Protein 7JI1 (pdb70)

Foldseek 3Di:
DAPDQDDDQPPFQCWFDKDWDDDPWWAFWWKKWWAFFQQDWPVVCLQGWHLAKKWKWFALQPHTDGGDIDGDDDDRDDGTDIDTDPRDHIDGTIIMTRNGTDRHNRRGHDRIPHTDIGD

Radius of gyration: 14.7 Å; Cα contacts (8 Å, |Δi|>4): 245; chains: 1; bounding box: 27×24×44 Å

Organism: Streptococcus pyogenes (NCBI:txid1314)

Structure (mmCIF, N/CA/C/O backbone):
data_7JI1
#
_entry.id   7JI1
#
loop_
_atom_site.group_PDB
_atom_site.id
_atom_site.type_symbol
_atom_site.label_atom_id
_atom_site.label_alt_id
_atom_site.label_comp_id
_atom_site.label_asym_id
_atom_site.label_entity_id
_atom_site.label_seq_id
_atom_site.pdbx_PDB_ins_code
_atom_site.Cartn_x
_atom_site.Cartn_y
_atom_site.Cartn_z
_atom_site.occupancy
_atom_site.B_iso_or_equiv
_atom_site.auth_seq_id
_atom_site.auth_comp_id
_atom_site.auth_asym_id
_atom_site.auth_atom_id
_atom_site.pdbx_PDB_model_num
ATOM 1 N N . SER A 1 41 ? 113.850 13.020 -20.816 1.00 0.00 76 SER A N 1
ATOM 2 C CA . SER A 1 41 ? 114.256 12.199 -21.969 1.00 0.00 76 SER A CA 1
ATOM 3 C C . SER A 1 41 ? 114.088 10.700 -21.667 1.00 0.00 76 SER A C 1
ATOM 4 O O . SER A 1 41 ? 113.216 10.032 -22.231 1.00 0.00 76 SER A O 1
ATOM 12 N N . MET A 1 42 ? 114.927 10.161 -20.773 1.00 0.00 77 MET A N 1
ATOM 13 C CA . MET A 1 42 ? 114.864 8.746 -20.406 1.00 0.00 77 MET A CA 1
ATOM 14 C C . MET A 1 42 ? 113.740 8.502 -19.396 1.00 0.00 77 MET A C 1
ATOM 15 O O . MET A 1 42 ? 113.351 9.397 -18.640 1.00 0.00 77 MET A O 1
ATOM 29 N N . SER A 1 43 ? 113.211 7.274 -19.381 1.00 0.00 78 SER A N 1
ATOM 30 C CA . SER A 1 43 ? 112.131 6.909 -18.461 1.00 0.00 78 SER A CA 1
ATOM 31 C C . SER A 1 43 ? 112.626 5.883 -17.440 1.00 0.00 78 SER A C 1
ATOM 32 O O . SER A 1 43 ? 113.432 5.004 -17.753 1.00 0.00 78 SER A O 1
ATOM 40 N N . THR A 1 44 ? 112.139 5.995 -16.195 1.00 0.00 79 THR A N 1
ATOM 41 C CA . THR A 1 44 ? 112.534 5.082 -15.114 1.00 0.00 79 THR A CA 1
ATOM 42 C C . THR A 1 44 ? 114.035 5.208 -14.836 1.00 0.00 79 THR A C 1
ATOM 43 O O . THR A 1 44 ? 114.837 5.446 -15.743 1.00 0.00 79 THR A O 1
ATOM 54 N N . VAL A 1 45 ? 114.426 5.053 -13.566 1.00 0.00 80 VAL A N 1
ATOM 55 C CA . VAL A 1 45 ? 115.838 5.158 -13.186 1.00 0.00 80 VAL A CA 1
ATOM 56 C C . VAL A 1 45 ? 116.611 3.941 -13.709 1.00 0.00 80 VAL A C 1
ATOM 57 O O . VAL A 1 45 ? 117.646 4.079 -14.354 1.00 0.00 80 VAL A O 1
ATOM 70 N N . TRP A 1 46 ? 116.098 2.744 -13.418 1.00 0.00 81 TRP A N 1
ATOM 71 C CA . TRP A 1 46 ? 116.727 1.489 -13.845 1.00 0.00 81 TRP A CA 1
ATOM 72 C C . TRP A 1 46 ? 115.655 0.397 -13.969 1.00 0.00 81 TRP A C 1
ATOM 73 O O . TRP A 1 46 ? 114.529 0.550 -13.486 1.00 0.00 81 TRP A O 1
ATOM 94 N N . GLU A 1 47 ? 116.009 -0.717 -14.616 1.00 0.00 82 GLU A N 1
ATOM 95 C CA . GLU A 1 47 ? 115.078 -1.832 -14.794 1.00 0.00 82 GLU A CA 1
ATOM 96 C C . GLU A 1 47 ? 115.270 -2.877 -13.692 1.00 0.00 82 GLU A C 1
ATOM 97 O O . GLU A 1 47 ? 116.251 -3.626 -13.682 1.00 0.00 82 GLU A O 1
ATOM 109 N N . GLU A 1 48 ? 114.321 -2.930 -12.751 1.00 0.00 83 GLU A N 1
ATOM 110 C CA . GLU A 1 48 ? 114.385 -3.885 -11.642 1.00 0.00 83 GLU A CA 1
ATOM 111 C C . GLU A 1 48 ? 114.005 -5.287 -12.123 1.00 0.00 83 GLU A C 1
ATOM 112 O O . GLU A 1 48 ? 112.824 -5.614 -12.273 1.00 0.00 83 GLU A O 1
ATOM 124 N N . ASN A 1 49 ? 115.015 -6.125 -12.379 1.00 0.00 84 ASN A N 1
ATOM 125 C CA . ASN A 1 49 ? 114.779 -7.489 -12.851 1.00 0.00 84 ASN A CA 1
ATOM 126 C C . ASN A 1 49 ? 114.118 -8.343 -11.764 1.00 0.00 84 ASN A C 1
ATOM 127 O O . ASN A 1 49 ? 113.116 -9.020 -12.007 1.00 0.00 84 ASN A O 1
ATOM 138 N N . SER A 1 50 ? 114.680 -8.311 -10.544 1.00 0.00 85 SER A N 1
ATOM 139 C CA . SER A 1 50 ? 114.146 -9.082 -9.404 1.00 0.00 85 SER A CA 1
ATOM 140 C C . SER A 1 50 ? 115.099 -9.030 -8.177 1.00 0.00 85 SER A C 1
ATOM 141 O O . SER A 1 50 ? 114.622 -8.822 -7.058 1.00 0.00 85 SER A O 1
ATOM 149 N N . PRO A 1 51 ? 116.417 -9.225 -8.336 1.00 0.00 86 PRO A N 1
ATOM 150 C CA . PRO A 1 51 ? 117.374 -9.202 -7.176 1.00 0.00 86 PRO A CA 1
ATOM 151 C C . PRO A 1 51 ? 117.528 -7.794 -6.573 1.00 0.00 86 PRO A C 1
ATOM 152 O O . PRO A 1 51 ? 116.747 -6.884 -6.866 1.00 0.00 86 PRO A O 1
ATOM 163 N N . GLY A 1 52 ? 118.555 -7.607 -5.727 1.00 0.00 87 GLY A N 1
ATOM 164 C CA . GLY A 1 52 ? 118.812 -6.314 -5.100 1.00 0.00 87 GLY A CA 1
ATOM 165 C C . GLY A 1 52 ? 119.501 -5.389 -6.089 1.00 0.00 87 GLY A C 1
ATOM 166 O O . GLY A 1 52 ? 120.520 -5.746 -6.688 1.00 0.00 87 GLY A O 1
ATOM 170 N N . GLY A 1 53 ? 118.948 -4.183 -6.264 1.00 0.00 88 GLY A N 1
ATOM 171 C CA . GLY A 1 53 ? 119.511 -3.194 -7.193 1.00 0.00 88 GLY A CA 1
ATOM 172 C C . GLY A 1 53 ? 120.014 -3.840 -8.505 1.00 0.00 88 GLY A C 1
ATOM 173 O O . GLY A 1 53 ? 121.052 -3.446 -9.046 1.00 0.00 88 GLY A O 1
ATOM 177 N N . GLY A 1 54 ? 119.285 -4.850 -9.021 1.00 0.00 89 GLY A N 1
ATOM 178 C CA . GLY A 1 54 ? 119.682 -5.537 -10.251 1.00 0.00 89 GLY A CA 1
ATOM 179 C C . GLY A 1 54 ? 121.133 -6.021 -10.167 1.00 0.00 89 GLY A C 1
ATOM 180 O O . GLY A 1 54 ? 121.932 -5.799 -11.077 1.00 0.00 89 GLY A O 1
ATOM 184 N N . VAL A 1 55 ? 121.496 -6.668 -9.052 1.00 0.00 90 VAL A N 1
ATOM 185 C CA . VAL A 1 55 ? 122.866 -7.145 -8.866 1.00 0.00 90 VAL A CA 1
ATOM 186 C C . VAL A 1 55 ? 123.265 -8.178 -9.949 1.00 0.00 90 VAL A C 1
ATOM 187 O O . VAL A 1 55 ? 122.634 -9.231 -10.094 1.00 0.00 90 VAL A O 1
ATOM 200 N N . GLY A 1 56 ? 124.365 -7.911 -10.673 1.00 0.00 91 GLY A N 1
ATOM 201 C CA . GLY A 1 56 ? 124.875 -8.866 -11.664 1.00 0.00 91 GLY A CA 1
ATOM 202 C C . GLY A 1 56 ? 124.159 -8.802 -13.029 1.00 0.00 91 GLY A C 1
ATOM 203 O O . GLY A 1 56 ? 124.541 -9.514 -13.964 1.00 0.00 91 GLY A O 1
ATOM 207 N N . GLU A 1 57 ? 123.082 -8.008 -13.149 1.00 0.00 92 GLU A N 1
ATOM 208 C CA . GLU A 1 57 ? 122.312 -7.953 -14.400 1.00 0.00 92 GLU A CA 1
ATOM 209 C C . GLU A 1 57 ? 123.097 -7.294 -15.546 1.00 0.00 92 GLU A C 1
ATOM 210 O O . GLU A 1 57 ? 124.125 -6.645 -15.344 1.00 0.00 92 GLU A O 1
ATOM 222 N N . VAL A 1 58 ? 122.582 -7.466 -16.767 1.00 0.00 93 VAL A N 1
ATOM 223 C CA . VAL A 1 58 ? 123.198 -6.893 -17.961 1.00 0.00 93 VAL A CA 1
ATOM 224 C C . VAL A 1 58 ? 122.347 -5.714 -18.450 1.00 0.00 93 VAL A C 1
ATOM 225 O O . VAL A 1 58 ? 121.229 -5.895 -18.943 1.00 0.00 93 VAL A O 1
ATOM 238 N N . LEU A 1 59 ? 122.882 -4.498 -18.321 1.00 0.00 94 LEU A N 1
ATOM 239 C CA . LEU A 1 59 ? 122.174 -3.299 -18.758 1.00 0.00 94 LEU A CA 1
ATOM 240 C C . LEU A 1 59 ? 122.334 -3.141 -20.271 1.00 0.00 94 LEU A C 1
ATOM 241 O O . LEU A 1 59 ? 123.289 -2.527 -20.762 1.00 0.00 94 LEU A O 1
ATOM 257 N N . SER A 1 60 ? 121.398 -3.729 -21.023 1.00 0.00 95 SER A N 1
ATOM 258 C CA . SER A 1 60 ? 121.442 -3.680 -22.483 1.00 0.00 95 SER A CA 1
ATOM 259 C C . SER A 1 60 ? 120.375 -2.737 -23.046 1.00 0.00 95 SER A C 1
ATOM 260 O O . SER A 1 60 ? 119.191 -2.816 -22.709 1.00 0.00 95 SER A O 1
ATOM 268 N N . TYR A 1 61 ? 120.812 -1.842 -23.930 1.00 0.00 96 TYR A N 1
ATOM 269 C CA . TYR A 1 61 ? 119.926 -0.874 -24.578 1.00 0.00 96 TYR A CA 1
ATOM 270 C C . TYR A 1 61 ? 119.980 -1.092 -26.099 1.00 0.00 96 TYR A C 1
ATOM 271 O O . TYR A 1 61 ? 121.029 -1.457 -26.656 1.00 0.00 96 TYR A O 1
ATOM 289 N N . LYS A 1 62 ? 118.840 -0.883 -26.779 1.00 0.00 97 LYS A N 1
ATOM 290 C CA . LYS A 1 62 ? 118.764 -1.089 -28.230 1.00 0.00 97 LYS A CA 1
ATOM 291 C C . LYS A 1 62 ? 118.589 0.258 -28.950 1.00 0.00 97 LYS A C 1
ATOM 292 O O . LYS A 1 62 ? 117.944 1.181 -28.457 1.00 0.00 97 LYS A O 1
ATOM 311 N N . PHE A 1 63 ? 119.250 0.381 -30.103 1.00 0.00 98 PHE A N 1
ATOM 312 C CA . PHE A 1 63 ? 119.281 1.621 -30.880 1.00 0.00 98 PHE A CA 1
ATOM 313 C C . PHE A 1 63 ? 118.179 1.791 -31.939 1.00 0.00 98 PHE A C 1
ATOM 314 O O . PHE A 1 63 ? 117.859 0.875 -32.700 1.00 0.00 98 PHE A O 1
ATOM 331 N N . ALA A 1 64 ? 117.670 3.028 -32.043 1.00 0.00 99 ALA A N 1
ATOM 332 C CA . ALA A 1 64 ? 116.695 3.386 -33.066 1.00 0.00 99 ALA A CA 1
ATOM 333 C C . ALA A 1 64 ? 117.440 3.865 -34.336 1.00 0.00 99 ALA A C 1
ATOM 334 O O . ALA A 1 64 ? 116.998 3.644 -35.465 1.00 0.00 99 ALA A O 1
ATOM 341 N N . SER A 1 65 ? 118.598 4.534 -34.139 1.00 0.00 100 SER A N 1
ATOM 342 C CA . SER A 1 65 ? 119.419 5.046 -35.231 1.00 0.00 100 SER A CA 1
ATOM 343 C C . SER A 1 65 ? 120.791 5.475 -34.657 1.00 0.00 100 SER A C 1
ATOM 344 O O . SER A 1 65 ? 120.921 5.581 -33.438 1.00 0.00 100 SER A O 1
ATOM 352 N N . PRO A 1 66 ? 121.814 5.718 -35.477 1.00 0.00 101 PRO A N 1
ATOM 353 C CA . PRO A 1 66 ? 123.169 6.121 -34.960 1.00 0.00 101 PRO A CA 1
ATOM 354 C C . PRO A 1 66 ? 123.131 7.435 -34.171 1.00 0.00 101 PRO A C 1
ATOM 355 O O . PRO A 1 66 ? 122.351 8.345 -34.463 1.00 0.00 101 PRO A O 1
ATOM 366 N N . MET A 1 67 ? 123.994 7.528 -33.152 1.00 0.00 102 MET A N 1
ATOM 367 C CA . MET A 1 67 ? 124.080 8.711 -32.308 1.00 0.00 102 MET A CA 1
ATOM 368 C C . MET A 1 67 ? 125.549 8.901 -31.904 1.00 0.00 102 MET A C 1
ATOM 369 O O . MET A 1 67 ? 126.262 7.917 -31.670 1.00 0.00 102 MET A O 1
ATOM 383 N N . HIS A 1 68 ? 126.041 10.148 -31.842 1.00 0.00 103 HIS A N 1
ATOM 384 C CA . HIS A 1 68 ? 127.435 10.369 -31.486 1.00 0.00 103 HIS A CA 1
ATOM 385 C C . HIS A 1 68 ? 127.595 10.342 -29.963 1.00 0.00 103 HIS A C 1
ATOM 386 O O . HIS A 1 68 ? 126.711 10.789 -29.224 1.00 0.00 103 HIS A O 1
ATOM 401 N N . ILE A 1 69 ? 128.718 9.784 -29.473 1.00 0.00 104 ILE A N 1
ATOM 402 C CA . ILE A 1 69 ? 128.946 9.681 -28.021 1.00 0.00 104 ILE A CA 1
ATOM 403 C C . ILE A 1 69 ? 130.231 10.416 -27.635 1.00 0.00 104 ILE A C 1
ATOM 404 O O . ILE A 1 69 ? 131.221 10.404 -28.373 1.00 0.00 104 ILE A O 1
ATOM 420 N N . GLY A 1 70 ? 130.215 11.076 -26.471 1.00 0.00 105 GLY A N 1
ATOM 421 C CA . GLY A 1 70 ? 131.379 11.827 -25.998 1.00 0.00 105 GLY A CA 1
ATOM 422 C C . GLY A 1 70 ? 131.858 11.326 -24.636 1.00 0.00 105 GLY A C 1
ATOM 423 O O . GLY A 1 70 ? 132.995 10.872 -24.491 1.00 0.00 105 GLY A O 1
ATOM 427 N N . ARG A 1 71 ? 130.994 11.420 -23.620 1.00 0.00 106 ARG A N 1
ATOM 428 C CA . ARG A 1 71 ? 131.350 10.980 -22.269 1.00 0.00 106 ARG A CA 1
ATOM 429 C C . ARG A 1 71 ? 130.126 10.458 -21.517 1.00 0.00 106 ARG A C 1
ATOM 430 O O . ARG A 1 71 ? 128.978 10.733 -21.880 1.00 0.00 106 ARG A O 1
ATOM 451 N N . ILE A 1 72 ? 130.373 9.697 -20.447 1.00 0.00 107 ILE A N 1
ATOM 452 C CA . ILE A 1 72 ? 129.279 9.141 -19.628 1.00 0.00 107 ILE A CA 1
ATOM 453 C C . ILE A 1 72 ? 129.461 9.546 -18.160 1.00 0.00 107 ILE A C 1
ATOM 454 O O . ILE A 1 72 ? 130.565 9.498 -17.621 1.00 0.00 107 ILE A O 1
ATOM 470 N N . LEU A 1 73 ? 128.363 9.916 -17.494 1.00 0.00 108 LEU A N 1
ATOM 471 C CA . LEU A 1 73 ? 128.416 10.286 -16.072 1.00 0.00 108 LEU A CA 1
ATOM 472 C C . LEU A 1 73 ? 127.596 9.271 -15.278 1.00 0.00 108 LEU A C 1
ATOM 473 O O . LEU A 1 73 ? 126.502 8.885 -15.694 1.00 0.00 108 LEU A O 1
ATOM 489 N N . ILE A 1 74 ? 128.120 8.809 -14.138 1.00 0.00 109 ILE A N 1
ATOM 490 C CA . ILE A 1 74 ? 127.402 7.814 -13.329 1.00 0.00 109 ILE A CA 1
ATOM 491 C C . ILE A 1 74 ? 127.474 8.148 -11.834 1.00 0.00 109 ILE A C 1
ATOM 492 O O . ILE A 1 74 ? 128.553 8.202 -11.246 1.00 0.00 109 ILE A O 1
ATOM 508 N N . VAL A 1 75 ? 126.310 8.317 -11.200 1.00 0.00 110 VAL A N 1
ATOM 509 C CA . VAL A 1 75 ? 126.254 8.596 -9.766 1.00 0.00 110 VAL A CA 1
ATOM 510 C C . VAL A 1 75 ? 125.902 7.306 -8.999 1.00 0.00 110 VAL A C 1
ATOM 511 O O . VAL A 1 75 ? 124.938 6.609 -9.329 1.00 0.00 110 VAL A O 1
ATOM 524 N N . ASN A 1 76 ? 126.700 6.980 -7.980 1.00 0.00 111 ASN A N 1
ATOM 525 C CA . ASN A 1 76 ? 126.481 5.771 -7.184 1.00 0.00 111 ASN A CA 1
ATOM 526 C C . ASN A 1 76 ? 125.520 6.043 -6.028 1.00 0.00 111 ASN A C 1
ATOM 527 O O . ASN A 1 76 ? 125.828 6.796 -5.100 1.00 0.00 111 ASN A O 1
ATOM 538 N N . GLY A 1 77 ? 124.339 5.414 -6.076 1.00 0.00 112 GLY A N 1
ATOM 539 C CA . GLY A 1 77 ? 123.329 5.576 -5.034 1.00 0.00 112 GLY A CA 1
ATOM 540 C C . GLY A 1 77 ? 123.137 7.050 -4.659 1.00 0.00 112 GLY A C 1
ATOM 541 O O . GLY A 1 77 ? 123.609 7.959 -5.348 1.00 0.00 112 GLY A O 1
ATOM 545 N N . ASP A 1 78 ? 122.436 7.286 -3.551 1.00 0.00 113 ASP A N 1
ATOM 546 C CA . ASP A 1 78 ? 122.177 8.648 -3.067 1.00 0.00 113 ASP A CA 1
ATOM 547 C C . ASP A 1 78 ? 123.477 9.347 -2.629 1.00 0.00 113 ASP A C 1
ATOM 548 O O . ASP A 1 78 ? 123.543 10.576 -2.546 1.00 0.00 113 ASP A O 1
ATOM 557 N N . THR A 1 79 ? 124.524 8.559 -2.348 1.00 0.00 114 THR A N 1
ATOM 558 C CA . THR A 1 79 ? 125.825 9.101 -1.921 1.00 0.00 114 THR A CA 1
ATOM 559 C C . THR A 1 79 ? 125.656 9.967 -0.655 1.00 0.00 114 THR A C 1
ATOM 560 O O . THR A 1 79 ? 125.918 11.178 -0.647 1.00 0.00 114 THR A O 1
ATOM 571 N N . SER A 1 80 ? 125.214 9.336 0.439 1.00 0.00 115 SER A N 1
ATOM 572 C CA . SER A 1 80 ? 125.021 10.047 1.704 1.00 0.00 115 SER A CA 1
ATOM 573 C C . SER A 1 80 ? 126.321 10.071 2.516 1.00 0.00 115 SER A C 1
ATOM 574 O O . SER A 1 80 ? 126.820 11.131 2.902 1.00 0.00 115 SER A O 1
ATOM 582 N N . SER A 1 81 ? 126.880 8.883 2.771 1.00 0.00 116 SER A N 1
ATOM 583 C CA . SER A 1 81 ? 128.113 8.745 3.518 1.00 0.00 116 SER A CA 1
ATOM 584 C C . SER A 1 81 ? 128.715 7.370 3.243 1.00 0.00 116 SER A C 1
ATOM 585 O O . SER A 1 81 ? 128.034 6.449 2.784 1.00 0.00 116 SER A O 1
ATOM 593 N N . LYS A 1 82 ? 129.994 7.222 3.538 1.00 0.00 117 LYS A N 1
ATOM 594 C CA . LYS A 1 82 ? 130.682 5.947 3.343 1.00 0.00 117 LYS A CA 1
ATOM 595 C C . LYS A 1 82 ? 130.082 4.880 4.258 1.00 0.00 117 LYS A C 1
ATOM 596 O O . LYS A 1 82 ? 129.883 3.732 3.854 1.00 0.00 117 LYS A O 1
ATOM 615 N N . GLU A 1 83 ? 129.744 5.251 5.497 1.00 0.00 118 GLU A N 1
ATOM 616 C CA . GLU A 1 83 ? 129.113 4.295 6.415 1.00 0.00 118 GLU A CA 1
ATOM 617 C C . GLU A 1 83 ? 127.822 3.774 5.755 1.00 0.00 118 GLU A C 1
ATOM 618 O O . GLU A 1 83 ? 127.465 2.594 5.852 1.00 0.00 118 GLU A O 1
ATOM 630 N N . ASN A 1 84 ? 127.147 4.669 5.021 1.00 0.00 119 ASN A N 1
ATOM 631 C CA . ASN A 1 84 ? 125.938 4.325 4.282 1.00 0.00 119 ASN A CA 1
ATOM 632 C C . ASN A 1 84 ? 126.283 3.369 3.128 1.00 0.00 119 ASN A C 1
ATOM 633 O O . ASN A 1 84 ? 125.494 2.494 2.774 1.00 0.00 119 ASN A O 1
ATOM 644 N N . TYR A 1 85 ? 127.482 3.532 2.534 1.00 0.00 120 TYR A N 1
ATOM 645 C CA . TYR A 1 85 ? 127.918 2.669 1.425 1.00 0.00 120 TYR A CA 1
ATOM 646 C C . TYR A 1 85 ? 127.972 1.215 1.908 1.00 0.00 120 TYR A C 1
ATOM 647 O O . TYR A 1 85 ? 127.573 0.288 1.197 1.00 0.00 120 TYR A O 1
ATOM 665 N N . TYR A 1 86 ? 128.447 1.012 3.142 1.00 0.00 121 TYR A N 1
ATOM 666 C CA . TYR A 1 86 ? 128.521 -0.330 3.723 1.00 0.00 121 TYR A CA 1
ATOM 667 C C . TYR A 1 86 ? 127.105 -0.904 3.848 1.00 0.00 121 TYR A C 1
ATOM 668 O O . TYR A 1 86 ? 126.859 -2.089 3.609 1.00 0.00 121 TYR A O 1
ATOM 686 N N . LYS A 1 87 ? 126.160 -0.032 4.203 1.00 0.00 122 LYS A N 1
ATOM 687 C CA . LYS A 1 87 ? 124.750 -0.405 4.338 1.00 0.00 122 LYS A CA 1
ATOM 688 C C . LYS A 1 87 ? 124.005 -0.271 2.980 1.00 0.00 122 LYS A C 1
ATOM 689 O O . LYS A 1 87 ? 122.799 -0.517 2.887 1.00 0.00 122 LYS A O 1
ATOM 708 N N . LYS A 1 88 ? 124.722 0.146 1.922 1.00 0.00 123 LYS A N 1
ATOM 709 C CA . LYS A 1 88 ? 124.121 0.338 0.601 1.00 0.00 123 LYS A CA 1
ATOM 710 C C . LYS A 1 88 ? 124.821 -0.511 -0.469 1.00 0.00 123 LYS A C 1
ATOM 711 O O . LYS A 1 88 ? 125.969 -0.934 -0.307 1.00 0.00 123 LYS A O 1
ATOM 730 N N . ASN A 1 89 ? 124.119 -0.756 -1.585 1.00 0.00 124 ASN A N 1
ATOM 731 C CA . ASN A 1 89 ? 124.665 -1.541 -2.689 1.00 0.00 124 ASN A CA 1
ATOM 732 C C . ASN A 1 89 ? 125.415 -0.630 -3.664 1.00 0.00 124 ASN A C 1
ATOM 733 O O . ASN A 1 89 ? 124.927 0.435 -4.053 1.00 0.00 124 ASN A O 1
ATOM 744 N N . ARG A 1 90 ? 126.621 -1.045 -4.059 1.00 0.00 125 ARG A N 1
ATOM 745 C CA . ARG A 1 90 ? 127.447 -0.259 -4.983 1.00 0.00 125 ARG A CA 1
ATOM 746 C C . ARG A 1 90 ? 127.804 -1.076 -6.229 1.00 0.00 125 ARG A C 1
ATOM 747 O O . ARG A 1 90 ? 128.032 -2.286 -6.158 1.00 0.00 125 ARG A O 1
ATOM 768 N N . ILE A 1 91 ? 127.861 -0.404 -7.384 1.00 0.00 126 ILE A N 1
ATOM 769 C CA . ILE A 1 91 ? 128.194 -1.069 -8.650 1.00 0.00 126 ILE A CA 1
ATOM 770 C C . ILE A 1 91 ? 129.585 -1.723 -8.558 1.00 0.00 126 ILE A C 1
ATOM 771 O O . ILE A 1 91 ? 129.824 -2.797 -9.115 1.00 0.00 126 ILE A O 1
ATOM 787 N N . ALA A 1 92 ? 130.511 -1.070 -7.841 1.00 0.00 127 ALA A N 1
ATOM 788 C CA . ALA A 1 92 ? 131.879 -1.580 -7.666 1.00 0.00 127 ALA A CA 1
ATOM 789 C C . ALA A 1 92 ? 132.638 -1.595 -9.005 1.00 0.00 127 ALA A C 1
ATOM 790 O O . ALA A 1 92 ? 133.477 -0.728 -9.268 1.00 0.00 127 ALA A O 1
ATOM 797 N N . LYS A 1 93 ? 132.347 -2.581 -9.867 1.00 0.00 128 LYS A N 1
ATOM 798 C CA . LYS A 1 93 ? 133.005 -2.688 -11.167 1.00 0.00 128 LYS A CA 1
ATOM 799 C C . LYS A 1 93 ? 131.953 -2.863 -12.260 1.00 0.00 128 LYS A C 1
ATOM 800 O O . LYS A 1 93 ? 130.856 -3.377 -12.014 1.00 0.00 128 LYS A O 1
ATOM 819 N N . ALA A 1 94 ? 132.280 -2.433 -13.480 1.00 0.00 129 ALA A N 1
ATOM 820 C CA . ALA A 1 94 ? 131.348 -2.550 -14.600 1.00 0.00 129 ALA A CA 1
ATOM 821 C C . ALA A 1 94 ? 132.080 -2.464 -15.939 1.00 0.00 129 ALA A C 1
ATOM 822 O O . ALA A 1 94 ? 132.951 -1.619 -16.141 1.00 0.00 129 ALA A O 1
ATOM 829 N N . ASP A 1 95 ? 131.711 -3.342 -16.872 1.00 0.00 130 ASP A N 1
ATOM 830 C CA . ASP A 1 95 ? 132.318 -3.356 -18.199 1.00 0.00 130 ASP A CA 1
ATOM 831 C C . ASP A 1 95 ? 131.329 -2.802 -19.226 1.00 0.00 130 ASP A C 1
ATOM 832 O O . ASP A 1 95 ? 130.289 -3.406 -19.502 1.00 0.00 130 ASP A O 1
ATOM 841 N N . VAL A 1 96 ? 131.653 -1.640 -19.803 1.00 0.00 131 VAL A N 1
ATOM 842 C CA . VAL A 1 96 ? 130.797 -1.008 -20.799 1.00 0.00 131 VAL A CA 1
ATOM 843 C C . VAL A 1 96 ? 131.476 -1.062 -22.159 1.00 0.00 131 VAL A C 1
ATOM 844 O O . VAL A 1 96 ? 132.698 -0.934 -22.294 1.00 0.00 131 VAL A O 1
ATOM 857 N N . LYS A 1 97 ? 130.656 -1.284 -23.167 1.00 0.00 132 LYS A N 1
ATOM 858 C CA . LYS A 1 97 ? 131.145 -1.395 -24.548 1.00 0.00 132 LYS A CA 1
ATOM 859 C C . LYS A 1 97 ? 130.135 -0.859 -25.581 1.00 0.00 132 LYS A C 1
ATOM 860 O O . LYS A 1 97 ? 128.914 -0.957 -25.395 1.00 0.00 132 LYS A O 1
ATOM 879 N N . TYR A 1 98 ? 130.648 -0.347 -26.722 1.00 0.00 133 TYR A N 1
ATOM 880 C CA . TYR A 1 98 ? 129.796 0.125 -27.810 1.00 0.00 133 TYR A CA 1
ATOM 881 C C . TYR A 1 98 ? 130.091 -0.757 -29.032 1.00 0.00 133 TYR A C 1
ATOM 882 O O . TYR A 1 98 ? 131.247 -0.854 -29.476 1.00 0.00 133 TYR A O 1
ATOM 900 N N . TYR A 1 99 ? 129.064 -1.405 -29.583 1.00 0.00 134 TYR A N 1
ATOM 901 C CA . TYR A 1 99 ? 129.246 -2.275 -30.750 1.00 0.00 134 TYR A CA 1
ATOM 902 C C . TYR A 1 99 ? 128.351 -1.803 -31.896 1.00 0.00 134 TYR A C 1
ATOM 903 O O . TYR A 1 99 ? 127.494 -0.943 -31.704 1.00 0.00 134 TYR A O 1
ATOM 921 N N . ASN A 1 100 ? 128.571 -2.349 -33.112 1.00 0.00 135 ASN A N 1
ATOM 922 C CA . ASN A 1 100 ? 127.808 -1.992 -34.318 1.00 0.00 135 ASN A CA 1
ATOM 923 C C . ASN A 1 100 ? 128.480 -0.784 -34.972 1.00 0.00 135 ASN A C 1
ATOM 924 O O . ASN A 1 100 ? 129.593 -0.407 -34.588 1.00 0.00 135 ASN A O 1
ATOM 935 N N . GLY A 1 101 ? 127.851 -0.180 -35.983 1.00 0.00 136 GLY A N 1
ATOM 936 C CA . GLY A 1 101 ? 128.433 0.971 -36.671 1.00 0.00 136 GLY A CA 1
ATOM 937 C C . GLY A 1 101 ? 129.742 0.657 -37.428 1.00 0.00 136 GLY A C 1
ATOM 938 O O . GLY A 1 101 ? 130.172 1.431 -38.282 1.00 0.00 136 GLY A O 1
ATOM 942 N N . ASN A 1 102 ? 130.371 -0.489 -37.125 1.00 0.00 137 ASN A N 1
ATOM 943 C CA . ASN A 1 102 ? 131.621 -0.949 -37.753 1.00 0.00 137 ASN A CA 1
ATOM 944 C C . ASN A 1 102 ? 132.258 -2.012 -36.831 1.00 0.00 137 ASN A C 1
ATOM 945 O O . ASN A 1 102 ? 133.391 -1.870 -36.348 1.00 0.00 137 ASN A O 1
ATOM 956 N N . LYS A 1 103 ? 131.512 -3.097 -36.557 1.00 0.00 138 LYS A N 1
ATOM 957 C CA . LYS A 1 103 ? 132.002 -4.162 -35.678 1.00 0.00 138 LYS A CA 1
ATOM 958 C C . LYS A 1 103 ? 132.425 -3.552 -34.314 1.00 0.00 138 LYS A C 1
ATOM 959 O O . LYS A 1 103 ? 131.834 -2.567 -33.860 1.00 0.00 138 LYS A O 1
ATOM 978 N N . LEU A 1 104 ? 133.448 -4.119 -33.651 1.00 0.00 139 LEU A N 1
ATOM 979 C CA . LEU A 1 104 ? 133.918 -3.608 -32.361 1.00 0.00 139 LEU A CA 1
ATOM 980 C C . LEU A 1 104 ? 134.588 -2.238 -32.556 1.00 0.00 139 LEU A C 1
ATOM 981 O O . LEU A 1 104 ? 135.644 -2.146 -33.190 1.00 0.00 139 LEU A O 1
ATOM 997 N N . VAL A 1 105 ? 133.987 -1.152 -32.023 1.00 0.00 140 VAL A N 1
ATOM 998 C CA . VAL A 1 105 ? 134.576 0.191 -32.182 1.00 0.00 140 VAL A CA 1
ATOM 999 C C . VAL A 1 105 ? 135.028 0.759 -30.828 1.00 0.00 140 VAL A C 1
ATOM 1000 O O . VAL A 1 105 ? 136.020 1.492 -30.750 1.00 0.00 140 VAL A O 1
ATOM 1013 N N . LEU A 1 106 ? 134.319 0.412 -29.742 1.00 0.00 141 LEU A N 1
ATOM 1014 C CA . LEU A 1 106 ? 134.696 0.891 -28.404 1.00 0.00 141 LEU A CA 1
ATOM 1015 C C . LEU A 1 106 ? 134.571 -0.234 -27.376 1.00 0.00 141 LEU A C 1
ATOM 1016 O O . LEU A 1 106 ? 133.672 -1.073 -27.455 1.00 0.00 141 LEU A O 1
ATOM 1032 N N . PHE A 1 107 ? 135.470 -0.234 -26.389 1.00 0.00 142 PHE A N 1
ATOM 1033 C CA . PHE A 1 107 ? 135.458 -1.242 -25.326 1.00 0.00 142 PHE A CA 1
ATOM 1034 C C . PHE A 1 107 ? 136.326 -0.787 -24.150 1.00 0.00 142 PHE A C 1
ATOM 1035 O O . PHE A 1 107 ? 137.503 -0.452 -24.314 1.00 0.00 142 PHE A O 1
ATOM 1052 N N . GLN A 1 108 ? 135.739 -0.763 -22.947 1.00 0.00 143 GLN A N 1
ATOM 1053 C CA . GLN A 1 108 ? 136.469 -0.338 -21.749 1.00 0.00 143 GLN A CA 1
ATOM 1054 C C . GLN A 1 108 ? 135.715 -0.719 -20.468 1.00 0.00 143 GLN A C 1
ATOM 1055 O O . GLN A 1 108 ? 134.491 -0.882 -20.458 1.00 0.00 143 GLN A O 1
ATOM 1069 N N . LYS A 1 109 ? 136.465 -0.852 -19.371 1.00 0.00 144 LYS A N 1
ATOM 1070 C CA . LYS A 1 109 ? 135.888 -1.204 -18.070 1.00 0.00 144 LYS A CA 1
ATOM 1071 C C . LYS A 1 109 ? 136.082 -0.055 -17.074 1.00 0.00 144 LYS A C 1
ATOM 1072 O O . LYS A 1 109 ? 136.949 0.805 -17.251 1.00 0.00 144 LYS A O 1
ATOM 1091 N N . ILE A 1 110 ? 135.268 -0.039 -16.013 1.00 0.00 145 ILE A N 1
ATOM 1092 C CA . ILE A 1 110 ? 135.355 1.007 -14.992 1.00 0.00 145 ILE A CA 1
ATOM 1093 C C . ILE A 1 110 ? 135.437 0.390 -13.584 1.00 0.00 145 ILE A C 1
ATOM 1094 O O . ILE A 1 110 ? 134.981 -0.732 -13.339 1.00 0.00 145 ILE A O 1
ATOM 1110 N N . GLU A 1 111 ? 136.024 1.149 -12.655 1.00 0.00 146 GLU A N 1
ATOM 1111 C CA . GLU A 1 111 ? 136.180 0.712 -11.269 1.00 0.00 146 GLU A CA 1
ATOM 1112 C C . GLU A 1 111 ? 136.220 1.941 -10.349 1.00 0.00 146 GLU A C 1
ATOM 1113 O O . GLU A 1 111 ? 136.609 3.035 -10.773 1.00 0.00 146 GLU A O 1
ATOM 1125 N N . LEU A 1 112 ? 135.794 1.783 -9.087 1.00 0.00 147 LEU A N 1
ATOM 1126 C CA . LEU A 1 112 ? 135.768 2.911 -8.142 1.00 0.00 147 LEU A CA 1
ATOM 1127 C C . LEU A 1 112 ? 136.977 2.903 -7.181 1.00 0.00 147 LEU A C 1
ATOM 1128 O O . LEU A 1 112 ? 137.300 3.923 -6.566 1.00 0.00 147 LEU A O 1
ATOM 1144 N N . GLY A 1 113 ? 137.667 1.758 -7.061 1.00 0.00 148 GLY A N 1
ATOM 1145 C CA . GLY A 1 113 ? 138.846 1.636 -6.194 1.00 0.00 148 GLY A CA 1
ATOM 1146 C C . GLY A 1 113 ? 138.640 2.245 -4.795 1.00 0.00 148 GLY A C 1
ATOM 1147 O O . GLY A 1 113 ? 139.609 2.523 -4.086 1.00 0.00 148 GLY A O 1
ATOM 1151 N N . ASP A 1 114 ? 137.379 2.438 -4.380 1.00 0.00 149 ASP A N 1
ATOM 1152 C CA . ASP A 1 114 ? 137.065 3.002 -3.057 1.00 0.00 149 ASP A CA 1
ATOM 1153 C C . ASP A 1 114 ? 137.677 4.401 -2.876 1.00 0.00 149 ASP A C 1
ATOM 1154 O O . ASP A 1 114 ? 138.892 4.591 -2.954 1.00 0.00 149 ASP A O 1
ATOM 1163 N N . THR A 1 115 ? 136.818 5.391 -2.601 1.00 0.00 150 THR A N 1
ATOM 1164 C CA . THR A 1 115 ? 137.249 6.775 -2.384 1.00 0.00 150 THR A CA 1
ATOM 1165 C C . THR A 1 115 ? 136.016 7.627 -2.077 1.00 0.00 150 THR A C 1
ATOM 1166 O O . THR A 1 115 ? 134.899 7.248 -2.429 1.00 0.00 150 THR A O 1
ATOM 1177 N N . TYR A 1 116 ? 136.207 8.784 -1.443 1.00 0.00 151 TYR A N 1
ATOM 1178 C CA . TYR A 1 116 ? 135.082 9.653 -1.120 1.00 0.00 151 TYR A CA 1
ATOM 1179 C C . TYR A 1 116 ? 134.345 10.083 -2.391 1.00 0.00 151 TYR A C 1
ATOM 1180 O O . TYR A 1 116 ? 134.952 10.399 -3.418 1.00 0.00 151 TYR A O 1
ATOM 1198 N N . THR A 1 117 ? 133.012 10.082 -2.311 1.00 0.00 152 THR A N 1
ATOM 1199 C CA . THR A 1 117 ? 132.170 10.459 -3.448 1.00 0.00 152 THR A CA 1
ATOM 1200 C C . THR A 1 117 ? 130.968 11.295 -3.012 1.00 0.00 152 THR A C 1
ATOM 1201 O O . THR A 1 117 ? 130.625 11.389 -1.831 1.00 0.00 152 THR A O 1
ATOM 1212 N N . LYS A 1 118 ? 130.327 11.908 -4.000 1.00 0.00 153 LYS A N 1
ATOM 1213 C CA . LYS A 1 118 ? 129.150 12.752 -3.778 1.00 0.00 153 LYS A CA 1
ATOM 1214 C C . LYS A 1 118 ? 128.574 13.211 -5.122 1.00 0.00 153 LYS A C 1
ATOM 1215 O O . LYS A 1 118 ? 127.371 13.104 -5.377 1.00 0.00 153 LYS A O 1
ATOM 1234 N N . LYS A 1 119 ? 129.448 13.703 -6.009 1.00 0.00 154 LYS A N 1
ATOM 1235 C CA . LYS A 1 119 ? 129.032 14.146 -7.337 1.00 0.00 154 LYS A CA 1
ATOM 1236 C C . LYS A 1 119 ? 129.115 12.956 -8.314 1.00 0.00 154 LYS A C 1
ATOM 1237 O O . LYS A 1 119 ? 129.934 12.056 -8.101 1.00 0.00 154 LYS A O 1
ATOM 1256 N N . PRO A 1 120 ? 128.296 12.906 -9.363 1.00 0.00 155 PRO A N 1
ATOM 1257 C CA . PRO A 1 120 ? 128.328 11.762 -10.327 1.00 0.00 155 PRO A CA 1
ATOM 1258 C C . PRO A 1 120 ? 129.701 11.592 -10.986 1.00 0.00 155 PRO A C 1
ATOM 1259 O O . PRO A 1 120 ? 130.336 12.560 -11.417 1.00 0.00 155 PRO A O 1
ATOM 1270 N N . HIS A 1 121 ? 130.152 10.339 -11.085 1.00 0.00 156 HIS A N 1
ATOM 1271 C CA . HIS A 1 121 ? 131.432 10.023 -11.711 1.00 0.00 156 HIS A CA 1
ATOM 1272 C C . HIS A 1 121 ? 131.378 10.422 -13.183 1.00 0.00 156 HIS A C 1
ATOM 1273 O O . HIS A 1 121 ? 130.322 10.813 -13.692 1.00 0.00 156 HIS A O 1
ATOM 1288 N N . HIS A 1 122 ? 132.517 10.343 -13.879 1.00 0.00 157 HIS A N 1
ATOM 1289 C CA . HIS A 1 122 ? 132.560 10.722 -15.290 1.00 0.00 157 HIS A CA 1
ATOM 1290 C C . HIS A 1 122 ? 133.660 9.979 -16.062 1.00 0.00 157 HIS A C 1
ATOM 1291 O O . HIS A 1 122 ? 134.858 10.184 -15.842 1.00 0.00 157 HIS A O 1
ATOM 1306 N N . ILE A 1 123 ? 133.242 9.134 -17.009 1.00 0.00 158 ILE A N 1
ATOM 1307 C CA . ILE A 1 123 ? 134.182 8.396 -17.846 1.00 0.00 158 ILE A CA 1
ATOM 1308 C C . ILE A 1 123 ? 134.399 9.206 -19.139 1.00 0.00 158 ILE A C 1
ATOM 1309 O O . ILE A 1 123 ? 133.453 9.815 -19.656 1.00 0.00 158 ILE A O 1
ATOM 1325 N N . GLU A 1 124 ? 135.630 9.238 -19.666 1.00 0.00 159 GLU A N 1
ATOM 1326 C CA . GLU A 1 124 ? 135.909 9.998 -20.876 1.00 0.00 159 GLU A CA 1
ATOM 1327 C C . GLU A 1 124 ? 136.165 9.063 -22.061 1.00 0.00 159 GLU A C 1
ATOM 1328 O O . GLU A 1 124 ? 137.143 8.309 -22.081 1.00 0.00 159 GLU A O 1
ATOM 1340 N N . ILE A 1 125 ? 135.299 9.132 -23.076 1.00 0.00 160 ILE A N 1
ATOM 1341 C CA . ILE A 1 125 ? 135.453 8.324 -24.273 1.00 0.00 160 ILE A CA 1
ATOM 1342 C C . ILE A 1 125 ? 136.158 9.175 -25.339 1.00 0.00 160 ILE A C 1
ATOM 1343 O O . ILE A 1 125 ? 136.186 10.407 -25.264 1.00 0.00 160 ILE A O 1
ATOM 1359 N N . ASP A 1 126 ? 136.755 8.511 -26.318 1.00 0.00 161 ASP A N 1
ATOM 1360 C CA . ASP A 1 126 ? 137.498 9.192 -27.386 1.00 0.00 161 ASP A CA 1
ATOM 1361 C C . ASP A 1 126 ? 136.681 10.297 -28.096 1.00 0.00 161 ASP A C 1
ATOM 1362 O O . ASP A 1 126 ? 137.253 11.115 -28.822 1.00 0.00 161 ASP A O 1
ATOM 1371 N N . LYS A 1 127 ? 135.348 10.349 -27.892 1.00 0.00 162 LYS A N 1
ATOM 1372 C CA . LYS A 1 127 ? 134.500 11.376 -28.521 1.00 0.00 162 LYS A CA 1
ATOM 1373 C C . LYS A 1 127 ? 134.866 11.600 -30.010 1.00 0.00 162 LYS A C 1
ATOM 1374 O O . LYS A 1 127 ? 135.374 12.663 -30.397 1.00 0.00 162 LYS A O 1
ATOM 1393 N N . LYS A 1 128 ? 134.607 10.596 -30.868 1.00 0.00 163 LYS A N 1
ATOM 1394 C CA . LYS A 1 128 ? 134.915 10.724 -32.299 1.00 0.00 163 LYS A CA 1
ATOM 1395 C C . LYS A 1 128 ? 134.386 9.525 -33.104 1.00 0.00 163 LYS A C 1
ATOM 1396 O O . LYS A 1 128 ? 135.108 8.882 -33.877 1.00 0.00 163 LYS A O 1
ATOM 1415 N N . LEU A 1 129 ? 133.092 9.233 -32.941 1.00 0.00 164 LEU A N 1
ATOM 1416 C CA . LEU A 1 129 ? 132.449 8.134 -33.665 1.00 0.00 164 LEU A CA 1
ATOM 1417 C C . LEU A 1 129 ? 130.999 8.031 -33.247 1.00 0.00 164 LEU A C 1
ATOM 1418 O O . LEU A 1 129 ? 130.716 8.010 -32.045 1.00 0.00 164 LEU A O 1
ATOM 1434 N N . ASP A 1 130 ? 130.042 7.911 -34.205 1.00 0.00 165 ASP A N 1
ATOM 1435 C CA . ASP A 1 130 ? 128.666 7.720 -33.760 1.00 0.00 165 ASP A CA 1
ATOM 1436 C C . ASP A 1 130 ? 128.179 6.361 -34.235 1.00 0.00 165 ASP A C 1
ATOM 1437 O O . ASP A 1 130 ? 128.002 6.084 -35.422 1.00 0.00 165 ASP A O 1
ATOM 1446 N N . VAL A 1 131 ? 127.861 5.556 -33.250 1.00 0.00 166 VAL A N 1
ATOM 1447 C CA . VAL A 1 131 ? 127.273 4.245 -33.401 1.00 0.00 166 VAL A CA 1
ATOM 1448 C C . VAL A 1 131 ? 126.376 4.054 -32.185 1.00 0.00 166 VAL A C 1
ATOM 1449 O O . VAL A 1 131 ? 126.744 4.597 -31.126 1.00 0.00 166 VAL A O 1
ATOM 1462 N N . ASP A 1 132 ? 125.385 3.136 -32.170 1.00 0.00 167 ASP A N 1
ATOM 1463 C CA . ASP A 1 132 ? 124.833 2.839 -30.866 1.00 0.00 167 ASP A CA 1
ATOM 1464 C C . ASP A 1 132 ? 124.376 1.393 -30.738 1.00 0.00 167 ASP A C 1
ATOM 1465 O O . ASP A 1 132 ? 123.410 0.942 -31.325 1.00 0.00 167 ASP A O 1
ATOM 1474 N N . ARG A 1 133 ? 125.001 0.748 -29.782 1.00 0.00 168 ARG A N 1
ATOM 1475 C CA . ARG A 1 133 ? 124.654 -0.556 -29.272 1.00 0.00 168 ARG A CA 1
ATOM 1476 C C . ARG A 1 133 ? 125.146 -0.458 -27.847 1.00 0.00 168 ARG A C 1
ATOM 1477 O O . ARG A 1 133 ? 126.358 -0.233 -27.704 1.00 0.00 168 ARG A O 1
ATOM 1498 N N . ILE A 1 134 ? 124.344 -0.569 -26.781 1.00 0.00 169 ILE A N 1
ATOM 1499 C CA . ILE A 1 134 ? 124.970 -0.408 -25.449 1.00 0.00 169 ILE A CA 1
ATOM 1500 C C . ILE A 1 134 ? 124.898 -1.668 -24.607 1.00 0.00 169 ILE A C 1
ATOM 1501 O O . ILE A 1 134 ? 123.833 -2.206 -24.294 1.00 0.00 169 ILE A O 1
ATOM 1517 N N . ASP A 1 135 ? 126.091 -2.098 -24.200 1.00 0.00 170 ASP A N 1
ATOM 1518 C CA . ASP A 1 135 ? 126.250 -3.255 -23.342 1.00 0.00 170 ASP A CA 1
ATOM 1519 C C . ASP A 1 135 ? 127.015 -2.823 -22.096 1.00 0.00 170 ASP A C 1
ATOM 1520 O O . ASP A 1 135 ? 128.203 -2.492 -22.165 1.00 0.00 170 ASP A O 1
ATOM 1529 N N . ILE A 1 136 ? 126.346 -2.824 -20.942 1.00 0.00 171 ILE A N 1
ATOM 1530 C CA . ILE A 1 136 ? 126.984 -2.433 -19.693 1.00 0.00 171 ILE A CA 1
ATOM 1531 C C . ILE A 1 136 ? 126.738 -3.553 -18.690 1.00 0.00 171 ILE A C 1
ATOM 1532 O O . ILE A 1 136 ? 125.626 -3.739 -18.188 1.00 0.00 171 ILE A O 1
ATOM 1548 N N . GLU A 1 137 ? 127.774 -4.337 -18.439 1.00 0.00 172 GLU A N 1
ATOM 1549 C CA . GLU A 1 137 ? 127.668 -5.491 -17.540 1.00 0.00 172 GLU A CA 1
ATOM 1550 C C . GLU A 1 137 ? 128.347 -5.270 -16.184 1.00 0.00 172 GLU A C 1
ATOM 1551 O O . GLU A 1 137 ? 129.552 -5.030 -16.097 1.00 0.00 172 GLU A O 1
ATOM 1563 N N . VAL A 1 138 ? 127.567 -5.425 -15.106 1.00 0.00 173 VAL A N 1
ATOM 1564 C CA . VAL A 1 138 ? 128.095 -5.314 -13.746 1.00 0.00 173 VAL A CA 1
ATOM 1565 C C . VAL A 1 138 ? 128.402 -6.741 -13.268 1.00 0.00 173 VAL A C 1
ATOM 1566 O O . VAL A 1 138 ? 127.566 -7.640 -13.408 1.00 0.00 173 VAL A O 1
ATOM 1579 N N . THR A 1 139 ? 129.622 -6.984 -12.769 1.00 0.00 174 THR A N 1
ATOM 1580 C CA . THR A 1 139 ? 130.007 -8.346 -12.369 1.00 0.00 174 THR A CA 1
ATOM 1581 C C . THR A 1 139 ? 129.741 -8.639 -10.887 1.00 0.00 174 THR A C 1
ATOM 1582 O O . THR A 1 139 ? 129.443 -9.781 -10.521 1.00 0.00 174 THR A O 1
ATOM 1593 N N . GLU A 1 140 ? 129.848 -7.629 -10.016 1.00 0.00 175 GLU A N 1
ATOM 1594 C CA . GLU A 1 140 ? 129.615 -7.839 -8.591 1.00 0.00 175 GLU A CA 1
ATOM 1595 C C . GLU A 1 140 ? 129.413 -6.505 -7.866 1.00 0.00 175 GLU A C 1
ATOM 1596 O O . GLU A 1 140 ? 129.531 -5.421 -8.442 1.00 0.00 175 GLU A O 1
ATOM 1608 N N . VAL A 1 141 ? 129.125 -6.606 -6.575 1.00 0.00 176 VAL A N 1
ATOM 1609 C CA . VAL A 1 141 ? 128.923 -5.439 -5.717 1.00 0.00 176 VAL A CA 1
ATOM 1610 C C . VAL A 1 141 ? 129.611 -5.684 -4.367 1.00 0.00 176 VAL A C 1
ATOM 1611 O O . VAL A 1 141 ? 129.916 -6.827 -4.012 1.00 0.00 176 VAL A O 1
ATOM 1624 N N . HIS A 1 142 ? 129.873 -4.615 -3.610 1.00 0.00 177 HIS A N 1
ATOM 1625 C CA . HIS A 1 142 ? 130.542 -4.749 -2.312 1.00 0.00 177 HIS A CA 1
ATOM 1626 C C . HIS A 1 142 ? 129.544 -4.628 -1.152 1.00 0.00 177 HIS A C 1
ATOM 1627 O O . HIS A 1 142 ? 128.801 -3.658 -1.033 1.00 0.00 177 HIS A O 1
ATOM 1642 N N . GLN A 1 143 ? 129.555 -5.638 -0.277 1.00 0.00 178 GLN A N 1
ATOM 1643 C CA . GLN A 1 143 ? 128.694 -5.690 0.909 1.00 0.00 178 GLN A CA 1
ATOM 1644 C C . GLN A 1 143 ? 127.225 -5.878 0.538 1.00 0.00 178 GLN A C 1
ATOM 1645 O O . GLN A 1 143 ? 126.632 -6.920 0.831 1.00 0.00 178 GLN A O 1
ATOM 1659 N N . GLY A 1 144 ? 126.620 -4.869 -0.109 1.00 0.00 179 GLY A N 1
ATOM 1660 C CA . GLY A 1 144 ? 125.203 -4.945 -0.505 1.00 0.00 179 GLY A CA 1
ATOM 1661 C C . GLY A 1 144 ? 124.332 -5.534 0.628 1.00 0.00 179 GLY A C 1
ATOM 1662 O O . GLY A 1 144 ? 123.764 -6.622 0.500 1.00 0.00 179 GLY A O 1
ATOM 1666 N N . GLN A 1 145 ? 124.268 -4.828 1.765 1.00 0.00 180 GLN A N 1
ATOM 1667 C CA . GLN A 1 145 ? 123.521 -5.295 2.936 1.00 0.00 180 GLN A CA 1
ATOM 1668 C C . GLN A 1 145 ? 122.001 -5.087 2.823 1.00 0.00 180 GLN A C 1
ATOM 1669 O O . GLN A 1 145 ? 121.216 -5.968 3.187 1.00 0.00 180 GLN A O 1
ATOM 1683 N N . ASN A 1 146 ? 121.575 -3.903 2.373 1.00 0.00 181 ASN A N 1
ATOM 1684 C CA . ASN A 1 146 ? 120.144 -3.592 2.288 1.00 0.00 181 ASN A CA 1
ATOM 1685 C C . ASN A 1 146 ? 119.446 -4.334 1.145 1.00 0.00 181 ASN A C 1
ATOM 1686 O O . ASN A 1 146 ? 118.249 -4.628 1.228 1.00 0.00 181 ASN A O 1
ATOM 1697 N N . LYS A 1 147 ? 120.176 -4.644 0.065 1.00 0.00 182 LYS A N 1
ATOM 1698 C CA . LYS A 1 147 ? 119.582 -5.350 -1.077 1.00 0.00 182 LYS A CA 1
ATOM 1699 C C . LYS A 1 147 ? 118.368 -4.568 -1.605 1.00 0.00 182 LYS A C 1
ATOM 1700 O O . LYS A 1 147 ? 117.263 -4.675 -1.072 1.00 0.00 182 LYS A O 1
ATOM 1719 N N . ASP A 1 148 ? 118.582 -3.751 -2.656 1.00 0.00 183 ASP A N 1
ATOM 1720 C CA . ASP A 1 148 ? 117.526 -2.920 -3.263 1.00 0.00 183 ASP A CA 1
ATOM 1721 C C . ASP A 1 148 ? 117.276 -1.666 -2.420 1.00 0.00 183 ASP A C 1
ATOM 1722 O O . ASP A 1 148 ? 116.329 -1.577 -1.632 1.00 0.00 183 ASP A O 1
ATOM 1731 N N . ILE A 1 149 ? 118.159 -0.687 -2.590 1.00 0.00 184 ILE A N 1
ATOM 1732 C CA . ILE A 1 149 ? 118.079 0.583 -1.855 1.00 0.00 184 ILE A CA 1
ATOM 1733 C C . ILE A 1 149 ? 117.459 1.702 -2.743 1.00 0.00 184 ILE A C 1
ATOM 1734 O O . ILE A 1 149 ? 116.460 1.467 -3.429 1.00 0.00 184 ILE A O 1
ATOM 1750 N N . LEU A 1 150 ? 118.029 2.927 -2.734 1.00 0.00 185 LEU A N 1
ATOM 1751 C CA . LEU A 1 150 ? 117.508 4.036 -3.525 1.00 0.00 185 LEU A CA 1
ATOM 1752 C C . LEU A 1 150 ? 118.063 3.972 -4.943 1.00 0.00 185 LEU A C 1
ATOM 1753 O O . LEU A 1 150 ? 119.238 3.657 -5.159 1.00 0.00 185 LEU A O 1
ATOM 1769 N N . ALA A 1 151 ? 117.212 4.273 -5.924 1.00 0.00 186 ALA A N 1
ATOM 1770 C CA . ALA A 1 151 ? 117.623 4.247 -7.321 1.00 0.00 186 ALA A CA 1
ATOM 1771 C C . ALA A 1 151 ? 118.408 5.516 -7.652 1.00 0.00 186 ALA A C 1
ATOM 1772 O O . ALA A 1 151 ? 117.914 6.636 -7.510 1.00 0.00 186 ALA A O 1
ATOM 1779 N N . LEU A 1 152 ? 119.666 5.332 -8.077 1.00 0.00 187 LEU A N 1
ATOM 1780 C CA . LEU A 1 152 ? 120.561 6.446 -8.415 1.00 0.00 187 LEU A CA 1
ATOM 1781 C C . LEU A 1 152 ? 119.836 7.547 -9.203 1.00 0.00 187 LEU A C 1
ATOM 1782 O O . LEU A 1 152 ? 118.760 7.328 -9.758 1.00 0.00 187 LEU A O 1
ATOM 1798 N N . SER A 1 153 ? 120.419 8.755 -9.246 1.00 0.00 188 SER A N 1
ATOM 1799 C CA . SER A 1 153 ? 119.794 9.869 -9.964 1.00 0.00 188 SER A CA 1
ATOM 1800 C C . SER A 1 153 ? 119.508 9.465 -11.408 1.00 0.00 188 SER A C 1
ATOM 1801 O O . SER A 1 153 ? 118.405 9.673 -11.904 1.00 0.00 188 SER A O 1
ATOM 1809 N N . GLU A 1 154 ? 120.529 8.853 -12.056 1.00 0.00 189 GLU A N 1
ATOM 1810 C CA . GLU A 1 154 ? 120.488 8.344 -13.460 1.00 0.00 189 GLU A CA 1
ATOM 1811 C C . GLU A 1 154 ? 121.847 8.591 -14.126 1.00 0.00 189 GLU A C 1
ATOM 1812 O O . GLU A 1 154 ? 122.415 9.684 -14.034 1.00 0.00 189 GLU A O 1
ATOM 1824 N N . VAL A 1 155 ? 122.367 7.575 -14.828 1.00 0.00 190 VAL A N 1
ATOM 1825 C CA . VAL A 1 155 ? 123.642 7.706 -15.528 1.00 0.00 190 VAL A CA 1
ATOM 1826 C C . VAL A 1 155 ? 123.407 8.424 -16.861 1.00 0.00 190 VAL A C 1
ATOM 1827 O O . VAL A 1 155 ? 122.450 8.129 -17.585 1.00 0.00 190 VAL A O 1
ATOM 1840 N N . THR A 1 156 ? 124.262 9.397 -17.174 1.00 0.00 191 THR A N 1
ATOM 1841 C CA . THR A 1 156 ? 124.109 10.181 -18.414 1.00 0.00 191 THR A CA 1
ATOM 1842 C C . THR A 1 156 ? 125.015 9.656 -19.528 1.00 0.00 191 THR A C 1
ATOM 1843 O O . THR A 1 156 ? 126.154 9.246 -19.296 1.00 0.00 191 THR A O 1
ATOM 1854 N N . PHE A 1 157 ? 124.499 9.686 -20.761 1.00 0.00 192 PHE A N 1
ATOM 1855 C CA . PHE A 1 157 ? 125.250 9.229 -21.931 1.00 0.00 192 PHE A CA 1
ATOM 1856 C C . PHE A 1 157 ? 125.233 10.301 -23.027 1.00 0.00 192 PHE A C 1
ATOM 1857 O O . PHE A 1 157 ? 124.170 10.773 -23.442 1.00 0.00 192 PHE A O 1
ATOM 1874 N N . GLY A 1 158 ? 126.420 10.686 -23.512 1.00 0.00 193 GLY A N 1
ATOM 1875 C CA . GLY A 1 158 ? 126.528 11.695 -24.569 1.00 0.00 193 GLY A CA 1
ATOM 1876 C C . GLY A 1 158 ? 127.486 12.821 -24.174 1.00 0.00 193 GLY A C 1
ATOM 1877 O O . GLY A 1 158 ? 128.261 12.706 -23.222 1.00 0.00 193 GLY A O 1
ATOM 1881 N N . ASN A 1 159 ? 127.433 13.926 -24.923 1.00 0.00 194 ASN A N 1
ATOM 1882 C CA . ASN A 1 159 ? 128.293 15.081 -24.663 1.00 0.00 194 ASN A CA 1
ATOM 1883 C C . ASN A 1 159 ? 127.448 16.323 -24.366 1.00 0.00 194 ASN A C 1
ATOM 1884 O O . ASN A 1 159 ? 127.774 17.027 -23.425 1.00 0.00 194 ASN A O 1
ATOM 1896 N N . SER A 1 41 ? 117.775 12.483 -17.366 1.00 0.00 76 SER A N 2
ATOM 1897 C CA . SER A 1 41 ? 117.599 11.146 -16.775 1.00 0.00 76 SER A CA 2
ATOM 1898 C C . SER A 1 41 ? 116.705 10.241 -17.645 1.00 0.00 76 SER A C 2
ATOM 1899 O O . SER A 1 41 ? 116.301 9.158 -17.219 1.00 0.00 76 SER A O 2
ATOM 1907 N N . MET A 1 42 ? 116.403 10.678 -18.878 1.00 0.00 77 MET A N 2
ATOM 1908 C CA . MET A 1 42 ? 115.570 9.907 -19.812 1.00 0.00 77 MET A CA 2
ATOM 1909 C C . MET A 1 42 ? 114.168 9.625 -19.208 1.00 0.00 77 MET A C 2
ATOM 1910 O O . MET A 1 42 ? 113.206 10.349 -19.472 1.00 0.00 77 MET A O 2
ATOM 1924 N N . SER A 1 43 ? 114.051 8.569 -18.388 1.00 0.00 78 SER A N 2
ATOM 1925 C CA . SER A 1 43 ? 112.791 8.186 -17.746 1.00 0.00 78 SER A CA 2
ATOM 1926 C C . SER A 1 43 ? 113.048 6.945 -16.894 1.00 0.00 78 SER A C 2
ATOM 1927 O O . SER A 1 43 ? 113.271 5.860 -17.424 1.00 0.00 78 SER A O 2
ATOM 1935 N N . THR A 1 44 ? 113.069 7.122 -15.565 1.00 0.00 79 THR A N 2
ATOM 1936 C CA . THR A 1 44 ? 113.362 6.028 -14.623 1.00 0.00 79 THR A CA 2
ATOM 1937 C C . THR A 1 44 ? 114.782 5.520 -14.891 1.00 0.00 79 THR A C 2
ATOM 1938 O O . THR A 1 44 ? 115.114 5.101 -16.003 1.00 0.00 79 THR A O 2
ATOM 1949 N N . VAL A 1 45 ? 115.655 5.600 -13.880 1.00 0.00 80 VAL A N 2
ATOM 1950 C CA . VAL A 1 45 ? 117.052 5.194 -14.059 1.00 0.00 80 VAL A CA 2
ATOM 1951 C C . VAL A 1 45 ? 117.155 3.673 -14.249 1.00 0.00 80 VAL A C 2
ATOM 1952 O O . VAL A 1 45 ? 117.727 3.205 -15.240 1.00 0.00 80 VAL A O 2
ATOM 1965 N N . TRP A 1 46 ? 116.560 2.887 -13.344 1.00 0.00 81 TRP A N 2
ATOM 1966 C CA . TRP A 1 46 ? 116.565 1.430 -13.498 1.00 0.00 81 TRP A CA 2
ATOM 1967 C C . TRP A 1 46 ? 115.371 0.785 -12.788 1.00 0.00 81 TRP A C 2
ATOM 1968 O O . TRP A 1 46 ? 114.710 1.403 -11.947 1.00 0.00 81 TRP A O 2
ATOM 1989 N N . GLU A 1 47 ? 115.097 -0.478 -13.124 1.00 0.00 82 GLU A N 2
ATOM 1990 C CA . GLU A 1 47 ? 113.989 -1.222 -12.519 1.00 0.00 82 GLU A CA 2
ATOM 1991 C C . GLU A 1 47 ? 114.439 -2.638 -12.149 1.00 0.00 82 GLU A C 2
ATOM 1992 O O . GLU A 1 47 ? 114.958 -3.382 -12.987 1.00 0.00 82 GLU A O 2
ATOM 2004 N N . GLU A 1 48 ? 114.237 -3.025 -10.882 1.00 0.00 83 GLU A N 2
ATOM 2005 C CA . GLU A 1 48 ? 114.625 -4.365 -10.415 1.00 0.00 83 GLU A CA 2
ATOM 2006 C C . GLU A 1 48 ? 113.395 -5.270 -10.278 1.00 0.00 83 GLU A C 2
ATOM 2007 O O . GLU A 1 48 ? 112.526 -5.066 -9.426 1.00 0.00 83 GLU A O 2
ATOM 2019 N N . ASN A 1 49 ? 113.313 -6.278 -11.151 1.00 0.00 84 ASN A N 2
ATOM 2020 C CA . ASN A 1 49 ? 112.187 -7.213 -11.159 1.00 0.00 84 ASN A CA 2
ATOM 2021 C C . ASN A 1 49 ? 112.166 -8.112 -9.914 1.00 0.00 84 ASN A C 2
ATOM 2022 O O . ASN A 1 49 ? 111.094 -8.496 -9.434 1.00 0.00 84 ASN A O 2
ATOM 2033 N N . SER A 1 50 ? 113.345 -8.469 -9.386 1.00 0.00 85 SER A N 2
ATOM 2034 C CA . SER A 1 50 ? 113.408 -9.344 -8.206 1.00 0.00 85 SER A CA 2
ATOM 2035 C C . SER A 1 50 ? 114.844 -9.482 -7.639 1.00 0.00 85 SER A C 2
ATOM 2036 O O . SER A 1 50 ? 115.030 -9.309 -6.431 1.00 0.00 85 SER A O 2
ATOM 2044 N N . PRO A 1 51 ? 115.855 -9.814 -8.452 1.00 0.00 86 PRO A N 2
ATOM 2045 C CA . PRO A 1 51 ? 117.259 -9.992 -7.949 1.00 0.00 86 PRO A CA 2
ATOM 2046 C C . PRO A 1 51 ? 117.679 -8.901 -6.953 1.00 0.00 86 PRO A C 2
ATOM 2047 O O . PRO A 1 51 ? 117.033 -7.856 -6.832 1.00 0.00 86 PRO A O 2
ATOM 2058 N N . GLY A 1 52 ? 118.774 -9.151 -6.221 1.00 0.00 87 GLY A N 2
ATOM 2059 C CA . GLY A 1 52 ? 119.269 -8.197 -5.228 1.00 0.00 87 GLY A CA 2
ATOM 2060 C C . GLY A 1 52 ? 120.080 -7.090 -5.895 1.00 0.00 87 GLY A C 2
ATOM 2061 O O . GLY A 1 52 ? 121.106 -7.341 -6.524 1.00 0.00 87 GLY A O 2
ATOM 2065 N N . GLY A 1 53 ? 119.620 -5.843 -5.742 1.00 0.00 88 GLY A N 2
ATOM 2066 C CA . GLY A 1 53 ? 120.303 -4.675 -6.323 1.00 0.00 88 GLY A CA 2
ATOM 2067 C C . GLY A 1 53 ? 120.838 -4.940 -7.750 1.00 0.00 88 GLY A C 2
ATOM 2068 O O . GLY A 1 53 ? 121.974 -4.581 -8.076 1.00 0.00 88 GLY A O 2
ATOM 2072 N N . GLY A 1 54 ? 120.021 -5.562 -8.616 1.00 0.00 89 GLY A N 2
ATOM 2073 C CA . GLY A 1 54 ? 120.426 -5.854 -9.997 1.00 0.00 89 GLY A CA 2
ATOM 2074 C C . GLY A 1 54 ? 121.818 -6.501 -10.065 1.00 0.00 89 GLY A C 2
ATOM 2075 O O . GLY A 1 54 ? 122.568 -6.305 -11.026 1.00 0.00 89 GLY A O 2
ATOM 2079 N N . VAL A 1 55 ? 122.173 -7.278 -9.036 1.00 0.00 90 VAL A N 2
ATOM 2080 C CA . VAL A 1 55 ? 123.473 -7.950 -8.978 1.00 0.00 90 VAL A CA 2
ATOM 2081 C C . VAL A 1 55 ? 123.635 -8.926 -10.154 1.00 0.00 90 VAL A C 2
ATOM 2082 O O . VAL A 1 55 ? 122.849 -9.864 -10.320 1.00 0.00 90 VAL A O 2
ATOM 2095 N N . GLY A 1 56 ? 124.713 -8.748 -10.928 1.00 0.00 91 GLY A N 2
ATOM 2096 C CA . GLY A 1 56 ? 125.016 -9.667 -12.022 1.00 0.00 91 GLY A CA 2
ATOM 2097 C C . GLY A 1 56 ? 124.232 -9.368 -13.316 1.00 0.00 91 GLY A C 2
ATOM 2098 O O . GLY A 1 56 ? 124.421 -10.037 -14.336 1.00 0.00 91 GLY A O 2
ATOM 2102 N N . GLU A 1 57 ? 123.296 -8.41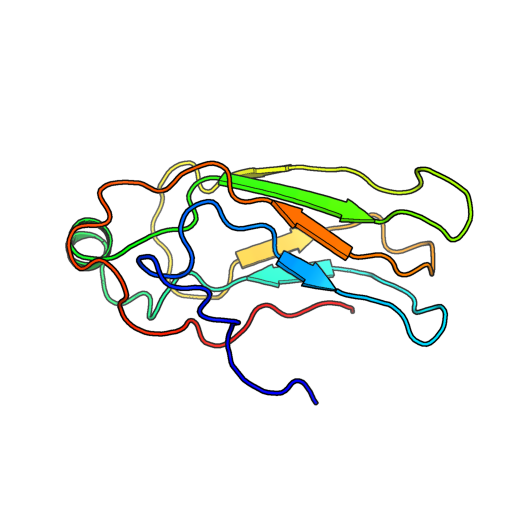0 -13.266 1.00 0.00 92 GLU A N 2
ATOM 2103 C CA . GLU A 1 57 ? 122.440 -8.100 -14.421 1.00 0.00 92 GLU A CA 2
ATOM 2104 C C . GLU A 1 57 ? 123.211 -7.453 -15.583 1.00 0.00 92 GLU A C 2
ATOM 2105 O O . GLU A 1 57 ? 124.028 -6.548 -15.391 1.00 0.00 92 GLU A O 2
ATOM 2117 N N . VAL A 1 58 ? 122.907 -7.895 -16.818 1.00 0.00 93 VAL A N 2
ATOM 2118 C CA . VAL A 1 58 ? 123.527 -7.336 -18.023 1.00 0.00 93 VAL A CA 2
ATOM 2119 C C . VAL A 1 58 ? 122.614 -6.216 -18.534 1.00 0.00 93 VAL A C 2
ATOM 2120 O O . VAL A 1 58 ? 121.455 -6.452 -18.889 1.00 0.00 93 VAL A O 2
ATOM 2133 N N . LEU A 1 59 ? 123.116 -4.976 -18.536 1.00 0.00 94 LEU A N 2
ATOM 2134 C CA . LEU A 1 59 ? 122.312 -3.828 -18.960 1.00 0.00 94 LEU A CA 2
ATOM 2135 C C . LEU A 1 59 ? 122.662 -3.426 -20.392 1.00 0.00 94 LEU A C 2
ATOM 2136 O O . LEU A 1 59 ? 123.604 -2.667 -20.638 1.00 0.00 94 LEU A O 2
ATOM 2152 N N . SER A 1 60 ? 121.892 -3.946 -21.355 1.00 0.00 95 SER A N 2
ATOM 2153 C CA . SER A 1 60 ? 122.119 -3.648 -22.768 1.00 0.00 95 SER A CA 2
ATOM 2154 C C . SER A 1 60 ? 120.923 -2.908 -23.373 1.00 0.00 95 SER A C 2
ATOM 2155 O O . SER A 1 60 ? 119.784 -3.380 -23.330 1.00 0.00 95 SER A O 2
ATOM 2163 N N . TYR A 1 61 ? 121.189 -1.733 -23.951 1.00 0.00 96 TYR A N 2
ATOM 2164 C CA . TYR A 1 61 ? 120.143 -0.921 -24.575 1.00 0.00 96 TYR A CA 2
ATOM 2165 C C . TYR A 1 61 ? 120.458 -0.704 -26.058 1.00 0.00 96 TYR A C 2
ATOM 2166 O O . TYR A 1 61 ? 121.605 -0.456 -26.441 1.00 0.00 96 TYR A O 2
ATOM 2184 N N . LYS A 1 62 ? 119.429 -0.808 -26.906 1.00 0.00 97 LYS A N 2
ATOM 2185 C CA . LYS A 1 62 ? 119.597 -0.631 -28.349 1.00 0.00 97 LYS A CA 2
ATOM 2186 C C . LYS A 1 62 ? 118.821 0.606 -28.840 1.00 0.00 97 LYS A C 2
ATOM 2187 O O . LYS A 1 62 ? 117.633 0.767 -28.543 1.00 0.00 97 LYS A O 2
ATOM 2206 N N . PHE A 1 63 ? 119.482 1.486 -29.612 1.00 0.00 98 PHE A N 2
ATOM 2207 C CA . PHE A 1 63 ? 118.831 2.682 -30.146 1.00 0.00 98 PHE A CA 2
ATOM 2208 C C . PHE A 1 63 ? 118.571 2.484 -31.652 1.00 0.00 98 PHE A C 2
ATOM 2209 O O . PHE A 1 63 ? 119.267 1.717 -32.322 1.00 0.00 98 PHE A O 2
ATOM 2226 N N . ALA A 1 64 ? 117.535 3.147 -32.183 1.00 0.00 99 ALA A N 2
ATOM 2227 C CA . ALA A 1 64 ? 117.158 3.006 -33.592 1.00 0.00 99 ALA A CA 2
ATOM 2228 C C . ALA A 1 64 ? 117.977 3.901 -34.533 1.00 0.00 99 ALA A C 2
ATOM 2229 O O . ALA A 1 64 ? 118.000 3.674 -35.747 1.00 0.00 99 ALA A O 2
ATOM 2236 N N . SER A 1 65 ? 118.631 4.943 -34.000 1.00 0.00 100 SER A N 2
ATOM 2237 C CA . SER A 1 65 ? 119.398 5.858 -34.834 1.00 0.00 100 SER A CA 2
ATOM 2238 C C . SER A 1 65 ? 120.746 6.177 -34.179 1.00 0.00 100 SER A C 2
ATOM 2239 O O . SER A 1 65 ? 120.852 6.127 -32.949 1.00 0.00 100 SER A O 2
ATOM 2247 N N . PRO A 1 66 ? 121.779 6.501 -34.953 1.00 0.00 101 PRO A N 2
ATOM 2248 C CA . PRO A 1 66 ? 123.110 6.817 -34.372 1.00 0.00 101 PRO A CA 2
ATOM 2249 C C . PRO A 1 66 ? 123.063 8.080 -33.513 1.00 0.00 101 PRO A C 2
ATOM 2250 O O . PRO A 1 66 ? 122.255 8.985 -33.743 1.00 0.00 101 PRO A O 2
ATOM 2261 N N . MET A 1 67 ? 123.935 8.136 -32.509 1.00 0.00 102 MET A N 2
ATOM 2262 C CA . MET A 1 67 ? 124.002 9.273 -31.600 1.00 0.00 102 MET A CA 2
ATOM 2263 C C . MET A 1 67 ? 125.463 9.481 -31.208 1.00 0.00 102 MET A C 2
ATOM 2264 O O . MET A 1 67 ? 126.161 8.509 -30.896 1.00 0.00 102 MET A O 2
ATOM 2278 N N . HIS A 1 68 ? 125.966 10.730 -31.236 1.00 0.00 103 HIS A N 2
ATOM 2279 C CA . HIS A 1 68 ? 127.361 10.954 -30.896 1.00 0.00 103 HIS A CA 2
ATOM 2280 C C . HIS A 1 68 ? 127.524 11.031 -29.372 1.00 0.00 103 HIS A C 2
ATOM 2281 O O . HIS A 1 68 ? 126.780 11.744 -28.692 1.00 0.00 103 HIS A O 2
ATOM 2296 N N . ILE A 1 69 ? 128.494 10.283 -28.819 1.00 0.00 104 ILE A N 2
ATOM 2297 C CA . ILE A 1 69 ? 128.709 10.282 -27.371 1.00 0.00 104 ILE A CA 2
ATOM 2298 C C . ILE A 1 69 ? 130.169 10.615 -27.067 1.00 0.00 104 ILE A C 2
ATOM 2299 O O . ILE A 1 69 ? 131.096 10.014 -27.617 1.00 0.00 104 ILE A O 2
ATOM 2315 N N . GLY A 1 70 ? 130.373 11.600 -26.191 1.00 0.00 105 GLY A N 2
ATOM 2316 C CA . GLY A 1 70 ? 131.720 12.037 -25.824 1.00 0.00 105 GLY A CA 2
ATOM 2317 C C . GLY A 1 70 ? 132.003 11.857 -24.327 1.00 0.00 105 GLY A C 2
ATOM 2318 O O . GLY A 1 70 ? 133.164 11.789 -23.910 1.00 0.00 105 GLY A O 2
ATOM 2322 N N . ARG A 1 71 ? 130.947 11.791 -23.502 1.00 0.00 106 ARG A N 2
ATOM 2323 C CA . ARG A 1 71 ? 131.125 11.632 -22.056 1.00 0.00 106 ARG A CA 2
ATOM 2324 C C . ARG A 1 71 ? 129.915 10.947 -21.408 1.00 0.00 106 ARG A C 2
ATOM 2325 O O . ARG A 1 71 ? 128.773 11.096 -21.848 1.00 0.00 106 ARG A O 2
ATOM 2346 N N . ILE A 1 72 ? 130.170 10.199 -20.337 1.00 0.00 107 ILE A N 2
ATOM 2347 C CA . ILE A 1 72 ? 129.106 9.506 -19.609 1.00 0.00 107 ILE A CA 2
ATOM 2348 C C . ILE A 1 72 ? 129.137 9.945 -18.144 1.00 0.00 107 ILE A C 2
ATOM 2349 O O . ILE A 1 72 ? 130.179 9.900 -17.481 1.00 0.00 107 ILE A O 2
ATOM 2365 N N . LEU A 1 73 ? 127.983 10.382 -17.637 1.00 0.00 108 LEU A N 2
ATOM 2366 C CA . LEU A 1 73 ? 127.873 10.834 -16.255 1.00 0.00 108 LEU A CA 2
ATOM 2367 C C . LEU A 1 73 ? 126.981 9.876 -15.470 1.00 0.00 108 LEU A C 2
ATOM 2368 O O . LEU A 1 73 ? 125.847 9.585 -15.864 1.00 0.00 108 LEU A O 2
ATOM 2384 N N . ILE A 1 74 ? 127.497 9.376 -14.348 1.00 0.00 109 ILE A N 2
ATOM 2385 C CA . ILE A 1 74 ? 126.748 8.439 -13.511 1.00 0.00 109 ILE A CA 2
ATOM 2386 C C . ILE A 1 74 ? 126.983 8.772 -12.035 1.00 0.00 109 ILE A C 2
ATOM 2387 O O . ILE A 1 74 ? 128.099 9.096 -11.632 1.00 0.00 109 ILE A O 2
ATOM 2403 N N . VAL A 1 75 ? 125.930 8.695 -11.215 1.00 0.00 110 VAL A N 2
ATOM 2404 C CA . VAL A 1 75 ? 126.057 8.996 -9.780 1.00 0.00 110 VAL A CA 2
ATOM 2405 C C . VAL A 1 75 ? 125.785 7.736 -8.946 1.00 0.00 110 VAL A C 2
ATOM 2406 O O . VAL A 1 75 ? 124.713 7.132 -9.028 1.00 0.00 110 VAL A O 2
ATOM 2419 N N . ASN A 1 76 ? 126.769 7.337 -8.132 1.00 0.00 111 ASN A N 2
ATOM 2420 C CA . ASN A 1 76 ? 126.646 6.150 -7.277 1.00 0.00 111 ASN A CA 2
ATOM 2421 C C . ASN A 1 76 ? 125.469 6.306 -6.306 1.00 0.00 111 ASN A C 2
ATOM 2422 O O . ASN A 1 76 ? 125.543 7.059 -5.332 1.00 0.00 111 ASN A O 2
ATOM 2433 N N . GLY A 1 77 ? 124.372 5.577 -6.567 1.00 0.00 112 GLY A N 2
ATOM 2434 C CA . GLY A 1 77 ? 123.177 5.621 -5.719 1.00 0.00 112 GLY A CA 2
ATOM 2435 C C . GLY A 1 77 ? 122.844 7.060 -5.289 1.00 0.00 112 GLY A C 2
ATOM 2436 O O . GLY A 1 77 ? 122.756 7.972 -6.117 1.00 0.00 112 GLY A O 2
ATOM 2440 N N . ASP A 1 78 ? 122.673 7.271 -3.979 1.00 0.00 113 ASP A N 2
ATOM 2441 C CA . ASP A 1 78 ? 122.368 8.604 -3.445 1.00 0.00 113 ASP A CA 2
ATOM 2442 C C . ASP A 1 78 ? 123.658 9.399 -3.155 1.00 0.00 113 ASP A C 2
ATOM 2443 O O . ASP A 1 78 ? 123.654 10.632 -3.123 1.00 0.00 113 ASP A O 2
ATOM 2452 N N . THR A 1 79 ? 124.777 8.689 -2.939 1.00 0.00 114 THR A N 2
ATOM 2453 C CA . THR A 1 79 ? 126.071 9.326 -2.656 1.00 0.00 114 THR A CA 2
ATOM 2454 C C . THR A 1 79 ? 125.927 10.369 -1.530 1.00 0.00 114 THR A C 2
ATOM 2455 O O . THR A 1 79 ? 126.286 11.545 -1.668 1.00 0.00 114 THR A O 2
ATOM 2466 N N . SER A 1 80 ? 125.396 9.920 -0.391 1.00 0.00 115 SER A N 2
ATOM 2467 C CA . SER A 1 80 ? 125.205 10.794 0.767 1.00 0.00 115 SER A CA 2
ATOM 2468 C C . SER A 1 80 ? 126.493 10.880 1.586 1.00 0.00 115 SER A C 2
ATOM 2469 O O . SER A 1 80 ? 126.980 11.967 1.910 1.00 0.00 115 SER A O 2
ATOM 2477 N N . SER A 1 81 ? 127.063 9.717 1.916 1.00 0.00 116 SER A N 2
ATOM 2478 C CA . SER A 1 81 ? 128.289 9.644 2.681 1.00 0.00 116 SER A CA 2
ATOM 2479 C C . SER A 1 81 ? 128.930 8.276 2.489 1.00 0.00 116 SER A C 2
ATOM 2480 O O . SER A 1 81 ? 128.293 7.310 2.051 1.00 0.00 116 SER A O 2
ATOM 2488 N N . LYS A 1 82 ? 130.203 8.192 2.822 1.00 0.00 117 LYS A N 2
ATOM 2489 C CA . LYS A 1 82 ? 130.946 6.943 2.696 1.00 0.00 117 LYS A CA 2
ATOM 2490 C C . LYS A 1 82 ? 130.289 5.846 3.536 1.00 0.00 117 LYS A C 2
ATOM 2491 O O . LYS A 1 82 ? 130.177 4.693 3.112 1.00 0.00 117 LYS A O 2
ATOM 2510 N N . GLU A 1 83 ? 129.818 6.199 4.735 1.00 0.00 118 GLU A N 2
ATOM 2511 C CA . GLU A 1 83 ? 129.139 5.221 5.591 1.00 0.00 118 GLU A CA 2
ATOM 2512 C C . GLU A 1 83 ? 127.934 4.631 4.835 1.00 0.00 118 GLU A C 2
ATOM 2513 O O . GLU A 1 83 ? 127.582 3.456 4.988 1.00 0.00 118 GLU A O 2
ATOM 2525 N N . ASN A 1 84 ? 127.321 5.454 3.971 1.00 0.00 119 ASN A N 2
ATOM 2526 C CA . ASN A 1 84 ? 126.190 5.022 3.154 1.00 0.00 119 ASN A CA 2
ATOM 2527 C C . ASN A 1 84 ? 126.633 3.936 2.169 1.00 0.00 119 ASN A C 2
ATOM 2528 O O . ASN A 1 84 ? 125.870 3.024 1.844 1.00 0.00 119 ASN A O 2
ATOM 2539 N N . TYR A 1 85 ? 127.883 4.030 1.680 1.00 0.00 120 TYR A N 2
ATOM 2540 C CA . TYR A 1 85 ? 128.404 3.041 0.728 1.00 0.00 120 TYR A CA 2
ATOM 2541 C C . TYR A 1 85 ? 128.395 1.663 1.381 1.00 0.00 120 TYR A C 2
ATOM 2542 O O . TYR A 1 85 ? 128.013 0.668 0.761 1.00 0.00 120 TYR A O 2
ATOM 2560 N N . TYR A 1 86 ? 128.776 1.599 2.661 1.00 0.00 121 TYR A N 2
ATOM 2561 C CA . TYR A 1 86 ? 128.754 0.323 3.383 1.00 0.00 121 TYR A CA 2
ATOM 2562 C C . TYR A 1 86 ? 127.306 -0.191 3.463 1.00 0.00 121 TYR A C 2
ATOM 2563 O O . TYR A 1 86 ? 127.048 -1.396 3.512 1.00 0.00 121 TYR A O 2
ATOM 2581 N N . LYS A 1 87 ? 126.345 0.743 3.441 1.00 0.00 122 LYS A N 2
ATOM 2582 C CA . LYS A 1 87 ? 124.918 0.409 3.473 1.00 0.00 122 LYS A CA 2
ATOM 2583 C C . LYS A 1 87 ? 124.334 0.316 2.036 1.00 0.00 122 LYS A C 2
ATOM 2584 O O . LYS A 1 87 ? 123.160 -0.006 1.843 1.00 0.00 122 LYS A O 2
ATOM 2603 N N . LYS A 1 88 ? 125.158 0.615 1.018 1.00 0.00 123 LYS A N 2
ATOM 2604 C CA . LYS A 1 88 ? 124.726 0.591 -0.381 1.00 0.00 123 LYS A CA 2
ATOM 2605 C C . LYS A 1 88 ? 125.563 -0.422 -1.185 1.00 0.00 123 LYS A C 2
ATOM 2606 O O . LYS A 1 88 ? 126.792 -0.462 -1.085 1.00 0.00 123 LYS A O 2
ATOM 2625 N N . ASN A 1 89 ? 124.891 -1.235 -2.011 1.00 0.00 124 ASN A N 2
ATOM 2626 C CA . ASN A 1 89 ? 125.586 -2.217 -2.841 1.00 0.00 124 ASN A CA 2
ATOM 2627 C C . ASN A 1 89 ? 126.364 -1.490 -3.948 1.00 0.00 124 ASN A C 2
ATOM 2628 O O . ASN A 1 89 ? 125.795 -0.731 -4.737 1.00 0.00 124 ASN A O 2
ATOM 2639 N N . ARG A 1 90 ? 127.682 -1.701 -3.993 1.00 0.00 125 ARG A N 2
ATOM 2640 C CA . ARG A 1 90 ? 128.533 -1.044 -4.991 1.00 0.00 125 ARG A CA 2
ATOM 2641 C C . ARG A 1 90 ? 128.554 -1.835 -6.299 1.00 0.00 125 ARG A C 2
ATOM 2642 O O . ARG A 1 90 ? 128.375 -3.056 -6.316 1.00 0.00 125 ARG A O 2
ATOM 2663 N N . ILE A 1 91 ? 128.801 -1.133 -7.409 1.00 0.00 126 ILE A N 2
ATOM 2664 C CA . ILE A 1 91 ? 128.871 -1.776 -8.725 1.00 0.00 126 ILE A CA 2
ATOM 2665 C C . ILE A 1 91 ? 130.115 -2.696 -8.798 1.00 0.00 126 ILE A C 2
ATOM 2666 O O . ILE A 1 91 ? 130.176 -3.615 -9.615 1.00 0.00 126 ILE A O 2
ATOM 2682 N N . ALA A 1 92 ? 131.106 -2.451 -7.921 1.00 0.00 127 ALA A N 2
ATOM 2683 C CA . ALA A 1 92 ? 132.335 -3.252 -7.863 1.00 0.00 127 ALA A CA 2
ATOM 2684 C C . ALA A 1 92 ? 133.120 -3.173 -9.187 1.00 0.00 127 ALA A C 2
ATOM 2685 O O . ALA A 1 92 ? 134.085 -2.413 -9.310 1.00 0.00 127 ALA A O 2
ATOM 2692 N N . LYS A 1 93 ? 132.706 -3.961 -10.185 1.00 0.00 128 LYS A N 2
ATOM 2693 C CA . LYS A 1 93 ? 133.361 -3.978 -11.485 1.00 0.00 128 LYS A CA 2
ATOM 2694 C C . LYS A 1 93 ? 132.300 -4.117 -12.566 1.00 0.00 128 LYS A C 2
ATOM 2695 O O . LYS A 1 93 ? 131.219 -4.666 -12.324 1.00 0.00 128 LYS A O 2
ATOM 2714 N N . ALA A 1 94 ? 132.587 -3.614 -13.765 1.00 0.00 129 ALA A N 2
ATOM 2715 C CA . ALA A 1 94 ? 131.621 -3.699 -14.854 1.00 0.00 129 ALA A CA 2
ATOM 2716 C C . ALA A 1 94 ? 132.288 -3.450 -16.209 1.00 0.00 129 ALA A C 2
ATOM 2717 O O . ALA A 1 94 ? 133.190 -2.616 -16.345 1.00 0.00 129 ALA A O 2
ATOM 2724 N N . ASP A 1 95 ? 131.831 -4.187 -17.226 1.00 0.00 130 ASP A N 2
ATOM 2725 C CA . ASP A 1 95 ? 132.368 -4.055 -18.577 1.00 0.00 130 ASP A CA 2
ATOM 2726 C C . ASP A 1 95 ? 131.448 -3.178 -19.430 1.00 0.00 130 ASP A C 2
ATOM 2727 O O . ASP A 1 95 ? 130.321 -3.558 -19.753 1.00 0.00 130 ASP A O 2
ATOM 2736 N N . VAL A 1 96 ? 131.940 -2.000 -19.823 1.00 0.00 131 VAL A N 2
ATOM 2737 C CA . VAL A 1 96 ? 131.171 -1.088 -20.659 1.00 0.00 131 VAL A CA 2
ATOM 2738 C C . VAL A 1 96 ? 131.863 -0.962 -22.003 1.00 0.00 131 VAL A C 2
ATOM 2739 O O . VAL A 1 96 ? 133.062 -0.670 -22.097 1.00 0.00 131 VAL A O 2
ATOM 2752 N N . LYS A 1 97 ? 131.090 -1.186 -23.043 1.00 0.00 132 LYS A N 2
ATOM 2753 C CA . LYS A 1 97 ? 131.603 -1.095 -24.426 1.00 0.00 132 LYS A CA 2
ATOM 2754 C C . LYS A 1 97 ? 130.532 -0.601 -25.407 1.00 0.00 132 LYS A C 2
ATOM 2755 O O . LYS A 1 97 ? 129.327 -0.837 -25.234 1.00 0.00 132 LYS A O 2
ATOM 2774 N N . TYR A 1 98 ? 130.988 0.083 -26.474 1.00 0.00 133 TYR A N 2
ATOM 2775 C CA . TYR A 1 98 ? 130.116 0.596 -27.512 1.00 0.00 133 TYR A CA 2
ATOM 2776 C C . TYR A 1 98 ? 130.433 -0.185 -28.789 1.00 0.00 133 TYR A C 2
ATOM 2777 O O . TYR A 1 98 ? 131.614 -0.326 -29.156 1.00 0.00 133 TYR A O 2
ATOM 2795 N N . TYR A 1 99 ? 129.410 -0.709 -29.475 1.00 0.00 134 TYR A N 2
ATOM 2796 C CA . TYR A 1 99 ? 129.650 -1.491 -30.699 1.00 0.00 134 TYR A CA 2
ATOM 2797 C C . TYR A 1 99 ? 129.161 -0.753 -31.956 1.00 0.00 134 TYR A C 2
ATOM 2798 O O . TYR A 1 99 ? 128.250 0.073 -31.907 1.00 0.00 134 TYR A O 2
ATOM 2816 N N . ASN A 1 100 ? 129.773 -1.077 -33.105 1.00 0.00 135 ASN A N 2
ATOM 2817 C CA . ASN A 1 100 ? 129.416 -0.473 -34.392 1.00 0.00 135 ASN A CA 2
ATOM 2818 C C . ASN A 1 100 ? 128.404 -1.357 -35.129 1.00 0.00 135 ASN A C 2
ATOM 2819 O O . ASN A 1 100 ? 128.556 -1.688 -36.313 1.00 0.00 135 ASN A O 2
ATOM 2830 N N . GLY A 1 101 ? 127.345 -1.748 -34.418 1.00 0.00 136 GLY A N 2
ATOM 2831 C CA . GLY A 1 101 ? 126.301 -2.593 -34.995 1.00 0.00 136 GLY A CA 2
ATOM 2832 C C . GLY A 1 101 ? 126.763 -4.040 -35.247 1.00 0.00 136 GLY A C 2
ATOM 2833 O O . GLY A 1 101 ? 125.939 -4.932 -35.469 1.00 0.00 136 GLY A O 2
ATOM 2837 N N . ASN A 1 102 ? 128.079 -4.285 -35.220 1.00 0.00 137 ASN A N 2
ATOM 2838 C CA . ASN A 1 102 ? 128.616 -5.623 -35.454 1.00 0.00 137 ASN A CA 2
ATOM 2839 C C . ASN A 1 102 ? 129.862 -5.909 -34.595 1.00 0.00 137 ASN A C 2
ATOM 2840 O O . ASN A 1 102 ? 129.946 -6.950 -33.936 1.00 0.00 137 ASN A O 2
ATOM 2851 N N . LYS A 1 103 ? 130.851 -4.997 -34.608 1.00 0.00 138 LYS A N 2
ATOM 2852 C CA . LYS A 1 103 ? 132.088 -5.193 -33.835 1.00 0.00 138 LYS A CA 2
ATOM 2853 C C . LYS A 1 103 ? 132.269 -4.102 -32.773 1.00 0.00 138 LYS A C 2
ATOM 2854 O O . LYS A 1 103 ? 131.655 -3.041 -32.832 1.00 0.00 138 LYS A O 2
ATOM 2873 N N . LEU A 1 104 ? 133.135 -4.371 -31.793 1.00 0.00 139 LEU A N 2
ATOM 2874 C CA . LEU A 1 104 ? 133.416 -3.418 -30.713 1.00 0.00 139 LEU A CA 2
ATOM 2875 C C . LEU A 1 104 ? 134.304 -2.275 -31.240 1.00 0.00 139 LEU A C 2
ATOM 2876 O O . LEU A 1 104 ? 135.317 -2.525 -31.900 1.00 0.00 139 LEU A O 2
ATOM 2892 N N . VAL A 1 105 ? 133.938 -1.003 -30.968 1.00 0.00 140 VAL A N 2
ATOM 2893 C CA . VAL A 1 105 ? 134.742 0.140 -31.454 1.00 0.00 140 VAL A CA 2
ATOM 2894 C C . VAL A 1 105 ? 135.406 0.918 -30.310 1.00 0.00 140 VAL A C 2
ATOM 2895 O O . VAL A 1 105 ? 136.512 1.446 -30.484 1.00 0.00 140 VAL A O 2
ATOM 2908 N N . LEU A 1 106 ? 134.773 0.998 -29.128 1.00 0.00 141 LEU A N 2
ATOM 2909 C CA . LEU A 1 106 ? 135.412 1.731 -28.008 1.00 0.00 141 LEU A CA 2
ATOM 2910 C C . LEU A 1 106 ? 134.905 1.322 -26.617 1.00 0.00 141 LEU A C 2
ATOM 2911 O O . LEU A 1 106 ? 133.886 0.648 -26.459 1.00 0.00 141 LEU A O 2
ATOM 2927 N N . PHE A 1 107 ? 135.674 1.728 -25.591 1.00 0.00 142 PHE A N 2
ATOM 2928 C CA . PHE A 1 107 ? 135.377 1.410 -24.189 1.00 0.00 142 PHE A CA 2
ATOM 2929 C C . PHE A 1 107 ? 135.486 -0.104 -23.970 1.00 0.00 142 PHE A C 2
ATOM 2930 O O . PHE A 1 107 ? 135.428 -0.892 -24.920 1.00 0.00 142 PHE A O 2
ATOM 2947 N N . GLN A 1 108 ? 135.667 -0.527 -22.708 1.00 0.00 143 GLN A N 2
ATOM 2948 C CA . GLN A 1 108 ? 135.806 -1.958 -22.390 1.00 0.00 143 GLN A CA 2
ATOM 2949 C C . GLN A 1 108 ? 135.547 -2.246 -20.892 1.00 0.00 143 GLN A C 2
ATOM 2950 O O . GLN A 1 108 ? 134.450 -2.671 -20.517 1.00 0.00 143 GLN A O 2
ATOM 2964 N N . LYS A 1 109 ? 136.566 -2.064 -20.027 1.00 0.00 144 LYS A N 2
ATOM 2965 C CA . LYS A 1 109 ? 136.423 -2.349 -18.591 1.00 0.00 144 LYS A CA 2
ATOM 2966 C C . LYS A 1 109 ? 136.665 -1.116 -17.713 1.00 0.00 144 LYS A C 2
ATOM 2967 O O . LYS A 1 109 ? 137.616 -0.357 -17.918 1.00 0.00 144 LYS A O 2
ATOM 2986 N N . ILE A 1 110 ? 135.830 -0.953 -16.681 1.00 0.00 145 ILE A N 2
ATOM 2987 C CA . ILE A 1 110 ? 135.970 0.143 -15.717 1.00 0.00 145 ILE A CA 2
ATOM 2988 C C . ILE A 1 110 ? 135.504 -0.337 -14.337 1.00 0.00 145 ILE A C 2
ATOM 2989 O O . ILE A 1 110 ? 134.735 -1.303 -14.226 1.00 0.00 145 ILE A O 2
ATOM 3005 N N . GLU A 1 111 ? 135.993 0.308 -13.273 1.00 0.00 146 GLU A N 2
ATOM 3006 C CA . GLU A 1 111 ? 135.637 -0.092 -11.905 1.00 0.00 146 GLU A CA 2
ATOM 3007 C C . GLU A 1 111 ? 135.112 1.084 -11.075 1.00 0.00 146 GLU A C 2
ATOM 3008 O O . GLU A 1 111 ? 135.330 2.257 -11.394 1.00 0.00 146 GLU A O 2
ATOM 3020 N N . LEU A 1 112 ? 134.420 0.754 -9.979 1.00 0.00 147 LEU A N 2
ATOM 3021 C CA . LEU A 1 112 ? 133.870 1.761 -9.075 1.00 0.00 147 LEU A CA 2
ATOM 3022 C C . LEU A 1 112 ? 133.999 1.282 -7.621 1.00 0.00 147 LEU A C 2
ATOM 3023 O O . LEU A 1 112 ? 133.017 0.952 -6.942 1.00 0.00 147 LEU A O 2
ATOM 3039 N N . GLY A 1 113 ? 135.242 1.229 -7.142 1.00 0.00 148 GLY A N 2
ATOM 3040 C CA . GLY A 1 113 ? 135.531 0.782 -5.779 1.00 0.00 148 GLY A CA 2
ATOM 3041 C C . GLY A 1 113 ? 135.056 1.812 -4.754 1.00 0.00 148 GLY A C 2
ATOM 3042 O O . GLY A 1 113 ? 133.868 2.135 -4.668 1.00 0.00 148 GLY A O 2
ATOM 3046 N N . ASP A 1 114 ? 135.999 2.340 -3.969 1.00 0.00 149 ASP A N 2
ATOM 3047 C CA . ASP A 1 114 ? 135.684 3.344 -2.953 1.00 0.00 149 ASP A CA 2
ATOM 3048 C C . ASP A 1 114 ? 135.827 4.744 -3.547 1.00 0.00 149 ASP A C 2
ATOM 3049 O O . ASP A 1 114 ? 136.805 5.043 -4.242 1.00 0.00 149 ASP A O 2
ATOM 3058 N N . THR A 1 115 ? 134.844 5.614 -3.289 1.00 0.00 150 THR A N 2
ATOM 3059 C CA . THR A 1 115 ? 134.880 6.973 -3.822 1.00 0.00 150 THR A CA 2
ATOM 3060 C C . THR A 1 115 ? 134.187 7.964 -2.888 1.00 0.00 150 THR A C 2
ATOM 3061 O O . THR A 1 115 ? 133.073 7.737 -2.414 1.00 0.00 150 THR A O 2
ATOM 3072 N N . TYR A 1 116 ? 134.851 9.093 -2.654 1.00 0.00 151 TYR A N 2
ATOM 3073 C CA . TYR A 1 116 ? 134.316 10.149 -1.810 1.00 0.00 151 TYR A CA 2
ATOM 3074 C C . TYR A 1 116 ? 132.996 10.655 -2.382 1.00 0.00 151 TYR A C 2
ATOM 3075 O O . TYR A 1 116 ? 132.765 10.622 -3.595 1.00 0.00 151 TYR A O 2
ATOM 3093 N N . THR A 1 117 ? 132.097 11.076 -1.496 1.00 0.00 152 THR A N 2
ATOM 3094 C CA . THR A 1 117 ? 130.769 11.533 -1.905 1.00 0.00 152 THR A CA 2
ATOM 3095 C C . THR A 1 117 ? 130.754 13.037 -2.163 1.00 0.00 152 THR A C 2
ATOM 3096 O O . THR A 1 117 ? 131.701 13.750 -1.841 1.00 0.00 152 THR A O 2
ATOM 3107 N N . LYS A 1 118 ? 129.667 13.488 -2.817 1.00 0.00 153 LYS A N 2
ATOM 3108 C CA . LYS A 1 118 ? 129.442 14.894 -3.235 1.00 0.00 153 LYS A CA 2
ATOM 3109 C C . LYS A 1 118 ? 130.003 15.141 -4.651 1.00 0.00 153 LYS A C 2
ATOM 3110 O O . LYS A 1 118 ? 129.783 16.200 -5.244 1.00 0.00 153 LYS A O 2
ATOM 3129 N N . LYS A 1 119 ? 130.726 14.153 -5.211 1.00 0.00 154 LYS A N 2
ATOM 3130 C CA . LYS A 1 119 ? 131.296 14.274 -6.551 1.00 0.00 154 LYS A CA 2
ATOM 3131 C C . LYS A 1 119 ? 130.723 13.171 -7.476 1.00 0.00 154 LYS A C 2
ATOM 3132 O O . LYS A 1 119 ? 130.989 11.990 -7.235 1.00 0.00 154 LYS A O 2
ATOM 3151 N N . PRO A 1 120 ? 129.955 13.502 -8.520 1.00 0.00 155 PRO A N 2
ATOM 3152 C CA . PRO A 1 120 ? 129.384 12.462 -9.437 1.00 0.00 155 PRO A CA 2
ATOM 3153 C C . PRO A 1 120 ? 130.477 11.772 -10.262 1.00 0.00 155 PRO A C 2
ATOM 3154 O O . PRO A 1 120 ? 131.555 12.331 -10.486 1.00 0.00 155 PRO A O 2
ATOM 3165 N N . HIS A 1 121 ? 130.200 10.547 -10.727 1.00 0.00 156 HIS A N 2
ATOM 3166 C CA . HIS A 1 121 ? 131.163 9.796 -11.530 1.00 0.00 156 HIS A CA 2
ATOM 3167 C C . HIS A 1 121 ? 131.128 10.325 -12.964 1.00 0.00 156 HIS A C 2
ATOM 3168 O O . HIS A 1 121 ? 130.117 10.222 -13.659 1.00 0.00 156 HIS A O 2
ATOM 3183 N N . HIS A 1 122 ? 132.230 10.940 -13.402 1.00 0.00 157 HIS A N 2
ATOM 3184 C CA . HIS A 1 122 ? 132.300 11.527 -14.741 1.00 0.00 157 HIS A CA 2
ATOM 3185 C C . HIS A 1 122 ? 133.452 10.940 -15.561 1.00 0.00 157 HIS A C 2
ATOM 3186 O O . HIS A 1 122 ? 134.624 11.258 -15.336 1.00 0.00 157 HIS A O 2
ATOM 3201 N N . ILE A 1 123 ? 133.114 10.105 -16.553 1.00 0.00 158 ILE A N 2
ATOM 3202 C CA . ILE A 1 123 ? 134.132 9.512 -17.436 1.00 0.00 158 ILE A CA 2
ATOM 3203 C C . ILE A 1 123 ? 133.955 10.090 -18.848 1.00 0.00 158 ILE A C 2
ATOM 3204 O O . ILE A 1 123 ? 132.829 10.317 -19.297 1.00 0.00 158 ILE A O 2
ATOM 3220 N N . GLU A 1 124 ? 135.065 10.357 -19.560 1.00 0.00 159 GLU A N 2
ATOM 3221 C CA . GLU A 1 124 ? 134.990 10.932 -20.903 1.00 0.00 159 GLU A CA 2
ATOM 3222 C C . GLU A 1 124 ? 135.564 9.978 -21.957 1.00 0.00 159 GLU A C 2
ATOM 3223 O O . GLU A 1 124 ? 136.756 9.656 -21.950 1.00 0.00 159 GLU A O 2
ATOM 3235 N N . ILE A 1 125 ? 134.713 9.542 -22.889 1.00 0.00 160 ILE A N 2
ATOM 3236 C CA . ILE A 1 125 ? 135.126 8.654 -23.967 1.00 0.00 160 ILE A CA 2
ATOM 3237 C C . ILE A 1 125 ? 136.145 9.393 -24.853 1.00 0.00 160 ILE A C 2
ATOM 3238 O O . ILE A 1 125 ? 135.802 10.338 -25.569 1.00 0.00 160 ILE A O 2
ATOM 3254 N N . ASP A 1 126 ? 137.411 8.979 -24.785 1.00 0.00 161 ASP A N 2
ATOM 3255 C CA . ASP A 1 126 ? 138.482 9.626 -25.556 1.00 0.00 161 ASP A CA 2
ATOM 3256 C C . ASP A 1 126 ? 138.172 9.741 -27.066 1.00 0.00 161 ASP A C 2
ATOM 3257 O O . ASP A 1 126 ? 138.840 10.497 -27.778 1.00 0.00 161 ASP A O 2
ATOM 3266 N N . LYS A 1 127 ? 137.163 9.011 -27.577 1.00 0.00 162 LYS A N 2
ATOM 3267 C CA . LYS A 1 127 ? 136.818 9.080 -28.999 1.00 0.00 162 LYS A CA 2
ATOM 3268 C C . LYS A 1 127 ? 135.570 9.950 -29.216 1.00 0.00 162 LYS A C 2
ATOM 3269 O O . LYS A 1 127 ? 134.939 10.418 -28.264 1.00 0.00 162 LYS A O 2
ATOM 3288 N N . LYS A 1 128 ? 135.210 10.170 -30.486 1.00 0.00 163 LYS A N 2
ATOM 3289 C CA . LYS A 1 128 ? 134.046 10.981 -30.841 1.00 0.00 163 LYS A CA 2
ATOM 3290 C C . LYS A 1 128 ? 133.499 10.530 -32.199 1.00 0.00 163 LYS A C 2
ATOM 3291 O O . LYS A 1 128 ? 133.756 11.126 -33.250 1.00 0.00 163 LYS A O 2
ATOM 3310 N N . LEU A 1 129 ? 132.729 9.447 -32.166 1.00 0.00 164 LEU A N 2
ATOM 3311 C CA . LEU A 1 129 ? 132.125 8.871 -33.376 1.00 0.00 164 LEU A CA 2
ATOM 3312 C C . LEU A 1 129 ? 130.642 8.686 -33.124 1.00 0.00 164 LEU A C 2
ATOM 3313 O O . LEU A 1 129 ? 130.264 8.394 -31.982 1.00 0.00 164 LEU A O 2
ATOM 3329 N N . ASP A 1 130 ? 129.750 8.821 -34.143 1.00 0.00 165 ASP A N 2
ATOM 3330 C CA . ASP A 1 130 ? 128.355 8.578 -33.807 1.00 0.00 165 ASP A CA 2
ATOM 3331 C C . ASP A 1 130 ? 128.064 7.131 -34.147 1.00 0.00 165 ASP A C 2
ATOM 3332 O O . ASP A 1 130 ? 128.091 6.702 -35.303 1.00 0.00 165 ASP A O 2
ATOM 3341 N N . VAL A 1 131 ? 127.711 6.397 -33.116 1.00 0.00 166 VAL A N 2
ATOM 3342 C CA . VAL A 1 131 ? 127.314 5.013 -33.212 1.00 0.00 166 VAL A CA 2
ATOM 3343 C C . VAL A 1 131 ? 126.275 4.755 -32.128 1.00 0.00 166 VAL A C 2
ATOM 3344 O O . VAL A 1 131 ? 126.389 5.409 -31.076 1.00 0.00 166 VAL A O 2
ATOM 3357 N N . ASP A 1 132 ? 125.445 3.684 -32.188 1.00 0.00 167 ASP A N 2
ATOM 3358 C CA . ASP A 1 132 ? 124.761 3.372 -30.955 1.00 0.00 167 ASP A CA 2
ATOM 3359 C C . ASP A 1 132 ? 124.555 1.872 -30.817 1.00 0.00 167 ASP A C 2
ATOM 3360 O O . ASP A 1 132 ? 123.737 1.240 -31.484 1.00 0.00 167 ASP A O 2
ATOM 3369 N N . ARG A 1 133 ? 125.175 1.379 -29.762 1.00 0.00 168 ARG A N 2
ATOM 3370 C CA . ARG A 1 133 ? 125.028 0.061 -29.219 1.00 0.00 168 ARG A CA 2
ATOM 3371 C C . ARG A 1 133 ? 125.356 0.238 -27.744 1.00 0.00 168 ARG A C 2
ATOM 3372 O O . ARG A 1 133 ? 126.507 0.628 -27.498 1.00 0.00 168 ARG A O 2
ATOM 3393 N N . ILE A 1 134 ? 124.504 -0.012 -26.745 1.00 0.00 169 ILE A N 2
ATOM 3394 C CA . ILE A 1 134 ? 125.000 0.196 -25.367 1.00 0.00 169 ILE A CA 2
ATOM 3395 C C . ILE A 1 134 ? 125.091 -1.152 -24.657 1.00 0.00 169 ILE A C 2
ATOM 3396 O O . ILE A 1 134 ? 124.111 -1.878 -24.489 1.00 0.00 169 ILE A O 2
ATOM 3412 N N . ASP A 1 135 ? 126.307 -1.446 -24.195 1.00 0.00 170 ASP A N 2
ATOM 3413 C CA . ASP A 1 135 ? 126.576 -2.660 -23.448 1.00 0.00 170 ASP A CA 2
ATOM 3414 C C . ASP A 1 135 ? 127.183 -2.273 -22.106 1.00 0.00 170 ASP A C 2
ATOM 3415 O O . ASP A 1 135 ? 128.280 -1.709 -22.053 1.00 0.00 170 ASP A O 2
ATOM 3424 N N . ILE A 1 136 ? 126.484 -2.563 -21.011 1.00 0.00 171 ILE A N 2
ATOM 3425 C CA . ILE A 1 136 ? 126.984 -2.233 -19.690 1.00 0.00 171 ILE A CA 2
ATOM 3426 C C . ILE A 1 136 ? 126.763 -3.461 -18.809 1.00 0.00 171 ILE A C 2
ATOM 3427 O O . ILE A 1 136 ? 125.636 -3.789 -18.430 1.00 0.00 171 ILE A O 2
ATOM 3443 N N . GLU A 1 137 ? 127.843 -4.177 -18.537 1.00 0.00 172 GLU A N 2
ATOM 3444 C CA . GLU A 1 137 ? 127.775 -5.420 -17.764 1.00 0.00 172 GLU A CA 2
ATOM 3445 C C . GLU A 1 137 ? 128.122 -5.243 -16.285 1.00 0.00 172 GLU A C 2
ATOM 3446 O O . GLU A 1 137 ? 129.212 -4.809 -15.920 1.00 0.00 172 GLU A O 2
ATOM 3458 N N . VAL A 1 138 ? 127.186 -5.657 -15.429 1.00 0.00 173 VAL A N 2
ATOM 3459 C CA . VAL A 1 138 ? 127.365 -5.630 -13.976 1.00 0.00 173 VAL A CA 2
ATOM 3460 C C . VAL A 1 138 ? 127.473 -7.093 -13.526 1.00 0.00 173 VAL A C 2
ATOM 3461 O O . VAL A 1 138 ? 126.508 -7.853 -13.646 1.00 0.00 173 VAL A O 2
ATOM 3474 N N . THR A 1 139 ? 128.663 -7.524 -13.072 1.00 0.00 174 THR A N 2
ATOM 3475 C CA . THR A 1 139 ? 128.840 -8.937 -12.699 1.00 0.00 174 THR A CA 2
ATOM 3476 C C . THR A 1 139 ? 128.647 -9.230 -11.203 1.00 0.00 174 THR A C 2
ATOM 3477 O O . THR A 1 139 ? 128.178 -10.313 -10.845 1.00 0.00 174 THR A O 2
ATOM 3488 N N . GLU A 1 140 ? 128.994 -8.289 -10.314 1.00 0.00 175 GLU A N 2
ATOM 3489 C CA . GLU A 1 140 ? 128.835 -8.518 -8.878 1.00 0.00 175 GLU A CA 2
ATOM 3490 C C . GLU A 1 140 ? 128.925 -7.206 -8.095 1.00 0.00 175 GLU A C 2
ATOM 3491 O O . GLU A 1 140 ? 129.132 -6.122 -8.646 1.00 0.00 175 GLU A O 2
ATOM 3503 N N . VAL A 1 141 ? 128.783 -7.332 -6.782 1.00 0.00 176 VAL A N 2
ATOM 3504 C CA . VAL A 1 141 ? 128.856 -6.196 -5.864 1.00 0.00 176 VAL A CA 2
ATOM 3505 C C . VAL A 1 141 ? 129.572 -6.647 -4.577 1.00 0.00 176 VAL A C 2
ATOM 3506 O O . VAL A 1 141 ? 129.680 -7.848 -4.310 1.00 0.00 176 VAL A O 2
ATOM 3519 N N . HIS A 1 142 ? 130.086 -5.699 -3.779 1.00 0.00 177 HIS A N 2
ATOM 3520 C CA . HIS A 1 142 ? 130.805 -6.053 -2.549 1.00 0.00 177 HIS A CA 2
ATOM 3521 C C . HIS A 1 142 ? 130.009 -5.699 -1.288 1.00 0.00 177 HIS A C 2
ATOM 3522 O O . HIS A 1 142 ? 129.598 -4.558 -1.074 1.00 0.00 177 HIS A O 2
ATOM 3537 N N . GLN A 1 143 ? 129.810 -6.709 -0.430 1.00 0.00 178 GLN A N 2
ATOM 3538 C CA . GLN A 1 143 ? 129.085 -6.560 0.839 1.00 0.00 178 GLN A CA 2
ATOM 3539 C C . GLN A 1 143 ? 127.584 -6.419 0.591 1.00 0.00 178 GLN A C 2
ATOM 3540 O O . GLN A 1 143 ? 126.790 -7.296 0.948 1.00 0.00 178 GLN A O 2
ATOM 3554 N N . GLY A 1 144 ? 127.179 -5.308 -0.035 1.00 0.00 179 GLY A N 2
ATOM 3555 C CA . GLY A 1 144 ? 125.766 -5.068 -0.332 1.00 0.00 179 GLY A CA 2
ATOM 3556 C C . GLY A 1 144 ? 124.892 -5.318 0.908 1.00 0.00 179 GLY A C 2
ATOM 3557 O O . GLY A 1 144 ? 124.313 -6.395 1.077 1.00 0.00 179 GLY A O 2
ATOM 3561 N N . GLN A 1 145 ? 124.811 -4.320 1.797 1.00 0.00 180 GLN A N 2
ATOM 3562 C CA . GLN A 1 145 ? 124.029 -4.446 3.028 1.00 0.00 180 GLN A CA 2
ATOM 3563 C C . GLN A 1 145 ? 122.524 -4.472 2.735 1.00 0.00 180 GLN A C 2
ATOM 3564 O O . GLN A 1 145 ? 121.783 -5.286 3.298 1.00 0.00 180 GLN A O 2
ATOM 3578 N N . ASN A 1 146 ? 122.055 -3.569 1.868 1.00 0.00 181 ASN A N 2
ATOM 3579 C CA . ASN A 1 146 ? 120.626 -3.500 1.540 1.00 0.00 181 ASN A CA 2
ATOM 3580 C C . ASN A 1 146 ? 120.274 -4.374 0.323 1.00 0.00 181 ASN A C 2
ATOM 3581 O O . ASN A 1 146 ? 119.150 -4.867 0.209 1.00 0.00 181 ASN A O 2
ATOM 3592 N N . LYS A 1 147 ? 121.237 -4.565 -0.595 1.00 0.00 182 LYS A N 2
ATOM 3593 C CA . LYS A 1 147 ? 121.036 -5.378 -1.809 1.00 0.00 182 LYS A CA 2
ATOM 3594 C C . LYS A 1 147 ? 119.641 -5.161 -2.430 1.00 0.00 182 LYS A C 2
ATOM 3595 O O . LYS A 1 147 ? 119.049 -6.067 -3.027 1.00 0.00 182 LYS A O 2
ATOM 3614 N N . ASP A 1 148 ? 119.114 -3.937 -2.294 1.00 0.00 183 ASP A N 2
ATOM 3615 C CA . ASP A 1 148 ? 117.796 -3.594 -2.845 1.00 0.00 183 ASP A CA 2
ATOM 3616 C C . ASP A 1 148 ? 117.479 -2.094 -2.676 1.00 0.00 183 ASP A C 2
ATOM 3617 O O . ASP A 1 148 ? 116.314 -1.683 -2.674 1.00 0.00 183 ASP A O 2
ATOM 3626 N N . ILE A 1 149 ? 118.521 -1.265 -2.532 1.00 0.00 184 ILE A N 2
ATOM 3627 C CA . ILE A 1 149 ? 118.343 0.183 -2.365 1.00 0.00 184 ILE A CA 2
ATOM 3628 C C . ILE A 1 149 ? 117.729 0.805 -3.632 1.00 0.00 184 ILE A C 2
ATOM 3629 O O . ILE A 1 149 ? 117.279 0.100 -4.540 1.00 0.00 184 ILE A O 2
ATOM 3645 N N . LEU A 1 150 ? 117.729 2.141 -3.704 1.00 0.00 185 LEU A N 2
ATOM 3646 C CA . LEU A 1 150 ? 117.198 2.856 -4.857 1.00 0.00 185 LEU A CA 2
ATOM 3647 C C . LEU A 1 150 ? 118.290 2.948 -5.922 1.00 0.00 185 LEU A C 2
ATOM 3648 O O . LEU A 1 150 ? 119.472 3.114 -5.608 1.00 0.00 185 LEU A O 2
ATOM 3664 N N . ALA A 1 151 ? 117.909 2.785 -7.190 1.00 0.00 186 ALA A N 2
ATOM 3665 C CA . ALA A 1 151 ? 118.882 2.801 -8.279 1.00 0.00 186 ALA A CA 2
ATOM 3666 C C . ALA A 1 151 ? 119.290 4.235 -8.619 1.00 0.00 186 ALA A C 2
ATOM 3667 O O . ALA A 1 151 ? 118.453 5.120 -8.778 1.00 0.00 186 ALA A O 2
ATOM 3674 N N . LEU A 1 152 ? 120.617 4.428 -8.682 1.00 0.00 187 LEU A N 2
ATOM 3675 C CA . LEU A 1 152 ? 121.287 5.718 -8.964 1.00 0.00 187 LEU A CA 2
ATOM 3676 C C . LEU A 1 152 ? 120.372 6.830 -9.502 1.00 0.00 187 LEU A C 2
ATOM 3677 O O . LEU A 1 152 ? 119.493 6.625 -10.336 1.00 0.00 187 LEU A O 2
ATOM 3693 N N . SER A 1 153 ? 120.598 8.035 -8.975 1.00 0.00 188 SER A N 2
ATOM 3694 C CA . SER A 1 153 ? 119.819 9.220 -9.331 1.00 0.00 188 SER A CA 2
ATOM 3695 C C . SER A 1 153 ? 119.657 9.405 -10.843 1.00 0.00 188 SER A C 2
ATOM 3696 O O . SER A 1 153 ? 118.552 9.699 -11.316 1.00 0.00 188 SER A O 2
ATOM 3704 N N . GLU A 1 154 ? 120.741 9.264 -11.623 1.00 0.00 189 GLU A N 2
ATOM 3705 C CA . GLU A 1 154 ? 120.636 9.456 -13.079 1.00 0.00 189 GLU A CA 2
ATOM 3706 C C . GLU A 1 154 ? 121.875 8.979 -13.853 1.00 0.00 189 GLU A C 2
ATOM 3707 O O . GLU A 1 154 ? 123.006 9.404 -13.605 1.00 0.00 189 GLU A O 2
ATOM 3719 N N . VAL A 1 155 ? 121.629 8.112 -14.836 1.00 0.00 190 VAL A N 2
ATOM 3720 C CA . VAL A 1 155 ? 122.676 7.587 -15.707 1.00 0.00 190 VAL A CA 2
ATOM 3721 C C . VAL A 1 155 ? 122.524 8.262 -17.087 1.00 0.00 190 VAL A C 2
ATOM 3722 O O . VAL A 1 155 ? 121.465 8.172 -17.716 1.00 0.00 190 VAL A O 2
ATOM 3735 N N . THR A 1 156 ? 123.555 8.988 -17.554 1.00 0.00 191 THR A N 2
ATOM 3736 C CA . THR A 1 156 ? 123.449 9.697 -18.843 1.00 0.00 191 THR A CA 2
ATOM 3737 C C . THR A 1 156 ? 124.618 9.398 -19.785 1.00 0.00 191 THR A C 2
ATOM 3738 O O . THR A 1 156 ? 125.780 9.309 -19.379 1.00 0.00 191 THR A O 2
ATOM 3749 N N . PHE A 1 157 ? 124.291 9.262 -21.076 1.00 0.00 192 PHE A N 2
ATOM 3750 C CA . PHE A 1 157 ? 125.287 8.991 -22.117 1.00 0.00 192 PHE A CA 2
ATOM 3751 C C . PHE A 1 157 ? 125.162 10.043 -23.228 1.00 0.00 192 PHE A C 2
ATOM 3752 O O . PHE A 1 157 ? 124.070 10.272 -23.758 1.00 0.00 192 PHE A O 2
ATOM 3769 N N . GLY A 1 158 ? 126.277 10.690 -23.596 1.00 0.00 193 GLY A N 2
ATOM 3770 C CA . GLY A 1 158 ? 126.253 11.707 -24.656 1.00 0.00 193 GLY A CA 2
ATOM 3771 C C . GLY A 1 158 ? 127.317 12.786 -24.437 1.00 0.00 193 GLY A C 2
ATOM 3772 O O . GLY A 1 158 ? 128.012 12.809 -23.421 1.00 0.00 193 GLY A O 2
ATOM 3776 N N . ASN A 1 159 ? 127.440 13.699 -25.404 1.00 0.00 194 ASN A N 2
ATOM 3777 C CA . ASN A 1 159 ? 128.415 14.787 -25.318 1.00 0.00 194 ASN A CA 2
ATOM 3778 C C . ASN A 1 159 ? 128.020 15.778 -24.221 1.00 0.00 194 ASN A C 2
ATOM 3779 O O . ASN A 1 159 ? 126.854 15.800 -23.860 1.00 0.00 194 ASN A O 2
ATOM 3791 N N . SER A 1 41 ? 114.780 14.012 -15.219 1.00 0.00 76 SER A N 3
ATOM 3792 C CA . SER A 1 41 ? 115.144 12.596 -15.164 1.00 0.00 76 SER A CA 3
ATOM 3793 C C . SER A 1 41 ? 114.468 11.822 -16.299 1.00 0.00 76 SER A C 3
ATOM 3794 O O . SER A 1 41 ? 113.624 12.355 -17.024 1.00 0.00 76 SER A O 3
ATOM 3802 N N . MET A 1 42 ? 114.848 10.551 -16.459 1.00 0.00 77 MET A N 3
ATOM 3803 C CA . MET A 1 42 ? 114.279 9.703 -17.513 1.00 0.00 77 MET A CA 3
ATOM 3804 C C . MET A 1 42 ? 113.117 8.833 -16.993 1.00 0.00 77 MET A C 3
ATOM 3805 O O . MET A 1 42 ? 112.565 8.016 -17.734 1.00 0.00 77 MET A O 3
ATOM 3819 N N . SER A 1 43 ? 112.743 8.991 -15.708 1.00 0.00 78 SER A N 3
ATOM 3820 C CA . SER A 1 43 ? 111.658 8.198 -15.109 1.00 0.00 78 SER A CA 3
ATOM 3821 C C . SER A 1 43 ? 112.048 6.716 -15.113 1.00 0.00 78 SER A C 3
ATOM 3822 O O . SER A 1 43 ? 112.243 6.108 -16.170 1.00 0.00 78 SER A O 3
ATOM 3830 N N . THR A 1 44 ? 112.198 6.127 -13.916 1.00 0.00 79 THR A N 3
ATOM 3831 C CA . THR A 1 44 ? 112.610 4.722 -13.795 1.00 0.00 79 THR A CA 3
ATOM 3832 C C . THR A 1 44 ? 114.009 4.586 -14.397 1.00 0.00 79 THR A C 3
ATOM 3833 O O . THR A 1 44 ? 114.188 4.638 -15.617 1.00 0.00 79 THR A O 3
ATOM 3844 N N . VAL A 1 45 ? 115.023 4.462 -13.534 1.00 0.00 80 VAL A N 3
ATOM 3845 C CA . VAL A 1 45 ? 116.413 4.382 -14.000 1.00 0.00 80 VAL A CA 3
ATOM 3846 C C . VAL A 1 45 ? 116.671 3.064 -14.737 1.00 0.00 80 VAL A C 3
ATOM 3847 O O . VAL A 1 45 ? 117.147 3.061 -15.878 1.00 0.00 80 VAL A O 3
ATOM 3860 N N . TRP A 1 46 ? 116.322 1.932 -14.116 1.00 0.00 81 TRP A N 3
ATOM 3861 C CA . TRP A 1 46 ? 116.491 0.629 -14.763 1.00 0.00 81 TRP A CA 3
ATOM 3862 C C . TRP A 1 46 ? 115.492 -0.393 -14.212 1.00 0.00 81 TRP A C 3
ATOM 3863 O O . TRP A 1 46 ? 114.934 -0.225 -13.123 1.00 0.00 81 TRP A O 3
ATOM 3884 N N . GLU A 1 47 ? 115.256 -1.463 -14.979 1.00 0.00 82 GLU A N 3
ATOM 3885 C CA . GLU A 1 47 ? 114.315 -2.515 -14.577 1.00 0.00 82 GLU A CA 3
ATOM 3886 C C . GLU A 1 47 ? 115.044 -3.670 -13.865 1.00 0.00 82 GLU A C 3
ATOM 3887 O O . GLU A 1 47 ? 116.250 -3.610 -13.616 1.00 0.00 82 GLU A O 3
ATOM 3899 N N . GLU A 1 48 ? 114.297 -4.734 -13.532 1.00 0.00 83 GLU A N 3
ATOM 3900 C CA . GLU A 1 48 ? 114.856 -5.906 -12.849 1.00 0.00 83 GLU A CA 3
ATOM 3901 C C . GLU A 1 48 ? 115.454 -5.515 -11.495 1.00 0.00 83 GLU A C 3
ATOM 3902 O O . GLU A 1 48 ? 116.609 -5.091 -11.396 1.00 0.00 83 GLU A O 3
ATOM 3914 N N . ASN A 1 49 ? 114.652 -5.661 -10.435 1.00 0.00 84 ASN A N 3
ATOM 3915 C CA . ASN A 1 49 ? 115.089 -5.328 -9.080 1.00 0.00 84 ASN A CA 3
ATOM 3916 C C . ASN A 1 49 ? 116.175 -6.305 -8.607 1.00 0.00 84 ASN A C 3
ATOM 3917 O O . ASN A 1 49 ? 117.163 -5.916 -7.980 1.00 0.00 84 ASN A O 3
ATOM 3928 N N . SER A 1 50 ? 115.988 -7.594 -8.916 1.00 0.00 85 SER A N 3
ATOM 3929 C CA . SER A 1 50 ? 116.947 -8.635 -8.528 1.00 0.00 85 SER A CA 3
ATOM 3930 C C . SER A 1 50 ? 117.167 -8.641 -6.996 1.00 0.00 85 SER A C 3
ATOM 3931 O O . SER A 1 50 ? 116.646 -7.763 -6.303 1.00 0.00 85 SER A O 3
ATOM 3939 N N . PRO A 1 51 ? 117.920 -9.603 -6.447 1.00 0.00 86 PRO A N 3
ATOM 3940 C CA . PRO A 1 51 ? 118.172 -9.668 -4.970 1.00 0.00 86 PRO A CA 3
ATOM 3941 C C . PRO A 1 51 ? 118.669 -8.333 -4.413 1.00 0.00 86 PRO A C 3
ATOM 3942 O O . PRO A 1 51 ? 118.138 -7.812 -3.428 1.00 0.00 86 PRO A O 3
ATOM 3953 N N . GLY A 1 52 ? 119.688 -7.764 -5.061 1.00 0.00 87 GLY A N 3
ATOM 3954 C CA . GLY A 1 52 ? 120.246 -6.478 -4.648 1.00 0.00 87 GLY A CA 3
ATOM 3955 C C . GLY A 1 52 ? 119.948 -5.422 -5.711 1.00 0.00 87 GLY A C 3
ATOM 3956 O O . GLY A 1 52 ? 118.788 -5.095 -5.983 1.00 0.00 87 GLY A O 3
ATOM 3960 N N . GLY A 1 53 ? 121.002 -4.900 -6.339 1.00 0.00 88 GLY A N 3
ATOM 3961 C CA . GLY A 1 53 ? 120.852 -3.899 -7.394 1.00 0.00 88 GLY A CA 3
ATOM 3962 C C . GLY A 1 53 ? 121.260 -4.503 -8.739 1.00 0.00 88 GLY A C 3
ATOM 3963 O O . GLY A 1 53 ? 122.316 -4.183 -9.293 1.00 0.00 88 GLY A O 3
ATOM 3967 N N . GLY A 1 54 ? 120.425 -5.414 -9.267 1.00 0.00 89 GLY A N 3
ATOM 3968 C CA . GLY A 1 54 ? 120.719 -6.086 -10.541 1.00 0.00 89 GLY A CA 3
ATOM 3969 C C . GLY A 1 54 ? 122.139 -6.666 -10.519 1.00 0.00 89 GLY A C 3
ATOM 3970 O O . GLY A 1 54 ? 122.938 -6.456 -11.436 1.00 0.00 89 GLY A O 3
ATOM 3974 N N . VAL A 1 55 ? 122.470 -7.362 -9.429 1.00 0.00 90 VAL A N 3
ATOM 3975 C CA . VAL A 1 55 ? 123.800 -7.937 -9.248 1.00 0.00 90 VAL A CA 3
ATOM 3976 C C . VAL A 1 55 ? 124.168 -8.982 -10.331 1.00 0.00 90 VAL A C 3
ATOM 3977 O O . VAL A 1 55 ? 123.512 -10.018 -10.480 1.00 0.00 90 VAL A O 3
ATOM 3990 N N . GLY A 1 56 ? 125.296 -8.753 -11.017 1.00 0.00 91 GLY A N 3
ATOM 3991 C CA . GLY A 1 56 ? 125.827 -9.716 -11.983 1.00 0.00 91 GLY A CA 3
ATOM 3992 C C . GLY A 1 56 ? 125.181 -9.656 -13.378 1.00 0.00 91 GLY A C 3
ATOM 3993 O O . GLY A 1 56 ? 125.762 -10.137 -14.356 1.00 0.00 91 GLY A O 3
ATOM 3997 N N . GLU A 1 57 ? 123.959 -9.115 -13.483 1.00 0.00 92 GLU A N 3
ATOM 3998 C CA . GLU A 1 57 ? 123.256 -9.073 -14.777 1.00 0.00 92 GLU A CA 3
ATOM 3999 C C . GLU A 1 57 ? 123.829 -8.002 -15.707 1.00 0.00 92 GLU A C 3
ATOM 4000 O O . GLU A 1 57 ? 124.553 -7.097 -15.283 1.00 0.00 92 GLU A O 3
ATOM 4012 N N . VAL A 1 58 ? 123.513 -8.123 -17.003 1.00 0.00 93 VAL A N 3
ATOM 4013 C CA . VAL A 1 58 ? 124.005 -7.186 -18.012 1.00 0.00 93 VAL A CA 3
ATOM 4014 C C . VAL A 1 58 ? 122.864 -6.306 -18.542 1.00 0.00 93 VAL A C 3
ATOM 4015 O O . VAL A 1 58 ? 121.774 -6.794 -18.856 1.00 0.00 93 VAL A O 3
ATOM 4028 N N . LEU A 1 59 ? 123.126 -5.003 -18.672 1.00 0.00 94 LEU A N 3
ATOM 4029 C CA . LEU A 1 59 ? 122.133 -4.074 -19.197 1.00 0.00 94 LEU A CA 3
ATOM 4030 C C . LEU A 1 59 ? 122.476 -3.749 -20.649 1.00 0.00 94 LEU A C 3
ATOM 4031 O O . LEU A 1 59 ? 123.339 -2.910 -20.935 1.00 0.00 94 LEU A O 3
ATOM 4047 N N . SER A 1 60 ? 121.816 -4.445 -21.580 1.00 0.00 95 SER A N 3
ATOM 4048 C CA . SER A 1 60 ? 122.070 -4.252 -23.005 1.00 0.00 95 SER A CA 3
ATOM 4049 C C . SER A 1 60 ? 120.851 -3.662 -23.715 1.00 0.00 95 SER A C 3
ATOM 4050 O O . SER A 1 60 ? 119.765 -4.247 -23.731 1.00 0.00 95 SER A O 3
ATOM 4058 N N . TYR A 1 61 ? 121.045 -2.493 -24.328 1.00 0.00 96 TYR A N 3
ATOM 4059 C CA . TYR A 1 61 ? 119.977 -1.817 -25.065 1.00 0.00 96 TYR A CA 3
ATOM 4060 C C . TYR A 1 61 ? 120.400 -1.646 -26.527 1.00 0.00 96 TYR A C 3
ATOM 4061 O O . TYR A 1 61 ? 121.569 -1.394 -26.822 1.00 0.00 96 TYR A O 3
ATOM 4079 N N . LYS A 1 62 ? 119.451 -1.796 -27.455 1.00 0.00 97 LYS A N 3
ATOM 4080 C CA . LYS A 1 62 ? 119.752 -1.667 -28.884 1.00 0.00 97 LYS A CA 3
ATOM 4081 C C . LYS A 1 62 ? 119.005 -0.475 -29.510 1.00 0.00 97 LYS A C 3
ATOM 4082 O O . LYS A 1 62 ? 117.774 -0.479 -29.609 1.00 0.00 97 LYS A O 3
ATOM 4101 N N . PHE A 1 63 ? 119.752 0.547 -29.964 1.00 0.00 98 PHE A N 3
ATOM 4102 C CA . PHE A 1 63 ? 119.148 1.713 -30.604 1.00 0.00 98 PHE A CA 3
ATOM 4103 C C . PHE A 1 63 ? 119.097 1.473 -32.124 1.00 0.00 98 PHE A C 3
ATOM 4104 O O . PHE A 1 63 ? 119.936 0.760 -32.683 1.00 0.00 98 PHE A O 3
ATOM 4121 N N . ALA A 1 64 ? 118.079 2.025 -32.798 1.00 0.00 99 ALA A N 3
ATOM 4122 C CA . ALA A 1 64 ? 117.894 1.821 -34.236 1.00 0.00 99 ALA A CA 3
ATOM 4123 C C . ALA A 1 64 ? 118.636 2.845 -35.105 1.00 0.00 99 ALA A C 3
ATOM 4124 O O . ALA A 1 64 ? 118.826 2.618 -36.304 1.00 0.00 99 ALA A O 3
ATOM 4131 N N . SER A 1 65 ? 119.034 3.995 -34.535 1.00 0.00 100 SER A N 3
ATOM 4132 C CA . SER A 1 65 ? 119.709 5.028 -35.311 1.00 0.00 100 SER A CA 3
ATOM 4133 C C . SER A 1 65 ? 121.005 5.472 -34.617 1.00 0.00 100 SER A C 3
ATOM 4134 O O . SER A 1 65 ? 121.097 5.390 -33.388 1.00 0.00 100 SER A O 3
ATOM 4142 N N . PRO A 1 66 ? 122.006 5.943 -35.359 1.00 0.00 101 PRO A N 3
ATOM 4143 C CA . PRO A 1 66 ? 123.287 6.392 -34.744 1.00 0.00 101 PRO A CA 3
ATOM 4144 C C . PRO A 1 66 ? 123.081 7.575 -33.802 1.00 0.00 101 PRO A C 3
ATOM 4145 O O . PRO A 1 66 ? 122.213 8.427 -34.012 1.00 0.00 101 PRO A O 3
ATOM 4156 N N . MET A 1 67 ? 123.902 7.633 -32.756 1.00 0.00 102 MET A N 3
ATOM 4157 C CA . MET A 1 67 ? 123.839 8.710 -31.779 1.00 0.00 102 MET A CA 3
ATOM 4158 C C . MET A 1 67 ? 125.260 9.007 -31.311 1.00 0.00 102 MET A C 3
ATOM 4159 O O . MET A 1 67 ? 125.981 8.093 -30.896 1.00 0.00 102 MET A O 3
ATOM 4173 N N . HIS A 1 68 ? 125.702 10.272 -31.397 1.00 0.00 103 HIS A N 3
ATOM 4174 C CA . HIS A 1 68 ? 127.062 10.600 -30.996 1.00 0.00 103 HIS A CA 3
ATOM 4175 C C . HIS A 1 68 ? 127.116 10.786 -29.479 1.00 0.00 103 HIS A C 3
ATOM 4176 O O . HIS A 1 68 ? 126.270 11.463 -28.888 1.00 0.00 103 HIS A O 3
ATOM 4191 N N . ILE A 1 69 ? 128.103 10.157 -28.831 1.00 0.00 104 ILE A N 3
ATOM 4192 C CA . ILE A 1 69 ? 128.242 10.239 -27.377 1.00 0.00 104 ILE A CA 3
ATOM 4193 C C . ILE A 1 69 ? 129.659 10.704 -27.020 1.00 0.00 104 ILE A C 3
ATOM 4194 O O . ILE A 1 69 ? 130.643 10.292 -27.642 1.00 0.00 104 ILE A O 3
ATOM 4210 N N . GLY A 1 70 ? 129.763 11.592 -26.023 1.00 0.00 105 GLY A N 3
ATOM 4211 C CA . GLY A 1 70 ? 131.059 12.130 -25.607 1.00 0.00 105 GLY A CA 3
ATOM 4212 C C . GLY A 1 70 ? 131.440 11.681 -24.198 1.00 0.00 105 GLY A C 3
ATOM 4213 O O . GLY A 1 70 ? 132.543 11.176 -23.965 1.00 0.00 105 GLY A O 3
ATOM 4217 N N . ARG A 1 71 ? 130.529 11.872 -23.237 1.00 0.00 106 ARG A N 3
ATOM 4218 C CA . ARG A 1 71 ? 130.797 11.489 -21.851 1.00 0.00 106 ARG A CA 3
ATOM 4219 C C . ARG A 1 71 ? 129.533 10.984 -21.156 1.00 0.00 106 ARG A C 3
ATOM 4220 O O . ARG A 1 71 ? 128.414 11.410 -21.458 1.00 0.00 106 ARG A O 3
ATOM 4241 N N . ILE A 1 72 ? 129.721 10.075 -20.196 1.00 0.00 107 ILE A N 3
ATOM 4242 C CA . ILE A 1 72 ? 128.601 9.519 -19.426 1.00 0.00 107 ILE A CA 3
ATOM 4243 C C . ILE A 1 72 ? 128.847 9.748 -17.925 1.00 0.00 107 ILE A C 3
ATOM 4244 O O . ILE A 1 72 ? 129.892 9.381 -17.383 1.00 0.00 107 ILE A O 3
ATOM 4260 N N . LEU A 1 73 ? 127.875 10.372 -17.253 1.00 0.00 108 LEU A N 3
ATOM 4261 C CA . LEU A 1 73 ? 127.985 10.660 -15.820 1.00 0.00 108 LEU A CA 3
ATOM 4262 C C . LEU A 1 73 ? 127.084 9.720 -15.020 1.00 0.00 108 LEU A C 3
ATOM 4263 O O . LEU A 1 73 ? 125.902 9.554 -15.329 1.00 0.00 108 LEU A O 3
ATOM 4279 N N . ILE A 1 74 ? 127.636 9.097 -13.975 1.00 0.00 109 ILE A N 3
ATOM 4280 C CA . ILE A 1 74 ? 126.857 8.178 -13.138 1.00 0.00 109 ILE A CA 3
ATOM 4281 C C . ILE A 1 74 ? 127.181 8.389 -11.655 1.00 0.00 109 ILE A C 3
ATOM 4282 O O . ILE A 1 74 ? 128.342 8.381 -11.235 1.00 0.00 109 ILE A O 3
ATOM 4298 N N . VAL A 1 75 ? 126.130 8.566 -10.857 1.00 0.00 110 VAL A N 3
ATOM 4299 C CA . VAL A 1 75 ? 126.268 8.767 -9.414 1.00 0.00 110 VAL A CA 3
ATOM 4300 C C . VAL A 1 75 ? 125.779 7.511 -8.674 1.00 0.00 110 VAL A C 3
ATOM 4301 O O . VAL A 1 75 ? 124.586 7.198 -8.670 1.00 0.00 110 VAL A O 3
ATOM 4314 N N . ASN A 1 76 ? 126.707 6.788 -8.039 1.00 0.00 111 ASN A N 3
ATOM 4315 C CA . ASN A 1 76 ? 126.361 5.572 -7.294 1.00 0.00 111 ASN A CA 3
ATOM 4316 C C . ASN A 1 76 ? 125.581 5.939 -6.030 1.00 0.00 111 ASN A C 3
ATOM 4317 O O . ASN A 1 76 ? 126.118 6.531 -5.090 1.00 0.00 111 ASN A O 3
ATOM 4328 N N . GLY A 1 77 ? 124.290 5.598 -6.012 1.00 0.00 112 GLY A N 3
ATOM 4329 C CA . GLY A 1 77 ? 123.432 5.907 -4.878 1.00 0.00 112 GLY A CA 3
ATOM 4330 C C . GLY A 1 77 ? 123.414 7.417 -4.641 1.00 0.00 112 GLY A C 3
ATOM 4331 O O . GLY A 1 77 ? 123.818 8.202 -5.504 1.00 0.00 112 GLY A O 3
ATOM 4335 N N . ASP A 1 78 ? 122.955 7.832 -3.461 1.00 0.00 113 ASP A N 3
ATOM 4336 C CA . ASP A 1 78 ? 122.902 9.259 -3.118 1.00 0.00 113 ASP A CA 3
ATOM 4337 C C . ASP A 1 78 ? 124.320 9.846 -3.020 1.00 0.00 113 ASP A C 3
ATOM 4338 O O . ASP A 1 78 ? 124.532 11.046 -3.202 1.00 0.00 113 ASP A O 3
ATOM 4347 N N . THR A 1 79 ? 125.303 8.983 -2.732 1.00 0.00 114 THR A N 3
ATOM 4348 C CA . THR A 1 79 ? 126.703 9.402 -2.611 1.00 0.00 114 THR A CA 3
ATOM 4349 C C . THR A 1 79 ? 126.835 10.551 -1.600 1.00 0.00 114 THR A C 3
ATOM 4350 O O . THR A 1 79 ? 127.505 11.565 -1.835 1.00 0.00 114 THR A O 3
ATOM 4361 N N . SER A 1 80 ? 126.172 10.386 -0.456 1.00 0.00 115 SER A N 3
ATOM 4362 C CA . SER A 1 80 ? 126.190 11.396 0.605 1.00 0.00 115 SER A CA 3
ATOM 4363 C C . SER A 1 80 ? 127.386 11.218 1.558 1.00 0.00 115 SER A C 3
ATOM 4364 O O . SER A 1 80 ? 127.940 12.200 2.065 1.00 0.00 115 SER A O 3
ATOM 4372 N N . SER A 1 81 ? 127.788 9.965 1.823 1.00 0.00 116 SER A N 3
ATOM 4373 C CA . SER A 1 81 ? 128.898 9.691 2.719 1.00 0.00 116 SER A CA 3
ATOM 4374 C C . SER A 1 81 ? 129.434 8.279 2.484 1.00 0.00 116 SER A C 3
ATOM 4375 O O . SER A 1 81 ? 128.751 7.398 1.951 1.00 0.00 116 SER A O 3
ATOM 4383 N N . LYS A 1 82 ? 130.674 8.071 2.896 1.00 0.00 117 LYS A N 3
ATOM 4384 C CA . LYS A 1 82 ? 131.335 6.774 2.750 1.00 0.00 117 LYS A CA 3
ATOM 4385 C C . LYS A 1 82 ? 130.532 5.687 3.467 1.00 0.00 117 LYS A C 3
ATOM 4386 O O . LYS A 1 82 ? 130.301 4.598 2.930 1.00 0.00 117 LYS A O 3
ATOM 4405 N N . GLU A 1 83 ? 130.067 5.987 4.680 1.00 0.00 118 GLU A N 3
ATOM 4406 C CA . GLU A 1 83 ? 129.251 5.031 5.432 1.00 0.00 118 GLU A CA 3
ATOM 4407 C C . GLU A 1 83 ? 128.005 4.670 4.607 1.00 0.00 118 GLU A C 3
ATOM 4408 O O . GLU A 1 83 ? 127.494 3.549 4.662 1.00 0.00 118 GLU A O 3
ATOM 4420 N N . ASN A 1 84 ? 127.528 5.638 3.815 1.00 0.00 119 ASN A N 3
ATOM 4421 C CA . ASN A 1 84 ? 126.364 5.446 2.955 1.00 0.00 119 ASN A CA 3
ATOM 4422 C C . ASN A 1 84 ? 126.648 4.382 1.883 1.00 0.00 119 ASN A C 3
ATOM 4423 O O . ASN A 1 84 ? 125.756 3.625 1.484 1.00 0.00 119 ASN A O 3
ATOM 4434 N N . TYR A 1 85 ? 127.904 4.318 1.407 1.00 0.00 120 TYR A N 3
ATOM 4435 C CA . TYR A 1 85 ? 128.280 3.337 0.383 1.00 0.00 120 TYR A CA 3
ATOM 4436 C C . TYR A 1 85 ? 128.044 1.935 0.928 1.00 0.00 120 TYR A C 3
ATOM 4437 O O . TYR A 1 85 ? 127.414 1.088 0.290 1.00 0.00 120 TYR A O 3
ATOM 4455 N N . TYR A 1 86 ? 128.542 1.697 2.144 1.00 0.00 121 TYR A N 3
ATOM 4456 C CA . TYR A 1 86 ? 128.366 0.400 2.800 1.00 0.00 121 TYR A CA 3
ATOM 4457 C C . TYR A 1 86 ? 126.878 0.164 3.122 1.00 0.00 121 TYR A C 3
ATOM 4458 O O . TYR A 1 86 ? 126.424 -0.975 3.248 1.00 0.00 121 TYR A O 3
ATOM 4476 N N . LYS A 1 87 ? 126.111 1.255 3.252 1.00 0.00 122 LYS A N 3
ATOM 4477 C CA . LYS A 1 87 ? 124.680 1.167 3.553 1.00 0.00 122 LYS A CA 3
ATOM 4478 C C . LYS A 1 87 ? 123.823 1.116 2.268 1.00 0.00 122 LYS A C 3
ATOM 4479 O O . LYS A 1 87 ? 122.610 0.891 2.319 1.00 0.00 122 LYS A O 3
ATOM 4498 N N . LYS A 1 88 ? 124.448 1.345 1.103 1.00 0.00 123 LYS A N 3
ATOM 4499 C CA . LYS A 1 88 ? 123.740 1.348 -0.174 1.00 0.00 123 LYS A CA 3
ATOM 4500 C C . LYS A 1 88 ? 124.382 0.382 -1.178 1.00 0.00 123 LYS A C 3
ATOM 4501 O O . LYS A 1 88 ? 125.560 0.033 -1.078 1.00 0.00 123 LYS A O 3
ATOM 4520 N N . ASN A 1 89 ? 123.589 -0.052 -2.171 1.00 0.00 124 ASN A N 3
ATOM 4521 C CA . ASN A 1 89 ? 124.065 -0.974 -3.208 1.00 0.00 124 ASN A CA 3
ATOM 4522 C C . ASN A 1 89 ? 125.390 -0.486 -3.789 1.00 0.00 124 ASN A C 3
ATOM 4523 O O . ASN A 1 89 ? 125.565 0.704 -4.067 1.00 0.00 124 ASN A O 3
ATOM 4534 N N . ARG A 1 90 ? 126.345 -1.408 -3.960 1.00 0.00 125 ARG A N 3
ATOM 4535 C CA . ARG A 1 90 ? 127.665 -1.045 -4.490 1.00 0.00 125 ARG A CA 3
ATOM 4536 C C . ARG A 1 90 ? 127.956 -1.781 -5.795 1.00 0.00 125 ARG A C 3
ATOM 4537 O O . ARG A 1 90 ? 128.070 -3.010 -5.828 1.00 0.00 125 ARG A O 3
ATOM 4558 N N . ILE A 1 91 ? 128.097 -1.018 -6.884 1.00 0.00 126 ILE A N 3
ATOM 4559 C CA . ILE A 1 91 ? 128.398 -1.600 -8.194 1.00 0.00 126 ILE A CA 3
ATOM 4560 C C . ILE A 1 91 ? 129.773 -2.280 -8.133 1.00 0.00 126 ILE A C 3
ATOM 4561 O O . ILE A 1 91 ? 129.958 -3.390 -8.627 1.00 0.00 126 ILE A O 3
ATOM 4577 N N . ALA A 1 92 ? 130.742 -1.605 -7.488 1.00 0.00 127 ALA A N 3
ATOM 4578 C CA . ALA A 1 92 ? 132.112 -2.122 -7.320 1.00 0.00 127 ALA A CA 3
ATOM 4579 C C . ALA A 1 92 ? 132.879 -2.150 -8.648 1.00 0.00 127 ALA A C 3
ATOM 4580 O O . ALA A 1 92 ? 133.931 -1.518 -8.793 1.00 0.00 127 ALA A O 3
ATOM 4587 N N . LYS A 1 93 ? 132.359 -2.893 -9.623 1.00 0.00 128 LYS A N 3
ATOM 4588 C CA . LYS A 1 93 ? 132.996 -3.010 -10.932 1.00 0.00 128 LYS A CA 3
ATOM 4589 C C . LYS A 1 93 ? 131.942 -3.029 -12.034 1.00 0.00 128 LYS A C 3
ATOM 4590 O O . LYS A 1 93 ? 130.794 -3.428 -11.813 1.00 0.00 128 LYS A O 3
ATOM 4609 N N . ALA A 1 94 ? 132.330 -2.598 -13.235 1.00 0.00 129 ALA A N 3
ATOM 4610 C CA . ALA A 1 94 ? 131.410 -2.571 -14.370 1.00 0.00 129 ALA A CA 3
ATOM 4611 C C . ALA A 1 94 ? 132.170 -2.427 -15.690 1.00 0.00 129 ALA A C 3
ATOM 4612 O O . ALA A 1 94 ? 133.081 -1.604 -15.830 1.00 0.00 129 ALA A O 3
ATOM 4619 N N . ASP A 1 95 ? 131.774 -3.232 -16.673 1.00 0.00 130 ASP A N 3
ATOM 4620 C CA . ASP A 1 95 ? 132.383 -3.201 -17.999 1.00 0.00 130 ASP A CA 3
ATOM 4621 C C . ASP A 1 95 ? 131.443 -2.493 -18.969 1.00 0.00 130 ASP A C 3
ATOM 4622 O O . ASP A 1 95 ? 130.262 -2.824 -19.060 1.00 0.00 130 ASP A O 3
ATOM 4631 N N . VAL A 1 96 ? 131.957 -1.506 -19.706 1.00 0.00 131 VAL A N 3
ATOM 4632 C CA . VAL A 1 96 ? 131.144 -0.766 -20.665 1.00 0.00 131 VAL A CA 3
ATOM 4633 C C . VAL A 1 96 ? 131.758 -0.910 -22.044 1.00 0.00 131 VAL A C 3
ATOM 4634 O O . VAL A 1 96 ? 132.978 -0.857 -22.221 1.00 0.00 131 VAL A O 3
ATOM 4647 N N . LYS A 1 97 ? 130.900 -1.097 -23.023 1.00 0.00 132 LYS A N 3
ATOM 4648 C CA . LYS A 1 97 ? 131.349 -1.255 -24.414 1.00 0.00 132 LYS A CA 3
ATOM 4649 C C . LYS A 1 97 ? 130.338 -0.670 -25.410 1.00 0.00 132 LYS A C 3
ATOM 4650 O O . LYS A 1 97 ? 129.123 -0.658 -25.161 1.00 0.00 132 LYS A O 3
ATOM 4669 N N . TYR A 1 98 ? 130.840 -0.194 -26.569 1.00 0.00 133 TYR A N 3
ATOM 4670 C CA . TYR A 1 98 ? 129.993 0.368 -27.612 1.00 0.00 133 TYR A CA 3
ATOM 4671 C C . TYR A 1 98 ? 130.219 -0.460 -28.892 1.00 0.00 133 TYR A C 3
ATOM 4672 O O . TYR A 1 98 ? 131.370 -0.664 -29.321 1.00 0.00 133 TYR A O 3
ATOM 4690 N N . TYR A 1 99 ? 129.137 -0.976 -29.484 1.00 0.00 134 TYR A N 3
ATOM 4691 C CA . TYR A 1 99 ? 129.233 -1.822 -30.684 1.00 0.00 134 TYR A CA 3
ATOM 4692 C C . TYR A 1 99 ? 128.356 -1.266 -31.825 1.00 0.00 134 TYR A C 3
ATOM 4693 O O . TYR A 1 99 ? 127.591 -0.326 -31.621 1.00 0.00 134 TYR A O 3
ATOM 4711 N N . ASN A 1 100 ? 128.490 -1.845 -33.051 1.00 0.00 135 ASN A N 3
ATOM 4712 C CA . ASN A 1 100 ? 127.725 -1.452 -34.263 1.00 0.00 135 ASN A CA 3
ATOM 4713 C C . ASN A 1 100 ? 128.572 -0.553 -35.159 1.00 0.00 135 ASN A C 3
ATOM 4714 O O . ASN A 1 100 ? 129.737 -0.281 -34.860 1.00 0.00 135 ASN A O 3
ATOM 4725 N N . GLY A 1 101 ? 128.006 -0.100 -36.285 1.00 0.00 136 GLY A N 3
ATOM 4726 C CA . GLY A 1 101 ? 128.747 0.747 -37.213 1.00 0.00 136 GLY A CA 3
ATOM 4727 C C . GLY A 1 101 ? 129.633 -0.068 -38.175 1.00 0.00 136 GLY A C 3
ATOM 4728 O O . GLY A 1 101 ? 130.103 0.436 -39.197 1.00 0.00 136 GLY A O 3
ATOM 4732 N N . ASN A 1 102 ? 129.862 -1.348 -37.846 1.00 0.00 137 ASN A N 3
ATOM 4733 C CA . ASN A 1 102 ? 130.681 -2.262 -38.648 1.00 0.00 137 ASN A CA 3
ATOM 4734 C C . ASN A 1 102 ? 130.966 -3.518 -37.814 1.00 0.00 137 ASN A C 3
ATOM 4735 O O . ASN A 1 102 ? 130.847 -4.652 -38.282 1.00 0.00 137 ASN A O 3
ATOM 4746 N N . LYS A 1 103 ? 131.350 -3.297 -36.549 1.00 0.00 138 LYS A N 3
ATOM 4747 C CA . LYS A 1 103 ? 131.669 -4.375 -35.608 1.00 0.00 138 LYS A CA 3
ATOM 4748 C C . LYS A 1 103 ? 132.062 -3.733 -34.254 1.00 0.00 138 LYS A C 3
ATOM 4749 O O . LYS A 1 103 ? 131.481 -2.716 -33.863 1.00 0.00 138 LYS A O 3
ATOM 4768 N N . LEU A 1 104 ? 133.052 -4.291 -33.533 1.00 0.00 139 LEU A N 3
ATOM 4769 C CA . LEU A 1 104 ? 133.484 -3.715 -32.262 1.00 0.00 139 LEU A CA 3
ATOM 4770 C C . LEU A 1 104 ? 134.174 -2.381 -32.548 1.00 0.00 139 LEU A C 3
ATOM 4771 O O . LEU A 1 104 ? 135.185 -2.333 -33.257 1.00 0.00 139 LEU A O 3
ATOM 4787 N N . VAL A 1 105 ? 133.617 -1.270 -32.031 1.00 0.00 140 VAL A N 3
ATOM 4788 C CA . VAL A 1 105 ? 134.195 0.049 -32.287 1.00 0.00 140 VAL A CA 3
ATOM 4789 C C . VAL A 1 105 ? 135.024 0.529 -31.085 1.00 0.00 140 VAL A C 3
ATOM 4790 O O . VAL A 1 105 ? 136.042 1.210 -31.258 1.00 0.00 140 VAL A O 3
ATOM 4803 N N . LEU A 1 106 ? 134.627 0.155 -29.856 1.00 0.00 141 LEU A N 3
ATOM 4804 C CA . LEU A 1 106 ? 135.403 0.549 -28.667 1.00 0.00 141 LEU A CA 3
ATOM 4805 C C . LEU A 1 106 ? 134.896 -0.141 -27.395 1.00 0.00 141 LEU A C 3
ATOM 4806 O O . LEU A 1 106 ? 133.699 -0.375 -27.215 1.00 0.00 141 LEU A O 3
ATOM 4822 N N . PHE A 1 107 ? 135.834 -0.464 -26.498 1.00 0.00 142 PHE A N 3
ATOM 4823 C CA . PHE A 1 107 ? 135.511 -1.122 -25.229 1.00 0.00 142 PHE A CA 3
ATOM 4824 C C . PHE A 1 107 ? 136.395 -0.564 -24.104 1.00 0.00 142 PHE A C 3
ATOM 4825 O O . PHE A 1 107 ? 137.560 -0.220 -24.323 1.00 0.00 142 PHE A O 3
ATOM 4842 N N . GLN A 1 108 ? 135.842 -0.469 -22.889 1.00 0.00 143 GLN A N 3
ATOM 4843 C CA . GLN A 1 108 ? 136.597 0.055 -21.747 1.00 0.00 143 GLN A CA 3
ATOM 4844 C C . GLN A 1 108 ? 136.104 -0.539 -20.425 1.00 0.00 143 GLN A C 3
ATOM 4845 O O . GLN A 1 108 ? 134.903 -0.562 -20.136 1.00 0.00 143 GLN A O 3
ATOM 4859 N N . LYS A 1 109 ? 137.051 -1.010 -19.603 1.00 0.00 144 LYS A N 3
ATOM 4860 C CA . LYS A 1 109 ? 136.722 -1.588 -18.298 1.00 0.00 144 LYS A CA 3
ATOM 4861 C C . LYS A 1 109 ? 136.907 -0.530 -17.209 1.00 0.00 144 LYS A C 3
ATOM 4862 O O . LYS A 1 109 ? 137.918 0.179 -17.174 1.00 0.00 144 LYS A O 3
ATOM 4881 N N . ILE A 1 110 ? 135.922 -0.405 -16.314 1.00 0.00 145 ILE A N 3
ATOM 4882 C CA . ILE A 1 110 ? 135.989 0.588 -15.235 1.00 0.00 145 ILE A CA 3
ATOM 4883 C C . ILE A 1 110 ? 135.573 -0.024 -13.894 1.00 0.00 145 ILE A C 3
ATOM 4884 O O . ILE A 1 110 ? 134.827 -1.006 -13.840 1.00 0.00 145 ILE A O 3
ATOM 4900 N N . GLU A 1 111 ? 136.061 0.566 -12.799 1.00 0.00 146 GLU A N 3
ATOM 4901 C CA . GLU A 1 111 ? 135.742 0.086 -11.453 1.00 0.00 146 GLU A CA 3
ATOM 4902 C C . GLU A 1 111 ? 135.534 1.265 -10.496 1.00 0.00 146 GLU A C 3
ATOM 4903 O O . GLU A 1 111 ? 136.143 2.328 -10.647 1.00 0.00 146 GLU A O 3
ATOM 4915 N N . LEU A 1 112 ? 134.653 1.082 -9.508 1.00 0.00 147 LEU A N 3
ATOM 4916 C CA . LEU A 1 112 ? 134.357 2.137 -8.537 1.00 0.00 147 LEU A CA 3
ATOM 4917 C C . LEU A 1 112 ? 134.016 1.541 -7.156 1.00 0.00 147 LEU A C 3
ATOM 4918 O O . LEU A 1 112 ? 132.895 1.672 -6.646 1.00 0.00 147 LEU A O 3
ATOM 4934 N N . GLY A 1 113 ? 135.001 0.884 -6.532 1.00 0.00 148 GLY A N 3
ATOM 4935 C CA . GLY A 1 113 ? 134.805 0.286 -5.211 1.00 0.00 148 GLY A CA 3
ATOM 4936 C C . GLY A 1 113 ? 134.578 1.382 -4.168 1.00 0.00 148 GLY A C 3
ATOM 4937 O O . GLY A 1 113 ? 133.624 2.160 -4.255 1.00 0.00 148 GLY A O 3
ATOM 4941 N N . ASP A 1 114 ? 135.474 1.459 -3.178 1.00 0.00 149 ASP A N 3
ATOM 4942 C CA . ASP A 1 114 ? 135.378 2.479 -2.131 1.00 0.00 149 ASP A CA 3
ATOM 4943 C C . ASP A 1 114 ? 136.018 3.778 -2.616 1.00 0.00 149 ASP A C 3
ATOM 4944 O O . ASP A 1 114 ? 137.131 3.782 -3.150 1.00 0.00 149 ASP A O 3
ATOM 4953 N N . THR A 1 115 ? 135.307 4.898 -2.441 1.00 0.00 150 THR A N 3
ATOM 4954 C CA . THR A 1 115 ? 135.811 6.201 -2.874 1.00 0.00 150 THR A CA 3
ATOM 4955 C C . THR A 1 115 ? 135.033 7.326 -2.196 1.00 0.00 150 THR A C 3
ATOM 4956 O O . THR A 1 115 ? 133.892 7.151 -1.772 1.00 0.00 150 THR A O 3
ATOM 4967 N N . TYR A 1 116 ? 135.665 8.495 -2.109 1.00 0.00 151 TYR A N 3
ATOM 4968 C CA . TYR A 1 116 ? 135.070 9.668 -1.482 1.00 0.00 151 TYR A CA 3
ATOM 4969 C C . TYR A 1 116 ? 133.774 10.084 -2.169 1.00 0.00 151 TYR A C 3
ATOM 4970 O O . TYR A 1 116 ? 133.569 9.879 -3.368 1.00 0.00 151 TYR A O 3
ATOM 4988 N N . THR A 1 117 ? 132.868 10.632 -1.365 1.00 0.00 152 THR A N 3
ATOM 4989 C CA . THR A 1 117 ? 131.548 11.045 -1.831 1.00 0.00 152 THR A CA 3
ATOM 4990 C C . THR A 1 117 ? 131.561 12.502 -2.289 1.00 0.00 152 THR A C 3
ATOM 4991 O O . THR A 1 117 ? 132.522 13.235 -2.069 1.00 0.00 152 THR A O 3
ATOM 5002 N N . LYS A 1 118 ? 130.490 12.890 -2.993 1.00 0.00 153 LYS A N 3
ATOM 5003 C CA . LYS A 1 118 ? 130.328 14.237 -3.581 1.00 0.00 153 LYS A CA 3
ATOM 5004 C C . LYS A 1 118 ? 131.108 14.362 -4.905 1.00 0.00 153 LYS A C 3
ATOM 5005 O O . LYS A 1 118 ? 131.182 15.439 -5.503 1.00 0.00 153 LYS A O 3
ATOM 5024 N N . LYS A 1 119 ? 131.674 13.242 -5.387 1.00 0.00 154 LYS A N 3
ATOM 5025 C CA . LYS A 1 119 ? 132.412 13.218 -6.648 1.00 0.00 154 LYS A CA 3
ATOM 5026 C C . LYS A 1 119 ? 131.716 12.242 -7.627 1.00 0.00 154 LYS A C 3
ATOM 5027 O O . LYS A 1 119 ? 131.915 11.028 -7.511 1.00 0.00 154 LYS A O 3
ATOM 5046 N N . PRO A 1 120 ? 130.894 12.718 -8.568 1.00 0.00 155 PRO A N 3
ATOM 5047 C CA . PRO A 1 120 ? 130.177 11.811 -9.525 1.00 0.00 155 PRO A CA 3
ATOM 5048 C C . PRO A 1 120 ? 131.147 11.010 -10.395 1.00 0.00 155 PRO A C 3
ATOM 5049 O O . PRO A 1 120 ? 132.226 11.488 -10.755 1.00 0.00 155 PRO A O 3
ATOM 5060 N N . HIS A 1 121 ? 130.755 9.777 -10.748 1.00 0.00 156 HIS A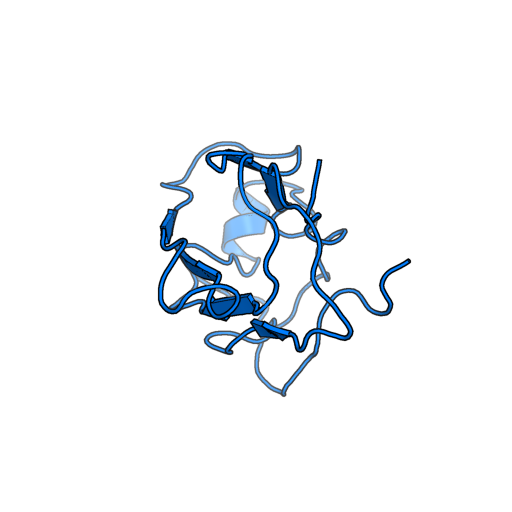 N 3
ATOM 5061 C CA . HIS A 1 121 ? 131.591 8.921 -11.585 1.00 0.00 156 HIS A CA 3
ATOM 5062 C C . HIS A 1 121 ? 131.577 9.439 -13.026 1.00 0.00 156 HIS A C 3
ATOM 5063 O O . HIS A 1 121 ? 130.618 9.232 -13.776 1.00 0.00 156 HIS A O 3
ATOM 5078 N N . HIS A 1 122 ? 132.647 10.139 -13.411 1.00 0.00 157 HIS A N 3
ATOM 5079 C CA . HIS A 1 122 ? 132.752 10.710 -14.753 1.00 0.00 157 HIS A CA 3
ATOM 5080 C C . HIS A 1 122 ? 133.523 9.782 -15.699 1.00 0.00 157 HIS A C 3
ATOM 5081 O O . HIS A 1 122 ? 134.747 9.647 -15.609 1.00 0.00 157 HIS A O 3
ATOM 5096 N N . ILE A 1 123 ? 132.806 9.170 -16.648 1.00 0.00 158 ILE A N 3
ATOM 5097 C CA . ILE A 1 123 ? 133.430 8.297 -17.645 1.00 0.00 158 ILE A CA 3
ATOM 5098 C C . ILE A 1 123 ? 133.454 9.065 -18.974 1.00 0.00 158 ILE A C 3
ATOM 5099 O O . ILE A 1 123 ? 132.418 9.563 -19.423 1.00 0.00 158 ILE A O 3
ATOM 5115 N N . GLU A 1 124 ? 134.629 9.191 -19.611 1.00 0.00 159 GLU A N 3
ATOM 5116 C CA . GLU A 1 124 ? 134.733 9.929 -20.871 1.00 0.00 159 GLU A CA 3
ATOM 5117 C C . GLU A 1 124 ? 135.288 9.040 -21.989 1.00 0.00 159 GLU A C 3
ATOM 5118 O O . GLU A 1 124 ? 136.431 8.578 -21.938 1.00 0.00 159 GLU A O 3
ATOM 5130 N N . ILE A 1 125 ? 134.475 8.810 -23.027 1.00 0.00 160 ILE A N 3
ATOM 5131 C CA . ILE A 1 125 ? 134.891 8.001 -24.160 1.00 0.00 160 ILE A CA 3
ATOM 5132 C C . ILE A 1 125 ? 135.658 8.868 -25.164 1.00 0.00 160 ILE A C 3
ATOM 5133 O O . ILE A 1 125 ? 135.878 10.065 -24.954 1.00 0.00 160 ILE A O 3
ATOM 5149 N N . ASP A 1 126 ? 136.094 8.244 -26.248 1.00 0.00 161 ASP A N 3
ATOM 5150 C CA . ASP A 1 126 ? 136.873 8.926 -27.291 1.00 0.00 161 ASP A CA 3
ATOM 5151 C C . ASP A 1 126 ? 136.203 10.215 -27.827 1.00 0.00 161 ASP A C 3
ATOM 5152 O O . ASP A 1 126 ? 136.883 11.069 -28.404 1.00 0.00 161 ASP A O 3
ATOM 5161 N N . LYS A 1 127 ? 134.875 10.379 -27.660 1.00 0.00 162 LYS A N 3
ATOM 5162 C CA . LYS A 1 127 ? 134.172 11.572 -28.155 1.00 0.00 162 LYS A CA 3
ATOM 5163 C C . LYS A 1 127 ? 134.288 11.661 -29.680 1.00 0.00 162 LYS A C 3
ATOM 5164 O O . LYS A 1 127 ? 135.225 11.129 -30.283 1.00 0.00 162 LYS A O 3
ATOM 5183 N N . LYS A 1 128 ? 133.313 12.321 -30.322 1.00 0.00 163 LYS A N 3
ATOM 5184 C CA . LYS A 1 128 ? 133.305 12.449 -31.785 1.00 0.00 163 LYS A CA 3
ATOM 5185 C C . LYS A 1 128 ? 133.421 11.054 -32.419 1.00 0.00 163 LYS A C 3
ATOM 5186 O O . LYS A 1 128 ? 134.323 10.754 -33.211 1.00 0.00 163 LYS A O 3
ATOM 5205 N N . LEU A 1 129 ? 132.494 10.182 -32.028 1.00 0.00 164 LEU A N 3
ATOM 5206 C CA . LEU A 1 129 ? 132.469 8.801 -32.500 1.00 0.00 164 LEU A CA 3
ATOM 5207 C C . LEU A 1 129 ? 131.029 8.295 -32.441 1.00 0.00 164 LEU A C 3
ATOM 5208 O O . LEU A 1 129 ? 130.609 7.732 -31.416 1.00 0.00 164 LEU A O 3
ATOM 5224 N N . ASP A 1 130 ? 130.214 8.519 -33.505 1.00 0.00 165 ASP A N 3
ATOM 5225 C CA . ASP A 1 130 ? 128.830 8.072 -33.401 1.00 0.00 165 ASP A CA 3
ATOM 5226 C C . ASP A 1 130 ? 128.614 6.680 -33.994 1.00 0.00 165 ASP A C 3
ATOM 5227 O O . ASP A 1 130 ? 128.683 6.438 -35.200 1.00 0.00 165 ASP A O 3
ATOM 5236 N N . VAL A 1 131 ? 128.182 5.808 -33.100 1.00 0.00 166 VAL A N 3
ATOM 5237 C CA . VAL A 1 131 ? 127.736 4.450 -33.382 1.00 0.00 166 VAL A CA 3
ATOM 5238 C C . VAL A 1 131 ? 126.636 4.164 -32.344 1.00 0.00 166 VAL A C 3
ATOM 5239 O O . VAL A 1 131 ? 126.749 4.757 -31.254 1.00 0.00 166 VAL A O 3
ATOM 5252 N N . ASP A 1 132 ? 125.699 3.169 -32.482 1.00 0.00 167 ASP A N 3
ATOM 5253 C CA . ASP A 1 132 ? 124.922 2.896 -31.274 1.00 0.00 167 ASP A CA 3
ATOM 5254 C C . ASP A 1 132 ? 124.488 1.433 -31.068 1.00 0.00 167 ASP A C 3
ATOM 5255 O O . ASP A 1 132 ? 123.576 0.893 -31.692 1.00 0.00 167 ASP A O 3
ATOM 5264 N N . ARG A 1 133 ? 125.000 0.933 -29.953 1.00 0.00 168 ARG A N 3
ATOM 5265 C CA . ARG A 1 133 ? 124.624 -0.293 -29.275 1.00 0.00 168 ARG A CA 3
ATOM 5266 C C . ARG A 1 133 ? 124.978 -0.011 -27.820 1.00 0.00 168 ARG A C 3
ATOM 5267 O O . ARG A 1 133 ? 126.095 0.494 -27.614 1.00 0.00 168 ARG A O 3
ATOM 5288 N N . ILE A 1 134 ? 124.179 -0.311 -26.797 1.00 0.00 169 ILE A N 3
ATOM 5289 C CA . ILE A 1 134 ? 124.671 -0.019 -25.435 1.00 0.00 169 ILE A CA 3
ATOM 5290 C C . ILE A 1 134 ? 124.916 -1.321 -24.682 1.00 0.00 169 ILE A C 3
ATOM 5291 O O . ILE A 1 134 ? 124.023 -2.145 -24.488 1.00 0.00 169 ILE A O 3
ATOM 5307 N N . ASP A 1 135 ? 126.163 -1.473 -24.222 1.00 0.00 170 ASP A N 3
ATOM 5308 C CA . ASP A 1 135 ? 126.567 -2.637 -23.444 1.00 0.00 170 ASP A CA 3
ATOM 5309 C C . ASP A 1 135 ? 127.136 -2.163 -22.113 1.00 0.00 170 ASP A C 3
ATOM 5310 O O . ASP A 1 135 ? 128.205 -1.546 -22.065 1.00 0.00 170 ASP A O 3
ATOM 5319 N N . ILE A 1 136 ? 126.432 -2.443 -21.019 1.00 0.00 171 ILE A N 3
ATOM 5320 C CA . ILE A 1 136 ? 126.891 -2.041 -19.697 1.00 0.00 171 ILE A CA 3
ATOM 5321 C C . ILE A 1 136 ? 126.681 -3.221 -18.750 1.00 0.00 171 ILE A C 3
ATOM 5322 O O . ILE A 1 136 ? 125.552 -3.549 -18.373 1.00 0.00 171 ILE A O 3
ATOM 5338 N N . GLU A 1 137 ? 127.770 -3.896 -18.408 1.00 0.00 172 GLU A N 3
ATOM 5339 C CA . GLU A 1 137 ? 127.706 -5.093 -17.555 1.00 0.00 172 GLU A CA 3
ATOM 5340 C C . GLU A 1 137 ? 128.230 -4.862 -16.131 1.00 0.00 172 GLU A C 3
ATOM 5341 O O . GLU A 1 137 ? 129.139 -4.068 -15.884 1.00 0.00 172 GLU A O 3
ATOM 5353 N N . VAL A 1 138 ? 127.661 -5.624 -15.185 1.00 0.00 173 VAL A N 3
ATOM 5354 C CA . VAL A 1 138 ? 128.072 -5.583 -13.778 1.00 0.00 173 VAL A CA 3
ATOM 5355 C C . VAL A 1 138 ? 128.607 -6.975 -13.420 1.00 0.00 173 VAL A C 3
ATOM 5356 O O . VAL A 1 138 ? 127.947 -7.988 -13.677 1.00 0.00 173 VAL A O 3
ATOM 5369 N N . THR A 1 139 ? 129.831 -7.047 -12.883 1.00 0.00 174 THR A N 3
ATOM 5370 C CA . THR A 1 139 ? 130.448 -8.345 -12.576 1.00 0.00 174 THR A CA 3
ATOM 5371 C C . THR A 1 139 ? 130.389 -8.748 -11.092 1.00 0.00 174 THR A C 3
ATOM 5372 O O . THR A 1 139 ? 130.330 -9.945 -10.783 1.00 0.00 174 THR A O 3
ATOM 5383 N N . GLU A 1 140 ? 130.438 -7.787 -10.154 1.00 0.00 175 GLU A N 3
ATOM 5384 C CA . GLU A 1 140 ? 130.420 -8.144 -8.736 1.00 0.00 175 GLU A CA 3
ATOM 5385 C C . GLU A 1 140 ? 130.094 -6.959 -7.820 1.00 0.00 175 GLU A C 3
ATOM 5386 O O . GLU A 1 140 ? 130.417 -5.802 -8.092 1.00 0.00 175 GLU A O 3
ATOM 5398 N N . VAL A 1 141 ? 129.473 -7.291 -6.695 1.00 0.00 176 VAL A N 3
ATOM 5399 C CA . VAL A 1 141 ? 129.100 -6.325 -5.656 1.00 0.00 176 VAL A CA 3
ATOM 5400 C C . VAL A 1 141 ? 129.344 -6.997 -4.288 1.00 0.00 176 VAL A C 3
ATOM 5401 O O . VAL A 1 141 ? 129.430 -8.230 -4.223 1.00 0.00 176 VAL A O 3
ATOM 5414 N N . HIS A 1 142 ? 129.449 -6.227 -3.182 1.00 0.00 177 HIS A N 3
ATOM 5415 C CA . HIS A 1 142 ? 129.670 -6.863 -1.860 1.00 0.00 177 HIS A CA 3
ATOM 5416 C C . HIS A 1 142 ? 128.508 -6.582 -0.900 1.00 0.00 177 HIS A C 3
ATOM 5417 O O . HIS A 1 142 ? 128.225 -5.451 -0.542 1.00 0.00 177 HIS A O 3
ATOM 5432 N N . GLN A 1 143 ? 127.855 -7.677 -0.482 1.00 0.00 178 GLN A N 3
ATOM 5433 C CA . GLN A 1 143 ? 126.702 -7.700 0.435 1.00 0.00 178 GLN A CA 3
ATOM 5434 C C . GLN A 1 143 ? 126.412 -6.362 1.125 1.00 0.00 178 GLN A C 3
ATOM 5435 O O . GLN A 1 143 ? 126.745 -6.148 2.301 1.00 0.00 178 GLN A O 3
ATOM 5449 N N . GLY A 1 144 ? 125.771 -5.443 0.390 1.00 0.00 179 GLY A N 3
ATOM 5450 C CA . GLY A 1 144 ? 125.432 -4.149 0.945 1.00 0.00 179 GLY A CA 3
ATOM 5451 C C . GLY A 1 144 ? 124.559 -4.332 2.189 1.00 0.00 179 GLY A C 3
ATOM 5452 O O . GLY A 1 144 ? 124.153 -5.451 2.520 1.00 0.00 179 GLY A O 3
ATOM 5456 N N . GLN A 1 145 ? 124.274 -3.239 2.901 1.00 0.00 180 GLN A N 3
ATOM 5457 C CA . GLN A 1 145 ? 123.461 -3.317 4.121 1.00 0.00 180 GLN A CA 3
ATOM 5458 C C . GLN A 1 145 ? 121.966 -3.446 3.806 1.00 0.00 180 GLN A C 3
ATOM 5459 O O . GLN A 1 145 ? 121.256 -4.251 4.418 1.00 0.00 180 GLN A O 3
ATOM 5473 N N . ASN A 1 146 ? 121.470 -2.634 2.866 1.00 0.00 181 ASN A N 3
ATOM 5474 C CA . ASN A 1 146 ? 120.046 -2.664 2.514 1.00 0.00 181 ASN A CA 3
ATOM 5475 C C . ASN A 1 146 ? 119.756 -3.660 1.380 1.00 0.00 181 ASN A C 3
ATOM 5476 O O . ASN A 1 146 ? 118.668 -4.235 1.312 1.00 0.00 181 ASN A O 3
ATOM 5487 N N . LYS A 1 147 ? 120.736 -3.885 0.494 1.00 0.00 182 LYS A N 3
ATOM 5488 C CA . LYS A 1 147 ? 120.580 -4.823 -0.619 1.00 0.00 182 LYS A CA 3
ATOM 5489 C C . LYS A 1 147 ? 119.305 -4.526 -1.424 1.00 0.00 182 LYS A C 3
ATOM 5490 O O . LYS A 1 147 ? 118.197 -4.882 -1.022 1.00 0.00 182 LYS A O 3
ATOM 5509 N N . ASP A 1 148 ? 119.476 -3.869 -2.586 1.00 0.00 183 ASP A N 3
ATOM 5510 C CA . ASP A 1 148 ? 118.369 -3.509 -3.494 1.00 0.00 183 ASP A CA 3
ATOM 5511 C C . ASP A 1 148 ? 117.700 -2.202 -3.064 1.00 0.00 183 ASP A C 3
ATOM 5512 O O . ASP A 1 148 ? 116.648 -2.178 -2.416 1.00 0.00 183 ASP A O 3
ATOM 5521 N N . ILE A 1 149 ? 118.328 -1.096 -3.453 1.00 0.00 184 ILE A N 3
ATOM 5522 C CA . ILE A 1 149 ? 117.823 0.248 -3.149 1.00 0.00 184 ILE A CA 3
ATOM 5523 C C . ILE A 1 149 ? 117.452 0.954 -4.483 1.00 0.00 184 ILE A C 3
ATOM 5524 O O . ILE A 1 149 ? 116.899 0.314 -5.383 1.00 0.00 184 ILE A O 3
ATOM 5540 N N . LEU A 1 150 ? 117.760 2.257 -4.645 1.00 0.00 185 LEU A N 3
ATOM 5541 C CA . LEU A 1 150 ? 117.455 2.969 -5.887 1.00 0.00 185 LEU A CA 3
ATOM 5542 C C . LEU A 1 150 ? 118.587 2.732 -6.888 1.00 0.00 185 LEU A C 3
ATOM 5543 O O . LEU A 1 150 ? 119.771 2.838 -6.557 1.00 0.00 185 LEU A O 3
ATOM 5559 N N . ALA A 1 151 ? 118.221 2.372 -8.120 1.00 0.00 186 ALA A N 3
ATOM 5560 C CA . ALA A 1 151 ? 119.207 2.082 -9.162 1.00 0.00 186 ALA A CA 3
ATOM 5561 C C . ALA A 1 151 ? 119.771 3.365 -9.772 1.00 0.00 186 ALA A C 3
ATOM 5562 O O . ALA A 1 151 ? 119.103 4.061 -10.537 1.00 0.00 186 ALA A O 3
ATOM 5569 N N . LEU A 1 152 ? 121.034 3.667 -9.444 1.00 0.00 187 LEU A N 3
ATOM 5570 C CA . LEU A 1 152 ? 121.723 4.851 -9.969 1.00 0.00 187 LEU A CA 3
ATOM 5571 C C . LEU A 1 152 ? 120.822 6.090 -9.880 1.00 0.00 187 LEU A C 3
ATOM 5572 O O . LEU A 1 152 ? 120.032 6.380 -10.781 1.00 0.00 187 LEU A O 3
ATOM 5588 N N . SER A 1 153 ? 120.933 6.824 -8.772 1.00 0.00 188 SER A N 3
ATOM 5589 C CA . SER A 1 153 ? 120.116 8.021 -8.551 1.00 0.00 188 SER A CA 3
ATOM 5590 C C . SER A 1 153 ? 120.183 8.970 -9.753 1.00 0.00 188 SER A C 3
ATOM 5591 O O . SER A 1 153 ? 119.182 9.581 -10.140 1.00 0.00 188 SER A O 3
ATOM 5599 N N . GLU A 1 154 ? 121.373 9.103 -10.345 1.00 0.00 189 GLU A N 3
ATOM 5600 C CA . GLU A 1 154 ? 121.558 9.989 -11.496 1.00 0.00 189 GLU A CA 3
ATOM 5601 C C . GLU A 1 154 ? 122.572 9.419 -12.498 1.00 0.00 189 GLU A C 3
ATOM 5602 O O . GLU A 1 154 ? 123.788 9.594 -12.357 1.00 0.00 189 GLU A O 3
ATOM 5614 N N . VAL A 1 155 ? 122.063 8.752 -13.536 1.00 0.00 190 VAL A N 3
ATOM 5615 C CA . VAL A 1 155 ? 122.912 8.178 -14.586 1.00 0.00 190 VAL A CA 3
ATOM 5616 C C . VAL A 1 155 ? 122.475 8.736 -15.951 1.00 0.00 190 VAL A C 3
ATOM 5617 O O . VAL A 1 155 ? 121.330 8.557 -16.372 1.00 0.00 190 VAL A O 3
ATOM 5630 N N . THR A 1 156 ? 123.390 9.427 -16.646 1.00 0.00 191 THR A N 3
ATOM 5631 C CA . THR A 1 156 ? 123.080 10.010 -17.952 1.00 0.00 191 THR A CA 3
ATOM 5632 C C . THR A 1 156 ? 124.234 9.817 -18.943 1.00 0.00 191 THR A C 3
ATOM 5633 O O . THR A 1 156 ? 125.409 9.963 -18.598 1.00 0.00 191 THR A O 3
ATOM 5644 N N . PHE A 1 157 ? 123.893 9.509 -20.199 1.00 0.00 192 PHE A N 3
ATOM 5645 C CA . PHE A 1 157 ? 124.901 9.323 -21.254 1.00 0.00 192 PHE A CA 3
ATOM 5646 C C . PHE A 1 157 ? 124.660 10.312 -22.396 1.00 0.00 192 PHE A C 3
ATOM 5647 O O . PHE A 1 157 ? 123.519 10.580 -22.780 1.00 0.00 192 PHE A O 3
ATOM 5664 N N . GLY A 1 158 ? 125.747 10.876 -22.944 1.00 0.00 193 GLY A N 3
ATOM 5665 C CA . GLY A 1 158 ? 125.637 11.841 -24.038 1.00 0.00 193 GLY A CA 3
ATOM 5666 C C . GLY A 1 158 ? 126.733 12.905 -23.953 1.00 0.00 193 GLY A C 3
ATOM 5667 O O . GLY A 1 158 ? 127.923 12.616 -24.105 1.00 0.00 193 GLY A O 3
ATOM 5671 N N . ASN A 1 159 ? 126.326 14.155 -23.712 1.00 0.00 194 ASN A N 3
ATOM 5672 C CA . ASN A 1 159 ? 127.271 15.274 -23.612 1.00 0.00 194 ASN A CA 3
ATOM 5673 C C . ASN A 1 159 ? 126.582 16.497 -22.994 1.00 0.00 194 ASN A C 3
ATOM 5674 O O . ASN A 1 159 ? 125.407 16.688 -23.260 1.00 0.00 194 ASN A O 3
ATOM 5686 N N . SER A 1 41 ? 113.910 15.031 -15.166 1.00 0.00 76 SER A N 4
ATOM 5687 C CA . SER A 1 41 ? 115.033 14.443 -15.912 1.00 0.00 76 SER A CA 4
ATOM 5688 C C . SER A 1 41 ? 114.849 12.926 -16.072 1.00 0.00 76 SER A C 4
ATOM 5689 O O . SER A 1 41 ? 114.607 12.426 -17.174 1.00 0.00 76 SER A O 4
ATOM 5697 N N . MET A 1 42 ? 114.970 12.181 -14.965 1.00 0.00 77 MET A N 4
ATOM 5698 C CA . MET A 1 42 ? 114.820 10.723 -15.000 1.00 0.00 77 MET A CA 4
ATOM 5699 C C . MET A 1 42 ? 114.612 10.156 -13.590 1.00 0.00 77 MET A C 4
ATOM 5700 O O . MET A 1 42 ? 115.565 9.935 -12.837 1.00 0.00 77 MET A O 4
ATOM 5714 N N . SER A 1 43 ? 113.346 9.912 -13.229 1.00 0.00 78 SER A N 4
ATOM 5715 C CA . SER A 1 43 ? 113.016 9.361 -11.915 1.00 0.00 78 SER A CA 4
ATOM 5716 C C . SER A 1 43 ? 113.307 7.860 -11.884 1.00 0.00 78 SER A C 4
ATOM 5717 O O . SER A 1 43 ? 114.029 7.363 -11.015 1.00 0.00 78 SER A O 4
ATOM 5725 N N . THR A 1 44 ? 112.749 7.130 -12.856 1.00 0.00 79 THR A N 4
ATOM 5726 C CA . THR A 1 44 ? 112.960 5.687 -12.955 1.00 0.00 79 THR A CA 4
ATOM 5727 C C . THR A 1 44 ? 114.159 5.406 -13.864 1.00 0.00 79 THR A C 4
ATOM 5728 O O . THR A 1 44 ? 114.041 5.353 -15.092 1.00 0.00 79 THR A O 4
ATOM 5739 N N . VAL A 1 45 ? 115.333 5.246 -13.253 1.00 0.00 80 VAL A N 4
ATOM 5740 C CA . VAL A 1 45 ? 116.566 4.994 -13.999 1.00 0.00 80 VAL A CA 4
ATOM 5741 C C . VAL A 1 45 ? 116.534 3.598 -14.640 1.00 0.00 80 VAL A C 4
ATOM 5742 O O . VAL A 1 45 ? 116.728 3.455 -15.852 1.00 0.00 80 VAL A O 4
ATOM 5755 N N . TRP A 1 46 ? 116.236 2.565 -13.849 1.00 0.00 81 TRP A N 4
ATOM 5756 C CA . TRP A 1 46 ? 116.125 1.205 -14.384 1.00 0.00 81 TRP A CA 4
ATOM 5757 C C . TRP A 1 46 ? 115.183 0.371 -13.506 1.00 0.00 81 TRP A C 4
ATOM 5758 O O . TRP A 1 46 ? 114.935 0.703 -12.342 1.00 0.00 81 TRP A O 4
ATOM 5779 N N . GLU A 1 47 ? 114.630 -0.709 -14.071 1.00 0.00 82 GLU A N 4
ATOM 5780 C CA . GLU A 1 47 ? 113.692 -1.568 -13.338 1.00 0.00 82 GLU A CA 4
ATOM 5781 C C . GLU A 1 47 ? 114.418 -2.589 -12.456 1.00 0.00 82 GLU A C 4
ATOM 5782 O O . GLU A 1 47 ? 115.541 -3.013 -12.740 1.00 0.00 82 GLU A O 4
ATOM 5794 N N . GLU A 1 48 ? 113.754 -2.991 -11.365 1.00 0.00 83 GLU A N 4
ATOM 5795 C CA . GLU A 1 48 ? 114.311 -3.967 -10.425 1.00 0.00 83 GLU A CA 4
ATOM 5796 C C . GLU A 1 48 ? 113.619 -5.324 -10.592 1.00 0.00 83 GLU A C 4
ATOM 5797 O O . GLU A 1 48 ? 112.458 -5.506 -10.210 1.00 0.00 83 GLU A O 4
ATOM 5809 N N . ASN A 1 49 ? 114.331 -6.284 -11.189 1.00 0.00 84 ASN A N 4
ATOM 5810 C CA . ASN A 1 49 ? 113.781 -7.622 -11.431 1.00 0.00 84 ASN A CA 4
ATOM 5811 C C . ASN A 1 49 ? 113.464 -8.362 -10.125 1.00 0.00 84 ASN A C 4
ATOM 5812 O O . ASN A 1 49 ? 112.373 -8.913 -9.959 1.00 0.00 84 ASN A O 4
ATOM 5823 N N . SER A 1 50 ? 114.419 -8.388 -9.182 1.00 0.00 85 SER A N 4
ATOM 5824 C CA . SER A 1 50 ? 114.215 -9.080 -7.896 1.00 0.00 85 SER A CA 4
ATOM 5825 C C . SER A 1 50 ? 115.468 -8.983 -6.989 1.00 0.00 85 SER A C 4
ATOM 5826 O O . SER A 1 50 ? 115.346 -8.582 -5.830 1.00 0.00 85 SER A O 4
ATOM 5834 N N . PRO A 1 51 ? 116.659 -9.357 -7.473 1.00 0.00 86 PRO A N 4
ATOM 5835 C CA . PRO A 1 51 ? 117.911 -9.307 -6.645 1.00 0.00 86 PRO A CA 4
ATOM 5836 C C . PRO A 1 51 ? 118.117 -7.953 -5.954 1.00 0.00 86 PRO A C 4
ATOM 5837 O O . PRO A 1 51 ? 117.286 -7.044 -6.055 1.00 0.00 86 PRO A O 4
ATOM 5848 N N . GLY A 1 52 ? 119.252 -7.804 -5.256 1.00 0.00 87 GLY A N 4
ATOM 5849 C CA . GLY A 1 52 ? 119.565 -6.556 -4.567 1.00 0.00 87 GLY A CA 4
ATOM 5850 C C . GLY A 1 52 ? 119.993 -5.508 -5.581 1.00 0.00 87 GLY A C 4
ATOM 5851 O O . GLY A 1 52 ? 121.093 -5.577 -6.134 1.00 0.00 87 GLY A O 4
ATOM 5855 N N . GLY A 1 53 ? 119.107 -4.545 -5.854 1.00 0.00 88 GLY A N 4
ATOM 5856 C CA . GLY A 1 53 ? 119.392 -3.508 -6.839 1.00 0.00 88 GLY A CA 4
ATOM 5857 C C . GLY A 1 53 ? 119.450 -4.147 -8.230 1.00 0.00 88 GLY A C 4
ATOM 5858 O O . GLY A 1 53 ? 118.474 -4.138 -8.986 1.00 0.00 88 GLY A O 4
ATOM 5862 N N . GLY A 1 54 ? 120.603 -4.736 -8.559 1.00 0.00 89 GLY A N 4
ATOM 5863 C CA . GLY A 1 54 ? 120.788 -5.417 -9.847 1.00 0.00 89 GLY A CA 4
ATOM 5864 C C . GLY A 1 54 ? 122.106 -6.209 -9.887 1.00 0.00 89 GLY A C 4
ATOM 5865 O O . GLY A 1 54 ? 122.935 -6.001 -10.778 1.00 0.00 89 GLY A O 4
ATOM 5869 N N . VAL A 1 55 ? 122.322 -7.122 -8.918 1.00 0.00 90 VAL A N 4
ATOM 5870 C CA . VAL A 1 55 ? 123.557 -7.908 -8.888 1.00 0.00 90 VAL A CA 4
ATOM 5871 C C . VAL A 1 55 ? 123.687 -8.775 -10.160 1.00 0.00 90 VAL A C 4
ATOM 5872 O O . VAL A 1 55 ? 122.824 -9.614 -10.444 1.00 0.00 90 VAL A O 4
ATOM 5885 N N . GLY A 1 56 ? 124.798 -8.632 -10.905 1.00 0.00 91 GLY A N 4
ATOM 5886 C CA . GLY A 1 56 ? 125.017 -9.485 -12.081 1.00 0.00 91 GLY A CA 4
ATOM 5887 C C . GLY A 1 56 ? 124.268 -8.994 -13.335 1.00 0.00 91 GLY A C 4
ATOM 5888 O O . GLY A 1 56 ? 124.377 -9.589 -14.412 1.00 0.00 91 GLY A O 4
ATOM 5892 N N . GLU A 1 57 ? 123.434 -7.957 -13.184 1.00 0.00 92 GLU A N 4
ATOM 5893 C CA . GLU A 1 57 ? 122.601 -7.462 -14.281 1.00 0.00 92 GLU A CA 4
ATOM 5894 C C . GLU A 1 57 ? 123.418 -6.796 -15.399 1.00 0.00 92 GLU A C 4
ATOM 5895 O O . GLU A 1 57 ? 124.207 -5.878 -15.160 1.00 0.00 92 GLU A O 4
ATOM 5907 N N . VAL A 1 58 ? 123.191 -7.241 -16.649 1.00 0.00 93 VAL A N 4
ATOM 5908 C CA . VAL A 1 58 ? 123.869 -6.664 -17.810 1.00 0.00 93 VAL A CA 4
ATOM 5909 C C . VAL A 1 58 ? 122.842 -5.806 -18.577 1.00 0.00 93 VAL A C 4
ATOM 5910 O O . VAL A 1 58 ? 121.815 -6.306 -19.052 1.00 0.00 93 VAL A O 4
ATOM 5923 N N . LEU A 1 59 ? 123.092 -4.501 -18.661 1.00 0.00 94 LEU A N 4
ATOM 5924 C CA . LEU A 1 59 ? 122.167 -3.591 -19.331 1.00 0.00 94 LEU A CA 4
ATOM 5925 C C . LEU A 1 59 ? 122.465 -3.512 -20.825 1.00 0.00 94 LEU A C 4
ATOM 5926 O O . LEU A 1 59 ? 123.462 -2.929 -21.259 1.00 0.00 94 LEU A O 4
ATOM 5942 N N . SER A 1 60 ? 121.578 -4.114 -21.621 1.00 0.00 95 SER A N 4
ATOM 5943 C CA . SER A 1 60 ? 121.724 -4.124 -23.072 1.00 0.00 95 SER A CA 4
ATOM 5944 C C . SER A 1 60 ? 120.610 -3.298 -23.721 1.00 0.00 95 SER A C 4
ATOM 5945 O O . SER A 1 60 ? 119.427 -3.644 -23.656 1.00 0.00 95 SER A O 4
ATOM 5953 N N . TYR A 1 61 ? 120.997 -2.192 -24.353 1.00 0.00 96 TYR A N 4
ATOM 5954 C CA . TYR A 1 61 ? 120.044 -1.296 -25.023 1.00 0.00 96 TYR A CA 4
ATOM 5955 C C . TYR A 1 61 ? 120.176 -1.433 -26.542 1.00 0.00 96 TYR A C 4
ATOM 5956 O O . TYR A 1 61 ? 121.272 -1.660 -27.076 1.00 0.00 96 TYR A O 4
ATOM 5974 N N . LYS A 1 62 ? 119.045 -1.298 -27.245 1.00 0.00 97 LYS A N 4
ATOM 5975 C CA . LYS A 1 62 ? 119.024 -1.420 -28.704 1.00 0.00 97 LYS A CA 4
ATOM 5976 C C . LYS A 1 62 ? 118.739 -0.041 -29.305 1.00 0.00 97 LYS A C 4
ATOM 5977 O O . LYS A 1 62 ? 118.003 0.766 -28.748 1.00 0.00 97 LYS A O 4
ATOM 5996 N N . PHE A 1 63 ? 119.426 0.260 -30.405 1.00 0.00 98 PHE A N 4
ATOM 5997 C CA . PHE A 1 63 ? 119.383 1.576 -31.036 1.00 0.00 98 PHE A CA 4
ATOM 5998 C C . PHE A 1 63 ? 118.138 1.894 -31.878 1.00 0.00 98 PHE A C 4
ATOM 5999 O O . PHE A 1 63 ? 117.713 1.128 -32.744 1.00 0.00 98 PHE A O 4
ATOM 6016 N N . ALA A 1 64 ? 117.594 3.097 -31.644 1.00 0.00 99 ALA A N 4
ATOM 6017 C CA . ALA A 1 64 ? 116.458 3.609 -32.398 1.00 0.00 99 ALA A CA 4
ATOM 6018 C C . ALA A 1 64 ? 116.955 4.377 -33.644 1.00 0.00 99 ALA A C 4
ATOM 6019 O O . ALA A 1 64 ? 116.286 4.420 -34.679 1.00 0.00 99 ALA A O 4
ATOM 6026 N N . SER A 1 65 ? 118.149 5.007 -33.539 1.00 0.00 100 SER A N 4
ATOM 6027 C CA . SER A 1 65 ? 118.729 5.778 -34.634 1.00 0.00 100 SER A CA 4
ATOM 6028 C C . SER A 1 65 ? 120.161 6.221 -34.238 1.00 0.00 100 SER A C 4
ATOM 6029 O O . SER A 1 65 ? 120.482 6.230 -33.048 1.00 0.00 100 SER A O 4
ATOM 6037 N N . PRO A 1 66 ? 121.025 6.587 -35.189 1.00 0.00 101 PRO A N 4
ATOM 6038 C CA . PRO A 1 66 ? 122.433 7.018 -34.866 1.00 0.00 101 PRO A CA 4
ATOM 6039 C C . PRO A 1 66 ? 122.465 8.254 -33.956 1.00 0.00 101 PRO A C 4
ATOM 6040 O O . PRO A 1 66 ? 121.677 9.190 -34.117 1.00 0.00 101 PRO A O 4
ATOM 6051 N N . MET A 1 67 ? 123.387 8.254 -32.975 1.00 0.00 102 MET A N 4
ATOM 6052 C CA . MET A 1 67 ? 123.510 9.370 -32.033 1.00 0.00 102 MET A CA 4
ATOM 6053 C C . MET A 1 67 ? 124.985 9.559 -31.667 1.00 0.00 102 MET A C 4
ATOM 6054 O O . MET A 1 67 ? 125.685 8.577 -31.389 1.00 0.00 102 MET A O 4
ATOM 6068 N N . HIS A 1 68 ? 125.493 10.808 -31.680 1.00 0.00 103 HIS A N 4
ATOM 6069 C CA . HIS A 1 68 ? 126.897 11.030 -31.361 1.00 0.00 103 HIS A CA 4
ATOM 6070 C C . HIS A 1 68 ? 127.090 11.076 -29.835 1.00 0.00 103 HIS A C 4
ATOM 6071 O O . HIS A 1 68 ? 126.359 11.772 -29.124 1.00 0.00 103 HIS A O 4
ATOM 6086 N N . ILE A 1 69 ? 128.055 10.298 -29.309 1.00 0.00 104 ILE A N 4
ATOM 6087 C CA . ILE A 1 69 ? 128.280 10.243 -27.857 1.00 0.00 104 ILE A CA 4
ATOM 6088 C C . ILE A 1 69 ? 129.748 10.541 -27.533 1.00 0.00 104 ILE A C 4
ATOM 6089 O O . ILE A 1 69 ? 130.661 10.076 -28.220 1.00 0.00 104 ILE A O 4
ATOM 6105 N N . GLY A 1 70 ? 129.976 11.345 -26.486 1.00 0.00 105 GLY A N 4
ATOM 6106 C CA . GLY A 1 70 ? 131.338 11.720 -26.096 1.00 0.00 105 GLY A CA 4
ATOM 6107 C C . GLY A 1 70 ? 131.601 11.581 -24.588 1.00 0.00 105 GLY A C 4
ATOM 6108 O O . GLY A 1 70 ? 132.759 11.541 -24.160 1.00 0.00 105 GLY A O 4
ATOM 6112 N N . ARG A 1 71 ? 130.543 11.528 -23.757 1.00 0.00 106 ARG A N 4
ATOM 6113 C CA . ARG A 1 71 ? 130.731 11.417 -22.304 1.00 0.00 106 ARG A CA 4
ATOM 6114 C C . ARG A 1 71 ? 129.484 10.854 -21.599 1.00 0.00 106 ARG A C 4
ATOM 6115 O O . ARG A 1 71 ? 128.345 11.033 -22.044 1.00 0.00 106 ARG A O 4
ATOM 6136 N N . ILE A 1 72 ? 129.717 10.159 -20.476 1.00 0.00 107 ILE A N 4
ATOM 6137 C CA . ILE A 1 72 ? 128.633 9.563 -19.679 1.00 0.00 107 ILE A CA 4
ATOM 6138 C C . ILE A 1 72 ? 128.787 9.980 -18.205 1.00 0.00 107 ILE A C 4
ATOM 6139 O O . ILE A 1 72 ? 129.886 9.938 -17.646 1.00 0.00 107 ILE A O 4
ATOM 6155 N N . LEU A 1 73 ? 127.680 10.362 -17.553 1.00 0.00 108 LEU A N 4
ATOM 6156 C CA . LEU A 1 73 ? 127.722 10.754 -16.137 1.00 0.00 108 LEU A CA 4
ATOM 6157 C C . LEU A 1 73 ? 126.998 9.697 -15.298 1.00 0.00 108 LEU A C 4
ATOM 6158 O O . LEU A 1 73 ? 125.821 9.407 -15.526 1.00 0.00 108 LEU A O 4
ATOM 6174 N N . ILE A 1 74 ? 127.697 9.113 -14.311 1.00 0.00 109 ILE A N 4
ATOM 6175 C CA . ILE A 1 74 ? 127.087 8.097 -13.451 1.00 0.00 109 ILE A CA 4
ATOM 6176 C C . ILE A 1 74 ? 127.517 8.318 -11.990 1.00 0.00 109 ILE A C 4
ATOM 6177 O O . ILE A 1 74 ? 128.701 8.289 -11.670 1.00 0.00 109 ILE A O 4
ATOM 6193 N N . VAL A 1 75 ? 126.548 8.522 -11.093 1.00 0.00 110 VAL A N 4
ATOM 6194 C CA . VAL A 1 75 ? 126.848 8.716 -9.660 1.00 0.00 110 VAL A CA 4
ATOM 6195 C C . VAL A 1 75 ? 126.254 7.546 -8.863 1.00 0.00 110 VAL A C 4
ATOM 6196 O O . VAL A 1 75 ? 125.033 7.376 -8.793 1.00 0.00 110 VAL A O 4
ATOM 6209 N N . ASN A 1 76 ? 127.123 6.720 -8.273 1.00 0.00 111 ASN A N 4
ATOM 6210 C CA . ASN A 1 76 ? 126.686 5.556 -7.501 1.00 0.00 111 ASN A CA 4
ATOM 6211 C C . ASN A 1 76 ? 125.723 5.957 -6.385 1.00 0.00 111 ASN A C 4
ATOM 6212 O O . ASN A 1 76 ? 126.058 6.738 -5.489 1.00 0.00 111 ASN A O 4
ATOM 6223 N N . GLY A 1 77 ? 124.507 5.404 -6.441 1.00 0.00 112 GLY A N 4
ATOM 6224 C CA . GLY A 1 77 ? 123.473 5.674 -5.452 1.00 0.00 112 GLY A CA 4
ATOM 6225 C C . GLY A 1 77 ? 123.337 7.173 -5.173 1.00 0.00 112 GLY A C 4
ATOM 6226 O O . GLY A 1 77 ? 123.933 8.014 -5.853 1.00 0.00 112 GLY A O 4
ATOM 6230 N N . ASP A 1 78 ? 122.544 7.512 -4.156 1.00 0.00 113 ASP A N 4
ATOM 6231 C CA . ASP A 1 78 ? 122.334 8.912 -3.775 1.00 0.00 113 ASP A CA 4
ATOM 6232 C C . ASP A 1 78 ? 123.636 9.532 -3.245 1.00 0.00 113 ASP A C 4
ATOM 6233 O O . ASP A 1 78 ? 123.856 10.743 -3.333 1.00 0.00 113 ASP A O 4
ATOM 6242 N N . THR A 1 79 ? 124.518 8.684 -2.699 1.00 0.00 114 THR A N 4
ATOM 6243 C CA . THR A 1 79 ? 125.811 9.127 -2.162 1.00 0.00 114 THR A CA 4
ATOM 6244 C C . THR A 1 79 ? 125.617 10.108 -0.989 1.00 0.00 114 THR A C 4
ATOM 6245 O O . THR A 1 79 ? 125.897 11.311 -1.085 1.00 0.00 114 THR A O 4
ATOM 6256 N N . SER A 1 80 ? 125.145 9.580 0.144 1.00 0.00 115 SER A N 4
ATOM 6257 C CA . SER A 1 80 ? 124.933 10.397 1.342 1.00 0.00 115 SER A CA 4
ATOM 6258 C C . SER A 1 80 ? 126.220 10.468 2.169 1.00 0.00 115 SER A C 4
ATOM 6259 O O . SER A 1 80 ? 126.735 11.545 2.480 1.00 0.00 115 SER A O 4
ATOM 6267 N N . SER A 1 81 ? 126.748 9.294 2.519 1.00 0.00 116 SER A N 4
ATOM 6268 C CA . SER A 1 81 ? 127.964 9.177 3.291 1.00 0.00 116 SER A CA 4
ATOM 6269 C C . SER A 1 81 ? 128.513 7.765 3.104 1.00 0.00 116 SER A C 4
ATOM 6270 O O . SER A 1 81 ? 127.802 6.852 2.670 1.00 0.00 116 SER A O 4
ATOM 6278 N N . LYS A 1 82 ? 129.781 7.582 3.433 1.00 0.00 117 LYS A N 4
ATOM 6279 C CA . LYS A 1 82 ? 130.427 6.278 3.302 1.00 0.00 117 LYS A CA 4
ATOM 6280 C C . LYS A 1 82 ? 129.726 5.256 4.196 1.00 0.00 117 LYS A C 4
ATOM 6281 O O . LYS A 1 82 ? 129.501 4.109 3.800 1.00 0.00 117 LYS A O 4
ATOM 6300 N N . GLU A 1 83 ? 129.337 5.675 5.404 1.00 0.00 118 GLU A N 4
ATOM 6301 C CA . GLU A 1 83 ? 128.610 4.786 6.315 1.00 0.00 118 GLU A CA 4
ATOM 6302 C C . GLU A 1 83 ? 127.327 4.309 5.608 1.00 0.00 118 GLU A C 4
ATOM 6303 O O . GLU A 1 83 ? 126.949 3.132 5.660 1.00 0.00 118 GLU A O 4
ATOM 6315 N N . ASN A 1 84 ? 126.669 5.243 4.908 1.00 0.00 119 ASN A N 4
ATOM 6316 C CA . ASN A 1 84 ? 125.453 4.941 4.152 1.00 0.00 119 ASN A CA 4
ATOM 6317 C C . ASN A 1 84 ? 125.780 4.001 2.979 1.00 0.00 119 ASN A C 4
ATOM 6318 O O . ASN A 1 84 ? 124.986 3.130 2.612 1.00 0.00 119 ASN A O 4
ATOM 6329 N N . TYR A 1 85 ? 126.979 4.163 2.398 1.00 0.00 120 TYR A N 4
ATOM 6330 C CA . TYR A 1 85 ? 127.423 3.313 1.288 1.00 0.00 120 TYR A CA 4
ATOM 6331 C C . TYR A 1 85 ? 127.473 1.855 1.759 1.00 0.00 120 TYR A C 4
ATOM 6332 O O . TYR A 1 85 ? 127.099 0.935 1.031 1.00 0.00 120 TYR A O 4
ATOM 6350 N N . TYR A 1 86 ? 127.929 1.644 3.000 1.00 0.00 121 TYR A N 4
ATOM 6351 C CA . TYR A 1 86 ? 128.011 0.296 3.567 1.00 0.00 121 TYR A CA 4
ATOM 6352 C C . TYR A 1 86 ? 126.598 -0.297 3.647 1.00 0.00 121 TYR A C 4
ATOM 6353 O O . TYR A 1 86 ? 126.385 -1.488 3.400 1.00 0.00 121 TYR A O 4
ATOM 6371 N N . LYS A 1 87 ? 125.615 0.558 3.945 1.00 0.00 122 LYS A N 4
ATOM 6372 C CA . LYS A 1 87 ? 124.209 0.142 3.998 1.00 0.00 122 LYS A CA 4
ATOM 6373 C C . LYS A 1 87 ? 123.628 0.026 2.563 1.00 0.00 122 LYS A C 4
ATOM 6374 O O . LYS A 1 87 ? 122.530 -0.499 2.360 1.00 0.00 122 LYS A O 4
ATOM 6393 N N . LYS A 1 88 ? 124.362 0.537 1.562 1.00 0.00 123 LYS A N 4
ATOM 6394 C CA . LYS A 1 88 ? 123.908 0.512 0.173 1.00 0.00 123 LYS A CA 4
ATOM 6395 C C . LYS A 1 88 ? 124.735 -0.456 -0.680 1.00 0.00 123 LYS A C 4
ATOM 6396 O O . LYS A 1 88 ? 125.910 -0.715 -0.414 1.00 0.00 123 LYS A O 4
ATOM 6415 N N . ASN A 1 89 ? 124.109 -0.980 -1.739 1.00 0.00 124 ASN A N 4
ATOM 6416 C CA . ASN A 1 89 ? 124.776 -1.898 -2.658 1.00 0.00 124 ASN A CA 4
ATOM 6417 C C . ASN A 1 89 ? 125.523 -1.097 -3.726 1.00 0.00 124 ASN A C 4
ATOM 6418 O O . ASN A 1 89 ? 125.018 -0.096 -4.243 1.00 0.00 124 ASN A O 4
ATOM 6429 N N . ARG A 1 90 ? 126.750 -1.520 -4.044 1.00 0.00 125 ARG A N 4
ATOM 6430 C CA . ARG A 1 90 ? 127.575 -0.814 -5.034 1.00 0.00 125 ARG A CA 4
ATOM 6431 C C . ARG A 1 90 ? 127.816 -1.675 -6.274 1.00 0.00 125 ARG A C 4
ATOM 6432 O O . ARG A 1 90 ? 127.916 -2.903 -6.201 1.00 0.00 125 ARG A O 4
ATOM 6453 N N . ILE A 1 91 ? 127.934 -1.014 -7.427 1.00 0.00 126 ILE A N 4
ATOM 6454 C CA . ILE A 1 91 ? 128.188 -1.702 -8.696 1.00 0.00 126 ILE A CA 4
ATOM 6455 C C . ILE A 1 91 ? 129.520 -2.475 -8.617 1.00 0.00 126 ILE A C 4
ATOM 6456 O O . ILE A 1 91 ? 129.691 -3.509 -9.261 1.00 0.00 126 ILE A O 4
ATOM 6472 N N . ALA A 1 92 ? 130.476 -1.966 -7.818 1.00 0.00 127 ALA A N 4
ATOM 6473 C CA . ALA A 1 92 ? 131.797 -2.600 -7.652 1.00 0.00 127 ALA A CA 4
ATOM 6474 C C . ALA A 1 92 ? 132.629 -2.496 -8.942 1.00 0.00 127 ALA A C 4
ATOM 6475 O O . ALA A 1 92 ? 133.620 -1.765 -9.010 1.00 0.00 127 ALA A O 4
ATOM 6482 N N . LYS A 1 93 ? 132.222 -3.239 -9.973 1.00 0.00 128 LYS A N 4
ATOM 6483 C CA . LYS A 1 93 ? 132.912 -3.240 -11.257 1.00 0.00 128 LYS A CA 4
ATOM 6484 C C . LYS A 1 93 ? 131.882 -3.276 -12.380 1.00 0.00 128 LYS A C 4
ATOM 6485 O O . LYS A 1 93 ? 130.771 -3.787 -12.206 1.00 0.00 128 LYS A O 4
ATOM 6504 N N . ALA A 1 94 ? 132.243 -2.740 -13.546 1.00 0.00 129 ALA A N 4
ATOM 6505 C CA . ALA A 1 94 ? 131.331 -2.732 -14.684 1.00 0.00 129 ALA A CA 4
ATOM 6506 C C . ALA A 1 94 ? 132.090 -2.488 -15.989 1.00 0.00 129 ALA A C 4
ATOM 6507 O O . ALA A 1 94 ? 132.978 -1.635 -16.068 1.00 0.00 129 ALA A O 4
ATOM 6514 N N . ASP A 1 95 ? 131.735 -3.248 -17.028 1.00 0.00 130 ASP A N 4
ATOM 6515 C CA . ASP A 1 95 ? 132.379 -3.119 -18.334 1.00 0.00 130 ASP A CA 4
ATOM 6516 C C . ASP A 1 95 ? 131.420 -2.474 -19.340 1.00 0.00 130 ASP A C 4
ATOM 6517 O O . ASP A 1 95 ? 130.354 -3.016 -19.644 1.00 0.00 130 ASP A O 4
ATOM 6526 N N . VAL A 1 96 ? 131.803 -1.307 -19.871 1.00 0.00 131 VAL A N 4
ATOM 6527 C CA . VAL A 1 96 ? 130.987 -0.597 -20.844 1.00 0.00 131 VAL A CA 4
ATOM 6528 C C . VAL A 1 96 ? 131.656 -0.684 -22.210 1.00 0.00 131 VAL A C 4
ATOM 6529 O O . VAL A 1 96 ? 132.878 -0.558 -22.356 1.00 0.00 131 VAL A O 4
ATOM 6542 N N . LYS A 1 97 ? 130.834 -0.906 -23.214 1.00 0.00 132 LYS A N 4
ATOM 6543 C CA . LYS A 1 97 ? 131.311 -1.023 -24.599 1.00 0.00 132 LYS A CA 4
ATOM 6544 C C . LYS A 1 97 ? 130.286 -0.486 -25.610 1.00 0.00 132 LYS A C 4
ATOM 6545 O O . LYS A 1 97 ? 129.071 -0.562 -25.393 1.00 0.00 132 LYS A O 4
ATOM 6564 N N . TYR A 1 98 ? 130.781 0.020 -26.755 1.00 0.00 133 TYR A N 4
ATOM 6565 C CA . TYR A 1 98 ? 129.919 0.516 -27.821 1.00 0.00 133 TYR A CA 4
ATOM 6566 C C . TYR A 1 98 ? 130.293 -0.236 -29.110 1.00 0.00 133 TYR A C 4
ATOM 6567 O O . TYR A 1 98 ? 131.476 -0.330 -29.461 1.00 0.00 133 TYR A O 4
ATOM 6585 N N . TYR A 1 99 ? 129.298 -0.791 -29.816 1.00 0.00 134 TYR A N 4
ATOM 6586 C CA . TYR A 1 99 ? 129.574 -1.548 -31.055 1.00 0.00 134 TYR A CA 4
ATOM 6587 C C . TYR A 1 99 ? 129.060 -0.809 -32.295 1.00 0.00 134 TYR A C 4
ATOM 6588 O O . TYR A 1 99 ? 128.115 -0.026 -32.225 1.00 0.00 134 TYR A O 4
ATOM 6606 N N . ASN A 1 100 ? 129.696 -1.061 -33.452 1.00 0.00 135 ASN A N 4
ATOM 6607 C CA . ASN A 1 100 ? 129.310 -0.414 -34.709 1.00 0.00 135 ASN A CA 4
ATOM 6608 C C . ASN A 1 100 ? 128.598 -1.389 -35.648 1.00 0.00 135 ASN A C 4
ATOM 6609 O O . ASN A 1 100 ? 129.032 -1.670 -36.772 1.00 0.00 135 ASN A O 4
ATOM 6620 N N . GLY A 1 101 ? 127.457 -1.888 -35.176 1.00 0.00 136 GLY A N 4
ATOM 6621 C CA . GLY A 1 101 ? 126.619 -2.806 -35.944 1.00 0.00 136 GLY A CA 4
ATOM 6622 C C . GLY A 1 101 ? 127.230 -4.198 -36.155 1.00 0.00 136 GLY A C 4
ATOM 6623 O O . GLY A 1 101 ? 126.524 -5.138 -36.529 1.00 0.00 136 GLY A O 4
ATOM 6627 N N . ASN A 1 102 ? 128.532 -4.351 -35.912 1.00 0.00 137 ASN A N 4
ATOM 6628 C CA . ASN A 1 102 ? 129.191 -5.642 -36.095 1.00 0.00 137 ASN A CA 4
ATOM 6629 C C . ASN A 1 102 ? 130.471 -5.768 -35.258 1.00 0.00 137 ASN A C 4
ATOM 6630 O O . ASN A 1 102 ? 130.693 -6.784 -34.594 1.00 0.00 137 ASN A O 4
ATOM 6641 N N . LYS A 1 103 ? 131.338 -4.747 -35.306 1.00 0.00 138 LYS A N 4
ATOM 6642 C CA . LYS A 1 103 ? 132.603 -4.784 -34.566 1.00 0.00 138 LYS A CA 4
ATOM 6643 C C . LYS A 1 103 ? 132.555 -3.873 -33.344 1.00 0.00 138 LYS A C 4
ATOM 6644 O O . LYS A 1 103 ? 131.654 -3.047 -33.190 1.00 0.00 138 LYS A O 4
ATOM 6663 N N . LEU A 1 104 ? 133.552 -4.018 -32.467 1.00 0.00 139 LEU A N 4
ATOM 6664 C CA . LEU A 1 104 ? 133.639 -3.199 -31.260 1.00 0.00 139 LEU A CA 4
ATOM 6665 C C . LEU A 1 104 ? 134.513 -1.961 -31.523 1.00 0.00 139 LEU A C 4
ATOM 6666 O O . LEU A 1 104 ? 135.622 -2.072 -32.054 1.00 0.00 139 LEU A O 4
ATOM 6682 N N . VAL A 1 105 ? 134.024 -0.766 -31.155 1.00 0.00 140 VAL A N 4
ATOM 6683 C CA . VAL A 1 105 ? 134.792 0.471 -31.364 1.00 0.00 140 VAL A CA 4
ATOM 6684 C C . VAL A 1 105 ? 135.237 1.072 -30.025 1.00 0.00 140 VAL A C 4
ATOM 6685 O O . VAL A 1 105 ? 136.304 1.685 -29.923 1.00 0.00 140 VAL A O 4
ATOM 6698 N N . LEU A 1 106 ? 134.421 0.888 -28.981 1.00 0.00 141 LEU A N 4
ATOM 6699 C CA . LEU A 1 106 ? 134.751 1.409 -27.647 1.00 0.00 141 LEU A CA 4
ATOM 6700 C C . LEU A 1 106 ? 134.850 0.267 -26.632 1.00 0.00 141 LEU A C 4
ATOM 6701 O O . LEU A 1 106 ? 133.883 -0.463 -26.390 1.00 0.00 141 LEU A O 4
ATOM 6717 N N . PHE A 1 107 ? 136.032 0.116 -26.022 1.00 0.00 142 PHE A N 4
ATOM 6718 C CA . PHE A 1 107 ? 136.264 -0.930 -25.024 1.00 0.00 142 PHE A CA 4
ATOM 6719 C C . PHE A 1 107 ? 136.834 -0.313 -23.741 1.00 0.00 142 PHE A C 4
ATOM 6720 O O . PHE A 1 107 ? 138.009 0.064 -23.685 1.00 0.00 142 PHE A O 4
ATOM 6737 N N . GLN A 1 108 ? 135.999 -0.194 -22.698 1.00 0.00 143 GLN A N 4
ATOM 6738 C CA . GLN A 1 108 ? 136.447 0.396 -21.433 1.00 0.00 143 GLN A CA 4
ATOM 6739 C C . GLN A 1 108 ? 135.721 -0.210 -20.229 1.00 0.00 143 GLN A C 4
ATOM 6740 O O . GLN A 1 108 ? 134.513 -0.456 -20.255 1.00 0.00 143 GLN A O 4
ATOM 6754 N N . LYS A 1 109 ? 136.472 -0.418 -19.143 1.00 0.00 144 LYS A N 4
ATOM 6755 C CA . LYS A 1 109 ? 135.919 -0.955 -17.898 1.00 0.00 144 LYS A CA 4
ATOM 6756 C C . LYS A 1 109 ? 136.142 0.067 -16.773 1.00 0.00 144 LYS A C 4
ATOM 6757 O O . LYS A 1 109 ? 137.228 0.641 -16.650 1.00 0.00 144 LYS A O 4
ATOM 6776 N N . ILE A 1 110 ? 135.107 0.326 -15.961 1.00 0.00 145 ILE A N 4
ATOM 6777 C CA . ILE A 1 110 ? 135.214 1.315 -14.877 1.00 0.00 145 ILE A CA 4
ATOM 6778 C C . ILE A 1 110 ? 134.905 0.707 -13.504 1.00 0.00 145 ILE A C 4
ATOM 6779 O O . ILE A 1 110 ? 134.189 -0.294 -13.376 1.00 0.00 145 ILE A O 4
ATOM 6795 N N . GLU A 1 111 ? 135.459 1.337 -12.462 1.00 0.00 146 GLU A N 4
ATOM 6796 C CA . GLU A 1 111 ? 135.262 0.894 -11.083 1.00 0.00 146 GLU A CA 4
ATOM 6797 C C . GLU A 1 111 ? 135.032 2.106 -10.171 1.00 0.00 146 GLU A C 4
ATOM 6798 O O . GLU A 1 111 ? 135.022 3.254 -10.626 1.00 0.00 146 GLU A O 4
ATOM 6810 N N . LEU A 1 112 ? 134.836 1.856 -8.868 1.00 0.00 147 LEU A N 4
ATOM 6811 C CA . LEU A 1 112 ? 134.596 2.942 -7.902 1.00 0.00 147 LEU A CA 4
ATOM 6812 C C . LEU A 1 112 ? 135.760 3.104 -6.905 1.00 0.00 147 LEU A C 4
ATOM 6813 O O . LEU A 1 112 ? 135.751 4.008 -6.064 1.00 0.00 147 LEU A O 4
ATOM 6829 N N . GLY A 1 113 ? 136.779 2.236 -6.998 1.00 0.00 148 GLY A N 4
ATOM 6830 C CA . GLY A 1 113 ? 137.939 2.308 -6.107 1.00 0.00 148 GLY A CA 4
ATOM 6831 C C . GLY A 1 113 ? 137.519 2.249 -4.636 1.00 0.00 148 GLY A C 4
ATOM 6832 O O . GLY A 1 113 ? 136.787 1.352 -4.209 1.00 0.00 148 GLY A O 4
ATOM 6836 N N . ASP A 1 114 ? 138.000 3.216 -3.845 1.00 0.00 149 ASP A N 4
ATOM 6837 C CA . ASP A 1 114 ? 137.688 3.279 -2.414 1.00 0.00 149 ASP A CA 4
ATOM 6838 C C . ASP A 1 114 ? 138.222 4.583 -1.807 1.00 0.00 149 ASP A C 4
ATOM 6839 O O . ASP A 1 114 ? 139.427 4.750 -1.613 1.00 0.00 149 ASP A O 4
ATOM 6848 N N . THR A 1 115 ? 137.309 5.513 -1.496 1.00 0.00 150 THR A N 4
ATOM 6849 C CA . THR A 1 115 ? 137.675 6.804 -0.904 1.00 0.00 150 THR A CA 4
ATOM 6850 C C . THR A 1 115 ? 136.411 7.634 -0.661 1.00 0.00 150 THR A C 4
ATOM 6851 O O . THR A 1 115 ? 135.301 7.224 -1.017 1.00 0.00 150 THR A O 4
ATOM 6862 N N . TYR A 1 116 ? 136.578 8.823 -0.083 1.00 0.00 151 TYR A N 4
ATOM 6863 C CA . TYR A 1 116 ? 135.451 9.706 0.169 1.00 0.00 151 TYR A CA 4
ATOM 6864 C C . TYR A 1 116 ? 134.916 10.245 -1.160 1.00 0.00 151 TYR A C 4
ATOM 6865 O O . TYR A 1 116 ? 135.675 10.598 -2.067 1.00 0.00 151 TYR A O 4
ATOM 6883 N N . THR A 1 117 ? 133.589 10.300 -1.275 1.00 0.00 152 THR A N 4
ATOM 6884 C CA . THR A 1 117 ? 132.944 10.785 -2.495 1.00 0.00 152 THR A CA 4
ATOM 6885 C C . THR A 1 117 ? 132.670 12.283 -2.409 1.00 0.00 152 THR A C 4
ATOM 6886 O O . THR A 1 117 ? 132.745 12.899 -1.344 1.00 0.00 152 THR A O 4
ATOM 6897 N N . LYS A 1 118 ? 132.354 12.869 -3.563 1.00 0.00 153 LYS A N 4
ATOM 6898 C CA . LYS A 1 118 ? 132.071 14.306 -3.663 1.00 0.00 153 LYS A CA 4
ATOM 6899 C C . LYS A 1 118 ? 131.691 14.695 -5.101 1.00 0.00 153 LYS A C 4
ATOM 6900 O O . LYS A 1 118 ? 130.782 15.499 -5.328 1.00 0.00 153 LYS A O 4
ATOM 6919 N N . LYS A 1 119 ? 132.403 14.129 -6.086 1.00 0.00 154 LYS A N 4
ATOM 6920 C CA . LYS A 1 119 ? 132.152 14.424 -7.494 1.00 0.00 154 LYS A CA 4
ATOM 6921 C C . LYS A 1 119 ? 131.560 13.193 -8.213 1.00 0.00 154 LYS A C 4
ATOM 6922 O O . LYS A 1 119 ? 131.819 12.059 -7.799 1.00 0.00 154 LYS A O 4
ATOM 6941 N N . PRO A 1 120 ? 130.772 13.381 -9.270 1.00 0.00 155 PRO A N 4
ATOM 6942 C CA . PRO A 1 120 ? 130.156 12.238 -10.018 1.00 0.00 155 PRO A CA 4
ATOM 6943 C C . PRO A 1 120 ? 131.219 11.401 -10.738 1.00 0.00 155 PRO A C 4
ATOM 6944 O O . PRO A 1 120 ? 132.308 11.894 -11.051 1.00 0.00 155 PRO A O 4
ATOM 6955 N N . HIS A 1 121 ? 130.902 10.131 -11.024 1.00 0.00 156 HIS A N 4
ATOM 6956 C CA . HIS A 1 121 ? 131.842 9.261 -11.731 1.00 0.00 156 HIS A CA 4
ATOM 6957 C C . HIS A 1 121 ? 131.569 9.379 -13.225 1.00 0.00 156 HIS A C 4
ATOM 6958 O O . HIS A 1 121 ? 130.778 8.628 -13.811 1.00 0.00 156 HIS A O 4
ATOM 6973 N N . HIS A 1 122 ? 132.200 10.380 -13.839 1.00 0.00 157 HIS A N 4
ATOM 6974 C CA . HIS A 1 122 ? 132.010 10.656 -15.251 1.00 0.00 157 HIS A CA 4
ATOM 6975 C C . HIS A 1 122 ? 133.002 9.885 -16.127 1.00 0.00 157 HIS A C 4
ATOM 6976 O O . HIS A 1 122 ? 134.225 10.013 -15.993 1.00 0.00 157 HIS A O 4
ATOM 6991 N N . ILE A 1 123 ? 132.465 9.104 -17.062 1.00 0.00 158 ILE A N 4
ATOM 6992 C CA . ILE A 1 123 ? 133.292 8.351 -17.997 1.00 0.00 158 ILE A CA 4
ATOM 6993 C C . ILE A 1 123 ? 133.446 9.212 -19.258 1.00 0.00 158 ILE A C 4
ATOM 6994 O O . ILE A 1 123 ? 132.448 9.605 -19.871 1.00 0.00 158 ILE A O 4
ATOM 7010 N N . GLU A 1 124 ? 134.688 9.542 -19.642 1.00 0.00 159 GLU A N 4
ATOM 7011 C CA . GLU A 1 124 ? 134.919 10.381 -20.802 1.00 0.00 159 GLU A CA 4
ATOM 7012 C C . GLU A 1 124 ? 135.303 9.538 -22.018 1.00 0.00 159 GLU A C 4
ATOM 7013 O O . GLU A 1 124 ? 136.353 8.887 -22.043 1.00 0.00 159 GLU A O 4
ATOM 7025 N N . ILE A 1 125 ? 134.462 9.570 -23.050 1.00 0.00 160 ILE A N 4
ATOM 7026 C CA . ILE A 1 125 ? 134.728 8.835 -24.280 1.00 0.00 160 ILE A CA 4
ATOM 7027 C C . ILE A 1 125 ? 135.731 9.642 -25.124 1.00 0.00 160 ILE A C 4
ATOM 7028 O O . ILE A 1 125 ? 135.361 10.575 -25.840 1.00 0.00 160 ILE A O 4
ATOM 7044 N N . ASP A 1 126 ? 137.017 9.295 -25.009 1.00 0.00 161 ASP A N 4
ATOM 7045 C CA . ASP A 1 126 ? 138.083 10.002 -25.725 1.00 0.00 161 ASP A CA 4
ATOM 7046 C C . ASP A 1 126 ? 137.837 10.113 -27.247 1.00 0.00 161 ASP A C 4
ATOM 7047 O O . ASP A 1 126 ? 138.547 10.852 -27.936 1.00 0.00 161 ASP A O 4
ATOM 7056 N N . LYS A 1 127 ? 136.838 9.396 -27.796 1.00 0.00 162 LYS A N 4
ATOM 7057 C CA . LYS A 1 127 ? 136.549 9.460 -29.228 1.00 0.00 162 LYS A CA 4
ATOM 7058 C C . LYS A 1 127 ? 135.341 10.369 -29.492 1.00 0.00 162 LYS A C 4
ATOM 7059 O O . LYS A 1 127 ? 134.679 10.854 -28.571 1.00 0.00 162 LYS A O 4
ATOM 7078 N N . LYS A 1 128 ? 135.045 10.581 -30.773 1.00 0.00 163 LYS A N 4
ATOM 7079 C CA . LYS A 1 128 ? 133.919 11.407 -31.194 1.00 0.00 163 LYS A CA 4
ATOM 7080 C C . LYS A 1 128 ? 133.315 10.781 -32.450 1.00 0.00 163 LYS A C 4
ATOM 7081 O O . LYS A 1 128 ? 133.571 11.196 -33.586 1.00 0.00 163 LYS A O 4
ATOM 7100 N N . LEU A 1 129 ? 132.521 9.737 -32.233 1.00 0.00 164 LEU A N 4
ATOM 7101 C CA . LEU A 1 129 ? 131.886 8.999 -33.324 1.00 0.00 164 LEU A CA 4
ATOM 7102 C C . LEU A 1 129 ? 130.407 8.848 -33.042 1.00 0.00 164 LEU A C 4
ATOM 7103 O O . LEU A 1 129 ? 130.011 8.784 -31.872 1.00 0.00 164 LEU A O 4
ATOM 7119 N N . ASP A 1 130 ? 129.552 8.727 -34.089 1.00 0.00 165 ASP A N 4
ATOM 7120 C CA . ASP A 1 130 ? 128.151 8.480 -33.786 1.00 0.00 165 ASP A CA 4
ATOM 7121 C C . ASP A 1 130 ? 127.871 7.049 -34.219 1.00 0.00 165 ASP A C 4
ATOM 7122 O O . ASP A 1 130 ? 127.914 6.682 -35.394 1.00 0.00 165 ASP A O 4
ATOM 7131 N N . VAL A 1 131 ? 127.514 6.266 -33.228 1.00 0.00 166 VAL A N 4
ATOM 7132 C CA . VAL A 1 131 ? 127.131 4.884 -33.377 1.00 0.00 166 VAL A CA 4
ATOM 7133 C C . VAL A 1 131 ? 126.096 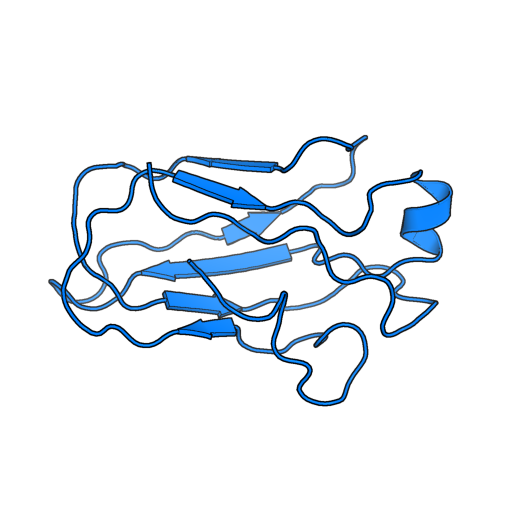4.567 -32.301 1.00 0.00 166 VAL A C 4
ATOM 7134 O O . VAL A 1 131 ? 126.202 5.191 -31.230 1.00 0.00 166 VAL A O 4
ATOM 7147 N N . ASP A 1 132 ? 125.288 3.473 -32.384 1.00 0.00 167 ASP A N 4
ATOM 7148 C CA . ASP A 1 132 ? 124.621 3.111 -31.141 1.00 0.00 167 ASP A CA 4
ATOM 7149 C C . ASP A 1 132 ? 124.427 1.595 -31.030 1.00 0.00 167 ASP A C 4
ATOM 7150 O O . ASP A 1 132 ? 123.639 0.959 -31.729 1.00 0.00 167 ASP A O 4
ATOM 7159 N N . ARG A 1 133 ? 125.042 1.079 -29.986 1.00 0.00 168 ARG A N 4
ATOM 7160 C CA . ARG A 1 133 ? 124.903 -0.269 -29.488 1.00 0.00 168 ARG A CA 4
ATOM 7161 C C . ARG A 1 133 ? 125.193 -0.112 -28.008 1.00 0.00 168 ARG A C 4
ATOM 7162 O O . ARG A 1 133 ? 126.304 0.369 -27.732 1.00 0.00 168 ARG A O 4
ATOM 7183 N N . ILE A 1 134 ? 124.350 -0.462 -27.028 1.00 0.00 169 ILE A N 4
ATOM 7184 C CA . ILE A 1 134 ? 124.824 -0.243 -25.638 1.00 0.00 169 ILE A CA 4
ATOM 7185 C C . ILE A 1 134 ? 125.043 -1.555 -24.914 1.00 0.00 169 ILE A C 4
ATOM 7186 O O . ILE A 1 134 ? 124.127 -2.360 -24.710 1.00 0.00 169 ILE A O 4
ATOM 7202 N N . ASP A 1 135 ? 126.275 -1.717 -24.445 1.00 0.00 170 ASP A N 4
ATOM 7203 C CA . ASP A 1 135 ? 126.653 -2.867 -23.650 1.00 0.00 170 ASP A CA 4
ATOM 7204 C C . ASP A 1 135 ? 127.219 -2.360 -22.330 1.00 0.00 170 ASP A C 4
ATOM 7205 O O . ASP A 1 135 ? 128.305 -1.773 -22.291 1.00 0.00 170 ASP A O 4
ATOM 7214 N N . ILE A 1 136 ? 126.506 -2.596 -21.233 1.00 0.00 171 ILE A N 4
ATOM 7215 C CA . ILE A 1 136 ? 126.971 -2.175 -19.922 1.00 0.00 171 ILE A CA 4
ATOM 7216 C C . ILE A 1 136 ? 126.769 -3.360 -18.993 1.00 0.00 171 ILE A C 4
ATOM 7217 O O . ILE A 1 136 ? 125.647 -3.696 -18.622 1.00 0.00 171 ILE A O 4
ATOM 7233 N N . GLU A 1 137 ? 127.858 -4.037 -18.660 1.00 0.00 172 GLU A N 4
ATOM 7234 C CA . GLU A 1 137 ? 127.776 -5.239 -17.824 1.00 0.00 172 GLU A CA 4
ATOM 7235 C C . GLU A 1 137 ? 128.155 -4.996 -16.362 1.00 0.00 172 GLU A C 4
ATOM 7236 O O . GLU A 1 137 ? 129.029 -4.195 -16.036 1.00 0.00 172 GLU A O 4
ATOM 7248 N N . VAL A 1 138 ? 127.493 -5.748 -15.478 1.00 0.00 173 VAL A N 4
ATOM 7249 C CA . VAL A 1 138 ? 127.744 -5.694 -14.037 1.00 0.00 173 VAL A CA 4
ATOM 7250 C C . VAL A 1 138 ? 128.111 -7.114 -13.590 1.00 0.00 173 VAL A C 4
ATOM 7251 O O . VAL A 1 138 ? 127.300 -8.039 -13.699 1.00 0.00 173 VAL A O 4
ATOM 7264 N N . THR A 1 139 ? 129.357 -7.315 -13.144 1.00 0.00 174 THR A N 4
ATOM 7265 C CA . THR A 1 139 ? 129.817 -8.661 -12.766 1.00 0.00 174 THR A CA 4
ATOM 7266 C C . THR A 1 139 ? 129.642 -8.994 -11.276 1.00 0.00 174 THR A C 4
ATOM 7267 O O . THR A 1 139 ? 129.485 -10.169 -10.923 1.00 0.00 174 THR A O 4
ATOM 7278 N N . GLU A 1 140 ? 129.678 -7.997 -10.382 1.00 0.00 175 GLU A N 4
ATOM 7279 C CA . GLU A 1 140 ? 129.529 -8.273 -8.954 1.00 0.00 175 GLU A CA 4
ATOM 7280 C C . GLU A 1 140 ? 129.210 -7.002 -8.163 1.00 0.00 175 GLU A C 4
ATOM 7281 O O . GLU A 1 140 ? 129.278 -5.882 -8.667 1.00 0.00 175 GLU A O 4
ATOM 7293 N N . VAL A 1 141 ? 128.880 -7.204 -6.895 1.00 0.00 176 VAL A N 4
ATOM 7294 C CA . VAL A 1 141 ? 128.562 -6.112 -5.971 1.00 0.00 176 VAL A CA 4
ATOM 7295 C C . VAL A 1 141 ? 129.334 -6.320 -4.656 1.00 0.00 176 VAL A C 4
ATOM 7296 O O . VAL A 1 141 ? 129.796 -7.428 -4.366 1.00 0.00 176 VAL A O 4
ATOM 7309 N N . HIS A 1 142 ? 129.489 -5.257 -3.855 1.00 0.00 177 HIS A N 4
ATOM 7310 C CA . HIS A 1 142 ? 130.221 -5.359 -2.585 1.00 0.00 177 HIS A CA 4
ATOM 7311 C C . HIS A 1 142 ? 129.319 -5.075 -1.381 1.00 0.00 177 HIS A C 4
ATOM 7312 O O . HIS A 1 142 ? 128.698 -4.016 -1.273 1.00 0.00 177 HIS A O 4
ATOM 7327 N N . GLN A 1 143 ? 129.276 -6.029 -0.443 1.00 0.00 178 GLN A N 4
ATOM 7328 C CA . GLN A 1 143 ? 128.490 -5.906 0.793 1.00 0.00 178 GLN A CA 4
ATOM 7329 C C . GLN A 1 143 ? 126.991 -6.004 0.511 1.00 0.00 178 GLN A C 4
ATOM 7330 O O . GLN A 1 143 ? 126.332 -6.971 0.906 1.00 0.00 178 GLN A O 4
ATOM 7344 N N . GLY A 1 144 ? 126.436 -4.996 -0.175 1.00 0.00 179 GLY A N 4
ATOM 7345 C CA . GLY A 1 144 ? 125.004 -4.977 -0.498 1.00 0.00 179 GLY A CA 4
ATOM 7346 C C . GLY A 1 144 ? 124.155 -5.359 0.728 1.00 0.00 179 GLY A C 4
ATOM 7347 O O . GLY A 1 144 ? 123.641 -6.475 0.825 1.00 0.00 179 GLY A O 4
ATOM 7351 N N . GLN A 1 145 ? 124.045 -4.436 1.695 1.00 0.00 180 GLN A N 4
ATOM 7352 C CA . GLN A 1 145 ? 123.303 -4.696 2.931 1.00 0.00 180 GLN A CA 4
ATOM 7353 C C . GLN A 1 145 ? 121.784 -4.590 2.749 1.00 0.00 180 GLN A C 4
ATOM 7354 O O . GLN A 1 145 ? 121.026 -5.430 3.244 1.00 0.00 180 GLN A O 4
ATOM 7368 N N . ASN A 1 146 ? 121.326 -3.539 2.063 1.00 0.00 181 ASN A N 4
ATOM 7369 C CA . ASN A 1 146 ? 119.885 -3.331 1.863 1.00 0.00 181 ASN A CA 4
ATOM 7370 C C . ASN A 1 146 ? 119.349 -4.104 0.651 1.00 0.00 181 ASN A C 4
ATOM 7371 O O . ASN A 1 146 ? 118.182 -4.509 0.626 1.00 0.00 181 ASN A O 4
ATOM 7382 N N . LYS A 1 147 ? 120.203 -4.327 -0.359 1.00 0.00 182 LYS A N 4
ATOM 7383 C CA . LYS A 1 147 ? 119.816 -5.063 -1.574 1.00 0.00 182 LYS A CA 4
ATOM 7384 C C . LYS A 1 147 ? 118.391 -4.685 -2.053 1.00 0.00 182 LYS A C 4
ATOM 7385 O O . LYS A 1 147 ? 117.499 -5.534 -2.181 1.00 0.00 182 LYS A O 4
ATOM 7404 N N . ASP A 1 148 ? 118.173 -3.388 -2.329 1.00 0.00 183 ASP A N 4
ATOM 7405 C CA . ASP A 1 148 ? 116.859 -2.885 -2.796 1.00 0.00 183 ASP A CA 4
ATOM 7406 C C . ASP A 1 148 ? 116.833 -1.342 -2.888 1.00 0.00 183 ASP A C 4
ATOM 7407 O O . ASP A 1 148 ? 115.763 -0.725 -2.926 1.00 0.00 183 ASP A O 4
ATOM 7416 N N . ILE A 1 149 ? 118.010 -0.704 -2.912 1.00 0.00 184 ILE A N 4
ATOM 7417 C CA . ILE A 1 149 ? 118.099 0.758 -2.979 1.00 0.00 184 ILE A CA 4
ATOM 7418 C C . ILE A 1 149 ? 117.855 1.252 -4.421 1.00 0.00 184 ILE A C 4
ATOM 7419 O O . ILE A 1 149 ? 117.275 0.533 -5.241 1.00 0.00 184 ILE A O 4
ATOM 7435 N N . LEU A 1 150 ? 118.282 2.486 -4.740 1.00 0.00 185 LEU A N 4
ATOM 7436 C CA . LEU A 1 150 ? 118.080 3.042 -6.079 1.00 0.00 185 LEU A CA 4
ATOM 7437 C C . LEU A 1 150 ? 119.200 2.594 -7.015 1.00 0.00 185 LEU A C 4
ATOM 7438 O O . LEU A 1 150 ? 120.388 2.703 -6.697 1.00 0.00 185 LEU A O 4
ATOM 7454 N N . ALA A 1 151 ? 118.817 2.099 -8.195 1.00 0.00 186 ALA A N 4
ATOM 7455 C CA . ALA A 1 151 ? 119.785 1.651 -9.189 1.00 0.00 186 ALA A CA 4
ATOM 7456 C C . ALA A 1 151 ? 120.282 2.851 -10.000 1.00 0.00 186 ALA A C 4
ATOM 7457 O O . ALA A 1 151 ? 119.520 3.491 -10.732 1.00 0.00 186 ALA A O 4
ATOM 7464 N N . LEU A 1 152 ? 121.574 3.173 -9.859 1.00 0.00 187 LEU A N 4
ATOM 7465 C CA . LEU A 1 152 ? 122.174 4.312 -10.564 1.00 0.00 187 LEU A CA 4
ATOM 7466 C C . LEU A 1 152 ? 121.327 5.567 -10.334 1.00 0.00 187 LEU A C 4
ATOM 7467 O O . LEU A 1 152 ? 120.361 5.826 -11.051 1.00 0.00 187 LEU A O 4
ATOM 7483 N N . SER A 1 153 ? 121.678 6.340 -9.309 1.00 0.00 188 SER A N 4
ATOM 7484 C CA . SER A 1 153 ? 120.938 7.556 -8.970 1.00 0.00 188 SER A CA 4
ATOM 7485 C C . SER A 1 153 ? 120.902 8.558 -10.132 1.00 0.00 188 SER A C 4
ATOM 7486 O O . SER A 1 153 ? 120.085 9.485 -10.140 1.00 0.00 188 SER A O 4
ATOM 7494 N N . GLU A 1 154 ? 121.792 8.393 -11.122 1.00 0.00 189 GLU A N 4
ATOM 7495 C CA . GLU A 1 154 ? 121.837 9.309 -12.268 1.00 0.00 189 GLU A CA 4
ATOM 7496 C C . GLU A 1 154 ? 122.831 8.831 -13.342 1.00 0.00 189 GLU A C 4
ATOM 7497 O O . GLU A 1 154 ? 123.988 9.261 -13.397 1.00 0.00 189 GLU A O 4
ATOM 7509 N N . VAL A 1 155 ? 122.361 7.946 -14.226 1.00 0.00 190 VAL A N 4
ATOM 7510 C CA . VAL A 1 155 ? 123.190 7.427 -15.324 1.00 0.00 190 VAL A CA 4
ATOM 7511 C C . VAL A 1 155 ? 122.737 8.058 -16.647 1.00 0.00 190 VAL A C 4
ATOM 7512 O O . VAL A 1 155 ? 121.596 7.887 -17.079 1.00 0.00 190 VAL A O 4
ATOM 7525 N N . THR A 1 156 ? 123.641 8.784 -17.311 1.00 0.00 191 THR A N 4
ATOM 7526 C CA . THR A 1 156 ? 123.301 9.430 -18.588 1.00 0.00 191 THR A CA 4
ATOM 7527 C C . THR A 1 156 ? 124.427 9.299 -19.615 1.00 0.00 191 THR A C 4
ATOM 7528 O O . THR A 1 156 ? 125.600 9.450 -19.290 1.00 0.00 191 THR A O 4
ATOM 7539 N N . PHE A 1 157 ? 124.061 9.057 -20.878 1.00 0.00 192 PHE A N 4
ATOM 7540 C CA . PHE A 1 157 ? 125.051 8.944 -21.959 1.00 0.00 192 PHE A CA 4
ATOM 7541 C C . PHE A 1 157 ? 124.749 9.961 -23.061 1.00 0.00 192 PHE A C 4
ATOM 7542 O O . PHE A 1 157 ? 123.594 10.310 -23.321 1.00 0.00 192 PHE A O 4
ATOM 7559 N N . GLY A 1 158 ? 125.808 10.460 -23.709 1.00 0.00 193 GLY A N 4
ATOM 7560 C CA . GLY A 1 158 ? 125.663 11.449 -24.777 1.00 0.00 193 GLY A CA 4
ATOM 7561 C C . GLY A 1 158 ? 126.723 12.543 -24.651 1.00 0.00 193 GLY A C 4
ATOM 7562 O O . GLY A 1 158 ? 127.815 12.320 -24.121 1.00 0.00 193 GLY A O 4
ATOM 7566 N N . ASN A 1 159 ? 126.401 13.746 -25.140 1.00 0.00 194 ASN A N 4
ATOM 7567 C CA . ASN A 1 159 ? 127.330 14.877 -25.075 1.00 0.00 194 ASN A CA 4
ATOM 7568 C C . ASN A 1 159 ? 126.717 16.036 -24.288 1.00 0.00 194 ASN A C 4
ATOM 7569 O O . ASN A 1 159 ? 127.459 16.713 -23.596 1.00 0.00 194 ASN A O 4
ATOM 7581 N N . SER A 1 41 ? 114.622 11.976 -13.497 1.00 0.00 76 SER A N 5
ATOM 7582 C CA . SER A 1 41 ? 115.822 11.632 -14.259 1.00 0.00 76 SER A CA 5
ATOM 7583 C C . SER A 1 41 ? 115.455 10.790 -15.485 1.00 0.00 76 SER A C 5
ATOM 7584 O O . SER A 1 41 ? 115.697 11.183 -16.630 1.00 0.00 76 SER A O 5
ATOM 7592 N N . MET A 1 42 ? 114.857 9.619 -15.244 1.00 0.00 77 MET A N 5
ATOM 7593 C CA . MET A 1 42 ? 114.448 8.721 -16.327 1.00 0.00 77 MET A CA 5
ATOM 7594 C C . MET A 1 42 ? 113.310 7.787 -15.874 1.00 0.00 77 MET A C 5
ATOM 7595 O O . MET A 1 42 ? 113.128 6.691 -16.410 1.00 0.00 77 MET A O 5
ATOM 7609 N N . SER A 1 43 ? 112.525 8.229 -14.874 1.00 0.00 78 SER A N 5
ATOM 7610 C CA . SER A 1 43 ? 111.399 7.443 -14.340 1.00 0.00 78 SER A CA 5
ATOM 7611 C C . SER A 1 43 ? 111.909 6.200 -13.587 1.00 0.00 78 SER A C 5
ATOM 7612 O O . SER A 1 43 ? 111.834 6.124 -12.357 1.00 0.00 78 SER A O 5
ATOM 7620 N N . THR A 1 44 ? 112.447 5.223 -14.326 1.00 0.00 79 THR A N 5
ATOM 7621 C CA . THR A 1 44 ? 112.983 4.001 -13.729 1.00 0.00 79 THR A CA 5
ATOM 7622 C C . THR A 1 44 ? 114.455 3.857 -14.119 1.00 0.00 79 THR A C 5
ATOM 7623 O O . THR A 1 44 ? 114.791 3.331 -15.187 1.00 0.00 79 THR A O 5
ATOM 7634 N N . VAL A 1 45 ? 115.349 4.364 -13.262 1.00 0.00 80 VAL A N 5
ATOM 7635 C CA . VAL A 1 45 ? 116.788 4.322 -13.541 1.00 0.00 80 VAL A CA 5
ATOM 7636 C C . VAL A 1 45 ? 117.311 2.883 -13.458 1.00 0.00 80 VAL A C 5
ATOM 7637 O O . VAL A 1 45 ? 117.930 2.382 -14.397 1.00 0.00 80 VAL A O 5
ATOM 7650 N N . TRP A 1 46 ? 117.018 2.188 -12.352 1.00 0.00 81 TRP A N 5
ATOM 7651 C CA . TRP A 1 46 ? 117.445 0.790 -12.175 1.00 0.00 81 TRP A CA 5
ATOM 7652 C C . TRP A 1 46 ? 116.398 0.027 -11.352 1.00 0.00 81 TRP A C 5
ATOM 7653 O O . TRP A 1 46 ? 115.839 0.549 -10.383 1.00 0.00 81 TRP A O 5
ATOM 7674 N N . GLU A 1 47 ? 116.132 -1.225 -11.739 1.00 0.00 82 GLU A N 5
ATOM 7675 C CA . GLU A 1 47 ? 115.154 -2.059 -11.034 1.00 0.00 82 GLU A CA 5
ATOM 7676 C C . GLU A 1 47 ? 115.784 -3.391 -10.609 1.00 0.00 82 GLU A C 5
ATOM 7677 O O . GLU A 1 47 ? 116.598 -3.974 -11.330 1.00 0.00 82 GLU A O 5
ATOM 7689 N N . GLU A 1 48 ? 115.403 -3.878 -9.423 1.00 0.00 83 GLU A N 5
ATOM 7690 C CA . GLU A 1 48 ? 115.930 -5.140 -8.903 1.00 0.00 83 GLU A CA 5
ATOM 7691 C C . GLU A 1 48 ? 115.074 -6.316 -9.380 1.00 0.00 83 GLU A C 5
ATOM 7692 O O . GLU A 1 48 ? 113.907 -6.458 -9.005 1.00 0.00 83 GLU A O 5
ATOM 7704 N N . ASN A 1 49 ? 115.663 -7.170 -10.220 1.00 0.00 84 ASN A N 5
ATOM 7705 C CA . ASN A 1 49 ? 114.960 -8.335 -10.755 1.00 0.00 84 ASN A CA 5
ATOM 7706 C C . ASN A 1 49 ? 114.586 -9.310 -9.635 1.00 0.00 84 ASN A C 5
ATOM 7707 O O . ASN A 1 49 ? 113.489 -9.879 -9.617 1.00 0.00 84 ASN A O 5
ATOM 7718 N N . SER A 1 50 ? 115.509 -9.514 -8.688 1.00 0.00 85 SER A N 5
ATOM 7719 C CA . SER A 1 50 ? 115.282 -10.427 -7.563 1.00 0.00 85 SER A CA 5
ATOM 7720 C C . SER A 1 50 ? 116.461 -10.373 -6.558 1.00 0.00 85 SER A C 5
ATOM 7721 O O . SER A 1 50 ? 116.242 -10.054 -5.387 1.00 0.00 85 SER A O 5
ATOM 7729 N N . PRO A 1 51 ? 117.699 -10.675 -6.973 1.00 0.00 86 PRO A N 5
ATOM 7730 C CA . PRO A 1 51 ? 118.875 -10.643 -6.042 1.00 0.00 86 PRO A CA 5
ATOM 7731 C C . PRO A 1 51 ? 119.075 -9.246 -5.420 1.00 0.00 86 PRO A C 5
ATOM 7732 O O . PRO A 1 51 ? 118.154 -8.422 -5.409 1.00 0.00 86 PRO A O 5
ATOM 7743 N N . GLY A 1 52 ? 120.278 -8.968 -4.891 1.00 0.00 87 GLY A N 5
ATOM 7744 C CA . GLY A 1 52 ? 120.565 -7.674 -4.273 1.00 0.00 87 GLY A CA 5
ATOM 7745 C C . GLY A 1 52 ? 120.288 -6.533 -5.251 1.00 0.00 87 GLY A C 5
ATOM 7746 O O . GLY A 1 52 ? 119.143 -6.114 -5.447 1.00 0.00 87 GLY A O 5
ATOM 7750 N N . GLY A 1 53 ? 121.349 -6.029 -5.882 1.00 0.00 88 GLY A N 5
ATOM 7751 C CA . GLY A 1 53 ? 121.227 -4.943 -6.853 1.00 0.00 88 GLY A CA 5
ATOM 7752 C C . GLY A 1 53 ? 121.582 -5.450 -8.250 1.00 0.00 88 GLY A C 5
ATOM 7753 O O . GLY A 1 53 ? 122.609 -5.078 -8.827 1.00 0.00 88 GLY A O 5
ATOM 7757 N N . GLY A 1 54 ? 120.727 -6.323 -8.801 1.00 0.00 89 GLY A N 5
ATOM 7758 C CA . GLY A 1 54 ? 120.958 -6.896 -10.129 1.00 0.00 89 GLY A CA 5
ATOM 7759 C C . GLY A 1 54 ? 122.365 -7.490 -10.227 1.00 0.00 89 GLY A C 5
ATOM 7760 O O . GLY A 1 54 ? 123.121 -7.201 -11.160 1.00 0.00 89 GLY A O 5
ATOM 7764 N N . VAL A 1 55 ? 122.735 -8.321 -9.242 1.00 0.00 90 VAL A N 5
ATOM 7765 C CA . VAL A 1 55 ? 124.061 -8.938 -9.212 1.00 0.00 90 VAL A CA 5
ATOM 7766 C C . VAL A 1 55 ? 124.282 -9.825 -10.453 1.00 0.00 90 VAL A C 5
ATOM 7767 O O . VAL A 1 55 ? 123.515 -10.760 -10.709 1.00 0.00 90 VAL A O 5
ATOM 7780 N N . GLY A 1 56 ? 125.359 -9.563 -11.212 1.00 0.00 91 GLY A N 5
ATOM 7781 C CA . GLY A 1 56 ? 125.669 -10.390 -12.381 1.00 0.00 91 GLY A CA 5
ATOM 7782 C C . GLY A 1 56 ? 124.863 -9.983 -13.632 1.00 0.00 91 GLY A C 5
ATOM 7783 O O . GLY A 1 56 ? 125.039 -10.558 -14.710 1.00 0.00 91 GLY A O 5
ATOM 7787 N N . GLU A 1 57 ? 123.921 -9.040 -13.480 1.00 0.00 92 GLU A N 5
ATOM 7788 C CA . GLU A 1 57 ? 123.046 -8.630 -14.579 1.00 0.00 92 GLU A CA 5
ATOM 7789 C C . GLU A 1 57 ? 123.812 -7.881 -15.687 1.00 0.00 92 GLU A C 5
ATOM 7790 O O . GLU A 1 57 ? 124.775 -7.152 -15.439 1.00 0.00 92 GLU A O 5
ATOM 7802 N N . VAL A 1 58 ? 123.349 -8.066 -16.933 1.00 0.00 93 VAL A N 5
ATOM 7803 C CA . VAL A 1 58 ? 123.944 -7.423 -18.103 1.00 0.00 93 VAL A CA 5
ATOM 7804 C C . VAL A 1 58 ? 122.906 -6.477 -18.732 1.00 0.00 93 VAL A C 5
ATOM 7805 O O . VAL A 1 58 ? 121.841 -6.905 -19.184 1.00 0.00 93 VAL A O 5
ATOM 7818 N N . LEU A 1 59 ? 123.215 -5.176 -18.755 1.00 0.00 94 LEU A N 5
ATOM 7819 C CA . LEU A 1 59 ? 122.307 -4.183 -19.321 1.00 0.00 94 LEU A CA 5
ATOM 7820 C C . LEU A 1 59 ? 122.576 -4.009 -20.811 1.00 0.00 94 LEU A C 5
ATOM 7821 O O . LEU A 1 59 ? 123.605 -3.463 -21.220 1.00 0.00 94 LEU A O 5
ATOM 7837 N N . SER A 1 60 ? 121.639 -4.480 -21.637 1.00 0.00 95 SER A N 5
ATOM 7838 C CA . SER A 1 60 ? 121.773 -4.376 -23.086 1.00 0.00 95 SER A CA 5
ATOM 7839 C C . SER A 1 60 ? 120.629 -3.542 -23.667 1.00 0.00 95 SER A C 5
ATOM 7840 O O . SER A 1 60 ? 119.460 -3.936 -23.636 1.00 0.00 95 SER A O 5
ATOM 7848 N N . TYR A 1 61 ? 120.973 -2.370 -24.200 1.00 0.00 96 TYR A N 5
ATOM 7849 C CA . TYR A 1 61 ? 119.987 -1.461 -24.795 1.00 0.00 96 TYR A CA 5
ATOM 7850 C C . TYR A 1 61 ? 120.159 -1.444 -26.323 1.00 0.00 96 TYR A C 5
ATOM 7851 O O . TYR A 1 61 ? 121.273 -1.579 -26.850 1.00 0.00 96 TYR A O 5
ATOM 7869 N N . LYS A 1 62 ? 119.034 -1.297 -27.043 1.00 0.00 97 LYS A N 5
ATOM 7870 C CA . LYS A 1 62 ? 119.049 -1.300 -28.509 1.00 0.00 97 LYS A CA 5
ATOM 7871 C C . LYS A 1 62 ? 118.716 0.103 -29.046 1.00 0.00 97 LYS A C 5
ATOM 7872 O O . LYS A 1 62 ? 117.953 0.866 -28.453 1.00 0.00 97 LYS A O 5
ATOM 7891 N N . PHE A 1 63 ? 119.389 0.466 -30.139 1.00 0.00 98 PHE A N 5
ATOM 7892 C CA . PHE A 1 63 ? 119.298 1.798 -30.734 1.00 0.00 98 PHE A CA 5
ATOM 7893 C C . PHE A 1 63 ? 118.048 2.095 -31.577 1.00 0.00 98 PHE A C 5
ATOM 7894 O O . PHE A 1 63 ? 117.627 1.309 -32.428 1.00 0.00 98 PHE A O 5
ATOM 7911 N N . ALA A 1 64 ? 117.505 3.307 -31.383 1.00 0.00 99 ALA A N 5
ATOM 7912 C CA . ALA A 1 64 ? 116.376 3.796 -32.167 1.00 0.00 99 ALA A CA 5
ATOM 7913 C C . ALA A 1 64 ? 116.899 4.524 -33.428 1.00 0.00 99 ALA A C 5
ATOM 7914 O O . ALA A 1 64 ? 116.282 4.482 -34.495 1.00 0.00 99 ALA A O 5
ATOM 7921 N N . SER A 1 65 ? 118.056 5.210 -33.297 1.00 0.00 100 SER A N 5
ATOM 7922 C CA . SER A 1 65 ? 118.666 5.952 -34.399 1.00 0.00 100 SER A CA 5
ATOM 7923 C C . SER A 1 65 ? 120.104 6.367 -34.005 1.00 0.00 100 SER A C 5
ATOM 7924 O O . SER A 1 65 ? 120.372 6.563 -32.815 1.00 0.00 100 SER A O 5
ATOM 7932 N N . PRO A 1 66 ? 121.039 6.495 -34.951 1.00 0.00 101 PRO A N 5
ATOM 7933 C CA . PRO A 1 66 ? 122.456 6.881 -34.628 1.00 0.00 101 PRO A CA 5
ATOM 7934 C C . PRO A 1 66 ? 122.565 8.262 -33.961 1.00 0.00 101 PRO A C 5
ATOM 7935 O O . PRO A 1 66 ? 121.848 9.207 -34.297 1.00 0.00 101 PRO A O 5
ATOM 7946 N N . MET A 1 67 ? 123.491 8.370 -33.004 1.00 0.00 102 MET A N 5
ATOM 7947 C CA . MET A 1 67 ? 123.738 9.608 -32.272 1.00 0.00 102 MET A CA 5
ATOM 7948 C C . MET A 1 67 ? 125.240 9.666 -31.976 1.00 0.00 102 MET A C 5
ATOM 7949 O O . MET A 1 67 ? 125.891 8.613 -31.929 1.00 0.00 102 MET A O 5
ATOM 7963 N N . HIS A 1 68 ? 125.833 10.860 -31.799 1.00 0.00 103 HIS A N 5
ATOM 7964 C CA . HIS A 1 68 ? 127.267 10.920 -31.549 1.00 0.00 103 HIS A CA 5
ATOM 7965 C C . HIS A 1 68 ? 127.544 10.659 -30.067 1.00 0.00 103 HIS A C 5
ATOM 7966 O O . HIS A 1 68 ? 126.771 11.062 -29.194 1.00 0.00 103 HIS A O 5
ATOM 7981 N N . ILE A 1 69 ? 128.646 9.951 -29.773 1.00 0.00 104 ILE A N 5
ATOM 7982 C CA . ILE A 1 69 ? 128.990 9.618 -28.389 1.00 0.00 104 ILE A CA 5
ATOM 7983 C C . ILE A 1 69 ? 130.261 10.357 -27.973 1.00 0.00 104 ILE A C 5
ATOM 7984 O O . ILE A 1 69 ? 131.291 10.293 -28.651 1.00 0.00 104 ILE A O 5
ATOM 8000 N N . GLY A 1 70 ? 130.187 11.073 -26.847 1.00 0.00 105 GLY A N 5
ATOM 8001 C CA . GLY A 1 70 ? 131.328 11.833 -26.342 1.00 0.00 105 GLY A CA 5
ATOM 8002 C C . GLY A 1 70 ? 131.742 11.344 -24.956 1.00 0.00 105 GLY A C 5
ATOM 8003 O O . GLY A 1 70 ? 132.910 11.026 -24.714 1.00 0.00 105 GLY A O 5
ATOM 8007 N N . ARG A 1 71 ? 130.780 11.293 -24.026 1.00 0.00 106 ARG A N 5
ATOM 8008 C CA . ARG A 1 71 ? 131.063 10.849 -22.658 1.00 0.00 106 ARG A CA 5
ATOM 8009 C C . ARG A 1 71 ? 129.780 10.488 -21.898 1.00 0.00 106 ARG A C 5
ATOM 8010 O O . ARG A 1 71 ? 128.670 10.893 -22.257 1.00 0.00 106 ARG A O 5
ATOM 8031 N N . ILE A 1 72 ? 129.946 9.717 -20.823 1.00 0.00 107 ILE A N 5
ATOM 8032 C CA . ILE A 1 72 ? 128.820 9.294 -19.980 1.00 0.00 107 ILE A CA 5
ATOM 8033 C C . ILE A 1 72 ? 129.078 9.735 -18.532 1.00 0.00 107 ILE A C 5
ATOM 8034 O O . ILE A 1 72 ? 130.177 9.584 -18.003 1.00 0.00 107 ILE A O 5
ATOM 8050 N N . LEU A 1 73 ? 128.051 10.292 -17.884 1.00 0.00 108 LEU A N 5
ATOM 8051 C CA . LEU A 1 73 ? 128.167 10.761 -16.501 1.00 0.00 108 LEU A CA 5
ATOM 8052 C C . LEU A 1 73 ? 127.311 9.900 -15.568 1.00 0.00 108 LEU A C 5
ATOM 8053 O O . LEU A 1 73 ? 126.105 9.742 -15.781 1.00 0.00 108 LEU A O 5
ATOM 8069 N N . ILE A 1 74 ? 127.928 9.335 -14.519 1.00 0.00 109 ILE A N 5
ATOM 8070 C CA . ILE A 1 74 ? 127.187 8.487 -13.575 1.00 0.00 109 ILE A CA 5
ATOM 8071 C C . ILE A 1 74 ? 127.511 8.839 -12.120 1.00 0.00 109 ILE A C 5
ATOM 8072 O O . ILE A 1 74 ? 128.661 8.781 -11.691 1.00 0.00 109 ILE A O 5
ATOM 8088 N N . VAL A 1 75 ? 126.470 9.109 -11.331 1.00 0.00 110 VAL A N 5
ATOM 8089 C CA . VAL A 1 75 ? 126.637 9.356 -9.897 1.00 0.00 110 VAL A CA 5
ATOM 8090 C C . VAL A 1 75 ? 125.916 8.212 -9.184 1.00 0.00 110 VAL A C 5
ATOM 8091 O O . VAL A 1 75 ? 124.689 8.107 -9.234 1.00 0.00 110 VAL A O 5
ATOM 8104 N N . ASN A 1 76 ? 126.683 7.317 -8.561 1.00 0.00 111 ASN A N 5
ATOM 8105 C CA . ASN A 1 76 ? 126.114 6.147 -7.904 1.00 0.00 111 ASN A CA 5
ATOM 8106 C C . ASN A 1 76 ? 125.569 6.449 -6.518 1.00 0.00 111 ASN A C 5
ATOM 8107 O O . ASN A 1 76 ? 126.070 7.303 -5.782 1.00 0.00 111 ASN A O 5
ATOM 8118 N N . GLY A 1 77 ? 124.520 5.712 -6.167 1.00 0.00 112 GLY A N 5
ATOM 8119 C CA . GLY A 1 77 ? 123.867 5.847 -4.875 1.00 0.00 112 GLY A CA 5
ATOM 8120 C C . GLY A 1 77 ? 123.416 7.289 -4.628 1.00 0.00 112 GLY A C 5
ATOM 8121 O O . GLY A 1 77 ? 123.688 8.197 -5.418 1.00 0.00 112 GLY A O 5
ATOM 8125 N N . ASP A 1 78 ? 122.717 7.497 -3.511 1.00 0.00 113 ASP A N 5
ATOM 8126 C CA . ASP A 1 78 ? 122.221 8.831 -3.136 1.00 0.00 113 ASP A CA 5
ATOM 8127 C C . ASP A 1 78 ? 123.321 9.692 -2.478 1.00 0.00 113 ASP A C 5
ATOM 8128 O O . ASP A 1 78 ? 123.097 10.857 -2.136 1.00 0.00 113 ASP A O 5
ATOM 8137 N N . THR A 1 79 ? 124.525 9.125 -2.302 1.00 0.00 114 THR A N 5
ATOM 8138 C CA . THR A 1 79 ? 125.652 9.846 -1.694 1.00 0.00 114 THR A CA 5
ATOM 8139 C C . THR A 1 79 ? 125.229 10.552 -0.388 1.00 0.00 114 THR A C 5
ATOM 8140 O O . THR A 1 79 ? 125.391 11.768 -0.216 1.00 0.00 114 THR A O 5
ATOM 8151 N N . SER A 1 80 ? 124.700 9.772 0.561 1.00 0.00 115 SER A N 5
ATOM 8152 C CA . SER A 1 80 ? 124.280 10.316 1.855 1.00 0.00 115 SER A CA 5
ATOM 8153 C C . SER A 1 80 ? 125.471 10.355 2.813 1.00 0.00 115 SER A C 5
ATOM 8154 O O . SER A 1 80 ? 125.810 11.399 3.377 1.00 0.00 115 SER A O 5
ATOM 8162 N N . SER A 1 81 ? 126.126 9.202 2.986 1.00 0.00 116 SER A N 5
ATOM 8163 C CA . SER A 1 81 ? 127.284 9.094 3.850 1.00 0.00 116 SER A CA 5
ATOM 8164 C C . SER A 1 81 ? 128.075 7.836 3.493 1.00 0.00 116 SER A C 5
ATOM 8165 O O . SER A 1 81 ? 127.526 6.814 3.071 1.00 0.00 116 SER A O 5
ATOM 8173 N N . LYS A 1 82 ? 129.380 7.918 3.669 1.00 0.00 117 LYS A N 5
ATOM 8174 C CA . LYS A 1 82 ? 130.284 6.802 3.381 1.00 0.00 117 LYS A CA 5
ATOM 8175 C C . LYS A 1 82 ? 129.823 5.542 4.123 1.00 0.00 117 LYS A C 5
ATOM 8176 O O . LYS A 1 82 ? 129.827 4.427 3.579 1.00 0.00 117 LYS A O 5
ATOM 8195 N N . GLU A 1 83 ? 129.386 5.724 5.373 1.00 0.00 118 GLU A N 5
ATOM 8196 C CA . GLU A 1 83 ? 128.885 4.614 6.185 1.00 0.00 118 GLU A CA 5
ATOM 8197 C C . GLU A 1 83 ? 127.622 4.016 5.541 1.00 0.00 118 GLU A C 5
ATOM 8198 O O . GLU A 1 83 ? 127.359 2.814 5.641 1.00 0.00 118 GLU A O 5
ATOM 8210 N N . ASN A 1 84 ? 126.834 4.868 4.866 1.00 0.00 119 ASN A N 5
ATOM 8211 C CA . ASN A 1 84 ? 125.611 4.427 4.197 1.00 0.00 119 ASN A CA 5
ATOM 8212 C C . ASN A 1 84 ? 125.942 3.391 3.118 1.00 0.00 119 ASN A C 5
ATOM 8213 O O . ASN A 1 84 ? 125.229 2.398 2.942 1.00 0.00 119 ASN A O 5
ATOM 8224 N N . TYR A 1 85 ? 127.036 3.625 2.385 1.00 0.00 120 TYR A N 5
ATOM 8225 C CA . TYR A 1 85 ? 127.458 2.711 1.320 1.00 0.00 120 TYR A CA 5
ATOM 8226 C C . TYR A 1 85 ? 127.790 1.334 1.894 1.00 0.00 120 TYR A C 5
ATOM 8227 O O . TYR A 1 85 ? 127.484 0.298 1.298 1.00 0.00 120 TYR A O 5
ATOM 8245 N N . TYR A 1 86 ? 128.445 1.323 3.059 1.00 0.00 121 TYR A N 5
ATOM 8246 C CA . TYR A 1 86 ? 128.840 0.069 3.705 1.00 0.00 121 TYR A CA 5
ATOM 8247 C C . TYR A 1 86 ? 127.605 -0.759 4.078 1.00 0.00 121 TYR A C 5
ATOM 8248 O O . TYR A 1 86 ? 127.604 -1.991 3.990 1.00 0.00 121 TYR A O 5
ATOM 8266 N N . LYS A 1 87 ? 126.536 -0.076 4.495 1.00 0.00 122 LYS A N 5
ATOM 8267 C CA . LYS A 1 87 ? 125.287 -0.748 4.878 1.00 0.00 122 LYS A CA 5
ATOM 8268 C C . LYS A 1 87 ? 124.341 -0.963 3.676 1.00 0.00 122 LYS A C 5
ATOM 8269 O O . LYS A 1 87 ? 123.237 -1.485 3.832 1.00 0.00 122 LYS A O 5
ATOM 8288 N N . LYS A 1 88 ? 124.749 -0.537 2.472 1.00 0.00 123 LYS A N 5
ATOM 8289 C CA . LYS A 1 88 ? 123.914 -0.688 1.275 1.00 0.00 123 LYS A CA 5
ATOM 8290 C C . LYS A 1 88 ? 124.669 -1.441 0.162 1.00 0.00 123 LYS A C 5
ATOM 8291 O O . LYS A 1 88 ? 125.893 -1.595 0.207 1.00 0.00 123 LYS A O 5
ATOM 8310 N N . ASN A 1 89 ? 123.928 -1.934 -0.847 1.00 0.00 124 ASN A N 5
ATOM 8311 C CA . ASN A 1 89 ? 124.517 -2.688 -1.964 1.00 0.00 124 ASN A CA 5
ATOM 8312 C C . ASN A 1 89 ? 125.325 -1.781 -2.904 1.00 0.00 124 ASN A C 5
ATOM 8313 O O . ASN A 1 89 ? 124.974 -0.623 -3.144 1.00 0.00 124 ASN A O 5
ATOM 8324 N N . ARG A 1 90 ? 126.429 -2.314 -3.446 1.00 0.00 125 ARG A N 5
ATOM 8325 C CA . ARG A 1 90 ? 127.292 -1.549 -4.365 1.00 0.00 125 ARG A CA 5
ATOM 8326 C C . ARG A 1 90 ? 127.439 -2.282 -5.704 1.00 0.00 125 ARG A C 5
ATOM 8327 O O . ARG A 1 90 ? 127.510 -3.513 -5.748 1.00 0.00 125 ARG A O 5
ATOM 8348 N N . ILE A 1 91 ? 127.513 -1.523 -6.807 1.00 0.00 126 ILE A N 5
ATOM 8349 C CA . ILE A 1 91 ? 127.684 -2.124 -8.140 1.00 0.00 126 ILE A CA 5
ATOM 8350 C C . ILE A 1 91 ? 129.109 -2.716 -8.287 1.00 0.00 126 ILE A C 5
ATOM 8351 O O . ILE A 1 91 ? 129.365 -3.556 -9.154 1.00 0.00 126 ILE A O 5
ATOM 8367 N N . ALA A 1 92 ? 130.051 -2.274 -7.431 1.00 0.00 127 ALA A N 5
ATOM 8368 C CA . ALA A 1 92 ? 131.441 -2.752 -7.461 1.00 0.00 127 ALA A CA 5
ATOM 8369 C C . ALA A 1 92 ? 132.148 -2.308 -8.754 1.00 0.00 127 ALA A C 5
ATOM 8370 O O . ALA A 1 92 ? 132.928 -1.352 -8.750 1.00 0.00 127 ALA A O 5
ATOM 8377 N N . LYS A 1 93 ? 131.885 -2.997 -9.875 1.00 0.00 128 LYS A N 5
ATOM 8378 C CA . LYS A 1 93 ? 132.508 -2.647 -11.152 1.00 0.00 128 LYS A CA 5
ATOM 8379 C C . LYS A 1 93 ? 131.661 -3.155 -12.319 1.00 0.00 128 LYS A C 5
ATOM 8380 O O . LYS A 1 93 ? 130.900 -4.117 -12.187 1.00 0.00 128 LYS A O 5
ATOM 8399 N N . ALA A 1 94 ? 131.790 -2.498 -13.474 1.00 0.00 129 ALA A N 5
ATOM 8400 C CA . ALA A 1 94 ? 131.029 -2.883 -14.659 1.00 0.00 129 ALA A CA 5
ATOM 8401 C C . ALA A 1 94 ? 131.797 -2.537 -15.939 1.00 0.00 129 ALA A C 5
ATOM 8402 O O . ALA A 1 94 ? 132.453 -1.494 -16.038 1.00 0.00 129 ALA A O 5
ATOM 8409 N N . ASP A 1 95 ? 131.701 -3.423 -16.936 1.00 0.00 130 ASP A N 5
ATOM 8410 C CA . ASP A 1 95 ? 132.365 -3.216 -18.218 1.00 0.00 130 ASP A CA 5
ATOM 8411 C C . ASP A 1 95 ? 131.399 -2.536 -19.189 1.00 0.00 130 ASP A C 5
ATOM 8412 O O . ASP A 1 95 ? 130.262 -2.978 -19.366 1.00 0.00 130 ASP A O 5
ATOM 8421 N N . VAL A 1 96 ? 131.846 -1.449 -19.828 1.00 0.00 131 VAL A N 5
ATOM 8422 C CA . VAL A 1 96 ? 131.009 -0.723 -20.775 1.00 0.00 131 VAL A CA 5
ATOM 8423 C C . VAL A 1 96 ? 131.634 -0.772 -22.169 1.00 0.00 131 VAL A C 5
ATOM 8424 O O . VAL A 1 96 ? 132.842 -0.564 -22.352 1.00 0.00 131 VAL A O 5
ATOM 8437 N N . LYS A 1 97 ? 130.799 -1.067 -23.153 1.00 0.00 132 LYS A N 5
ATOM 8438 C CA . LYS A 1 97 ? 131.251 -1.163 -24.546 1.00 0.00 132 LYS A CA 5
ATOM 8439 C C . LYS A 1 97 ? 130.274 -0.460 -25.498 1.00 0.00 132 LYS A C 5
ATOM 8440 O O . LYS A 1 97 ? 129.061 -0.421 -25.260 1.00 0.00 132 LYS A O 5
ATOM 8459 N N . TYR A 1 98 ? 130.802 0.053 -26.621 1.00 0.00 133 TYR A N 5
ATOM 8460 C CA . TYR A 1 98 ? 129.997 0.692 -27.636 1.00 0.00 133 TYR A CA 5
ATOM 8461 C C . TYR A 1 98 ? 130.358 0.011 -28.960 1.00 0.00 133 TYR A C 5
ATOM 8462 O O . TYR A 1 98 ? 131.544 -0.249 -29.230 1.00 0.00 133 TYR A O 5
ATOM 8480 N N . TYR A 1 99 ? 129.357 -0.316 -29.780 1.00 0.00 134 TYR A N 5
ATOM 8481 C CA . TYR A 1 99 ? 129.620 -1.009 -31.051 1.00 0.00 134 TYR A CA 5
ATOM 8482 C C . TYR A 1 99 ? 129.346 -0.082 -32.236 1.00 0.00 134 TYR A C 5
ATOM 8483 O O . TYR A 1 99 ? 128.408 0.713 -32.215 1.00 0.00 134 TYR A O 5
ATOM 8501 N N . ASN A 1 100 ? 130.176 -0.190 -33.286 1.00 0.00 135 ASN A N 5
ATOM 8502 C CA . ASN A 1 100 ? 130.014 0.643 -34.479 1.00 0.00 135 ASN A CA 5
ATOM 8503 C C . ASN A 1 100 ? 129.103 -0.057 -35.501 1.00 0.00 135 ASN A C 5
ATOM 8504 O O . ASN A 1 100 ? 129.358 -0.069 -36.712 1.00 0.00 135 ASN A O 5
ATOM 8515 N N . GLY A 1 101 ? 128.010 -0.644 -35.002 1.00 0.00 136 GLY A N 5
ATOM 8516 C CA . GLY A 1 101 ? 127.036 -1.346 -35.841 1.00 0.00 136 GLY A CA 5
ATOM 8517 C C . GLY A 1 101 ? 127.570 -2.654 -36.462 1.00 0.00 136 GLY A C 5
ATOM 8518 O O . GLY A 1 101 ? 126.790 -3.487 -36.931 1.00 0.00 136 GLY A O 5
ATOM 8522 N N . ASN A 1 102 ? 128.894 -2.857 -36.460 1.00 0.00 137 ASN A N 5
ATOM 8523 C CA . ASN A 1 102 ? 129.502 -4.075 -37.012 1.00 0.00 137 ASN A CA 5
ATOM 8524 C C . ASN A 1 102 ? 131.037 -4.054 -36.829 1.00 0.00 137 ASN A C 5
ATOM 8525 O O . ASN A 1 102 ? 131.805 -4.384 -37.742 1.00 0.00 137 ASN A O 5
ATOM 8536 N N . LYS A 1 103 ? 131.495 -3.665 -35.627 1.00 0.00 138 LYS A N 5
ATOM 8537 C CA . LYS A 1 103 ? 132.928 -3.598 -35.321 1.00 0.00 138 LYS A CA 5
ATOM 8538 C C . LYS A 1 103 ? 133.140 -3.161 -33.867 1.00 0.00 138 LYS A C 5
ATOM 8539 O O . LYS A 1 103 ? 132.400 -2.326 -33.338 1.00 0.00 138 LYS A O 5
ATOM 8558 N N . LEU A 1 104 ? 134.172 -3.711 -33.223 1.00 0.00 139 LEU A N 5
ATOM 8559 C CA . LEU A 1 104 ? 134.490 -3.355 -31.840 1.00 0.00 139 LEU A CA 5
ATOM 8560 C C . LEU A 1 104 ? 135.335 -2.076 -31.836 1.00 0.00 139 LEU A C 5
ATOM 8561 O O . LEU A 1 104 ? 136.495 -2.092 -32.259 1.00 0.00 139 LEU A O 5
ATOM 8577 N N . VAL A 1 105 ? 134.767 -0.946 -31.374 1.00 0.00 140 VAL A N 5
ATOM 8578 C CA . VAL A 1 105 ? 135.513 0.321 -31.355 1.00 0.00 140 VAL A CA 5
ATOM 8579 C C . VAL A 1 105 ? 135.745 0.808 -29.921 1.00 0.00 140 VAL A C 5
ATOM 8580 O O . VAL A 1 105 ? 136.771 1.430 -29.622 1.00 0.00 140 VAL A O 5
ATOM 8593 N N . LEU A 1 106 ? 134.803 0.520 -29.011 1.00 0.00 141 LEU A N 5
ATOM 8594 C CA . LEU A 1 106 ? 134.952 0.934 -27.607 1.00 0.00 141 LEU A CA 5
ATOM 8595 C C . LEU A 1 106 ? 134.847 -0.264 -26.663 1.00 0.00 141 LEU A C 5
ATOM 8596 O O . LEU A 1 106 ? 133.847 -0.993 -26.649 1.00 0.00 141 LEU A O 5
ATOM 8612 N N . PHE A 1 107 ? 135.888 -0.450 -25.853 1.00 0.00 142 PHE A N 5
ATOM 8613 C CA . PHE A 1 107 ? 135.936 -1.540 -24.884 1.00 0.00 142 PHE A CA 5
ATOM 8614 C C . PHE A 1 107 ? 136.778 -1.109 -23.671 1.00 0.00 142 PHE A C 5
ATOM 8615 O O . PHE A 1 107 ? 138.011 -1.068 -23.734 1.00 0.00 142 PHE A O 5
ATOM 8632 N N . GLN A 1 108 ? 136.104 -0.783 -22.558 1.00 0.00 143 GLN A N 5
ATOM 8633 C CA . GLN A 1 108 ? 136.802 -0.357 -21.344 1.00 0.00 143 GLN A CA 5
ATOM 8634 C C . GLN A 1 108 ? 135.991 -0.703 -20.094 1.00 0.00 143 GLN A C 5
ATOM 8635 O O . GLN A 1 108 ? 134.760 -0.615 -20.080 1.00 0.00 143 GLN A O 5
ATOM 8649 N N . LYS A 1 109 ? 136.691 -1.100 -19.027 1.00 0.00 144 LYS A N 5
ATOM 8650 C CA . LYS A 1 109 ? 136.041 -1.460 -17.765 1.00 0.00 144 LYS A CA 5
ATOM 8651 C C . LYS A 1 109 ? 136.339 -0.416 -16.681 1.00 0.00 144 LYS A C 5
ATOM 8652 O O . LYS A 1 109 ? 137.459 0.093 -16.574 1.00 0.00 144 LYS A O 5
ATOM 8671 N N . ILE A 1 110 ? 135.328 -0.097 -15.864 1.00 0.00 145 ILE A N 5
ATOM 8672 C CA . ILE A 1 110 ? 135.492 0.885 -14.785 1.00 0.00 145 ILE A CA 5
ATOM 8673 C C . ILE A 1 110 ? 135.020 0.305 -13.447 1.00 0.00 145 ILE A C 5
ATOM 8674 O O . ILE A 1 110 ? 134.187 -0.605 -13.398 1.00 0.00 145 ILE A O 5
ATOM 8690 N N . GLU A 1 111 ? 135.562 0.837 -12.344 1.00 0.00 146 GLU A N 5
ATOM 8691 C CA . GLU A 1 111 ? 135.201 0.369 -11.005 1.00 0.00 146 GLU A CA 5
ATOM 8692 C C . GLU A 1 111 ? 134.385 1.432 -10.267 1.00 0.00 146 GLU A C 5
ATOM 8693 O O . GLU A 1 111 ? 134.181 2.544 -10.762 1.00 0.00 146 GLU A O 5
ATOM 8705 N N . LEU A 1 112 ? 133.902 1.086 -9.068 1.00 0.00 147 LEU A N 5
ATOM 8706 C CA . LEU A 1 112 ? 133.100 2.010 -8.268 1.00 0.00 147 LEU A CA 5
ATOM 8707 C C . LEU A 1 112 ? 133.479 1.925 -6.784 1.00 0.00 147 LEU A C 5
ATOM 8708 O O . LEU A 1 112 ? 133.367 0.870 -6.153 1.00 0.00 147 LEU A O 5
ATOM 8724 N N . GLY A 1 113 ? 133.935 3.050 -6.217 1.00 0.00 148 GLY A N 5
ATOM 8725 C CA . GLY A 1 113 ? 134.333 3.100 -4.810 1.00 0.00 148 GLY A CA 5
ATOM 8726 C C . GLY A 1 113 ? 135.585 3.963 -4.642 1.00 0.00 148 GLY A C 5
ATOM 8727 O O . GLY A 1 113 ? 136.715 3.470 -4.692 1.00 0.00 148 GLY A O 5
ATOM 8731 N N . ASP A 1 114 ? 135.385 5.271 -4.453 1.00 0.00 149 ASP A N 5
ATOM 8732 C CA . ASP A 1 114 ? 136.500 6.206 -4.295 1.00 0.00 149 ASP A CA 5
ATOM 8733 C C . ASP A 1 114 ? 136.369 7.018 -2.992 1.00 0.00 149 ASP A C 5
ATOM 8734 O O . ASP A 1 114 ? 136.354 8.255 -2.995 1.00 0.00 149 ASP A O 5
ATOM 8743 N N . THR A 1 115 ? 136.285 6.307 -1.854 1.00 0.00 150 THR A N 5
ATOM 8744 C CA . THR A 1 115 ? 136.173 6.934 -0.527 1.00 0.00 150 THR A CA 5
ATOM 8745 C C . THR A 1 115 ? 135.210 8.157 -0.555 1.00 0.00 150 THR A C 5
ATOM 8746 O O . THR A 1 115 ? 134.050 8.015 -0.954 1.00 0.00 150 THR A O 5
ATOM 8757 N N . TYR A 1 116 ? 135.661 9.353 -0.128 1.00 0.00 151 TYR A N 5
ATOM 8758 C CA . TYR A 1 116 ? 134.817 10.531 -0.114 1.00 0.00 151 TYR A CA 5
ATOM 8759 C C . TYR A 1 116 ? 134.315 10.864 -1.516 1.00 0.00 151 TYR A C 5
ATOM 8760 O O . TYR A 1 116 ? 135.076 10.935 -2.485 1.00 0.00 151 TYR A O 5
ATOM 8778 N N . THR A 1 117 ? 133.006 11.064 -1.612 1.00 0.00 152 THR A N 5
ATOM 8779 C CA . THR A 1 117 ? 132.354 11.389 -2.882 1.00 0.00 152 THR A CA 5
ATOM 8780 C C . THR A 1 117 ? 132.067 12.880 -2.960 1.00 0.00 152 THR A C 5
ATOM 8781 O O . THR A 1 117 ? 132.082 13.592 -1.957 1.00 0.00 152 THR A O 5
ATOM 8792 N N . LYS A 1 118 ? 131.787 13.349 -4.176 1.00 0.00 153 LYS A N 5
ATOM 8793 C CA . LYS A 1 118 ? 131.480 14.767 -4.443 1.00 0.00 153 LYS A CA 5
ATOM 8794 C C . LYS A 1 118 ? 131.475 15.033 -5.961 1.00 0.00 153 LYS A C 5
ATOM 8795 O O . LYS A 1 118 ? 130.691 15.841 -6.467 1.00 0.00 153 LYS A O 5
ATOM 8814 N N . LYS A 1 119 ? 132.373 14.356 -6.695 1.00 0.00 154 LYS A N 5
ATOM 8815 C CA . LYS A 1 119 ? 132.484 14.529 -8.140 1.00 0.00 154 LYS A CA 5
ATOM 8816 C C . LYS A 1 119 ? 131.813 13.349 -8.878 1.00 0.00 154 LYS A C 5
ATOM 8817 O O . LYS A 1 119 ? 131.979 12.200 -8.458 1.00 0.00 154 LYS A O 5
ATOM 8836 N N . PRO A 1 120 ? 131.060 13.587 -9.957 1.00 0.00 155 PRO A N 5
ATOM 8837 C CA . PRO A 1 120 ? 130.381 12.480 -10.712 1.00 0.00 155 PRO A CA 5
ATOM 8838 C C . PRO A 1 120 ? 131.377 11.566 -11.435 1.00 0.00 155 PRO A C 5
ATOM 8839 O O . PRO A 1 120 ? 132.405 12.018 -11.949 1.00 0.00 155 PRO A O 5
ATOM 8850 N N . HIS A 1 121 ? 131.054 10.269 -11.504 1.00 0.00 156 HIS A N 5
ATOM 8851 C CA . HIS A 1 121 ? 131.907 9.305 -12.197 1.00 0.00 156 HIS A CA 5
ATOM 8852 C C . HIS A 1 121 ? 131.713 9.506 -13.698 1.00 0.00 156 HIS A C 5
ATOM 8853 O O . HIS A 1 121 ? 130.769 8.985 -14.301 1.00 0.00 156 HIS A O 5
ATOM 8868 N N . HIS A 1 122 ? 132.588 10.316 -14.299 1.00 0.00 157 HIS A N 5
ATOM 8869 C CA . HIS A 1 122 ? 132.482 10.638 -15.720 1.00 0.00 157 HIS A CA 5
ATOM 8870 C C . HIS A 1 122 ? 133.437 9.817 -16.594 1.00 0.00 157 HIS A C 5
ATOM 8871 O O . HIS A 1 122 ? 134.663 9.940 -16.519 1.00 0.00 157 HIS A O 5
ATOM 8886 N N . ILE A 1 123 ? 132.851 9.010 -17.477 1.00 0.00 158 ILE A N 5
ATOM 8887 C CA . ILE A 1 123 ? 133.620 8.213 -18.429 1.00 0.00 158 ILE A CA 5
ATOM 8888 C C . ILE A 1 123 ? 133.698 9.041 -19.719 1.00 0.00 158 ILE A C 5
ATOM 8889 O O . ILE A 1 123 ? 132.678 9.552 -20.182 1.00 0.00 158 ILE A O 5
ATOM 8905 N N . GLU A 1 124 ? 134.895 9.220 -20.299 1.00 0.00 159 GLU A N 5
ATOM 8906 C CA . GLU A 1 124 ? 135.027 10.035 -21.503 1.00 0.00 159 GLU A CA 5
ATOM 8907 C C . GLU A 1 124 ? 135.465 9.217 -22.721 1.00 0.00 159 GLU A C 5
ATOM 8908 O O . GLU A 1 124 ? 136.582 8.691 -22.776 1.00 0.00 159 GLU A O 5
ATOM 8920 N N . ILE A 1 125 ? 134.593 9.156 -23.733 1.00 0.00 160 ILE A N 5
ATOM 8921 C CA . ILE A 1 125 ? 134.905 8.460 -24.979 1.00 0.00 160 ILE A CA 5
ATOM 8922 C C . ILE A 1 125 ? 135.647 9.449 -25.902 1.00 0.00 160 ILE A C 5
ATOM 8923 O O . ILE A 1 125 ? 135.030 10.179 -26.682 1.00 0.00 160 ILE A O 5
ATOM 8939 N N . ASP A 1 126 ? 136.983 9.477 -25.810 1.00 0.00 161 ASP A N 5
ATOM 8940 C CA . ASP A 1 126 ? 137.796 10.417 -26.595 1.00 0.00 161 ASP A CA 5
ATOM 8941 C C . ASP A 1 126 ? 137.529 10.324 -28.117 1.00 0.00 161 ASP A C 5
ATOM 8942 O O . ASP A 1 126 ? 137.990 11.186 -28.872 1.00 0.00 161 ASP A O 5
ATOM 8951 N N . LYS A 1 127 ? 136.804 9.294 -28.593 1.00 0.00 162 LYS A N 5
ATOM 8952 C CA . LYS A 1 127 ? 136.508 9.166 -30.019 1.00 0.00 162 LYS A CA 5
ATOM 8953 C C . LYS A 1 127 ? 135.323 10.049 -30.416 1.00 0.00 162 LYS A C 5
ATOM 8954 O O . LYS A 1 127 ? 134.575 10.544 -29.569 1.00 0.00 162 LYS A O 5
ATOM 8973 N N . LYS A 1 128 ? 135.146 10.237 -31.725 1.00 0.00 163 LYS A N 5
ATOM 8974 C CA . LYS A 1 128 ? 134.054 11.047 -32.256 1.00 0.00 163 LYS A CA 5
ATOM 8975 C C . LYS A 1 128 ? 133.338 10.276 -33.370 1.00 0.00 163 LYS A C 5
ATOM 8976 O O . LYS A 1 128 ? 133.381 10.620 -34.556 1.00 0.00 163 LYS A O 5
ATOM 8995 N N . LEU A 1 129 ? 132.660 9.206 -32.963 1.00 0.00 164 LEU A N 5
ATOM 8996 C CA . LEU A 1 129 ? 131.910 8.350 -33.880 1.00 0.00 164 LEU A CA 5
ATOM 8997 C C . LEU A 1 129 ? 130.458 8.323 -33.452 1.00 0.00 164 LEU A C 5
ATOM 8998 O O . LEU A 1 129 ? 130.192 8.290 -32.245 1.00 0.00 164 LEU A O 5
ATOM 9014 N N . ASP A 1 130 ? 129.480 8.281 -34.396 1.00 0.00 165 ASP A N 5
ATOM 9015 C CA . ASP A 1 130 ? 128.107 8.158 -33.919 1.00 0.00 165 ASP A CA 5
ATOM 9016 C C . ASP A 1 130 ? 127.553 6.818 -34.363 1.00 0.00 165 ASP A C 5
ATOM 9017 O O . ASP A 1 130 ? 127.333 6.532 -35.543 1.00 0.00 165 ASP A O 5
ATOM 9026 N N . VAL A 1 131 ? 127.229 6.034 -33.362 1.00 0.00 166 VAL A N 5
ATOM 9027 C CA . VAL A 1 131 ? 126.578 4.758 -33.508 1.00 0.00 166 VAL A CA 5
ATOM 9028 C C . VAL A 1 131 ? 125.694 4.547 -32.283 1.00 0.00 166 VAL A C 5
ATOM 9029 O O . VAL A 1 131 ? 125.933 5.227 -31.269 1.00 0.00 166 VAL A O 5
ATOM 9042 N N . ASP A 1 132 ? 124.879 3.469 -32.224 1.00 0.00 167 ASP A N 5
ATOM 9043 C CA . ASP A 1 132 ? 124.340 3.146 -30.937 1.00 0.00 167 ASP A CA 5
ATOM 9044 C C . ASP A 1 132 ? 124.186 1.637 -30.790 1.00 0.00 167 ASP A C 5
ATOM 9045 O O . ASP A 1 132 ? 123.370 0.979 -31.424 1.00 0.00 167 ASP A O 5
ATOM 9054 N N . ARG A 1 133 ? 124.888 1.146 -29.799 1.00 0.00 168 ARG A N 5
ATOM 9055 C CA . ARG A 1 133 ? 124.808 -0.205 -29.304 1.00 0.00 168 ARG A CA 5
ATOM 9056 C C . ARG A 1 133 ? 125.193 -0.058 -27.853 1.00 0.00 168 ARG A C 5
ATOM 9057 O O . ARG A 1 133 ? 126.331 0.381 -27.627 1.00 0.00 168 ARG A O 5
ATOM 9078 N N . ILE A 1 134 ? 124.374 -0.374 -26.851 1.00 0.00 169 ILE A N 5
ATOM 9079 C CA . ILE A 1 134 ? 124.881 -0.176 -25.481 1.00 0.00 169 ILE A CA 5
ATOM 9080 C C . ILE A 1 134 ? 125.059 -1.503 -24.776 1.00 0.00 169 ILE A C 5
ATOM 9081 O O . ILE A 1 134 ? 124.120 -2.286 -24.591 1.00 0.00 169 ILE A O 5
ATOM 9097 N N . ASP A 1 135 ? 126.294 -1.722 -24.327 1.00 0.00 170 ASP A N 5
ATOM 9098 C CA . ASP A 1 135 ? 126.638 -2.916 -23.579 1.00 0.00 170 ASP A CA 5
ATOM 9099 C C . ASP A 1 135 ? 127.230 -2.488 -22.239 1.00 0.00 170 ASP A C 5
ATOM 9100 O O . ASP A 1 135 ? 128.327 -1.934 -22.179 1.00 0.00 170 ASP A O 5
ATOM 9109 N N . ILE A 1 136 ? 126.515 -2.753 -21.148 1.00 0.00 171 ILE A N 5
ATOM 9110 C CA . ILE A 1 136 ? 127.003 -2.397 -19.822 1.00 0.00 171 ILE A CA 5
ATOM 9111 C C . ILE A 1 136 ? 126.783 -3.606 -18.921 1.00 0.00 171 ILE A C 5
ATOM 9112 O O . ILE A 1 136 ? 125.658 -3.933 -18.542 1.00 0.00 171 ILE A O 5
ATOM 9128 N N . GLU A 1 137 ? 127.868 -4.308 -18.629 1.00 0.00 172 GLU A N 5
ATOM 9129 C CA . GLU A 1 137 ? 127.802 -5.536 -17.829 1.00 0.00 172 GLU A CA 5
ATOM 9130 C C . GLU A 1 137 ? 128.289 -5.359 -16.388 1.00 0.00 172 GLU A C 5
ATOM 9131 O O . GLU A 1 137 ? 129.195 -4.579 -16.086 1.00 0.00 172 GLU A O 5
ATOM 9143 N N . VAL A 1 138 ? 127.686 -6.149 -15.496 1.00 0.00 173 VAL A N 5
ATOM 9144 C CA . VAL A 1 138 ? 128.039 -6.168 -14.076 1.00 0.00 173 VAL A CA 5
ATOM 9145 C C . VAL A 1 138 ? 128.607 -7.560 -13.772 1.00 0.00 173 VAL A C 5
ATOM 9146 O O . VAL A 1 138 ? 127.946 -8.574 -14.021 1.00 0.00 173 VAL A O 5
ATOM 9159 N N . THR A 1 139 ? 129.853 -7.632 -13.281 1.00 0.00 174 THR A N 5
ATOM 9160 C CA . THR A 1 139 ? 130.481 -8.937 -13.021 1.00 0.00 174 THR A CA 5
ATOM 9161 C C . THR A 1 139 ? 130.292 -9.420 -11.577 1.00 0.00 174 THR A C 5
ATOM 9162 O O . THR A 1 139 ? 130.205 -10.627 -11.325 1.00 0.00 174 THR A O 5
ATOM 9173 N N . GLU A 1 140 ? 130.232 -8.494 -10.614 1.00 0.00 175 GLU A N 5
ATOM 9174 C CA . GLU A 1 140 ? 130.061 -8.862 -9.214 1.00 0.00 175 GLU A CA 5
ATOM 9175 C C . GLU A 1 140 ? 129.642 -7.658 -8.370 1.00 0.00 175 GLU A C 5
ATOM 9176 O O . GLU A 1 140 ? 129.791 -6.499 -8.766 1.00 0.00 175 GLU A O 5
ATOM 9188 N N . VAL A 1 141 ? 129.141 -7.948 -7.178 1.00 0.00 176 VAL A N 5
ATOM 9189 C CA . VAL A 1 141 ? 128.722 -6.915 -6.229 1.00 0.00 176 VAL A CA 5
ATOM 9190 C C . VAL A 1 141 ? 129.000 -7.395 -4.800 1.00 0.00 176 VAL A C 5
ATOM 9191 O O . VAL A 1 141 ? 129.041 -8.603 -4.537 1.00 0.00 176 VAL A O 5
ATOM 9204 N N . HIS A 1 142 ? 129.165 -6.460 -3.862 1.00 0.00 177 HIS A N 5
ATOM 9205 C CA . HIS A 1 142 ? 129.403 -6.827 -2.469 1.00 0.00 177 HIS A CA 5
ATOM 9206 C C . HIS A 1 142 ? 128.054 -7.067 -1.791 1.00 0.00 177 HIS A C 5
ATOM 9207 O O . HIS A 1 142 ? 127.061 -6.395 -2.088 1.00 0.00 177 HIS A O 5
ATOM 9222 N N . GLN A 1 143 ? 128.005 -8.047 -0.888 1.00 0.00 178 GLN A N 5
ATOM 9223 C CA . GLN A 1 143 ? 126.766 -8.386 -0.194 1.00 0.00 178 GLN A CA 5
ATOM 9224 C C . GLN A 1 143 ? 126.400 -7.298 0.815 1.00 0.00 178 GLN A C 5
ATOM 9225 O O . GLN A 1 143 ? 126.505 -7.473 2.038 1.00 0.00 178 GLN A O 5
ATOM 9239 N N . GLY A 1 144 ? 125.956 -6.147 0.297 1.00 0.00 179 GLY A N 5
ATOM 9240 C CA . GLY A 1 144 ? 125.569 -5.036 1.144 1.00 0.00 179 GLY A CA 5
ATOM 9241 C C . GLY A 1 144 ? 124.500 -5.473 2.144 1.00 0.00 179 GLY A C 5
ATOM 9242 O O . GLY A 1 144 ? 123.865 -6.521 1.994 1.00 0.00 179 GLY A O 5
ATOM 9246 N N . GLN A 1 145 ? 124.315 -4.671 3.185 1.00 0.00 180 GLN A N 5
ATOM 9247 C CA . GLN A 1 145 ? 123.341 -4.979 4.234 1.00 0.00 180 GLN A CA 5
ATOM 9248 C C . GLN A 1 145 ? 121.920 -4.653 3.784 1.00 0.00 180 GLN A C 5
ATOM 9249 O O . GLN A 1 145 ? 120.971 -5.380 4.092 1.00 0.00 180 GLN A O 5
ATOM 9263 N N . ASN A 1 146 ? 121.761 -3.533 3.074 1.00 0.00 181 ASN A N 5
ATOM 9264 C CA . ASN A 1 146 ? 120.433 -3.110 2.624 1.00 0.00 181 ASN A CA 5
ATOM 9265 C C . ASN A 1 146 ? 119.919 -3.972 1.466 1.00 0.00 181 ASN A C 5
ATOM 9266 O O . ASN A 1 146 ? 118.713 -4.166 1.311 1.00 0.00 181 ASN A O 5
ATOM 9277 N N . LYS A 1 147 ? 120.843 -4.507 0.652 1.00 0.00 182 LYS A N 5
ATOM 9278 C CA . LYS A 1 147 ? 120.499 -5.365 -0.499 1.00 0.00 182 LYS A CA 5
ATOM 9279 C C . LYS A 1 147 ? 119.179 -4.945 -1.170 1.00 0.00 182 LYS A C 5
ATOM 9280 O O . LYS A 1 147 ? 118.098 -5.385 -0.781 1.00 0.00 182 LYS A O 5
ATOM 9299 N N . ASP A 1 148 ? 119.301 -4.064 -2.188 1.00 0.00 183 ASP A N 5
ATOM 9300 C CA . ASP A 1 148 ? 118.173 -3.499 -2.985 1.00 0.00 183 ASP A CA 5
ATOM 9301 C C . ASP A 1 148 ? 117.962 -2.022 -2.621 1.00 0.00 183 ASP A C 5
ATOM 9302 O O . ASP A 1 148 ? 117.060 -1.652 -1.861 1.00 0.00 183 ASP A O 5
ATOM 9311 N N . ILE A 1 149 ? 118.818 -1.163 -3.177 1.00 0.00 184 ILE A N 5
ATOM 9312 C CA . ILE A 1 149 ? 118.750 0.283 -2.930 1.00 0.00 184 ILE A CA 5
ATOM 9313 C C . ILE A 1 149 ? 118.679 1.046 -4.254 1.00 0.00 184 ILE A C 5
ATOM 9314 O O . ILE A 1 149 ? 118.817 0.464 -5.335 1.00 0.00 184 ILE A O 5
ATOM 9330 N N . LEU A 1 150 ? 118.496 2.367 -4.168 1.00 0.00 185 LEU A N 5
ATOM 9331 C CA . LEU A 1 150 ? 118.446 3.207 -5.359 1.00 0.00 185 LEU A CA 5
ATOM 9332 C C . LEU A 1 150 ? 119.860 3.697 -5.686 1.00 0.00 185 LEU A C 5
ATOM 9333 O O . LEU A 1 150 ? 120.624 4.079 -4.795 1.00 0.00 185 LEU A O 5
ATOM 9349 N N . ALA A 1 151 ? 120.227 3.657 -6.968 1.00 0.00 186 ALA A N 5
ATOM 9350 C CA . ALA A 1 151 ? 121.562 4.077 -7.391 1.00 0.00 186 ALA A CA 5
ATOM 9351 C C . ALA A 1 151 ? 121.515 4.749 -8.761 1.00 0.00 186 ALA A C 5
ATOM 9352 O O . ALA A 1 151 ? 120.492 4.742 -9.451 1.00 0.00 186 ALA A O 5
ATOM 9359 N N . LEU A 1 152 ? 122.647 5.334 -9.168 1.00 0.00 187 LEU A N 5
ATOM 9360 C CA . LEU A 1 152 ? 122.751 6.008 -10.471 1.00 0.00 187 LEU A CA 5
ATOM 9361 C C . LEU A 1 152 ? 121.605 7.021 -10.617 1.00 0.00 187 LEU A C 5
ATOM 9362 O O . LEU A 1 152 ? 120.926 7.106 -11.640 1.00 0.00 187 LEU A O 5
ATOM 9378 N N . SER A 1 153 ? 121.389 7.797 -9.549 1.00 0.00 188 SER A N 5
ATOM 9379 C CA . SER A 1 153 ? 120.327 8.809 -9.504 1.00 0.00 188 SER A CA 5
ATOM 9380 C C . SER A 1 153 ? 120.251 9.625 -10.798 1.00 0.00 188 SER A C 5
ATOM 9381 O O . SER A 1 153 ? 119.179 10.096 -11.190 1.00 0.00 188 SER A O 5
ATOM 9389 N N . GLU A 1 154 ? 121.392 9.803 -11.471 1.00 0.00 189 GLU A N 5
ATOM 9390 C CA . GLU A 1 154 ? 121.428 10.572 -12.714 1.00 0.00 189 GLU A CA 5
ATOM 9391 C C . GLU A 1 154 ? 122.376 9.933 -13.745 1.00 0.00 189 GLU A C 5
ATOM 9392 O O . GLU A 1 154 ? 123.433 10.478 -14.092 1.00 0.00 189 GLU A O 5
ATOM 9404 N N . VAL A 1 155 ? 121.970 8.772 -14.271 1.00 0.00 190 VAL A N 5
ATOM 9405 C CA . VAL A 1 155 ? 122.759 8.062 -15.272 1.00 0.00 190 VAL A CA 5
ATOM 9406 C C . VAL A 1 155 ? 122.522 8.734 -16.645 1.00 0.00 190 VAL A C 5
ATOM 9407 O O . VAL A 1 155 ? 121.385 8.830 -17.121 1.00 0.00 190 VAL A O 5
ATOM 9420 N N . THR A 1 156 ? 123.590 9.251 -17.276 1.00 0.00 191 THR A N 5
ATOM 9421 C CA . THR A 1 156 ? 123.437 9.947 -18.567 1.00 0.00 191 THR A CA 5
ATOM 9422 C C . THR A 1 156 ? 124.538 9.589 -19.569 1.00 0.00 191 THR A C 5
ATOM 9423 O O . THR A 1 156 ? 125.724 9.558 -19.243 1.00 0.00 191 THR A O 5
ATOM 9434 N N . PHE A 1 157 ? 124.134 9.350 -20.824 1.00 0.00 192 PHE A N 5
ATOM 9435 C CA . PHE A 1 157 ? 125.079 9.028 -21.904 1.00 0.00 192 PHE A CA 5
ATOM 9436 C C . PHE A 1 157 ? 124.823 9.924 -23.120 1.00 0.00 192 PHE A C 5
ATOM 9437 O O . PHE A 1 157 ? 123.676 10.166 -23.505 1.00 0.00 192 PHE A O 5
ATOM 9454 N N . GLY A 1 158 ? 125.902 10.431 -23.733 1.00 0.00 193 GLY A N 5
ATOM 9455 C CA . GLY A 1 158 ? 125.775 11.301 -24.906 1.00 0.00 193 GLY A CA 5
ATOM 9456 C C . GLY A 1 158 ? 127.010 12.190 -25.075 1.00 0.00 193 GLY A C 5
ATOM 9457 O O . GLY A 1 158 ? 127.920 12.191 -24.245 1.00 0.00 193 GLY A O 5
ATOM 9461 N N . ASN A 1 159 ? 127.042 12.960 -26.167 1.00 0.00 194 ASN A N 5
ATOM 9462 C CA . ASN A 1 159 ? 128.167 13.855 -26.445 1.00 0.00 194 ASN A CA 5
ATOM 9463 C C . ASN A 1 159 ? 127.900 15.257 -25.884 1.00 0.00 194 ASN A C 5
ATOM 9464 O O . ASN A 1 159 ? 128.764 16.107 -26.033 1.00 0.00 194 ASN A O 5
ATOM 9476 N N . SER A 1 41 ? 114.753 14.216 -18.211 1.00 0.00 76 SER A N 6
ATOM 9477 C CA . SER A 1 41 ? 114.424 13.355 -19.354 1.00 0.00 76 SER A CA 6
ATOM 9478 C C . SER A 1 41 ? 114.611 11.861 -19.024 1.00 0.00 76 SER A C 6
ATOM 9479 O O . SER A 1 41 ? 114.480 10.999 -19.898 1.00 0.00 76 SER A O 6
ATOM 9487 N N . MET A 1 42 ? 114.917 11.543 -17.757 1.00 0.00 77 MET A N 6
ATOM 9488 C CA . MET A 1 42 ? 115.115 10.153 -17.336 1.00 0.00 77 MET A CA 6
ATOM 9489 C C . MET A 1 42 ? 114.188 9.827 -16.158 1.00 0.00 77 MET A C 6
ATOM 9490 O O . MET A 1 42 ? 114.130 10.558 -15.165 1.00 0.00 77 MET A O 6
ATOM 9504 N N . SER A 1 43 ? 113.448 8.718 -16.271 1.00 0.00 78 SER A N 6
ATOM 9505 C CA . SER A 1 43 ? 112.519 8.298 -15.219 1.00 0.00 78 SER A CA 6
ATOM 9506 C C . SER A 1 43 ? 113.008 7.008 -14.552 1.00 0.00 78 SER A C 6
ATOM 9507 O O . SER A 1 43 ? 113.710 6.198 -15.162 1.00 0.00 78 SER A O 6
ATOM 9515 N N . THR A 1 44 ? 112.635 6.824 -13.278 1.00 0.00 79 THR A N 6
ATOM 9516 C CA . THR A 1 44 ? 113.026 5.644 -12.500 1.00 0.00 79 THR A CA 6
ATOM 9517 C C . THR A 1 44 ? 114.539 5.396 -12.596 1.00 0.00 79 THR A C 6
ATOM 9518 O O . THR A 1 44 ? 115.272 6.143 -13.249 1.00 0.00 79 THR A O 6
ATOM 9529 N N . VAL A 1 45 ? 115.018 4.340 -11.925 1.00 0.00 80 VAL A N 6
ATOM 9530 C CA . VAL A 1 45 ? 116.445 4.010 -11.937 1.00 0.00 80 VAL A CA 6
ATOM 9531 C C . VAL A 1 45 ? 116.759 3.151 -13.169 1.00 0.00 80 VAL A C 6
ATOM 9532 O O . VAL A 1 45 ? 117.645 3.472 -13.968 1.00 0.00 80 VAL A O 6
ATOM 9545 N N . TRP A 1 46 ? 115.993 2.075 -13.344 1.00 0.00 81 TRP A N 6
ATOM 9546 C CA . TRP A 1 46 ? 116.151 1.200 -14.501 1.00 0.00 81 TRP A CA 6
ATOM 9547 C C . TRP A 1 46 ? 114.829 0.492 -14.806 1.00 0.00 81 TRP A C 6
ATOM 9548 O O . TRP A 1 46 ? 113.911 0.466 -13.982 1.00 0.00 81 TRP A O 6
ATOM 9569 N N . GLU A 1 47 ? 114.740 -0.114 -15.991 1.00 0.00 82 GLU A N 6
ATOM 9570 C CA . GLU A 1 47 ? 113.540 -0.844 -16.395 1.00 0.00 82 GLU A CA 6
ATOM 9571 C C . GLU A 1 47 ? 113.815 -2.362 -16.376 1.00 0.00 82 GLU A C 6
ATOM 9572 O O . GLU A 1 47 ? 113.856 -3.032 -17.416 1.00 0.00 82 GLU A O 6
ATOM 9584 N N . GLU A 1 48 ? 114.021 -2.914 -15.170 1.00 0.00 83 GLU A N 6
ATOM 9585 C CA . GLU A 1 48 ? 114.304 -4.347 -15.018 1.00 0.00 83 GLU A CA 6
ATOM 9586 C C . GLU A 1 48 ? 113.765 -4.875 -13.677 1.00 0.00 83 GLU A C 6
ATOM 9587 O O . GLU A 1 48 ? 113.264 -4.120 -12.841 1.00 0.00 83 GLU A O 6
ATOM 9599 N N . ASN A 1 49 ? 113.855 -6.196 -13.485 1.00 0.00 84 ASN A N 6
ATOM 9600 C CA . ASN A 1 49 ? 113.366 -6.845 -12.263 1.00 0.00 84 ASN A CA 6
ATOM 9601 C C . ASN A 1 49 ? 114.202 -6.466 -11.032 1.00 0.00 84 ASN A C 6
ATOM 9602 O O . ASN A 1 49 ? 113.659 -6.100 -9.987 1.00 0.00 84 ASN A O 6
ATOM 9613 N N . SER A 1 50 ? 115.533 -6.564 -11.149 1.00 0.00 85 SER A N 6
ATOM 9614 C CA . SER A 1 50 ? 116.443 -6.241 -10.039 1.00 0.00 85 SER A CA 6
ATOM 9615 C C . SER A 1 50 ? 116.015 -6.961 -8.729 1.00 0.00 85 SER A C 6
ATOM 9616 O O . SER A 1 50 ? 115.140 -6.463 -8.014 1.00 0.00 85 SER A O 6
ATOM 9624 N N . PRO A 1 51 ? 116.602 -8.118 -8.388 1.00 0.00 86 PRO A N 6
ATOM 9625 C CA . PRO A 1 51 ? 116.231 -8.862 -7.137 1.00 0.00 86 PRO A CA 6
ATOM 9626 C C . PRO A 1 51 ? 116.528 -8.048 -5.864 1.00 0.00 86 PRO A C 6
ATOM 9627 O O . PRO A 1 51 ? 115.610 -7.559 -5.197 1.00 0.00 86 PRO A O 6
ATOM 9638 N N . GLY A 1 52 ? 117.815 -7.873 -5.528 1.00 0.00 87 GLY A N 6
ATOM 9639 C CA . GLY A 1 52 ? 118.204 -7.093 -4.354 1.00 0.00 87 GLY A CA 6
ATOM 9640 C C . GLY A 1 52 ? 118.656 -5.714 -4.810 1.00 0.00 87 GLY A C 6
ATOM 9641 O O . GLY A 1 52 ? 117.861 -4.916 -5.317 1.00 0.00 87 GLY A O 6
ATOM 9645 N N . GLY A 1 53 ? 119.954 -5.437 -4.674 1.00 0.00 88 GLY A N 6
ATOM 9646 C CA . GLY A 1 53 ? 120.505 -4.163 -5.121 1.00 0.00 88 GLY A CA 6
ATOM 9647 C C . GLY A 1 53 ? 120.880 -4.273 -6.608 1.00 0.00 88 GLY A C 6
ATOM 9648 O O . GLY A 1 53 ? 121.999 -3.955 -7.018 1.00 0.00 88 GLY A O 6
ATOM 9652 N N . GLY A 1 54 ? 119.921 -4.739 -7.431 1.00 0.00 89 GLY A N 6
ATOM 9653 C CA . GLY A 1 54 ? 120.137 -4.905 -8.876 1.00 0.00 89 GLY A CA 6
ATOM 9654 C C . GLY A 1 54 ? 121.328 -5.831 -9.181 1.00 0.00 89 GLY A C 6
ATOM 9655 O O . GLY A 1 54 ? 122.094 -5.591 -10.120 1.00 0.00 89 GLY A O 6
ATOM 9659 N N . VAL A 1 55 ? 121.504 -6.891 -8.377 1.00 0.00 90 VAL A N 6
ATOM 9660 C CA . VAL A 1 55 ? 122.617 -7.831 -8.563 1.00 0.00 90 VAL A CA 6
ATOM 9661 C C . VAL A 1 55 ? 122.575 -8.545 -9.934 1.00 0.00 90 VAL A C 6
ATOM 9662 O O . VAL A 1 55 ? 121.609 -9.251 -10.250 1.00 0.00 90 VAL A O 6
ATOM 9675 N N . GLY A 1 56 ? 123.660 -8.447 -10.727 1.00 0.00 91 GLY A N 6
ATOM 9676 C CA . GLY A 1 56 ? 123.720 -9.196 -11.987 1.00 0.00 91 GLY A CA 6
ATOM 9677 C C . GLY A 1 56 ? 122.981 -8.520 -13.156 1.00 0.00 91 GLY A C 6
ATOM 9678 O O . GLY A 1 56 ? 122.963 -9.045 -14.273 1.00 0.00 91 GLY A O 6
ATOM 9682 N N . GLU A 1 57 ? 122.284 -7.409 -12.891 1.00 0.00 92 GLU A N 6
ATOM 9683 C CA . GLU A 1 57 ? 121.461 -6.755 -13.909 1.00 0.00 92 GLU A CA 6
ATOM 9684 C C . GLU A 1 57 ? 122.308 -6.129 -15.024 1.00 0.00 92 GLU A C 6
ATOM 9685 O O . GLU A 1 57 ? 123.290 -5.427 -14.777 1.00 0.00 92 GLU A O 6
ATOM 9697 N N . VAL A 1 58 ? 121.899 -6.380 -16.280 1.00 0.00 93 VAL A N 6
ATOM 9698 C CA . VAL A 1 58 ? 122.595 -5.838 -17.444 1.00 0.00 93 VAL A CA 6
ATOM 9699 C C . VAL A 1 58 ? 121.689 -4.795 -18.116 1.00 0.00 93 VAL A C 6
ATOM 9700 O O . VAL A 1 58 ? 120.464 -4.812 -17.948 1.00 0.00 93 VAL A O 6
ATOM 9713 N N . LEU A 1 59 ? 122.286 -3.887 -18.877 1.00 0.00 94 LEU A N 6
ATOM 9714 C CA . LEU A 1 59 ? 121.528 -2.841 -19.565 1.00 0.00 94 LEU A CA 6
ATOM 9715 C C . LEU A 1 59 ? 121.803 -2.910 -21.063 1.00 0.00 94 LEU A C 6
ATOM 9716 O O . LEU A 1 59 ? 122.838 -2.440 -21.550 1.00 0.00 94 LEU A O 6
ATOM 9732 N N . SER A 1 60 ? 120.872 -3.510 -21.807 1.00 0.00 95 SER A N 6
ATOM 9733 C CA . SER A 1 60 ? 121.018 -3.645 -23.254 1.00 0.00 95 SER A CA 6
ATOM 9734 C C . SER A 1 60 ? 120.005 -2.752 -23.979 1.00 0.00 95 SER A C 6
ATOM 9735 O O . SER A 1 60 ? 118.789 -2.893 -23.822 1.00 0.00 95 SER A O 6
ATOM 9743 N N . TYR A 1 61 ? 120.519 -1.823 -24.783 1.00 0.00 96 TYR A N 6
ATOM 9744 C CA . TYR A 1 61 ? 119.678 -0.900 -25.548 1.00 0.00 96 TYR A CA 6
ATOM 9745 C C . TYR A 1 61 ? 119.884 -1.139 -27.045 1.00 0.00 96 TYR A C 6
ATOM 9746 O O . TYR A 1 61 ? 120.998 -1.463 -27.492 1.00 0.00 96 TYR A O 6
ATOM 9764 N N . LYS A 1 62 ? 118.810 -0.978 -27.839 1.00 0.00 97 LYS A N 6
ATOM 9765 C CA . LYS A 1 62 ? 118.893 -1.195 -29.285 1.00 0.00 97 LYS A CA 6
ATOM 9766 C C . LYS A 1 62 ? 118.739 0.142 -30.033 1.00 0.00 97 LYS A C 6
ATOM 9767 O O . LYS A 1 62 ? 117.915 0.988 -29.694 1.00 0.00 97 LYS A O 6
ATOM 9786 N N . PHE A 1 63 ? 119.617 0.350 -31.011 1.00 0.00 98 PHE A N 6
ATOM 9787 C CA . PHE A 1 63 ? 119.693 1.593 -31.772 1.00 0.00 98 PHE A CA 6
ATOM 9788 C C . PHE A 1 63 ? 118.712 1.722 -32.948 1.00 0.00 98 PHE A C 6
ATOM 9789 O O . PHE A 1 63 ? 118.521 0.796 -33.740 1.00 0.00 98 PHE A O 6
ATOM 9806 N N . ALA A 1 64 ? 118.159 2.932 -33.107 1.00 0.00 99 ALA A N 6
ATOM 9807 C CA . ALA A 1 64 ? 117.286 3.245 -34.230 1.00 0.00 99 ALA A CA 6
ATOM 9808 C C . ALA A 1 64 ? 118.145 3.760 -35.407 1.00 0.00 99 ALA A C 6
ATOM 9809 O O . ALA A 1 64 ? 117.874 3.476 -36.576 1.00 0.00 99 ALA A O 6
ATOM 9816 N N . SER A 1 65 ? 119.211 4.523 -35.083 1.00 0.00 100 SER A N 6
ATOM 9817 C CA . SER A 1 65 ? 120.123 5.075 -36.078 1.00 0.00 100 SER A CA 6
ATOM 9818 C C . SER A 1 65 ? 121.408 5.549 -35.354 1.00 0.00 100 SER A C 6
ATOM 9819 O O . SER A 1 65 ? 121.442 5.538 -34.118 1.00 0.00 100 SER A O 6
ATOM 9827 N N . PRO A 1 66 ? 122.464 5.960 -36.062 1.00 0.00 101 PRO A N 6
ATOM 9828 C CA . PRO A 1 66 ? 123.721 6.420 -35.391 1.00 0.00 101 PRO A CA 6
ATOM 9829 C C . PRO A 1 66 ? 123.493 7.703 -34.588 1.00 0.00 101 PRO A C 6
ATOM 9830 O O . PRO A 1 66 ? 122.621 8.515 -34.908 1.00 0.00 101 PRO A O 6
ATOM 9841 N N . MET A 1 67 ? 124.279 7.880 -33.522 1.00 0.00 102 MET A N 6
ATOM 9842 C CA . MET A 1 67 ? 124.164 9.048 -32.659 1.00 0.00 102 MET A CA 6
ATOM 9843 C C . MET A 1 67 ? 125.562 9.422 -32.164 1.00 0.00 102 MET A C 6
ATOM 9844 O O . MET A 1 67 ? 126.382 8.534 -31.898 1.00 0.00 102 MET A O 6
ATOM 9858 N N . HIS A 1 68 ? 125.877 10.724 -32.054 1.00 0.00 103 HIS A N 6
ATOM 9859 C CA . HIS A 1 68 ? 127.204 11.120 -31.611 1.00 0.00 103 HIS A CA 6
ATOM 9860 C C . HIS A 1 68 ? 127.270 11.075 -30.078 1.00 0.00 103 HIS A C 6
ATOM 9861 O O . HIS A 1 68 ? 126.411 11.641 -29.395 1.00 0.00 103 HIS A O 6
ATOM 9876 N N . ILE A 1 69 ? 128.290 10.405 -29.517 1.00 0.00 104 ILE A N 6
ATOM 9877 C CA . ILE A 1 69 ? 128.429 10.314 -28.060 1.00 0.00 104 ILE A CA 6
ATOM 9878 C C . ILE A 1 69 ? 129.828 10.790 -27.656 1.00 0.00 104 ILE A C 6
ATOM 9879 O O . ILE A 1 69 ? 130.780 10.681 -28.436 1.00 0.00 104 ILE A O 6
ATOM 9895 N N . GLY A 1 70 ? 129.959 11.358 -26.450 1.00 0.00 105 GLY A N 6
ATOM 9896 C CA . GLY A 1 70 ? 131.254 11.877 -26.005 1.00 0.00 105 GLY A CA 6
ATOM 9897 C C . GLY A 1 70 ? 131.486 11.735 -24.495 1.00 0.00 105 GLY A C 6
ATOM 9898 O O . GLY A 1 70 ? 132.620 11.519 -24.057 1.00 0.00 105 GLY A O 6
ATOM 9902 N N . ARG A 1 71 ? 130.431 11.883 -23.677 1.00 0.00 106 ARG A N 6
ATOM 9903 C CA . ARG A 1 71 ? 130.594 11.789 -22.222 1.00 0.00 106 ARG A CA 6
ATOM 9904 C C . ARG A 1 71 ? 129.368 11.174 -21.541 1.00 0.00 106 ARG A C 6
ATOM 9905 O O . ARG A 1 71 ? 128.219 11.400 -21.934 1.00 0.00 106 ARG A O 6
ATOM 9926 N N . ILE A 1 72 ? 129.627 10.407 -20.477 1.00 0.00 107 ILE A N 6
ATOM 9927 C CA . ILE A 1 72 ? 128.562 9.773 -19.692 1.00 0.00 107 ILE A CA 6
ATOM 9928 C C . ILE A 1 72 ? 128.767 10.089 -18.202 1.00 0.00 107 ILE A C 6
ATOM 9929 O O . ILE A 1 72 ? 129.893 10.098 -17.696 1.00 0.00 107 ILE A O 6
ATOM 9945 N N . LEU A 1 73 ? 127.665 10.355 -17.497 1.00 0.00 108 LEU A N 6
ATOM 9946 C CA . LEU A 1 73 ? 127.709 10.676 -16.071 1.00 0.00 108 LEU A CA 6
ATOM 9947 C C . LEU A 1 73 ? 127.009 9.576 -15.274 1.00 0.00 108 LEU A C 6
ATOM 9948 O O . LEU A 1 73 ? 125.894 9.163 -15.609 1.00 0.00 108 LEU A O 6
ATOM 9964 N N . ILE A 1 74 ? 127.654 9.090 -14.209 1.00 0.00 109 ILE A N 6
ATOM 9965 C CA . ILE A 1 74 ? 127.061 8.032 -13.381 1.00 0.00 109 ILE A CA 6
ATOM 9966 C C . ILE A 1 74 ? 127.238 8.347 -11.887 1.00 0.00 109 ILE A C 6
ATOM 9967 O O . ILE A 1 74 ? 128.353 8.556 -11.409 1.00 0.00 109 ILE A O 6
ATOM 9983 N N . VAL A 1 75 ? 126.132 8.344 -11.133 1.00 0.00 110 VAL A N 6
ATOM 9984 C CA . VAL A 1 75 ? 126.190 8.602 -9.684 1.00 0.00 110 VAL A CA 6
ATOM 9985 C C . VAL A 1 75 ? 125.907 7.303 -8.917 1.00 0.00 110 VAL A C 6
ATOM 9986 O O . VAL A 1 75 ? 124.794 6.770 -8.945 1.00 0.00 110 VAL A O 6
ATOM 9999 N N . ASN A 1 76 ? 126.928 6.786 -8.226 1.00 0.00 111 ASN A N 6
ATOM 10000 C CA . ASN A 1 76 ? 126.797 5.549 -7.454 1.00 0.00 111 ASN A CA 6
ATOM 10001 C C . ASN A 1 76 ? 126.026 5.811 -6.162 1.00 0.00 111 ASN A C 6
ATOM 10002 O O . ASN A 1 76 ? 126.449 6.598 -5.311 1.00 0.00 111 ASN A O 6
ATOM 10013 N N . GLY A 1 77 ? 124.878 5.146 -6.010 1.00 0.00 112 GLY A N 6
ATOM 10014 C CA . GLY A 1 77 ? 124.044 5.309 -4.824 1.00 0.00 112 GLY A CA 6
ATOM 10015 C C . GLY A 1 77 ? 123.760 6.791 -4.560 1.00 0.00 112 GLY A C 6
ATOM 10016 O O . GLY A 1 77 ? 124.168 7.669 -5.325 1.00 0.00 112 GLY A O 6
ATOM 10020 N N . ASP A 1 78 ? 123.056 7.076 -3.463 1.00 0.00 113 ASP A N 6
ATOM 10021 C CA . ASP A 1 78 ? 122.721 8.457 -3.093 1.00 0.00 113 ASP A CA 6
ATOM 10022 C C . ASP A 1 78 ? 123.975 9.227 -2.644 1.00 0.00 113 ASP A C 6
ATOM 10023 O O . ASP A 1 78 ? 124.066 10.449 -2.788 1.00 0.00 113 ASP A O 6
ATOM 10032 N N . THR A 1 79 ? 124.959 8.500 -2.095 1.00 0.00 114 THR A N 6
ATOM 10033 C CA . THR A 1 79 ? 126.222 9.097 -1.624 1.00 0.00 114 THR A CA 6
ATOM 10034 C C . THR A 1 79 ? 125.985 10.025 -0.414 1.00 0.00 114 THR A C 6
ATOM 10035 O O . THR A 1 79 ? 126.154 11.250 -0.484 1.00 0.00 114 THR A O 6
ATOM 10046 N N . SER A 1 80 ? 125.601 9.430 0.721 1.00 0.00 115 SER A N 6
ATOM 10047 C CA . SER A 1 80 ? 125.358 10.193 1.947 1.00 0.00 115 SER A CA 6
ATOM 10048 C C . SER A 1 80 ? 126.655 10.369 2.747 1.00 0.00 115 SER A C 6
ATOM 10049 O O . SER A 1 80 ? 127.065 11.483 3.079 1.00 0.00 115 SER A O 6
ATOM 10057 N N . SER A 1 81 ? 127.309 9.245 3.058 1.00 0.00 116 SER A N 6
ATOM 10058 C CA . SER A 1 81 ? 128.550 9.242 3.807 1.00 0.00 116 SER A CA 6
ATOM 10059 C C . SER A 1 81 ? 129.253 7.906 3.587 1.00 0.00 116 SER A C 6
ATOM 10060 O O . SER A 1 81 ? 128.617 6.889 3.295 1.00 0.00 116 SER A O 6
ATOM 10068 N N . LYS A 1 82 ? 130.572 7.897 3.724 1.00 0.00 117 LYS A N 6
ATOM 10069 C CA . LYS A 1 82 ? 131.349 6.669 3.535 1.00 0.00 117 LYS A CA 6
ATOM 10070 C C . LYS A 1 82 ? 130.840 5.577 4.480 1.00 0.00 117 LYS A C 6
ATOM 10071 O O . LYS A 1 82 ? 130.700 4.413 4.097 1.00 0.00 117 LYS A O 6
ATOM 10090 N N . GLU A 1 83 ? 130.509 5.957 5.717 1.00 0.00 118 GLU A N 6
ATOM 10091 C CA . GLU A 1 83 ? 129.954 4.998 6.675 1.00 0.00 118 GLU A CA 6
ATOM 10092 C C . GLU A 1 83 ? 128.653 4.426 6.093 1.00 0.00 118 GLU A C 6
ATOM 10093 O O . GLU A 1 83 ? 128.372 3.225 6.168 1.00 0.00 118 GLU A O 6
ATOM 10105 N N . ASN A 1 84 ? 127.868 5.311 5.468 1.00 0.00 119 ASN A N 6
ATOM 10106 C CA . ASN A 1 84 ? 126.614 4.930 4.826 1.00 0.00 119 ASN A CA 6
ATOM 10107 C C . ASN A 1 84 ? 126.886 3.965 3.661 1.00 0.00 119 ASN A C 6
ATOM 10108 O O . ASN A 1 84 ? 126.090 3.064 3.386 1.00 0.00 119 ASN A O 6
ATOM 10119 N N . TYR A 1 85 ? 128.027 4.140 2.969 1.00 0.00 120 TYR A N 6
ATOM 10120 C CA . TYR A 1 85 ? 128.375 3.261 1.846 1.00 0.00 120 TYR A CA 6
ATOM 10121 C C . TYR A 1 85 ? 128.487 1.826 2.353 1.00 0.00 120 TYR A C 6
ATOM 10122 O O . TYR A 1 85 ? 128.025 0.888 1.702 1.00 0.00 120 TYR A O 6
ATOM 10140 N N . TYR A 1 86 ? 129.063 1.643 3.546 1.00 0.00 121 TYR A N 6
ATOM 10141 C CA . TYR A 1 86 ? 129.165 0.304 4.131 1.00 0.00 121 TYR A CA 6
ATOM 10142 C C . TYR A 1 86 ? 127.742 -0.236 4.371 1.00 0.00 121 TYR A C 6
ATOM 10143 O O . TYR A 1 86 ? 127.471 -1.432 4.249 1.00 0.00 121 TYR A O 6
ATOM 10161 N N . LYS A 1 87 ? 126.815 0.681 4.674 1.00 0.00 122 LYS A N 6
ATOM 10162 C CA . LYS A 1 87 ? 125.401 0.349 4.887 1.00 0.00 122 LYS A CA 6
ATOM 10163 C C . LYS A 1 87 ? 124.630 0.320 3.538 1.00 0.00 122 LYS A C 6
ATOM 10164 O O . LYS A 1 87 ? 123.427 0.046 3.496 1.00 0.00 122 LYS A O 6
ATOM 10183 N N . LYS A 1 88 ? 125.320 0.616 2.427 1.00 0.00 123 LYS A N 6
ATOM 10184 C CA . LYS A 1 88 ? 124.696 0.642 1.105 1.00 0.00 123 LYS A CA 6
ATOM 10185 C C . LYS A 1 88 ? 125.416 -0.290 0.122 1.00 0.00 123 LYS A C 6
ATOM 10186 O O . LYS A 1 88 ? 126.634 -0.470 0.185 1.00 0.00 123 LYS A O 6
ATOM 10205 N N . ASN A 1 89 ? 124.661 -0.883 -0.816 1.00 0.00 124 ASN A N 6
ATOM 10206 C CA . ASN A 1 89 ? 125.257 -1.773 -1.814 1.00 0.00 124 ASN A CA 6
ATOM 10207 C C . ASN A 1 89 ? 126.078 -0.943 -2.810 1.00 0.00 124 ASN A C 6
ATOM 10208 O O . ASN A 1 89 ? 125.640 0.119 -3.267 1.00 0.00 124 ASN A O 6
ATOM 10219 N N . ARG A 1 90 ? 127.280 -1.416 -3.142 1.00 0.00 125 ARG A N 6
ATOM 10220 C CA . ARG A 1 90 ? 128.152 -0.692 -4.073 1.00 0.00 125 ARG A CA 6
ATOM 10221 C C . ARG A 1 90 ? 128.092 -1.314 -5.471 1.00 0.00 125 ARG A C 6
ATOM 10222 O O . ARG A 1 90 ? 128.139 -2.535 -5.638 1.00 0.00 125 ARG A O 6
ATOM 10243 N N . ILE A 1 91 ? 127.977 -0.457 -6.494 1.00 0.00 126 ILE A N 6
ATOM 10244 C CA . ILE A 1 91 ? 127.899 -0.908 -7.889 1.00 0.00 126 ILE A CA 6
ATOM 10245 C C . ILE A 1 91 ? 129.021 -1.928 -8.219 1.00 0.00 126 ILE A C 6
ATOM 10246 O O . ILE A 1 91 ? 128.907 -2.736 -9.142 1.00 0.00 126 ILE A O 6
ATOM 10262 N N . ALA A 1 92 ? 130.102 -1.901 -7.425 1.00 0.00 127 ALA A N 6
ATOM 10263 C CA . ALA A 1 92 ? 131.237 -2.820 -7.579 1.00 0.00 127 ALA A CA 6
ATOM 10264 C C . ALA A 1 92 ? 131.987 -2.624 -8.912 1.00 0.00 127 ALA A C 6
ATOM 10265 O O . ALA A 1 92 ? 133.038 -1.976 -8.949 1.00 0.00 127 ALA A O 6
ATOM 10272 N N . LYS A 1 93 ? 131.474 -3.203 -10.011 1.00 0.00 128 LYS A N 6
ATOM 10273 C CA . LYS A 1 93 ? 132.137 -3.093 -11.308 1.00 0.00 128 LYS A CA 6
ATOM 10274 C C . LYS A 1 93 ? 131.122 -3.165 -12.444 1.00 0.00 128 LYS A C 6
ATOM 10275 O O . LYS A 1 93 ? 130.050 -3.763 -12.313 1.00 0.00 128 LYS A O 6
ATOM 10294 N N . ALA A 1 94 ? 131.471 -2.556 -13.577 1.00 0.00 129 ALA A N 6
ATOM 10295 C CA . ALA A 1 94 ? 130.598 -2.561 -14.744 1.00 0.00 129 ALA A CA 6
ATOM 10296 C C . ALA A 1 94 ? 131.413 -2.353 -16.019 1.00 0.00 129 ALA A C 6
ATOM 10297 O O . ALA A 1 94 ? 132.284 -1.479 -16.094 1.00 0.00 129 ALA A O 6
ATOM 10304 N N . ASP A 1 95 ? 131.119 -3.157 -17.040 1.00 0.00 130 ASP A N 6
ATOM 10305 C CA . ASP A 1 95 ? 131.809 -3.062 -18.324 1.00 0.00 130 ASP A CA 6
ATOM 10306 C C . ASP A 1 95 ? 130.896 -2.398 -19.350 1.00 0.00 130 ASP A C 6
ATOM 10307 O O . ASP A 1 95 ? 129.840 -2.932 -19.706 1.00 0.00 130 ASP A O 6
ATOM 10316 N N . VAL A 1 96 ? 131.295 -1.215 -19.831 1.00 0.00 131 VAL A N 6
ATOM 10317 C CA . VAL A 1 96 ? 130.506 -0.481 -20.810 1.00 0.00 131 VAL A CA 6
ATOM 10318 C C . VAL A 1 96 ? 131.210 -0.536 -22.169 1.00 0.00 131 VAL A C 6
ATOM 10319 O O . VAL A 1 96 ? 132.405 -0.233 -22.287 1.00 0.00 131 VAL A O 6
ATOM 10332 N N . LYS A 1 97 ? 130.475 -0.929 -23.198 1.00 0.00 132 LYS A N 6
ATOM 10333 C CA . LYS A 1 97 ? 131.051 -1.023 -24.545 1.00 0.00 132 LYS A CA 6
ATOM 10334 C C . LYS A 1 97 ? 130.069 -0.571 -25.636 1.00 0.00 132 LYS A C 6
ATOM 10335 O O . LYS A 1 97 ? 128.844 -0.721 -25.512 1.00 0.00 132 LYS A O 6
ATOM 10354 N N . TYR A 1 98 ? 130.625 -0.050 -26.742 1.00 0.00 133 TYR A N 6
ATOM 10355 C CA . TYR A 1 98 ? 129.831 0.380 -27.879 1.00 0.00 133 TYR A CA 6
ATOM 10356 C C . TYR A 1 98 ? 130.332 -0.395 -29.101 1.00 0.00 133 TYR A C 6
ATOM 10357 O O . TYR A 1 98 ? 131.539 -0.388 -29.382 1.00 0.00 133 TYR A O 6
ATOM 10375 N N . TYR A 1 99 ? 129.445 -1.074 -29.842 1.00 0.00 134 TYR A N 6
ATOM 10376 C CA . TYR A 1 99 ? 129.903 -1.834 -31.021 1.00 0.00 134 TYR A CA 6
ATOM 10377 C C . TYR A 1 99 ? 128.886 -1.724 -32.159 1.00 0.00 134 TYR A C 6
ATOM 10378 O O . TYR A 1 99 ? 127.700 -1.779 -31.945 1.00 0.00 134 TYR A O 6
ATOM 10396 N N . ASN A 1 100 ? 129.369 -1.627 -33.398 1.00 0.00 135 ASN A N 6
ATOM 10397 C CA . ASN A 1 100 ? 128.499 -1.544 -34.579 1.00 0.00 135 ASN A CA 6
ATOM 10398 C C . ASN A 1 100 ? 129.368 -1.292 -35.816 1.00 0.00 135 ASN A C 6
ATOM 10399 O O . ASN A 1 100 ? 130.597 -1.402 -35.751 1.00 0.00 135 ASN A O 6
ATOM 10410 N N . GLY A 1 101 ? 128.749 -0.934 -36.949 1.00 0.00 136 GLY A N 6
ATOM 10411 C CA . GLY A 1 101 ? 129.518 -0.656 -38.164 1.00 0.00 136 GLY A CA 6
ATOM 10412 C C . GLY A 1 101 ? 130.317 -1.883 -38.648 1.00 0.00 136 GLY A C 6
ATOM 10413 O O . GLY A 1 101 ? 131.398 -1.742 -39.227 1.00 0.00 136 GLY A O 6
ATOM 10417 N N . ASN A 1 102 ? 129.796 -3.097 -38.417 1.00 0.00 137 ASN A N 6
ATOM 10418 C CA . ASN A 1 102 ? 130.466 -4.330 -38.833 1.00 0.00 137 ASN A CA 6
ATOM 10419 C C . ASN A 1 102 ? 131.866 -4.468 -38.198 1.00 0.00 137 ASN A C 6
ATOM 10420 O O . ASN A 1 102 ? 132.769 -5.087 -38.775 1.00 0.00 137 ASN A O 6
ATOM 10431 N N . LYS A 1 103 ? 132.060 -3.905 -36.991 1.00 0.00 138 LYS A N 6
ATOM 10432 C CA . LYS A 1 103 ? 133.362 -3.998 -36.307 1.00 0.00 138 LYS A CA 6
ATOM 10433 C C . LYS A 1 103 ? 133.325 -3.389 -34.898 1.00 0.00 138 LYS A C 6
ATOM 10434 O O . LYS A 1 103 ? 132.620 -2.413 -34.635 1.00 0.00 138 LYS A O 6
ATOM 10453 N N . LEU A 1 104 ? 134.128 -3.961 -33.987 1.00 0.00 139 LEU A N 6
ATOM 10454 C CA . LEU A 1 104 ? 134.225 -3.470 -32.606 1.00 0.00 139 LEU A CA 6
ATOM 10455 C C . LEU A 1 104 ? 134.919 -2.098 -32.612 1.00 0.00 139 LEU A C 6
ATOM 10456 O O . LEU A 1 104 ? 136.008 -1.961 -33.180 1.00 0.00 139 LEU A O 6
ATOM 10472 N N . VAL A 1 105 ? 134.301 -1.060 -32.005 1.00 0.00 140 VAL A N 6
ATOM 10473 C CA . VAL A 1 105 ? 134.915 0.280 -32.007 1.00 0.00 140 VAL A CA 6
ATOM 10474 C C . VAL A 1 105 ? 135.303 0.752 -30.592 1.00 0.00 140 VAL A C 6
ATOM 10475 O O . VAL A 1 105 ? 136.289 1.477 -30.426 1.00 0.00 140 VAL A O 6
ATOM 10488 N N . LEU A 1 106 ? 134.542 0.353 -29.558 1.00 0.00 141 LEU A N 6
ATOM 10489 C CA . LEU A 1 106 ? 134.856 0.766 -28.183 1.00 0.00 141 LEU A CA 6
ATOM 10490 C C . LEU A 1 106 ? 134.621 -0.365 -27.176 1.00 0.00 141 LEU A C 6
ATOM 10491 O O . LEU A 1 106 ? 133.587 -1.039 -27.180 1.00 0.00 141 LEU A O 6
ATOM 10507 N N . PHE A 1 107 ? 135.598 -0.548 -26.285 1.00 0.00 142 PHE A N 6
ATOM 10508 C CA . PHE A 1 107 ? 135.533 -1.567 -25.238 1.00 0.00 142 PHE A CA 6
ATOM 10509 C C . PHE A 1 107 ? 136.243 -1.034 -23.985 1.00 0.00 142 PHE A C 6
ATOM 10510 O O . PHE A 1 107 ? 137.476 -0.986 -23.925 1.00 0.00 142 PHE A O 6
ATOM 10527 N N . GLN A 1 108 ? 135.466 -0.607 -22.978 1.00 0.00 143 GLN A N 6
ATOM 10528 C CA . GLN A 1 108 ? 136.049 -0.059 -21.750 1.00 0.00 143 GLN A CA 6
ATOM 10529 C C . GLN A 1 108 ? 135.315 -0.545 -20.496 1.00 0.00 143 GLN A C 6
ATOM 10530 O O . GLN A 1 108 ? 134.083 -0.589 -20.438 1.00 0.00 143 GLN A O 6
ATOM 10544 N N . LYS A 1 109 ? 136.096 -0.892 -19.469 1.00 0.00 144 LYS A N 6
ATOM 10545 C CA . LYS A 1 109 ? 135.549 -1.356 -18.191 1.00 0.00 144 LYS A CA 6
ATOM 10546 C C . LYS A 1 109 ? 136.004 -0.419 -17.066 1.00 0.00 144 LYS A C 6
ATOM 10547 O O . LYS A 1 109 ? 137.133 0.082 -17.072 1.00 0.00 144 LYS A O 6
ATOM 10566 N N . ILE A 1 110 ? 135.120 -0.166 -16.093 1.00 0.00 145 ILE A N 6
ATOM 10567 C CA . ILE A 1 110 ? 135.448 0.727 -14.974 1.00 0.00 145 ILE A CA 6
ATOM 10568 C C . ILE A 1 110 ? 134.999 0.133 -13.634 1.00 0.00 145 ILE A C 6
ATOM 10569 O O . ILE A 1 110 ? 134.081 -0.695 -13.565 1.00 0.00 145 ILE A O 6
ATOM 10585 N N . GLU A 1 111 ? 135.668 0.554 -12.551 1.00 0.00 146 GLU A N 6
ATOM 10586 C CA . GLU A 1 111 ? 135.359 0.063 -11.205 1.00 0.00 146 GLU A CA 6
ATOM 10587 C C . GLU A 1 111 ? 135.576 1.159 -10.151 1.00 0.00 146 GLU A C 6
ATOM 10588 O O . GLU A 1 111 ? 136.261 2.158 -10.391 1.00 0.00 146 GLU A O 6
ATOM 10600 N N . LEU A 1 112 ? 134.987 0.965 -8.966 1.00 0.00 147 LEU A N 6
ATOM 10601 C CA . LEU A 1 112 ? 135.113 1.925 -7.867 1.00 0.00 147 LEU A CA 6
ATOM 10602 C C . LEU A 1 112 ? 135.729 1.242 -6.631 1.00 0.00 147 LEU A C 6
ATOM 10603 O O . LEU A 1 112 ? 135.196 0.246 -6.132 1.00 0.00 147 LEU A O 6
ATOM 10619 N N . GLY A 1 113 ? 136.869 1.759 -6.129 1.00 0.00 148 GLY A N 6
ATOM 10620 C CA . GLY A 1 113 ? 137.531 1.163 -4.966 1.00 0.00 148 GLY A CA 6
ATOM 10621 C C . GLY A 1 113 ? 137.423 2.057 -3.724 1.00 0.00 148 GLY A C 6
ATOM 10622 O O . GLY A 1 113 ? 138.420 2.351 -3.060 1.00 0.00 148 GLY A O 6
ATOM 10626 N N . ASP A 1 114 ? 136.195 2.478 -3.392 1.00 0.00 149 ASP A N 6
ATOM 10627 C CA . ASP A 1 114 ? 135.945 3.326 -2.217 1.00 0.00 149 ASP A CA 6
ATOM 10628 C C . ASP A 1 114 ? 136.678 4.672 -2.321 1.00 0.00 149 ASP A C 6
ATOM 10629 O O . ASP A 1 114 ? 137.886 4.736 -2.557 1.00 0.00 149 ASP A O 6
ATOM 10638 N N . THR A 1 115 ? 135.927 5.762 -2.122 1.00 0.00 150 THR A N 6
ATOM 10639 C CA . THR A 1 115 ? 136.470 7.124 -2.167 1.00 0.00 150 THR A CA 6
ATOM 10640 C C . THR A 1 115 ? 135.335 8.130 -1.951 1.00 0.00 150 THR A C 6
ATOM 10641 O O . THR A 1 115 ? 134.168 7.835 -2.230 1.00 0.00 150 THR A O 6
ATOM 10652 N N . TYR A 1 116 ? 135.669 9.331 -1.476 1.00 0.00 151 TYR A N 6
ATOM 10653 C CA . TYR A 1 116 ? 134.661 10.352 -1.264 1.00 0.00 151 TYR A CA 6
ATOM 10654 C C . TYR A 1 116 ? 134.144 10.859 -2.614 1.00 0.00 151 TYR A C 6
ATOM 10655 O O . TYR A 1 116 ? 134.916 11.111 -3.543 1.00 0.00 151 TYR A O 6
ATOM 10673 N N . THR A 1 117 ? 132.822 10.997 -2.731 1.00 0.00 152 THR A N 6
ATOM 10674 C CA . THR A 1 117 ? 132.194 11.455 -3.962 1.00 0.00 152 THR A CA 6
ATOM 10675 C C . THR A 1 117 ? 131.153 12.539 -3.690 1.00 0.00 152 THR A C 6
ATOM 10676 O O . THR A 1 117 ? 130.734 12.774 -2.553 1.00 0.00 152 THR A O 6
ATOM 10687 N N . LYS A 1 118 ? 130.743 13.212 -4.759 1.00 0.00 153 LYS A N 6
ATOM 10688 C CA . LYS A 1 118 ? 129.756 14.291 -4.679 1.00 0.00 153 LYS A CA 6
ATOM 10689 C C . LYS A 1 118 ? 129.131 14.527 -6.056 1.00 0.00 153 LYS A C 6
ATOM 10690 O O . LYS A 1 118 ? 127.910 14.476 -6.228 1.00 0.00 153 LYS A O 6
ATOM 10709 N N . LYS A 1 119 ? 129.984 14.767 -7.057 1.00 0.00 154 LYS A N 6
ATOM 10710 C CA . LYS A 1 119 ? 129.536 14.987 -8.425 1.00 0.00 154 LYS A CA 6
ATOM 10711 C C . LYS A 1 119 ? 129.492 13.638 -9.162 1.00 0.00 154 LYS A C 6
ATOM 10712 O O . LYS A 1 119 ? 130.244 12.726 -8.803 1.00 0.00 154 LYS A O 6
ATOM 10731 N N . PRO A 1 120 ? 128.635 13.470 -10.167 1.00 0.00 155 PRO A N 6
ATOM 10732 C CA . PRO A 1 120 ? 128.538 12.174 -10.909 1.00 0.00 155 PRO A CA 6
ATOM 10733 C C . PRO A 1 120 ? 129.866 11.772 -11.554 1.00 0.00 155 PRO A C 6
ATOM 10734 O O . PRO A 1 120 ? 130.565 12.591 -12.156 1.00 0.00 155 PRO A O 6
ATOM 10745 N N . HIS A 1 121 ? 130.208 10.481 -11.446 1.00 0.00 156 HIS A N 6
ATOM 10746 C CA . HIS A 1 121 ? 131.439 9.954 -12.036 1.00 0.00 156 HIS A CA 6
ATOM 10747 C C . HIS A 1 121 ? 131.486 10.343 -13.515 1.00 0.00 156 HIS A C 6
ATOM 10748 O O . HIS A 1 121 ? 130.745 9.805 -14.346 1.00 0.00 156 HIS A O 6
ATOM 10763 N N . HIS A 1 122 ? 132.335 11.322 -13.835 1.00 0.00 157 HIS A N 6
ATOM 10764 C CA . HIS A 1 122 ? 132.447 11.823 -15.203 1.00 0.00 157 HIS A CA 6
ATOM 10765 C C . HIS A 1 122 ? 133.361 10.951 -16.074 1.00 0.00 157 HIS A C 6
ATOM 10766 O O . HIS A 1 122 ? 134.591 11.008 -15.993 1.00 0.00 157 HIS A O 6
ATOM 10781 N N . ILE A 1 123 ? 132.738 10.156 -16.946 1.00 0.00 158 ILE A N 6
ATOM 10782 C CA . ILE A 1 123 ? 133.471 9.297 -17.876 1.00 0.00 158 ILE A CA 6
ATOM 10783 C C . ILE A 1 123 ? 133.425 9.977 -19.252 1.00 0.00 158 ILE A C 6
ATOM 10784 O O . ILE A 1 123 ? 132.367 10.453 -19.674 1.00 0.00 158 ILE A O 6
ATOM 10800 N N . GLU A 1 124 ? 134.570 10.074 -19.951 1.00 0.00 159 GLU A N 6
ATOM 10801 C CA . GLU A 1 124 ? 134.606 10.750 -21.245 1.00 0.00 159 GLU A CA 6
ATOM 10802 C C . GLU A 1 124 ? 135.119 9.835 -22.362 1.00 0.00 159 GLU A C 6
ATOM 10803 O O . GLU A 1 124 ? 136.280 9.415 -22.370 1.00 0.00 159 GLU A O 6
ATOM 10815 N N . ILE A 1 125 ? 134.256 9.563 -23.345 1.00 0.00 160 ILE A N 6
ATOM 10816 C CA . ILE A 1 125 ? 134.630 8.744 -24.500 1.00 0.00 160 ILE A CA 6
ATOM 10817 C C . ILE A 1 125 ? 135.522 9.593 -25.432 1.00 0.00 160 ILE A C 6
ATOM 10818 O O . ILE A 1 125 ? 135.044 10.230 -26.377 1.00 0.00 160 ILE A O 6
ATOM 10834 N N . ASP A 1 126 ? 136.825 9.645 -25.130 1.00 0.00 161 ASP A N 6
ATOM 10835 C CA . ASP A 1 126 ? 137.771 10.464 -25.905 1.00 0.00 161 ASP A CA 6
ATOM 10836 C C . ASP A 1 126 ? 137.722 10.196 -27.427 1.00 0.00 161 ASP A C 6
ATOM 10837 O O . ASP A 1 126 ? 137.928 11.117 -28.222 1.00 0.00 161 ASP A O 6
ATOM 10846 N N . LYS A 1 127 ? 137.486 8.944 -27.856 1.00 0.00 162 LYS A N 6
ATOM 10847 C CA . LYS A 1 127 ? 137.454 8.610 -29.291 1.00 0.00 162 LYS A CA 6
ATOM 10848 C C . LYS A 1 127 ? 136.696 9.637 -30.148 1.00 0.00 162 LYS A C 6
ATOM 10849 O O . LYS A 1 127 ? 137.119 9.972 -31.258 1.00 0.00 162 LYS A O 6
ATOM 10868 N N . LYS A 1 128 ? 135.561 10.116 -29.654 1.00 0.00 163 LYS A N 6
ATOM 10869 C CA . LYS A 1 128 ? 134.731 11.075 -30.388 1.00 0.00 163 LYS A CA 6
ATOM 10870 C C . LYS A 1 128 ? 134.293 10.444 -31.708 1.00 0.00 163 LYS A C 6
ATOM 10871 O O . LYS A 1 128 ? 134.936 10.593 -32.752 1.00 0.00 163 LYS A O 6
ATOM 10890 N N . LEU A 1 129 ? 133.192 9.699 -31.648 1.00 0.00 164 LEU A N 6
ATOM 10891 C CA . LEU A 1 129 ? 132.659 9.000 -32.822 1.00 0.00 164 LEU A CA 6
ATOM 10892 C C . LEU A 1 129 ? 131.158 8.852 -32.692 1.00 0.00 164 LEU A C 6
ATOM 10893 O O . LEU A 1 129 ? 130.639 8.887 -31.568 1.00 0.00 164 LEU A O 6
ATOM 10909 N N . ASP A 1 130 ? 130.431 8.590 -33.807 1.00 0.00 165 ASP A N 6
ATOM 10910 C CA . ASP A 1 130 ? 129.012 8.318 -33.636 1.00 0.00 165 ASP A CA 6
ATOM 10911 C C . ASP A 1 130 ? 128.740 6.910 -34.150 1.00 0.00 165 ASP A C 6
ATOM 10912 O O . ASP A 1 130 ? 128.853 6.589 -35.336 1.00 0.00 165 ASP A O 6
ATOM 10921 N N . VAL A 1 131 ? 128.291 6.100 -33.228 1.00 0.00 166 VAL A N 6
ATOM 10922 C CA . VAL A 1 131 ? 127.869 4.736 -33.478 1.00 0.00 166 VAL A CA 6
ATOM 10923 C C . VAL A 1 131 ? 126.749 4.435 -32.495 1.00 0.00 166 VAL A C 6
ATOM 10924 O O . VAL A 1 131 ? 126.818 5.015 -31.394 1.00 0.00 166 VAL A O 6
ATOM 10937 N N . ASP A 1 132 ? 125.862 3.413 -32.680 1.00 0.00 167 ASP A N 6
ATOM 10938 C CA . ASP A 1 132 ? 125.079 3.090 -31.493 1.00 0.00 167 ASP A CA 6
ATOM 10939 C C . ASP A 1 132 ? 124.708 1.620 -31.371 1.00 0.00 167 ASP A C 6
ATOM 10940 O O . ASP A 1 132 ? 123.869 1.091 -32.076 1.00 0.00 167 ASP A O 6
ATOM 10949 N N . ARG A 1 133 ? 125.193 1.052 -30.289 1.00 0.00 168 ARG A N 6
ATOM 10950 C CA . ARG A 1 133 ? 124.817 -0.239 -29.758 1.00 0.00 168 ARG A CA 6
ATOM 10951 C C . ARG A 1 133 ? 125.095 -0.092 -28.282 1.00 0.00 168 ARG A C 6
ATOM 10952 O O . ARG A 1 133 ? 126.283 0.143 -28.006 1.00 0.00 168 ARG A O 6
ATOM 10973 N N . ILE A 1 134 ? 124.187 -0.198 -27.298 1.00 0.00 169 ILE A N 6
ATOM 10974 C CA . ILE A 1 134 ? 124.711 -0.017 -25.919 1.00 0.00 169 ILE A CA 6
ATOM 10975 C C . ILE A 1 134 ? 124.645 -1.298 -25.104 1.00 0.00 169 ILE A C 6
ATOM 10976 O O . ILE A 1 134 ? 123.591 -1.890 -24.861 1.00 0.00 169 ILE A O 6
ATOM 10992 N N . ASP A 1 135 ? 125.835 -1.679 -24.629 1.00 0.00 170 ASP A N 6
ATOM 10993 C CA . ASP A 1 135 ? 126.000 -2.838 -23.776 1.00 0.00 170 ASP A CA 6
ATOM 10994 C C . ASP A 1 135 ? 126.680 -2.380 -22.489 1.00 0.00 170 ASP A C 6
ATOM 10995 O O . ASP A 1 135 ? 127.859 -2.013 -22.489 1.00 0.00 170 ASP A O 6
ATOM 11004 N N . ILE A 1 136 ? 125.951 -2.420 -21.386 1.00 0.00 171 ILE A N 6
ATOM 11005 C CA . ILE A 1 136 ? 126.496 -2.033 -20.093 1.00 0.00 171 ILE A CA 6
ATOM 11006 C C . ILE A 1 136 ? 126.142 -3.152 -19.127 1.00 0.00 171 ILE A C 6
ATOM 11007 O O . ILE A 1 136 ? 124.987 -3.333 -18.746 1.00 0.00 171 ILE A O 6
ATOM 11023 N N . GLU A 1 137 ? 127.137 -3.960 -18.798 1.00 0.00 172 GLU A N 6
ATOM 11024 C CA . GLU A 1 137 ? 126.917 -5.142 -17.950 1.00 0.00 172 GLU A CA 6
ATOM 11025 C C . GLU A 1 137 ? 127.449 -5.003 -16.514 1.00 0.00 172 GLU A C 6
ATOM 11026 O O . GLU A 1 137 ? 128.587 -4.591 -16.278 1.00 0.00 172 GLU A O 6
ATOM 11038 N N . VAL A 1 138 ? 126.621 -5.432 -15.546 1.00 0.00 173 VAL A N 6
ATOM 11039 C CA . VAL A 1 138 ? 127.007 -5.442 -14.134 1.00 0.00 173 VAL A CA 6
ATOM 11040 C C . VAL A 1 138 ? 127.362 -6.894 -13.804 1.00 0.00 173 VAL A C 6
ATOM 11041 O O . VAL A 1 138 ? 126.510 -7.784 -13.899 1.00 0.00 173 VAL A O 6
ATOM 11054 N N . THR A 1 139 ? 128.632 -7.163 -13.479 1.00 0.00 174 THR A N 6
ATOM 11055 C CA . THR A 1 139 ? 129.059 -8.547 -13.223 1.00 0.00 174 THR A CA 6
ATOM 11056 C C . THR A 1 139 ? 129.009 -8.940 -11.741 1.00 0.00 174 THR A C 6
ATOM 11057 O O . THR A 1 139 ? 129.032 -10.130 -11.410 1.00 0.00 174 THR A O 6
ATOM 11068 N N . GLU A 1 140 ? 128.943 -7.960 -10.834 1.00 0.00 175 GLU A N 6
ATOM 11069 C CA . GLU A 1 140 ? 128.895 -8.251 -9.415 1.00 0.00 175 GLU A CA 6
ATOM 11070 C C . GLU A 1 140 ? 128.449 -7.025 -8.636 1.00 0.00 175 GLU A C 6
ATOM 11071 O O . GLU A 1 140 ? 128.405 -5.902 -9.146 1.00 0.00 175 GLU A O 6
ATOM 11083 N N . VAL A 1 141 ? 128.132 -7.252 -7.378 1.00 0.00 176 VAL A N 6
ATOM 11084 C CA . VAL A 1 141 ? 127.701 -6.196 -6.475 1.00 0.00 176 VAL A CA 6
ATOM 11085 C C . VAL A 1 141 ? 128.205 -6.510 -5.063 1.00 0.00 176 VAL A C 6
ATOM 11086 O O . VAL A 1 141 ? 128.471 -7.667 -4.721 1.00 0.00 176 VAL A O 6
ATOM 11099 N N . HIS A 1 142 ? 128.346 -5.474 -4.238 1.00 0.00 177 HIS A N 6
ATOM 11100 C CA . HIS A 1 142 ? 128.829 -5.645 -2.873 1.00 0.00 177 HIS A CA 6
ATOM 11101 C C . HIS A 1 142 ? 127.670 -6.010 -1.949 1.00 0.00 177 HIS A C 6
ATOM 11102 O O . HIS A 1 142 ? 126.543 -5.544 -2.118 1.00 0.00 177 HIS A O 6
ATOM 11117 N N . GLN A 1 143 ? 127.965 -6.885 -0.981 1.00 0.00 178 GLN A N 6
ATOM 11118 C CA . GLN A 1 143 ? 126.991 -7.387 0.004 1.00 0.00 178 GLN A CA 6
ATOM 11119 C C . GLN A 1 143 ? 125.823 -6.425 0.265 1.00 0.00 178 GLN A C 6
ATOM 11120 O O . GLN A 1 143 ? 124.664 -6.849 0.310 1.00 0.00 178 GLN A O 6
ATOM 11134 N N . GLY A 1 144 ? 126.111 -5.124 0.440 1.00 0.00 179 GLY A N 6
ATOM 11135 C CA . GLY A 1 144 ? 125.062 -4.152 0.694 1.00 0.00 179 GLY A CA 6
ATOM 11136 C C . GLY A 1 144 ? 124.297 -4.526 1.965 1.00 0.00 179 GLY A C 6
ATOM 11137 O O . GLY A 1 144 ? 123.465 -5.438 1.971 1.00 0.00 179 GLY A O 6
ATOM 11141 N N . GLN A 1 145 ? 124.593 -3.829 3.064 1.00 0.00 180 GLN A N 6
ATOM 11142 C CA . GLN A 1 145 ? 123.947 -4.103 4.349 1.00 0.00 180 GLN A CA 6
ATOM 11143 C C . GLN A 1 145 ? 122.421 -4.161 4.208 1.00 0.00 180 GLN A C 6
ATOM 11144 O O . GLN A 1 145 ? 121.765 -5.051 4.758 1.00 0.00 180 GLN A O 6
ATOM 11158 N N . ASN A 1 146 ? 121.845 -3.198 3.483 1.00 0.00 181 ASN A N 6
ATOM 11159 C CA . ASN A 1 146 ? 120.388 -3.153 3.304 1.00 0.00 181 ASN A CA 6
ATOM 11160 C C . ASN A 1 146 ? 119.924 -4.112 2.191 1.00 0.00 181 ASN A C 6
ATOM 11161 O O . ASN A 1 146 ? 118.806 -4.634 2.231 1.00 0.00 181 ASN A O 6
ATOM 11172 N N . LYS A 1 147 ? 120.784 -4.361 1.193 1.00 0.00 182 LYS A N 6
ATOM 11173 C CA . LYS A 1 147 ? 120.445 -5.269 0.088 1.00 0.00 182 LYS A CA 6
ATOM 11174 C C . LYS A 1 147 ? 119.074 -4.911 -0.524 1.00 0.00 182 LYS A C 6
ATOM 11175 O O . LYS A 1 147 ? 118.266 -5.780 -0.869 1.00 0.00 182 LYS A O 6
ATOM 11194 N N . ASP A 1 148 ? 118.810 -3.604 -0.671 1.00 0.00 183 ASP A N 6
ATOM 11195 C CA . ASP A 1 148 ? 117.541 -3.111 -1.245 1.00 0.00 183 ASP A CA 6
ATOM 11196 C C . ASP A 1 148 ? 117.472 -1.570 -1.210 1.00 0.00 183 ASP A C 6
ATOM 11197 O O . ASP A 1 148 ? 116.389 -0.973 -1.204 1.00 0.00 183 ASP A O 6
ATOM 11206 N N . ILE A 1 149 ? 118.636 -0.915 -1.199 1.00 0.00 184 ILE A N 6
ATOM 11207 C CA . ILE A 1 149 ? 118.708 0.549 -1.174 1.00 0.00 184 ILE A CA 6
ATOM 11208 C C . ILE A 1 149 ? 118.488 1.097 -2.596 1.00 0.00 184 ILE A C 6
ATOM 11209 O O . ILE A 1 149 ? 118.023 0.373 -3.483 1.00 0.00 184 ILE A O 6
ATOM 11225 N N . LEU A 1 150 ? 118.880 2.358 -2.840 1.00 0.00 185 LEU A N 6
ATOM 11226 C CA . LEU A 1 150 ? 118.770 2.931 -4.173 1.00 0.00 185 LEU A CA 6
ATOM 11227 C C . LEU A 1 150 ? 120.031 2.501 -4.915 1.00 0.00 185 LEU A C 6
ATOM 11228 O O . LEU A 1 150 ? 121.138 2.956 -4.607 1.00 0.00 185 LEU A O 6
ATOM 11244 N N . ALA A 1 151 ? 119.877 1.603 -5.884 1.00 0.00 186 ALA A N 6
ATOM 11245 C CA . ALA A 1 151 ? 121.018 1.104 -6.641 1.00 0.00 186 ALA A CA 6
ATOM 11246 C C . ALA A 1 151 ? 121.176 1.897 -7.924 1.00 0.00 186 ALA A C 6
ATOM 11247 O O . ALA A 1 151 ? 120.400 1.741 -8.862 1.00 0.00 186 ALA A O 6
ATOM 11254 N N . LEU A 1 152 ? 122.202 2.762 -7.977 1.00 0.00 187 LEU A N 6
ATOM 11255 C CA . LEU A 1 152 ? 122.459 3.588 -9.164 1.00 0.00 187 LEU A CA 6
ATOM 11256 C C . LEU A 1 152 ? 121.342 4.624 -9.336 1.00 0.00 187 LEU A C 6
ATOM 11257 O O . LEU A 1 152 ? 120.366 4.408 -10.045 1.00 0.00 187 LEU A O 6
ATOM 11273 N N . SER A 1 153 ? 121.478 5.766 -8.646 1.00 0.00 188 SER A N 6
ATOM 11274 C CA . SER A 1 153 ? 120.462 6.827 -8.683 1.00 0.00 188 SER A CA 6
ATOM 11275 C C . SER A 1 153 ? 119.940 7.101 -10.100 1.00 0.00 188 SER A C 6
ATOM 11276 O O . SER A 1 153 ? 118.729 7.175 -10.317 1.00 0.00 188 SER A O 6
ATOM 11284 N N . GLU A 1 154 ? 120.850 7.238 -11.084 1.00 0.00 189 GLU A N 6
ATOM 11285 C CA . GLU A 1 154 ? 120.462 7.493 -12.489 1.00 0.00 189 GLU A CA 6
ATOM 11286 C C . GLU A 1 154 ? 121.686 7.891 -13.326 1.00 0.00 189 GLU A C 6
ATOM 11287 O O . GLU A 1 154 ? 122.361 8.885 -13.045 1.00 0.00 189 GLU A O 6
ATOM 11299 N N . VAL A 1 155 ? 121.963 7.115 -14.377 1.00 0.00 190 VAL A N 6
ATOM 11300 C CA . VAL A 1 155 ? 123.089 7.391 -15.268 1.00 0.00 190 VAL A CA 6
ATOM 11301 C C . VAL A 1 155 ? 122.599 8.121 -16.525 1.00 0.00 190 VAL A C 6
ATOM 11302 O O . VAL A 1 155 ? 121.465 7.924 -16.972 1.00 0.00 190 VAL A O 6
ATOM 11315 N N . THR A 1 156 ? 123.454 8.969 -17.100 1.00 0.00 191 THR A N 6
ATOM 11316 C CA . THR A 1 156 ? 123.084 9.718 -18.306 1.00 0.00 191 THR A CA 6
ATOM 11317 C C . THR A 1 156 ? 124.222 9.714 -19.332 1.00 0.00 191 THR A C 6
ATOM 11318 O O . THR A 1 156 ? 125.331 10.172 -19.065 1.00 0.00 191 THR A O 6
ATOM 11329 N N . PHE A 1 157 ? 123.937 9.192 -20.532 1.00 0.00 192 PHE A N 6
ATOM 11330 C CA . PHE A 1 157 ? 124.936 9.130 -21.608 1.00 0.00 192 PHE A CA 6
ATOM 11331 C C . PHE A 1 157 ? 124.561 10.071 -22.756 1.00 0.00 192 PHE A C 6
ATOM 11332 O O . PHE A 1 157 ? 123.387 10.217 -23.110 1.00 0.00 192 PHE A O 6
ATOM 11349 N N . GLY A 1 158 ? 125.572 10.726 -23.345 1.00 0.00 193 GLY A N 6
ATOM 11350 C CA . GLY A 1 158 ? 125.344 11.656 -24.451 1.00 0.00 193 GLY A CA 6
ATOM 11351 C C . GLY A 1 158 ? 126.538 12.596 -24.625 1.00 0.00 193 GLY A C 6
ATOM 11352 O O . GLY A 1 158 ? 127.695 12.167 -24.671 1.00 0.00 193 GLY A O 6
ATOM 11356 N N . ASN A 1 159 ? 126.256 13.898 -24.720 1.00 0.00 194 ASN A N 6
ATOM 11357 C CA . ASN A 1 159 ? 127.305 14.905 -24.887 1.00 0.00 194 ASN A CA 6
ATOM 11358 C C . ASN A 1 159 ? 127.003 16.146 -24.041 1.00 0.00 194 ASN A C 6
ATOM 11359 O O . ASN A 1 159 ? 127.679 17.145 -24.226 1.00 0.00 194 ASN A O 6
ATOM 11371 N N . SER A 1 41 ? 115.258 14.504 -14.107 1.00 0.00 76 SER A N 7
ATOM 11372 C CA . SER A 1 41 ? 115.754 13.146 -14.340 1.00 0.00 76 SER A CA 7
ATOM 11373 C C . SER A 1 41 ? 114.770 12.351 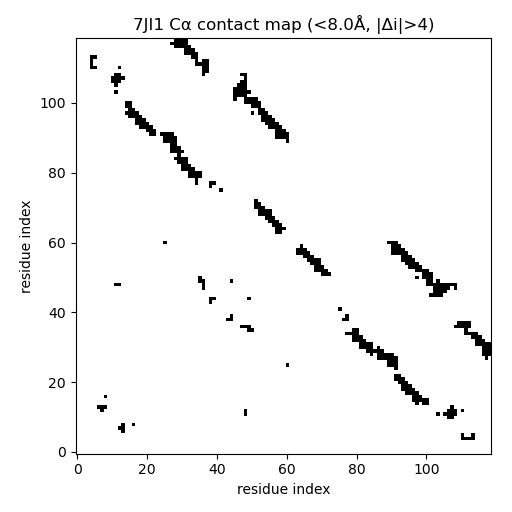-15.206 1.00 0.00 76 SER A C 7
ATOM 11374 O O . SER A 1 41 ? 113.705 12.845 -15.588 1.00 0.00 76 SER A O 7
ATOM 11382 N N . MET A 1 42 ? 115.128 11.101 -15.520 1.00 0.00 77 MET A N 7
ATOM 11383 C CA . MET A 1 42 ? 114.279 10.237 -16.338 1.00 0.00 77 MET A CA 7
ATOM 11384 C C . MET A 1 42 ? 112.967 9.902 -15.585 1.00 0.00 77 MET A C 7
ATOM 11385 O O . MET A 1 42 ? 111.936 10.544 -15.789 1.00 0.00 77 MET A O 7
ATOM 11399 N N . SER A 1 43 ? 113.008 8.892 -14.698 1.00 0.00 78 SER A N 7
ATOM 11400 C CA . SER A 1 43 ? 111.843 8.464 -13.903 1.00 0.00 78 SER A CA 7
ATOM 11401 C C . SER A 1 43 ? 112.203 7.160 -13.180 1.00 0.00 78 SER A C 7
ATOM 11402 O O . SER A 1 43 ? 112.365 7.120 -11.956 1.00 0.00 78 SER A O 7
ATOM 11410 N N . THR A 1 44 ? 112.385 6.091 -13.960 1.00 0.00 79 THR A N 7
ATOM 11411 C CA . THR A 1 44 ? 112.789 4.793 -13.433 1.00 0.00 79 THR A CA 7
ATOM 11412 C C . THR A 1 44 ? 114.161 4.484 -14.019 1.00 0.00 79 THR A C 7
ATOM 11413 O O . THR A 1 44 ? 114.341 4.515 -15.241 1.00 0.00 79 THR A O 7
ATOM 11424 N N . VAL A 1 45 ? 115.162 4.248 -13.163 1.00 0.00 80 VAL A N 7
ATOM 11425 C CA . VAL A 1 45 ? 116.523 4.018 -13.667 1.00 0.00 80 VAL A CA 7
ATOM 11426 C C . VAL A 1 45 ? 116.602 2.680 -14.405 1.00 0.00 80 VAL A C 7
ATOM 11427 O O . VAL A 1 45 ? 117.012 2.621 -15.568 1.00 0.00 80 VAL A O 7
ATOM 11440 N N . TRP A 1 46 ? 116.154 1.606 -13.752 1.00 0.00 81 TRP A N 7
ATOM 11441 C CA . TRP A 1 46 ? 116.119 0.282 -14.376 1.00 0.00 81 TRP A CA 7
ATOM 11442 C C . TRP A 1 46 ? 115.037 -0.584 -13.723 1.00 0.00 81 TRP A C 7
ATOM 11443 O O . TRP A 1 46 ? 114.523 -0.247 -12.651 1.00 0.00 81 TRP A O 7
ATOM 11464 N N . GLU A 1 47 ? 114.682 -1.708 -14.356 1.00 0.00 82 GLU A N 7
ATOM 11465 C CA . GLU A 1 47 ? 113.658 -2.600 -13.803 1.00 0.00 82 GLU A CA 7
ATOM 11466 C C . GLU A 1 47 ? 113.724 -3.995 -14.435 1.00 0.00 82 GLU A C 7
ATOM 11467 O O . GLU A 1 47 ? 113.982 -4.153 -15.632 1.00 0.00 82 GLU A O 7
ATOM 11479 N N . GLU A 1 48 ? 113.473 -5.022 -13.614 1.00 0.00 83 GLU A N 7
ATOM 11480 C CA . GLU A 1 48 ? 113.485 -6.411 -14.073 1.00 0.00 83 GLU A CA 7
ATOM 11481 C C . GLU A 1 48 ? 112.497 -7.244 -13.234 1.00 0.00 83 GLU A C 7
ATOM 11482 O O . GLU A 1 48 ? 111.725 -6.699 -12.440 1.00 0.00 83 GLU A O 7
ATOM 11494 N N . ASN A 1 49 ? 112.498 -8.571 -13.427 1.00 0.00 84 ASN A N 7
ATOM 11495 C CA . ASN A 1 49 ? 111.579 -9.455 -12.702 1.00 0.00 84 ASN A CA 7
ATOM 11496 C C . ASN A 1 49 ? 111.787 -9.388 -11.183 1.00 0.00 84 ASN A C 7
ATOM 11497 O O . ASN A 1 49 ? 110.827 -9.223 -10.426 1.00 0.00 84 ASN A O 7
ATOM 11508 N N . SER A 1 50 ? 113.044 -9.510 -10.718 1.00 0.00 85 SER A N 7
ATOM 11509 C CA . SER A 1 50 ? 113.347 -9.459 -9.273 1.00 0.00 85 SER A CA 7
ATOM 11510 C C . SER A 1 50 ? 114.866 -9.684 -9.003 1.00 0.00 85 SER A C 7
ATOM 11511 O O . SER A 1 50 ? 115.246 -10.609 -8.270 1.00 0.00 85 SER A O 7
ATOM 11519 N N . PRO A 1 51 ? 115.752 -8.860 -9.566 1.00 0.00 86 PRO A N 7
ATOM 11520 C CA . PRO A 1 51 ? 117.226 -9.003 -9.342 1.00 0.00 86 PRO A CA 7
ATOM 11521 C C . PRO A 1 51 ? 117.674 -8.379 -8.007 1.00 0.00 86 PRO A C 7
ATOM 11522 O O . PRO A 1 51 ? 117.417 -7.200 -7.748 1.00 0.00 86 PRO A O 7
ATOM 11533 N N . GLY A 1 52 ? 118.366 -9.157 -7.155 1.00 0.00 87 GLY A N 7
ATOM 11534 C CA . GLY A 1 52 ? 118.849 -8.637 -5.874 1.00 0.00 87 GLY A CA 7
ATOM 11535 C C . GLY A 1 52 ? 119.784 -7.458 -6.130 1.00 0.00 87 GLY A C 7
ATOM 11536 O O . GLY A 1 52 ? 120.936 -7.635 -6.532 1.00 0.00 87 GLY A O 7
ATOM 11540 N N . GLY A 1 53 ? 119.282 -6.237 -5.913 1.00 0.00 88 GLY A N 7
ATOM 11541 C CA . GLY A 1 53 ? 120.073 -5.017 -6.148 1.00 0.00 88 GLY A CA 7
ATOM 11542 C C . GLY A 1 53 ? 120.836 -5.085 -7.491 1.00 0.00 88 GLY A C 7
ATOM 11543 O O . GLY A 1 53 ? 122.055 -4.913 -7.546 1.00 0.00 88 GLY A O 7
ATOM 11547 N N . GLY A 1 54 ? 120.100 -5.327 -8.591 1.00 0.00 89 GLY A N 7
ATOM 11548 C CA . GLY A 1 54 ? 120.684 -5.405 -9.933 1.00 0.00 89 GLY A CA 7
ATOM 11549 C C . GLY A 1 54 ? 121.889 -6.353 -10.018 1.00 0.00 89 GLY A C 7
ATOM 11550 O O . GLY A 1 54 ? 122.695 -6.254 -10.949 1.00 0.00 89 GLY A O 7
ATOM 11554 N N . VAL A 1 55 ? 122.036 -7.282 -9.056 1.00 0.00 90 VAL A N 7
ATOM 11555 C CA . VAL A 1 55 ? 123.169 -8.216 -9.086 1.00 0.00 90 VAL A CA 7
ATOM 11556 C C . VAL A 1 55 ? 123.116 -9.070 -10.362 1.00 0.00 90 VAL A C 7
ATOM 11557 O O . VAL A 1 55 ? 122.153 -9.808 -10.595 1.00 0.00 90 VAL A O 7
ATOM 11570 N N . GLY A 1 56 ? 124.201 -9.040 -11.146 1.00 0.00 91 GLY A N 7
ATOM 11571 C CA . GLY A 1 56 ? 124.299 -9.888 -12.331 1.00 0.00 91 GLY A CA 7
ATOM 11572 C C . GLY A 1 56 ? 123.567 -9.303 -13.555 1.00 0.00 91 GLY A C 7
ATOM 11573 O O . GLY A 1 56 ? 123.596 -9.883 -14.644 1.00 0.00 91 GLY A O 7
ATOM 11577 N N . GLU A 1 57 ? 122.846 -8.188 -13.368 1.00 0.00 92 GLU A N 7
ATOM 11578 C CA . GLU A 1 57 ? 122.051 -7.592 -14.438 1.00 0.00 92 GLU A CA 7
ATOM 11579 C C . GLU A 1 57 ? 122.929 -7.001 -15.542 1.00 0.00 92 GLU A C 7
ATOM 11580 O O . GLU A 1 57 ? 124.105 -6.691 -15.341 1.00 0.00 92 GLU A O 7
ATOM 11592 N N . VAL A 1 58 ? 122.341 -6.858 -16.735 1.00 0.00 93 VAL A N 7
ATOM 11593 C CA . VAL A 1 58 ? 123.046 -6.320 -17.890 1.00 0.00 93 VAL A CA 7
ATOM 11594 C C . VAL A 1 58 ? 122.278 -5.116 -18.458 1.00 0.00 93 VAL A C 7
ATOM 11595 O O . VAL A 1 58 ? 121.132 -5.234 -18.904 1.00 0.00 93 VAL A O 7
ATOM 11608 N N . LEU A 1 59 ? 122.922 -3.949 -18.452 1.00 0.00 94 LEU A N 7
ATOM 11609 C CA . LEU A 1 59 ? 122.318 -2.737 -18.975 1.00 0.00 94 LEU A CA 7
ATOM 11610 C C . LEU A 1 59 ? 122.622 -2.675 -20.473 1.00 0.00 94 LEU A C 7
ATOM 11611 O O . LEU A 1 59 ? 123.654 -2.146 -20.902 1.00 0.00 94 LEU A O 7
ATOM 11627 N N . SER A 1 60 ? 121.733 -3.258 -21.284 1.00 0.00 95 SER A N 7
ATOM 11628 C CA . SER A 1 60 ? 121.936 -3.301 -22.734 1.00 0.00 95 SER A CA 7
ATOM 11629 C C . SER A 1 60 ? 120.767 -2.668 -23.483 1.00 0.00 95 SER A C 7
ATOM 11630 O O . SER A 1 60 ? 119.650 -3.193 -23.501 1.00 0.00 95 SER A O 7
ATOM 11638 N N . TYR A 1 61 ? 121.038 -1.535 -24.133 1.00 0.00 96 TYR A N 7
ATOM 11639 C CA . TYR A 1 61 ? 120.017 -0.830 -24.915 1.00 0.00 96 TYR A CA 7
ATOM 11640 C C . TYR A 1 61 ? 120.452 -0.723 -26.376 1.00 0.00 96 TYR A C 7
ATOM 11641 O O . TYR A 1 61 ? 121.637 -0.579 -26.675 1.00 0.00 96 TYR A O 7
ATOM 11659 N N . LYS A 1 62 ? 119.491 -0.800 -27.305 1.00 0.00 97 LYS A N 7
ATOM 11660 C CA . LYS A 1 62 ? 119.804 -0.716 -28.738 1.00 0.00 97 LYS A CA 7
ATOM 11661 C C . LYS A 1 62 ? 119.012 0.418 -29.410 1.00 0.00 97 LYS A C 7
ATOM 11662 O O . LYS A 1 62 ? 117.783 0.358 -29.512 1.00 0.00 97 LYS A O 7
ATOM 11681 N N . PHE A 1 63 ? 119.714 1.464 -29.883 1.00 0.00 98 PHE A N 7
ATOM 11682 C CA . PHE A 1 63 ? 119.056 2.588 -30.546 1.00 0.00 98 PHE A CA 7
ATOM 11683 C C . PHE A 1 63 ? 118.847 2.264 -32.036 1.00 0.00 98 PHE A C 7
ATOM 11684 O O . PHE A 1 63 ? 119.633 1.538 -32.651 1.00 0.00 98 PHE A O 7
ATOM 11701 N N . ALA A 1 64 ? 117.750 2.769 -32.611 1.00 0.00 99 ALA A N 7
ATOM 11702 C CA . ALA A 1 64 ? 117.396 2.509 -34.006 1.00 0.00 99 ALA A CA 7
ATOM 11703 C C . ALA A 1 64 ? 118.291 3.242 -35.014 1.00 0.00 99 ALA A C 7
ATOM 11704 O O . ALA A 1 64 ? 118.322 2.883 -36.196 1.00 0.00 99 ALA A O 7
ATOM 11711 N N . SER A 1 65 ? 119.005 4.293 -34.582 1.00 0.00 100 SER A N 7
ATOM 11712 C CA . SER A 1 65 ? 119.850 5.051 -35.495 1.00 0.00 100 SER A CA 7
ATOM 11713 C C . SER A 1 65 ? 121.146 5.485 -34.797 1.00 0.00 100 SER A C 7
ATOM 11714 O O . SER A 1 65 ? 121.205 5.493 -33.563 1.00 0.00 100 SER A O 7
ATOM 11722 N N . PRO A 1 66 ? 122.187 5.842 -35.545 1.00 0.00 101 PRO A N 7
ATOM 11723 C CA . PRO A 1 66 ? 123.476 6.269 -34.938 1.00 0.00 101 PRO A CA 7
ATOM 11724 C C . PRO A 1 66 ? 123.330 7.555 -34.125 1.00 0.00 101 PRO A C 7
ATOM 11725 O O . PRO A 1 66 ? 122.487 8.409 -34.409 1.00 0.00 101 PRO A O 7
ATOM 11736 N N . MET A 1 67 ? 124.169 7.688 -33.100 1.00 0.00 102 MET A N 7
ATOM 11737 C CA . MET A 1 67 ? 124.165 8.853 -32.229 1.00 0.00 102 MET A CA 7
ATOM 11738 C C . MET A 1 67 ? 125.610 9.121 -31.818 1.00 0.00 102 MET A C 7
ATOM 11739 O O . MET A 1 67 ? 126.377 8.171 -31.616 1.00 0.00 102 MET A O 7
ATOM 11753 N N . HIS A 1 68 ? 126.023 10.392 -31.704 1.00 0.00 103 HIS A N 7
ATOM 11754 C CA . HIS A 1 68 ? 127.396 10.679 -31.334 1.00 0.00 103 HIS A CA 7
ATOM 11755 C C . HIS A 1 68 ? 127.514 10.580 -29.811 1.00 0.00 103 HIS A C 7
ATOM 11756 O O . HIS A 1 68 ? 126.579 10.941 -29.088 1.00 0.00 103 HIS A O 7
ATOM 11771 N N . ILE A 1 69 ? 128.640 10.051 -29.301 1.00 0.00 104 ILE A N 7
ATOM 11772 C CA . ILE A 1 69 ? 128.799 9.882 -27.847 1.00 0.00 104 ILE A CA 7
ATOM 11773 C C . ILE A 1 69 ? 130.065 10.583 -27.364 1.00 0.00 104 ILE A C 7
ATOM 11774 O O . ILE A 1 69 ? 131.137 10.462 -27.966 1.00 0.00 104 ILE A O 7
ATOM 11790 N N . GLY A 1 70 ? 129.940 11.342 -26.269 1.00 0.00 105 GLY A N 7
ATOM 11791 C CA . GLY A 1 70 ? 131.072 12.079 -25.712 1.00 0.00 105 GLY A CA 7
ATOM 11792 C C . GLY A 1 70 ? 131.497 11.502 -24.364 1.00 0.00 105 GLY A C 7
ATOM 11793 O O . GLY A 1 70 ? 132.644 11.080 -24.182 1.00 0.00 105 GLY A O 7
ATOM 11797 N N . ARG A 1 71 ? 130.569 11.481 -23.402 1.00 0.00 106 ARG A N 7
ATOM 11798 C CA . ARG A 1 71 ? 130.860 10.957 -22.069 1.00 0.00 106 ARG A CA 7
ATOM 11799 C C . ARG A 1 71 ? 129.578 10.509 -21.360 1.00 0.00 106 ARG A C 7
ATOM 11800 O O . ARG A 1 71 ? 128.461 10.860 -21.758 1.00 0.00 106 ARG A O 7
ATOM 11821 N N . ILE A 1 72 ? 129.743 9.724 -20.294 1.00 0.00 107 ILE A N 7
ATOM 11822 C CA . ILE A 1 72 ? 128.602 9.226 -19.517 1.00 0.00 107 ILE A CA 7
ATOM 11823 C C . ILE A 1 72 ? 128.784 9.593 -18.039 1.00 0.00 107 ILE A C 7
ATOM 11824 O O . ILE A 1 72 ? 129.813 9.308 -17.428 1.00 0.00 107 ILE A O 7
ATOM 11840 N N . LEU A 1 73 ? 127.761 10.226 -17.459 1.00 0.00 108 LEU A N 7
ATOM 11841 C CA . LEU A 1 73 ? 127.793 10.629 -16.056 1.00 0.00 108 LEU A CA 7
ATOM 11842 C C . LEU A 1 73 ? 126.958 9.655 -15.236 1.00 0.00 108 LEU A C 7
ATOM 11843 O O . LEU A 1 73 ? 125.828 9.326 -15.602 1.00 0.00 108 LEU A O 7
ATOM 11859 N N . ILE A 1 74 ? 127.511 9.165 -14.124 1.00 0.00 109 ILE A N 7
ATOM 11860 C CA . ILE A 1 74 ? 126.788 8.207 -13.283 1.00 0.00 109 ILE A CA 7
ATOM 11861 C C . ILE A 1 74 ? 126.958 8.543 -11.802 1.00 0.00 109 ILE A C 7
ATOM 11862 O O . ILE A 1 74 ? 128.072 8.672 -11.294 1.00 0.00 109 ILE A O 7
ATOM 11878 N N . VAL A 1 75 ? 125.836 8.636 -11.093 1.00 0.00 110 VAL A N 7
ATOM 11879 C CA . VAL A 1 75 ? 125.855 8.901 -9.656 1.00 0.00 110 VAL A CA 7
ATOM 11880 C C . VAL A 1 75 ? 125.340 7.650 -8.947 1.00 0.00 110 VAL A C 7
ATOM 11881 O O . VAL A 1 75 ? 124.160 7.302 -9.045 1.00 0.00 110 VAL A O 7
ATOM 11894 N N . ASN A 1 76 ? 126.237 6.944 -8.245 1.00 0.00 111 ASN A N 7
ATOM 11895 C CA . ASN A 1 76 ? 125.882 5.713 -7.541 1.00 0.00 111 ASN A CA 7
ATOM 11896 C C . ASN A 1 76 ? 124.567 5.871 -6.780 1.00 0.00 111 ASN A C 7
ATOM 11897 O O . ASN A 1 76 ? 124.207 6.963 -6.346 1.00 0.00 111 ASN A O 7
ATOM 11908 N N . GLY A 1 77 ? 123.846 4.757 -6.658 1.00 0.00 112 GLY A N 7
ATOM 11909 C CA . GLY A 1 77 ? 122.533 4.687 -5.978 1.00 0.00 112 GLY A CA 7
ATOM 11910 C C . GLY A 1 77 ? 122.196 5.919 -5.106 1.00 0.00 112 GLY A C 7
ATOM 11911 O O . GLY A 1 77 ? 121.636 6.903 -5.600 1.00 0.00 112 GLY A O 7
ATOM 11915 N N . ASP A 1 78 ? 122.519 5.871 -3.801 1.00 0.00 113 ASP A N 7
ATOM 11916 C CA . ASP A 1 78 ? 122.218 6.995 -2.901 1.00 0.00 113 ASP A CA 7
ATOM 11917 C C . ASP A 1 78 ? 123.411 7.951 -2.731 1.00 0.00 113 ASP A C 7
ATOM 11918 O O . ASP A 1 78 ? 123.228 9.148 -2.497 1.00 0.00 113 ASP A O 7
ATOM 11927 N N . THR A 1 79 ? 124.645 7.429 -2.850 1.00 0.00 114 THR A N 7
ATOM 11928 C CA . THR A 1 79 ? 125.873 8.239 -2.704 1.00 0.00 114 THR A CA 7
ATOM 11929 C C . THR A 1 79 ? 125.738 9.283 -1.572 1.00 0.00 114 THR A C 7
ATOM 11930 O O . THR A 1 79 ? 125.810 10.500 -1.790 1.00 0.00 114 THR A O 7
ATOM 11941 N N . SER A 1 80 ? 125.521 8.800 -0.344 1.00 0.00 115 SER A N 7
ATOM 11942 C CA . SER A 1 80 ? 125.356 9.686 0.811 1.00 0.00 115 SER A CA 7
ATOM 11943 C C . SER A 1 80 ? 126.705 10.041 1.446 1.00 0.00 115 SER A C 7
ATOM 11944 O O . SER A 1 80 ? 127.053 11.215 1.611 1.00 0.00 115 SER A O 7
ATOM 11952 N N . SER A 1 81 ? 127.469 9.012 1.809 1.00 0.00 116 SER A N 7
ATOM 11953 C CA . SER A 1 81 ? 128.766 9.182 2.427 1.00 0.00 116 SER A CA 7
ATOM 11954 C C . SER A 1 81 ? 129.556 7.885 2.289 1.00 0.00 116 SER A C 7
ATOM 11955 O O . SER A 1 81 ? 128.991 6.807 2.078 1.00 0.00 116 SER A O 7
ATOM 11963 N N . LYS A 1 82 ? 130.866 7.986 2.408 1.00 0.00 117 LYS A N 7
ATOM 11964 C CA . LYS A 1 82 ? 131.741 6.819 2.299 1.00 0.00 117 LYS A CA 7
ATOM 11965 C C . LYS A 1 82 ? 131.336 5.752 3.324 1.00 0.00 117 LYS A C 7
ATOM 11966 O O . LYS A 1 82 ? 131.310 4.550 3.030 1.00 0.00 117 LYS A O 7
ATOM 11985 N N . GLU A 1 83 ? 130.983 6.189 4.534 1.00 0.00 118 GLU A N 7
ATOM 11986 C CA . GLU A 1 83 ? 130.540 5.261 5.577 1.00 0.00 118 GLU A CA 7
ATOM 11987 C C . GLU A 1 83 ? 129.220 4.609 5.137 1.00 0.00 118 GLU A C 7
ATOM 11988 O O . GLU A 1 83 ? 128.997 3.400 5.301 1.00 0.00 118 GLU A O 7
ATOM 12000 N N . ASN A 1 84 ? 128.340 5.425 4.548 1.00 0.00 119 ASN A N 7
ATOM 12001 C CA . ASN A 1 84 ? 127.049 4.950 4.058 1.00 0.00 119 ASN A CA 7
ATOM 12002 C C . ASN A 1 84 ? 127.249 3.887 2.969 1.00 0.00 119 ASN A C 7
ATOM 12003 O O . ASN A 1 84 ? 126.479 2.932 2.857 1.00 0.00 119 ASN A O 7
ATOM 12014 N N . TYR A 1 85 ? 128.315 4.037 2.170 1.00 0.00 120 TYR A N 7
ATOM 12015 C CA . TYR A 1 85 ? 128.625 3.077 1.106 1.00 0.00 120 TYR A CA 7
ATOM 12016 C C . TYR A 1 85 ? 128.861 1.697 1.718 1.00 0.00 120 TYR A C 7
ATOM 12017 O O . TYR A 1 85 ? 128.457 0.671 1.161 1.00 0.00 120 TYR A O 7
ATOM 12035 N N . TYR A 1 86 ? 129.535 1.664 2.872 1.00 0.00 121 TYR A N 7
ATOM 12036 C CA . TYR A 1 86 ? 129.837 0.397 3.539 1.00 0.00 121 TYR A CA 7
ATOM 12037 C C . TYR A 1 86 ? 128.536 -0.314 3.932 1.00 0.00 121 TYR A C 7
ATOM 12038 O O . TYR A 1 86 ? 128.451 -1.546 3.881 1.00 0.00 121 TYR A O 7
ATOM 12056 N N . LYS A 1 87 ? 127.494 0.453 4.287 1.00 0.00 122 LYS A N 7
ATOM 12057 C CA . LYS A 1 87 ? 126.195 -0.149 4.634 1.00 0.00 122 LYS A CA 7
ATOM 12058 C C . LYS A 1 87 ? 125.240 -0.187 3.406 1.00 0.00 122 LYS A C 7
ATOM 12059 O O . LYS A 1 87 ? 124.115 -0.685 3.490 1.00 0.00 122 LYS A O 7
ATOM 12078 N N . LYS A 1 88 ? 125.695 0.338 2.253 1.00 0.00 123 LYS A N 7
ATOM 12079 C CA . LYS A 1 88 ? 124.890 0.353 1.026 1.00 0.00 123 LYS A CA 7
ATOM 12080 C C . LYS A 1 88 ? 125.503 -0.597 -0.021 1.00 0.00 123 LYS A C 7
ATOM 12081 O O . LYS A 1 88 ? 126.643 -1.045 0.112 1.00 0.00 123 LYS A O 7
ATOM 12100 N N . ASN A 1 89 ? 124.731 -0.913 -1.071 1.00 0.00 124 ASN A N 7
ATOM 12101 C CA . ASN A 1 89 ? 125.181 -1.810 -2.134 1.00 0.00 124 ASN A CA 7
ATOM 12102 C C . ASN A 1 89 ? 125.975 -1.043 -3.198 1.00 0.00 124 ASN A C 7
ATOM 12103 O O . ASN A 1 89 ? 125.563 0.021 -3.669 1.00 0.00 124 ASN A O 7
ATOM 12114 N N . ARG A 1 90 ? 127.136 -1.586 -3.570 1.00 0.00 125 ARG A N 7
ATOM 12115 C CA . ARG A 1 90 ? 128.010 -0.949 -4.575 1.00 0.00 125 ARG A CA 7
ATOM 12116 C C . ARG A 1 90 ? 128.053 -1.772 -5.870 1.00 0.00 125 ARG A C 7
ATOM 12117 O O . ARG A 1 90 ? 127.776 -2.969 -5.871 1.00 0.00 125 ARG A O 7
ATOM 12138 N N . ILE A 1 91 ? 128.414 -1.126 -6.988 1.00 0.00 126 ILE A N 7
ATOM 12139 C CA . ILE A 1 91 ? 128.497 -1.813 -8.289 1.00 0.00 126 ILE A CA 7
ATOM 12140 C C . ILE A 1 91 ? 129.699 -2.790 -8.323 1.00 0.00 126 ILE A C 7
ATOM 12141 O O . ILE A 1 91 ? 129.698 -3.776 -9.065 1.00 0.00 126 ILE A O 7
ATOM 12157 N N . ALA A 1 92 ? 130.730 -2.521 -7.511 1.00 0.00 127 ALA A N 7
ATOM 12158 C CA . ALA A 1 92 ? 131.931 -3.371 -7.443 1.00 0.00 127 ALA A CA 7
ATOM 12159 C C . ALA A 1 92 ? 132.732 -3.323 -8.757 1.00 0.00 127 ALA A C 7
ATOM 12160 O O . ALA A 1 92 ? 133.797 -2.701 -8.823 1.00 0.00 127 ALA A O 7
ATOM 12167 N N . LYS A 1 93 ? 132.230 -3.980 -9.818 1.00 0.00 128 LYS A N 7
ATOM 12168 C CA . LYS A 1 93 ? 132.919 -3.993 -11.104 1.00 0.00 128 LYS A CA 7
ATOM 12169 C C . LYS A 1 93 ? 131.900 -3.995 -12.238 1.00 0.00 128 LYS A C 7
ATOM 12170 O O . LYS A 1 93 ? 130.769 -4.465 -12.081 1.00 0.00 128 LYS A O 7
ATOM 12189 N N . ALA A 1 94 ? 132.297 -3.464 -13.394 1.00 0.00 129 ALA A N 7
ATOM 12190 C CA . ALA A 1 94 ? 131.407 -3.407 -14.548 1.00 0.00 129 ALA A CA 7
ATOM 12191 C C . ALA A 1 94 ? 132.200 -3.110 -15.826 1.00 0.00 129 ALA A C 7
ATOM 12192 O O . ALA A 1 94 ? 133.208 -2.401 -15.800 1.00 0.00 129 ALA A O 7
ATOM 12199 N N . ASP A 1 95 ? 131.739 -3.653 -16.957 1.00 0.00 130 ASP A N 7
ATOM 12200 C CA . ASP A 1 95 ? 132.399 -3.437 -18.242 1.00 0.00 130 ASP A CA 7
ATOM 12201 C C . ASP A 1 95 ? 131.458 -2.689 -19.190 1.00 0.00 130 ASP A C 7
ATOM 12202 O O . ASP A 1 95 ? 130.289 -3.050 -19.344 1.00 0.00 130 ASP A O 7
ATOM 12211 N N . VAL A 1 96 ? 131.970 -1.642 -19.845 1.00 0.00 131 VAL A N 7
ATOM 12212 C CA . VAL A 1 96 ? 131.175 -0.859 -20.785 1.00 0.00 131 VAL A CA 7
ATOM 12213 C C . VAL A 1 96 ? 131.798 -0.981 -22.167 1.00 0.00 131 VAL A C 7
ATOM 12214 O O . VAL A 1 96 ? 133.024 -0.961 -22.338 1.00 0.00 131 VAL A O 7
ATOM 12227 N N . LYS A 1 97 ? 130.942 -1.131 -23.155 1.00 0.00 132 LYS A N 7
ATOM 12228 C CA . LYS A 1 97 ? 131.400 -1.283 -24.547 1.00 0.00 132 LYS A CA 7
ATOM 12229 C C . LYS A 1 97 ? 130.420 -0.661 -25.549 1.00 0.00 132 LYS A C 7
ATOM 12230 O O . LYS A 1 97 ? 129.201 -0.624 -25.324 1.00 0.00 132 LYS A O 7
ATOM 12249 N N . TYR A 1 98 ? 130.954 -0.201 -26.695 1.00 0.00 133 TYR A N 7
ATOM 12250 C CA . TYR A 1 98 ? 130.140 0.370 -27.755 1.00 0.00 133 TYR A CA 7
ATOM 12251 C C . TYR A 1 98 ? 130.304 -0.499 -29.011 1.00 0.00 133 TYR A C 7
ATOM 12252 O O . TYR A 1 98 ? 131.425 -0.792 -29.448 1.00 0.00 133 TYR A O 7
ATOM 12270 N N . TYR A 1 99 ? 129.182 -0.931 -29.582 1.00 0.00 134 TYR A N 7
ATOM 12271 C CA . TYR A 1 99 ? 129.191 -1.792 -30.773 1.00 0.00 134 TYR A CA 7
ATOM 12272 C C . TYR A 1 99 ? 128.390 -1.160 -31.914 1.00 0.00 134 TYR A C 7
ATOM 12273 O O . TYR A 1 99 ? 127.725 -0.143 -31.731 1.00 0.00 134 TYR A O 7
ATOM 12291 N N . ASN A 1 100 ? 128.476 -1.775 -33.115 1.00 0.00 135 ASN A N 7
ATOM 12292 C CA . ASN A 1 100 ? 127.778 -1.330 -34.332 1.00 0.00 135 ASN A CA 7
ATOM 12293 C C . ASN A 1 100 ? 128.666 -0.386 -35.121 1.00 0.00 135 ASN A C 7
ATOM 12294 O O . ASN A 1 100 ? 129.769 -0.035 -34.693 1.00 0.00 135 ASN A O 7
ATOM 12305 N N . GLY A 1 101 ? 128.206 0.011 -36.304 1.00 0.00 136 GLY A N 7
ATOM 12306 C CA . GLY A 1 101 ? 128.976 0.902 -37.165 1.00 0.00 136 GLY A CA 7
ATOM 12307 C C . GLY A 1 101 ? 130.198 0.227 -37.823 1.00 0.00 136 GLY A C 7
ATOM 12308 O O . GLY A 1 101 ? 130.747 0.746 -38.792 1.00 0.00 136 GLY A O 7
ATOM 12312 N N . ASN A 1 102 ? 130.609 -0.947 -37.311 1.00 0.00 137 ASN A N 7
ATOM 12313 C CA . ASN A 1 102 ? 131.745 -1.737 -37.823 1.00 0.00 137 ASN A CA 7
ATOM 12314 C C . ASN A 1 102 ? 132.171 -2.730 -36.721 1.00 0.00 137 ASN A C 7
ATOM 12315 O O . ASN A 1 102 ? 133.283 -2.663 -36.178 1.00 0.00 137 ASN A O 7
ATOM 12326 N N . LYS A 1 103 ? 131.269 -3.662 -36.364 1.00 0.00 138 LYS A N 7
ATOM 12327 C CA . LYS A 1 103 ? 131.563 -4.646 -35.312 1.00 0.00 138 LYS A CA 7
ATOM 12328 C C . LYS A 1 103 ? 131.938 -3.895 -34.013 1.00 0.00 138 LYS A C 7
ATOM 12329 O O . LYS A 1 103 ? 131.489 -2.763 -33.800 1.00 0.00 138 LYS A O 7
ATOM 12348 N N . LEU A 1 104 ? 132.768 -4.496 -33.141 1.00 0.00 139 LEU A N 7
ATOM 12349 C CA . LEU A 1 104 ? 133.173 -3.832 -31.903 1.00 0.00 139 LEU A CA 7
ATOM 12350 C C . LEU A 1 104 ? 134.092 -2.639 -32.247 1.00 0.00 139 LEU A C 7
ATOM 12351 O O . LEU A 1 104 ? 135.099 -2.800 -32.944 1.00 0.00 139 LEU A O 7
ATOM 12367 N N . VAL A 1 105 ? 133.735 -1.425 -31.795 1.00 0.00 140 VAL A N 7
ATOM 12368 C CA . VAL A 1 105 ? 134.535 -0.230 -32.100 1.00 0.00 140 VAL A CA 7
ATOM 12369 C C . VAL A 1 105 ? 135.154 0.380 -30.840 1.00 0.00 140 VAL A C 7
ATOM 12370 O O . VAL A 1 105 ? 136.248 0.952 -30.888 1.00 0.00 140 VAL A O 7
ATOM 12383 N N . LEU A 1 106 ? 134.462 0.266 -29.700 1.00 0.00 141 LEU A N 7
ATOM 12384 C CA . LEU A 1 106 ? 134.977 0.824 -28.441 1.00 0.00 141 LEU A CA 7
ATOM 12385 C C . LEU A 1 106 ? 134.884 -0.202 -27.304 1.00 0.00 141 LEU A C 7
ATOM 12386 O O . LEU A 1 106 ? 133.852 -0.847 -27.093 1.00 0.00 141 LEU A O 7
ATOM 12402 N N . PHE A 1 107 ? 135.986 -0.352 -26.565 1.00 0.00 142 PHE A N 7
ATOM 12403 C CA . PHE A 1 107 ? 136.058 -1.292 -25.448 1.00 0.00 142 PHE A CA 7
ATOM 12404 C C . PHE A 1 107 ? 136.746 -0.626 -24.245 1.00 0.00 142 PHE A C 7
ATOM 12405 O O . PHE A 1 107 ? 137.859 -0.104 -24.357 1.00 0.00 142 PHE A O 7
ATOM 12422 N N . GLN A 1 108 ? 136.081 -0.646 -23.083 1.00 0.00 143 GLN A N 7
ATOM 12423 C CA . GLN A 1 108 ? 136.643 -0.046 -21.872 1.00 0.00 143 GLN A CA 7
ATOM 12424 C C . GLN A 1 108 ? 135.929 -0.568 -20.620 1.00 0.00 143 GLN A C 7
ATOM 12425 O O . GLN A 1 108 ? 134.699 -0.540 -20.523 1.00 0.00 143 GLN A O 7
ATOM 12439 N N . LYS A 1 109 ? 136.712 -1.045 -19.648 1.00 0.00 144 LYS A N 7
ATOM 12440 C CA . LYS A 1 109 ? 136.154 -1.569 -18.398 1.00 0.00 144 LYS A CA 7
ATOM 12441 C C . LYS A 1 109 ? 136.186 -0.503 -17.300 1.00 0.00 144 LYS A C 7
ATOM 12442 O O . LYS A 1 109 ? 136.910 0.492 -17.385 1.00 0.00 144 LYS A O 7
ATOM 12461 N N . ILE A 1 110 ? 135.379 -0.713 -16.257 1.00 0.00 145 ILE A N 7
ATOM 12462 C CA . ILE A 1 110 ? 135.297 0.225 -15.139 1.00 0.00 145 ILE A CA 7
ATOM 12463 C C . ILE A 1 110 ? 135.170 -0.538 -13.808 1.00 0.00 145 ILE A C 7
ATOM 12464 O O . ILE A 1 110 ? 134.712 -1.685 -13.767 1.00 0.00 145 ILE A O 7
ATOM 12480 N N . GLU A 1 111 ? 135.582 0.106 -12.713 1.00 0.00 146 GLU A N 7
ATOM 12481 C CA . GLU A 1 111 ? 135.515 -0.511 -11.382 1.00 0.00 146 GLU A CA 7
ATOM 12482 C C . GLU A 1 111 ? 135.417 0.561 -10.293 1.00 0.00 146 GLU A C 7
ATOM 12483 O O . GLU A 1 111 ? 136.259 1.458 -10.194 1.00 0.00 146 GLU A O 7
ATOM 12495 N N . LEU A 1 112 ? 134.371 0.471 -9.463 1.00 0.00 147 LEU A N 7
ATOM 12496 C CA . LEU A 1 112 ? 134.161 1.436 -8.381 1.00 0.00 147 LEU A CA 7
ATOM 12497 C C . LEU A 1 112 ? 134.385 0.776 -7.013 1.00 0.00 147 LEU A C 7
ATOM 12498 O O . LEU A 1 112 ? 133.555 -0.004 -6.540 1.00 0.00 147 LEU A O 7
ATOM 12514 N N . GLY A 1 113 ? 135.515 1.090 -6.362 1.00 0.00 148 GLY A N 7
ATOM 12515 C CA . GLY A 1 113 ? 135.833 0.522 -5.047 1.00 0.00 148 GLY A CA 7
ATOM 12516 C C . GLY A 1 113 ? 135.839 1.599 -3.949 1.00 0.00 148 GLY A C 7
ATOM 12517 O O . GLY A 1 113 ? 135.745 1.295 -2.756 1.00 0.00 148 GLY A O 7
ATOM 12521 N N . ASP A 1 114 ? 135.945 2.872 -4.351 1.00 0.00 149 ASP A N 7
ATOM 12522 C CA . ASP A 1 114 ? 135.957 3.990 -3.408 1.00 0.00 149 ASP A CA 7
ATOM 12523 C C . ASP A 1 114 ? 135.803 5.315 -4.160 1.00 0.00 149 ASP A C 7
ATOM 12524 O O . ASP A 1 114 ? 136.669 5.707 -4.947 1.00 0.00 149 ASP A O 7
ATOM 12533 N N . THR A 1 115 ? 134.690 6.017 -3.920 1.00 0.00 150 THR A N 7
ATOM 12534 C CA . THR A 1 115 ? 134.439 7.298 -4.582 1.00 0.00 150 THR A CA 7
ATOM 12535 C C . THR A 1 115 ? 133.820 8.308 -3.614 1.00 0.00 150 THR A C 7
ATOM 12536 O O . THR A 1 115 ? 132.780 8.066 -2.996 1.00 0.00 150 THR A O 7
ATOM 12547 N N . TYR A 1 116 ? 134.463 9.469 -3.511 1.00 0.00 151 TYR A N 7
ATOM 12548 C CA . TYR A 1 116 ? 133.996 10.546 -2.655 1.00 0.00 151 TYR A CA 7
ATOM 12549 C C . TYR A 1 116 ? 132.610 11.015 -3.088 1.00 0.00 151 TYR A C 7
ATOM 12550 O O . TYR A 1 116 ? 132.245 10.953 -4.266 1.00 0.00 151 TYR A O 7
ATOM 12568 N N . THR A 1 117 ? 131.815 11.450 -2.114 1.00 0.00 152 THR A N 7
ATOM 12569 C CA . THR A 1 117 ? 130.446 11.891 -2.370 1.00 0.00 152 THR A CA 7
ATOM 12570 C C . THR A 1 117 ? 130.392 13.390 -2.650 1.00 0.00 152 THR A C 7
ATOM 12571 O O . THR A 1 117 ? 131.363 14.116 -2.450 1.00 0.00 152 THR A O 7
ATOM 12582 N N . LYS A 1 118 ? 129.237 13.830 -3.175 1.00 0.00 153 LYS A N 7
ATOM 12583 C CA . LYS A 1 118 ? 128.976 15.234 -3.572 1.00 0.00 153 LYS A CA 7
ATOM 12584 C C . LYS A 1 118 ? 129.445 15.486 -5.017 1.00 0.00 153 LYS A C 7
ATOM 12585 O O . LYS A 1 118 ? 129.053 16.470 -5.650 1.00 0.00 153 LYS A O 7
ATOM 12604 N N . LYS A 1 119 ? 130.270 14.575 -5.562 1.00 0.00 154 LYS A N 7
ATOM 12605 C CA . LYS A 1 119 ? 130.759 14.690 -6.938 1.00 0.00 154 LYS A CA 7
ATOM 12606 C C . LYS A 1 119 ? 130.294 13.463 -7.762 1.00 0.00 154 LYS A C 7
ATOM 12607 O O . LYS A 1 119 ? 130.387 12.334 -7.271 1.00 0.00 154 LYS A O 7
ATOM 12626 N N . PRO A 1 120 ? 129.783 13.638 -8.987 1.00 0.00 155 PRO A N 7
ATOM 12627 C CA . PRO A 1 120 ? 129.305 12.488 -9.823 1.00 0.00 155 PRO A CA 7
ATOM 12628 C C . PRO A 1 120 ? 130.452 11.700 -10.468 1.00 0.00 155 PRO A C 7
ATOM 12629 O O . PRO A 1 120 ? 131.530 12.237 -10.736 1.00 0.00 155 PRO A O 7
ATOM 12640 N N . HIS A 1 121 ? 130.204 10.414 -10.743 1.00 0.00 156 HIS A N 7
ATOM 12641 C CA . HIS A 1 121 ? 131.201 9.556 -11.384 1.00 0.00 156 HIS A CA 7
ATOM 12642 C C . HIS A 1 121 ? 131.118 9.747 -12.900 1.00 0.00 156 HIS A C 7
ATOM 12643 O O . HIS A 1 121 ? 130.351 9.072 -13.597 1.00 0.00 156 HIS A O 7
ATOM 12658 N N . HIS A 1 122 ? 131.890 10.707 -13.413 1.00 0.00 157 HIS A N 7
ATOM 12659 C CA . HIS A 1 122 ? 131.875 11.022 -14.842 1.00 0.00 157 HIS A CA 7
ATOM 12660 C C . HIS A 1 122 ? 132.945 10.251 -15.624 1.00 0.00 157 HIS A C 7
ATOM 12661 O O . HIS A 1 122 ? 134.150 10.449 -15.447 1.00 0.00 157 HIS A O 7
ATOM 12676 N N . ILE A 1 123 ? 132.484 9.391 -16.534 1.00 0.00 158 ILE A N 7
ATOM 12677 C CA . ILE A 1 123 ? 133.373 8.614 -17.395 1.00 0.00 158 ILE A CA 7
ATOM 12678 C C . ILE A 1 123 ? 133.477 9.364 -18.734 1.00 0.00 158 ILE A C 7
ATOM 12679 O O . ILE A 1 123 ? 132.462 9.605 -19.393 1.00 0.00 158 ILE A O 7
ATOM 12695 N N . GLU A 1 124 ? 134.692 9.768 -19.141 1.00 0.00 159 GLU A N 7
ATOM 12696 C CA . GLU A 1 124 ? 134.860 10.512 -20.383 1.00 0.00 159 GLU A CA 7
ATOM 12697 C C . GLU A 1 124 ? 135.476 9.640 -21.482 1.00 0.00 159 GLU A C 7
ATOM 12698 O O . GLU A 1 124 ? 136.621 9.190 -21.383 1.00 0.00 159 GLU A O 7
ATOM 12710 N N . ILE A 1 125 ? 134.713 9.424 -22.556 1.00 0.00 160 ILE A N 7
ATOM 12711 C CA . ILE A 1 125 ? 135.176 8.637 -23.697 1.00 0.00 160 ILE A CA 7
ATOM 12712 C C . ILE A 1 125 ? 136.011 9.552 -24.613 1.00 0.00 160 ILE A C 7
ATOM 12713 O O . ILE A 1 125 ? 135.471 10.283 -25.449 1.00 0.00 160 ILE A O 7
ATOM 12729 N N . ASP A 1 126 ? 137.336 9.548 -24.428 1.00 0.00 161 ASP A N 7
ATOM 12730 C CA . ASP A 1 126 ? 138.235 10.415 -25.207 1.00 0.00 161 ASP A CA 7
ATOM 12731 C C . ASP A 1 126 ? 138.040 10.285 -26.741 1.00 0.00 161 ASP A C 7
ATOM 12732 O O . ASP A 1 126 ? 138.559 11.109 -27.501 1.00 0.00 161 ASP A O 7
ATOM 12741 N N . LYS A 1 127 ? 137.294 9.272 -27.216 1.00 0.00 162 LYS A N 7
ATOM 12742 C CA . LYS A 1 127 ? 137.065 9.099 -28.652 1.00 0.00 162 LYS A CA 7
ATOM 12743 C C . LYS A 1 127 ? 135.897 9.990 -29.111 1.00 0.00 162 LYS A C 7
ATOM 12744 O O . LYS A 1 127 ? 135.328 10.753 -28.327 1.00 0.00 162 LYS A O 7
ATOM 12763 N N . LYS A 1 128 ? 135.531 9.886 -30.394 1.00 0.00 163 LYS A N 7
ATOM 12764 C CA . LYS A 1 128 ? 134.433 10.669 -30.959 1.00 0.00 163 LYS A CA 7
ATOM 12765 C C . LYS A 1 128 ? 133.991 10.048 -32.287 1.00 0.00 163 LYS A C 7
ATOM 12766 O O . LYS A 1 128 ? 134.412 10.444 -33.377 1.00 0.00 163 LYS A O 7
ATOM 12785 N N . LEU A 1 129 ? 133.130 9.044 -32.180 1.00 0.00 164 LEU A N 7
ATOM 12786 C CA . LEU A 1 129 ? 132.608 8.318 -33.346 1.00 0.00 164 LEU A CA 7
ATOM 12787 C C . LEU A 1 129 ? 131.104 8.152 -33.196 1.00 0.00 164 LEU A C 7
ATOM 12788 O O . LEU A 1 129 ? 130.645 7.836 -32.091 1.00 0.00 164 LEU A O 7
ATOM 12804 N N . ASP A 1 130 ? 130.281 8.326 -34.269 1.00 0.00 165 ASP A N 7
ATOM 12805 C CA . ASP A 1 130 ? 128.859 8.097 -34.033 1.00 0.00 165 ASP A CA 7
ATOM 12806 C C . ASP A 1 130 ? 128.548 6.664 -34.435 1.00 0.00 165 ASP A C 7
ATOM 12807 O O . ASP A 1 130 ? 128.623 6.265 -35.598 1.00 0.00 165 ASP A O 7
ATOM 12816 N N . VAL A 1 131 ? 128.114 5.918 -33.448 1.00 0.00 166 VAL A N 7
ATOM 12817 C CA . VAL A 1 131 ? 127.671 4.538 -33.590 1.00 0.00 166 VAL A CA 7
ATOM 12818 C C . VAL A 1 131 ? 126.569 4.324 -32.559 1.00 0.00 166 VAL A C 7
ATOM 12819 O O . VAL A 1 131 ? 126.663 4.983 -31.506 1.00 0.00 166 VAL A O 7
ATOM 12832 N N . ASP A 1 132 ? 125.673 3.297 -32.650 1.00 0.00 167 ASP A N 7
ATOM 12833 C CA . ASP A 1 132 ? 124.908 3.057 -31.442 1.00 0.00 167 ASP A CA 7
ATOM 12834 C C . ASP A 1 132 ? 124.564 1.582 -31.217 1.00 0.00 167 ASP A C 7
ATOM 12835 O O . ASP A 1 132 ? 123.715 0.969 -31.865 1.00 0.00 167 ASP A O 7
ATOM 12844 N N . ARG A 1 133 ? 125.096 1.128 -30.094 1.00 0.00 168 ARG A N 7
ATOM 12845 C CA . ARG A 1 133 ? 124.812 -0.121 -29.431 1.00 0.00 168 ARG A CA 7
ATOM 12846 C C . ARG A 1 133 ? 125.110 0.193 -27.969 1.00 0.00 168 ARG A C 7
ATOM 12847 O O . ARG A 1 133 ? 126.218 0.708 -27.746 1.00 0.00 168 ARG A O 7
ATOM 12868 N N . ILE A 1 134 ? 124.296 -0.099 -26.954 1.00 0.00 169 ILE A N 7
ATOM 12869 C CA . ILE A 1 134 ? 124.773 0.212 -25.587 1.00 0.00 169 ILE A CA 7
ATOM 12870 C C . ILE A 1 134 ? 125.000 -1.094 -24.833 1.00 0.00 169 ILE A C 7
ATOM 12871 O O . ILE A 1 134 ? 124.087 -1.897 -24.634 1.00 0.00 169 ILE A O 7
ATOM 12887 N N . ASP A 1 135 ? 126.242 -1.269 -24.363 1.00 0.00 170 ASP A N 7
ATOM 12888 C CA . ASP A 1 135 ? 126.605 -2.437 -23.572 1.00 0.00 170 ASP A CA 7
ATOM 12889 C C . ASP A 1 135 ? 127.186 -1.977 -22.233 1.00 0.00 170 ASP A C 7
ATOM 12890 O O . ASP A 1 135 ? 128.287 -1.424 -22.181 1.00 0.00 170 ASP A O 7
ATOM 12899 N N . ILE A 1 136 ? 126.470 -2.223 -21.140 1.00 0.00 171 ILE A N 7
ATOM 12900 C CA . ILE A 1 136 ? 126.939 -1.857 -19.820 1.00 0.00 171 ILE A CA 7
ATOM 12901 C C . ILE A 1 136 ? 126.638 -3.046 -18.903 1.00 0.00 171 ILE A C 7
ATOM 12902 O O . ILE A 1 136 ? 125.486 -3.297 -18.571 1.00 0.00 171 ILE A O 7
ATOM 12918 N N . GLU A 1 137 ? 127.657 -3.820 -18.539 1.00 0.00 172 GLU A N 7
ATOM 12919 C CA . GLU A 1 137 ? 127.438 -5.021 -17.709 1.00 0.00 172 GLU A CA 7
ATOM 12920 C C . GLU A 1 137 ? 128.099 -4.958 -16.327 1.00 0.00 172 GLU A C 7
ATOM 12921 O O . GLU A 1 137 ? 129.211 -4.467 -16.155 1.00 0.00 172 GLU A O 7
ATOM 12933 N N . VAL A 1 138 ? 127.394 -5.521 -15.338 1.00 0.00 173 VAL A N 7
ATOM 12934 C CA . VAL A 1 138 ? 127.881 -5.609 -13.961 1.00 0.00 173 VAL A CA 7
ATOM 12935 C C . VAL A 1 138 ? 127.824 -7.094 -13.569 1.00 0.00 173 VAL A C 7
ATOM 12936 O O . VAL A 1 138 ? 126.775 -7.738 -13.685 1.00 0.00 173 VAL A O 7
ATOM 12949 N N . THR A 1 139 ? 128.966 -7.669 -13.173 1.00 0.00 174 THR A N 7
ATOM 12950 C CA . THR A 1 139 ? 129.019 -9.108 -12.860 1.00 0.00 174 THR A CA 7
ATOM 12951 C C . THR A 1 139 ? 128.792 -9.428 -11.378 1.00 0.00 174 THR A C 7
ATOM 12952 O O . THR A 1 139 ? 128.460 -10.567 -11.028 1.00 0.00 174 THR A O 7
ATOM 12963 N N . GLU A 1 140 ? 128.975 -8.448 -10.494 1.00 0.00 175 GLU A N 7
ATOM 12964 C CA . GLU A 1 140 ? 128.797 -8.673 -9.064 1.00 0.00 175 GLU A CA 7
ATOM 12965 C C . GLU A 1 140 ? 128.680 -7.343 -8.324 1.00 0.00 175 GLU A C 7
ATOM 12966 O O . GLU A 1 140 ? 128.969 -6.268 -8.856 1.00 0.00 175 GLU A O 7
ATOM 12978 N N . VAL A 1 141 ? 128.249 -7.432 -7.076 1.00 0.00 176 VAL A N 7
ATOM 12979 C CA . VAL A 1 141 ? 128.077 -6.261 -6.216 1.00 0.00 176 VAL A CA 7
ATOM 12980 C C . VAL A 1 141 ? 128.683 -6.560 -4.837 1.00 0.00 176 VAL A C 7
ATOM 12981 O O . VAL A 1 141 ? 128.886 -7.722 -4.470 1.00 0.00 176 VAL A O 7
ATOM 12994 N N . HIS A 1 142 ? 128.957 -5.514 -4.062 1.00 0.00 177 HIS A N 7
ATOM 12995 C CA . HIS A 1 142 ? 129.516 -5.688 -2.729 1.00 0.00 177 HIS A CA 7
ATOM 12996 C C . HIS A 1 142 ? 128.369 -5.943 -1.751 1.00 0.00 177 HIS A C 7
ATOM 12997 O O . HIS A 1 142 ? 127.270 -5.419 -1.918 1.00 0.00 177 HIS A O 7
ATOM 13012 N N . GLN A 1 143 ? 128.636 -6.817 -0.773 1.00 0.00 178 GLN A N 7
ATOM 13013 C CA . GLN A 1 143 ? 127.675 -7.262 0.254 1.00 0.00 178 GLN A CA 7
ATOM 13014 C C . GLN A 1 143 ? 126.440 -6.367 0.418 1.00 0.00 178 GLN A C 7
ATOM 13015 O O . GLN A 1 143 ? 125.311 -6.867 0.464 1.00 0.00 178 GLN A O 7
ATOM 13029 N N . GLY A 1 144 ? 126.631 -5.043 0.508 1.00 0.00 179 GLY A N 7
ATOM 13030 C CA . GLY A 1 144 ? 125.507 -4.132 0.667 1.00 0.00 179 GLY A CA 7
ATOM 13031 C C . GLY A 1 144 ? 124.677 -4.521 1.897 1.00 0.00 179 GLY A C 7
ATOM 13032 O O . GLY A 1 144 ? 123.817 -5.404 1.841 1.00 0.00 179 GLY A O 7
ATOM 13036 N N . GLN A 1 145 ? 124.963 -3.875 3.027 1.00 0.00 180 GLN A N 7
ATOM 13037 C CA . GLN A 1 145 ? 124.278 -4.170 4.288 1.00 0.00 180 GLN A CA 7
ATOM 13038 C C . GLN A 1 145 ? 122.749 -4.059 4.169 1.00 0.00 180 GLN A C 7
ATOM 13039 O O . GLN A 1 145 ? 122.015 -4.918 4.669 1.00 0.00 180 GLN A O 7
ATOM 13053 N N . ASN A 1 146 ? 122.254 -2.994 3.529 1.00 0.00 181 ASN A N 7
ATOM 13054 C CA . ASN A 1 146 ? 120.803 -2.801 3.391 1.00 0.00 181 ASN A CA 7
ATOM 13055 C C . ASN A 1 146 ? 120.210 -3.730 2.317 1.00 0.00 181 ASN A C 7
ATOM 13056 O O . ASN A 1 146 ? 119.047 -4.135 2.405 1.00 0.00 181 ASN A O 7
ATOM 13067 N N . LYS A 1 147 ? 121.009 -4.088 1.305 1.00 0.00 182 LYS A N 7
ATOM 13068 C CA . LYS A 1 147 ? 120.549 -4.980 0.236 1.00 0.00 182 LYS A CA 7
ATOM 13069 C C . LYS A 1 147 ? 119.279 -4.429 -0.426 1.00 0.00 182 LYS A C 7
ATOM 13070 O O . LYS A 1 147 ? 118.173 -4.576 0.096 1.00 0.00 182 LYS A O 7
ATOM 13089 N N . ASP A 1 148 ? 119.448 -3.780 -1.593 1.00 0.00 183 ASP A N 7
ATOM 13090 C CA . ASP A 1 148 ? 118.338 -3.183 -2.370 1.00 0.00 183 ASP A CA 7
ATOM 13091 C C . ASP A 1 148 ? 118.038 -1.790 -1.837 1.00 0.00 183 ASP A C 7
ATOM 13092 O O . ASP A 1 148 ? 117.117 -1.564 -1.046 1.00 0.00 183 ASP A O 7
ATOM 13101 N N . ILE A 1 149 ? 118.877 -0.850 -2.249 1.00 0.00 184 ILE A N 7
ATOM 13102 C CA . ILE A 1 149 ? 118.773 0.543 -1.794 1.00 0.00 184 ILE A CA 7
ATOM 13103 C C . ILE A 1 149 ? 118.238 1.475 -2.921 1.00 0.00 184 ILE A C 7
ATOM 13104 O O . ILE A 1 149 ? 117.354 1.085 -3.689 1.00 0.00 184 ILE A O 7
ATOM 13120 N N . LEU A 1 150 ? 118.745 2.719 -3.010 1.00 0.00 185 LEU A N 7
ATOM 13121 C CA . LEU A 1 150 ? 118.295 3.685 -4.011 1.00 0.00 185 LEU A CA 7
ATOM 13122 C C . LEU A 1 150 ? 119.035 3.483 -5.328 1.00 0.00 185 LEU A C 7
ATOM 13123 O O . LEU A 1 150 ? 120.234 3.199 -5.351 1.00 0.00 185 LEU A O 7
ATOM 13139 N N . ALA A 1 151 ? 118.310 3.617 -6.443 1.00 0.00 186 ALA A N 7
ATOM 13140 C CA . ALA A 1 151 ? 118.904 3.439 -7.764 1.00 0.00 186 ALA A CA 7
ATOM 13141 C C . ALA A 1 151 ? 119.690 4.690 -8.168 1.00 0.00 186 ALA A C 7
ATOM 13142 O O . ALA A 1 151 ? 119.653 5.723 -7.495 1.00 0.00 186 ALA A O 7
ATOM 13149 N N . LEU A 1 152 ? 120.433 4.580 -9.268 1.00 0.00 187 LEU A N 7
ATOM 13150 C CA . LEU A 1 152 ? 121.269 5.688 -9.763 1.00 0.00 187 LEU A CA 7
ATOM 13151 C C . LEU A 1 152 ? 120.499 6.547 -10.779 1.00 0.00 187 LEU A C 7
ATOM 13152 O O . LEU A 1 152 ? 120.795 6.583 -11.976 1.00 0.00 187 LEU A O 7
ATOM 13168 N N . SER A 1 153 ? 119.486 7.251 -10.270 1.00 0.00 188 SER A N 7
ATOM 13169 C CA . SER A 1 153 ? 118.628 8.117 -11.084 1.00 0.00 188 SER A CA 7
ATOM 13170 C C . SER A 1 153 ? 119.418 9.096 -11.961 1.00 0.00 188 SER A C 7
ATOM 13171 O O . SER A 1 153 ? 119.001 9.415 -13.079 1.00 0.00 188 SER A O 7
ATOM 13179 N N . GLU A 1 154 ? 120.543 9.610 -11.453 1.00 0.00 189 GLU A N 7
ATOM 13180 C CA . GLU A 1 154 ? 121.341 10.585 -12.207 1.00 0.00 189 GLU A CA 7
ATOM 13181 C C . GLU A 1 154 ? 122.308 9.914 -13.198 1.00 0.00 189 GLU A C 7
ATOM 13182 O O . GLU A 1 154 ? 123.421 10.398 -13.446 1.00 0.00 189 GLU A O 7
ATOM 13194 N N . VAL A 1 155 ? 121.870 8.808 -13.805 1.00 0.00 190 VAL A N 7
ATOM 13195 C CA . VAL A 1 155 ? 122.683 8.103 -14.796 1.00 0.00 190 VAL A CA 7
ATOM 13196 C C . VAL A 1 155 ? 122.324 8.624 -16.204 1.00 0.00 190 VAL A C 7
ATOM 13197 O O . VAL A 1 155 ? 121.176 8.529 -16.643 1.00 0.00 190 VAL A O 7
ATOM 13210 N N . THR A 1 156 ? 123.308 9.196 -16.914 1.00 0.00 191 THR A N 7
ATOM 13211 C CA . THR A 1 156 ? 123.076 9.736 -18.258 1.00 0.00 191 THR A CA 7
ATOM 13212 C C . THR A 1 156 ? 124.233 9.391 -19.200 1.00 0.00 191 THR A C 7
ATOM 13213 O O . THR A 1 156 ? 125.401 9.442 -18.813 1.00 0.00 191 THR A O 7
ATOM 13224 N N . PHE A 1 157 ? 123.911 9.063 -20.458 1.00 0.00 192 PHE A N 7
ATOM 13225 C CA . PHE A 1 157 ? 124.939 8.734 -21.458 1.00 0.00 192 PHE A CA 7
ATOM 13226 C C . PHE A 1 157 ? 124.728 9.547 -22.744 1.00 0.00 192 PHE A C 7
ATOM 13227 O O . PHE A 1 157 ? 123.611 9.637 -23.263 1.00 0.00 192 PHE A O 7
ATOM 13244 N N . GLY A 1 158 ? 125.809 10.145 -23.271 1.00 0.00 193 GLY A N 7
ATOM 13245 C CA . GLY A 1 158 ? 125.718 10.939 -24.497 1.00 0.00 193 GLY A CA 7
ATOM 13246 C C . GLY A 1 158 ? 126.693 12.118 -24.470 1.00 0.00 193 GLY A C 7
ATOM 13247 O O . GLY A 1 158 ? 127.763 12.058 -23.859 1.00 0.00 193 GLY A O 7
ATOM 13251 N N . ASN A 1 159 ? 126.318 13.203 -25.153 1.00 0.00 194 ASN A N 7
ATOM 13252 C CA . ASN A 1 159 ? 127.154 14.401 -25.225 1.00 0.00 194 ASN A CA 7
ATOM 13253 C C . ASN A 1 159 ? 126.652 15.472 -24.251 1.00 0.00 194 ASN A C 7
ATOM 13254 O O . ASN A 1 159 ? 127.473 16.040 -23.552 1.00 0.00 194 ASN A O 7
ATOM 13266 N N . SER A 1 41 ? 114.407 14.221 -16.031 1.00 0.00 76 SER A N 8
ATOM 13267 C CA . SER A 1 41 ? 114.010 13.782 -17.370 1.00 0.00 76 SER A CA 8
ATOM 13268 C C . SER A 1 41 ? 113.918 12.254 -17.435 1.00 0.00 76 SER A C 8
ATOM 13269 O O . SER A 1 41 ? 113.043 11.690 -18.098 1.00 0.00 76 SER A O 8
ATOM 13277 N N . MET A 1 42 ? 114.837 11.575 -16.741 1.00 0.00 77 MET A N 8
ATOM 13278 C CA . MET A 1 42 ? 114.867 10.110 -16.720 1.00 0.00 77 MET A CA 8
ATOM 13279 C C . MET A 1 42 ? 114.032 9.581 -15.539 1.00 0.00 77 MET A C 8
ATOM 13280 O O . MET A 1 42 ? 114.547 9.346 -14.441 1.00 0.00 77 MET A O 8
ATOM 13294 N N . SER A 1 43 ? 112.725 9.380 -15.766 1.00 0.00 78 SER A N 8
ATOM 13295 C CA . SER A 1 43 ? 111.832 8.864 -14.721 1.00 0.00 78 SER A CA 8
ATOM 13296 C C . SER A 1 43 ? 112.406 7.563 -14.160 1.00 0.00 78 SER A C 8
ATOM 13297 O O . SER A 1 43 ? 112.317 6.512 -14.791 1.00 0.00 78 SER A O 8
ATOM 13305 N N . THR A 1 44 ? 113.039 7.654 -12.983 1.00 0.00 79 THR A N 8
ATOM 13306 C CA . THR A 1 44 ? 113.690 6.502 -12.339 1.00 0.00 79 THR A CA 8
ATOM 13307 C C . THR A 1 44 ? 114.833 6.028 -13.237 1.00 0.00 79 THR A C 8
ATOM 13308 O O . THR A 1 44 ? 114.676 5.911 -14.457 1.00 0.00 79 THR A O 8
ATOM 13319 N N . VAL A 1 45 ? 116.015 5.793 -12.656 1.00 0.00 80 VAL A N 8
ATOM 13320 C CA . VAL A 1 45 ? 117.166 5.387 -13.462 1.00 0.00 80 VAL A CA 8
ATOM 13321 C C . VAL A 1 45 ? 116.939 3.968 -14.011 1.00 0.00 80 VAL A C 8
ATOM 13322 O O . VAL A 1 45 ? 116.943 3.755 -15.227 1.00 0.00 80 VAL A O 8
ATOM 13335 N N . TRP A 1 46 ? 116.613 3.018 -13.131 1.00 0.00 81 TRP A N 8
ATOM 13336 C CA . TRP A 1 46 ? 116.239 1.670 -13.566 1.00 0.00 81 TRP A CA 8
ATOM 13337 C C . TRP A 1 46 ? 115.340 0.998 -12.524 1.00 0.00 81 TRP A C 8
ATOM 13338 O O . TRP A 1 46 ? 115.446 1.273 -11.325 1.00 0.00 81 TRP A O 8
ATOM 13359 N N . GLU A 1 47 ? 114.439 0.113 -12.972 1.00 0.00 82 GLU A N 8
ATOM 13360 C CA . GLU A 1 47 ? 113.524 -0.578 -12.054 1.00 0.00 82 GLU A CA 8
ATOM 13361 C C . GLU A 1 47 ? 113.437 -2.081 -12.387 1.00 0.00 82 GLU A C 8
ATOM 13362 O O . GLU A 1 47 ? 112.398 -2.599 -12.816 1.00 0.00 82 GLU A O 8
ATOM 13374 N N . GLU A 1 48 ? 114.551 -2.793 -12.186 1.00 0.00 83 GLU A N 8
ATOM 13375 C CA . GLU A 1 48 ? 114.610 -4.231 -12.464 1.00 0.00 83 GLU A CA 8
ATOM 13376 C C . GLU A 1 48 ? 114.121 -5.052 -11.264 1.00 0.00 83 GLU A C 8
ATOM 13377 O O . GLU A 1 48 ? 114.230 -4.634 -10.108 1.00 0.00 83 GLU A O 8
ATOM 13389 N N . ASN A 1 49 ? 113.572 -6.238 -11.547 1.00 0.00 84 ASN A N 8
ATOM 13390 C CA . ASN A 1 49 ? 113.059 -7.135 -10.503 1.00 0.00 84 ASN A CA 8
ATOM 13391 C C . ASN A 1 49 ? 114.192 -7.670 -9.614 1.00 0.00 84 ASN A C 8
ATOM 13392 O O . ASN A 1 49 ? 113.986 -7.952 -8.435 1.00 0.00 84 ASN A O 8
ATOM 13403 N N . SER A 1 50 ? 115.389 -7.822 -10.211 1.00 0.00 85 SER A N 8
ATOM 13404 C CA . SER A 1 50 ? 116.611 -8.333 -9.546 1.00 0.00 85 SER A CA 8
ATOM 13405 C C . SER A 1 50 ? 116.540 -8.372 -7.991 1.00 0.00 85 SER A C 8
ATOM 13406 O O . SER A 1 50 ? 116.123 -7.388 -7.373 1.00 0.00 85 SER A O 8
ATOM 13414 N N . PRO A 1 51 ? 116.953 -9.471 -7.339 1.00 0.00 86 PRO A N 8
ATOM 13415 C CA . PRO A 1 51 ? 116.918 -9.571 -5.842 1.00 0.00 86 PRO A CA 8
ATOM 13416 C C . PRO A 1 51 ? 117.558 -8.359 -5.154 1.00 0.00 86 PRO A C 8
ATOM 13417 O O . PRO A 1 51 ? 116.899 -7.633 -4.402 1.00 0.00 86 PRO A O 8
ATOM 13428 N N . GLY A 1 52 ? 118.852 -8.127 -5.410 1.00 0.00 87 GLY A N 8
ATOM 13429 C CA . GLY A 1 52 ? 119.560 -6.998 -4.812 1.00 0.00 87 GLY A CA 8
ATOM 13430 C C . GLY A 1 52 ? 119.582 -5.815 -5.777 1.00 0.00 87 GLY A C 8
ATOM 13431 O O . GLY A 1 52 ? 118.582 -5.502 -6.432 1.00 0.00 87 GLY A O 8
ATOM 13435 N N . GLY A 1 53 ? 120.735 -5.152 -5.875 1.00 0.00 88 GLY A N 8
ATOM 13436 C CA . GLY A 1 53 ? 120.884 -4.007 -6.769 1.00 0.00 88 GLY A CA 8
ATOM 13437 C C . GLY A 1 53 ? 121.356 -4.463 -8.154 1.00 0.00 88 GLY A C 8
ATOM 13438 O O . GLY A 1 53 ? 122.493 -4.212 -8.564 1.00 0.00 88 GLY A O 8
ATOM 13442 N N . GLY A 1 54 ? 120.463 -5.137 -8.887 1.00 0.00 89 GLY A N 8
ATOM 13443 C CA . GLY A 1 54 ? 120.770 -5.626 -10.235 1.00 0.00 89 GLY A CA 8
ATOM 13444 C C . GLY A 1 54 ? 122.012 -6.525 -10.254 1.00 0.00 89 GLY A C 8
ATOM 13445 O O . GLY A 1 54 ? 122.872 -6.389 -11.130 1.00 0.00 89 GLY A O 8
ATOM 13449 N N . VAL A 1 55 ? 122.130 -7.446 -9.281 1.00 0.00 90 VAL A N 8
ATOM 13450 C CA . VAL A 1 55 ? 123.294 -8.334 -9.228 1.00 0.00 90 VAL A CA 8
ATOM 13451 C C . VAL A 1 55 ? 123.379 -9.203 -10.502 1.00 0.00 90 VAL A C 8
ATOM 13452 O O . VAL A 1 55 ? 122.462 -9.974 -10.807 1.00 0.00 90 VAL A O 8
ATOM 13465 N N . GLY A 1 56 ? 124.512 -9.139 -11.222 1.00 0.00 91 GLY A N 8
ATOM 13466 C CA . GLY A 1 56 ? 124.703 -10.000 -12.394 1.00 0.00 91 GLY A CA 8
ATOM 13467 C C . GLY A 1 56 ? 124.013 -9.450 -13.661 1.00 0.00 91 GLY A C 8
ATOM 13468 O O . GLY A 1 56 ? 124.147 -10.010 -14.753 1.00 0.00 91 GLY A O 8
ATOM 13472 N N . GLU A 1 57 ? 123.195 -8.402 -13.501 1.00 0.00 92 GLU A N 8
ATOM 13473 C CA . GLU A 1 57 ? 122.405 -7.848 -14.602 1.00 0.00 92 GLU A CA 8
ATOM 13474 C C . GLU A 1 57 ? 123.267 -7.159 -15.669 1.00 0.00 92 GLU A C 8
ATOM 13475 O O . GLU A 1 57 ? 124.279 -6.518 -15.371 1.00 0.00 92 GLU A O 8
ATOM 13487 N N . VAL A 1 58 ? 122.829 -7.267 -16.938 1.00 0.00 93 VAL A N 8
ATOM 13488 C CA . VAL A 1 58 ? 123.521 -6.630 -18.056 1.00 0.00 93 VAL A CA 8
ATOM 13489 C C . VAL A 1 58 ? 122.519 -5.736 -18.806 1.00 0.00 93 VAL A C 8
ATOM 13490 O O . VAL A 1 58 ? 121.478 -6.199 -19.288 1.00 0.00 93 VAL A O 8
ATOM 13503 N N . LEU A 1 59 ? 122.817 -4.443 -18.889 1.00 0.00 94 LEU A N 8
ATOM 13504 C CA . LEU A 1 59 ? 121.937 -3.495 -19.561 1.00 0.00 94 LEU A CA 8
ATOM 13505 C C . LEU A 1 59 ? 122.356 -3.322 -21.018 1.00 0.00 94 LEU A C 8
ATOM 13506 O O . LEU A 1 59 ? 123.313 -2.606 -21.332 1.00 0.00 94 LEU A O 8
ATOM 13522 N N . SER A 1 60 ? 121.628 -3.985 -21.922 1.00 0.00 95 SER A N 8
ATOM 13523 C CA . SER A 1 60 ? 121.917 -3.904 -23.351 1.00 0.00 95 SER A CA 8
ATOM 13524 C C . SER A 1 60 ? 120.804 -3.137 -24.070 1.00 0.00 95 SER A C 8
ATOM 13525 O O . SER A 1 60 ? 119.660 -3.594 -24.148 1.00 0.00 95 SER A O 8
ATOM 13533 N N . TYR A 1 61 ? 121.135 -1.950 -24.593 1.00 0.00 96 TYR A N 8
ATOM 13534 C CA . TYR A 1 61 ? 120.147 -1.117 -25.298 1.00 0.00 96 TYR A CA 8
ATOM 13535 C C . TYR A 1 61 ? 120.568 -0.853 -26.748 1.00 0.00 96 TYR A C 8
ATOM 13536 O O . TYR A 1 61 ? 121.748 -0.702 -27.053 1.00 0.00 96 TYR A O 8
ATOM 13554 N N . LYS A 1 62 ? 119.586 -0.784 -27.653 1.00 0.00 97 LYS A N 8
ATOM 13555 C CA . LYS A 1 62 ? 119.857 -0.522 -29.077 1.00 0.00 97 LYS A CA 8
ATOM 13556 C C . LYS A 1 62 ? 118.945 0.601 -29.601 1.00 0.00 97 LYS A C 8
ATOM 13557 O O . LYS A 1 62 ? 117.743 0.626 -29.320 1.00 0.00 97 LYS A O 8
ATOM 13576 N N . PHE A 1 63 ? 119.515 1.551 -30.369 1.00 0.00 98 PHE A N 8
ATOM 13577 C CA . PHE A 1 63 ? 118.741 2.670 -30.916 1.00 0.00 98 PHE A CA 8
ATOM 13578 C C . PHE A 1 63 ? 118.532 2.499 -32.433 1.00 0.00 98 PHE A C 8
ATOM 13579 O O . PHE A 1 63 ? 119.305 1.826 -33.118 1.00 0.00 98 PHE A O 8
ATOM 13596 N N . ALA A 1 64 ? 117.447 3.080 -32.960 1.00 0.00 99 ALA A N 8
ATOM 13597 C CA . ALA A 1 64 ? 117.104 2.967 -34.377 1.00 0.00 99 ALA A CA 8
ATOM 13598 C C . ALA A 1 64 ? 117.983 3.836 -35.300 1.00 0.00 99 ALA A C 8
ATOM 13599 O O . ALA A 1 64 ? 118.019 3.606 -36.513 1.00 0.00 99 ALA A O 8
ATOM 13606 N N . SER A 1 65 ? 118.676 4.858 -34.761 1.00 0.00 100 SER A N 8
ATOM 13607 C CA . SER A 1 65 ? 119.495 5.734 -35.598 1.00 0.00 100 SER A CA 8
ATOM 13608 C C . SER A 1 65 ? 120.855 5.996 -34.937 1.00 0.00 100 SER A C 8
ATOM 13609 O O . SER A 1 65 ? 121.004 5.764 -33.733 1.00 0.00 100 SER A O 8
ATOM 13617 N N . PRO A 1 66 ? 121.852 6.467 -35.685 1.00 0.00 101 PRO A N 8
ATOM 13618 C CA . PRO A 1 66 ? 123.196 6.736 -35.108 1.00 0.00 101 PRO A CA 8
ATOM 13619 C C . PRO A 1 66 ? 123.198 7.966 -34.200 1.00 0.00 101 PRO A C 8
ATOM 13620 O O . PRO A 1 66 ? 122.400 8.893 -34.359 1.00 0.00 101 PRO A O 8
ATOM 13631 N N . MET A 1 67 ? 124.101 7.959 -33.223 1.00 0.00 102 MET A N 8
ATOM 13632 C CA . MET A 1 67 ? 124.223 9.043 -32.256 1.00 0.00 102 MET A CA 8
ATOM 13633 C C . MET A 1 67 ? 125.697 9.204 -31.898 1.00 0.00 102 MET A C 8
ATOM 13634 O O . MET A 1 67 ? 126.379 8.204 -31.643 1.00 0.00 102 MET A O 8
ATOM 13648 N N . HIS A 1 68 ? 126.223 10.439 -31.865 1.00 0.00 103 HIS A N 8
ATOM 13649 C CA . HIS A 1 68 ? 127.629 10.617 -31.525 1.00 0.00 103 HIS A CA 8
ATOM 13650 C C . HIS A 1 68 ? 127.775 10.607 -30.001 1.00 0.00 103 HIS A C 8
ATOM 13651 O O . HIS A 1 68 ? 126.918 11.131 -29.283 1.00 0.00 103 HIS A O 8
ATOM 13666 N N . ILE A 1 69 ? 128.846 9.979 -29.485 1.00 0.00 104 ILE A N 8
ATOM 13667 C CA . ILE A 1 69 ? 129.042 9.890 -28.029 1.00 0.00 104 ILE A CA 8
ATOM 13668 C C . ILE A 1 69 ? 130.160 10.845 -27.599 1.00 0.00 104 ILE A C 8
ATOM 13669 O O . ILE A 1 69 ? 131.005 11.246 -28.405 1.00 0.00 104 ILE A O 8
ATOM 13685 N N . GLY A 1 70 ? 130.164 11.226 -26.315 1.00 0.00 105 GLY A N 8
ATOM 13686 C CA . GLY A 1 70 ? 131.175 12.146 -25.794 1.00 0.00 105 GLY A CA 8
ATOM 13687 C C . GLY A 1 70 ? 131.578 11.794 -24.360 1.00 0.00 105 GLY A C 8
ATOM 13688 O O . GLY A 1 70 ? 132.751 11.539 -24.070 1.00 0.00 105 GLY A O 8
ATOM 13692 N N . ARG A 1 71 ? 130.603 11.795 -23.444 1.00 0.00 106 ARG A N 8
ATOM 13693 C CA . ARG A 1 71 ? 130.872 11.488 -22.034 1.00 0.00 106 AR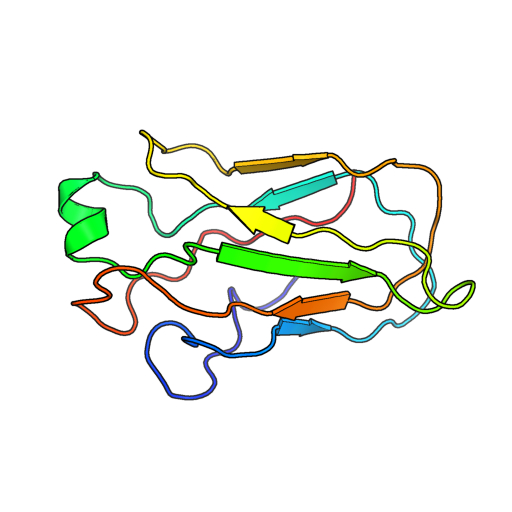G A CA 8
ATOM 13694 C C . ARG A 1 71 ? 129.635 10.901 -21.345 1.00 0.00 106 ARG A C 8
ATOM 13695 O O . ARG A 1 71 ? 128.497 11.120 -21.769 1.00 0.00 106 ARG A O 8
ATOM 13716 N N . ILE A 1 72 ? 129.860 10.158 -20.254 1.00 0.00 107 ILE A N 8
ATOM 13717 C CA . ILE A 1 72 ? 128.755 9.559 -19.491 1.00 0.00 107 ILE A CA 8
ATOM 13718 C C . ILE A 1 72 ? 128.882 9.958 -18.014 1.00 0.00 107 ILE A C 8
ATOM 13719 O O . ILE A 1 72 ? 129.927 9.777 -17.383 1.00 0.00 107 ILE A O 8
ATOM 13735 N N . LEU A 1 73 ? 127.807 10.526 -17.466 1.00 0.00 108 LEU A N 8
ATOM 13736 C CA . LEU A 1 73 ? 127.785 10.977 -16.075 1.00 0.00 108 LEU A CA 8
ATOM 13737 C C . LEU A 1 73 ? 126.863 10.094 -15.232 1.00 0.00 108 LEU A C 8
ATOM 13738 O O . LEU A 1 73 ? 125.712 9.842 -15.603 1.00 0.00 108 LEU A O 8
ATOM 13754 N N . ILE A 1 74 ? 127.358 9.627 -14.078 1.00 0.00 109 ILE A N 8
ATOM 13755 C CA . ILE A 1 74 ? 126.545 8.787 -13.196 1.00 0.00 109 ILE A CA 8
ATOM 13756 C C . ILE A 1 74 ? 126.742 9.164 -11.725 1.00 0.00 109 ILE A C 8
ATOM 13757 O O . ILE A 1 74 ? 127.853 9.142 -11.197 1.00 0.00 109 ILE A O 8
ATOM 13773 N N . VAL A 1 75 ? 125.632 9.446 -11.044 1.00 0.00 110 VAL A N 8
ATOM 13774 C CA . VAL A 1 75 ? 125.659 9.757 -9.608 1.00 0.00 110 VAL A CA 8
ATOM 13775 C C . VAL A 1 75 ? 124.977 8.592 -8.891 1.00 0.00 110 VAL A C 8
ATOM 13776 O O . VAL A 1 75 ? 123.765 8.386 -9.018 1.00 0.00 110 VAL A O 8
ATOM 13789 N N . ASN A 1 76 ? 125.760 7.795 -8.157 1.00 0.00 111 ASN A N 8
ATOM 13790 C CA . ASN A 1 76 ? 125.230 6.632 -7.453 1.00 0.00 111 ASN A CA 8
ATOM 13791 C C . ASN A 1 76 ? 123.985 6.997 -6.655 1.00 0.00 111 ASN A C 8
ATOM 13792 O O . ASN A 1 76 ? 123.630 8.169 -6.516 1.00 0.00 111 ASN A O 8
ATOM 13803 N N . GLY A 1 77 ? 123.312 5.967 -6.142 1.00 0.00 112 GLY A N 8
ATOM 13804 C CA . GLY A 1 77 ? 122.080 6.126 -5.348 1.00 0.00 112 GLY A CA 8
ATOM 13805 C C . GLY A 1 77 ? 122.104 7.398 -4.481 1.00 0.00 112 GLY A C 8
ATOM 13806 O O . GLY A 1 77 ? 121.592 8.447 -4.883 1.00 0.00 112 GLY A O 8
ATOM 13810 N N . ASP A 1 78 ? 122.701 7.312 -3.285 1.00 0.00 113 ASP A N 8
ATOM 13811 C CA . ASP A 1 78 ? 122.773 8.472 -2.391 1.00 0.00 113 ASP A CA 8
ATOM 13812 C C . ASP A 1 78 ? 124.115 9.215 -2.522 1.00 0.00 113 ASP A C 8
ATOM 13813 O O . ASP A 1 78 ? 124.185 10.426 -2.301 1.00 0.00 113 ASP A O 8
ATOM 13822 N N . THR A 1 79 ? 125.193 8.489 -2.880 1.00 0.00 114 THR A N 8
ATOM 13823 C CA . THR A 1 79 ? 126.542 9.082 -3.031 1.00 0.00 114 THR A CA 8
ATOM 13824 C C . THR A 1 79 ? 126.814 10.110 -1.912 1.00 0.00 114 THR A C 8
ATOM 13825 O O . THR A 1 79 ? 127.395 11.180 -2.127 1.00 0.00 114 THR A O 8
ATOM 13836 N N . SER A 1 80 ? 126.360 9.779 -0.700 1.00 0.00 115 SER A N 8
ATOM 13837 C CA . SER A 1 80 ? 126.515 10.664 0.455 1.00 0.00 115 SER A CA 8
ATOM 13838 C C . SER A 1 80 ? 127.855 10.450 1.162 1.00 0.00 115 SER A C 8
ATOM 13839 O O . SER A 1 80 ? 128.558 11.408 1.499 1.00 0.00 115 SER A O 8
ATOM 13847 N N . SER A 1 81 ? 128.213 9.185 1.398 1.00 0.00 116 SER A N 8
ATOM 13848 C CA . SER A 1 81 ? 129.454 8.852 2.065 1.00 0.00 116 SER A CA 8
ATOM 13849 C C . SER A 1 81 ? 129.824 7.404 1.775 1.00 0.00 116 SER A C 8
ATOM 13850 O O . SER A 1 81 ? 128.974 6.552 1.500 1.00 0.00 116 SER A O 8
ATOM 13858 N N . LYS A 1 82 ? 131.114 7.131 1.833 1.00 0.00 117 LYS A N 8
ATOM 13859 C CA . LYS A 1 82 ? 131.647 5.792 1.576 1.00 0.00 117 LYS A CA 8
ATOM 13860 C C . LYS A 1 82 ? 130.972 4.777 2.503 1.00 0.00 117 LYS A C 8
ATOM 13861 O O . LYS A 1 82 ? 130.609 3.671 2.092 1.00 0.00 117 LYS A O 8
ATOM 13880 N N . GLU A 1 83 ? 130.754 5.165 3.762 1.00 0.00 118 GLU A N 8
ATOM 13881 C CA . GLU A 1 83 ? 130.066 4.286 4.713 1.00 0.00 118 GLU A CA 8
ATOM 13882 C C . GLU A 1 83 ? 128.668 3.944 4.161 1.00 0.00 118 GLU A C 8
ATOM 13883 O O . GLU A 1 83 ? 128.144 2.841 4.348 1.00 0.00 118 GLU A O 8
ATOM 13895 N N . ASN A 1 84 ? 128.073 4.909 3.447 1.00 0.00 119 ASN A N 8
ATOM 13896 C CA . ASN A 1 84 ? 126.758 4.733 2.838 1.00 0.00 119 ASN A CA 8
ATOM 13897 C C . ASN A 1 84 ? 126.812 3.651 1.750 1.00 0.00 119 ASN A C 8
ATOM 13898 O O . ASN A 1 84 ? 125.859 2.891 1.560 1.00 0.00 119 ASN A O 8
ATOM 13909 N N . TYR A 1 85 ? 127.946 3.570 1.033 1.00 0.00 120 TYR A N 8
ATOM 13910 C CA . TYR A 1 85 ? 128.112 2.563 -0.022 1.00 0.00 120 TYR A CA 8
ATOM 13911 C C . TYR A 1 85 ? 127.994 1.169 0.592 1.00 0.00 120 TYR A C 8
ATOM 13912 O O . TYR A 1 85 ? 127.379 0.270 0.026 1.00 0.00 120 TYR A O 8
ATOM 13930 N N . TYR A 1 86 ? 128.573 0.994 1.782 1.00 0.00 121 TYR A N 8
ATOM 13931 C CA . TYR A 1 86 ? 128.498 -0.289 2.486 1.00 0.00 121 TYR A CA 8
ATOM 13932 C C . TYR A 1 86 ? 127.031 -0.598 2.851 1.00 0.00 121 TYR A C 8
ATOM 13933 O O . TYR A 1 86 ? 126.617 -1.756 2.936 1.00 0.00 121 TYR A O 8
ATOM 13951 N N . LYS A 1 87 ? 126.239 0.461 3.076 1.00 0.00 122 LYS A N 8
ATOM 13952 C CA . LYS A 1 87 ? 124.826 0.323 3.441 1.00 0.00 122 LYS A CA 8
ATOM 13953 C C . LYS A 1 87 ? 123.910 0.206 2.198 1.00 0.00 122 LYS A C 8
ATOM 13954 O O . LYS A 1 87 ? 122.790 -0.308 2.280 1.00 0.00 122 LYS A O 8
ATOM 13973 N N . LYS A 1 88 ? 124.365 0.724 1.053 1.00 0.00 123 LYS A N 8
ATOM 13974 C CA . LYS A 1 88 ? 123.569 0.719 -0.178 1.00 0.00 123 LYS A CA 8
ATOM 13975 C C . LYS A 1 88 ? 124.229 -0.093 -1.307 1.00 0.00 123 LYS A C 8
ATOM 13976 O O . LYS A 1 88 ? 125.438 -0.291 -1.342 1.00 0.00 123 LYS A O 8
ATOM 13995 N N . ASN A 1 89 ? 123.394 -0.581 -2.238 1.00 0.00 124 ASN A N 8
ATOM 13996 C CA . ASN A 1 89 ? 123.841 -1.389 -3.384 1.00 0.00 124 ASN A CA 8
ATOM 13997 C C . ASN A 1 89 ? 125.215 -0.960 -3.936 1.00 0.00 124 ASN A C 8
ATOM 13998 O O . ASN A 1 89 ? 125.429 0.174 -4.369 1.00 0.00 124 ASN A O 8
ATOM 14009 N N . ARG A 1 90 ? 126.150 -1.897 -3.895 1.00 0.00 125 ARG A N 8
ATOM 14010 C CA . ARG A 1 90 ? 127.529 -1.676 -4.365 1.00 0.00 125 ARG A CA 8
ATOM 14011 C C . ARG A 1 90 ? 127.673 -2.029 -5.859 1.00 0.00 125 ARG A C 8
ATOM 14012 O O . ARG A 1 90 ? 127.651 -3.204 -6.234 1.00 0.00 125 ARG A O 8
ATOM 14033 N N . ILE A 1 91 ? 127.880 -1.025 -6.727 1.00 0.00 126 ILE A N 8
ATOM 14034 C CA . ILE A 1 91 ? 128.084 -1.313 -8.155 1.00 0.00 126 ILE A CA 8
ATOM 14035 C C . ILE A 1 91 ? 129.359 -2.172 -8.297 1.00 0.00 126 ILE A C 8
ATOM 14036 O O . ILE A 1 91 ? 129.432 -3.096 -9.109 1.00 0.00 126 ILE A O 8
ATOM 14052 N N . ALA A 1 92 ? 130.363 -1.875 -7.458 1.00 0.00 127 ALA A N 8
ATOM 14053 C CA . ALA A 1 92 ? 131.629 -2.611 -7.430 1.00 0.00 127 ALA A CA 8
ATOM 14054 C C . ALA A 1 92 ? 132.386 -2.518 -8.767 1.00 0.00 127 ALA A C 8
ATOM 14055 O O . ALA A 1 92 ? 133.336 -1.740 -8.900 1.00 0.00 127 ALA A O 8
ATOM 14062 N N . LYS A 1 93 ? 131.982 -3.318 -9.764 1.00 0.00 128 LYS A N 8
ATOM 14063 C CA . LYS A 1 93 ? 132.642 -3.317 -11.065 1.00 0.00 128 LYS A CA 8
ATOM 14064 C C . LYS A 1 93 ? 131.609 -3.261 -12.183 1.00 0.00 128 LYS A C 8
ATOM 14065 O O . LYS A 1 93 ? 130.466 -3.703 -12.023 1.00 0.00 128 LYS A O 8
ATOM 14084 N N . ALA A 1 94 ? 132.007 -2.711 -13.331 1.00 0.00 129 ALA A N 8
ATOM 14085 C CA . ALA A 1 94 ? 131.106 -2.606 -14.473 1.00 0.00 129 ALA A CA 8
ATOM 14086 C C . ALA A 1 94 ? 131.896 -2.496 -15.777 1.00 0.00 129 ALA A C 8
ATOM 14087 O O . ALA A 1 94 ? 132.879 -1.754 -15.873 1.00 0.00 129 ALA A O 8
ATOM 14094 N N . ASP A 1 95 ? 131.457 -3.235 -16.797 1.00 0.00 130 ASP A N 8
ATOM 14095 C CA . ASP A 1 95 ? 132.114 -3.214 -18.103 1.00 0.00 130 ASP A CA 8
ATOM 14096 C C . ASP A 1 95 ? 131.208 -2.519 -19.123 1.00 0.00 130 ASP A C 8
ATOM 14097 O O . ASP A 1 95 ? 130.162 -3.047 -19.513 1.00 0.00 130 ASP A O 8
ATOM 14106 N N . VAL A 1 96 ? 131.610 -1.323 -19.568 1.00 0.00 131 VAL A N 8
ATOM 14107 C CA . VAL A 1 96 ? 130.836 -0.565 -20.540 1.00 0.00 131 VAL A CA 8
ATOM 14108 C C . VAL A 1 96 ? 131.556 -0.571 -21.882 1.00 0.00 131 VAL A C 8
ATOM 14109 O O . VAL A 1 96 ? 132.777 -0.421 -21.980 1.00 0.00 131 VAL A O 8
ATOM 14122 N N . LYS A 1 97 ? 130.772 -0.781 -22.918 1.00 0.00 132 LYS A N 8
ATOM 14123 C CA . LYS A 1 97 ? 131.308 -0.853 -24.289 1.00 0.00 132 LYS A CA 8
ATOM 14124 C C . LYS A 1 97 ? 130.317 -0.304 -25.324 1.00 0.00 132 LYS A C 8
ATOM 14125 O O . LYS A 1 97 ? 129.094 -0.395 -25.160 1.00 0.00 132 LYS A O 8
ATOM 14144 N N . TYR A 1 98 ? 130.858 0.231 -26.433 1.00 0.00 133 TYR A N 8
ATOM 14145 C CA . TYR A 1 98 ? 130.052 0.744 -27.522 1.00 0.00 133 TYR A CA 8
ATOM 14146 C C . TYR A 1 98 ? 130.429 -0.058 -28.775 1.00 0.00 133 TYR A C 8
ATOM 14147 O O . TYR A 1 98 ? 131.618 -0.182 -29.106 1.00 0.00 133 TYR A O 8
ATOM 14165 N N . TYR A 1 99 ? 129.441 -0.626 -29.471 1.00 0.00 134 TYR A N 8
ATOM 14166 C CA . TYR A 1 99 ? 129.731 -1.432 -30.675 1.00 0.00 134 TYR A CA 8
ATOM 14167 C C . TYR A 1 99 ? 129.255 -0.740 -31.957 1.00 0.00 134 TYR A C 8
ATOM 14168 O O . TYR A 1 99 ? 128.359 0.104 -31.950 1.00 0.00 134 TYR A O 8
ATOM 14186 N N . ASN A 1 100 ? 129.873 -1.113 -33.083 1.00 0.00 135 ASN A N 8
ATOM 14187 C CA . ASN A 1 100 ? 129.526 -0.546 -34.383 1.00 0.00 135 ASN A CA 8
ATOM 14188 C C . ASN A 1 100 ? 128.615 -1.523 -35.141 1.00 0.00 135 ASN A C 8
ATOM 14189 O O . ASN A 1 100 ? 128.916 -1.981 -36.251 1.00 0.00 135 ASN A O 8
ATOM 14200 N N . GLY A 1 101 ? 127.473 -1.845 -34.528 1.00 0.00 136 GLY A N 8
ATOM 14201 C CA . GLY A 1 101 ? 126.508 -2.763 -35.133 1.00 0.00 136 GLY A CA 8
ATOM 14202 C C . GLY A 1 101 ? 126.924 -4.242 -35.024 1.00 0.00 136 GLY A C 8
ATOM 14203 O O . GLY A 1 101 ? 126.106 -5.145 -35.227 1.00 0.00 136 GLY A O 8
ATOM 14207 N N . ASN A 1 102 ? 128.196 -4.507 -34.703 1.00 0.00 137 ASN A N 8
ATOM 14208 C CA . ASN A 1 102 ? 128.694 -5.881 -34.573 1.00 0.00 137 ASN A CA 8
ATOM 14209 C C . ASN A 1 102 ? 130.168 -5.917 -34.143 1.00 0.00 137 ASN A C 8
ATOM 14210 O O . ASN A 1 102 ? 130.567 -6.743 -33.316 1.00 0.00 137 ASN A O 8
ATOM 14221 N N . LYS A 1 103 ? 130.997 -5.036 -34.725 1.00 0.00 138 LYS A N 8
ATOM 14222 C CA . LYS A 1 103 ? 132.429 -5.007 -34.408 1.00 0.00 138 LYS A CA 8
ATOM 14223 C C . LYS A 1 103 ? 132.731 -4.139 -33.178 1.00 0.00 138 LYS A C 8
ATOM 14224 O O . LYS A 1 103 ? 132.076 -3.126 -32.920 1.00 0.00 138 LYS A O 8
ATOM 14243 N N . LEU A 1 104 ? 133.750 -4.549 -32.415 1.00 0.00 139 LEU A N 8
ATOM 14244 C CA . LEU A 1 104 ? 134.166 -3.828 -31.211 1.00 0.00 139 LEU A CA 8
ATOM 14245 C C . LEU A 1 104 ? 134.991 -2.585 -31.592 1.00 0.00 139 LEU A C 8
ATOM 14246 O O . LEU A 1 104 ? 136.092 -2.700 -32.141 1.00 0.00 139 LEU A O 8
ATOM 14262 N N . VAL A 1 105 ? 134.472 -1.380 -31.295 1.00 0.00 140 VAL A N 8
ATOM 14263 C CA . VAL A 1 105 ? 135.190 -0.136 -31.607 1.00 0.00 140 VAL A CA 8
ATOM 14264 C C . VAL A 1 105 ? 135.578 0.614 -30.328 1.00 0.00 140 VAL A C 8
ATOM 14265 O O . VAL A 1 105 ? 136.615 1.284 -30.273 1.00 0.00 140 VAL A O 8
ATOM 14278 N N . LEU A 1 106 ? 134.749 0.502 -29.280 1.00 0.00 141 LEU A N 8
ATOM 14279 C CA . LEU A 1 106 ? 135.030 1.175 -28.008 1.00 0.00 141 LEU A CA 8
ATOM 14280 C C . LEU A 1 106 ? 134.950 0.190 -26.832 1.00 0.00 141 LEU A C 8
ATOM 14281 O O . LEU A 1 106 ? 133.908 -0.408 -26.552 1.00 0.00 141 LEU A O 8
ATOM 14297 N N . PHE A 1 107 ? 136.078 0.034 -26.134 1.00 0.00 142 PHE A N 8
ATOM 14298 C CA . PHE A 1 107 ? 136.173 -0.862 -24.979 1.00 0.00 142 PHE A CA 8
ATOM 14299 C C . PHE A 1 107 ? 136.544 -0.058 -23.729 1.00 0.00 142 PHE A C 8
ATOM 14300 O O . PHE A 1 107 ? 137.580 0.614 -23.693 1.00 0.00 142 PHE A O 8
ATOM 14317 N N . GLN A 1 108 ? 135.691 -0.104 -22.693 1.00 0.00 143 GLN A N 8
ATOM 14318 C CA . GLN A 1 108 ? 135.954 0.650 -21.463 1.00 0.00 143 GLN A CA 8
ATOM 14319 C C . GLN A 1 108 ? 135.530 -0.130 -20.209 1.00 0.00 143 GLN A C 8
ATOM 14320 O O . GLN A 1 108 ? 134.412 -0.641 -20.106 1.00 0.00 143 GLN A O 8
ATOM 14334 N N . LYS A 1 109 ? 136.437 -0.192 -19.233 1.00 0.00 144 LYS A N 8
ATOM 14335 C CA . LYS A 1 109 ? 136.175 -0.872 -17.966 1.00 0.00 144 LYS A CA 8
ATOM 14336 C C . LYS A 1 109 ? 136.209 0.155 -16.830 1.00 0.00 144 LYS A C 8
ATOM 14337 O O . LYS A 1 109 ? 137.055 1.054 -16.811 1.00 0.00 144 LYS A O 8
ATOM 14356 N N . ILE A 1 110 ? 135.268 0.044 -15.884 1.00 0.00 145 ILE A N 8
ATOM 14357 C CA . ILE A 1 110 ? 135.192 0.991 -14.768 1.00 0.00 145 ILE A CA 8
ATOM 14358 C C . ILE A 1 110 ? 135.034 0.263 -13.420 1.00 0.00 145 ILE A C 8
ATOM 14359 O O . ILE A 1 110 ? 134.529 -0.862 -13.342 1.00 0.00 145 ILE A O 8
ATOM 14375 N N . GLU A 1 111 ? 135.466 0.933 -12.350 1.00 0.00 146 GLU A N 8
ATOM 14376 C CA . GLU A 1 111 ? 135.377 0.386 -10.997 1.00 0.00 146 GLU A CA 8
ATOM 14377 C C . GLU A 1 111 ? 135.100 1.515 -9.999 1.00 0.00 146 GLU A C 8
ATOM 14378 O O . GLU A 1 111 ? 135.572 2.643 -10.165 1.00 0.00 146 GLU A O 8
ATOM 14390 N N . LEU A 1 112 ? 134.319 1.216 -8.957 1.00 0.00 147 LEU A N 8
ATOM 14391 C CA . LEU A 1 112 ? 133.975 2.216 -7.942 1.00 0.00 147 LEU A CA 8
ATOM 14392 C C . LEU A 1 112 ? 134.608 1.860 -6.586 1.00 0.00 147 LEU A C 8
ATOM 14393 O O . LEU A 1 112 ? 134.317 0.809 -6.007 1.00 0.00 147 LEU A O 8
ATOM 14409 N N . GLY A 1 113 ? 135.485 2.736 -6.066 1.00 0.00 148 GLY A N 8
ATOM 14410 C CA . GLY A 1 113 ? 136.146 2.498 -4.783 1.00 0.00 148 GLY A CA 8
ATOM 14411 C C . GLY A 1 113 ? 137.523 3.161 -4.765 1.00 0.00 148 GLY A C 8
ATOM 14412 O O . GLY A 1 113 ? 138.543 2.530 -5.054 1.00 0.00 148 GLY A O 8
ATOM 14416 N N . ASP A 1 114 ? 137.552 4.458 -4.441 1.00 0.00 149 ASP A N 8
ATOM 14417 C CA . ASP A 1 114 ? 138.810 5.215 -4.409 1.00 0.00 149 ASP A CA 8
ATOM 14418 C C . ASP A 1 114 ? 139.048 5.894 -3.042 1.00 0.00 149 ASP A C 8
ATOM 14419 O O . ASP A 1 114 ? 139.858 5.422 -2.239 1.00 0.00 149 ASP A O 8
ATOM 14428 N N . THR A 1 115 ? 138.363 7.023 -2.770 1.00 0.00 150 THR A N 8
ATOM 14429 C CA . THR A 1 115 ? 138.542 7.750 -1.508 1.00 0.00 150 THR A CA 8
ATOM 14430 C C . THR A 1 115 ? 137.187 8.310 -0.999 1.00 0.00 150 THR A C 8
ATOM 14431 O O . THR A 1 115 ? 136.358 7.547 -0.505 1.00 0.00 150 THR A O 8
ATOM 14442 N N . TYR A 1 116 ? 136.939 9.634 -1.093 1.00 0.00 151 TYR A N 8
ATOM 14443 C CA . TYR A 1 116 ? 135.689 10.219 -0.627 1.00 0.00 151 TYR A CA 8
ATOM 14444 C C . TYR A 1 116 ? 134.811 10.652 -1.810 1.00 0.00 151 TYR A C 8
ATOM 14445 O O . TYR A 1 116 ? 135.295 11.152 -2.828 1.00 0.00 151 TYR A O 8
ATOM 14463 N N . THR A 1 117 ? 133.502 10.444 -1.668 1.00 0.00 152 THR A N 8
ATOM 14464 C CA . THR A 1 117 ? 132.530 10.794 -2.709 1.00 0.00 152 THR A CA 8
ATOM 14465 C C . THR A 1 117 ? 131.952 12.198 -2.503 1.00 0.00 152 THR A C 8
ATOM 14466 O O . THR A 1 117 ? 131.968 12.751 -1.404 1.00 0.00 152 THR A O 8
ATOM 14477 N N . LYS A 1 118 ? 131.409 12.766 -3.587 1.00 0.00 153 LYS A N 8
ATOM 14478 C CA . LYS A 1 118 ? 130.796 14.105 -3.555 1.00 0.00 153 LYS A CA 8
ATOM 14479 C C . LYS A 1 118 ? 130.262 14.508 -4.942 1.00 0.00 153 LYS A C 8
ATOM 14480 O O . LYS A 1 118 ? 129.114 14.941 -5.083 1.00 0.00 153 LYS A O 8
ATOM 14499 N N . LYS A 1 119 ? 131.103 14.377 -5.979 1.00 0.00 154 LYS A N 8
ATOM 14500 C CA . LYS A 1 119 ? 130.721 14.738 -7.344 1.00 0.00 154 LYS A CA 8
ATOM 14501 C C . LYS A 1 119 ? 130.341 13.482 -8.153 1.00 0.00 154 LYS A C 8
ATOM 14502 O O . LYS A 1 119 ? 130.840 12.391 -7.857 1.00 0.00 154 LYS A O 8
ATOM 14521 N N . PRO A 1 120 ? 129.472 13.597 -9.159 1.00 0.00 155 PRO A N 8
ATOM 14522 C CA . PRO A 1 120 ? 129.053 12.420 -9.983 1.00 0.00 155 PRO A CA 8
ATOM 14523 C C . PRO A 1 120 ? 130.234 11.733 -10.674 1.00 0.00 155 PRO A C 8
ATOM 14524 O O . PRO A 1 120 ? 131.186 12.380 -11.120 1.00 0.00 155 PRO A O 8
ATOM 14535 N N . HIS A 1 121 ? 130.154 10.404 -10.791 1.00 0.00 156 HIS A N 8
ATOM 14536 C CA . HIS A 1 121 ? 131.194 9.627 -11.458 1.00 0.00 156 HIS A CA 8
ATOM 14537 C C . HIS A 1 121 ? 131.284 10.073 -12.915 1.00 0.00 156 HIS A C 8
ATOM 14538 O O . HIS A 1 121 ? 130.472 9.684 -13.762 1.00 0.00 156 HIS A O 8
ATOM 14553 N N . HIS A 1 122 ? 132.265 10.931 -13.203 1.00 0.00 157 HIS A N 8
ATOM 14554 C CA . HIS A 1 122 ? 132.452 11.472 -14.546 1.00 0.00 157 HIS A CA 8
ATOM 14555 C C . HIS A 1 122 ? 133.335 10.563 -15.405 1.00 0.00 157 HIS A C 8
ATOM 14556 O O . HIS A 1 122 ? 134.549 10.464 -15.204 1.00 0.00 157 HIS A O 8
ATOM 14571 N N . ILE A 1 123 ? 132.720 9.922 -16.401 1.00 0.00 158 ILE A N 8
ATOM 14572 C CA . ILE A 1 123 ? 133.446 9.052 -17.326 1.00 0.00 158 ILE A CA 8
ATOM 14573 C C . ILE A 1 123 ? 133.552 9.788 -18.669 1.00 0.00 158 ILE A C 8
ATOM 14574 O O . ILE A 1 123 ? 132.532 10.143 -19.266 1.00 0.00 158 ILE A O 8
ATOM 14590 N N . GLU A 1 124 ? 134.779 10.048 -19.151 1.00 0.00 159 GLU A N 8
ATOM 14591 C CA . GLU A 1 124 ? 134.959 10.766 -20.412 1.00 0.00 159 GLU A CA 8
ATOM 14592 C C . GLU A 1 124 ? 135.627 9.886 -21.475 1.00 0.00 159 GLU A C 8
ATOM 14593 O O . GLU A 1 124 ? 136.778 9.462 -21.340 1.00 0.00 159 GLU A O 8
ATOM 14605 N N . ILE A 1 125 ? 134.900 9.624 -22.564 1.00 0.00 160 ILE A N 8
ATOM 14606 C CA . ILE A 1 125 ? 135.422 8.825 -23.675 1.00 0.00 160 ILE A CA 8
ATOM 14607 C C . ILE A 1 125 ? 135.805 9.767 -24.834 1.00 0.00 160 ILE A C 8
ATOM 14608 O O . ILE A 1 125 ? 134.949 10.298 -25.545 1.00 0.00 160 ILE A O 8
ATOM 14624 N N . ASP A 1 126 ? 137.110 10.029 -24.984 1.00 0.00 161 ASP A N 8
ATOM 14625 C CA . ASP A 1 126 ? 137.613 10.962 -26.005 1.00 0.00 161 ASP A CA 8
ATOM 14626 C C . ASP A 1 126 ? 137.112 10.664 -27.435 1.00 0.00 161 ASP A C 8
ATOM 14627 O O . ASP A 1 126 ? 136.893 11.597 -28.215 1.00 0.00 161 ASP A O 8
ATOM 14636 N N . LYS A 1 127 ? 136.935 9.383 -27.812 1.00 0.00 162 LYS A N 8
ATOM 14637 C CA . LYS A 1 127 ? 136.472 9.035 -29.162 1.00 0.00 162 LYS A CA 8
ATOM 14638 C C . LYS A 1 127 ? 135.254 9.883 -29.561 1.00 0.00 162 LYS A C 8
ATOM 14639 O O . LYS A 1 127 ? 134.399 10.217 -28.738 1.00 0.00 162 LYS A O 8
ATOM 14658 N N . LYS A 1 128 ? 135.182 10.223 -30.850 1.00 0.00 163 LYS A N 8
ATOM 14659 C CA . LYS A 1 128 ? 134.082 11.021 -31.386 1.00 0.00 163 LYS A CA 8
ATOM 14660 C C . LYS A 1 128 ? 133.496 10.329 -32.624 1.00 0.00 163 LYS A C 8
ATOM 14661 O O . LYS A 1 128 ? 133.549 10.826 -33.756 1.00 0.00 163 LYS A O 8
ATOM 14680 N N . LEU A 1 129 ? 132.919 9.156 -32.388 1.00 0.00 164 LEU A N 8
ATOM 14681 C CA . LEU A 1 129 ? 132.295 8.355 -33.444 1.00 0.00 164 LEU A CA 8
ATOM 14682 C C . LEU A 1 129 ? 130.816 8.217 -33.139 1.00 0.00 164 LEU A C 8
ATOM 14683 O O . LEU A 1 129 ? 130.447 8.147 -31.962 1.00 0.00 164 LEU A O 8
ATOM 14699 N N . ASP A 1 130 ? 129.933 8.148 -34.164 1.00 0.00 165 ASP A N 8
ATOM 14700 C CA . ASP A 1 130 ? 128.521 7.959 -33.837 1.00 0.00 165 ASP A CA 8
ATOM 14701 C C . ASP A 1 130 ? 128.012 6.634 -34.391 1.00 0.00 165 ASP A C 8
ATOM 14702 O O . ASP A 1 130 ? 127.928 6.388 -35.594 1.00 0.00 165 ASP A O 8
ATOM 14711 N N . VAL A 1 131 ? 127.587 5.818 -33.452 1.00 0.00 166 VAL A N 8
ATOM 14712 C CA . VAL A 1 131 ? 126.963 4.525 -33.685 1.00 0.00 166 VAL A CA 8
ATOM 14713 C C . VAL A 1 131 ? 125.957 4.360 -32.557 1.00 0.00 166 VAL A C 8
ATOM 14714 O O . VAL A 1 131 ? 126.089 5.082 -31.547 1.00 0.00 166 VAL A O 8
ATOM 14727 N N . ASP A 1 132 ? 125.140 3.289 -32.538 1.00 0.00 167 ASP A N 8
ATOM 14728 C CA . ASP A 1 132 ? 124.473 3.043 -31.285 1.00 0.00 167 ASP A CA 8
ATOM 14729 C C . ASP A 1 132 ? 124.415 1.547 -31.061 1.00 0.00 167 ASP A C 8
ATOM 14730 O O . ASP A 1 132 ? 123.739 0.778 -31.740 1.00 0.00 167 ASP A O 8
ATOM 14739 N N . ARG A 1 133 ? 125.058 1.189 -29.978 1.00 0.00 168 ARG A N 8
ATOM 14740 C CA . ARG A 1 133 ? 125.084 -0.117 -29.418 1.00 0.00 168 ARG A CA 8
ATOM 14741 C C . ARG A 1 133 ? 125.289 0.115 -27.942 1.00 0.00 168 ARG A C 8
ATOM 14742 O O . ARG A 1 133 ? 126.347 0.681 -27.625 1.00 0.00 168 ARG A O 8
ATOM 14763 N N . ILE A 1 134 ? 124.424 -0.271 -27.012 1.00 0.00 169 ILE A N 8
ATOM 14764 C CA . ILE A 1 134 ? 124.784 0.001 -25.612 1.00 0.00 169 ILE A CA 8
ATOM 14765 C C . ILE A 1 134 ? 125.039 -1.302 -24.886 1.00 0.00 169 ILE A C 8
ATOM 14766 O O . ILE A 1 134 ? 124.177 -2.171 -24.776 1.00 0.00 169 ILE A O 8
ATOM 14782 N N . ASP A 1 135 ? 126.248 -1.397 -24.339 1.00 0.00 170 ASP A N 8
ATOM 14783 C CA . ASP A 1 135 ? 126.654 -2.546 -23.554 1.00 0.00 170 ASP A CA 8
ATOM 14784 C C . ASP A 1 135 ? 127.110 -2.054 -22.189 1.00 0.00 170 ASP A C 8
ATOM 14785 O O . ASP A 1 135 ? 128.153 -1.412 -22.075 1.00 0.00 170 ASP A O 8
ATOM 14794 N N . ILE A 1 136 ? 126.362 -2.366 -21.140 1.00 0.00 171 ILE A N 8
ATOM 14795 C CA . ILE A 1 136 ? 126.745 -1.967 -19.796 1.00 0.00 171 ILE A CA 8
ATOM 14796 C C . ILE A 1 136 ? 126.510 -3.180 -18.906 1.00 0.00 171 ILE A C 8
ATOM 14797 O O . ILE A 1 136 ? 125.374 -3.547 -18.617 1.00 0.00 171 ILE A O 8
ATOM 14813 N N . GLU A 1 137 ? 127.590 -3.851 -18.525 1.00 0.00 172 GLU A N 8
ATOM 14814 C CA . GLU A 1 137 ? 127.483 -5.084 -17.735 1.00 0.00 172 GLU A CA 8
ATOM 14815 C C . GLU A 1 137 ? 127.914 -4.936 -16.275 1.00 0.00 172 GLU A C 8
ATOM 14816 O O . GLU A 1 137 ? 128.857 -4.223 -15.935 1.00 0.00 172 GLU A O 8
ATOM 14828 N N . VAL A 1 138 ? 127.231 -5.697 -15.415 1.00 0.00 173 VAL A N 8
ATOM 14829 C CA . VAL A 1 138 ? 127.535 -5.755 -13.984 1.00 0.00 173 VAL A CA 8
ATOM 14830 C C . VAL A 1 138 ? 128.026 -7.181 -13.710 1.00 0.00 173 VAL A C 8
ATOM 14831 O O . VAL A 1 138 ? 127.312 -8.153 -13.980 1.00 0.00 173 VAL A O 8
ATOM 14844 N N . THR A 1 139 ? 129.274 -7.327 -13.249 1.00 0.00 174 THR A N 8
ATOM 14845 C CA . THR A 1 139 ? 129.849 -8.669 -13.049 1.00 0.00 174 THR A CA 8
ATOM 14846 C C . THR A 1 139 ? 129.772 -9.207 -11.612 1.00 0.00 174 THR A C 8
ATOM 14847 O O . THR A 1 139 ? 129.867 -10.424 -11.410 1.00 0.00 174 THR A O 8
ATOM 14858 N N . GLU A 1 140 ? 129.630 -8.344 -10.598 1.00 0.00 175 GLU A N 8
ATOM 14859 C CA . GLU A 1 140 ? 129.585 -8.832 -9.218 1.00 0.00 175 GLU A CA 8
ATOM 14860 C C . GLU A 1 140 ? 129.046 -7.781 -8.240 1.00 0.00 175 GLU A C 8
ATOM 14861 O O . GLU A 1 140 ? 128.759 -6.633 -8.585 1.00 0.00 175 GLU A O 8
ATOM 14873 N N . VAL A 1 141 ? 128.926 -8.214 -6.990 1.00 0.00 176 VAL A N 8
ATOM 14874 C CA . VAL A 1 141 ? 128.445 -7.377 -5.889 1.00 0.00 176 VAL A CA 8
ATOM 14875 C C . VAL A 1 141 ? 129.173 -7.783 -4.596 1.00 0.00 176 VAL A C 8
ATOM 14876 O O . VAL A 1 141 ? 129.521 -8.956 -4.425 1.00 0.00 176 VAL A O 8
ATOM 14889 N N . HIS A 1 142 ? 129.426 -6.831 -3.678 1.00 0.00 177 HIS A N 8
ATOM 14890 C CA . HIS A 1 142 ? 130.134 -7.171 -2.423 1.00 0.00 177 HIS A CA 8
ATOM 14891 C C . HIS A 1 142 ? 129.379 -6.712 -1.164 1.00 0.00 177 HIS A C 8
ATOM 14892 O O . HIS A 1 142 ? 129.178 -5.531 -0.933 1.00 0.00 177 HIS A O 8
ATOM 14907 N N . GLN A 1 143 ? 129.004 -7.675 -0.316 1.00 0.00 178 GLN A N 8
ATOM 14908 C CA . GLN A 1 143 ? 128.302 -7.419 0.955 1.00 0.00 178 GLN A CA 8
ATOM 14909 C C . GLN A 1 143 ? 126.826 -7.068 0.748 1.00 0.00 178 GLN A C 8
ATOM 14910 O O . GLN A 1 143 ? 125.946 -7.859 1.100 1.00 0.00 178 GLN A O 8
ATOM 14924 N N . GLY A 1 144 ? 126.525 -5.878 0.196 1.00 0.00 179 GLY A N 8
ATOM 14925 C CA . GLY A 1 144 ? 125.127 -5.480 -0.006 1.00 0.00 179 GLY A CA 8
ATOM 14926 C C . GLY A 1 144 ? 124.365 -5.574 1.323 1.00 0.00 179 GLY A C 8
ATOM 14927 O O . GLY A 1 144 ? 123.838 -6.631 1.684 1.00 0.00 179 GLY A O 8
ATOM 14931 N N . GLN A 1 145 ? 124.352 -4.474 2.090 1.00 0.00 180 GLN A N 8
ATOM 14932 C CA . GLN A 1 145 ? 123.708 -4.469 3.407 1.00 0.00 180 GLN A CA 8
ATOM 14933 C C . GLN A 1 145 ? 122.177 -4.352 3.346 1.00 0.00 180 GLN A C 8
ATOM 14934 O O . GLN A 1 145 ? 121.473 -5.066 4.070 1.00 0.00 180 GLN A O 8
ATOM 14948 N N . ASN A 1 146 ? 121.639 -3.440 2.519 1.00 0.00 181 ASN A N 8
ATOM 14949 C CA . ASN A 1 146 ? 120.183 -3.271 2.457 1.00 0.00 181 ASN A CA 8
ATOM 14950 C C . ASN A 1 146 ? 119.526 -4.231 1.461 1.00 0.00 181 ASN A C 8
ATOM 14951 O O . ASN A 1 146 ? 118.374 -4.629 1.641 1.00 0.00 181 ASN A O 8
ATOM 14962 N N . LYS A 1 147 ? 120.257 -4.619 0.409 1.00 0.00 182 LYS A N 8
ATOM 14963 C CA . LYS A 1 147 ? 119.730 -5.541 -0.599 1.00 0.00 182 LYS A CA 8
ATOM 14964 C C . LYS A 1 147 ? 118.365 -5.074 -1.121 1.00 0.00 182 LYS A C 8
ATOM 14965 O O . LYS A 1 147 ? 117.330 -5.307 -0.497 1.00 0.00 182 LYS A O 8
ATOM 14984 N N . ASP A 1 148 ? 118.374 -4.402 -2.284 1.00 0.00 183 ASP A N 8
ATOM 14985 C CA . ASP A 1 148 ? 117.162 -3.872 -2.948 1.00 0.00 183 ASP A CA 8
ATOM 14986 C C . ASP A 1 148 ? 116.821 -2.469 -2.436 1.00 0.00 183 ASP A C 8
ATOM 14987 O O . ASP A 1 148 ? 115.879 -2.250 -1.666 1.00 0.00 183 ASP A O 8
ATOM 14996 N N . ILE A 1 149 ? 117.606 -1.501 -2.896 1.00 0.00 184 ILE A N 8
ATOM 14997 C CA . ILE A 1 149 ? 117.426 -0.091 -2.538 1.00 0.00 184 ILE A CA 8
ATOM 14998 C C . ILE A 1 149 ? 117.268 0.726 -3.832 1.00 0.00 184 ILE A C 8
ATOM 14999 O O . ILE A 1 149 ? 117.087 0.156 -4.913 1.00 0.00 184 ILE A O 8
ATOM 15015 N N . LEU A 1 150 ? 117.379 2.063 -3.748 1.00 0.00 185 LEU A N 8
ATOM 15016 C CA . LEU A 1 150 ? 117.290 2.899 -4.935 1.00 0.00 185 LEU A CA 8
ATOM 15017 C C . LEU A 1 150 ? 118.682 2.944 -5.573 1.00 0.00 185 LEU A C 8
ATOM 15018 O O . LEU A 1 150 ? 119.635 3.499 -5.020 1.00 0.00 185 LEU A O 8
ATOM 15034 N N . ALA A 1 151 ? 118.813 2.294 -6.730 1.00 0.00 186 ALA A N 8
ATOM 15035 C CA . ALA A 1 151 ? 120.096 2.212 -7.422 1.00 0.00 186 ALA A CA 8
ATOM 15036 C C . ALA A 1 151 ? 120.246 3.332 -8.444 1.00 0.00 186 ALA A C 8
ATOM 15037 O O . ALA A 1 151 ? 119.430 3.483 -9.357 1.00 0.00 186 ALA A O 8
ATOM 15044 N N . LEU A 1 152 ? 121.319 4.118 -8.301 1.00 0.00 187 LEU A N 8
ATOM 15045 C CA . LEU A 1 152 ? 121.603 5.222 -9.219 1.00 0.00 187 LEU A CA 8
ATOM 15046 C C . LEU A 1 152 ? 120.464 6.240 -9.239 1.00 0.00 187 LEU A C 8
ATOM 15047 O O . LEU A 1 152 ? 119.354 5.950 -9.692 1.00 0.00 187 LEU A O 8
ATOM 15063 N N . SER A 1 153 ? 120.745 7.452 -8.767 1.00 0.00 188 SER A N 8
ATOM 15064 C CA . SER A 1 153 ? 119.747 8.512 -8.768 1.00 0.00 188 SER A CA 8
ATOM 15065 C C . SER A 1 153 ? 119.535 9.063 -10.184 1.00 0.00 188 SER A C 8
ATOM 15066 O O . SER A 1 153 ? 118.413 9.397 -10.578 1.00 0.00 188 SER A O 8
ATOM 15074 N N . GLU A 1 154 ? 120.625 9.170 -10.957 1.00 0.00 189 GLU A N 8
ATOM 15075 C CA . GLU A 1 154 ? 120.547 9.694 -12.325 1.00 0.00 189 GLU A CA 8
ATOM 15076 C C . GLU A 1 154 ? 121.726 9.203 -13.181 1.00 0.00 189 GLU A C 8
ATOM 15077 O O . GLU A 1 154 ? 122.894 9.483 -12.899 1.00 0.00 189 GLU A O 8
ATOM 15089 N N . VAL A 1 155 ? 121.405 8.467 -14.247 1.00 0.00 190 VAL A N 8
ATOM 15090 C CA . VAL A 1 155 ? 122.407 7.933 -15.168 1.00 0.00 190 VAL A CA 8
ATOM 15091 C C . VAL A 1 155 ? 122.240 8.586 -16.557 1.00 0.00 190 VAL A C 8
ATOM 15092 O O . VAL A 1 155 ? 121.180 8.491 -17.176 1.00 0.00 190 VAL A O 8
ATOM 15105 N N . THR A 1 156 ? 123.278 9.280 -17.047 1.00 0.00 191 THR A N 8
ATOM 15106 C CA . THR A 1 156 ? 123.197 9.945 -18.354 1.00 0.00 191 THR A CA 8
ATOM 15107 C C . THR A 1 156 ? 124.382 9.552 -19.234 1.00 0.00 191 THR A C 8
ATOM 15108 O O . THR A 1 156 ? 125.535 9.572 -18.798 1.00 0.00 191 THR A O 8
ATOM 15119 N N . PHE A 1 157 ? 124.100 9.189 -20.492 1.00 0.00 192 PHE A N 8
ATOM 15120 C CA . PHE A 1 157 ? 125.154 8.791 -21.426 1.00 0.00 192 PHE A CA 8
ATOM 15121 C C . PHE A 1 157 ? 124.998 9.512 -22.777 1.00 0.00 192 PHE A C 8
ATOM 15122 O O . PHE A 1 157 ? 123.907 9.556 -23.355 1.00 0.00 192 PHE A O 8
ATOM 15139 N N . GLY A 1 158 ? 126.099 10.075 -23.289 1.00 0.00 193 GLY A N 8
ATOM 15140 C CA . GLY A 1 158 ? 126.074 10.779 -24.573 1.00 0.00 193 GLY A CA 8
ATOM 15141 C C . GLY A 1 158 ? 126.751 12.146 -24.467 1.00 0.00 193 GLY A C 8
ATOM 15142 O O . GLY A 1 158 ? 127.825 12.287 -23.879 1.00 0.00 193 GLY A O 8
ATOM 15146 N N . ASN A 1 159 ? 126.116 13.167 -25.046 1.00 0.00 194 ASN A N 8
ATOM 15147 C CA . ASN A 1 159 ? 126.658 14.528 -25.019 1.00 0.00 194 ASN A CA 8
ATOM 15148 C C . ASN A 1 159 ? 125.657 15.492 -24.378 1.00 0.00 194 ASN A C 8
ATOM 15149 O O . ASN A 1 159 ? 126.089 16.353 -23.630 1.00 0.00 194 ASN A O 8
ATOM 15161 N N . SER A 1 41 ? 115.887 15.874 -15.532 1.00 0.00 76 SER A N 9
ATOM 15162 C CA . SER A 1 41 ? 116.876 15.006 -14.893 1.00 0.00 76 SER A CA 9
ATOM 15163 C C . SER A 1 41 ? 116.556 13.526 -15.180 1.00 0.00 76 SER A C 9
ATOM 15164 O O . SER A 1 41 ? 116.668 12.654 -14.312 1.00 0.00 76 SER A O 9
ATOM 15172 N N . MET A 1 42 ? 116.156 13.245 -16.428 1.00 0.00 77 MET A N 9
ATOM 15173 C CA . MET A 1 42 ? 115.816 11.881 -16.861 1.00 0.00 77 MET A CA 9
ATOM 15174 C C . MET A 1 42 ? 114.634 11.326 -16.057 1.00 0.00 77 MET A C 9
ATOM 15175 O O . MET A 1 42 ? 114.602 11.383 -14.825 1.00 0.00 77 MET A O 9
ATOM 15189 N N . SER A 1 43 ? 113.643 10.778 -16.769 1.00 0.00 78 SER A N 9
ATOM 15190 C CA . SER A 1 43 ? 112.457 10.210 -16.128 1.00 0.00 78 SER A CA 9
ATOM 15191 C C . SER A 1 43 ? 112.788 8.862 -15.484 1.00 0.00 78 SER A C 9
ATOM 15192 O O . SER A 1 43 ? 113.434 8.009 -16.091 1.00 0.00 78 SER A O 9
ATOM 15200 N N . THR A 1 44 ? 112.340 8.680 -14.235 1.00 0.00 79 THR A N 9
ATOM 15201 C CA . THR A 1 44 ? 112.578 7.444 -13.476 1.00 0.00 79 THR A CA 9
ATOM 15202 C C . THR A 1 44 ? 114.072 7.101 -13.432 1.00 0.00 79 THR A C 9
ATOM 15203 O O . THR A 1 44 ? 114.894 7.696 -14.136 1.00 0.00 79 THR A O 9
ATOM 15214 N N . VAL A 1 45 ? 114.434 6.131 -12.586 1.00 0.00 80 VAL A N 9
ATOM 15215 C CA . VAL A 1 45 ? 115.832 5.712 -12.450 1.00 0.00 80 VAL A CA 9
ATOM 15216 C C . VAL A 1 45 ? 116.136 4.569 -13.419 1.00 0.00 80 VAL A C 9
ATOM 15217 O O . VAL A 1 45 ? 117.112 4.623 -14.164 1.00 0.00 80 VAL A O 9
ATOM 15230 N N . TRP A 1 46 ? 115.307 3.522 -13.393 1.00 0.00 81 TRP A N 9
ATOM 15231 C CA . TRP A 1 46 ? 115.508 2.366 -14.267 1.00 0.00 81 TRP A CA 9
ATOM 15232 C C . TRP A 1 46 ? 114.180 1.651 -14.541 1.00 0.00 81 TRP A C 9
ATOM 15233 O O . TRP A 1 46 ? 113.169 1.894 -13.874 1.00 0.00 81 TRP A O 9
ATOM 15254 N N . GLU A 1 47 ? 114.177 0.763 -15.540 1.00 0.00 82 GLU A N 9
ATOM 15255 C CA . GLU A 1 47 ? 112.972 0.018 -15.910 1.00 0.00 82 GLU A CA 9
ATOM 15256 C C . GLU A 1 47 ? 113.065 -1.452 -15.453 1.00 0.00 82 GLU A C 9
ATOM 15257 O O . GLU A 1 47 ? 112.590 -2.373 -16.130 1.00 0.00 82 GLU A O 9
ATOM 15269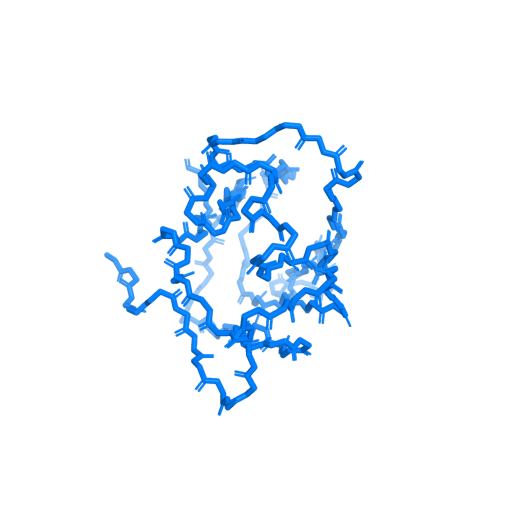 N N . GLU A 1 48 ? 113.679 -1.684 -14.283 1.00 0.00 83 GLU A N 9
ATOM 15270 C CA . GLU A 1 48 ? 113.823 -3.045 -13.751 1.00 0.00 83 GLU A CA 9
ATOM 15271 C C . GLU A 1 48 ? 113.972 -3.038 -12.225 1.00 0.00 83 GLU A C 9
ATOM 15272 O O . GLU A 1 48 ? 114.646 -2.181 -11.649 1.00 0.00 83 GLU A O 9
ATOM 15284 N N . ASN A 1 49 ? 113.342 -4.018 -11.563 1.00 0.00 84 ASN A N 9
ATOM 15285 C CA . ASN A 1 49 ? 113.413 -4.135 -10.103 1.00 0.00 84 ASN A CA 9
ATOM 15286 C C . ASN A 1 49 ? 114.833 -4.514 -9.671 1.00 0.00 84 ASN A C 9
ATOM 15287 O O . ASN A 1 49 ? 115.388 -3.961 -8.721 1.00 0.00 84 ASN A O 9
ATOM 15298 N N . SER A 1 50 ? 115.435 -5.463 -10.400 1.00 0.00 85 SER A N 9
ATOM 15299 C CA . SER A 1 50 ? 116.803 -5.924 -10.128 1.00 0.00 85 SER A CA 9
ATOM 15300 C C . SER A 1 50 ? 116.933 -6.571 -8.715 1.00 0.00 85 SER A C 9
ATOM 15301 O O . SER A 1 50 ? 116.620 -5.911 -7.722 1.00 0.00 85 SER A O 9
ATOM 15309 N N . PRO A 1 51 ? 117.400 -7.829 -8.590 1.00 0.00 86 PRO A N 9
ATOM 15310 C CA . PRO A 1 51 ? 117.575 -8.498 -7.246 1.00 0.00 86 PRO A CA 9
ATOM 15311 C C . PRO A 1 51 ? 118.601 -7.733 -6.361 1.00 0.00 86 PRO A C 9
ATOM 15312 O O . PRO A 1 51 ? 118.551 -6.503 -6.291 1.00 0.00 86 PRO A O 9
ATOM 15323 N N . GLY A 1 52 ? 119.555 -8.430 -5.692 1.00 0.00 87 GLY A N 9
ATOM 15324 C CA . GLY A 1 52 ? 120.555 -7.748 -4.868 1.00 0.00 87 GLY A CA 9
ATOM 15325 C C . GLY A 1 52 ? 121.336 -6.793 -5.758 1.00 0.00 87 GLY A C 9
ATOM 15326 O O . GLY A 1 52 ? 122.273 -7.193 -6.456 1.00 0.00 87 GLY A O 9
ATOM 15330 N N . GLY A 1 53 ? 120.926 -5.520 -5.765 1.00 0.00 88 GLY A N 9
ATOM 15331 C CA . GLY A 1 53 ? 121.564 -4.506 -6.612 1.00 0.00 88 GLY A CA 9
ATOM 15332 C C . GLY A 1 53 ? 121.818 -5.046 -8.042 1.00 0.00 88 GLY A C 9
ATOM 15333 O O . GLY A 1 53 ? 122.917 -4.912 -8.587 1.00 0.00 88 GLY A O 9
ATOM 15337 N N . GLY A 1 54 ? 120.793 -5.677 -8.657 1.00 0.00 89 GLY A N 9
ATOM 15338 C CA . GLY A 1 54 ? 120.918 -6.241 -10.005 1.00 0.00 89 GLY A CA 9
ATOM 15339 C C . GLY A 1 54 ? 122.153 -7.137 -10.124 1.00 0.00 89 GLY A C 9
ATOM 15340 O O . GLY A 1 54 ? 122.962 -6.980 -11.044 1.00 0.00 89 GLY A O 9
ATOM 15344 N N . VAL A 1 55 ? 122.324 -8.070 -9.175 1.00 0.00 90 VAL A N 9
ATOM 15345 C CA . VAL A 1 55 ? 123.494 -8.953 -9.191 1.00 0.00 90 VAL A CA 9
ATOM 15346 C C . VAL A 1 55 ? 123.544 -9.817 -10.468 1.00 0.00 90 VAL A C 9
ATOM 15347 O O . VAL A 1 55 ? 122.644 -10.621 -10.736 1.00 0.00 90 VAL A O 9
ATOM 15360 N N . GLY A 1 56 ? 124.654 -9.725 -11.221 1.00 0.00 91 GLY A N 9
ATOM 15361 C CA . GLY A 1 56 ? 124.847 -10.586 -12.389 1.00 0.00 91 GLY A CA 9
ATOM 15362 C C . GLY A 1 56 ? 124.113 -10.087 -13.650 1.00 0.00 91 GLY A C 9
ATOM 15363 O O . GLY A 1 56 ? 124.229 -10.684 -14.724 1.00 0.00 91 GLY A O 9
ATOM 15367 N N . GLU A 1 57 ? 123.272 -9.055 -13.503 1.00 0.00 92 GLU A N 9
ATOM 15368 C CA . GLU A 1 57 ? 122.438 -8.573 -14.606 1.00 0.00 92 GLU A CA 9
ATOM 15369 C C . GLU A 1 57 ? 123.237 -7.909 -15.738 1.00 0.00 92 GLU A C 9
ATOM 15370 O O . GLU A 1 57 ? 124.304 -7.326 -15.537 1.00 0.00 92 GLU A O 9
ATOM 15382 N N . VAL A 1 58 ? 122.679 -7.999 -16.955 1.00 0.00 93 VAL A N 9
ATOM 15383 C CA . VAL A 1 58 ? 123.276 -7.419 -18.156 1.00 0.00 93 VAL A CA 9
ATOM 15384 C C . VAL A 1 58 ? 122.239 -6.481 -18.789 1.00 0.00 93 VAL A C 9
ATOM 15385 O O . VAL A 1 58 ? 121.122 -6.896 -19.112 1.00 0.00 93 VAL A O 9
ATOM 15398 N N . LEU A 1 59 ? 122.589 -5.200 -18.942 1.00 0.00 94 LEU A N 9
ATOM 15399 C CA . LEU A 1 59 ? 121.668 -4.216 -19.504 1.00 0.00 94 LEU A CA 9
ATOM 15400 C C . LEU A 1 59 ? 121.968 -3.992 -20.983 1.00 0.00 94 LEU A C 9
ATOM 15401 O O . LEU A 1 59 ? 123.004 -3.432 -21.353 1.00 0.00 94 LEU A O 9
ATOM 15417 N N . SER A 1 60 ? 121.051 -4.442 -21.841 1.00 0.00 95 SER A N 9
ATOM 15418 C CA . SER A 1 60 ? 121.212 -4.296 -23.284 1.00 0.00 95 SER A CA 9
ATOM 15419 C C . SER A 1 60 ? 120.200 -3.291 -23.833 1.00 0.00 95 SER A C 9
ATOM 15420 O O . SER A 1 60 ? 119.001 -3.366 -23.553 1.00 0.00 95 SER A O 9
ATOM 15428 N N . TYR A 1 61 ? 120.691 -2.337 -24.622 1.00 0.00 96 TYR A N 9
ATOM 15429 C CA . TYR A 1 61 ? 119.845 -1.308 -25.216 1.00 0.00 96 TYR A CA 9
ATOM 15430 C C . TYR A 1 61 ? 119.938 -1.393 -26.743 1.00 0.00 96 TYR A C 9
ATOM 15431 O O . TYR A 1 61 ? 120.995 -1.724 -27.305 1.00 0.00 96 TYR A O 9
ATOM 15449 N N . LYS A 1 62 ? 118.820 -1.104 -27.424 1.00 0.00 97 LYS A N 9
ATOM 15450 C CA . LYS A 1 62 ? 118.768 -1.181 -28.882 1.00 0.00 97 LYS A CA 9
ATOM 15451 C C . LYS A 1 62 ? 118.633 0.224 -29.481 1.00 0.00 97 LYS A C 9
ATOM 15452 O O . LYS A 1 62 ? 117.878 1.070 -28.997 1.00 0.00 97 LYS A O 9
ATOM 15471 N N . PHE A 1 63 ? 119.436 0.485 -30.511 1.00 0.00 98 PHE A N 9
ATOM 15472 C CA . PHE A 1 63 ? 119.505 1.788 -31.156 1.00 0.00 98 PHE A CA 9
ATOM 15473 C C . PHE A 1 63 ? 118.363 2.088 -32.147 1.00 0.00 98 PHE A C 9
ATOM 15474 O O . PHE A 1 63 ? 117.992 1.254 -32.977 1.00 0.00 98 PHE A O 9
ATOM 15491 N N . ALA A 1 64 ? 117.856 3.329 -32.098 1.00 0.00 99 ALA A N 9
ATOM 15492 C CA . ALA A 1 64 ? 116.825 3.787 -33.026 1.00 0.00 99 ALA A CA 9
ATOM 15493 C C . ALA A 1 64 ? 117.486 4.388 -34.285 1.00 0.00 99 ALA A C 9
ATOM 15494 O O . ALA A 1 64 ? 116.990 4.247 -35.406 1.00 0.00 99 ALA A O 9
ATOM 15501 N N . SER A 1 65 ? 118.632 5.065 -34.089 1.00 0.00 100 SER A N 9
ATOM 15502 C CA . SER A 1 65 ? 119.385 5.689 -35.169 1.00 0.00 100 SER A CA 9
ATOM 15503 C C . SER A 1 65 ? 120.808 5.988 -34.654 1.00 0.00 100 SER A C 9
ATOM 15504 O O . SER A 1 65 ? 121.022 5.950 -33.437 1.00 0.00 100 SER A O 9
ATOM 15512 N N . PRO A 1 66 ? 121.786 6.283 -35.514 1.00 0.00 101 PRO A N 9
ATOM 15513 C CA . PRO A 1 66 ? 123.182 6.557 -35.040 1.00 0.00 101 PRO A CA 9
ATOM 15514 C C . PRO A 1 66 ? 123.205 7.753 -34.100 1.00 0.00 101 PRO A C 9
ATOM 15515 O O . PRO A 1 66 ? 122.396 8.680 -34.221 1.00 0.00 101 PRO A O 9
ATOM 15526 N N . MET A 1 67 ? 124.117 7.720 -33.124 1.00 0.00 102 MET A N 9
ATOM 15527 C CA . MET A 1 67 ? 124.206 8.785 -32.139 1.00 0.00 102 MET A CA 9
ATOM 15528 C C . MET A 1 67 ? 125.660 9.012 -31.745 1.00 0.00 102 MET A C 9
ATOM 15529 O O . MET A 1 67 ? 126.357 8.072 -31.345 1.00 0.00 102 MET A O 9
ATOM 15543 N N . HIS A 1 68 ? 126.149 10.260 -31.837 1.00 0.00 103 HIS A N 9
ATOM 15544 C CA . HIS A 1 68 ? 127.524 10.526 -31.457 1.00 0.00 103 HIS A CA 9
ATOM 15545 C C . HIS A 1 68 ? 127.562 10.699 -29.938 1.00 0.00 103 HIS A C 9
ATOM 15546 O O . HIS A 1 68 ? 126.686 11.346 -29.357 1.00 0.00 103 HIS A O 9
ATOM 15561 N N . ILE A 1 69 ? 128.538 10.070 -29.274 1.00 0.00 104 ILE A N 9
ATOM 15562 C CA . ILE A 1 69 ? 128.620 10.118 -27.810 1.00 0.00 104 ILE A CA 9
ATOM 15563 C C . ILE A 1 69 ? 130.002 10.616 -27.379 1.00 0.00 104 ILE A C 9
ATOM 15564 O O . ILE A 1 69 ? 131.002 10.398 -28.069 1.00 0.00 104 ILE A O 9
ATOM 15580 N N . GLY A 1 70 ? 130.058 11.337 -26.249 1.00 0.00 105 GLY A N 9
ATOM 15581 C CA . GLY A 1 70 ? 131.321 11.904 -25.769 1.00 0.00 105 GLY A CA 9
ATOM 15582 C C . GLY A 1 70 ? 131.702 11.415 -24.372 1.00 0.00 105 GLY A C 9
ATOM 15583 O O . GLY A 1 70 ? 132.821 10.944 -24.151 1.00 0.00 105 GLY A O 9
ATOM 15587 N N . ARG A 1 71 ? 130.788 11.548 -23.404 1.00 0.00 106 ARG A N 9
ATOM 15588 C CA . ARG A 1 71 ? 131.080 11.132 -22.028 1.00 0.00 106 ARG A CA 9
ATOM 15589 C C . ARG A 1 71 ? 129.812 10.688 -21.297 1.00 0.00 106 ARG A C 9
ATOM 15590 O O . ARG A 1 71 ? 128.724 11.232 -21.504 1.00 0.00 106 ARG A O 9
ATOM 15611 N N . ILE A 1 72 ? 129.962 9.704 -20.403 1.00 0.00 107 ILE A N 9
ATOM 15612 C CA . ILE A 1 72 ? 128.826 9.208 -19.606 1.00 0.00 107 ILE A CA 9
ATOM 15613 C C . ILE A 1 72 ? 129.073 9.499 -18.116 1.00 0.00 107 ILE A C 9
ATOM 15614 O O . ILE A 1 72 ? 130.160 9.270 -17.591 1.00 0.00 107 ILE A O 9
ATOM 15630 N N . LEU A 1 73 ? 128.046 10.010 -17.430 1.00 0.00 108 LEU A N 9
ATOM 15631 C CA . LEU A 1 73 ? 128.148 10.335 -16.006 1.00 0.00 108 LEU A CA 9
ATOM 15632 C C . LEU A 1 73 ? 127.311 9.351 -15.184 1.00 0.00 108 LEU A C 9
ATOM 15633 O O . LEU A 1 73 ? 126.153 9.076 -15.511 1.00 0.00 108 LEU A O 9
ATOM 15649 N N . ILE A 1 74 ? 127.891 8.809 -14.105 1.00 0.00 109 ILE A N 9
ATOM 15650 C CA . ILE A 1 74 ? 127.174 7.854 -13.250 1.00 0.00 109 ILE A CA 9
ATOM 15651 C C . ILE A 1 74 ? 127.427 8.165 -11.764 1.00 0.00 109 ILE A C 9
ATOM 15652 O O . ILE A 1 74 ? 128.564 8.125 -11.293 1.00 0.00 109 ILE A O 9
ATOM 15668 N N . VAL A 1 75 ? 126.357 8.448 -11.006 1.00 0.00 110 VAL A N 9
ATOM 15669 C CA . VAL A 1 75 ? 126.492 8.732 -9.564 1.00 0.00 110 VAL A CA 9
ATOM 15670 C C . VAL A 1 75 ? 126.134 7.467 -8.777 1.00 0.00 110 VAL A C 9
ATOM 15671 O O . VAL A 1 75 ? 124.978 7.033 -8.755 1.00 0.00 110 VAL A O 9
ATOM 15684 N N . ASN A 1 76 ? 127.133 6.861 -8.132 1.00 0.00 111 ASN A N 9
ATOM 15685 C CA . ASN A 1 76 ? 126.922 5.638 -7.353 1.00 0.00 111 ASN A CA 9
ATOM 15686 C C . ASN A 1 76 ? 126.181 5.960 -6.058 1.00 0.00 111 ASN A C 9
ATOM 15687 O O . ASN A 1 76 ? 126.669 6.711 -5.208 1.00 0.00 111 ASN A O 9
ATOM 15698 N N . GLY A 1 77 ? 124.983 5.391 -5.907 1.00 0.00 112 GLY A N 9
ATOM 15699 C CA . GLY A 1 77 ? 124.169 5.620 -4.726 1.00 0.00 112 GLY A CA 9
ATOM 15700 C C . GLY A 1 77 ? 123.821 7.105 -4.596 1.00 0.00 112 GLY A C 9
ATOM 15701 O O . GLY A 1 77 ? 124.175 7.924 -5.447 1.00 0.00 112 GLY A O 9
ATOM 15705 N N . ASP A 1 78 ? 123.114 7.455 -3.521 1.00 0.00 113 ASP A N 9
ATOM 15706 C CA . ASP A 1 78 ? 122.709 8.847 -3.278 1.00 0.00 113 ASP A CA 9
ATOM 15707 C C . ASP A 1 78 ? 123.887 9.725 -2.810 1.00 0.00 113 ASP A C 9
ATOM 15708 O O . ASP A 1 78 ? 123.760 10.948 -2.702 1.00 0.00 113 ASP A O 9
ATOM 15717 N N . THR A 1 79 ? 125.044 9.107 -2.528 1.00 0.00 114 THR A N 9
ATOM 15718 C CA . THR A 1 79 ? 126.226 9.847 -2.077 1.00 0.00 114 THR A CA 9
ATOM 15719 C C . THR A 1 79 ? 125.892 10.703 -0.838 1.00 0.00 114 THR A C 9
ATOM 15720 O O . THR A 1 79 ? 126.028 11.934 -0.837 1.00 0.00 114 THR A O 9
ATOM 15731 N N . SER A 1 80 ? 125.453 10.042 0.238 1.00 0.00 115 SER A N 9
ATOM 15732 C CA . SER A 1 80 ? 125.112 10.746 1.479 1.00 0.00 115 SER A CA 9
ATOM 15733 C C . SER A 1 80 ? 126.360 10.910 2.352 1.00 0.00 115 SER A C 9
ATOM 15734 O O . SER A 1 80 ? 126.738 12.017 2.745 1.00 0.00 115 SER A O 9
ATOM 15742 N N . SER A 1 81 ? 127.014 9.785 2.644 1.00 0.00 116 SER A N 9
ATOM 15743 C CA . SER A 1 81 ? 128.218 9.759 3.443 1.00 0.00 116 SER A CA 9
ATOM 15744 C C . SER A 1 81 ? 128.933 8.437 3.191 1.00 0.00 116 SER A C 9
ATOM 15745 O O . SER A 1 81 ? 128.341 7.478 2.686 1.00 0.00 116 SER A O 9
ATOM 15753 N N . LYS A 1 82 ? 130.202 8.375 3.554 1.00 0.00 117 LYS A N 9
ATOM 15754 C CA . LYS A 1 82 ? 130.987 7.154 3.376 1.00 0.00 117 LYS A CA 9
ATOM 15755 C C . LYS A 1 82 ? 130.344 6.006 4.154 1.00 0.00 117 LYS A C 9
ATOM 15756 O O . LYS A 1 82 ? 130.266 4.871 3.675 1.00 0.00 117 LYS A O 9
ATOM 15775 N N . GLU A 1 83 ? 129.852 6.306 5.360 1.00 0.00 118 GLU A N 9
ATOM 15776 C CA . GLU A 1 83 ? 129.185 5.299 6.183 1.00 0.00 118 GLU A CA 9
ATOM 15777 C C . GLU A 1 83 ? 127.939 4.785 5.451 1.00 0.00 118 GLU A C 9
ATOM 15778 O O . GLU A 1 83 ? 127.633 3.589 5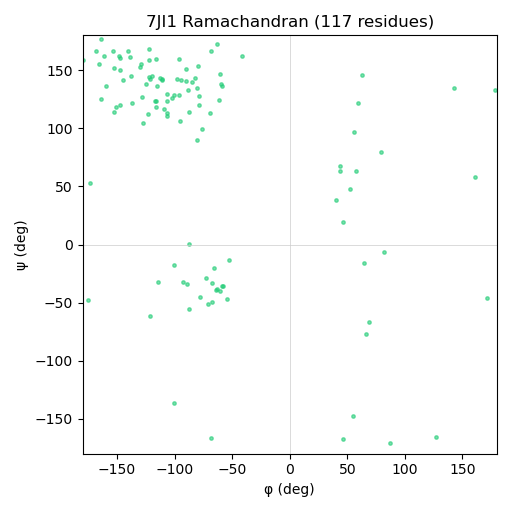.457 1.00 0.00 118 GLU A O 9
ATOM 15790 N N . ASN A 1 84 ? 127.223 5.706 4.792 1.00 0.00 119 ASN A N 9
ATOM 15791 C CA . ASN A 1 84 ? 126.022 5.356 4.033 1.00 0.00 119 ASN A CA 9
ATOM 15792 C C . ASN A 1 84 ? 126.379 4.399 2.888 1.00 0.00 119 ASN A C 9
ATOM 15793 O O . ASN A 1 84 ? 125.643 3.455 2.585 1.00 0.00 119 ASN A O 9
ATOM 15804 N N . TYR A 1 85 ? 127.528 4.643 2.249 1.00 0.00 120 TYR A N 9
ATOM 15805 C CA . TYR A 1 85 ? 127.994 3.802 1.144 1.00 0.00 120 TYR A CA 9
ATOM 15806 C C . TYR A 1 85 ? 128.216 2.363 1.626 1.00 0.00 120 TYR A C 9
ATOM 15807 O O . TYR A 1 85 ? 127.910 1.395 0.924 1.00 0.00 120 TYR A O 9
ATOM 15825 N N . TYR A 1 86 ? 128.773 2.224 2.833 1.00 0.00 121 TYR A N 9
ATOM 15826 C CA . TYR A 1 86 ? 129.060 0.908 3.404 1.00 0.00 121 TYR A CA 9
ATOM 15827 C C . TYR A 1 86 ? 127.768 0.114 3.612 1.00 0.00 121 TYR A C 9
ATOM 15828 O O . TYR A 1 86 ? 127.721 -1.101 3.397 1.00 0.00 121 TYR A O 9
ATOM 15846 N N . LYS A 1 87 ? 126.705 0.805 4.030 1.00 0.00 122 LYS A N 9
ATOM 15847 C CA . LYS A 1 87 ? 125.408 0.153 4.259 1.00 0.00 122 LYS A CA 9
ATOM 15848 C C . LYS A 1 87 ? 124.556 0.088 2.969 1.00 0.00 122 LYS A C 9
ATOM 15849 O O . LYS A 1 87 ? 123.441 -0.439 2.970 1.00 0.00 122 LYS A O 9
ATOM 15868 N N . LYS A 1 88 ? 125.077 0.638 1.861 1.00 0.00 123 LYS A N 9
ATOM 15869 C CA . LYS A 1 88 ? 124.368 0.653 0.584 1.00 0.00 123 LYS A CA 9
ATOM 15870 C C . LYS A 1 88 ? 125.047 -0.269 -0.438 1.00 0.00 123 LYS A C 9
ATOM 15871 O O . LYS A 1 88 ? 126.257 -0.499 -0.398 1.00 0.00 123 LYS A O 9
ATOM 15890 N N . ASN A 1 89 ? 124.249 -0.796 -1.370 1.00 0.00 124 ASN A N 9
ATOM 15891 C CA . ASN A 1 89 ? 124.742 -1.687 -2.418 1.00 0.00 124 ASN A CA 9
ATOM 15892 C C . ASN A 1 89 ? 125.722 -0.948 -3.337 1.00 0.00 124 ASN A C 9
ATOM 15893 O O . ASN A 1 89 ? 125.549 0.235 -3.644 1.00 0.00 124 ASN A O 9
ATOM 15904 N N . ARG A 1 90 ? 126.765 -1.655 -3.782 1.00 0.00 125 ARG A N 9
ATOM 15905 C CA . ARG A 1 90 ? 127.780 -1.067 -4.667 1.00 0.00 125 ARG A CA 9
ATOM 15906 C C . ARG A 1 90 ? 127.890 -1.882 -5.960 1.00 0.00 125 ARG A C 9
ATOM 15907 O O . ARG A 1 90 ? 128.132 -3.091 -5.925 1.00 0.00 125 ARG A O 9
ATOM 15928 N N . ILE A 1 91 ? 127.730 -1.223 -7.118 1.00 0.00 126 ILE A N 9
ATOM 15929 C CA . ILE A 1 91 ? 127.832 -1.917 -8.414 1.00 0.00 126 ILE A CA 9
ATOM 15930 C C . ILE A 1 91 ? 129.158 -2.717 -8.495 1.00 0.00 126 ILE A C 9
ATOM 15931 O O . ILE A 1 91 ? 129.284 -3.667 -9.272 1.00 0.00 126 ILE A O 9
ATOM 15947 N N . ALA A 1 92 ? 130.148 -2.336 -7.673 1.00 0.00 127 ALA A N 9
ATOM 15948 C CA . ALA A 1 92 ? 131.454 -3.009 -7.634 1.00 0.00 127 ALA A CA 9
ATOM 15949 C C . ALA A 1 92 ? 132.207 -2.843 -8.966 1.00 0.00 127 ALA A C 9
ATOM 15950 O O . ALA A 1 92 ? 133.122 -2.020 -9.074 1.00 0.00 127 ALA A O 9
ATOM 15957 N N . LYS A 1 93 ? 131.830 -3.619 -9.995 1.00 0.00 128 LYS A N 9
ATOM 15958 C CA . LYS A 1 93 ? 132.484 -3.534 -11.296 1.00 0.00 128 LYS A CA 9
ATOM 15959 C C . LYS A 1 93 ? 131.443 -3.518 -12.409 1.00 0.00 128 LYS A C 9
ATOM 15960 O O . LYS A 1 93 ? 130.335 -4.044 -12.260 1.00 0.00 128 LYS A O 9
ATOM 15979 N N . ALA A 1 94 ? 131.797 -2.905 -13.537 1.00 0.00 129 ALA A N 9
ATOM 15980 C CA . ALA A 1 94 ? 130.892 -2.820 -14.676 1.00 0.00 129 ALA A CA 9
ATOM 15981 C C . ALA A 1 94 ? 131.672 -2.639 -15.974 1.00 0.00 129 ALA A C 9
ATOM 15982 O O . ALA A 1 94 ? 132.610 -1.841 -16.059 1.00 0.00 129 ALA A O 9
ATOM 15989 N N . ASP A 1 95 ? 131.275 -3.388 -17.002 1.00 0.00 130 ASP A N 9
ATOM 15990 C CA . ASP A 1 95 ? 131.920 -3.316 -18.306 1.00 0.00 130 ASP A CA 9
ATOM 15991 C C . ASP A 1 95 ? 130.953 -2.740 -19.340 1.00 0.00 130 ASP A C 9
ATOM 15992 O O . ASP A 1 95 ? 130.002 -3.400 -19.768 1.00 0.00 130 ASP A O 9
ATOM 16001 N N . VAL A 1 96 ? 131.209 -1.501 -19.765 1.00 0.00 131 VAL A N 9
ATOM 16002 C CA . VAL A 1 96 ? 130.382 -0.845 -20.767 1.00 0.00 131 VAL A CA 9
ATOM 16003 C C . VAL A 1 96 ? 131.167 -0.769 -22.063 1.00 0.00 131 VAL A C 9
ATOM 16004 O O . VAL A 1 96 ? 132.364 -0.461 -22.092 1.00 0.00 131 VAL A O 9
ATOM 16017 N N . LYS A 1 97 ? 130.477 -1.090 -23.134 1.00 0.00 132 LYS A N 9
ATOM 16018 C CA . LYS A 1 97 ? 131.098 -1.102 -24.466 1.00 0.00 132 LYS A CA 9
ATOM 16019 C C . LYS A 1 97 ? 130.124 -0.704 -25.584 1.00 0.00 132 LYS A C 9
ATOM 16020 O O . LYS A 1 97 ? 128.907 -0.929 -25.501 1.00 0.00 132 LYS A O 9
ATOM 16039 N N . TYR A 1 98 ? 130.682 -0.123 -26.660 1.00 0.00 133 TYR A N 9
ATOM 16040 C CA . TYR A 1 98 ? 129.892 0.284 -27.814 1.00 0.00 133 TYR A CA 9
ATOM 16041 C C . TYR A 1 98 ? 130.198 -0.650 -28.994 1.00 0.00 133 TYR A C 9
ATOM 16042 O O . TYR A 1 98 ? 131.358 -0.880 -29.352 1.00 0.00 133 TYR A O 9
ATOM 16060 N N . TYR A 1 99 ? 129.146 -1.203 -29.591 1.00 0.00 134 TYR A N 9
ATOM 16061 C CA . TYR A 1 99 ? 129.269 -2.131 -30.722 1.00 0.00 134 TYR A CA 9
ATOM 16062 C C . TYR A 1 99 ? 128.556 -1.554 -31.957 1.00 0.00 134 TYR A C 9
ATOM 16063 O O . TYR A 1 99 ? 127.887 -0.525 -31.868 1.00 0.00 134 TYR A O 9
ATOM 16081 N N . ASN A 1 100 ? 128.730 -2.213 -33.129 1.00 0.00 135 ASN A N 9
ATOM 16082 C CA . ASN A 1 100 ? 128.118 -1.807 -34.413 1.00 0.00 135 ASN A CA 9
ATOM 16083 C C . ASN A 1 100 ? 129.078 -0.911 -35.183 1.00 0.00 135 ASN A C 9
ATOM 16084 O O . ASN A 1 100 ? 130.200 -0.664 -34.739 1.00 0.00 135 ASN A O 9
ATOM 16095 N N . GLY A 1 101 ? 128.663 -0.437 -36.358 1.00 0.00 136 GLY A N 9
ATOM 16096 C CA . GLY A 1 101 ? 129.525 0.408 -37.175 1.00 0.00 136 GLY A CA 9
ATOM 16097 C C . GLY A 1 101 ? 130.515 -0.410 -38.028 1.00 0.00 136 GLY A C 9
ATOM 16098 O O . GLY A 1 101 ? 131.108 0.104 -38.976 1.00 0.00 136 GLY A O 9
ATOM 16102 N N . ASN A 1 102 ? 130.687 -1.699 -37.691 1.00 0.00 137 ASN A N 9
ATOM 16103 C CA . ASN A 1 102 ? 131.587 -2.626 -38.398 1.00 0.00 137 ASN A CA 9
ATOM 16104 C C . ASN A 1 102 ? 131.846 -3.847 -37.502 1.00 0.00 137 ASN A C 9
ATOM 16105 O O . ASN A 1 102 ? 131.860 -4.992 -37.956 1.00 0.00 137 ASN A O 9
ATOM 16116 N N . LYS A 1 103 ? 132.061 -3.586 -36.203 1.00 0.00 138 LYS A N 9
ATOM 16117 C CA . LYS A 1 103 ? 132.333 -4.635 -35.211 1.00 0.00 138 LYS A CA 9
ATOM 16118 C C . LYS A 1 103 ? 132.482 -3.973 -33.816 1.00 0.00 138 LYS A C 9
ATOM 16119 O O . LYS A 1 103 ? 131.797 -2.986 -33.528 1.00 0.00 138 LYS A O 9
ATOM 16138 N N . LEU A 1 104 ? 133.385 -4.475 -32.949 1.00 0.00 139 LEU A N 9
ATOM 16139 C CA . LEU A 1 104 ? 133.588 -3.864 -31.636 1.00 0.00 139 LEU A CA 9
ATOM 16140 C C . LEU A 1 104 ? 134.241 -2.491 -31.851 1.00 0.00 139 LEU A C 9
ATOM 16141 O O . LEU A 1 104 ? 135.258 -2.377 -32.544 1.00 0.00 139 LEU A O 9
ATOM 16157 N N . VAL A 1 105 ? 133.635 -1.418 -31.315 1.00 0.00 140 VAL A N 9
ATOM 16158 C CA . VAL A 1 105 ? 134.168 -0.067 -31.532 1.00 0.00 140 VAL A CA 9
ATOM 16159 C C . VAL A 1 105 ? 134.826 0.500 -30.268 1.00 0.00 140 VAL A C 9
ATOM 16160 O O . VAL A 1 105 ? 135.789 1.270 -30.354 1.00 0.00 140 VAL A O 9
ATOM 16173 N N . LEU A 1 106 ? 134.317 0.134 -29.090 1.00 0.00 141 LEU A N 9
ATOM 16174 C CA . LEU A 1 106 ? 134.892 0.643 -27.838 1.00 0.00 141 LEU A CA 9
ATOM 16175 C C . LEU A 1 106 ? 134.698 -0.327 -26.667 1.00 0.00 141 LEU A C 9
ATOM 16176 O O . LEU A 1 106 ? 133.635 -0.924 -26.475 1.00 0.00 141 LEU A O 9
ATOM 16192 N N . PHE A 1 107 ? 135.750 -0.445 -25.855 1.00 0.00 142 PHE A N 9
ATOM 16193 C CA . PHE A 1 107 ? 135.745 -1.295 -24.666 1.00 0.00 142 PHE A CA 9
ATOM 16194 C C . PHE A 1 107 ? 136.099 -0.427 -23.452 1.00 0.00 142 PHE A C 9
ATOM 16195 O O . PHE A 1 107 ? 137.128 0.257 -23.442 1.00 0.00 142 PHE A O 9
ATOM 16212 N N . GLN A 1 108 ? 135.241 -0.429 -22.424 1.00 0.00 143 GLN A N 9
ATOM 16213 C CA . GLN A 1 108 ? 135.487 0.387 -21.231 1.00 0.00 143 GLN A CA 9
ATOM 16214 C C . GLN A 1 108 ? 135.132 -0.366 -19.946 1.00 0.00 143 GLN A C 9
ATOM 16215 O O . GLN A 1 108 ? 133.973 -0.709 -19.699 1.00 0.00 143 GLN A O 9
ATOM 16229 N N . LYS A 1 109 ? 136.144 -0.604 -19.106 1.00 0.00 144 LYS A N 9
ATOM 16230 C CA . LYS A 1 109 ? 135.947 -1.292 -17.831 1.00 0.00 144 LYS A CA 9
ATOM 16231 C C . LYS A 1 109 ? 136.039 -0.280 -16.687 1.00 0.00 144 LYS A C 9
ATOM 16232 O O . LYS A 1 109 ? 137.044 0.418 -16.527 1.00 0.00 144 LYS A O 9
ATOM 16251 N N . ILE A 1 110 ? 134.970 -0.183 -15.889 1.00 0.00 145 ILE A N 9
ATOM 16252 C CA . ILE A 1 110 ? 134.923 0.765 -14.772 1.00 0.00 145 ILE A CA 9
ATOM 16253 C C . ILE A 1 110 ? 134.779 0.032 -13.427 1.00 0.00 145 ILE A C 9
ATOM 16254 O O . ILE A 1 110 ? 134.267 -1.088 -13.352 1.00 0.00 145 ILE A O 9
ATOM 16270 N N . GLU A 1 111 ? 135.235 0.686 -12.353 1.00 0.00 146 GLU A N 9
ATOM 16271 C CA . GLU A 1 111 ? 135.160 0.118 -11.004 1.00 0.00 146 GLU A CA 9
ATOM 16272 C C . GLU A 1 111 ? 134.835 1.219 -9.987 1.00 0.00 146 GLU A C 9
ATOM 16273 O O . GLU A 1 111 ? 134.707 2.395 -10.342 1.00 0.00 146 GLU A O 9
ATOM 16285 N N . LEU A 1 112 ? 134.690 0.843 -8.708 1.00 0.00 147 LEU A N 9
ATOM 16286 C CA . LEU A 1 112 ? 134.369 1.816 -7.660 1.00 0.00 147 LEU A CA 9
ATOM 16287 C C . LEU A 1 112 ? 135.228 1.602 -6.410 1.00 0.00 147 LEU A C 9
ATOM 16288 O O . LEU A 1 112 ? 135.034 0.644 -5.654 1.00 0.00 147 LEU A O 9
ATOM 16304 N N . GLY A 1 113 ? 136.186 2.506 -6.186 1.00 0.00 148 GLY A N 9
ATOM 16305 C CA . GLY A 1 113 ? 137.075 2.420 -5.027 1.00 0.00 148 GLY A CA 9
ATOM 16306 C C . GLY A 1 113 ? 136.558 3.273 -3.862 1.00 0.00 148 GLY A C 9
ATOM 16307 O O . GLY A 1 113 ? 135.372 3.598 -3.777 1.00 0.00 148 GLY A O 9
ATOM 16311 N N . ASP A 1 114 ? 137.466 3.632 -2.950 1.00 0.00 149 ASP A N 9
ATOM 16312 C CA . ASP A 1 114 ? 137.120 4.440 -1.776 1.00 0.00 149 ASP A CA 9
ATOM 16313 C C . ASP A 1 114 ? 137.192 5.948 -2.124 1.00 0.00 149 ASP A C 9
ATOM 16314 O O . ASP A 1 114 ? 137.020 6.329 -3.281 1.00 0.00 149 ASP A O 9
ATOM 16323 N N . THR A 1 115 ? 137.436 6.817 -1.113 1.00 0.00 150 THR A N 9
ATOM 16324 C CA . THR A 1 115 ? 137.527 8.283 -1.289 1.00 0.00 150 THR A CA 9
ATOM 16325 C C . THR A 1 115 ? 136.139 8.922 -1.293 1.00 0.00 150 THR A C 9
ATOM 16326 O O . THR A 1 115 ? 135.169 8.362 -1.813 1.00 0.00 150 THR A O 9
ATOM 16337 N N . TYR A 1 116 ? 136.046 10.112 -0.694 1.00 0.00 151 TYR A N 9
ATOM 16338 C CA . TYR A 1 116 ? 134.784 10.838 -0.609 1.00 0.00 151 TYR A CA 9
ATOM 16339 C C . TYR A 1 116 ? 134.287 11.195 -2.009 1.00 0.00 151 TYR A C 9
ATOM 16340 O O . TYR A 1 116 ? 135.052 11.643 -2.869 1.00 0.00 151 TYR A O 9
ATOM 16358 N N . THR A 1 117 ? 132.990 10.993 -2.241 1.00 0.00 152 THR A N 9
ATOM 16359 C CA . THR A 1 117 ? 132.387 11.288 -3.540 1.00 0.00 152 THR A CA 9
ATOM 16360 C C . THR A 1 117 ? 131.516 12.541 -3.487 1.00 0.00 152 THR A C 9
ATOM 16361 O O . THR A 1 117 ? 130.990 12.934 -2.444 1.00 0.00 152 THR A O 9
ATOM 16372 N N . LYS A 1 118 ? 131.368 13.165 -4.649 1.00 0.00 153 LYS A N 9
ATOM 16373 C CA . LYS A 1 118 ? 130.569 14.384 -4.800 1.00 0.00 153 LYS A CA 9
ATOM 16374 C C . LYS A 1 118 ? 130.113 14.532 -6.254 1.00 0.00 153 LYS A C 9
ATOM 16375 O O . LYS A 1 118 ? 128.921 14.644 -6.554 1.00 0.00 153 LYS A O 9
ATOM 16394 N N . LYS A 1 119 ? 131.086 14.528 -7.169 1.00 0.00 154 LYS A N 9
ATOM 16395 C CA . LYS A 1 119 ? 130.821 14.653 -8.595 1.00 0.00 154 LYS A CA 9
ATOM 16396 C C . LYS A 1 119 ? 130.510 13.263 -9.182 1.00 0.00 154 LYS A C 9
ATOM 16397 O O . LYS A 1 119 ? 131.103 12.277 -8.737 1.00 0.00 154 LYS A O 9
ATOM 16416 N N . PRO A 1 120 ? 129.609 13.144 -10.159 1.00 0.00 155 PRO A N 9
ATOM 16417 C CA . PRO A 1 120 ? 129.278 11.812 -10.758 1.00 0.00 155 PRO A CA 9
ATOM 16418 C C . PRO A 1 120 ? 130.511 11.135 -11.360 1.00 0.00 155 PRO A C 9
ATOM 16419 O O . PRO A 1 120 ? 131.310 11.771 -12.052 1.00 0.00 155 PRO A O 9
ATOM 16430 N N . HIS A 1 121 ? 130.656 9.824 -11.117 1.00 0.00 156 HIS A N 9
ATOM 16431 C CA . HIS A 1 121 ? 131.780 9.068 -11.669 1.00 0.00 156 HIS A CA 9
ATOM 16432 C C . HIS A 1 121 ? 131.721 9.175 -13.189 1.00 0.00 156 HIS A C 9
ATOM 16433 O O . HIS A 1 121 ? 130.959 8.469 -13.856 1.00 0.00 156 HIS A O 9
ATOM 16448 N N . HIS A 1 122 ? 132.488 10.119 -13.733 1.00 0.00 157 HIS A N 9
ATOM 16449 C CA . HIS A 1 122 ? 132.479 10.377 -15.164 1.00 0.00 157 HIS A CA 9
ATOM 16450 C C . HIS A 1 122 ? 133.426 9.464 -15.948 1.00 0.00 157 HIS A C 9
ATOM 16451 O O . HIS A 1 122 ? 134.600 9.289 -15.615 1.00 0.00 157 HIS A O 9
ATOM 16466 N N . ILE A 1 123 ? 132.900 8.926 -17.043 1.00 0.00 158 ILE A N 9
ATOM 16467 C CA . ILE A 1 123 ? 133.664 8.085 -17.953 1.00 0.00 158 ILE A CA 9
ATOM 16468 C C . ILE A 1 123 ? 133.924 8.937 -19.203 1.00 0.00 158 ILE A C 9
ATOM 16469 O O . ILE A 1 123 ? 132.987 9.522 -19.760 1.00 0.00 158 ILE A O 9
ATOM 16485 N N . GLU A 1 124 ? 135.186 9.049 -19.643 1.00 0.00 159 GLU A N 9
ATOM 16486 C CA . GLU A 1 124 ? 135.503 9.872 -20.805 1.00 0.00 159 GLU A CA 9
ATOM 16487 C C . GLU A 1 124 ? 135.805 9.016 -22.039 1.00 0.00 159 GLU A C 9
ATOM 16488 O O . GLU A 1 124 ? 136.781 8.262 -22.082 1.00 0.00 159 GLU A O 9
ATOM 16500 N N . ILE A 1 125 ? 134.967 9.156 -23.068 1.00 0.00 160 ILE A N 9
ATOM 16501 C CA . ILE A 1 125 ? 135.150 8.433 -24.314 1.00 0.00 160 ILE A CA 9
ATOM 16502 C C . ILE A 1 125 ? 135.921 9.339 -25.287 1.00 0.00 160 ILE A C 9
ATOM 16503 O O . ILE A 1 125 ? 135.942 10.565 -25.148 1.00 0.00 160 ILE A O 9
ATOM 16519 N N . ASP A 1 126 ? 136.581 8.722 -26.256 1.00 0.00 161 ASP A N 9
ATOM 16520 C CA . ASP A 1 126 ? 137.390 9.450 -27.245 1.00 0.00 161 ASP A CA 9
ATOM 16521 C C . ASP A 1 126 ? 136.628 10.590 -27.964 1.00 0.00 161 ASP A C 9
ATOM 16522 O O . ASP A 1 126 ? 137.247 11.392 -28.671 1.00 0.00 161 ASP A O 9
ATOM 16531 N N . LYS A 1 127 ? 135.290 10.681 -27.814 1.00 0.00 162 LYS A N 9
ATOM 16532 C CA . LYS A 1 127 ? 134.507 11.733 -28.478 1.00 0.00 162 LYS A CA 9
ATOM 16533 C C . LYS A 1 127 ? 134.663 11.635 -29.998 1.00 0.00 162 LYS A C 9
ATOM 16534 O O . LYS A 1 127 ? 135.575 10.975 -30.508 1.00 0.00 162 LYS A O 9
ATOM 16553 N N . LYS A 1 128 ? 133.758 12.289 -30.738 1.00 0.00 163 LYS A N 9
ATOM 16554 C CA . LYS A 1 128 ? 133.794 12.263 -32.204 1.00 0.00 163 LYS A CA 9
ATOM 16555 C C . LYS A 1 128 ? 133.794 10.805 -32.695 1.00 0.00 163 LYS A C 9
ATOM 16556 O O . LYS A 1 128 ? 134.736 10.322 -33.338 1.00 0.00 163 LYS A O 9
ATOM 16575 N N . LEU A 1 129 ? 132.723 10.082 -32.355 1.00 0.00 164 LEU A N 9
ATOM 16576 C CA . LEU A 1 129 ? 132.592 8.673 -32.717 1.00 0.00 164 LEU A CA 9
ATOM 16577 C C . LEU A 1 129 ? 131.115 8.261 -32.709 1.00 0.00 164 LEU A C 9
ATOM 16578 O O . LEU A 1 129 ? 130.597 7.855 -31.653 1.00 0.00 164 LEU A O 9
ATOM 16594 N N . ASP A 1 130 ? 130.384 8.347 -33.858 1.00 0.00 165 ASP A N 9
ATOM 16595 C CA . ASP A 1 130 ? 128.979 7.936 -33.793 1.00 0.00 165 ASP A CA 9
ATOM 16596 C C . ASP A 1 130 ? 128.789 6.526 -34.349 1.00 0.00 165 ASP A C 9
ATOM 16597 O O . ASP A 1 130 ? 128.935 6.241 -35.537 1.00 0.00 165 ASP A O 9
ATOM 16606 N N . VAL A 1 131 ? 128.319 5.680 -33.454 1.00 0.00 166 VAL A N 9
ATOM 16607 C CA . VAL A 1 131 ? 127.911 4.311 -33.716 1.00 0.00 166 VAL A CA 9
ATOM 16608 C C . VAL A 1 131 ? 126.766 4.030 -32.743 1.00 0.00 166 VAL A C 9
ATOM 16609 O O . VAL A 1 131 ? 126.783 4.658 -31.668 1.00 0.00 166 VAL A O 9
ATOM 16622 N N . ASP A 1 132 ? 125.907 2.987 -32.913 1.00 0.00 167 ASP A N 9
ATOM 16623 C CA . ASP A 1 132 ? 125.076 2.692 -31.754 1.00 0.00 167 ASP A CA 9
ATOM 16624 C C . ASP A 1 132 ? 124.742 1.204 -31.582 1.00 0.00 167 ASP A C 9
ATOM 16625 O O . ASP A 1 132 ? 123.935 0.602 -32.280 1.00 0.00 167 ASP A O 9
ATOM 16634 N N . ARG A 1 133 ? 125.211 0.719 -30.447 1.00 0.00 168 ARG A N 9
ATOM 16635 C CA . ARG A 1 133 ? 124.884 -0.557 -29.837 1.00 0.00 168 ARG A CA 9
ATOM 16636 C C . ARG A 1 133 ? 125.108 -0.290 -28.358 1.00 0.00 168 ARG A C 9
ATOM 16637 O O . ARG A 1 133 ? 126.268 0.041 -28.069 1.00 0.00 168 ARG A O 9
ATOM 16658 N N . ILE A 1 134 ? 124.185 -0.403 -27.382 1.00 0.00 169 ILE A N 9
ATOM 16659 C CA . ILE A 1 134 ? 124.657 -0.113 -26.001 1.00 0.00 169 ILE A CA 9
ATOM 16660 C C . ILE A 1 134 ? 124.641 -1.380 -25.147 1.00 0.00 169 ILE A C 9
ATOM 16661 O O . ILE A 1 134 ? 123.621 -2.043 -24.949 1.00 0.00 169 ILE A O 9
ATOM 16677 N N . ASP A 1 135 ? 125.832 -1.683 -24.615 1.00 0.00 170 ASP A N 9
ATOM 16678 C CA . ASP A 1 135 ? 126.033 -2.832 -23.749 1.00 0.00 170 ASP A CA 9
ATOM 16679 C C . ASP A 1 135 ? 126.612 -2.358 -22.421 1.00 0.00 170 ASP A C 9
ATOM 16680 O O . ASP A 1 135 ? 127.712 -1.795 -22.373 1.00 0.00 170 ASP A O 9
ATOM 16689 N N . ILE A 1 136 ? 125.887 -2.589 -21.330 1.00 0.00 171 ILE A N 9
ATOM 16690 C CA . ILE A 1 136 ? 126.354 -2.189 -20.012 1.00 0.00 171 ILE A CA 9
ATOM 16691 C C . ILE A 1 136 ? 126.081 -3.347 -19.055 1.00 0.00 171 ILE A C 9
ATOM 16692 O O . ILE A 1 136 ? 124.935 -3.614 -18.683 1.00 0.00 171 ILE A O 9
ATOM 16708 N N . GLU A 1 137 ? 127.135 -4.075 -18.692 1.00 0.00 172 GLU A N 9
ATOM 16709 C CA . GLU A 1 137 ? 126.991 -5.249 -17.817 1.00 0.00 172 GLU A CA 9
ATOM 16710 C C . GLU A 1 137 ? 127.741 -5.127 -16.490 1.00 0.00 172 GLU A C 9
ATOM 16711 O O . GLU A 1 137 ? 128.798 -4.510 -16.385 1.00 0.00 172 GLU A O 9
ATOM 16723 N N . VAL A 1 138 ? 127.181 -5.783 -15.474 1.00 0.00 173 VAL A N 9
ATOM 16724 C CA . VAL A 1 138 ? 127.774 -5.830 -14.139 1.00 0.00 173 VAL A CA 9
ATOM 16725 C C . VAL A 1 138 ? 128.094 -7.295 -13.835 1.00 0.00 173 VAL A C 9
ATOM 16726 O O . VAL A 1 138 ? 127.226 -8.169 -13.921 1.00 0.00 173 VAL A O 9
ATOM 16739 N N . THR A 1 139 ? 129.364 -7.584 -13.546 1.00 0.00 174 THR A N 9
ATOM 16740 C CA . THR A 1 139 ? 129.794 -8.972 -13.307 1.00 0.00 174 THR A CA 9
ATOM 16741 C C . THR A 1 139 ? 129.765 -9.374 -11.828 1.00 0.00 174 THR A C 9
ATOM 16742 O O . THR A 1 139 ? 129.832 -10.563 -11.499 1.00 0.00 174 THR A O 9
ATOM 16753 N N . GLU A 1 140 ? 129.688 -8.396 -10.925 1.00 0.00 175 GLU A N 9
ATOM 16754 C CA . GLU A 1 140 ? 129.676 -8.680 -9.499 1.00 0.00 175 GLU A CA 9
ATOM 16755 C C . GLU A 1 140 ? 129.206 -7.468 -8.702 1.00 0.00 175 GLU A C 9
ATOM 16756 O O . GLU A 1 140 ? 129.549 -6.320 -9.001 1.00 0.00 175 GLU A O 9
ATOM 16768 N N . VAL A 1 141 ? 128.431 -7.735 -7.665 1.00 0.00 176 VAL A N 9
ATOM 16769 C CA . VAL A 1 141 ? 127.914 -6.695 -6.782 1.00 0.00 176 VAL A CA 9
ATOM 16770 C C . VAL A 1 141 ? 128.078 -7.156 -5.328 1.00 0.00 176 VAL A C 9
ATOM 16771 O O . VAL A 1 141 ? 127.984 -8.350 -5.025 1.00 0.00 176 VAL A O 9
ATOM 16784 N N . HIS A 1 142 ? 128.336 -6.213 -4.421 1.00 0.00 177 HIS A N 9
ATOM 16785 C CA . HIS A 1 142 ? 128.524 -6.547 -3.013 1.00 0.00 177 HIS A CA 9
ATOM 16786 C C . HIS A 1 142 ? 127.175 -6.627 -2.303 1.00 0.00 177 HIS A C 9
ATOM 16787 O O . HIS A 1 142 ? 126.250 -5.859 -2.586 1.00 0.00 177 HIS A O 9
ATOM 16802 N N . GLN A 1 143 ? 127.061 -7.574 -1.372 1.00 0.00 178 GLN A N 9
ATOM 16803 C CA . GLN A 1 143 ? 125.828 -7.770 -0.614 1.00 0.00 178 GLN A CA 9
ATOM 16804 C C . GLN A 1 143 ? 125.706 -6.696 0.476 1.00 0.00 178 GLN A C 9
ATOM 16805 O O . GLN A 1 143 ? 125.675 -6.980 1.679 1.00 0.00 178 GLN A O 9
ATOM 16819 N N . GLY A 1 144 ? 125.643 -5.428 0.041 1.00 0.00 179 GLY A N 9
ATOM 16820 C CA . GLY A 1 144 ? 125.533 -4.290 0.950 1.00 0.00 179 GLY A CA 9
ATOM 16821 C C . GLY A 1 144 ? 124.557 -4.563 2.097 1.00 0.00 179 GLY A C 9
ATOM 16822 O O . GLY A 1 144 ? 123.609 -5.343 1.974 1.00 0.00 179 GLY A O 9
ATOM 16826 N N . GLN A 1 145 ? 124.814 -3.924 3.232 1.00 0.00 180 GLN A N 9
ATOM 16827 C CA . GLN A 1 145 ? 123.992 -4.089 4.432 1.00 0.00 180 GLN A CA 9
ATOM 16828 C C . GLN A 1 145 ? 122.494 -3.972 4.120 1.00 0.00 180 GLN A C 9
ATOM 16829 O O . GLN A 1 145 ? 121.680 -4.766 4.601 1.00 0.00 180 GLN A O 9
ATOM 16843 N N . ASN A 1 146 ? 122.121 -2.964 3.326 1.00 0.00 181 ASN A N 9
ATOM 16844 C CA . ASN A 1 146 ? 120.716 -2.746 2.981 1.00 0.00 181 ASN A CA 9
ATOM 16845 C C . ASN A 1 146 ? 120.203 -3.817 2.011 1.00 0.00 181 ASN A C 9
ATOM 16846 O O . ASN A 1 146 ? 119.020 -4.164 2.018 1.00 0.00 181 ASN A O 9
ATOM 16857 N N . LYS A 1 147 ? 121.101 -4.361 1.179 1.00 0.00 182 LYS A N 9
ATOM 16858 C CA . LYS A 1 147 ? 120.745 -5.406 0.215 1.00 0.00 182 LYS A CA 9
ATOM 16859 C C . LYS A 1 147 ? 119.486 -5.033 -0.582 1.00 0.00 182 LYS A C 9
ATOM 16860 O O . LYS A 1 147 ? 118.361 -5.232 -0.124 1.00 0.00 182 LYS A O 9
ATOM 16879 N N . ASP A 1 148 ? 119.686 -4.486 -1.796 1.00 0.00 183 ASP A N 9
ATOM 16880 C CA . ASP A 1 148 ? 118.593 -4.074 -2.698 1.00 0.00 183 ASP A CA 9
ATOM 16881 C C . ASP A 1 148 ? 118.096 -2.668 -2.359 1.00 0.00 183 ASP A C 9
ATOM 16882 O O . ASP A 1 148 ? 117.063 -2.468 -1.711 1.00 0.00 183 ASP A O 9
ATOM 16891 N N . ILE A 1 149 ? 118.843 -1.681 -2.838 1.00 0.00 184 ILE A N 9
ATOM 16892 C CA . ILE A 1 149 ? 118.504 -0.267 -2.637 1.00 0.00 184 ILE A CA 9
ATOM 16893 C C . ILE A 1 149 ? 118.131 0.348 -4.002 1.00 0.00 184 ILE A C 9
ATOM 16894 O O . ILE A 1 149 ? 117.670 -0.369 -4.898 1.00 0.00 184 ILE A O 9
ATOM 16910 N N . LEU A 1 150 ? 118.326 1.664 -4.193 1.00 0.00 185 LEU A N 9
ATOM 16911 C CA . LEU A 1 150 ? 118.004 2.299 -5.465 1.00 0.00 185 LEU A CA 9
ATOM 16912 C C . LEU A 1 150 ? 119.186 2.133 -6.417 1.00 0.00 185 LEU A C 9
ATOM 16913 O O . LEU A 1 150 ? 120.313 2.541 -6.126 1.00 0.00 185 LEU A O 9
ATOM 16929 N N . ALA A 1 151 ? 118.928 1.499 -7.561 1.00 0.00 186 ALA A N 9
ATOM 16930 C CA . ALA A 1 151 ? 119.970 1.248 -8.550 1.00 0.00 186 ALA A CA 9
ATOM 16931 C C . ALA A 1 151 ? 120.243 2.511 -9.359 1.00 0.00 186 ALA A C 9
ATOM 16932 O O . ALA A 1 151 ? 119.451 2.910 -10.201 1.00 0.00 186 ALA A O 9
ATOM 16939 N N . LEU A 1 152 ? 121.388 3.143 -9.093 1.00 0.00 187 LEU A N 9
ATOM 16940 C CA . LEU A 1 152 ? 121.806 4.379 -9.774 1.00 0.00 187 LEU A CA 9
ATOM 16941 C C . LEU A 1 152 ? 120.985 5.576 -9.322 1.00 0.00 187 LEU A C 9
ATOM 16942 O O . LEU A 1 152 ? 119.756 5.537 -9.284 1.00 0.00 187 LEU A O 9
ATOM 16958 N N . SER A 1 153 ? 121.674 6.677 -9.026 1.00 0.00 188 SER A N 9
ATOM 16959 C CA . SER A 1 153 ? 121.003 7.909 -8.641 1.00 0.00 188 SER A CA 9
ATOM 16960 C C . SER A 1 153 ? 120.382 8.520 -9.899 1.00 0.00 188 SER A C 9
ATOM 16961 O O . SER A 1 153 ? 119.211 8.902 -9.926 1.00 0.00 188 SER A O 9
ATOM 16969 N N . GLU A 1 154 ? 121.190 8.574 -10.970 1.00 0.00 189 GLU A N 9
ATOM 16970 C CA . GLU A 1 154 ? 120.762 9.100 -12.270 1.00 0.00 189 GLU A CA 9
ATOM 16971 C C . GLU A 1 154 ? 121.944 9.085 -13.262 1.00 0.00 189 GLU A C 9
ATOM 16972 O O . GLU A 1 154 ? 122.695 10.064 -13.368 1.00 0.00 189 GLU A O 9
ATOM 16984 N N . VAL A 1 155 ? 122.123 7.979 -14.013 1.00 0.00 190 VAL A N 9
ATOM 16985 C CA . VAL A 1 155 ? 123.221 7.910 -14.987 1.00 0.00 190 VAL A CA 9
ATOM 16986 C C . VAL A 1 155 ? 122.802 8.643 -16.260 1.00 0.00 190 VAL A C 9
ATOM 16987 O O . VAL A 1 155 ? 121.731 8.404 -16.826 1.00 0.00 190 VAL A O 9
ATOM 17000 N N . THR A 1 156 ? 123.637 9.589 -16.678 1.00 0.00 191 THR A N 9
ATOM 17001 C CA . THR A 1 156 ? 123.346 10.425 -17.852 1.00 0.00 191 THR A CA 9
ATOM 17002 C C . THR A 1 156 ? 124.375 10.236 -18.971 1.00 0.00 191 THR A C 9
ATOM 17003 O O . THR A 1 156 ? 125.560 10.002 -18.735 1.00 0.00 191 THR A O 9
ATOM 17014 N N . PHE A 1 157 ? 123.902 10.366 -20.212 1.00 0.00 192 PHE A N 9
ATOM 17015 C CA . PHE A 1 157 ? 124.754 10.241 -21.392 1.00 0.00 192 PHE A CA 9
ATOM 17016 C C . PHE A 1 157 ? 124.906 11.622 -22.034 1.00 0.00 192 PHE A C 9
ATOM 17017 O O . PHE A 1 157 ? 123.952 12.404 -22.087 1.00 0.00 192 PHE A O 9
ATOM 17034 N N . GLY A 1 158 ? 126.114 11.945 -22.512 1.00 0.00 193 GLY A N 9
ATOM 17035 C CA . GLY A 1 158 ? 126.365 13.248 -23.122 1.00 0.00 193 GLY A CA 9
ATOM 17036 C C . GLY A 1 158 ? 127.281 13.127 -24.333 1.00 0.00 193 GLY A C 9
ATOM 17037 O O . GLY A 1 158 ? 128.087 12.199 -24.442 1.00 0.00 193 GLY A O 9
ATOM 17041 N N . ASN A 1 159 ? 127.151 14.076 -25.260 1.00 0.00 194 ASN A N 9
ATOM 17042 C CA . ASN A 1 159 ? 127.956 14.085 -26.476 1.00 0.00 194 ASN A CA 9
ATOM 17043 C C . ASN A 1 159 ? 128.468 15.497 -26.784 1.00 0.00 194 ASN A C 9
ATOM 17044 O O . ASN A 1 159 ? 128.261 16.375 -25.963 1.00 0.00 194 ASN A O 9
ATOM 17056 N N . SER A 1 41 ? 116.164 13.706 -13.389 1.00 0.00 76 SER A N 10
ATOM 17057 C CA . SER A 1 41 ? 115.874 12.306 -13.721 1.00 0.00 76 SER A CA 10
ATOM 17058 C C . SER A 1 41 ? 115.294 12.173 -15.135 1.00 0.00 76 SER A C 10
ATOM 17059 O O . SER A 1 41 ? 114.743 13.120 -15.703 1.00 0.00 76 SER A O 10
ATOM 17067 N N . MET A 1 42 ? 115.421 10.976 -15.719 1.00 0.00 77 MET A N 10
ATOM 17068 C CA . MET A 1 42 ? 114.906 10.716 -17.068 1.00 0.00 77 MET A CA 10
ATOM 17069 C C . MET A 1 42 ? 113.979 9.491 -17.068 1.00 0.00 77 MET A C 10
ATOM 17070 O O . MET A 1 42 ? 114.364 8.379 -17.447 1.00 0.00 77 MET A O 10
ATOM 17084 N N . SER A 1 43 ? 112.727 9.700 -16.634 1.00 0.00 78 SER A N 10
ATOM 17085 C CA . SER A 1 43 ? 111.737 8.622 -16.581 1.00 0.00 78 SER A CA 10
ATOM 17086 C C . SER A 1 43 ? 112.287 7.429 -15.785 1.00 0.00 78 SER A C 10
ATOM 17087 O O . SER A 1 43 ? 112.900 6.514 -16.340 1.00 0.00 78 SER A O 10
ATOM 17095 N N . THR A 1 44 ? 112.081 7.457 -14.459 1.00 0.00 79 THR A N 10
ATOM 17096 C CA . THR A 1 44 ? 112.569 6.396 -13.560 1.00 0.00 79 THR A CA 10
ATOM 17097 C C . THR A 1 44 ? 114.073 6.188 -13.762 1.00 0.00 79 THR A C 10
ATOM 17098 O O . THR A 1 44 ? 114.682 6.778 -14.660 1.00 0.00 79 THR A O 10
ATOM 17109 N N . VAL A 1 45 ? 114.698 5.348 -12.924 1.00 0.00 80 VAL A N 10
ATOM 17110 C CA . VAL A 1 45 ? 116.136 5.097 -13.061 1.00 0.00 80 VAL A CA 10
ATOM 17111 C C . VAL A 1 45 ? 116.353 3.893 -13.982 1.00 0.00 80 VAL A C 10
ATOM 17112 O O . VAL A 1 45 ? 117.084 3.963 -14.975 1.00 0.00 80 VAL A O 10
ATOM 17125 N N . TRP A 1 46 ? 115.672 2.786 -13.671 1.00 0.00 81 TRP A N 10
ATOM 17126 C CA . TRP A 1 46 ? 115.750 1.578 -14.490 1.00 0.00 81 TRP A CA 10
ATOM 17127 C C . TRP A 1 46 ? 114.473 0.741 -14.334 1.00 0.00 81 TRP A C 10
ATOM 17128 O O . TRP A 1 46 ? 113.668 0.963 -13.425 1.00 0.00 81 TRP A O 10
ATOM 17149 N N . GLU A 1 47 ? 114.282 -0.232 -15.231 1.00 0.00 82 GLU A N 10
ATOM 17150 C CA . GLU A 1 47 ? 113.103 -1.102 -15.191 1.00 0.00 82 GLU A CA 10
ATOM 17151 C C . GLU A 1 47 ? 113.512 -2.569 -14.962 1.00 0.00 82 GLU A C 10
ATOM 17152 O O . GLU A 1 47 ? 113.564 -3.385 -15.890 1.00 0.00 82 GLU A O 10
ATOM 17164 N N . GLU A 1 48 ? 113.813 -2.917 -13.699 1.00 0.00 83 GLU A N 10
ATOM 17165 C CA . GLU A 1 48 ? 114.217 -4.288 -13.335 1.00 0.00 83 GLU A CA 10
ATOM 17166 C C . GLU A 1 48 ? 114.590 -4.356 -11.846 1.00 0.00 83 GLU A C 10
ATOM 17167 O O . GLU A 1 48 ? 115.654 -3.890 -11.430 1.00 0.00 83 GLU A O 10
ATOM 17179 N N . ASN A 1 49 ? 113.703 -4.947 -11.036 1.00 0.00 84 ASN A N 10
ATOM 17180 C CA . ASN A 1 49 ? 113.936 -5.079 -9.595 1.00 0.00 84 ASN A CA 10
ATOM 17181 C C . ASN A 1 49 ? 115.087 -6.049 -9.309 1.00 0.00 84 ASN A C 10
ATOM 17182 O O . ASN A 1 49 ? 115.964 -5.780 -8.483 1.00 0.00 84 ASN A O 10
ATOM 17193 N N . SER A 1 50 ? 115.090 -7.193 -10.005 1.00 0.00 85 SER A N 10
ATOM 17194 C CA . SER A 1 50 ? 116.139 -8.207 -9.835 1.00 0.00 85 SER A CA 10
ATOM 17195 C C . SER A 1 50 ? 116.213 -8.697 -8.366 1.00 0.00 85 SER A C 10
ATOM 17196 O O . SER A 1 50 ? 115.511 -8.158 -7.505 1.00 0.00 85 SER A O 10
ATOM 17204 N N . PRO A 1 51 ? 117.037 -9.709 -8.054 1.00 0.00 86 PRO A N 10
ATOM 17205 C CA . PRO A 1 51 ? 117.157 -10.241 -6.654 1.00 0.00 86 PRO A CA 10
ATOM 17206 C C . PRO A 1 51 ? 117.454 -9.135 -5.625 1.00 0.00 86 PRO A C 10
ATOM 17207 O O . PRO A 1 51 ? 116.625 -8.829 -4.764 1.00 0.00 86 PRO A O 10
ATOM 17218 N N . GLY A 1 52 ? 118.643 -8.527 -5.713 1.00 0.00 87 GLY A N 10
ATOM 17219 C CA . GLY A 1 52 ? 119.037 -7.459 -4.795 1.00 0.00 87 GLY A CA 10
ATOM 17220 C C . GLY A 1 52 ? 119.180 -6.147 -5.560 1.00 0.00 87 GLY A C 10
ATOM 17221 O O . GLY A 1 52 ? 118.198 -5.578 -6.050 1.00 0.00 87 GLY A O 10
ATOM 17225 N N . GLY A 1 53 ? 120.419 -5.669 -5.687 1.00 0.00 88 GLY A N 10
ATOM 17226 C CA . GLY A 1 53 ? 120.693 -4.437 -6.417 1.00 0.00 88 GLY A CA 10
ATOM 17227 C C . GLY A 1 53 ? 121.148 -4.771 -7.843 1.00 0.00 88 GLY A C 10
ATOM 17228 O O . GLY A 1 53 ? 122.278 -4.479 -8.242 1.00 0.00 88 GLY A O 10
ATOM 17232 N N . GLY A 1 54 ? 120.261 -5.410 -8.620 1.00 0.00 89 GLY A N 10
ATOM 17233 C CA . GLY A 1 54 ? 120.579 -5.800 -10.001 1.00 0.00 89 GLY A CA 10
ATOM 17234 C C . GLY A 1 54 ? 121.905 -6.567 -10.070 1.00 0.00 89 GLY A C 10
ATOM 17235 O O . GLY A 1 54 ? 122.714 -6.361 -10.979 1.00 0.00 89 GLY A O 10
ATOM 17239 N N . VAL A 1 55 ? 122.147 -7.442 -9.083 1.00 0.00 90 VAL A N 10
ATOM 17240 C CA . VAL A 1 55 ? 123.393 -8.207 -9.026 1.00 0.00 90 VAL A CA 10
ATOM 17241 C C . VAL A 1 55 ? 123.582 -9.126 -10.254 1.00 0.00 90 VAL A C 10
ATOM 17242 O O . VAL A 1 55 ? 122.766 -10.014 -10.523 1.00 0.00 90 VAL A O 10
ATOM 17255 N N . GLY A 1 56 ? 124.710 -8.969 -10.967 1.00 0.00 91 GLY A N 10
ATOM 17256 C CA . GLY A 1 56 ? 125.026 -9.857 -12.089 1.00 0.00 91 GLY A CA 10
ATOM 17257 C C . GLY A 1 56 ? 124.311 -9.468 -13.398 1.00 0.00 91 GLY A C 10
ATOM 17258 O O . GLY A 1 56 ? 124.529 -10.089 -14.443 1.00 0.00 91 GLY A O 10
ATOM 17262 N N . GLU A 1 57 ? 123.389 -8.494 -13.337 1.00 0.00 92 GLU A N 10
ATOM 17263 C CA . GLU A 1 57 ? 122.591 -8.116 -14.506 1.00 0.00 92 GLU A CA 10
ATOM 17264 C C . GLU A 1 57 ? 123.416 -7.437 -15.601 1.00 0.00 92 GLU A C 10
ATOM 17265 O O . GLU A 1 57 ? 124.535 -6.965 -15.385 1.00 0.00 92 GLU A O 10
ATOM 17277 N N . VAL A 1 58 ? 122.835 -7.400 -16.805 1.00 0.00 93 VAL A N 10
ATOM 17278 C CA . VAL A 1 58 ? 123.471 -6.797 -17.972 1.00 0.00 93 VAL A CA 10
ATOM 17279 C C . VAL A 1 58 ? 122.520 -5.751 -18.572 1.00 0.00 93 VAL A C 10
ATOM 17280 O O . VAL A 1 58 ? 121.422 -6.076 -19.035 1.00 0.00 93 VAL A O 10
ATOM 17293 N N . LEU A 1 59 ? 122.944 -4.487 -18.565 1.00 0.00 94 LEU A N 10
ATOM 17294 C CA . LEU A 1 59 ? 122.135 -3.400 -19.108 1.00 0.00 94 LEU A CA 10
ATOM 17295 C C . LEU A 1 59 ? 122.454 -3.227 -20.596 1.00 0.00 94 LEU A C 10
ATOM 17296 O O . LEU A 1 59 ? 123.365 -2.484 -20.980 1.00 0.00 94 LEU A O 10
ATOM 17312 N N . SER A 1 60 ? 121.709 -3.943 -21.444 1.00 0.00 95 SER A N 10
ATOM 17313 C CA . SER A 1 60 ? 121.922 -3.885 -22.889 1.00 0.00 95 SER A CA 10
ATOM 17314 C C . SER A 1 60 ? 120.762 -3.172 -23.587 1.00 0.00 95 SER A C 10
ATOM 17315 O O . SER A 1 60 ? 119.632 -3.666 -23.625 1.00 0.00 95 SER A O 10
ATOM 17323 N N . TYR A 1 61 ? 121.048 -1.995 -24.152 1.00 0.00 96 TYR A N 10
ATOM 17324 C CA . TYR A 1 61 ? 120.031 -1.208 -24.857 1.00 0.00 96 TYR A CA 10
ATOM 17325 C C . TYR A 1 61 ? 120.437 -0.995 -26.315 1.00 0.00 96 TYR A C 10
ATOM 17326 O O . TYR A 1 61 ? 121.617 -0.846 -26.633 1.00 0.00 96 TYR A O 10
ATOM 17344 N N . LYS A 1 62 ? 119.450 -0.976 -27.218 1.00 0.00 97 LYS A N 10
ATOM 17345 C CA . LYS A 1 62 ? 119.717 -0.778 -28.646 1.00 0.00 97 LYS A CA 10
ATOM 17346 C C . LYS A 1 62 ? 118.959 0.452 -29.173 1.00 0.00 97 LYS A C 10
ATOM 17347 O O . LYS A 1 62 ? 117.727 0.506 -29.122 1.00 0.00 97 LYS A O 10
ATOM 17366 N N . PHE A 1 63 ? 119.692 1.458 -29.686 1.00 0.00 98 PHE A N 10
ATOM 17367 C CA . PHE A 1 63 ? 119.067 2.670 -30.212 1.00 0.00 98 PHE A CA 10
ATOM 17368 C C . PHE A 1 63 ? 118.756 2.496 -31.706 1.00 0.00 98 PHE A C 10
ATOM 17369 O O . PHE A 1 63 ? 119.405 1.717 -32.412 1.00 0.00 98 PHE A O 10
ATOM 17386 N N . ALA A 1 64 ? 117.724 3.195 -32.184 1.00 0.00 99 ALA A N 10
ATOM 17387 C CA . ALA A 1 64 ? 117.284 3.095 -33.570 1.00 0.00 99 ALA A CA 10
ATOM 17388 C C . ALA A 1 64 ? 118.196 3.832 -34.559 1.00 0.00 99 ALA A C 10
ATOM 17389 O O . ALA A 1 64 ? 118.126 3.576 -35.767 1.00 0.00 99 ALA A O 10
ATOM 17396 N N . SER A 1 65 ? 119.034 4.775 -34.089 1.00 0.00 100 SER A N 10
ATOM 17397 C CA . SER A 1 65 ? 119.883 5.521 -35.009 1.00 0.00 100 SER A CA 10
ATOM 17398 C C . SER A 1 65 ? 121.205 5.916 -34.340 1.00 0.00 100 SER A C 10
ATOM 17399 O O . SER A 1 65 ? 121.311 5.853 -33.111 1.00 0.00 100 SER A O 10
ATOM 17407 N N . PRO A 1 66 ? 122.217 6.316 -35.108 1.00 0.00 101 PRO A N 10
ATOM 17408 C CA . PRO A 1 66 ? 123.525 6.706 -34.523 1.00 0.00 101 PRO A CA 10
ATOM 17409 C C . PRO A 1 66 ? 123.398 7.899 -33.582 1.00 0.00 101 PRO A C 10
ATOM 17410 O O . PRO A 1 66 ? 122.467 8.705 -33.676 1.00 0.00 101 PRO A O 10
ATOM 17421 N N . MET A 1 67 ? 124.342 8.003 -32.652 1.00 0.00 102 MET A N 10
ATOM 17422 C CA . MET A 1 67 ? 124.353 9.079 -31.670 1.00 0.00 102 MET A CA 10
ATOM 17423 C C . MET A 1 67 ? 125.804 9.446 -31.381 1.00 0.00 102 MET A C 10
ATOM 17424 O O . MET A 1 67 ? 126.622 8.558 -31.118 1.00 0.00 102 MET A O 10
ATOM 17438 N N . HIS A 1 68 ? 126.158 10.738 -31.424 1.00 0.00 103 HIS A N 10
ATOM 17439 C CA . HIS A 1 68 ? 127.540 11.122 -31.162 1.00 0.00 103 HIS A CA 10
ATOM 17440 C C . HIS A 1 68 ? 127.734 11.198 -29.643 1.00 0.00 103 HIS A C 10
ATOM 17441 O O . HIS A 1 68 ? 126.956 11.865 -28.953 1.00 0.00 103 HIS A O 10
ATOM 17456 N N . ILE A 1 69 ? 128.753 10.508 -29.093 1.00 0.00 104 ILE A N 10
ATOM 17457 C CA . ILE A 1 69 ? 128.972 10.524 -27.638 1.00 0.00 104 ILE A CA 10
ATOM 17458 C C . ILE A 1 69 ? 130.400 10.940 -27.288 1.00 0.00 104 ILE A C 10
ATOM 17459 O O . ILE A 1 69 ? 131.362 10.590 -27.978 1.00 0.00 104 ILE A O 10
ATOM 17475 N N . GLY A 1 70 ? 130.537 11.701 -26.198 1.00 0.00 105 GLY A N 10
ATOM 17476 C CA . GLY A 1 70 ? 131.846 12.175 -25.750 1.00 0.00 105 GLY A CA 10
ATOM 17477 C C . GLY A 1 70 ? 132.150 11.725 -24.320 1.00 0.00 105 GLY A C 10
ATOM 17478 O O . GLY A 1 70 ? 133.258 11.272 -24.022 1.00 0.00 105 GLY A O 10
ATOM 17482 N N . ARG A 1 71 ? 131.171 11.861 -23.412 1.00 0.00 106 ARG A N 10
ATOM 17483 C CA . ARG A 1 71 ? 131.378 11.471 -22.013 1.00 0.00 106 ARG A CA 10
ATOM 17484 C C . ARG A 1 71 ? 130.083 10.987 -21.339 1.00 0.00 106 ARG A C 10
ATOM 17485 O O . ARG A 1 71 ? 128.973 11.403 -21.684 1.00 0.00 106 ARG A O 10
ATOM 17506 N N . ILE A 1 72 ? 130.239 10.107 -20.346 1.00 0.00 107 ILE A N 10
ATOM 17507 C CA . ILE A 1 72 ? 129.096 9.571 -19.591 1.00 0.00 107 ILE A CA 10
ATOM 17508 C C . ILE A 1 72 ? 129.360 9.739 -18.089 1.00 0.00 107 ILE A C 10
ATOM 17509 O O . ILE A 1 72 ? 130.412 9.341 -17.580 1.00 0.00 107 ILE A O 10
ATOM 17525 N N . LEU A 1 73 ? 128.397 10.321 -17.367 1.00 0.00 108 LEU A N 10
ATOM 17526 C CA . LEU A 1 73 ? 128.536 10.523 -15.921 1.00 0.00 108 LEU A CA 10
ATOM 17527 C C . LEU A 1 73 ? 127.638 9.535 -15.175 1.00 0.00 108 LEU A C 10
ATOM 17528 O O . LEU A 1 73 ? 126.518 9.248 -15.602 1.00 0.00 108 LEU A O 10
ATOM 17544 N N . ILE A 1 74 ? 128.132 8.991 -14.057 1.00 0.00 109 ILE A N 10
ATOM 17545 C CA . ILE A 1 74 ? 127.356 8.022 -13.274 1.00 0.00 109 ILE A CA 10
ATOM 17546 C C . ILE A 1 74 ? 127.415 8.343 -11.778 1.00 0.00 109 ILE A C 10
ATOM 17547 O O . ILE A 1 74 ? 128.476 8.303 -11.153 1.00 0.00 109 ILE A O 10
ATOM 17563 N N . VAL A 1 75 ? 126.248 8.606 -11.187 1.00 0.00 110 VAL A N 10
ATOM 17564 C CA . VAL A 1 75 ? 126.158 8.873 -9.757 1.00 0.00 110 VAL A CA 10
ATOM 17565 C C . VAL A 1 75 ? 125.674 7.593 -9.056 1.00 0.00 110 VAL A C 10
ATOM 17566 O O . VAL A 1 75 ? 124.647 7.030 -9.419 1.00 0.00 110 VAL A O 10
ATOM 17579 N N . ASN A 1 76 ? 126.429 7.110 -8.070 1.00 0.00 111 ASN A N 10
ATOM 17580 C CA . ASN A 1 76 ? 126.067 5.883 -7.360 1.00 0.00 111 ASN A CA 10
ATOM 17581 C C . ASN A 1 76 ? 125.018 6.174 -6.289 1.00 0.00 111 ASN A C 10
ATOM 17582 O O . ASN A 1 76 ? 125.192 7.054 -5.454 1.00 0.00 111 ASN A O 10
ATOM 17593 N N . GLY A 1 77 ? 123.905 5.438 -6.324 1.00 0.00 112 GLY A N 10
ATOM 17594 C CA . GLY A 1 77 ? 122.815 5.632 -5.353 1.00 0.00 112 GLY A CA 10
ATOM 17595 C C . GLY A 1 77 ? 123.332 5.760 -3.904 1.00 0.00 112 GLY A C 10
ATOM 17596 O O . GLY A 1 77 ? 122.739 6.449 -3.071 1.00 0.00 112 GLY A O 10
ATOM 17600 N N . ASP A 1 78 ? 124.437 5.075 -3.595 1.00 0.00 113 ASP A N 10
ATOM 17601 C CA . ASP A 1 78 ? 125.031 5.088 -2.252 1.00 0.00 113 ASP A CA 10
ATOM 17602 C C . ASP A 1 78 ? 125.848 6.365 -1.985 1.00 0.00 113 ASP A C 10
ATOM 17603 O O . ASP A 1 78 ? 126.561 6.456 -0.983 1.00 0.00 113 ASP A O 10
ATOM 17612 N N . THR A 1 79 ? 125.796 7.342 -2.900 1.00 0.00 114 THR A N 10
ATOM 17613 C CA . THR A 1 79 ? 126.590 8.577 -2.776 1.00 0.00 114 THR A CA 10
ATOM 17614 C C . THR A 1 79 ? 126.182 9.494 -1.604 1.00 0.00 114 THR A C 10
ATOM 17615 O O . THR A 1 79 ? 126.516 10.686 -1.598 1.00 0.00 114 THR A O 10
ATOM 17626 N N . SER A 1 80 ? 125.499 8.959 -0.583 1.00 0.00 115 SER A N 10
ATOM 17627 C CA . SER A 1 80 ? 125.117 9.765 0.578 1.00 0.00 115 SER A CA 10
ATOM 17628 C C . SER A 1 80 ? 126.348 10.007 1.457 1.00 0.00 115 SER A C 10
ATOM 17629 O O . SER A 1 80 ? 126.653 11.135 1.854 1.00 0.00 115 SER A O 10
ATOM 17637 N N . SER A 1 81 ? 127.071 8.924 1.748 1.00 0.00 116 SER A N 10
ATOM 17638 C CA . SER A 1 81 ? 128.277 8.972 2.552 1.00 0.00 116 SER A CA 10
ATOM 17639 C C . SER A 1 81 ? 129.080 7.698 2.298 1.00 0.00 116 SER A C 10
ATOM 17640 O O . SER A 1 81 ? 128.514 6.635 2.038 1.00 0.00 116 SER A O 10
ATOM 17648 N N . LYS A 1 82 ? 130.401 7.793 2.360 1.00 0.00 117 LYS A N 10
ATOM 17649 C CA . LYS A 1 82 ? 131.264 6.627 2.122 1.00 0.00 117 LYS A CA 10
ATOM 17650 C C . LYS A 1 82 ? 130.843 5.456 3.021 1.00 0.00 117 LYS A C 10
ATOM 17651 O O . LYS A 1 82 ? 130.756 4.300 2.580 1.00 0.00 117 LYS A O 10
ATOM 17670 N N . GLU A 1 83 ? 130.531 5.751 4.285 1.00 0.00 118 GLU A N 10
ATOM 17671 C CA . GLU A 1 83 ? 130.070 4.711 5.208 1.00 0.00 118 GLU A CA 10
ATOM 17672 C C . GLU A 1 83 ? 128.758 4.101 4.677 1.00 0.00 118 GLU A C 10
ATOM 17673 O O . GLU A 1 83 ? 128.468 2.913 4.861 1.00 0.00 118 GLU A O 10
ATOM 17685 N N . ASN A 1 84 ? 127.963 4.936 3.994 1.00 0.00 119 ASN A N 10
ATOM 17686 C CA . ASN A 1 84 ? 126.693 4.511 3.416 1.00 0.00 119 ASN A CA 10
ATOM 17687 C C . ASN A 1 84 ? 126.920 3.424 2.353 1.00 0.00 119 ASN A C 10
ATOM 17688 O O . ASN A 1 84 ? 126.115 2.500 2.205 1.00 0.00 119 ASN A O 10
ATOM 17699 N N . TYR A 1 85 ? 128.039 3.521 1.615 1.00 0.00 120 TYR A N 10
ATOM 17700 C CA . TYR A 1 85 ? 128.367 2.527 0.585 1.00 0.00 120 TYR A CA 10
ATOM 17701 C C . TYR A 1 85 ? 128.516 1.151 1.228 1.00 0.00 120 TYR A C 10
ATOM 17702 O O . TYR A 1 85 ? 128.085 0.131 0.682 1.00 0.00 120 TYR A O 10
ATOM 17720 N N . TYR A 1 86 ? 129.164 1.121 2.396 1.00 0.00 121 TYR A N 10
ATOM 17721 C CA . TYR A 1 86 ? 129.405 -0.134 3.108 1.00 0.00 121 TYR A CA 10
ATOM 17722 C C . TYR A 1 86 ? 128.093 -0.810 3.525 1.00 0.00 121 TYR A C 10
ATOM 17723 O O . TYR A 1 86 ? 127.982 -2.039 3.505 1.00 0.00 121 TYR A O 10
ATOM 17741 N N . LYS A 1 87 ? 127.095 -0.013 3.927 1.00 0.00 122 LYS A N 10
ATOM 17742 C CA . LYS A 1 87 ? 125.807 -0.568 4.369 1.00 0.00 122 LYS A CA 10
ATOM 17743 C C . LYS A 1 87 ? 124.794 -0.724 3.212 1.00 0.00 122 LYS A C 10
ATOM 17744 O O . LYS A 1 87 ? 123.776 -1.395 3.353 1.00 0.00 122 LYS A O 10
ATOM 17763 N N . LYS A 1 88 ? 125.053 -0.078 2.071 1.00 0.00 123 LYS A N 10
ATOM 17764 C CA . LYS A 1 88 ? 124.138 -0.137 0.924 1.00 0.00 123 LYS A CA 10
ATOM 17765 C C . LYS A 1 88 ? 124.788 -0.822 -0.292 1.00 0.00 123 LYS A C 10
ATOM 17766 O O . LYS A 1 88 ? 126.007 -0.818 -0.457 1.00 0.00 123 LYS A O 10
ATOM 17785 N N . ASN A 1 89 ? 123.951 -1.428 -1.150 1.00 0.00 124 ASN A N 10
ATOM 17786 C CA . ASN A 1 89 ? 124.416 -2.134 -2.349 1.00 0.00 124 ASN A CA 10
ATOM 17787 C C . ASN A 1 89 ? 125.222 -1.208 -3.266 1.00 0.00 124 ASN A C 10
ATOM 17788 O O . ASN A 1 89 ? 124.858 -0.053 -3.504 1.00 0.00 124 ASN A O 10
ATOM 17799 N N . ARG A 1 90 ? 126.348 -1.721 -3.769 1.00 0.00 125 ARG A N 10
ATOM 17800 C CA . ARG A 1 90 ? 127.238 -0.944 -4.646 1.00 0.00 125 ARG A CA 10
ATOM 17801 C C . ARG A 1 90 ? 127.446 -1.670 -5.986 1.00 0.00 125 ARG A C 10
ATOM 17802 O O . ARG A 1 90 ? 127.569 -2.896 -6.030 1.00 0.00 125 ARG A O 10
ATOM 17823 N N . ILE A 1 91 ? 127.532 -0.910 -7.088 1.00 0.00 126 ILE A N 10
ATOM 17824 C CA . ILE A 1 91 ? 127.778 -1.505 -8.410 1.00 0.00 126 ILE A CA 10
ATOM 17825 C C . ILE A 1 91 ? 129.166 -2.188 -8.394 1.00 0.00 126 ILE A C 10
ATOM 17826 O O . ILE A 1 91 ? 129.361 -3.271 -8.948 1.00 0.00 126 ILE A O 10
ATOM 17842 N N . ALA A 1 92 ? 130.136 -1.554 -7.718 1.00 0.00 127 ALA A N 10
ATOM 17843 C CA . ALA A 1 92 ? 131.504 -2.087 -7.579 1.00 0.00 127 ALA A CA 10
ATOM 17844 C C . ALA A 1 92 ? 132.297 -2.025 -8.897 1.00 0.00 127 ALA A C 10
ATOM 17845 O O . ALA A 1 92 ? 133.153 -1.151 -9.072 1.00 0.00 127 ALA A O 10
ATOM 17852 N N . LYS A 1 93 ? 132.038 -2.953 -9.834 1.00 0.00 128 LYS A N 10
ATOM 17853 C CA . LYS A 1 93 ? 132.756 -2.972 -11.108 1.00 0.00 128 LYS A CA 10
ATOM 17854 C C . LYS A 1 93 ? 131.777 -3.132 -12.262 1.00 0.00 128 LYS A C 10
ATOM 17855 O O . LYS A 1 93 ? 130.667 -3.648 -12.092 1.00 0.00 128 LYS A O 10
ATOM 17874 N N . ALA A 1 94 ? 132.182 -2.682 -13.453 1.00 0.00 129 ALA A N 10
ATOM 17875 C CA . ALA A 1 94 ? 131.321 -2.781 -14.625 1.00 0.00 129 ALA A CA 10
ATOM 17876 C C . ALA A 1 94 ? 132.109 -2.586 -15.922 1.00 0.00 129 ALA A C 10
ATOM 17877 O O . ALA A 1 94 ? 132.981 -1.717 -16.029 1.00 0.00 129 ALA A O 10
ATOM 17884 N N . ASP A 1 95 ? 131.771 -3.391 -16.931 1.00 0.00 130 ASP A N 10
ATOM 17885 C CA . ASP A 1 95 ? 132.406 -3.303 -18.239 1.00 0.00 130 ASP A CA 10
ATOM 17886 C C . ASP A 1 95 ? 131.450 -2.605 -19.205 1.00 0.00 130 ASP A C 10
ATOM 17887 O O . ASP A 1 95 ? 130.278 -2.976 -19.320 1.00 0.00 130 ASP A O 10
ATOM 17896 N N . VAL A 1 96 ? 131.940 -1.579 -19.905 1.00 0.00 131 VAL A N 10
ATOM 17897 C CA . VAL A 1 96 ? 131.116 -0.836 -20.850 1.00 0.00 131 VAL A CA 10
ATOM 17898 C C . VAL A 1 96 ? 131.705 -0.949 -22.252 1.00 0.00 131 VAL A C 10
ATOM 17899 O O . VAL A 1 96 ? 132.912 -0.765 -22.466 1.00 0.00 131 VAL A O 10
ATOM 17912 N N . LYS A 1 97 ? 130.847 -1.269 -23.210 1.00 0.00 132 LYS A N 10
ATOM 17913 C CA . LYS A 1 97 ? 131.282 -1.418 -24.601 1.00 0.00 132 LYS A CA 10
ATOM 17914 C C . LYS A 1 97 ? 130.262 -0.831 -25.588 1.00 0.00 132 LYS A C 10
ATOM 17915 O O . LYS A 1 97 ? 129.049 -0.824 -25.345 1.00 0.00 132 LYS A O 10
ATOM 17934 N N . TYR A 1 98 ? 130.770 -0.364 -26.739 1.00 0.00 133 TYR A N 10
ATOM 17935 C CA . TYR A 1 98 ? 129.942 0.188 -27.795 1.00 0.00 133 TYR A CA 10
ATOM 17936 C C . TYR A 1 98 ? 130.220 -0.605 -29.078 1.00 0.00 133 TYR A C 10
ATOM 17937 O O . TYR A 1 98 ? 131.381 -0.817 -29.458 1.00 0.00 133 TYR A O 10
ATOM 17955 N N . TYR A 1 99 ? 129.157 -1.072 -29.734 1.00 0.00 134 TYR A N 10
ATOM 17956 C CA . TYR A 1 99 ? 129.286 -1.878 -30.955 1.00 0.00 134 TYR A CA 10
ATOM 17957 C C . TYR A 1 99 ? 128.790 -1.090 -32.180 1.00 0.00 134 TYR A C 10
ATOM 17958 O O . TYR A 1 99 ? 127.927 -0.215 -32.066 1.00 0.00 134 TYR A O 10
ATOM 17976 N N . ASN A 1 100 ? 129.346 -1.388 -33.370 1.00 0.00 135 ASN A N 10
ATOM 17977 C CA . ASN A 1 100 ? 128.953 -0.682 -34.601 1.00 0.00 135 ASN A CA 10
ATOM 17978 C C . ASN A 1 100 ? 128.162 -1.583 -35.557 1.00 0.00 135 ASN A C 10
ATOM 17979 O O . ASN A 1 100 ? 128.484 -1.726 -36.745 1.00 0.00 135 ASN A O 10
ATOM 17990 N N . GLY A 1 101 ? 127.081 -2.172 -35.046 1.00 0.00 136 GLY A N 10
ATOM 17991 C CA . GLY A 1 101 ? 126.205 -3.029 -35.849 1.00 0.00 136 GLY A CA 10
ATOM 17992 C C . GLY A 1 101 ? 126.888 -4.285 -36.419 1.00 0.00 136 GLY A C 10
ATOM 17993 O O . GLY A 1 101 ? 126.210 -5.193 -36.911 1.00 0.00 136 GLY A O 10
ATOM 17997 N N . ASN A 1 102 ? 128.221 -4.346 -36.384 1.00 0.00 137 ASN A N 10
ATOM 17998 C CA . ASN A 1 102 ? 128.945 -5.495 -36.926 1.00 0.00 137 ASN A CA 10
ATOM 17999 C C . ASN A 1 102 ? 130.242 -5.792 -36.151 1.00 0.00 137 ASN A C 10
ATOM 18000 O O . ASN A 1 102 ? 130.533 -6.949 -35.832 1.00 0.00 137 ASN A O 10
ATOM 18011 N N . LYS A 1 103 ? 131.037 -4.755 -35.844 1.00 0.00 138 LYS A N 10
ATOM 18012 C CA . LYS A 1 103 ? 132.296 -4.944 -35.116 1.00 0.00 138 LYS A CA 10
ATOM 18013 C C . LYS A 1 103 ? 132.394 -3.980 -33.932 1.00 0.00 138 LYS A C 10
ATOM 18014 O O . LYS A 1 103 ? 131.735 -2.937 -33.894 1.00 0.00 138 LYS A O 10
ATOM 18033 N N . LEU A 1 104 ? 133.227 -4.339 -32.948 1.00 0.00 139 LEU A N 10
ATOM 18034 C CA . LEU A 1 104 ? 133.411 -3.510 -31.759 1.00 0.00 139 LEU A CA 10
ATOM 18035 C C . LEU A 1 104 ? 134.261 -2.267 -32.074 1.00 0.00 139 LEU A C 10
ATOM 18036 O O . LEU A 1 104 ? 135.276 -2.340 -32.774 1.00 0.00 139 LEU A O 10
ATOM 18052 N N . VAL A 1 105 ? 133.847 -1.094 -31.565 1.00 0.00 140 VAL A N 10
ATOM 18053 C CA . VAL A 1 105 ? 134.589 0.153 -31.803 1.00 0.00 140 VAL A CA 10
ATOM 18054 C C . VAL A 1 105 ? 135.159 0.702 -30.491 1.00 0.00 140 VAL A C 10
ATOM 18055 O O . VAL A 1 105 ? 136.231 1.315 -30.470 1.00 0.00 140 VAL A O 10
ATOM 18068 N N . LEU A 1 106 ? 134.447 0.475 -29.377 1.00 0.00 141 LEU A N 10
ATOM 18069 C CA . LEU A 1 106 ? 134.914 0.950 -28.065 1.00 0.00 141 LEU A CA 10
ATOM 18070 C C . LEU A 1 106 ? 134.646 -0.095 -26.978 1.00 0.00 141 LEU A C 10
ATOM 18071 O O . LEU A 1 106 ? 133.520 -0.254 -26.521 1.00 0.00 141 LEU A O 10
ATOM 18087 N N . PHE A 1 107 ? 135.693 -0.802 -26.541 1.00 0.00 142 PHE A N 10
ATOM 18088 C CA . PHE A 1 107 ? 135.552 -1.823 -25.490 1.00 0.00 142 PHE A CA 10
ATOM 18089 C C . PHE A 1 107 ? 136.551 -1.581 -24.358 1.00 0.00 142 PHE A C 10
ATOM 18090 O O . PHE A 1 107 ? 137.769 -1.632 -24.556 1.00 0.00 142 PHE A O 10
ATOM 18107 N N . GLN A 1 108 ? 136.033 -1.310 -23.150 1.00 0.00 143 GLN A N 10
ATOM 18108 C CA . GLN A 1 108 ? 136.891 -1.056 -21.991 1.00 0.00 143 GLN A CA 10
ATOM 18109 C C . GLN A 1 108 ? 136.191 -1.412 -20.675 1.00 0.00 143 GLN A C 10
ATOM 18110 O O . GLN A 1 108 ? 134.983 -1.211 -20.507 1.00 0.00 143 GLN A O 10
ATOM 18124 N N . LYS A 1 109 ? 136.974 -1.923 -19.720 1.00 0.00 144 LYS A N 10
ATOM 18125 C CA . LYS A 1 109 ? 136.456 -2.283 -18.397 1.00 0.00 144 LYS A CA 10
ATOM 18126 C C . LYS A 1 109 ? 136.858 -1.204 -17.387 1.00 0.00 144 LYS A C 10
ATOM 18127 O O . LYS A 1 109 ? 137.979 -0.686 -17.428 1.00 0.00 144 LYS A O 10
ATOM 18146 N N . ILE A 1 110 ? 135.938 -0.835 -16.489 1.00 0.00 145 ILE A N 10
ATOM 18147 C CA . ILE A 1 110 ? 136.225 0.216 -15.502 1.00 0.00 145 ILE A CA 10
ATOM 18148 C C . ILE A 1 110 ? 135.558 -0.054 -14.149 1.00 0.00 145 ILE A C 10
ATOM 18149 O O . ILE A 1 110 ? 134.599 -0.824 -14.034 1.00 0.00 145 ILE A O 10
ATOM 18165 N N . GLU A 1 111 ? 136.072 0.618 -13.116 1.00 0.00 146 GLU A N 10
ATOM 18166 C CA . GLU A 1 111 ? 135.542 0.500 -11.759 1.00 0.00 146 GLU A CA 10
ATOM 18167 C C . GLU A 1 111 ? 135.162 1.891 -11.238 1.00 0.00 146 GLU A C 10
ATOM 18168 O O . GLU A 1 111 ? 135.846 2.883 -11.510 1.00 0.00 146 GLU A O 10
ATOM 18180 N N . LEU A 1 112 ? 134.050 1.975 -10.506 1.00 0.00 147 LEU A N 10
ATOM 18181 C CA . LEU A 1 112 ? 133.571 3.261 -9.977 1.00 0.00 147 LEU A CA 10
ATOM 18182 C C . LEU A 1 112 ? 134.362 3.709 -8.735 1.00 0.00 147 LEU A C 10
ATOM 18183 O O . LEU A 1 112 ? 134.216 4.846 -8.275 1.00 0.00 147 LEU A O 10
ATOM 18199 N N . GLY A 1 113 ? 135.216 2.826 -8.184 1.00 0.00 148 GLY A N 10
ATOM 18200 C CA . GLY A 1 113 ? 136.020 3.160 -7.000 1.00 0.00 148 GLY A CA 10
ATOM 18201 C C . GLY A 1 113 ? 135.157 3.804 -5.907 1.00 0.00 148 GLY A C 10
ATOM 18202 O O . GLY A 1 113 ? 133.928 3.857 -6.008 1.00 0.00 148 GLY A O 10
ATOM 18206 N N . ASP A 1 114 ? 135.804 4.308 -4.849 1.00 0.00 149 ASP A N 10
ATOM 18207 C CA . ASP A 1 114 ? 135.085 4.954 -3.749 1.00 0.00 149 ASP A CA 10
ATOM 18208 C C . ASP A 1 114 ? 135.174 6.495 -3.891 1.00 0.00 149 ASP A C 10
ATOM 18209 O O . ASP A 1 114 ? 134.313 7.112 -4.523 1.00 0.00 149 ASP A O 10
ATOM 18218 N N . THR A 1 115 ? 136.217 7.134 -3.320 1.00 0.00 150 THR A N 10
ATOM 18219 C CA . THR A 1 115 ? 136.393 8.592 -3.414 1.00 0.00 150 THR A CA 10
ATOM 18220 C C . THR A 1 115 ? 135.243 9.323 -2.719 1.00 0.00 150 THR A C 10
ATOM 18221 O O . THR A 1 115 ? 134.116 8.824 -2.648 1.00 0.00 150 THR A O 10
ATOM 18232 N N . TYR A 1 116 ? 135.529 10.524 -2.204 1.00 0.00 151 TYR A N 10
ATOM 18233 C CA . TYR A 1 116 ? 134.519 11.322 -1.522 1.00 0.00 151 TYR A CA 10
ATOM 18234 C C . TYR A 1 116 ? 133.373 11.643 -2.476 1.00 0.00 151 TYR A C 10
ATOM 18235 O O . TYR A 1 116 ? 133.560 11.777 -3.689 1.00 0.00 151 TYR A O 10
ATOM 18253 N N . THR A 1 117 ? 132.165 11.733 -1.926 1.00 0.00 152 THR A N 10
ATOM 18254 C CA . THR A 1 117 ? 130.970 11.997 -2.730 1.00 0.00 152 THR A CA 10
ATOM 18255 C C . THR A 1 117 ? 130.661 13.482 -2.826 1.00 0.00 152 THR A C 10
ATOM 18256 O O . THR A 1 117 ? 130.965 14.276 -1.935 1.00 0.00 152 THR A O 10
ATOM 18267 N N . LYS A 1 118 ? 130.024 13.844 -3.940 1.00 0.00 153 LYS A N 10
ATOM 18268 C CA . LYS A 1 118 ? 129.622 15.226 -4.239 1.00 0.00 153 LYS A CA 10
ATOM 18269 C C . LYS A 1 118 ? 129.254 15.333 -5.726 1.00 0.00 153 LYS A C 10
ATOM 18270 O O . LYS A 1 118 ? 128.233 15.916 -6.103 1.00 0.00 153 LYS A O 10
ATOM 18289 N N . LYS A 1 119 ? 130.113 14.767 -6.582 1.00 0.00 154 LYS A N 10
ATOM 18290 C CA . LYS A 1 119 ? 129.907 14.796 -8.028 1.00 0.00 154 LYS A CA 10
ATOM 18291 C C . LYS A 1 119 ? 129.787 13.368 -8.598 1.00 0.00 154 LYS A C 10
ATOM 18292 O O . LYS A 1 119 ? 130.367 12.437 -8.033 1.00 0.00 154 LYS A O 10
ATOM 18311 N N . PRO A 1 120 ? 129.071 13.165 -9.708 1.00 0.00 155 PRO A N 10
ATOM 18312 C CA . PRO A 1 120 ? 128.936 11.810 -10.326 1.00 0.00 155 PRO A CA 10
ATOM 18313 C C . PRO A 1 120 ? 130.251 11.339 -10.957 1.00 0.00 155 PRO A C 10
ATOM 18314 O O . PRO A 1 120 ? 130.991 12.129 -11.551 1.00 0.00 155 PRO A O 10
ATOM 18325 N N . HIS A 1 121 ? 130.532 10.036 -10.858 1.00 0.00 156 HIS A N 10
ATOM 18326 C CA . HIS A 1 121 ? 131.740 9.461 -11.451 1.00 0.00 156 HIS A CA 10
ATOM 18327 C C . HIS A 1 121 ? 131.748 9.754 -12.953 1.00 0.00 156 HIS A C 10
ATOM 18328 O O . HIS A 1 121 ? 131.122 9.045 -13.750 1.00 0.00 156 HIS A O 10
ATOM 18343 N N . HIS A 1 122 ? 132.433 10.832 -13.346 1.00 0.00 157 HIS A N 10
ATOM 18344 C CA . HIS A 1 122 ? 132.481 11.237 -14.749 1.00 0.00 157 HIS A CA 10
ATOM 18345 C C . HIS A 1 122 ? 133.532 10.451 -15.546 1.00 0.00 157 HIS A C 10
ATOM 18346 O O . HIS A 1 122 ? 134.686 10.302 -15.136 1.00 0.00 157 HIS A O 10
ATOM 18361 N N . ILE A 1 123 ? 133.119 9.962 -16.717 1.00 0.00 158 ILE A N 10
ATOM 18362 C CA . ILE A 1 123 ? 134.005 9.215 -17.610 1.00 0.00 158 ILE A CA 10
ATOM 18363 C C . ILE A 1 123 ? 134.004 9.927 -18.969 1.00 0.00 158 ILE A C 10
ATOM 18364 O O . ILE A 1 123 ? 132.949 10.347 -19.451 1.00 0.00 158 ILE A O 10
ATOM 18380 N N . GLU A 1 124 ? 135.180 10.091 -19.597 1.00 0.00 159 GLU A N 10
ATOM 18381 C CA . GLU A 1 124 ? 135.262 10.777 -20.881 1.00 0.00 159 GLU A CA 10
ATOM 18382 C C . GLU A 1 124 ? 135.816 9.849 -21.966 1.00 0.00 159 GLU A C 10
ATOM 18383 O O . GLU A 1 124 ? 136.968 9.410 -21.905 1.00 0.00 159 GLU A O 10
ATOM 18395 N N . ILE A 1 125 ? 134.997 9.568 -22.983 1.00 0.00 160 ILE A N 10
ATOM 18396 C CA . ILE A 1 125 ? 135.409 8.721 -24.089 1.00 0.00 160 ILE A CA 10
ATOM 18397 C C . ILE A 1 125 ? 136.556 9.423 -24.836 1.00 0.00 160 ILE A C 10
ATOM 18398 O O . ILE A 1 125 ? 136.433 10.567 -25.282 1.00 0.00 160 ILE A O 10
ATOM 18414 N N . ASP A 1 126 ? 137.696 8.744 -24.927 1.00 0.00 161 ASP A N 10
ATOM 18415 C CA . ASP A 1 126 ? 138.895 9.298 -25.567 1.00 0.00 161 ASP A CA 10
ATOM 18416 C C . ASP A 1 126 ? 138.656 9.839 -26.997 1.00 0.00 161 ASP A C 10
ATOM 18417 O O . ASP A 1 126 ? 139.537 10.501 -27.557 1.00 0.00 161 ASP A O 10
ATOM 18426 N N . LYS A 1 127 ? 137.489 9.572 -27.612 1.00 0.00 162 LYS A N 10
ATOM 18427 C CA . LYS A 1 127 ? 137.221 10.056 -28.972 1.00 0.00 162 LYS A CA 10
ATOM 18428 C C . LYS A 1 127 ? 135.793 10.625 -29.085 1.00 0.00 162 LYS A C 10
ATOM 18429 O O . LYS A 1 127 ? 135.043 10.696 -28.109 1.00 0.00 162 LYS A O 10
ATOM 18448 N N . LYS A 1 128 ? 135.416 11.011 -30.309 1.00 0.00 163 LYS A N 10
ATOM 18449 C CA . LYS A 1 128 ? 134.094 11.549 -30.592 1.00 0.00 163 LYS A CA 10
ATOM 18450 C C . LYS A 1 128 ? 133.553 10.867 -31.850 1.00 0.00 163 LYS A C 10
ATOM 18451 O O . LYS A 1 128 ? 133.584 11.401 -32.963 1.00 0.00 163 LYS A O 10
ATOM 18470 N N . LEU A 1 129 ? 133.062 9.652 -31.653 1.00 0.00 164 LEU A N 10
ATOM 18471 C CA . LEU A 1 129 ? 132.512 8.838 -32.736 1.00 0.00 164 LEU A CA 10
ATOM 18472 C C . LEU A 1 129 ? 131.028 8.647 -32.511 1.00 0.00 164 LEU A C 10
ATOM 18473 O O . LEU A 1 129 ? 130.597 8.533 -31.356 1.00 0.00 164 LEU A O 10
ATOM 18489 N N . ASP A 1 130 ? 130.211 8.558 -33.587 1.00 0.00 165 ASP A N 10
ATOM 18490 C CA . ASP A 1 130 ? 128.800 8.291 -33.346 1.00 0.00 165 ASP A CA 10
ATOM 18491 C C . ASP A 1 130 ? 128.485 6.896 -33.856 1.00 0.00 165 ASP A C 10
ATOM 18492 O O . ASP A 1 130 ? 128.559 6.583 -35.045 1.00 0.00 165 ASP A O 10
ATOM 18501 N N . VAL A 1 131 ? 128.067 6.081 -32.922 1.00 0.00 166 VAL A N 10
ATOM 18502 C CA . VAL A 1 131 ? 127.642 4.714 -33.169 1.00 0.00 166 VAL A CA 10
ATOM 18503 C C . VAL A 1 131 ? 126.539 4.384 -32.168 1.00 0.00 166 VAL A C 10
ATOM 18504 O O . VAL A 1 131 ? 126.621 4.951 -31.063 1.00 0.00 166 VAL A O 10
ATOM 18517 N N . ASP A 1 132 ? 125.659 3.347 -32.349 1.00 0.00 167 ASP A N 10
ATOM 18518 C CA . ASP A 1 132 ? 124.908 2.997 -31.161 1.00 0.00 167 ASP A CA 10
ATOM 18519 C C . ASP A 1 132 ? 124.580 1.505 -31.056 1.00 0.00 167 ASP A C 10
ATOM 18520 O O . ASP A 1 132 ? 123.733 0.936 -31.744 1.00 0.00 167 ASP A O 10
ATOM 18529 N N . ARG A 1 133 ? 125.122 0.972 -29.982 1.00 0.00 168 ARG A N 10
ATOM 18530 C CA . ARG A 1 133 ? 124.853 -0.325 -29.419 1.00 0.00 168 ARG A CA 10
ATOM 18531 C C . ARG A 1 133 ? 125.159 -0.098 -27.949 1.00 0.00 168 ARG A C 10
ATOM 18532 O O . ARG A 1 133 ? 126.291 0.350 -27.703 1.00 0.00 168 ARG A O 10
ATOM 18553 N N . ILE A 1 134 ? 124.318 -0.362 -26.952 1.00 0.00 169 ILE A N 10
ATOM 18554 C CA . ILE A 1 134 ? 124.800 -0.095 -25.580 1.00 0.00 169 ILE A CA 10
ATOM 18555 C C . ILE A 1 134 ? 124.962 -1.405 -24.821 1.00 0.00 169 ILE A C 10
ATOM 18556 O O . ILE A 1 134 ? 124.019 -2.169 -24.616 1.00 0.00 169 ILE A O 10
ATOM 18572 N N . ASP A 1 135 ? 126.193 -1.610 -24.347 1.00 0.00 170 ASP A N 10
ATOM 18573 C CA . ASP A 1 135 ? 126.531 -2.765 -23.540 1.00 0.00 170 ASP A CA 10
ATOM 18574 C C . ASP A 1 135 ? 127.120 -2.270 -22.226 1.00 0.00 170 ASP A C 10
ATOM 18575 O O . ASP A 1 135 ? 128.228 -1.727 -22.198 1.00 0.00 170 ASP A O 10
ATOM 18584 N N . ILE A 1 136 ? 126.406 -2.464 -21.122 1.00 0.00 171 ILE A N 10
ATOM 18585 C CA . ILE A 1 136 ? 126.898 -2.043 -19.822 1.00 0.00 171 ILE A CA 10
ATOM 18586 C C . ILE A 1 136 ? 126.608 -3.179 -18.848 1.00 0.00 171 ILE A C 10
ATOM 18587 O O . ILE A 1 136 ? 125.459 -3.410 -18.470 1.00 0.00 171 ILE A O 10
ATOM 18603 N N . GLU A 1 137 ? 127.643 -3.923 -18.486 1.00 0.00 172 GLU A N 10
ATOM 18604 C CA . GLU A 1 137 ? 127.478 -5.087 -17.602 1.00 0.00 172 GLU A CA 10
ATOM 18605 C C . GLU A 1 137 ? 128.235 -4.977 -16.277 1.00 0.00 172 GLU A C 10
ATOM 18606 O O . GLU A 1 137 ? 129.313 -4.396 -16.185 1.00 0.00 172 GLU A O 10
ATOM 18618 N N . VAL A 1 138 ? 127.663 -5.610 -15.250 1.00 0.00 173 VAL A N 10
ATOM 18619 C CA . VAL A 1 138 ? 128.266 -5.671 -13.918 1.00 0.00 173 VAL A CA 10
ATOM 18620 C C . VAL A 1 138 ? 128.616 -7.138 -13.646 1.00 0.00 173 VAL A C 10
ATOM 18621 O O . VAL A 1 138 ? 127.809 -8.036 -13.911 1.00 0.00 173 VAL A O 10
ATOM 18634 N N . THR A 1 139 ? 129.844 -7.410 -13.183 1.00 0.00 174 THR A N 10
ATOM 18635 C CA . THR A 1 139 ? 130.271 -8.802 -12.967 1.00 0.00 174 THR A CA 10
ATOM 18636 C C . THR A 1 139 ? 130.017 -9.296 -11.538 1.00 0.00 174 THR A C 10
ATOM 18637 O O . THR A 1 139 ? 129.754 -10.482 -11.317 1.00 0.00 174 THR A O 10
ATOM 18648 N N . GLU A 1 140 ? 130.100 -8.397 -10.561 1.00 0.00 175 GLU A N 10
ATOM 18649 C CA . GLU A 1 140 ? 129.884 -8.760 -9.167 1.00 0.00 175 GLU A CA 10
ATOM 18650 C C . GLU A 1 140 ? 129.657 -7.512 -8.322 1.00 0.00 175 GLU A C 10
ATOM 18651 O O . GLU A 1 140 ? 130.162 -6.427 -8.623 1.00 0.00 175 GLU A O 10
ATOM 18663 N N . VAL A 1 141 ? 128.905 -7.676 -7.242 1.00 0.00 176 VAL A N 10
ATOM 18664 C CA . VAL A 1 141 ? 128.619 -6.575 -6.324 1.00 0.00 176 VAL A CA 10
ATOM 18665 C C . VAL A 1 141 ? 128.714 -7.077 -4.880 1.00 0.00 176 VAL A C 10
ATOM 18666 O O . VAL A 1 141 ? 128.567 -8.276 -4.614 1.00 0.00 176 VAL A O 10
ATOM 18679 N N . HIS A 1 142 ? 128.928 -6.162 -3.933 1.00 0.00 177 HIS A N 10
ATOM 18680 C CA . HIS A 1 142 ? 129.000 -6.542 -2.527 1.00 0.00 177 HIS A CA 10
ATOM 18681 C C . HIS A 1 142 ? 127.581 -6.589 -1.968 1.00 0.00 177 HIS A C 10
ATOM 18682 O O . HIS A 1 142 ? 126.726 -5.774 -2.324 1.00 0.00 177 HIS A O 10
ATOM 18697 N N . GLN A 1 143 ? 127.317 -7.568 -1.104 1.00 0.00 178 GLN A N 10
ATOM 18698 C CA . GLN A 1 143 ? 125.996 -7.741 -0.519 1.00 0.00 178 GLN A CA 10
ATOM 18699 C C . GLN A 1 143 ? 125.673 -6.576 0.411 1.00 0.00 178 GLN A C 10
ATOM 18700 O O . GLN A 1 143 ? 125.819 -6.662 1.638 1.00 0.00 178 GLN A O 10
ATOM 18714 N N . GLY A 1 144 ? 125.232 -5.456 -0.176 1.00 0.00 179 GLY A N 10
ATOM 18715 C CA . GLY A 1 144 ? 124.889 -4.273 0.599 1.00 0.00 179 GLY A CA 10
ATOM 18716 C C . GLY A 1 144 ? 123.979 -4.644 1.774 1.00 0.00 179 GLY A C 10
ATOM 18717 O O . GLY A 1 144 ? 122.924 -5.262 1.611 1.00 0.00 179 GLY A O 10
ATOM 18721 N N . GLN A 1 145 ? 124.416 -4.287 2.976 1.00 0.00 180 GLN A N 10
ATOM 18722 C CA . GLN A 1 145 ? 123.686 -4.595 4.212 1.00 0.00 180 GLN A CA 10
ATOM 18723 C C . GLN A 1 145 ? 122.193 -4.299 4.087 1.00 0.00 180 GLN A C 10
ATOM 18724 O O . GLN A 1 145 ? 121.352 -5.021 4.633 1.00 0.00 180 GLN A O 10
ATOM 18738 N N . ASN A 1 146 ? 121.857 -3.216 3.387 1.00 0.00 181 ASN A N 10
ATOM 18739 C CA . ASN A 1 146 ? 120.451 -2.828 3.229 1.00 0.00 181 ASN A CA 10
ATOM 18740 C C . ASN A 1 146 ? 119.689 -3.816 2.333 1.00 0.00 181 ASN A C 10
ATOM 18741 O O . ASN A 1 146 ? 118.485 -4.022 2.503 1.00 0.00 181 ASN A O 10
ATOM 18752 N N . LYS A 1 147 ? 120.391 -4.452 1.386 1.00 0.00 182 LYS A N 10
ATOM 18753 C CA . LYS A 1 147 ? 119.775 -5.433 0.484 1.00 0.00 182 LYS A CA 10
ATOM 18754 C C . LYS A 1 147 ? 118.525 -4.857 -0.194 1.00 0.00 182 LYS A C 10
ATOM 18755 O O . LYS A 1 147 ? 117.447 -4.804 0.397 1.00 0.00 182 LYS A O 10
ATOM 18774 N N . ASP A 1 148 ? 118.673 -4.417 -1.454 1.00 0.00 183 ASP A N 10
ATOM 18775 C CA . ASP A 1 148 ? 117.568 -3.835 -2.235 1.00 0.00 183 ASP A CA 10
ATOM 18776 C C . ASP A 1 148 ? 117.282 -2.407 -1.775 1.00 0.00 183 ASP A C 10
ATOM 18777 O O . ASP A 1 148 ? 116.347 -2.129 -1.016 1.00 0.00 183 ASP A O 10
ATOM 18786 N N . ILE A 1 149 ? 118.116 -1.493 -2.247 1.00 0.00 184 ILE A N 10
ATOM 18787 C CA . ILE A 1 149 ? 117.993 -0.069 -1.908 1.00 0.00 184 ILE A CA 10
ATOM 18788 C C . ILE A 1 149 ? 117.399 0.722 -3.092 1.00 0.00 184 ILE A C 10
ATOM 18789 O O . ILE A 1 149 ? 116.831 0.147 -4.025 1.00 0.00 184 ILE A O 10
ATOM 18805 N N . LEU A 1 150 ? 117.537 2.054 -3.058 1.00 0.00 185 LEU A N 10
ATOM 18806 C CA . LEU A 1 150 ? 117.028 2.918 -4.115 1.00 0.00 185 LEU A CA 10
ATOM 18807 C C . LEU A 1 150 ? 118.057 2.994 -5.237 1.00 0.00 185 LEU A C 10
ATOM 18808 O O . LEU A 1 150 ? 119.268 3.019 -4.991 1.00 0.00 185 LEU A O 10
ATOM 18824 N N . ALA A 1 151 ? 117.582 2.988 -6.483 1.00 0.00 186 ALA A N 10
ATOM 18825 C CA . ALA A 1 151 ? 118.480 3.019 -7.630 1.00 0.00 186 ALA A CA 10
ATOM 18826 C C . ALA A 1 151 ? 118.986 4.439 -7.853 1.00 0.00 186 ALA A C 10
ATOM 18827 O O . ALA A 1 151 ? 118.274 5.423 -7.648 1.00 0.00 186 ALA A O 10
ATOM 18834 N N . LEU A 1 152 ? 120.258 4.534 -8.241 1.00 0.00 187 LEU A N 10
ATOM 18835 C CA . LEU A 1 152 ? 120.931 5.822 -8.471 1.00 0.00 187 LEU A CA 10
ATOM 18836 C C . LEU A 1 152 ? 120.020 6.847 -9.145 1.00 0.00 187 LEU A C 10
ATOM 18837 O O . LEU A 1 152 ? 119.026 6.501 -9.781 1.00 0.00 187 LEU A O 10
ATOM 18853 N N . SER A 1 153 ? 120.355 8.135 -8.989 1.00 0.00 188 SER A N 10
ATOM 18854 C CA . SER A 1 153 ? 119.551 9.206 -9.570 1.00 0.00 188 SER A CA 10
ATOM 18855 C C . SER A 1 153 ? 119.378 8.988 -11.075 1.00 0.00 188 SER A C 10
ATOM 18856 O O . SER A 1 153 ? 118.262 9.051 -11.588 1.00 0.00 188 SER A O 10
ATOM 18864 N N . GLU A 1 154 ? 120.490 8.688 -11.781 1.00 0.00 189 GLU A N 10
ATOM 18865 C CA . GLU A 1 154 ? 120.473 8.418 -13.247 1.00 0.00 189 GLU A CA 10
ATOM 18866 C C . GLU A 1 154 ? 121.839 8.689 -13.884 1.00 0.00 189 GLU A C 10
ATOM 18867 O O . GLU A 1 154 ? 122.429 9.758 -13.698 1.00 0.00 189 GLU A O 10
ATOM 18879 N N . VAL A 1 155 ? 122.324 7.739 -14.697 1.00 0.00 190 VAL A N 10
ATOM 18880 C CA . VAL A 1 155 ? 123.587 7.921 -15.409 1.00 0.00 190 VAL A CA 10
ATOM 18881 C C . VAL A 1 155 ? 123.321 8.768 -16.654 1.00 0.00 190 VAL A C 10
ATOM 18882 O O . VAL A 1 155 ? 122.385 8.504 -17.413 1.00 0.00 190 VAL A O 10
ATOM 18895 N N . THR A 1 156 ? 124.112 9.827 -16.841 1.00 0.00 191 THR A N 10
ATOM 18896 C CA . THR A 1 156 ? 123.902 10.744 -17.977 1.00 0.00 191 THR A CA 10
ATOM 18897 C C . THR A 1 156 ? 124.826 10.440 -19.160 1.00 0.00 191 THR A C 10
ATOM 18898 O O . THR A 1 156 ? 125.989 10.066 -19.006 1.00 0.00 191 THR A O 10
ATOM 18909 N N . PHE A 1 157 ? 124.277 10.622 -20.363 1.00 0.00 192 PHE A N 10
ATOM 18910 C CA . PHE A 1 157 ? 125.002 10.392 -21.613 1.00 0.00 192 PHE A CA 10
ATOM 18911 C C . PHE A 1 157 ? 125.032 11.690 -22.432 1.00 0.00 192 PHE A C 10
ATOM 18912 O O . PHE A 1 157 ? 123.995 12.329 -22.631 1.00 0.00 192 PHE A O 10
ATOM 18929 N N . GLY A 1 158 ? 126.216 12.091 -22.922 1.00 0.00 193 GLY A N 10
ATOM 18930 C CA . GLY A 1 158 ? 126.323 13.316 -23.721 1.00 0.00 193 GLY A CA 10
ATOM 18931 C C . GLY A 1 158 ? 127.778 13.692 -24.002 1.00 0.00 193 GLY A C 10
ATOM 18932 O O . GLY A 1 158 ? 128.698 13.296 -23.284 1.00 0.00 193 GLY A O 10
ATOM 18936 N N . ASN A 1 159 ? 127.987 14.476 -25.063 1.00 0.00 194 ASN A N 10
ATOM 18937 C CA . ASN A 1 159 ? 129.328 14.917 -25.448 1.00 0.00 194 ASN A CA 10
ATOM 18938 C C . ASN A 1 159 ? 129.804 16.062 -24.549 1.00 0.00 194 ASN A C 10
ATOM 18939 O O . ASN A 1 159 ? 130.951 16.457 -24.685 1.00 0.00 194 ASN A O 10
ATOM 18951 N N . SER A 1 41 ? 115.955 15.490 -14.634 1.00 0.00 76 SER A N 11
ATOM 18952 C CA . SER A 1 41 ? 116.537 14.158 -14.826 1.00 0.00 76 SER A CA 11
ATOM 18953 C C . SER A 1 41 ? 115.462 13.126 -15.174 1.00 0.00 76 SER A C 11
ATOM 18954 O O . SER A 1 41 ? 114.259 13.371 -15.037 1.00 0.00 76 SER A O 11
ATOM 18962 N N . MET A 1 42 ? 115.905 11.953 -15.636 1.00 0.00 77 MET A N 11
ATOM 18963 C CA . MET A 1 42 ? 114.994 10.873 -16.014 1.00 0.00 77 MET A CA 11
ATOM 18964 C C . MET A 1 42 ? 114.111 10.458 -14.827 1.00 0.00 77 MET A C 11
ATOM 18965 O O . MET A 1 42 ? 114.539 10.483 -13.669 1.00 0.00 77 MET A O 11
ATOM 18979 N N . SER A 1 43 ? 112.867 10.060 -15.119 1.00 0.00 78 SER A N 11
ATOM 18980 C CA . SER A 1 43 ? 111.929 9.623 -14.081 1.00 0.00 78 SER A CA 11
ATOM 18981 C C . SER A 1 43 ? 112.055 8.111 -13.874 1.00 0.00 78 SER A C 11
ATOM 18982 O O . SER A 1 43 ? 112.300 7.362 -14.822 1.00 0.00 78 SER A O 11
ATOM 18990 N N . THR A 1 44 ? 111.917 7.650 -12.620 1.00 0.00 79 THR A N 11
ATOM 18991 C CA . THR A 1 44 ? 112.051 6.219 -12.306 1.00 0.00 79 THR A CA 11
ATOM 18992 C C . THR A 1 44 ? 113.429 5.741 -12.771 1.00 0.00 79 THR A C 11
ATOM 18993 O O . THR A 1 44 ? 113.633 5.432 -13.950 1.00 0.00 79 THR A O 11
ATOM 19004 N N . VAL A 1 45 ? 114.400 5.732 -11.853 1.00 0.00 80 VAL A N 11
ATOM 19005 C CA . VAL A 1 45 ? 115.775 5.354 -12.208 1.00 0.00 80 VAL A CA 11
ATOM 19006 C C . VAL A 1 45 ? 115.874 3.863 -12.549 1.00 0.00 80 VAL A C 11
ATOM 19007 O O . VAL A 1 45 ? 116.361 3.492 -13.621 1.00 0.00 80 VAL A O 11
ATOM 19020 N N . TRP A 1 46 ? 115.375 2.997 -11.660 1.00 0.00 81 TRP A N 11
ATOM 19021 C CA . TRP A 1 46 ? 115.382 1.552 -11.914 1.00 0.00 81 TRP A CA 11
ATOM 19022 C C . TRP A 1 46 ? 114.252 0.858 -11.144 1.00 0.00 81 TRP A C 11
ATOM 19023 O O . TRP A 1 46 ? 113.659 1.430 -10.226 1.00 0.00 81 TRP A O 11
ATOM 19044 N N . GLU A 1 47 ? 113.965 -0.399 -11.506 1.00 0.00 82 GLU A N 11
ATOM 19045 C CA . GLU A 1 47 ? 112.921 -1.178 -10.835 1.00 0.00 82 GLU A CA 11
ATOM 19046 C C . GLU A 1 47 ? 113.505 -2.526 -10.325 1.00 0.00 82 GLU A C 11
ATOM 19047 O O . GLU A 1 47 ? 114.120 -2.566 -9.259 1.00 0.00 82 GLU A O 11
ATOM 19059 N N . GLU A 1 48 ? 113.336 -3.631 -11.093 1.00 0.00 83 GLU A N 11
ATOM 19060 C CA . GLU A 1 48 ? 113.857 -4.968 -10.731 1.00 0.00 83 GLU A CA 11
ATOM 19061 C C . GLU A 1 48 ? 113.899 -5.206 -9.201 1.00 0.00 83 GLU A C 11
ATOM 19062 O O . GLU A 1 48 ? 114.955 -5.458 -8.605 1.00 0.00 83 GLU A O 11
ATOM 19074 N N . ASN A 1 49 ? 112.733 -5.108 -8.559 1.00 0.00 84 ASN A N 11
ATOM 19075 C CA . ASN A 1 49 ? 112.626 -5.297 -7.109 1.00 0.00 84 ASN A CA 11
ATOM 19076 C C . ASN A 1 49 ? 112.894 -6.754 -6.694 1.00 0.00 84 ASN A C 11
ATOM 19077 O O . ASN A 1 49 ? 113.408 -7.023 -5.605 1.00 0.00 84 ASN A O 11
ATOM 19088 N N . SER A 1 50 ? 112.516 -7.704 -7.558 1.00 0.00 85 SER A N 11
ATOM 19089 C CA . SER A 1 50 ? 112.683 -9.135 -7.269 1.00 0.00 85 SER A CA 11
ATOM 19090 C C . SER A 1 50 ? 114.073 -9.468 -6.661 1.00 0.00 85 SER A C 11
ATOM 19091 O O . SER A 1 50 ? 114.129 -9.923 -5.513 1.00 0.00 85 SER A O 11
ATOM 19099 N N . PRO A 1 51 ? 115.187 -9.275 -7.376 1.00 0.00 86 PRO A N 11
ATOM 19100 C CA . PRO A 1 51 ? 116.548 -9.597 -6.830 1.00 0.00 86 PRO A CA 11
ATOM 19101 C C . PRO A 1 51 ? 117.055 -8.532 -5.851 1.00 0.00 86 PRO A C 11
ATOM 19102 O O . PRO A 1 51 ? 116.330 -7.605 -5.477 1.00 0.00 86 PRO A O 11
ATOM 19113 N N . GLY A 1 52 ? 118.325 -8.657 -5.438 1.00 0.00 87 GLY A N 11
ATOM 19114 C CA . GLY A 1 52 ? 118.932 -7.704 -4.519 1.00 0.00 87 GLY A CA 11
ATOM 19115 C C . GLY A 1 52 ? 119.746 -6.682 -5.304 1.00 0.00 87 GLY A C 11
ATOM 19116 O O . GLY A 1 52 ? 120.629 -7.038 -6.087 1.00 0.00 87 GLY A O 11
ATOM 19120 N N . GLY A 1 53 ? 119.445 -5.398 -5.090 1.00 0.00 88 GLY A N 11
ATOM 19121 C CA . GLY A 1 53 ? 120.141 -4.302 -5.779 1.00 0.00 88 GLY A CA 11
ATOM 19122 C C . GLY A 1 53 ? 120.453 -4.626 -7.266 1.00 0.00 88 GLY A C 11
ATOM 19123 O O . GLY A 1 53 ? 121.544 -4.333 -7.760 1.00 0.00 88 GLY A O 11
ATOM 19127 N N . GLY A 1 54 ? 119.492 -5.236 -7.990 1.00 0.00 89 GLY A N 11
ATOM 19128 C CA . GLY A 1 54 ? 119.677 -5.586 -9.408 1.00 0.00 89 GLY A CA 11
ATOM 19129 C C . GLY A 1 54 ? 121.001 -6.321 -9.658 1.00 0.00 89 GLY A C 11
ATOM 19130 O O . GLY A 1 54 ? 121.728 -6.019 -10.609 1.00 0.00 89 GLY A O 11
ATOM 19134 N N . VAL A 1 55 ? 121.329 -7.287 -8.793 1.00 0.00 90 VAL A N 11
ATOM 19135 C CA . VAL A 1 55 ? 122.574 -8.050 -8.919 1.00 0.00 90 VAL A CA 11
ATOM 19136 C C . VAL A 1 55 ? 122.640 -8.838 -10.255 1.00 0.00 90 VAL A C 11
ATOM 19137 O O . VAL A 1 55 ? 121.774 -9.669 -10.548 1.00 0.00 90 VAL A O 11
ATOM 19150 N N . GLY A 1 56 ? 123.704 -8.621 -11.052 1.00 0.00 91 GLY A N 11
ATOM 19151 C CA . GLY A 1 56 ? 123.882 -9.379 -12.301 1.00 0.00 91 GLY A CA 11
ATOM 19152 C C . GLY A 1 56 ? 123.071 -8.813 -13.488 1.00 0.00 91 GLY A C 11
ATOM 19153 O O . GLY A 1 56 ? 123.162 -9.315 -14.610 1.00 0.00 91 GLY A O 11
ATOM 19157 N N . GLU A 1 57 ? 122.229 -7.804 -13.237 1.00 0.00 92 GLU A N 11
ATOM 19158 C CA . GLU A 1 57 ? 121.360 -7.232 -14.269 1.00 0.00 92 GLU A CA 11
ATOM 19159 C C . GLU A 1 57 ? 122.167 -6.471 -15.341 1.00 0.00 92 GLU A C 11
ATOM 19160 O O . GLU A 1 57 ? 122.785 -5.441 -15.061 1.00 0.00 92 GLU A O 11
ATOM 19172 N N . VAL A 1 58 ? 122.134 -6.968 -16.596 1.00 0.00 93 VAL A N 11
ATOM 19173 C CA . VAL A 1 58 ? 122.840 -6.306 -17.695 1.00 0.00 93 VAL A CA 11
ATOM 19174 C C . VAL A 1 58 ? 121.860 -5.378 -18.438 1.00 0.00 93 VAL A C 11
ATOM 19175 O O . VAL A 1 58 ? 120.645 -5.593 -18.433 1.00 0.00 93 VAL A O 11
ATOM 19188 N N . LEU A 1 59 ? 122.395 -4.339 -19.069 1.00 0.00 94 LEU A N 11
ATOM 19189 C CA . LEU A 1 59 ? 121.588 -3.365 -19.800 1.00 0.00 94 LEU A CA 11
ATOM 19190 C C . LEU A 1 59 ? 121.981 -3.348 -21.278 1.00 0.00 94 LEU A C 11
ATOM 19191 O O . LEU A 1 59 ? 123.036 -2.829 -21.656 1.00 0.00 94 LEU A O 11
ATOM 19207 N N . SER A 1 60 ? 121.114 -3.903 -22.125 1.00 0.00 95 SER A N 11
ATOM 19208 C CA . SER A 1 60 ? 121.355 -3.932 -23.566 1.00 0.00 95 SER A CA 11
ATOM 19209 C C . SER A 1 60 ? 120.336 -3.031 -24.258 1.00 0.00 95 SER A C 11
ATOM 19210 O O . SER A 1 60 ? 119.130 -3.292 -24.227 1.00 0.00 95 SER A O 11
ATOM 19218 N N . TYR A 1 61 ? 120.813 -1.942 -24.872 1.00 0.00 96 TYR A N 11
ATOM 19219 C CA . TYR A 1 61 ? 119.915 -0.992 -25.543 1.00 0.00 96 TYR A CA 11
ATOM 19220 C C . TYR A 1 61 ? 120.233 -0.862 -27.034 1.00 0.00 96 TYR A C 11
ATOM 19221 O O . TYR A 1 61 ? 121.390 -0.928 -27.459 1.00 0.00 96 TYR A O 11
ATOM 19239 N N . LYS A 1 62 ? 119.182 -0.672 -27.843 1.00 0.00 97 LYS A N 11
ATOM 19240 C CA . LYS A 1 62 ? 119.336 -0.532 -29.290 1.00 0.00 97 LYS A CA 11
ATOM 19241 C C . LYS A 1 62 ? 118.566 0.697 -29.814 1.00 0.00 97 LYS A C 11
ATOM 19242 O O . LYS A 1 62 ? 117.332 0.733 -29.789 1.00 0.00 97 LYS A O 11
ATOM 19261 N N . PHE A 1 63 ? 119.294 1.712 -30.305 1.00 0.00 98 PHE A N 11
ATOM 19262 C CA . PHE A 1 63 ? 118.689 2.929 -30.849 1.00 0.00 98 PHE A CA 11
ATOM 19263 C C . PHE A 1 63 ? 118.316 2.682 -32.317 1.00 0.00 98 PHE A C 11
ATOM 19264 O O . PHE A 1 63 ? 118.500 1.571 -32.828 1.00 0.00 98 PHE A O 11
ATOM 19281 N N . ALA A 1 64 ? 117.777 3.696 -33.019 1.00 0.00 99 ALA A N 11
ATOM 19282 C CA . ALA A 1 64 ? 117.393 3.531 -34.401 1.00 0.00 99 ALA A CA 11
ATOM 19283 C C . ALA A 1 64 ? 118.625 3.155 -35.209 1.00 0.00 99 ALA A C 11
ATOM 19284 O O . ALA A 1 64 ? 118.581 2.237 -36.032 1.00 0.00 99 ALA A O 11
ATOM 19291 N N . SER A 1 65 ? 119.768 3.836 -34.940 1.00 0.00 100 SER A N 11
ATOM 19292 C CA . SER A 1 65 ? 121.024 3.525 -35.616 1.00 0.00 100 SER A CA 11
ATOM 19293 C C . SER A 1 65 ? 122.139 4.522 -35.211 1.00 0.00 100 SER A C 11
ATOM 19294 O O . SER A 1 65 ? 122.880 4.202 -34.286 1.00 0.00 100 SER A O 11
ATOM 19302 N N . PRO A 1 66 ? 122.338 5.691 -35.848 1.00 0.00 101 PRO A N 11
ATOM 19303 C CA . PRO A 1 66 ? 123.455 6.600 -35.433 1.00 0.00 101 PRO A CA 11
ATOM 19304 C C . PRO A 1 66 ? 123.198 7.388 -34.142 1.00 0.00 101 PRO A C 11
ATOM 19305 O O . PRO A 1 66 ? 122.192 8.090 -34.013 1.00 0.00 101 PRO A O 11
ATOM 19316 N N . MET A 1 67 ? 124.176 7.366 -33.226 1.00 0.00 102 MET A N 11
ATOM 19317 C CA . MET A 1 67 ? 124.110 8.179 -32.015 1.00 0.00 102 MET A CA 11
ATOM 19318 C C . MET A 1 67 ? 125.537 8.606 -31.674 1.00 0.00 102 MET A C 11
ATOM 19319 O O . MET A 1 67 ? 126.426 7.754 -31.568 1.00 0.00 102 MET A O 11
ATOM 19333 N N . HIS A 1 68 ? 125.801 9.908 -31.516 1.00 0.00 103 HIS A N 11
ATOM 19334 C CA . HIS A 1 68 ? 127.163 10.353 -31.215 1.00 0.00 103 HIS A CA 11
ATOM 19335 C C . HIS A 1 68 ? 127.377 10.340 -29.699 1.00 0.00 103 HIS A C 11
ATOM 19336 O O . HIS A 1 68 ? 126.456 10.662 -28.946 1.00 0.00 103 HIS A O 11
ATOM 19351 N N . ILE A 1 69 ? 128.584 9.972 -29.225 1.00 0.00 104 ILE A N 11
ATOM 19352 C CA . ILE A 1 69 ? 128.842 9.944 -27.769 1.00 0.00 104 ILE A CA 11
ATOM 19353 C C . ILE A 1 69 ? 130.007 10.868 -27.429 1.00 0.00 104 ILE A C 11
ATOM 19354 O O . ILE A 1 69 ? 130.869 11.153 -28.268 1.00 0.00 104 ILE A O 11
ATOM 19370 N N . GLY A 1 70 ? 130.030 11.349 -26.184 1.00 0.00 105 GLY A N 11
ATOM 19371 C CA . GLY A 1 70 ? 131.080 12.245 -25.728 1.00 0.00 105 GLY A CA 11
ATOM 19372 C C . GLY A 1 70 ? 131.497 11.891 -24.305 1.00 0.00 105 GLY A C 11
ATOM 19373 O O . GLY A 1 70 ? 132.687 11.774 -23.998 1.00 0.00 105 GLY A O 11
ATOM 19377 N N . ARG A 1 71 ? 130.508 11.720 -23.420 1.00 0.00 106 ARG A N 11
ATOM 19378 C CA . ARG A 1 71 ? 130.785 11.376 -22.022 1.00 0.00 106 ARG A CA 11
ATOM 19379 C C . ARG A 1 71 ? 129.526 10.877 -21.293 1.00 0.00 106 ARG A C 11
ATOM 19380 O O . ARG A 1 71 ? 128.445 11.458 -21.404 1.00 0.00 106 ARG A O 11
ATOM 19401 N N . ILE A 1 72 ? 129.685 9.809 -20.501 1.00 0.00 107 ILE A N 11
ATOM 19402 C CA . ILE A 1 72 ? 128.579 9.253 -19.709 1.00 0.00 107 ILE A CA 11
ATOM 19403 C C . ILE A 1 72 ? 128.886 9.462 -18.222 1.00 0.00 107 ILE A C 11
ATOM 19404 O O . ILE A 1 72 ? 130.030 9.332 -17.785 1.00 0.00 107 ILE A O 11
ATOM 19420 N N . LEU A 1 73 ? 127.861 9.808 -17.440 1.00 0.00 108 LEU A N 11
ATOM 19421 C CA . LEU A 1 73 ? 128.028 10.057 -16.011 1.00 0.00 108 LEU A CA 11
ATOM 19422 C C . LEU A 1 73 ? 127.249 9.033 -15.195 1.00 0.00 108 LEU A C 11
ATOM 19423 O O . LEU A 1 73 ? 126.072 8.766 -15.459 1.00 0.00 108 LEU A O 11
ATOM 19439 N N . ILE A 1 74 ? 127.909 8.442 -14.187 1.00 0.00 109 ILE A N 11
ATOM 19440 C CA . ILE A 1 74 ? 127.262 7.442 -13.342 1.00 0.00 109 ILE A CA 11
ATOM 19441 C C . ILE A 1 74 ? 127.610 7.687 -11.870 1.00 0.00 109 ILE A C 11
ATOM 19442 O O . ILE A 1 74 ? 128.781 7.707 -11.482 1.00 0.00 109 ILE A O 11
ATOM 19458 N N . VAL A 1 75 ? 126.581 7.851 -11.035 1.00 0.00 110 VAL A N 11
ATOM 19459 C CA . VAL A 1 75 ? 126.795 8.066 -9.588 1.00 0.00 110 VAL A CA 11
ATOM 19460 C C . VAL A 1 75 ? 126.215 6.883 -8.804 1.00 0.00 110 VAL A C 11
ATOM 19461 O O . VAL A 1 75 ? 124.998 6.697 -8.729 1.00 0.00 110 VAL A O 11
ATOM 19474 N N . ASN A 1 76 ? 127.100 6.073 -8.220 1.00 0.00 111 ASN A N 11
ATOM 19475 C CA . ASN A 1 76 ? 126.696 4.901 -7.449 1.00 0.00 111 ASN A CA 11
ATOM 19476 C C . ASN A 1 76 ? 125.760 5.296 -6.308 1.00 0.00 111 ASN A C 11
ATOM 19477 O O . ASN A 1 76 ? 126.092 6.133 -5.463 1.00 0.00 111 ASN A O 11
ATOM 19488 N N . GLY A 1 77 ? 124.573 4.686 -6.283 1.00 0.00 112 GLY A N 11
ATOM 19489 C CA . GLY A 1 77 ? 123.583 4.969 -5.255 1.00 0.00 112 GLY A CA 11
ATOM 19490 C C . GLY A 1 77 ? 123.289 6.470 -5.189 1.00 0.00 112 GLY A C 11
ATOM 19491 O O . GLY A 1 77 ? 123.808 7.263 -5.980 1.00 0.00 112 GLY A O 11
ATOM 19495 N N . ASP A 1 78 ? 122.455 6.865 -4.229 1.00 0.00 113 ASP A N 11
ATOM 19496 C CA . ASP A 1 78 ? 122.095 8.276 -4.048 1.00 0.00 113 ASP A CA 11
ATOM 19497 C C . ASP A 1 78 ? 123.322 9.098 -3.617 1.00 0.00 113 ASP A C 11
ATOM 19498 O O . ASP A 1 78 ? 123.403 10.304 -3.864 1.00 0.00 113 ASP A O 11
ATOM 19507 N N . THR A 1 79 ? 124.292 8.435 -2.975 1.00 0.00 114 THR A N 11
ATOM 19508 C CA . THR A 1 79 ? 125.521 9.094 -2.518 1.00 0.00 114 THR A CA 11
ATOM 19509 C C . THR A 1 79 ? 125.208 10.211 -1.511 1.00 0.00 114 THR A C 11
ATOM 19510 O O . THR A 1 79 ? 125.429 11.405 -1.756 1.00 0.00 114 THR A O 11
ATOM 19521 N N . SER A 1 80 ? 124.686 9.811 -0.350 1.00 0.00 115 SER A N 11
ATOM 19522 C CA . SER A 1 80 ? 124.340 10.757 0.711 1.00 0.00 115 SER A CA 11
ATOM 19523 C C . SER A 1 80 ? 125.563 11.073 1.584 1.00 0.00 115 SER A C 11
ATOM 19524 O O . SER A 1 80 ? 125.850 12.234 1.884 1.00 0.00 115 SER A O 11
ATOM 19532 N N . SER A 1 81 ? 126.292 10.026 2.000 1.00 0.00 116 SER A N 11
ATOM 19533 C CA . SER A 1 81 ? 127.471 10.187 2.830 1.00 0.00 116 SER A CA 11
ATOM 19534 C C . SER A 1 81 ? 128.336 8.926 2.740 1.00 0.00 116 SER A C 11
ATOM 19535 O O . SER A 1 81 ? 127.860 7.834 2.415 1.00 0.00 116 SER A O 11
ATOM 19543 N N . LYS A 1 82 ? 129.617 9.088 3.027 1.00 0.00 117 LYS A N 11
ATOM 19544 C CA . LYS A 1 82 ? 130.570 7.974 2.982 1.00 0.00 117 LYS A CA 11
ATOM 19545 C C . LYS A 1 82 ? 130.090 6.834 3.887 1.00 0.00 117 LYS A C 11
ATOM 19546 O O . LYS A 1 82 ? 130.184 5.658 3.538 1.00 0.00 117 LYS A O 11
ATOM 19565 N N . GLU A 1 83 ? 129.545 7.170 5.055 1.00 0.00 118 GLU A N 11
ATOM 19566 C CA . GLU A 1 83 ? 129.027 6.141 5.962 1.00 0.00 118 GLU A CA 11
ATOM 19567 C C . GLU A 1 83 ? 127.951 5.319 5.226 1.00 0.00 118 GLU A C 11
ATOM 19568 O O . GLU A 1 83 ? 127.793 4.105 5.428 1.00 0.00 118 GLU A O 11
ATOM 19580 N N . ASN A 1 84 ? 127.235 5.987 4.311 1.00 0.00 119 ASN A N 11
ATOM 19581 C CA . ASN A 1 84 ? 126.208 5.339 3.503 1.00 0.00 119 ASN A CA 11
ATOM 19582 C C . ASN A 1 84 ? 126.851 4.317 2.551 1.00 0.00 119 ASN A C 11
ATOM 19583 O O . ASN A 1 84 ? 126.272 3.269 2.263 1.00 0.00 119 ASN A O 11
ATOM 19594 N N . TYR A 1 85 ? 128.069 4.618 2.067 1.00 0.00 120 TYR A N 11
ATOM 19595 C CA . TYR A 1 85 ? 128.781 3.709 1.157 1.00 0.00 120 TYR A CA 11
ATOM 19596 C C . TYR A 1 85 ? 129.023 2.367 1.847 1.00 0.00 120 TYR A C 11
ATOM 19597 O O . TYR A 1 85 ? 128.908 1.296 1.244 1.00 0.00 120 TYR A O 11
ATOM 19615 N N . TYR A 1 86 ? 129.368 2.430 3.133 1.00 0.00 121 TYR A N 11
ATOM 19616 C CA . TYR A 1 86 ? 129.637 1.230 3.919 1.00 0.00 121 TYR A CA 11
ATOM 19617 C C . TYR A 1 86 ? 128.375 0.374 4.107 1.00 0.00 121 TYR A C 11
ATOM 19618 O O . TYR A 1 86 ? 128.466 -0.841 4.307 1.00 0.00 121 TYR A O 11
ATOM 19636 N N . LYS A 1 87 ? 127.183 1.000 4.077 1.00 0.00 122 LYS A N 11
ATOM 19637 C CA . LYS A 1 87 ? 125.928 0.251 4.285 1.00 0.00 122 LYS A CA 11
ATOM 19638 C C . LYS A 1 87 ? 125.059 0.095 3.011 1.00 0.00 122 LYS A C 11
ATOM 19639 O O . LYS A 1 87 ? 123.966 -0.476 3.071 1.00 0.00 122 LYS A O 11
ATOM 19658 N N . LYS A 1 88 ? 125.507 0.631 1.868 1.00 0.00 123 LYS A N 11
ATOM 19659 C CA . LYS A 1 88 ? 124.713 0.565 0.624 1.00 0.00 123 LYS A CA 11
ATOM 19660 C C . LYS A 1 88 ? 125.303 -0.422 -0.406 1.00 0.00 123 LYS A C 11
ATOM 19661 O O . LYS A 1 88 ? 126.521 -0.560 -0.540 1.00 0.00 123 LYS A O 11
ATOM 19680 N N . ASN A 1 89 ? 124.416 -1.103 -1.160 1.00 0.00 124 ASN A N 11
ATOM 19681 C CA . ASN A 1 89 ? 124.843 -2.051 -2.191 1.00 0.00 124 ASN A CA 11
ATOM 19682 C C . ASN A 1 89 ? 125.735 -1.332 -3.198 1.00 0.00 124 ASN A C 11
ATOM 19683 O O . ASN A 1 89 ? 125.540 -0.152 -3.496 1.00 0.00 124 ASN A O 11
ATOM 19694 N N . ARG A 1 90 ? 126.757 -2.032 -3.693 1.00 0.00 125 ARG A N 11
ATOM 19695 C CA . ARG A 1 90 ? 127.715 -1.433 -4.628 1.00 0.00 125 ARG A CA 11
ATOM 19696 C C . ARG A 1 90 ? 127.794 -2.216 -5.942 1.00 0.00 125 ARG A C 11
ATOM 19697 O O . ARG A 1 90 ? 128.106 -3.409 -5.955 1.00 0.00 125 ARG A O 11
ATOM 19718 N N . ILE A 1 91 ? 127.548 -1.531 -7.073 1.00 0.00 126 ILE A N 11
ATOM 19719 C CA . ILE A 1 91 ? 127.634 -2.177 -8.393 1.00 0.00 126 ILE A CA 11
ATOM 19720 C C . ILE A 1 91 ? 129.024 -2.842 -8.558 1.00 0.00 126 ILE A C 11
ATOM 19721 O O . ILE A 1 91 ? 129.206 -3.755 -9.368 1.00 0.00 126 ILE A O 11
ATOM 19737 N N . ALA A 1 92 ? 130.010 -2.377 -7.774 1.00 0.00 127 ALA A N 11
ATOM 19738 C CA . ALA A 1 92 ? 131.373 -2.907 -7.810 1.00 0.00 127 ALA A CA 11
ATOM 19739 C C . ALA A 1 92 ? 132.045 -2.644 -9.168 1.00 0.00 127 ALA A C 11
ATOM 19740 O O . ALA A 1 92 ? 132.876 -1.741 -9.293 1.00 0.00 127 ALA A O 11
ATOM 19747 N N . LYS A 1 93 ? 131.700 -3.435 -10.194 1.00 0.00 128 LYS A N 11
ATOM 19748 C CA . LYS A 1 93 ? 132.297 -3.268 -11.518 1.00 0.00 128 LYS A CA 11
ATOM 19749 C C . LYS A 1 93 ? 131.277 -3.555 -12.616 1.00 0.00 128 LYS A C 11
ATOM 19750 O O . LYS A 1 93 ? 130.328 -4.322 -12.432 1.00 0.00 128 LYS A O 11
ATOM 19769 N N . ALA A 1 94 ? 131.484 -2.935 -13.777 1.00 0.00 129 ALA A N 11
ATOM 19770 C CA . ALA A 1 94 ? 130.598 -3.120 -14.919 1.00 0.00 129 ALA A CA 11
ATOM 19771 C C . ALA A 1 94 ? 131.361 -2.833 -16.216 1.00 0.00 129 ALA A C 11
ATOM 19772 O O . ALA A 1 94 ? 132.101 -1.846 -16.320 1.00 0.00 129 ALA A O 11
ATOM 19779 N N . ASP A 1 95 ? 131.185 -3.704 -17.209 1.00 0.00 130 ASP A N 11
ATOM 19780 C CA . ASP A 1 95 ? 131.855 -3.548 -18.499 1.00 0.00 130 ASP A CA 11
ATOM 19781 C C . ASP A 1 95 ? 130.916 -2.857 -19.495 1.00 0.00 130 ASP A C 11
ATOM 19782 O O . ASP A 1 95 ? 129.862 -3.391 -19.855 1.00 0.00 130 ASP A O 11
ATOM 19791 N N . VAL A 1 96 ? 131.297 -1.661 -19.958 1.00 0.00 131 VAL A N 11
ATOM 19792 C CA . VAL A 1 96 ? 130.489 -0.911 -20.919 1.00 0.00 131 VAL A CA 11
ATOM 19793 C C . VAL A 1 96 ? 131.275 -0.748 -22.212 1.00 0.00 131 VAL A C 11
ATOM 19794 O O . VAL A 1 96 ? 132.434 -0.321 -22.229 1.00 0.00 131 VAL A O 11
ATOM 19807 N N . LYS A 1 97 ? 130.622 -1.106 -23.303 1.00 0.00 132 LYS A N 11
ATOM 19808 C CA . LYS A 1 97 ? 131.246 -1.021 -24.633 1.00 0.00 132 LYS A CA 11
ATOM 19809 C C . LYS A 1 97 ? 130.251 -0.692 -25.761 1.00 0.00 132 LYS A C 11
ATOM 19810 O O . LYS A 1 97 ? 129.057 -1.021 -25.697 1.00 0.00 132 LYS A O 11
ATOM 19829 N N . TYR A 1 98 ? 130.776 -0.070 -26.830 1.00 0.00 133 TYR A N 11
ATOM 19830 C CA . TYR A 1 98 ? 129.994 0.270 -28.004 1.00 0.00 133 TYR A CA 11
ATOM 19831 C C . TYR A 1 98 ? 130.435 -0.643 -29.160 1.00 0.00 133 TYR A C 11
ATOM 19832 O O . TYR A 1 98 ? 131.628 -0.735 -29.478 1.00 0.00 133 TYR A O 11
ATOM 19850 N N . TYR A 1 99 ? 129.479 -1.329 -29.785 1.00 0.00 134 TYR A N 11
ATOM 19851 C CA . TYR A 1 99 ? 129.771 -2.247 -30.895 1.00 0.00 134 TYR A CA 11
ATOM 19852 C C . TYR A 1 99 ? 129.056 -1.767 -32.164 1.00 0.00 134 TYR A C 11
ATOM 19853 O O . TYR A 1 99 ? 128.263 -0.828 -32.110 1.00 0.00 134 TYR A O 11
ATOM 19871 N N . ASN A 1 100 ? 129.354 -2.391 -33.328 1.00 0.00 135 ASN A N 11
ATOM 19872 C CA . ASN A 1 100 ? 128.738 -2.049 -34.629 1.00 0.00 135 ASN A CA 11
ATOM 19873 C C . ASN A 1 100 ? 129.585 -0.994 -35.337 1.00 0.00 135 ASN A C 11
ATOM 19874 O O . ASN A 1 100 ? 130.669 -0.639 -34.865 1.00 0.00 135 ASN A O 11
ATOM 19885 N N . GLY A 1 101 ? 129.112 -0.495 -36.484 1.00 0.00 136 GLY A N 11
ATOM 19886 C CA . GLY A 1 101 ? 129.862 0.497 -37.243 1.00 0.00 136 GLY A CA 11
ATOM 19887 C C . GLY A 1 101 ? 130.954 -0.137 -38.134 1.00 0.00 136 GLY A C 11
ATOM 19888 O O . GLY A 1 101 ? 131.489 0.503 -39.040 1.00 0.00 136 GLY A O 11
ATOM 19892 N N . ASN A 1 102 ? 131.282 -1.411 -37.870 1.00 0.00 137 ASN A N 11
ATOM 19893 C CA . ASN A 1 102 ? 132.298 -2.176 -38.608 1.00 0.00 137 ASN A CA 11
ATOM 19894 C C . ASN A 1 102 ? 132.686 -3.399 -37.763 1.00 0.00 137 ASN A C 11
ATOM 19895 O O . ASN A 1 102 ? 132.797 -4.521 -38.254 1.00 0.00 137 ASN A O 11
ATOM 19906 N N . LYS A 1 103 ? 132.884 -3.157 -36.461 1.00 0.00 138 LYS A N 11
ATOM 19907 C CA . LYS A 1 103 ? 133.259 -4.194 -35.491 1.00 0.00 138 LYS A CA 11
ATOM 19908 C C . LYS A 1 103 ? 133.428 -3.523 -34.102 1.00 0.00 138 LYS A C 11
ATOM 19909 O O . LYS A 1 103 ? 132.685 -2.591 -33.772 1.00 0.00 138 LYS A O 11
ATOM 19928 N N . LEU A 1 104 ? 134.406 -3.955 -33.281 1.00 0.00 139 LEU A N 11
ATOM 19929 C CA . LEU A 1 104 ? 134.632 -3.342 -31.974 1.00 0.00 139 LEU A CA 11
ATOM 19930 C C . LEU A 1 104 ? 135.171 -1.917 -32.174 1.00 0.00 139 LEU A C 11
ATOM 19931 O O . LEU A 1 104 ? 136.263 -1.727 -32.721 1.00 0.00 139 LEU A O 11
ATOM 19947 N N . VAL A 1 105 ? 134.411 -0.899 -31.747 1.00 0.00 140 VAL A N 11
ATOM 19948 C CA . VAL A 1 105 ? 134.843 0.497 -31.910 1.00 0.00 140 VAL A CA 11
ATOM 19949 C C . VAL A 1 105 ? 135.205 1.138 -30.564 1.00 0.00 140 VAL A C 11
ATOM 19950 O O . VAL A 1 105 ? 136.096 1.988 -30.479 1.00 0.00 140 VAL A O 11
ATOM 19963 N N . LEU A 1 106 ? 134.519 0.720 -29.497 1.00 0.00 141 LEU A N 11
ATOM 19964 C CA . LEU A 1 106 ? 134.787 1.247 -28.156 1.00 0.00 141 LEU A CA 11
ATOM 19965 C C . LEU A 1 106 ? 134.456 0.184 -27.107 1.00 0.00 141 LEU A C 11
ATOM 19966 O O . LEU A 1 106 ? 133.465 -0.544 -27.222 1.00 0.00 141 LEU A O 11
ATOM 19982 N N . PHE A 1 107 ? 135.305 0.078 -26.083 1.00 0.00 142 PHE A N 11
ATOM 19983 C CA . PHE A 1 107 ? 135.110 -0.910 -25.021 1.00 0.00 142 PHE A CA 11
ATOM 19984 C C . PHE A 1 107 ? 136.011 -0.615 -23.820 1.00 0.00 142 PHE A C 11
ATOM 19985 O O . PHE A 1 107 ? 137.239 -0.554 -23.933 1.00 0.00 142 PHE A O 11
ATOM 20002 N N . GLN A 1 108 ? 135.390 -0.435 -22.651 1.00 0.00 143 GLN A N 11
ATOM 20003 C CA . GLN A 1 108 ? 136.135 -0.149 -21.429 1.00 0.00 143 GLN A CA 11
ATOM 20004 C C . GLN A 1 108 ? 135.337 -0.578 -20.196 1.00 0.00 143 GLN A C 11
ATOM 20005 O O . GLN A 1 108 ? 134.125 -0.353 -20.097 1.00 0.00 143 GLN A O 11
ATOM 20019 N N . LYS A 1 109 ? 136.029 -1.201 -19.239 1.00 0.00 144 LYS A N 11
ATOM 20020 C CA . LYS A 1 109 ? 135.402 -1.660 -18.000 1.00 0.00 144 LYS A CA 11
ATOM 20021 C C . LYS A 1 109 ? 135.825 -0.750 -16.835 1.00 0.00 144 LYS A C 11
ATOM 20022 O O . LYS A 1 109 ? 137.007 -0.429 -16.675 1.00 0.00 144 LYS A O 11
ATOM 20041 N N . ILE A 1 110 ? 134.855 -0.319 -16.021 1.00 0.00 145 ILE A N 11
ATOM 20042 C CA . ILE A 1 110 ? 135.146 0.565 -14.885 1.00 0.00 145 ILE A CA 11
ATOM 20043 C C . ILE A 1 110 ? 134.736 -0.080 -13.563 1.00 0.00 145 ILE A C 11
ATOM 20044 O O . ILE A 1 110 ? 133.860 -0.949 -13.507 1.00 0.00 145 ILE A O 11
ATOM 20060 N N . GLU A 1 111 ? 135.392 0.350 -12.479 1.00 0.00 146 GLU A N 11
ATOM 20061 C CA . GLU A 1 111 ? 135.122 -0.178 -11.144 1.00 0.00 146 GLU A CA 11
ATOM 20062 C C . GLU A 1 111 ? 134.781 0.966 -10.181 1.00 0.00 146 GLU A C 11
ATOM 20063 O O . GLU A 1 111 ? 134.977 2.145 -10.491 1.00 0.00 146 GLU A O 11
ATOM 20075 N N . LEU A 1 112 ? 134.261 0.616 -9.000 1.00 0.00 147 LEU A N 11
ATOM 20076 C CA . LEU A 1 112 ? 133.891 1.615 -7.993 1.00 0.00 147 LEU A CA 11
ATOM 20077 C C . LEU A 1 112 ? 134.768 1.471 -6.746 1.00 0.00 147 LEU A C 11
ATOM 20078 O O . LEU A 1 112 ? 134.384 0.864 -5.737 1.00 0.00 147 LEU A O 11
ATOM 20094 N N . GLY A 1 113 ? 135.971 2.040 -6.819 1.00 0.00 148 GLY A N 11
ATOM 20095 C CA . GLY A 1 113 ? 136.921 1.987 -5.709 1.00 0.00 148 GLY A CA 11
ATOM 20096 C C . GLY A 1 113 ? 136.346 2.670 -4.470 1.00 0.00 148 GLY A C 11
ATOM 20097 O O . GLY A 1 113 ? 135.154 2.984 -4.402 1.00 0.00 148 GLY A O 11
ATOM 20101 N N . ASP A 1 114 ? 137.204 2.911 -3.474 1.00 0.00 149 ASP A N 11
ATOM 20102 C CA . ASP A 1 114 ? 136.787 3.564 -2.233 1.00 0.00 149 ASP A CA 11
ATOM 20103 C C . ASP A 1 114 ? 137.582 4.852 -2.012 1.00 0.00 149 ASP A C 11
ATOM 20104 O O . ASP A 1 114 ? 138.815 4.865 -2.077 1.00 0.00 149 ASP A O 11
ATOM 20113 N N . THR A 1 115 ? 136.869 5.950 -1.734 1.00 0.00 150 THR A N 11
ATOM 20114 C CA . THR A 1 115 ? 137.504 7.241 -1.491 1.00 0.00 150 THR A CA 11
ATOM 20115 C C . THR A 1 115 ? 136.447 8.250 -1.027 1.00 0.00 150 THR A C 11
ATOM 20116 O O . THR A 1 115 ? 135.284 7.899 -0.832 1.00 0.00 150 THR A O 11
ATOM 20127 N N . TYR A 1 116 ? 136.845 9.513 -0.860 1.00 0.00 151 TYR A N 11
ATOM 20128 C CA . TYR A 1 116 ? 135.921 10.550 -0.430 1.00 0.00 151 TYR A CA 11
ATOM 20129 C C . TYR A 1 116 ? 134.931 10.893 -1.544 1.00 0.00 151 TYR A C 11
ATOM 20130 O O . TYR A 1 116 ? 135.246 10.821 -2.737 1.00 0.00 151 TYR A O 11
ATOM 20148 N N . THR A 1 117 ? 133.710 11.252 -1.148 1.00 0.00 152 THR A N 11
ATOM 20149 C CA . THR A 1 117 ? 132.649 11.590 -2.099 1.00 0.00 152 THR A CA 11
ATOM 20150 C C . THR A 1 117 ? 132.631 13.087 -2.396 1.00 0.00 152 THR A C 11
ATOM 20151 O O . THR A 1 117 ? 133.086 13.902 -1.599 1.00 0.00 152 THR A O 11
ATOM 20162 N N . LYS A 1 118 ? 132.067 13.437 -3.563 1.00 0.00 153 LYS A N 11
ATOM 20163 C CA . LYS A 1 118 ? 131.935 14.842 -4.029 1.00 0.00 153 LYS A CA 11
ATOM 20164 C C . LYS A 1 118 ? 131.748 14.901 -5.559 1.00 0.00 153 LYS A C 11
ATOM 20165 O O . LYS A 1 118 ? 131.041 15.772 -6.075 1.00 0.00 153 LYS A O 11
ATOM 20184 N N . LYS A 1 119 ? 132.406 13.991 -6.299 1.00 0.00 154 LYS A N 11
ATOM 20185 C CA . LYS A 1 119 ? 132.321 13.983 -7.759 1.00 0.00 154 LYS A CA 11
ATOM 20186 C C . LYS A 1 119 ? 131.719 12.660 -8.282 1.00 0.00 154 LYS A C 11
ATOM 20187 O O . LYS A 1 119 ? 131.919 11.607 -7.669 1.00 0.00 154 LYS A O 11
ATOM 20206 N N . PRO A 1 120 ? 130.993 12.685 -9.403 1.00 0.00 155 PRO A N 11
ATOM 20207 C CA . PRO A 1 120 ? 130.379 11.455 -9.989 1.00 0.00 155 PRO A CA 11
ATOM 20208 C C . PRO A 1 120 ? 131.401 10.584 -10.729 1.00 0.00 155 PRO A C 11
ATOM 20209 O O . PRO A 1 120 ? 132.471 11.050 -11.128 1.00 0.00 155 PRO A O 11
ATOM 20220 N N . HIS A 1 121 ? 131.054 9.311 -10.942 1.00 0.00 156 HIS A N 11
ATOM 20221 C CA . HIS A 1 121 ? 131.928 8.388 -11.667 1.00 0.00 156 HIS A CA 11
ATOM 20222 C C . HIS A 1 121 ? 131.507 8.381 -13.133 1.00 0.00 156 HIS A C 11
ATOM 20223 O O . HIS A 1 121 ? 130.636 7.613 -13.556 1.00 0.00 156 HIS A O 11
ATOM 20238 N N . HIS A 1 122 ? 132.103 9.291 -13.913 1.00 0.00 157 HIS A N 11
ATOM 20239 C CA . HIS A 1 122 ? 131.761 9.436 -15.326 1.00 0.00 157 HIS A CA 11
ATOM 20240 C C . HIS A 1 122 ? 132.874 8.953 -16.260 1.00 0.00 157 HIS A C 11
ATOM 20241 O O . HIS A 1 122 ? 134.063 9.200 -16.048 1.00 0.00 157 HIS A O 11
ATOM 20256 N N . ILE A 1 123 ? 132.454 8.292 -17.339 1.00 0.00 158 ILE A N 11
ATOM 20257 C CA . ILE A 1 123 ? 133.369 7.808 -18.366 1.00 0.00 158 ILE A CA 11
ATOM 20258 C C . ILE A 1 123 ? 133.429 8.894 -19.459 1.00 0.00 158 ILE A C 11
ATOM 20259 O O . ILE A 1 123 ? 132.405 9.497 -19.793 1.00 0.00 158 ILE A O 11
ATOM 20275 N N . GLU A 1 124 ? 134.626 9.181 -20.002 1.00 0.00 159 GLU A N 11
ATOM 20276 C CA . GLU A 1 124 ? 134.764 10.226 -21.014 1.00 0.00 159 GLU A CA 11
ATOM 20277 C C . GLU A 1 124 ? 135.198 9.663 -22.373 1.00 0.00 159 GLU A C 11
ATOM 20278 O O . GLU A 1 124 ? 136.305 9.141 -22.532 1.00 0.00 159 GLU A O 11
ATOM 20290 N N . ILE A 1 125 ? 134.329 9.814 -23.380 1.00 0.00 160 ILE A N 11
ATOM 20291 C CA . ILE A 1 125 ? 134.631 9.377 -24.744 1.00 0.00 160 ILE A CA 11
ATOM 20292 C C . ILE A 1 125 ? 135.065 10.619 -25.550 1.00 0.00 160 ILE A C 11
ATOM 20293 O O . ILE A 1 125 ? 134.240 11.364 -26.083 1.00 0.00 160 ILE A O 11
ATOM 20309 N N . ASP A 1 126 ? 136.376 10.872 -25.575 1.00 0.00 161 ASP A N 11
ATOM 20310 C CA . ASP A 1 126 ? 136.944 12.052 -26.239 1.00 0.00 161 ASP A CA 11
ATOM 20311 C C . ASP A 1 126 ? 136.517 12.253 -27.710 1.00 0.00 161 ASP A C 11
ATOM 20312 O O . ASP A 1 126 ? 136.390 13.398 -28.157 1.00 0.00 161 ASP A O 11
ATOM 20321 N N . LYS A 1 127 ? 136.323 11.179 -28.497 1.00 0.00 162 LYS A N 11
ATOM 20322 C CA . LYS A 1 127 ? 135.961 11.336 -29.911 1.00 0.00 162 LYS A CA 11
ATOM 20323 C C . LYS A 1 127 ? 134.442 11.449 -30.122 1.00 0.00 162 LYS A C 11
ATOM 20324 O O . LYS A 1 127 ? 133.629 10.925 -29.357 1.00 0.00 162 LYS A O 11
ATOM 20343 N N . LYS A 1 128 ? 134.077 12.129 -31.211 1.00 0.00 163 LYS A N 11
ATOM 20344 C CA . LYS A 1 128 ? 132.682 12.321 -31.604 1.00 0.00 163 LYS A CA 11
ATOM 20345 C C . LYS A 1 128 ? 132.317 11.208 -32.591 1.00 0.00 163 LYS A C 11
ATOM 20346 O O . LYS A 1 128 ? 131.871 11.426 -33.722 1.00 0.00 163 LYS A O 11
ATOM 20365 N N . LEU A 1 129 ? 132.553 9.990 -32.132 1.00 0.00 164 LEU A N 11
ATOM 20366 C CA . LEU A 1 129 ? 132.313 8.778 -32.910 1.00 0.00 164 LEU A CA 11
ATOM 20367 C C . LEU A 1 129 ? 130.870 8.317 -32.730 1.00 0.00 164 LEU A C 11
ATOM 20368 O O . LEU A 1 129 ? 130.500 7.893 -31.626 1.00 0.00 164 LEU A O 11
ATOM 20384 N N . ASP A 1 130 ? 130.031 8.359 -33.799 1.00 0.00 165 ASP A N 11
ATOM 20385 C CA . ASP A 1 130 ? 128.664 7.881 -33.620 1.00 0.00 165 ASP A CA 11
ATOM 20386 C C . ASP A 1 130 ? 128.443 6.542 -34.321 1.00 0.00 165 ASP A C 11
ATOM 20387 O O . ASP A 1 130 ? 128.480 6.403 -35.546 1.00 0.00 165 ASP A O 11
ATOM 20396 N N . VAL A 1 131 ? 128.100 5.576 -33.497 1.00 0.00 166 VAL A N 11
ATOM 20397 C CA . VAL A 1 131 ? 127.725 4.225 -33.906 1.00 0.00 166 VAL A CA 11
ATOM 20398 C C . VAL A 1 131 ? 126.670 3.754 -32.893 1.00 0.00 166 VAL A C 11
ATOM 20399 O O . VAL A 1 131 ? 126.695 4.299 -31.773 1.00 0.00 166 VAL A O 11
ATOM 20412 N N . ASP A 1 132 ? 125.852 2.673 -33.103 1.00 0.00 167 ASP A N 11
ATOM 20413 C CA . ASP A 1 132 ? 125.080 2.249 -31.941 1.00 0.00 167 ASP A CA 11
ATOM 20414 C C . ASP A 1 132 ? 124.820 0.748 -31.828 1.00 0.00 167 ASP A C 11
ATOM 20415 O O . ASP A 1 132 ? 124.028 0.131 -32.543 1.00 0.00 167 ASP A O 11
ATOM 20424 N N . ARG A 1 133 ? 125.335 0.267 -30.713 1.00 0.00 168 ARG A N 11
ATOM 20425 C CA . ARG A 1 133 ? 125.099 -1.029 -30.127 1.00 0.00 168 ARG A CA 11
ATOM 20426 C C . ARG A 1 133 ? 125.309 -0.742 -28.646 1.00 0.00 168 ARG A C 11
ATOM 20427 O O . ARG A 1 133 ? 126.439 -0.329 -28.342 1.00 0.00 168 ARG A O 11
ATOM 20448 N N . ILE A 1 134 ? 124.373 -0.902 -27.696 1.00 0.00 169 ILE A N 11
ATOM 20449 C CA . ILE A 1 134 ? 124.770 -0.556 -26.312 1.00 0.00 169 ILE A CA 11
ATOM 20450 C C . ILE A 1 134 ? 124.832 -1.801 -25.445 1.00 0.00 169 ILE A C 11
ATOM 20451 O O . ILE A 1 134 ? 123.854 -2.524 -25.233 1.00 0.00 169 ILE A O 11
ATOM 20467 N N . ASP A 1 135 ? 126.026 -1.997 -24.884 1.00 0.00 170 ASP A N 11
ATOM 20468 C CA . ASP A 1 135 ? 126.288 -3.090 -23.971 1.00 0.00 170 ASP A CA 11
ATOM 20469 C C . ASP A 1 135 ? 126.823 -2.523 -22.663 1.00 0.00 170 ASP A C 11
ATOM 20470 O O . ASP A 1 135 ? 127.949 -2.019 -22.614 1.00 0.00 170 ASP A O 11
ATOM 20479 N N . ILE A 1 136 ? 126.049 -2.623 -21.594 1.00 0.00 171 ILE A N 11
ATOM 20480 C CA . ILE A 1 136 ? 126.489 -2.145 -20.291 1.00 0.00 171 ILE A CA 11
ATOM 20481 C C . ILE A 1 136 ? 126.095 -3.214 -19.287 1.00 0.00 171 ILE A C 11
ATOM 20482 O O . ILE A 1 136 ? 124.920 -3.357 -18.965 1.00 0.00 171 ILE A O 11
ATOM 20498 N N . GLU A 1 137 ? 127.057 -4.002 -18.815 1.00 0.00 172 GLU A N 11
ATOM 20499 C CA . GLU A 1 137 ? 126.740 -5.106 -17.881 1.00 0.00 172 GLU A CA 11
ATOM 20500 C C . GLU A 1 137 ? 127.507 -5.058 -16.564 1.00 0.00 172 GLU A C 11
ATOM 20501 O O . GLU A 1 137 ? 128.651 -4.616 -16.484 1.00 0.00 172 GLU A O 11
ATOM 20513 N N . VAL A 1 138 ? 126.860 -5.593 -15.522 1.00 0.00 173 VAL A N 11
ATOM 20514 C CA . VAL A 1 138 ? 127.455 -5.696 -14.195 1.00 0.00 173 VAL A CA 11
ATOM 20515 C C . VAL A 1 138 ? 127.617 -7.191 -13.892 1.00 0.00 173 VAL A C 11
ATOM 20516 O O . VAL A 1 138 ? 126.688 -7.975 -14.112 1.00 0.00 173 VAL A O 11
ATOM 20529 N N . THR A 1 139 ? 128.806 -7.615 -13.445 1.00 0.00 174 THR A N 11
ATOM 20530 C CA . THR A 1 139 ? 129.047 -9.046 -13.201 1.00 0.00 174 THR A CA 11
ATOM 20531 C C . THR A 1 139 ? 128.761 -9.461 -11.754 1.00 0.00 174 THR A C 11
ATOM 20532 O O . THR A 1 139 ? 128.341 -10.594 -11.494 1.00 0.00 174 THR A O 11
ATOM 20543 N N . GLU A 1 140 ? 128.982 -8.556 -10.800 1.00 0.00 175 GLU A N 11
ATOM 20544 C CA . GLU A 1 140 ? 128.743 -8.858 -9.398 1.00 0.00 175 GLU A CA 11
ATOM 20545 C C . GLU A 1 140 ? 128.694 -7.579 -8.567 1.00 0.00 175 GLU A C 11
ATOM 20546 O O . GLU A 1 140 ? 129.097 -6.497 -9.006 1.00 0.00 175 GLU A O 11
ATOM 20558 N N . VAL A 1 141 ? 128.209 -7.719 -7.345 1.00 0.00 176 VAL A N 11
ATOM 20559 C CA . VAL A 1 141 ? 128.107 -6.598 -6.413 1.00 0.00 176 VAL A CA 11
ATOM 20560 C C . VAL A 1 141 ? 128.544 -7.045 -5.018 1.00 0.00 176 VAL A C 11
ATOM 20561 O O . VAL A 1 141 ? 128.566 -8.242 -4.713 1.00 0.00 176 VAL A O 11
ATOM 20574 N N . HIS A 1 142 ? 128.878 -6.084 -4.160 1.00 0.00 177 HIS A N 11
ATOM 20575 C CA . HIS A 1 142 ? 129.283 -6.404 -2.797 1.00 0.00 177 HIS A CA 11
ATOM 20576 C C . HIS A 1 142 ? 128.017 -6.546 -1.952 1.00 0.00 177 HIS A C 11
ATOM 20577 O O . HIS A 1 142 ? 127.025 -5.844 -2.169 1.00 0.00 177 HIS A O 11
ATOM 20592 N N . GLN A 1 143 ? 128.032 -7.490 -1.013 1.00 0.00 178 GLN A N 11
ATOM 20593 C CA . GLN A 1 143 ? 126.875 -7.757 -0.167 1.00 0.00 178 GLN A CA 11
ATOM 20594 C C . GLN A 1 143 ? 126.578 -6.564 0.741 1.00 0.00 178 GLN A C 11
ATOM 20595 O O . GLN A 1 143 ? 126.932 -6.540 1.927 1.00 0.00 178 GLN A O 11
ATOM 20609 N N . GLY A 1 144 ? 125.922 -5.544 0.173 1.00 0.00 179 GLY A N 11
ATOM 20610 C CA . GLY A 1 144 ? 125.576 -4.347 0.919 1.00 0.00 179 GLY A CA 11
ATOM 20611 C C . GLY A 1 144 ? 124.931 -4.706 2.257 1.00 0.00 179 GLY A C 11
ATOM 20612 O O . GLY A 1 144 ? 124.312 -5.761 2.420 1.00 0.00 179 GLY A O 11
ATOM 20616 N N . GLN A 1 145 ? 125.120 -3.830 3.234 1.00 0.00 180 GLN A N 11
ATOM 20617 C CA . GLN A 1 145 ? 124.608 -4.044 4.583 1.00 0.00 180 GLN A CA 11
ATOM 20618 C C . GLN A 1 145 ? 123.077 -3.978 4.659 1.00 0.00 180 GLN A C 11
ATOM 20619 O O . GLN A 1 145 ? 122.444 -4.795 5.339 1.00 0.00 180 GLN A O 11
ATOM 20633 N N . ASN A 1 146 ? 122.470 -2.976 4.014 1.00 0.00 181 ASN A N 11
ATOM 20634 C CA . ASN A 1 146 ? 121.016 -2.808 4.089 1.00 0.00 181 ASN A CA 11
ATOM 20635 C C . ASN A 1 146 ? 120.242 -3.795 3.203 1.00 0.00 181 ASN A C 11
ATOM 20636 O O . ASN A 1 146 ? 119.111 -4.164 3.530 1.00 0.00 181 ASN A O 11
ATOM 20647 N N . LYS A 1 147 ? 120.835 -4.243 2.081 1.00 0.00 182 LYS A N 11
ATOM 20648 C CA . LYS A 1 147 ? 120.156 -5.194 1.184 1.00 0.00 182 LYS A CA 11
ATOM 20649 C C . LYS A 1 147 ? 118.823 -4.607 0.693 1.00 0.00 182 LYS A C 11
ATOM 20650 O O . LYS A 1 147 ? 117.846 -4.542 1.439 1.00 0.00 182 LYS A O 11
ATOM 20669 N N . ASP A 1 148 ? 118.790 -4.156 -0.577 1.00 0.00 183 ASP A N 11
ATOM 20670 C CA . ASP A 1 148 ? 117.590 -3.551 -1.189 1.00 0.00 183 ASP A CA 11
ATOM 20671 C C . ASP A 1 148 ? 117.458 -2.093 -0.748 1.00 0.00 183 ASP A C 11
ATOM 20672 O O . ASP A 1 148 ? 116.640 -1.726 0.104 1.00 0.00 183 ASP A O 11
ATOM 20681 N N . ILE A 1 149 ? 118.307 -1.255 -1.328 1.00 0.00 184 ILE A N 11
ATOM 20682 C CA . ILE A 1 149 ? 118.340 0.177 -1.009 1.00 0.00 184 ILE A CA 11
ATOM 20683 C C . ILE A 1 149 ? 117.664 1.011 -2.117 1.00 0.00 184 ILE A C 11
ATOM 20684 O O . ILE A 1 149 ? 116.915 0.487 -2.944 1.00 0.00 184 ILE A O 11
ATOM 20700 N N . LEU A 1 150 ? 117.951 2.320 -2.142 1.00 0.00 185 LEU A N 11
ATOM 20701 C CA . LEU A 1 150 ? 117.404 3.224 -3.146 1.00 0.00 185 LEU A CA 11
ATOM 20702 C C . LEU A 1 150 ? 118.303 3.139 -4.374 1.00 0.00 185 LEU A C 11
ATOM 20703 O O . LEU A 1 150 ? 119.527 3.011 -4.248 1.00 0.00 185 LEU A O 11
ATOM 20719 N N . ALA A 1 151 ? 117.712 3.155 -5.565 1.00 0.00 186 ALA A N 11
ATOM 20720 C CA . ALA A 1 151 ? 118.497 3.022 -6.785 1.00 0.00 186 ALA A CA 11
ATOM 20721 C C . ALA A 1 151 ? 119.175 4.343 -7.123 1.00 0.00 186 ALA A C 11
ATOM 20722 O O . ALA A 1 151 ? 118.683 5.428 -6.803 1.00 0.00 186 ALA A O 11
ATOM 20729 N N . LEU A 1 152 ? 120.353 4.234 -7.747 1.00 0.00 187 LEU A N 11
ATOM 20730 C CA . LEU A 1 152 ? 121.173 5.386 -8.127 1.00 0.00 187 LEU A CA 11
ATOM 20731 C C . LEU A 1 152 ? 120.332 6.553 -8.657 1.00 0.00 187 LEU A C 11
ATOM 20732 O O . LEU A 1 152 ? 119.168 6.389 -9.013 1.00 0.00 187 LEU A O 11
ATOM 20748 N N . SER A 1 153 ? 120.921 7.755 -8.687 1.00 0.00 188 SER A N 11
ATOM 20749 C CA . SER A 1 153 ? 120.202 8.938 -9.157 1.00 0.00 188 SER A CA 11
ATOM 20750 C C . SER A 1 153 ? 119.731 8.731 -10.596 1.00 0.00 188 SER A C 11
ATOM 20751 O O . SER A 1 153 ? 118.571 8.978 -10.922 1.00 0.00 188 SER A O 11
ATOM 20759 N N . GLU A 1 154 ? 120.651 8.245 -11.452 1.00 0.00 189 GLU A N 11
ATOM 20760 C CA . GLU A 1 154 ? 120.393 7.958 -12.883 1.00 0.00 189 GLU A CA 11
ATOM 20761 C C . GLU A 1 154 ? 121.695 8.097 -13.673 1.00 0.00 189 GLU A C 11
ATOM 20762 O O . GLU A 1 154 ? 122.356 9.140 -13.625 1.00 0.00 189 GLU A O 11
ATOM 20774 N N . VAL A 1 155 ? 122.053 7.065 -14.447 1.00 0.00 190 VAL A N 11
ATOM 20775 C CA . VAL A 1 155 ? 123.248 7.138 -15.275 1.00 0.00 190 VAL A CA 11
ATOM 20776 C C . VAL A 1 155 ? 122.874 7.918 -16.539 1.00 0.00 190 VAL A C 11
ATOM 20777 O O . VAL A 1 155 ? 121.955 7.542 -17.273 1.00 0.00 190 VAL A O 11
ATOM 20790 N N . THR A 1 156 ? 123.549 9.043 -16.765 1.00 0.00 191 THR A N 11
ATOM 20791 C CA . THR A 1 156 ? 123.224 9.903 -17.915 1.00 0.00 191 THR A CA 11
ATOM 20792 C C . THR A 1 156 ? 124.246 9.784 -19.047 1.00 0.00 191 THR A C 11
ATOM 20793 O O . THR A 1 156 ? 125.438 9.577 -18.826 1.00 0.00 191 THR A O 11
ATOM 20804 N N . PHE A 1 157 ? 123.756 9.926 -20.286 1.00 0.00 192 PHE A N 11
ATOM 20805 C CA . PHE A 1 157 ? 124.603 9.849 -21.475 1.00 0.00 192 PHE A CA 11
ATOM 20806 C C . PHE A 1 157 ? 124.717 11.229 -22.126 1.00 0.00 192 PHE A C 11
ATOM 20807 O O . PHE A 1 157 ? 123.734 11.974 -22.209 1.00 0.00 192 PHE A O 11
ATOM 20824 N N . GLY A 1 158 ? 125.921 11.583 -22.587 1.00 0.00 193 GLY A N 11
ATOM 20825 C CA . GLY A 1 158 ? 126.146 12.881 -23.218 1.00 0.00 193 GLY A CA 11
ATOM 20826 C C . GLY A 1 158 ? 127.034 12.748 -24.450 1.00 0.00 193 GLY A C 11
ATOM 20827 O O . GLY A 1 158 ? 127.851 11.828 -24.561 1.00 0.00 193 GLY A O 11
ATOM 20831 N N . ASN A 1 159 ? 126.873 13.681 -25.387 1.00 0.00 194 ASN A N 11
ATOM 20832 C CA . ASN A 1 159 ? 127.655 13.687 -26.620 1.00 0.00 194 ASN A CA 11
ATOM 20833 C C . ASN A 1 159 ? 128.721 14.785 -26.574 1.00 0.00 194 ASN A C 11
ATOM 20834 O O . ASN A 1 159 ? 128.534 15.737 -25.834 1.00 0.00 194 ASN A O 11
ATOM 20846 N N . SER A 1 41 ? 117.198 15.653 -14.155 1.00 0.00 76 SER A N 12
ATOM 20847 C CA . SER A 1 41 ? 116.137 14.985 -13.398 1.00 0.00 76 SER A CA 12
ATOM 20848 C C . SER A 1 41 ? 116.189 13.473 -13.624 1.00 0.00 76 SER A C 12
ATOM 20849 O O . SER A 1 41 ? 115.918 12.977 -14.722 1.00 0.00 76 SER A O 12
ATOM 20857 N N . MET A 1 42 ? 116.543 12.729 -12.573 1.00 0.00 77 MET A N 12
ATOM 20858 C CA . MET A 1 42 ? 116.637 11.270 -12.652 1.00 0.00 77 MET A CA 12
ATOM 20859 C C . MET A 1 42 ? 115.656 10.610 -11.665 1.00 0.00 77 MET A C 12
ATOM 20860 O O . MET A 1 42 ? 115.983 10.363 -10.499 1.00 0.00 77 MET A O 12
ATOM 20874 N N . SER A 1 43 ? 114.433 10.318 -12.135 1.00 0.00 78 SER A N 12
ATOM 20875 C CA . SER A 1 43 ? 113.411 9.685 -11.291 1.00 0.00 78 SER A CA 12
ATOM 20876 C C . SER A 1 43 ? 113.654 8.156 -11.218 1.00 0.00 78 SER A C 12
ATOM 20877 O O . SER A 1 43 ? 114.515 7.705 -10.455 1.00 0.00 78 SER A O 12
ATOM 20885 N N . THR A 1 44 ? 112.938 7.340 -12.024 1.00 0.00 79 THR A N 12
ATOM 20886 C CA . THR A 1 44 ? 113.158 5.889 -12.022 1.00 0.00 79 THR A CA 12
ATOM 20887 C C . THR A 1 44 ? 114.591 5.637 -12.481 1.00 0.00 79 THR A C 12
ATOM 20888 O O . THR A 1 44 ? 115.098 6.353 -13.352 1.00 0.00 79 THR A O 12
ATOM 20899 N N . VAL A 1 45 ? 115.289 4.664 -11.874 1.00 0.00 80 VAL A N 12
ATOM 20900 C CA . VAL A 1 45 ? 116.682 4.438 -12.254 1.00 0.00 80 VAL A CA 12
ATOM 20901 C C . VAL A 1 45 ? 116.818 3.408 -13.383 1.00 0.00 80 VAL A C 12
ATOM 20902 O O . VAL A 1 45 ? 117.412 3.697 -14.420 1.00 0.00 80 VAL A O 12
ATOM 20915 N N . TRP A 1 46 ? 116.232 2.228 -13.212 1.00 0.00 81 TRP A N 12
ATOM 20916 C CA . TRP A 1 46 ? 116.291 1.197 -14.242 1.00 0.00 81 TRP A CA 12
ATOM 20917 C C . TRP A 1 46 ? 115.095 0.245 -14.120 1.00 0.00 81 TRP A C 12
ATOM 20918 O O . TRP A 1 46 ? 114.409 0.212 -13.095 1.00 0.00 81 TRP A O 12
ATOM 20939 N N . GLU A 1 47 ? 114.864 -0.567 -15.155 1.00 0.00 82 GLU A N 12
ATOM 20940 C CA . GLU A 1 47 ? 113.778 -1.550 -15.133 1.00 0.00 82 GLU A CA 12
ATOM 20941 C C . GLU A 1 47 ? 114.372 -2.957 -14.933 1.00 0.00 82 GLU A C 12
ATOM 20942 O O . GLU A 1 47 ? 114.561 -3.724 -15.885 1.00 0.00 82 GLU A O 12
ATOM 20954 N N . GLU A 1 48 ? 114.711 -3.290 -13.675 1.00 0.00 83 GLU A N 12
ATOM 20955 C CA . GLU A 1 48 ? 115.321 -4.590 -13.360 1.00 0.00 83 GLU A CA 12
ATOM 20956 C C . GLU A 1 48 ? 114.638 -5.273 -12.166 1.00 0.00 83 GLU A C 12
ATOM 20957 O O . GLU A 1 48 ? 114.607 -4.745 -11.051 1.00 0.00 83 GLU A O 12
ATOM 20969 N N . ASN A 1 49 ? 114.101 -6.473 -12.404 1.00 0.00 84 ASN A N 12
ATOM 20970 C CA . ASN A 1 49 ? 113.432 -7.258 -11.358 1.00 0.00 84 ASN A CA 12
ATOM 20971 C C . ASN A 1 49 ? 114.429 -7.755 -10.293 1.00 0.00 84 ASN A C 12
ATOM 20972 O O . ASN A 1 49 ? 114.070 -7.938 -9.131 1.00 0.00 84 ASN A O 12
ATOM 20983 N N . SER A 1 50 ? 115.679 -8.002 -10.725 1.00 0.00 85 SER A N 12
ATOM 20984 C CA . SER A 1 50 ? 116.785 -8.510 -9.875 1.00 0.00 85 SER A CA 12
ATOM 20985 C C . SER A 1 50 ? 116.534 -8.396 -8.339 1.00 0.00 85 SER A C 12
ATOM 20986 O O . SER A 1 50 ? 116.125 -7.331 -7.869 1.00 0.00 85 SER A O 12
ATOM 20994 N N . PRO A 1 51 ? 116.770 -9.456 -7.542 1.00 0.00 86 PRO A N 12
ATOM 20995 C CA . PRO A 1 51 ? 116.547 -9.409 -6.055 1.00 0.00 86 PRO A CA 12
ATOM 20996 C C . PRO A 1 51 ? 117.512 -8.465 -5.307 1.00 0.00 86 PRO A C 12
ATOM 20997 O O . PRO A 1 51 ? 117.093 -7.442 -4.756 1.00 0.00 86 PRO A O 12
ATOM 21008 N N . GLY A 1 52 ? 118.811 -8.807 -5.269 1.00 0.00 87 GLY A N 12
ATOM 21009 C CA . GLY A 1 52 ? 119.802 -7.986 -4.571 1.00 0.00 87 GLY A CA 12
ATOM 21010 C C . GLY A 1 52 ? 120.260 -6.838 -5.458 1.00 0.00 87 GLY A C 12
ATOM 21011 O O . GLY A 1 52 ? 121.179 -6.985 -6.269 1.00 0.00 87 GLY A O 12
ATOM 21015 N N . GLY A 1 53 ? 119.602 -5.681 -5.321 1.00 0.00 88 GLY A N 12
ATOM 21016 C CA . GLY A 1 53 ? 119.935 -4.514 -6.134 1.00 0.00 88 GLY A CA 12
ATOM 21017 C C . GLY A 1 53 ? 119.818 -4.879 -7.619 1.00 0.00 88 GLY A C 12
ATOM 21018 O O . GLY A 1 53 ? 118.731 -4.856 -8.203 1.00 0.00 88 GLY A O 12
ATOM 21022 N N . GLY A 1 54 ? 120.949 -5.248 -8.232 1.00 0.00 89 GLY A N 12
ATOM 21023 C CA . GLY A 1 54 ? 120.969 -5.650 -9.645 1.00 0.00 89 GLY A CA 12
ATOM 21024 C C . GLY A 1 54 ? 122.048 -6.714 -9.898 1.00 0.00 89 GLY A C 12
ATOM 21025 O O . GLY A 1 54 ? 122.914 -6.546 -10.757 1.00 0.00 89 GLY A O 12
ATOM 21029 N N . VAL A 1 55 ? 122.032 -7.809 -9.119 1.00 0.00 90 VAL A N 12
ATOM 21030 C CA . VAL A 1 55 ? 123.044 -8.858 -9.268 1.00 0.00 90 VAL A CA 12
ATOM 21031 C C . VAL A 1 55 ? 123.024 -9.529 -10.665 1.00 0.00 90 VAL A C 12
ATOM 21032 O O . VAL A 1 55 ? 122.037 -10.166 -11.048 1.00 0.00 90 VAL A O 12
ATOM 21045 N N . GLY A 1 56 ? 124.168 -9.514 -11.381 1.00 0.00 91 GLY A N 12
ATOM 21046 C CA . GLY A 1 56 ? 124.266 -10.275 -12.631 1.00 0.00 91 GLY A CA 12
ATOM 21047 C C . GLY A 1 56 ? 123.666 -9.597 -13.877 1.00 0.00 91 GLY A C 12
ATOM 21048 O O . GLY A 1 56 ? 123.687 -10.185 -14.964 1.00 0.00 91 GLY A O 12
ATOM 21052 N N . GLU A 1 57 ? 123.010 -8.440 -13.725 1.00 0.00 92 GLU A N 12
ATOM 21053 C CA . GLU A 1 57 ? 122.288 -7.836 -14.857 1.00 0.00 92 GLU A CA 12
ATOM 21054 C C . GLU A 1 57 ? 123.193 -7.317 -15.991 1.00 0.00 92 GLU A C 12
ATOM 21055 O O . GLU A 1 57 ? 124.330 -6.888 -15.791 1.00 0.00 92 GLU A O 12
ATOM 21067 N N . VAL A 1 58 ? 122.632 -7.350 -17.208 1.00 0.00 93 VAL A N 12
ATOM 21068 C CA . VAL A 1 58 ? 123.304 -6.883 -18.418 1.00 0.00 93 VAL A CA 12
ATOM 21069 C C . VAL A 1 58 ? 122.341 -5.949 -19.161 1.00 0.00 93 VAL A C 12
ATOM 21070 O O . VAL A 1 58 ? 121.297 -6.372 -19.667 1.00 0.00 93 VAL A O 12
ATOM 21083 N N . LEU A 1 59 ? 122.680 -4.662 -19.204 1.00 0.00 94 LEU A N 12
ATOM 21084 C CA . LEU A 1 59 ? 121.836 -3.669 -19.856 1.00 0.00 94 LEU A CA 12
ATOM 21085 C C . LEU A 1 59 ? 122.268 -3.435 -21.301 1.00 0.00 94 LEU A C 12
ATOM 21086 O O . LEU A 1 59 ? 123.216 -2.697 -21.583 1.00 0.00 94 LEU A O 12
ATOM 21102 N N . SER A 1 60 ? 121.550 -4.069 -22.232 1.00 0.00 95 SER A N 12
ATOM 21103 C CA . SER A 1 60 ? 121.839 -3.932 -23.657 1.00 0.00 95 SER A CA 12
ATOM 21104 C C . SER A 1 60 ? 120.689 -3.197 -24.354 1.00 0.00 95 SER A C 12
ATOM 21105 O O . SER A 1 60 ? 119.567 -3.705 -24.444 1.00 0.00 95 SER A O 12
ATOM 21113 N N . TYR A 1 61 ? 120.961 -1.979 -24.843 1.00 0.00 96 TYR A N 12
ATOM 21114 C CA . TYR A 1 61 ? 119.931 -1.176 -25.518 1.00 0.00 96 TYR A CA 12
ATOM 21115 C C . TYR A 1 61 ? 120.315 -0.894 -26.975 1.00 0.00 96 TYR A C 12
ATOM 21116 O O . TYR A 1 61 ? 121.488 -0.708 -27.308 1.00 0.00 96 TYR A O 12
ATOM 21134 N N . LYS A 1 62 ? 119.307 -0.856 -27.853 1.00 0.00 97 LYS A N 12
ATOM 21135 C CA . LYS A 1 62 ? 119.525 -0.591 -29.277 1.00 0.00 97 LYS A CA 12
ATOM 21136 C C . LYS A 1 62 ? 118.755 0.673 -29.707 1.00 0.00 97 LYS A C 12
ATOM 21137 O O . LYS A 1 62 ? 117.537 0.762 -29.524 1.00 0.00 97 LYS A O 12
ATOM 21156 N N . PHE A 1 63 ? 119.458 1.661 -30.288 1.00 0.00 98 PHE A N 12
ATOM 21157 C CA . PHE A 1 63 ? 118.820 2.899 -30.737 1.00 0.00 98 PHE A CA 12
ATOM 21158 C C . PHE A 1 63 ? 118.437 2.786 -32.223 1.00 0.00 98 PHE A C 12
ATOM 21159 O O . PHE A 1 63 ? 119.033 2.018 -32.982 1.00 0.00 98 PHE A O 12
ATOM 21176 N N . ALA A 1 64 ? 117.403 3.531 -32.634 1.00 0.00 99 ALA A N 12
ATOM 21177 C CA . ALA A 1 64 ? 116.902 3.491 -34.007 1.00 0.00 99 ALA A CA 12
ATOM 21178 C C . ALA A 1 64 ? 117.851 4.148 -35.026 1.00 0.00 99 ALA A C 12
ATOM 21179 O O . ALA A 1 64 ? 117.719 3.913 -36.232 1.00 0.00 99 ALA A O 12
ATOM 21186 N N . SER A 1 65 ? 118.794 4.998 -34.577 1.00 0.00 100 SER A N 12
ATOM 21187 C CA . SER A 1 65 ? 119.691 5.667 -35.510 1.00 0.00 100 SER A CA 12
ATOM 21188 C C . SER A 1 65 ? 121.029 5.994 -34.836 1.00 0.00 100 SER A C 12
ATOM 21189 O O . SER A 1 65 ? 121.143 5.875 -33.612 1.00 0.00 100 SER A O 12
ATOM 21197 N N . PRO A 1 66 ? 122.046 6.399 -35.593 1.00 0.00 101 PRO A N 12
ATOM 21198 C CA . PRO A 1 66 ? 123.372 6.728 -35.007 1.00 0.00 101 PRO A CA 12
ATOM 21199 C C . PRO A 1 66 ? 123.305 7.947 -34.087 1.00 0.00 101 PRO A C 12
ATOM 21200 O O . PRO A 1 66 ? 122.431 8.810 -34.211 1.00 0.00 101 PRO A O 12
ATOM 21211 N N . MET A 1 67 ? 124.240 8.007 -33.146 1.00 0.00 102 MET A N 12
ATOM 21212 C CA . MET A 1 67 ? 124.317 9.092 -32.179 1.00 0.00 102 MET A CA 12
ATOM 21213 C C . MET A 1 67 ? 125.790 9.358 -31.886 1.00 0.00 102 MET A C 12
ATOM 21214 O O . MET A 1 67 ? 126.555 8.412 -31.671 1.00 0.00 102 MET A O 12
ATOM 21228 N N . HIS A 1 68 ? 126.227 10.628 -31.894 1.00 0.00 103 HIS A N 12
ATOM 21229 C CA . HIS A 1 68 ? 127.632 10.913 -31.639 1.00 0.00 103 HIS A CA 12
ATOM 21230 C C . HIS A 1 68 ? 127.879 10.937 -30.124 1.00 0.00 103 HIS A C 12
ATOM 21231 O O . HIS A 1 68 ? 127.088 11.510 -29.369 1.00 0.00 103 HIS A O 12
ATOM 21246 N N . ILE A 1 69 ? 128.963 10.285 -29.655 1.00 0.00 104 ILE A N 12
ATOM 21247 C CA . ILE A 1 69 ? 129.247 10.230 -28.211 1.00 0.00 104 ILE A CA 12
ATOM 21248 C C . ILE A 1 69 ? 130.543 10.989 -27.907 1.00 0.00 104 ILE A C 12
ATOM 21249 O O . ILE A 1 69 ? 131.471 11.031 -28.720 1.00 0.00 104 ILE A O 12
ATOM 21265 N N . GLY A 1 70 ? 130.607 11.593 -26.716 1.00 0.00 105 GLY A N 12
ATOM 21266 C CA . GLY A 1 70 ? 131.784 12.349 -26.296 1.00 0.00 105 GLY A CA 12
ATOM 21267 C C . GLY A 1 70 ? 132.176 11.995 -24.859 1.00 0.00 105 GLY A C 12
ATOM 21268 O O . GLY A 1 70 ? 133.335 11.687 -24.569 1.00 0.00 105 GLY A O 12
ATOM 21272 N N . ARG A 1 71 ? 131.199 12.038 -23.948 1.00 0.00 106 ARG A N 12
ATOM 21273 C CA . ARG A 1 71 ? 131.441 11.724 -22.537 1.00 0.00 106 ARG A CA 12
ATOM 21274 C C . ARG A 1 71 ? 130.154 11.257 -21.846 1.00 0.00 106 ARG A C 12
ATOM 21275 O O . ARG A 1 71 ? 129.047 11.702 -22.173 1.00 0.00 106 ARG A O 12
ATOM 21296 N N . ILE A 1 72 ? 130.302 10.377 -20.847 1.00 0.00 107 ILE A N 12
ATOM 21297 C CA . ILE A 1 72 ? 129.146 9.888 -20.071 1.00 0.00 107 ILE A CA 12
ATOM 21298 C C . ILE A 1 72 ? 129.342 10.241 -18.597 1.00 0.00 107 ILE A C 12
ATOM 21299 O O . ILE A 1 72 ? 130.442 10.144 -18.060 1.00 0.00 107 ILE A O 12
ATOM 21315 N N . LEU A 1 73 ? 128.263 10.648 -17.937 1.00 0.00 108 LEU A N 12
ATOM 21316 C CA . LEU A 1 73 ? 128.309 11.004 -16.523 1.00 0.00 108 LEU A CA 12
ATOM 21317 C C . LEU A 1 73 ? 127.471 10.007 -15.718 1.00 0.00 108 LEU A C 12
ATOM 21318 O O . LEU A 1 73 ? 126.248 9.934 -15.873 1.00 0.00 108 LEU A O 12
ATOM 21334 N N . ILE A 1 74 ? 128.127 9.226 -14.848 1.00 0.00 109 ILE A N 12
ATOM 21335 C CA . ILE A 1 74 ? 127.420 8.238 -14.032 1.00 0.00 109 ILE A CA 12
ATOM 21336 C C . ILE A 1 74 ? 127.319 8.716 -12.594 1.00 0.00 109 ILE A C 12
ATOM 21337 O O . ILE A 1 74 ? 128.325 8.893 -11.908 1.00 0.00 109 ILE A O 12
ATOM 21353 N N . VAL A 1 75 ? 126.090 8.838 -12.107 1.00 0.00 110 VAL A N 12
ATOM 21354 C CA . VAL A 1 75 ? 125.871 9.201 -10.705 1.00 0.00 110 VAL A CA 12
ATOM 21355 C C . VAL A 1 75 ? 125.317 7.951 -10.012 1.00 0.00 110 VAL A C 12
ATOM 21356 O O . VAL A 1 75 ? 124.214 7.480 -10.296 1.00 0.00 110 VAL A O 12
ATOM 21369 N N . ASN A 1 76 ? 126.143 7.354 -9.146 1.00 0.00 111 ASN A N 12
ATOM 21370 C CA . ASN A 1 76 ? 125.783 6.111 -8.475 1.00 0.00 111 ASN A CA 12
ATOM 21371 C C . ASN A 1 76 ? 125.570 6.290 -6.982 1.00 0.00 111 ASN A C 12
ATOM 21372 O O . ASN A 1 76 ? 125.971 7.283 -6.381 1.00 0.00 111 ASN A O 12
ATOM 21383 N N . GLY A 1 77 ? 124.935 5.284 -6.385 1.00 0.00 112 GLY A N 12
ATOM 21384 C CA . GLY A 1 77 ? 124.651 5.271 -4.964 1.00 0.00 112 GLY A CA 12
ATOM 21385 C C . GLY A 1 77 ? 123.873 6.522 -4.541 1.00 0.00 112 GLY A C 12
ATOM 21386 O O . GLY A 1 77 ? 123.742 7.488 -5.299 1.00 0.00 112 GLY A O 12
ATOM 21390 N N . ASP A 1 78 ? 123.350 6.509 -3.312 1.00 0.00 113 ASP A N 12
ATOM 21391 C CA . ASP A 1 78 ? 122.587 7.645 -2.783 1.00 0.00 113 ASP A CA 12
ATOM 21392 C C . ASP A 1 78 ? 123.479 8.884 -2.578 1.00 0.00 113 ASP A C 12
ATOM 21393 O O . ASP A 1 78 ? 122.984 9.993 -2.355 1.00 0.00 113 ASP A O 12
ATOM 21402 N N . THR A 1 79 ? 124.808 8.702 -2.648 1.00 0.00 114 THR A N 12
ATOM 21403 C CA . THR A 1 79 ? 125.762 9.805 -2.466 1.00 0.00 114 THR A CA 12
ATOM 21404 C C . THR A 1 79 ? 125.405 10.639 -1.224 1.00 0.00 114 THR A C 12
ATOM 21405 O O . THR A 1 79 ? 125.531 11.871 -1.202 1.00 0.00 114 THR A O 12
ATOM 21416 N N . SER A 1 80 ? 124.961 9.953 -0.169 1.00 0.00 115 SER A N 12
ATOM 21417 C CA . SER A 1 80 ? 124.590 10.618 1.082 1.00 0.00 115 SER A CA 12
ATOM 21418 C C . SER A 1 80 ? 125.822 10.812 1.964 1.00 0.00 115 SER A C 12
ATOM 21419 O O . SER A 1 80 ? 126.123 11.918 2.423 1.00 0.00 115 SER A O 12
ATOM 21427 N N . SER A 1 81 ? 126.549 9.719 2.192 1.00 0.00 116 SER A N 12
ATOM 21428 C CA . SER A 1 81 ? 127.751 9.736 2.999 1.00 0.00 116 SER A CA 12
ATOM 21429 C C . SER A 1 81 ? 128.571 8.490 2.681 1.00 0.00 116 SER A C 12
ATOM 21430 O O . SER A 1 81 ? 128.028 7.403 2.460 1.00 0.00 116 SER A O 12
ATOM 21438 N N . LYS A 1 82 ? 129.887 8.639 2.639 1.00 0.00 117 LYS A N 12
ATOM 21439 C CA . LYS A 1 82 ? 130.767 7.514 2.330 1.00 0.00 117 LYS A CA 12
ATOM 21440 C C . LYS A 1 82 ? 130.493 6.340 3.276 1.00 0.00 117 LYS A C 12
ATOM 21441 O O . LYS A 1 82 ? 130.465 5.178 2.859 1.00 0.00 117 LYS A O 12
ATOM 21460 N N . GLU A 1 83 ? 130.254 6.636 4.554 1.00 0.00 118 GLU A N 12
ATOM 21461 C CA . GLU A 1 83 ? 129.940 5.585 5.527 1.00 0.00 118 GLU A CA 12
ATOM 21462 C C . GLU A 1 83 ? 128.641 4.869 5.108 1.00 0.00 118 GLU A C 12
ATOM 21463 O O . GLU A 1 83 ? 128.481 3.656 5.290 1.00 0.00 118 GLU A O 12
ATOM 21475 N N . ASN A 1 84 ? 127.711 5.629 4.511 1.00 0.00 119 ASN A N 12
ATOM 21476 C CA . ASN A 1 84 ? 126.438 5.077 4.038 1.00 0.00 119 ASN A CA 12
ATOM 21477 C C . ASN A 1 84 ? 126.695 4.029 2.938 1.00 0.00 119 ASN A C 12
ATOM 21478 O O . ASN A 1 84 ? 125.981 3.030 2.824 1.00 0.00 119 ASN A O 12
ATOM 21489 N N . TYR A 1 85 ? 127.737 4.248 2.125 1.00 0.00 120 TYR A N 12
ATOM 21490 C CA . TYR A 1 85 ? 128.088 3.299 1.064 1.00 0.00 120 TYR A CA 12
ATOM 21491 C C . TYR A 1 85 ? 128.533 1.973 1.697 1.00 0.00 120 TYR A C 12
ATOM 21492 O O . TYR A 1 85 ? 128.195 0.885 1.225 1.00 0.00 120 TYR A O 12
ATOM 21510 N N . TYR A 1 86 ? 129.309 2.074 2.783 1.00 0.00 121 TYR A N 12
ATOM 21511 C CA . TYR A 1 86 ? 129.815 0.895 3.494 1.00 0.00 121 TYR A CA 12
ATOM 21512 C C . TYR A 1 86 ? 128.674 0.073 4.120 1.00 0.00 121 TYR A C 12
ATOM 21513 O O . TYR A 1 86 ? 128.834 -1.118 4.396 1.00 0.00 121 TYR A O 12
ATOM 21531 N N . LYS A 1 87 ? 127.512 0.701 4.352 1.00 0.00 122 LYS A N 12
ATOM 21532 C CA . LYS A 1 87 ? 126.363 -0.005 4.943 1.00 0.00 122 LYS A CA 12
ATOM 21533 C C . LYS A 1 87 ? 125.233 -0.236 3.915 1.00 0.00 122 LYS A C 12
ATOM 21534 O O . LYS A 1 87 ? 124.186 -0.799 4.241 1.00 0.00 122 LYS A O 12
ATOM 21553 N N . LYS A 1 88 ? 125.431 0.213 2.668 1.00 0.00 123 LYS A N 12
ATOM 21554 C CA . LYS A 1 88 ? 124.411 0.052 1.628 1.00 0.00 123 LYS A CA 12
ATOM 21555 C C . LYS A 1 88 ? 125.048 -0.470 0.324 1.00 0.00 123 LYS A C 12
ATOM 21556 O O . LYS A 1 88 ? 126.152 -0.077 -0.050 1.00 0.00 123 LYS A O 12
ATOM 21575 N N . ASN A 1 89 ? 124.338 -1.403 -0.337 1.00 0.00 124 ASN A N 12
ATOM 21576 C CA . ASN A 1 89 ? 124.771 -2.072 -1.591 1.00 0.00 124 ASN A CA 12
ATOM 21577 C C . ASN A 1 89 ? 125.862 -1.334 -2.387 1.00 0.00 124 ASN A C 12
ATOM 21578 O O . ASN A 1 89 ? 125.871 -0.107 -2.509 1.00 0.00 124 ASN A O 12
ATOM 21589 N N . ARG A 1 90 ? 126.784 -2.122 -2.962 1.00 0.00 125 ARG A N 12
ATOM 21590 C CA . ARG A 1 90 ? 127.886 -1.588 -3.777 1.00 0.00 125 ARG A CA 12
ATOM 21591 C C . ARG A 1 90 ? 127.847 -2.218 -5.177 1.00 0.00 125 ARG A C 12
ATOM 21592 O O . ARG A 1 90 ? 127.634 -3.422 -5.324 1.00 0.00 125 ARG A O 12
ATOM 21613 N N . ILE A 1 91 ? 128.062 -1.406 -6.218 1.00 0.00 126 ILE A N 12
ATOM 21614 C CA . ILE A 1 91 ? 128.053 -1.902 -7.603 1.00 0.00 126 ILE A CA 12
ATOM 21615 C C . ILE A 1 91 ? 129.207 -2.903 -7.819 1.00 0.00 126 ILE A C 12
ATOM 21616 O O . ILE A 1 91 ? 129.058 -3.915 -8.507 1.00 0.00 126 ILE A O 12
ATOM 21632 N N . ALA A 1 92 ? 130.368 -2.612 -7.219 1.00 0.00 127 ALA A N 12
ATOM 21633 C CA . ALA A 1 92 ? 131.567 -3.468 -7.319 1.00 0.00 127 ALA A CA 12
ATOM 21634 C C . ALA A 1 92 ? 132.287 -3.303 -8.673 1.00 0.00 127 ALA A C 12
ATOM 21635 O O . ALA A 1 92 ? 133.317 -2.626 -8.751 1.00 0.00 127 ALA A O 12
ATOM 21642 N N . LYS A 1 93 ? 131.775 -3.929 -9.752 1.00 0.00 128 LYS A N 12
ATOM 21643 C CA . LYS A 1 93 ? 132.423 -3.828 -11.063 1.00 0.00 128 LYS A CA 12
ATOM 21644 C C . LYS A 1 93 ? 131.393 -3.789 -12.192 1.00 0.00 128 LYS A C 12
ATOM 21645 O O . LYS A 1 93 ? 130.282 -4.316 -12.068 1.00 0.00 128 LYS A O 12
ATOM 21664 N N . ALA A 1 94 ? 131.769 -3.163 -13.311 1.00 0.00 129 ALA A N 12
ATOM 21665 C CA . ALA A 1 94 ? 130.883 -3.059 -14.469 1.00 0.00 129 ALA A CA 12
ATOM 21666 C C . ALA A 1 94 ? 131.684 -2.740 -15.736 1.00 0.00 129 ALA A C 12
ATOM 21667 O O . ALA A 1 94 ? 132.630 -1.949 -15.715 1.00 0.00 129 ALA A O 12
ATOM 21674 N N . ASP A 1 95 ? 131.304 -3.365 -16.856 1.00 0.00 130 ASP A N 12
ATOM 21675 C CA . ASP A 1 95 ? 131.984 -3.148 -18.135 1.00 0.00 130 ASP A CA 12
ATOM 21676 C C . ASP A 1 95 ? 131.057 -2.420 -19.113 1.00 0.00 130 ASP A C 12
ATOM 21677 O O . ASP A 1 95 ? 129.970 -2.905 -19.437 1.00 0.00 130 ASP A O 12
ATOM 21686 N N . VAL A 1 96 ? 131.481 -1.243 -19.597 1.00 0.00 131 VAL A N 12
ATOM 21687 C CA . VAL A 1 96 ? 130.674 -0.466 -20.538 1.00 0.00 131 VAL A CA 12
ATOM 21688 C C . VAL A 1 96 ? 131.417 -0.328 -21.862 1.00 0.00 131 VAL A C 12
ATOM 21689 O O . VAL A 1 96 ? 132.608 0.007 -21.918 1.00 0.00 131 VAL A O 12
ATOM 21702 N N . LYS A 1 97 ? 130.693 -0.585 -22.931 1.00 0.00 132 LYS A N 12
ATOM 21703 C CA . LYS A 1 97 ? 131.260 -0.490 -24.288 1.00 0.00 132 LYS A CA 12
ATOM 21704 C C . LYS A 1 97 ? 130.223 -0.035 -25.334 1.00 0.00 132 LYS A C 12
ATOM 21705 O O . LYS A 1 97 ? 129.010 -0.229 -25.177 1.00 0.00 132 LYS A O 12
ATOM 21724 N N . TYR A 1 98 ? 130.721 0.551 -26.435 1.00 0.00 133 TYR A N 12
ATOM 21725 C CA . TYR A 1 98 ? 129.881 1.007 -27.538 1.00 0.00 133 TYR A CA 12
ATOM 21726 C C . TYR A 1 98 ? 130.274 0.199 -28.787 1.00 0.00 133 TYR A C 12
ATOM 21727 O O . TYR A 1 98 ? 131.470 0.037 -29.076 1.00 0.00 133 TYR A O 12
ATOM 21745 N N . TYR A 1 99 ? 129.290 -0.318 -29.539 1.00 0.00 134 TYR A N 12
ATOM 21746 C CA . TYR A 1 99 ? 129.592 -1.108 -30.748 1.00 0.00 134 TYR A CA 12
ATOM 21747 C C . TYR A 1 99 ? 129.180 -0.344 -32.018 1.00 0.00 134 TYR A C 12
ATOM 21748 O O . TYR A 1 99 ? 128.221 0.432 -32.021 1.00 0.00 134 TYR A O 12
ATOM 21766 N N . ASN A 1 100 ? 129.920 -0.561 -33.116 1.00 0.00 135 ASN A N 12
ATOM 21767 C CA . ASN A 1 100 ? 129.618 0.111 -34.385 1.00 0.00 135 ASN A CA 12
ATOM 21768 C C . ASN A 1 100 ? 128.730 -0.780 -35.275 1.00 0.00 135 ASN A C 12
ATOM 21769 O O . ASN A 1 100 ? 128.889 -0.853 -36.499 1.00 0.00 135 ASN A O 12
ATOM 21780 N N . GLY A 1 101 ? 127.763 -1.467 -34.652 1.00 0.00 136 GLY A N 12
ATOM 21781 C CA . GLY A 1 101 ? 126.838 -2.342 -35.376 1.00 0.00 136 GLY A CA 12
ATOM 21782 C C . GLY A 1 101 ? 127.501 -3.603 -35.953 1.00 0.00 136 GLY A C 12
ATOM 21783 O O . GLY A 1 101 ? 126.813 -4.549 -36.351 1.00 0.00 136 GLY A O 12
ATOM 21787 N N . ASN A 1 102 ? 128.835 -3.629 -36.021 1.00 0.00 137 ASN A N 12
ATOM 21788 C CA . ASN A 1 102 ? 129.552 -4.776 -36.568 1.00 0.00 137 ASN A CA 12
ATOM 21789 C C . ASN A 1 102 ? 130.819 -5.112 -35.764 1.00 0.00 137 ASN A C 12
ATOM 21790 O O . ASN A 1 102 ? 131.053 -6.272 -35.412 1.00 0.00 137 ASN A O 12
ATOM 21801 N N . LYS A 1 103 ? 131.663 -4.104 -35.487 1.00 0.00 138 LYS A N 12
ATOM 21802 C CA . LYS A 1 103 ? 132.910 -4.328 -34.749 1.00 0.00 138 LYS A CA 12
ATOM 21803 C C . LYS A 1 103 ? 132.986 -3.452 -33.492 1.00 0.00 138 LYS A C 12
ATOM 21804 O O . LYS A 1 103 ? 132.344 -2.404 -33.390 1.00 0.00 138 LYS A O 12
ATOM 21823 N N . LEU A 1 104 ? 133.798 -3.893 -32.527 1.00 0.00 139 LEU A N 12
ATOM 21824 C CA . LEU A 1 104 ? 133.989 -3.170 -31.270 1.00 0.00 139 LEU A CA 12
ATOM 21825 C C . LEU A 1 104 ? 134.862 -1.924 -31.511 1.00 0.00 139 LEU A C 12
ATOM 21826 O O . LEU A 1 104 ? 135.978 -2.029 -32.031 1.00 0.00 139 LEU A O 12
ATOM 21842 N N . VAL A 1 105 ? 134.366 -0.731 -31.139 1.00 0.00 140 VAL A N 12
ATOM 21843 C CA . VAL A 1 105 ? 135.131 0.510 -31.334 1.00 0.00 140 VAL A CA 12
ATOM 21844 C C . VAL A 1 105 ? 135.494 1.144 -29.980 1.00 0.00 140 VAL A C 12
ATOM 21845 O O . VAL A 1 105 ? 136.543 1.778 -29.836 1.00 0.00 140 VAL A O 12
ATOM 21858 N N . LEU A 1 106 ? 134.623 0.973 -28.978 1.00 0.00 141 LEU A N 12
ATOM 21859 C CA . LEU A 1 106 ? 134.869 1.531 -27.644 1.00 0.00 141 LEU A CA 12
ATOM 21860 C C . LEU A 1 106 ? 134.842 0.430 -26.584 1.00 0.00 141 LEU A C 12
ATOM 21861 O O . LEU A 1 106 ? 133.820 -0.223 -26.368 1.00 0.00 141 LEU A O 12
ATOM 21877 N N . PHE A 1 107 ? 135.974 0.242 -25.902 1.00 0.00 142 PHE A N 12
ATOM 21878 C CA . PHE A 1 107 ? 136.088 -0.763 -24.844 1.00 0.00 142 PHE A CA 12
ATOM 21879 C C . PHE A 1 107 ? 136.601 -0.106 -23.557 1.00 0.00 142 PHE A C 12
ATOM 21880 O O . PHE A 1 107 ? 137.783 0.232 -23.444 1.00 0.00 142 PHE A O 12
ATOM 21897 N N . GLN A 1 108 ? 135.706 0.088 -22.579 1.00 0.00 143 GLN A N 12
ATOM 21898 C CA . GLN A 1 108 ? 136.088 0.718 -21.313 1.00 0.00 143 GLN A CA 12
ATOM 21899 C C . GLN A 1 108 ? 135.477 -0.014 -20.116 1.00 0.00 143 GLN A C 12
ATOM 21900 O O . GLN A 1 108 ? 134.297 -0.374 -20.110 1.00 0.00 143 GLN A O 12
ATOM 21914 N N . LYS A 1 109 ? 136.292 -0.217 -19.077 1.00 0.00 144 LYS A N 12
ATOM 21915 C CA . LYS A 1 109 ? 135.838 -0.882 -17.857 1.00 0.00 144 LYS A CA 12
ATOM 21916 C C . LYS A 1 109 ? 135.742 0.138 -16.724 1.00 0.00 144 LYS A C 12
ATOM 21917 O O . LYS A 1 109 ? 136.475 1.131 -16.700 1.00 0.00 144 LYS A O 12
ATOM 21936 N N . ILE A 1 110 ? 134.824 -0.090 -15.777 1.00 0.00 145 ILE A N 12
ATOM 21937 C CA . ILE A 1 110 ? 134.643 0.836 -14.658 1.00 0.00 145 ILE A CA 12
ATOM 21938 C C . ILE A 1 110 ? 134.555 0.086 -13.318 1.00 0.00 145 ILE A C 12
ATOM 21939 O O . ILE A 1 110 ? 134.171 -1.087 -13.243 1.00 0.00 145 ILE A O 12
ATOM 21955 N N . GLU A 1 111 ? 134.911 0.798 -12.247 1.00 0.00 146 GLU A N 12
ATOM 21956 C CA . GLU A 1 111 ? 134.881 0.254 -10.893 1.00 0.00 146 GLU A CA 12
ATOM 21957 C C . GLU A 1 111 ? 134.372 1.329 -9.933 1.00 0.00 146 GLU A C 12
ATOM 21958 O O . GLU A 1 111 ? 134.345 2.517 -10.272 1.00 0.00 146 GLU A O 12
ATOM 21970 N N . LEU A 1 112 ? 133.955 0.924 -8.728 1.00 0.00 147 LEU A N 12
ATOM 21971 C CA . LEU A 1 112 ? 133.443 1.882 -7.747 1.00 0.00 147 LEU A CA 12
ATOM 21972 C C . LEU A 1 112 ? 133.946 1.563 -6.334 1.00 0.00 147 LEU A C 12
ATOM 21973 O O . LEU A 1 112 ? 133.179 1.278 -5.405 1.00 0.00 147 LEU A O 12
ATOM 21989 N N . GLY A 1 113 ? 135.265 1.638 -6.171 1.00 0.00 148 GLY A N 12
ATOM 21990 C CA . GLY A 1 113 ? 135.903 1.387 -4.881 1.00 0.00 148 GLY A CA 12
ATOM 21991 C C . GLY A 1 113 ? 136.474 2.686 -4.313 1.00 0.00 148 GLY A C 12
ATOM 21992 O O . GLY A 1 113 ? 137.359 3.309 -4.906 1.00 0.00 148 GLY A O 12
ATOM 21996 N N . ASP A 1 114 ? 135.956 3.112 -3.155 1.00 0.00 149 ASP A N 12
ATOM 21997 C CA . ASP A 1 114 ? 136.410 4.349 -2.514 1.00 0.00 149 ASP A CA 12
ATOM 21998 C C . ASP A 1 114 ? 136.215 5.537 -3.468 1.00 0.00 149 ASP A C 12
ATOM 21999 O O . ASP A 1 114 ? 137.091 5.865 -4.276 1.00 0.00 149 ASP A O 12
ATOM 22008 N N . THR A 1 115 ? 135.049 6.188 -3.379 1.00 0.00 150 THR A N 12
ATOM 22009 C CA . THR A 1 115 ? 134.739 7.335 -4.235 1.00 0.00 150 THR A CA 12
ATOM 22010 C C . THR A 1 115 ? 133.873 8.349 -3.485 1.00 0.00 150 THR A C 12
ATOM 22011 O O . THR A 1 115 ? 132.833 8.009 -2.920 1.00 0.00 150 THR A O 12
ATOM 22022 N N . TYR A 1 116 ? 134.308 9.609 -3.497 1.00 0.00 151 TYR A N 12
ATOM 22023 C CA . TYR A 1 116 ? 133.597 10.692 -2.832 1.00 0.00 151 TYR A CA 12
ATOM 22024 C C . TYR A 1 116 ? 132.177 10.858 -3.381 1.00 0.00 151 TYR A C 12
ATOM 22025 O O . TYR A 1 116 ? 131.893 10.595 -4.552 1.00 0.00 151 TYR A O 12
ATOM 22043 N N . THR A 1 117 ? 131.273 11.281 -2.496 1.00 0.00 152 THR A N 12
ATOM 22044 C CA . THR A 1 117 ? 129.862 11.468 -2.843 1.00 0.00 152 THR A CA 12
ATOM 22045 C C . THR A 1 117 ? 129.642 12.903 -3.310 1.00 0.00 152 THR A C 12
ATOM 22046 O O . THR A 1 117 ? 130.501 13.763 -3.139 1.00 0.00 152 THR A O 12
ATOM 22057 N N . LYS A 1 118 ? 128.489 13.161 -3.946 1.00 0.00 153 LYS A N 12
ATOM 22058 C CA . LYS A 1 118 ? 128.157 14.500 -4.489 1.00 0.00 153 LYS A CA 12
ATOM 22059 C C . LYS A 1 118 ? 128.947 14.782 -5.791 1.00 0.00 153 LYS A C 12
ATOM 22060 O O . LYS A 1 118 ? 128.700 15.772 -6.484 1.00 0.00 153 LYS A O 12
ATOM 22079 N N . LYS A 1 119 ? 129.901 13.900 -6.137 1.00 0.00 154 LYS A N 12
ATOM 22080 C CA . LYS A 1 119 ? 130.707 14.050 -7.346 1.00 0.00 154 LYS A CA 12
ATOM 22081 C C . LYS A 1 119 ? 130.497 12.838 -8.284 1.00 0.00 154 LYS A C 12
ATOM 22082 O O . LYS A 1 119 ? 131.110 11.789 -8.064 1.00 0.00 154 LYS A O 12
ATOM 22101 N N . PRO A 1 120 ? 129.654 12.935 -9.315 1.00 0.00 155 PRO A N 12
ATOM 22102 C CA . PRO A 1 120 ? 129.417 11.786 -10.248 1.00 0.00 155 PRO A CA 12
ATOM 22103 C C . PRO A 1 120 ? 130.708 11.321 -10.933 1.00 0.00 155 PRO A C 12
ATOM 22104 O O . PRO A 1 120 ? 131.661 12.089 -11.100 1.00 0.00 155 PRO A O 12
ATOM 22115 N N . HIS A 1 121 ? 130.737 10.048 -11.337 1.00 0.00 156 HIS A N 12
ATOM 22116 C CA . HIS A 1 121 ? 131.899 9.475 -12.010 1.00 0.00 156 HIS A CA 12
ATOM 22117 C C . HIS A 1 121 ? 131.687 9.524 -13.521 1.00 0.00 156 HIS A C 12
ATOM 22118 O O . HIS A 1 121 ? 130.906 8.750 -14.084 1.00 0.00 156 HIS A O 12
ATOM 22133 N N . HIS A 1 122 ? 132.370 10.458 -14.186 1.00 0.00 157 HIS A N 12
ATOM 22134 C CA . HIS A 1 122 ? 132.232 10.622 -15.632 1.00 0.00 157 HIS A CA 12
ATOM 22135 C C . HIS A 1 122 ? 133.303 9.841 -16.400 1.00 0.00 157 HIS A C 12
ATOM 22136 O O . HIS A 1 122 ? 134.499 9.914 -16.102 1.00 0.00 157 HIS A O 12
ATOM 22151 N N . ILE A 1 123 ? 132.859 9.097 -17.415 1.00 0.00 158 ILE A N 12
ATOM 22152 C CA . ILE A 1 123 ? 133.764 8.311 -18.252 1.00 0.00 158 ILE A CA 12
ATOM 22153 C C . ILE A 1 123 ? 134.151 9.138 -19.498 1.00 0.00 158 ILE A C 12
ATOM 22154 O O . ILE A 1 123 ? 133.314 9.857 -20.059 1.00 0.00 158 ILE A O 12
ATOM 22170 N N . GLU A 1 124 ? 135.410 9.040 -19.945 1.00 0.00 159 GLU A N 12
ATOM 22171 C CA . GLU A 1 124 ? 135.859 9.777 -21.117 1.00 0.00 159 GLU A CA 12
ATOM 22172 C C . GLU A 1 124 ? 135.923 8.846 -22.331 1.00 0.00 159 GLU A C 12
ATOM 22173 O O . GLU A 1 124 ? 136.699 7.886 -22.361 1.00 0.00 159 GLU A O 12
ATOM 22185 N N . ILE A 1 125 ? 135.102 9.129 -23.347 1.00 0.00 160 ILE A N 12
ATOM 22186 C CA . ILE A 1 125 ? 135.069 8.328 -24.557 1.00 0.00 160 ILE A CA 12
ATOM 22187 C C . ILE A 1 125 ? 136.255 8.706 -25.462 1.00 0.00 160 ILE A C 12
ATOM 22188 O O . ILE A 1 125 ? 136.755 9.833 -25.447 1.00 0.00 160 ILE A O 12
ATOM 22204 N N . ASP A 1 126 ? 136.729 7.723 -26.214 1.00 0.00 161 ASP A N 12
ATOM 22205 C CA . ASP A 1 126 ? 137.891 7.886 -27.098 1.00 0.00 161 ASP A CA 12
ATOM 22206 C C . ASP A 1 126 ? 137.794 9.078 -28.080 1.00 0.00 161 ASP A C 12
ATOM 22207 O O . ASP A 1 126 ? 138.818 9.702 -28.381 1.00 0.00 161 ASP A O 12
ATOM 22216 N N . LYS A 1 127 ? 136.596 9.415 -28.608 1.00 0.00 162 LYS A N 12
ATOM 22217 C CA . LYS A 1 127 ? 136.482 10.534 -29.557 1.00 0.00 162 LYS A CA 12
ATOM 22218 C C . LYS A 1 127 ? 135.006 10.841 -29.906 1.00 0.00 162 LYS A C 12
ATOM 22219 O O . LYS A 1 127 ? 134.077 10.403 -29.224 1.00 0.00 162 LYS A O 12
ATOM 22238 N N . LYS A 1 128 ? 134.801 11.618 -30.981 1.00 0.00 163 LYS A N 12
ATOM 22239 C CA . LYS A 1 128 ? 133.471 12.008 -31.435 1.00 0.00 163 LYS A CA 12
ATOM 22240 C C . LYS A 1 128 ? 133.007 11.092 -32.574 1.00 0.00 163 LYS A C 12
ATOM 22241 O O . LYS A 1 128 ? 132.650 11.524 -33.678 1.00 0.00 163 LYS A O 12
ATOM 22260 N N . LEU A 1 129 ? 132.989 9.799 -32.280 1.00 0.00 164 LEU A N 12
ATOM 22261 C CA . LEU A 1 129 ? 132.548 8.786 -33.237 1.00 0.00 164 LEU A CA 12
ATOM 22262 C C . LEU A 1 129 ? 131.062 8.571 -33.038 1.00 0.00 164 LEU A C 12
ATOM 22263 O O . LEU A 1 129 ? 130.620 8.450 -31.888 1.00 0.00 164 LEU A O 12
ATOM 22279 N N . ASP A 1 130 ? 130.250 8.514 -34.120 1.00 0.00 165 ASP A N 12
ATOM 22280 C CA . ASP A 1 130 ? 128.818 8.282 -33.892 1.00 0.00 165 ASP A CA 12
ATOM 22281 C C . ASP A 1 130 ? 128.409 6.913 -34.427 1.00 0.00 165 ASP A C 12
ATOM 22282 O O . ASP A 1 130 ? 128.418 6.626 -35.625 1.00 0.00 165 ASP A O 12
ATOM 22291 N N . VAL A 1 131 ? 127.940 6.107 -33.495 1.00 0.00 166 VAL A N 12
ATOM 22292 C CA . VAL A 1 131 ? 127.381 4.787 -33.749 1.00 0.00 166 VAL A CA 12
ATOM 22293 C C . VAL A 1 131 ? 126.290 4.575 -32.706 1.00 0.00 166 VAL A C 12
ATOM 22294 O O . VAL A 1 131 ? 126.298 5.314 -31.703 1.00 0.00 166 VAL A O 12
ATOM 22307 N N . ASP A 1 132 ? 125.506 3.467 -32.742 1.00 0.00 167 ASP A N 12
ATOM 22308 C CA . ASP A 1 132 ? 124.733 3.219 -31.547 1.00 0.00 167 ASP A CA 12
ATOM 22309 C C . ASP A 1 132 ? 124.564 1.724 -31.285 1.00 0.00 167 ASP A C 12
ATOM 22310 O O . ASP A 1 132 ? 123.858 0.983 -31.969 1.00 0.00 167 ASP A O 12
ATOM 22319 N N . ARG A 1 133 ? 125.093 1.365 -30.135 1.00 0.00 168 ARG A N 12
ATOM 22320 C CA . ARG A 1 133 ? 124.951 0.086 -29.497 1.00 0.00 168 ARG A CA 12
ATOM 22321 C C . ARG A 1 133 ? 125.097 0.401 -28.021 1.00 0.00 168 ARG A C 12
ATOM 22322 O O . ARG A 1 133 ? 126.139 0.998 -27.702 1.00 0.00 168 ARG A O 12
ATOM 22343 N N . ILE A 1 134 ? 124.231 0.014 -27.085 1.00 0.00 169 ILE A N 12
ATOM 22344 C CA . ILE A 1 134 ? 124.579 0.327 -25.688 1.00 0.00 169 ILE A CA 12
ATOM 22345 C C . ILE A 1 134 ? 124.849 -0.974 -24.961 1.00 0.00 169 ILE A C 12
ATOM 22346 O O . ILE A 1 134 ? 123.994 -1.853 -24.864 1.00 0.00 169 ILE A O 12
ATOM 22362 N N . ASP A 1 135 ? 126.058 -1.073 -24.408 1.00 0.00 170 ASP A N 12
ATOM 22363 C CA . ASP A 1 135 ? 126.455 -2.239 -23.639 1.00 0.00 170 ASP A CA 12
ATOM 22364 C C . ASP A 1 135 ? 126.903 -1.801 -22.251 1.00 0.00 170 ASP A C 12
ATOM 22365 O O . ASP A 1 135 ? 127.949 -1.162 -22.102 1.00 0.00 170 ASP A O 12
ATOM 22374 N N . ILE A 1 136 ? 126.143 -2.158 -21.223 1.00 0.00 171 ILE A N 12
ATOM 22375 C CA . ILE A 1 136 ? 126.505 -1.817 -19.860 1.00 0.00 171 ILE A CA 12
ATOM 22376 C C . ILE A 1 136 ? 126.263 -3.070 -19.010 1.00 0.00 171 ILE A C 12
ATOM 22377 O O . ILE A 1 136 ? 125.128 -3.455 -18.739 1.00 0.00 171 ILE A O 12
ATOM 22393 N N . GLU A 1 137 ? 127.352 -3.741 -18.644 1.00 0.00 172 GLU A N 12
ATOM 22394 C CA . GLU A 1 137 ? 127.273 -4.999 -17.891 1.00 0.00 172 GLU A CA 12
ATOM 22395 C C . GLU A 1 137 ? 127.696 -4.882 -16.424 1.00 0.00 172 GLU A C 12
ATOM 22396 O O . GLU A 1 137 ? 128.576 -4.107 -16.048 1.00 0.00 172 GLU A O 12
ATOM 22408 N N . VAL A 1 138 ? 127.082 -5.738 -15.604 1.00 0.00 173 VAL A N 12
ATOM 22409 C CA . VAL A 1 138 ? 127.387 -5.844 -14.178 1.00 0.00 173 VAL A CA 12
ATOM 22410 C C . VAL A 1 138 ? 127.696 -7.323 -13.920 1.00 0.00 173 VAL A C 12
ATOM 22411 O O . VAL A 1 138 ? 126.855 -8.193 -14.169 1.00 0.00 173 VAL A O 12
ATOM 22424 N N . THR A 1 139 ? 128.924 -7.630 -13.489 1.00 0.00 174 THR A N 12
ATOM 22425 C CA . THR A 1 139 ? 129.328 -9.032 -13.294 1.00 0.00 174 THR A CA 12
ATOM 22426 C C . THR A 1 139 ? 129.241 -9.505 -11.836 1.00 0.00 174 THR A C 12
ATOM 22427 O O . THR A 1 139 ? 129.277 -10.713 -11.575 1.00 0.00 174 THR A O 12
ATOM 22438 N N . GLU A 1 140 ? 129.139 -8.583 -10.873 1.00 0.00 175 GLU A N 12
ATOM 22439 C CA . GLU A 1 140 ? 129.068 -8.970 -9.474 1.00 0.00 175 GLU A CA 12
ATOM 22440 C C . GLU A 1 140 ? 128.582 -7.817 -8.602 1.00 0.00 175 GLU A C 12
ATOM 22441 O O . GLU A 1 140 ? 128.748 -6.636 -8.920 1.00 0.00 175 GLU A O 12
ATOM 22453 N N . VAL A 1 141 ? 128.001 -8.183 -7.476 1.00 0.00 176 VAL A N 12
ATOM 22454 C CA . VAL A 1 141 ? 127.500 -7.225 -6.496 1.00 0.00 176 VAL A CA 12
ATOM 22455 C C . VAL A 1 141 ? 127.693 -7.819 -5.095 1.00 0.00 176 VAL A C 12
ATOM 22456 O O . VAL A 1 141 ? 127.466 -9.013 -4.871 1.00 0.00 176 VAL A O 12
ATOM 22469 N N . HIS A 1 142 ? 128.127 -6.989 -4.146 1.00 0.00 177 HIS A N 12
ATOM 22470 C CA . HIS A 1 142 ? 128.358 -7.448 -2.778 1.00 0.00 177 HIS A CA 12
ATOM 22471 C C . HIS A 1 142 ? 127.050 -7.408 -1.992 1.00 0.00 177 HIS A C 12
ATOM 22472 O O . HIS A 1 142 ? 126.223 -6.511 -2.173 1.00 0.00 177 HIS A O 12
ATOM 22487 N N . GLN A 1 143 ? 126.856 -8.395 -1.114 1.00 0.00 178 GLN A N 12
ATOM 22488 C CA . GLN A 1 143 ? 125.646 -8.474 -0.305 1.00 0.00 178 GLN A CA 12
ATOM 22489 C C . GLN A 1 143 ? 125.692 -7.407 0.793 1.00 0.00 178 GLN A C 12
ATOM 22490 O O . GLN A 1 143 ? 125.862 -7.695 1.984 1.00 0.00 178 GLN A O 12
ATOM 22504 N N . GLY A 1 144 ? 125.566 -6.146 0.371 1.00 0.00 179 GLY A N 12
ATOM 22505 C CA . GLY A 1 144 ? 125.609 -5.005 1.274 1.00 0.00 179 GLY A CA 12
ATOM 22506 C C . GLY A 1 144 ? 124.847 -5.246 2.574 1.00 0.00 179 GLY A C 12
ATOM 22507 O O . GLY A 1 144 ? 124.019 -6.154 2.689 1.00 0.00 179 GLY A O 12
ATOM 22511 N N . GLN A 1 145 ? 125.147 -4.418 3.570 1.00 0.00 180 GLN A N 12
ATOM 22512 C CA . GLN A 1 145 ? 124.516 -4.523 4.885 1.00 0.00 180 GLN A CA 12
ATOM 22513 C C . GLN A 1 145 ? 123.017 -4.261 4.793 1.00 0.00 180 GLN A C 12
ATOM 22514 O O . GLN A 1 145 ? 122.211 -4.978 5.396 1.00 0.00 180 GLN A O 12
ATOM 22528 N N . ASN A 1 146 ? 122.625 -3.211 4.056 1.00 0.00 181 ASN A N 12
ATOM 22529 C CA . ASN A 1 146 ? 121.201 -2.878 3.941 1.00 0.00 181 ASN A CA 12
ATOM 22530 C C . ASN A 1 146 ? 120.470 -3.797 2.949 1.00 0.00 181 ASN A C 12
ATOM 22531 O O . ASN A 1 146 ? 119.283 -4.073 3.116 1.00 0.00 181 ASN A O 12
ATOM 22542 N N . LYS A 1 147 ? 121.184 -4.303 1.930 1.00 0.00 182 LYS A N 12
ATOM 22543 C CA . LYS A 1 147 ? 120.594 -5.214 0.937 1.00 0.00 182 LYS A CA 12
ATOM 22544 C C . LYS A 1 147 ? 119.312 -4.622 0.328 1.00 0.00 182 LYS A C 12
ATOM 22545 O O . LYS A 1 147 ? 118.262 -4.570 0.967 1.00 0.00 182 LYS A O 12
ATOM 22564 N N . ASP A 1 148 ? 119.405 -4.162 -0.933 1.00 0.00 183 ASP A N 12
ATOM 22565 C CA . ASP A 1 148 ? 118.272 -3.556 -1.656 1.00 0.00 183 ASP A CA 12
ATOM 22566 C C . ASP A 1 148 ? 118.095 -2.111 -1.202 1.00 0.00 183 ASP A C 12
ATOM 22567 O O . ASP A 1 148 ? 117.218 -1.761 -0.407 1.00 0.00 183 ASP A O 12
ATOM 22576 N N . ILE A 1 149 ? 118.981 -1.269 -1.712 1.00 0.00 184 ILE A N 12
ATOM 22577 C CA . ILE A 1 149 ? 119.002 0.158 -1.386 1.00 0.00 184 ILE A CA 12
ATOM 22578 C C . ILE A 1 149 ? 118.932 0.983 -2.667 1.00 0.00 184 ILE A C 12
ATOM 22579 O O . ILE A 1 149 ? 118.755 0.437 -3.763 1.00 0.00 184 ILE A O 12
ATOM 22595 N N . LEU A 1 150 ? 119.126 2.303 -2.550 1.00 0.00 185 LEU A N 12
ATOM 22596 C CA . LEU A 1 150 ? 119.138 3.153 -3.719 1.00 0.00 185 LEU A CA 12
ATOM 22597 C C . LEU A 1 150 ? 120.552 3.098 -4.273 1.00 0.00 185 LEU A C 12
ATOM 22598 O O . LEU A 1 150 ? 121.504 3.609 -3.672 1.00 0.00 185 LEU A O 12
ATOM 22614 N N . ALA A 1 151 ? 120.695 2.447 -5.419 1.00 0.00 186 ALA A N 12
ATOM 22615 C CA . ALA A 1 151 ? 121.991 2.289 -6.056 1.00 0.00 186 ALA A CA 12
ATOM 22616 C C . ALA A 1 151 ? 121.908 2.784 -7.483 1.00 0.00 186 ALA A C 12
ATOM 22617 O O . ALA A 1 151 ? 120.831 2.817 -8.087 1.00 0.00 186 ALA A O 12
ATOM 22624 N N . LEU A 1 152 ? 123.050 3.180 -8.040 1.00 0.00 187 LEU A N 12
ATOM 22625 C CA . LEU A 1 152 ? 123.090 3.678 -9.405 1.00 0.00 187 LEU A CA 12
ATOM 22626 C C . LEU A 1 152 ? 122.027 4.773 -9.596 1.00 0.00 187 LEU A C 12
ATOM 22627 O O . LEU A 1 152 ? 121.017 4.565 -10.244 1.00 0.00 187 LEU A O 12
ATOM 22643 N N . SER A 1 153 ? 122.246 5.961 -9.002 1.00 0.00 188 SER A N 12
ATOM 22644 C CA . SER A 1 153 ? 121.274 7.064 -9.102 1.00 0.00 188 SER A CA 12
ATOM 22645 C C . SER A 1 153 ? 120.752 7.206 -10.540 1.00 0.00 188 SER A C 12
ATOM 22646 O O . SER A 1 153 ? 119.551 7.321 -10.762 1.00 0.00 188 SER A O 12
ATOM 22654 N N . GLU A 1 154 ? 121.671 7.137 -11.522 1.00 0.00 189 GLU A N 12
ATOM 22655 C CA . GLU A 1 154 ? 121.339 7.200 -12.967 1.00 0.00 189 GLU A CA 12
ATOM 22656 C C . GLU A 1 154 ? 122.575 7.622 -13.777 1.00 0.00 189 GLU A C 12
ATOM 22657 O O . GLU A 1 154 ? 123.522 8.213 -13.259 1.00 0.00 189 GLU A O 12
ATOM 22669 N N . VAL A 1 155 ? 122.555 7.306 -15.071 1.00 0.00 190 VAL A N 12
ATOM 22670 C CA . VAL A 1 155 ? 123.656 7.640 -15.979 1.00 0.00 190 VAL A CA 12
ATOM 22671 C C . VAL A 1 155 ? 123.139 8.507 -17.136 1.00 0.00 190 VAL A C 12
ATOM 22672 O O . VAL A 1 155 ? 121.989 8.383 -17.569 1.00 0.00 190 VAL A O 12
ATOM 22685 N N . THR A 1 156 ? 124.011 9.369 -17.663 1.00 0.00 191 THR A N 12
ATOM 22686 C CA . THR A 1 156 ? 123.659 10.229 -18.795 1.00 0.00 191 THR A CA 12
ATOM 22687 C C . THR A 1 156 ? 124.796 10.233 -19.817 1.00 0.00 191 THR A C 12
ATOM 22688 O O . THR A 1 156 ? 125.926 10.610 -19.508 1.00 0.00 191 THR A O 12
ATOM 22699 N N . PHE A 1 157 ? 124.502 9.814 -21.051 1.00 0.00 192 PHE A N 12
ATOM 22700 C CA . PHE A 1 157 ? 125.517 9.770 -22.114 1.00 0.00 192 PHE A CA 12
ATOM 22701 C C . PHE A 1 157 ? 125.210 10.785 -23.210 1.00 0.00 192 PHE A C 12
ATOM 22702 O O . PHE A 1 157 ? 124.060 10.964 -23.626 1.00 0.00 192 PHE A O 12
ATOM 22719 N N . GLY A 1 158 ? 126.258 11.463 -23.686 1.00 0.00 193 GLY A N 12
ATOM 22720 C CA . GLY A 1 158 ? 126.116 12.466 -24.737 1.00 0.00 193 GLY A CA 12
ATOM 22721 C C . GLY A 1 158 ? 127.482 13.016 -25.141 1.00 0.00 193 GLY A C 12
ATOM 22722 O O . GLY A 1 158 ? 128.523 12.413 -24.870 1.00 0.00 193 GLY A O 12
ATOM 22726 N N . ASN A 1 159 ? 127.481 14.173 -25.803 1.00 0.00 194 ASN A N 12
ATOM 22727 C CA . ASN A 1 159 ? 128.719 14.809 -26.251 1.00 0.00 194 ASN A CA 12
ATOM 22728 C C . ASN A 1 159 ? 129.127 15.941 -25.303 1.00 0.00 194 ASN A C 12
ATOM 22729 O O . ASN A 1 159 ? 130.220 16.458 -25.467 1.00 0.00 194 ASN A O 12
ATOM 22741 N N . SER A 1 41 ? 115.170 13.355 -18.932 1.00 0.00 76 SER A N 13
ATOM 22742 C CA . SER A 1 41 ? 116.238 12.586 -19.573 1.00 0.00 76 SER A CA 13
ATOM 22743 C C . SER A 1 41 ? 115.757 11.175 -19.919 1.00 0.00 76 SER A C 13
ATOM 22744 O O . SER A 1 41 ? 115.913 10.702 -21.048 1.00 0.00 76 SER A O 13
ATOM 22752 N N . MET A 1 42 ? 115.163 10.493 -18.935 1.00 0.00 77 MET A N 13
ATOM 22753 C CA . MET A 1 42 ? 114.662 9.132 -19.131 1.00 0.00 77 MET A CA 13
ATOM 22754 C C . MET A 1 42 ? 113.293 8.962 -18.404 1.00 0.00 77 MET A C 13
ATOM 22755 O O . MET A 1 42 ? 112.445 9.857 -18.461 1.00 0.00 77 MET A O 13
ATOM 22769 N N . SER A 1 43 ? 113.060 7.825 -17.714 1.00 0.00 78 SER A N 13
ATOM 22770 C CA . SER A 1 43 ? 111.807 7.584 -16.995 1.00 0.00 78 SER A CA 13
ATOM 22771 C C . SER A 1 43 ? 112.117 6.794 -15.721 1.00 0.00 78 SER A C 13
ATOM 22772 O O . SER A 1 43 ? 111.877 7.247 -14.599 1.00 0.00 78 SER A O 13
ATOM 22780 N N . THR A 1 44 ? 112.704 5.611 -15.908 1.00 0.00 79 THR A N 13
ATOM 22781 C CA . THR A 1 44 ? 113.113 4.748 -14.805 1.00 0.00 79 THR A CA 13
ATOM 22782 C C . THR A 1 44 ? 114.616 4.511 -14.941 1.00 0.00 79 THR A C 13
ATOM 22783 O O . THR A 1 44 ? 115.069 3.843 -15.877 1.00 0.00 79 THR A O 13
ATOM 22794 N N . VAL A 1 45 ? 115.414 5.120 -14.055 1.00 0.00 80 VAL A N 13
ATOM 22795 C CA . VAL A 1 45 ? 116.871 5.011 -14.160 1.00 0.00 80 VAL A CA 13
ATOM 22796 C C . VAL A 1 45 ? 117.374 3.592 -13.849 1.00 0.00 80 VAL A C 13
ATOM 22797 O O . VAL A 1 45 ? 118.091 2.998 -14.649 1.00 0.00 80 VAL A O 13
ATOM 22810 N N . TRP A 1 46 ? 116.976 3.030 -12.710 1.00 0.00 81 TRP A N 13
ATOM 22811 C CA . TRP A 1 46 ? 117.411 1.681 -12.321 1.00 0.00 81 TRP A CA 13
ATOM 22812 C C . TRP A 1 46 ? 116.344 1.051 -11.415 1.00 0.00 81 TRP A C 13
ATOM 22813 O O . TRP A 1 46 ? 115.750 1.726 -10.568 1.00 0.00 81 TRP A O 13
ATOM 22834 N N . GLU A 1 47 ? 116.077 -0.250 -11.597 1.00 0.00 82 GLU A N 13
ATOM 22835 C CA . GLU A 1 47 ? 115.059 -0.943 -10.796 1.00 0.00 82 GLU A CA 13
ATOM 22836 C C . GLU A 1 47 ? 115.057 -2.448 -11.085 1.00 0.00 82 GLU A C 13
ATOM 22837 O O . GLU A 1 47 ? 114.639 -2.896 -12.158 1.00 0.00 82 GLU A O 13
ATOM 22849 N N . GLU A 1 48 ? 115.516 -3.243 -10.111 1.00 0.00 83 GLU A N 13
ATOM 22850 C CA . GLU A 1 48 ? 115.554 -4.698 -10.259 1.00 0.00 83 GLU A CA 13
ATOM 22851 C C . GLU A 1 48 ? 115.050 -5.387 -8.985 1.00 0.00 83 GLU A C 13
ATOM 22852 O O . GLU A 1 48 ? 115.553 -5.158 -7.882 1.00 0.00 83 GLU A O 13
ATOM 22864 N N . ASN A 1 49 ? 114.032 -6.236 -9.144 1.00 0.00 84 ASN A N 13
ATOM 22865 C CA . ASN A 1 49 ? 113.434 -6.964 -8.020 1.00 0.00 84 ASN A CA 13
ATOM 22866 C C . ASN A 1 49 ? 114.404 -8.006 -7.439 1.00 0.00 84 ASN A C 13
ATOM 22867 O O . ASN A 1 49 ? 114.401 -8.282 -6.236 1.00 0.00 84 ASN A O 13
ATOM 22878 N N . SER A 1 50 ? 115.240 -8.591 -8.302 1.00 0.00 85 SER A N 13
ATOM 22879 C CA . SER A 1 50 ? 116.210 -9.602 -7.876 1.00 0.00 85 SER A CA 13
ATOM 22880 C C . SER A 1 50 ? 117.227 -9.001 -6.879 1.00 0.00 85 SER A C 13
ATOM 22881 O O . SER A 1 50 ? 117.364 -7.776 -6.812 1.00 0.00 85 SER A O 13
ATOM 22889 N N . PRO A 1 51 ? 117.947 -9.824 -6.109 1.00 0.00 86 PRO A N 13
ATOM 22890 C CA . PRO A 1 51 ? 118.957 -9.320 -5.123 1.00 0.00 86 PRO A CA 13
ATOM 22891 C C . PRO A 1 51 ? 119.844 -8.208 -5.713 1.00 0.00 86 PRO A C 13
ATOM 22892 O O . PRO A 1 51 ? 119.945 -8.051 -6.930 1.00 0.00 86 PRO A O 13
ATOM 22903 N N . GLY A 1 52 ? 120.493 -7.430 -4.830 1.00 0.00 87 GLY A N 13
ATOM 22904 C CA . GLY A 1 52 ? 121.357 -6.323 -5.228 1.00 0.00 87 GLY A CA 13
ATOM 22905 C C . GLY A 1 52 ? 120.660 -5.406 -6.229 1.00 0.00 87 GLY A C 13
ATOM 22906 O O . GLY A 1 52 ? 119.531 -5.655 -6.662 1.00 0.00 87 GLY A O 13
ATOM 22910 N N . GLY A 1 53 ? 121.355 -4.343 -6.632 1.00 0.00 88 GLY A N 13
ATOM 22911 C CA . GLY A 1 53 ? 120.821 -3.419 -7.626 1.00 0.00 88 GLY A CA 13
ATOM 22912 C C . GLY A 1 53 ? 121.003 -4.087 -8.981 1.00 0.00 88 GLY A C 13
ATOM 22913 O O . GLY A 1 53 ? 121.875 -3.722 -9.775 1.00 0.00 88 GLY A O 13
ATOM 22917 N N . GLY A 1 54 ? 120.202 -5.131 -9.220 1.00 0.00 89 GLY A N 13
ATOM 22918 C CA . GLY A 1 54 ? 120.311 -5.915 -10.447 1.00 0.00 89 GLY A CA 13
ATOM 22919 C C . GLY A 1 54 ? 121.665 -6.642 -10.451 1.00 0.00 89 GLY A C 13
ATOM 22920 O O . GLY A 1 54 ? 122.456 -6.522 -11.390 1.00 0.00 89 GLY A O 13
ATOM 22924 N N . VAL A 1 55 ? 121.954 -7.376 -9.359 1.00 0.00 90 VAL A N 13
ATOM 22925 C CA . VAL A 1 55 ? 123.230 -8.075 -9.215 1.00 0.00 90 VAL A CA 13
ATOM 22926 C C . VAL A 1 55 ? 123.438 -9.108 -10.340 1.00 0.00 90 VAL A C 13
ATOM 22927 O O . VAL A 1 55 ? 122.635 -10.027 -10.527 1.00 0.00 90 VAL A O 13
ATOM 22940 N N . GLY A 1 56 ? 124.556 -8.987 -11.070 1.00 0.00 91 GLY A N 13
ATOM 22941 C CA . GLY A 1 56 ? 124.880 -9.955 -12.121 1.00 0.00 91 GLY A CA 13
ATOM 22942 C C . GLY A 1 56 ? 124.144 -9.669 -13.447 1.00 0.00 91 GLY A C 13
ATOM 22943 O O . GLY A 1 56 ? 124.340 -10.371 -14.442 1.00 0.00 91 GLY A O 13
ATOM 22947 N N . GLU A 1 57 ? 123.233 -8.684 -13.446 1.00 0.00 92 GLU A N 13
ATOM 22948 C CA . GLU A 1 57 ? 122.413 -8.375 -14.617 1.00 0.00 92 GLU A CA 13
ATOM 22949 C C . GLU A 1 57 ? 123.226 -7.776 -15.777 1.00 0.00 92 GLU A C 13
ATOM 22950 O O . GLU A 1 57 ? 124.321 -7.239 -15.603 1.00 0.00 92 GLU A O 13
ATOM 22962 N N . VAL A 1 58 ? 122.657 -7.885 -16.986 1.00 0.00 93 VAL A N 13
ATOM 22963 C CA . VAL A 1 58 ? 123.278 -7.377 -18.207 1.00 0.00 93 VAL A CA 13
ATOM 22964 C C . VAL A 1 58 ? 122.312 -6.377 -18.861 1.00 0.00 93 VAL A C 13
ATOM 22965 O O . VAL A 1 58 ? 121.252 -6.760 -19.367 1.00 0.00 93 VAL A O 13
ATOM 22978 N N . LEU A 1 59 ? 122.662 -5.086 -18.836 1.00 0.00 94 LEU A N 13
ATOM 22979 C CA . LEU A 1 59 ? 121.801 -4.053 -19.414 1.00 0.00 94 LEU A CA 13
ATOM 22980 C C . LEU A 1 59 ? 122.116 -3.845 -20.895 1.00 0.00 94 LEU A C 13
ATOM 22981 O O . LEU A 1 59 ? 123.146 -3.270 -21.259 1.00 0.00 94 LEU A O 13
ATOM 22997 N N . SER A 1 60 ? 121.219 -4.322 -21.766 1.00 0.00 95 SER A N 13
ATOM 22998 C CA . SER A 1 60 ? 121.408 -4.186 -23.211 1.00 0.00 95 SER A CA 13
ATOM 22999 C C . SER A 1 60 ? 120.349 -3.264 -23.821 1.00 0.00 95 SER A C 13
ATOM 23000 O O . SER A 1 60 ? 119.141 -3.473 -23.676 1.00 0.00 95 SER A O 13
ATOM 23008 N N . TYR A 1 61 ? 120.817 -2.230 -24.520 1.00 0.00 96 TYR A N 13
ATOM 23009 C CA . TYR A 1 61 ? 119.949 -1.255 -25.174 1.00 0.00 96 TYR A CA 13
ATOM 23010 C C . TYR A 1 61 ? 120.196 -1.304 -26.694 1.00 0.00 96 TYR A C 13
ATOM 23011 O O . TYR A 1 61 ? 121.320 -1.534 -27.159 1.00 0.00 96 TYR A O 13
ATOM 23029 N N . LYS A 1 62 ? 119.129 -1.088 -27.474 1.00 0.00 97 LYS A N 13
ATOM 23030 C CA . LYS A 1 62 ? 119.223 -1.121 -28.939 1.00 0.00 97 LYS A CA 13
ATOM 23031 C C . LYS A 1 62 ? 119.022 0.286 -29.516 1.00 0.00 97 LYS A C 13
ATOM 23032 O O . LYS A 1 62 ? 118.428 1.163 -28.885 1.00 0.00 97 LYS A O 13
ATOM 23051 N N . PHE A 1 63 ? 119.603 0.524 -30.697 1.00 0.00 98 PHE A N 13
ATOM 23052 C CA . PHE A 1 63 ? 119.578 1.843 -31.331 1.00 0.00 98 PHE A CA 13
ATOM 23053 C C . PHE A 1 63 ? 118.411 2.084 -32.307 1.00 0.00 98 PHE A C 13
ATOM 23054 O O . PHE A 1 63 ? 118.100 1.254 -33.164 1.00 0.00 98 PHE A O 13
ATOM 23071 N N . ALA A 1 64 ? 117.810 3.281 -32.214 1.00 0.00 99 ALA A N 13
ATOM 23072 C CA . ALA A 1 64 ? 116.747 3.694 -33.125 1.00 0.00 99 ALA A CA 13
ATOM 23073 C C . ALA A 1 64 ? 117.357 4.396 -34.361 1.00 0.00 99 ALA A C 13
ATOM 23074 O O . ALA A 1 64 ? 116.825 4.335 -35.471 1.00 0.00 99 ALA A O 13
ATOM 23081 N N . SER A 1 65 ? 118.497 5.090 -34.150 1.00 0.00 100 SER A N 13
ATOM 23082 C CA . SER A 1 65 ? 119.197 5.816 -35.203 1.00 0.00 100 SER A CA 13
ATOM 23083 C C . SER A 1 65 ? 120.625 6.148 -34.697 1.00 0.00 100 SER A C 13
ATOM 23084 O O . SER A 1 65 ? 120.892 5.937 -33.517 1.00 0.00 100 SER A O 13
ATOM 23092 N N . PRO A 1 66 ? 121.543 6.645 -35.533 1.00 0.00 101 PRO A N 13
ATOM 23093 C CA . PRO A 1 66 ? 122.949 6.964 -35.087 1.00 0.00 101 PRO A CA 13
ATOM 23094 C C . PRO A 1 66 ? 123.016 8.147 -34.108 1.00 0.00 101 PRO A C 13
ATOM 23095 O O . PRO A 1 66 ? 122.346 9.168 -34.290 1.00 0.00 101 PRO A O 13
ATOM 23106 N N . MET A 1 67 ? 123.842 8.011 -33.057 1.00 0.00 102 MET A N 13
ATOM 23107 C CA . MET A 1 67 ? 123.999 9.062 -32.052 1.00 0.00 102 MET A CA 13
ATOM 23108 C C . MET A 1 67 ? 125.446 9.082 -31.550 1.00 0.00 102 MET A C 13
ATOM 23109 O O . MET A 1 67 ? 125.981 8.040 -31.152 1.00 0.00 102 MET A O 13
ATOM 23123 N N . HIS A 1 68 ? 126.111 10.251 -31.562 1.00 0.00 103 HIS A N 13
ATOM 23124 C CA . HIS A 1 68 ? 127.496 10.306 -31.096 1.00 0.00 103 HIS A CA 13
ATOM 23125 C C . HIS A 1 68 ? 127.564 10.432 -29.574 1.00 0.00 103 HIS A C 13
ATOM 23126 O O . HIS A 1 68 ? 126.744 11.108 -28.946 1.00 0.00 103 HIS A O 13
ATOM 23141 N N . ILE A 1 69 ? 128.558 9.771 -28.966 1.00 0.00 104 ILE A N 13
ATOM 23142 C CA . ILE A 1 69 ? 128.735 9.814 -27.514 1.00 0.00 104 ILE A CA 13
ATOM 23143 C C . ILE A 1 69 ? 130.097 10.443 -27.204 1.00 0.00 104 ILE A C 13
ATOM 23144 O O . ILE A 1 69 ? 131.059 10.281 -27.961 1.00 0.00 104 ILE A O 13
ATOM 23160 N N . GLY A 1 70 ? 130.181 11.186 -26.098 1.00 0.00 105 GLY A N 13
ATOM 23161 C CA . GLY A 1 70 ? 131.428 11.856 -25.719 1.00 0.00 105 GLY A CA 13
ATOM 23162 C C . GLY A 1 70 ? 131.791 11.628 -24.248 1.00 0.00 105 GLY A C 13
ATOM 23163 O O . GLY A 1 70 ? 132.964 11.467 -23.902 1.00 0.00 105 GLY A O 13
ATOM 23167 N N . ARG A 1 71 ? 130.785 11.639 -23.367 1.00 0.00 106 ARG A N 13
ATOM 23168 C CA . ARG A 1 71 ? 131.024 11.459 -21.937 1.00 0.00 106 ARG A CA 13
ATOM 23169 C C . ARG A 1 71 ? 129.838 10.778 -21.253 1.00 0.00 106 ARG A C 13
ATOM 23170 O O . ARG A 1 71 ? 128.668 11.081 -21.527 1.00 0.00 106 ARG A O 13
ATOM 23191 N N . ILE A 1 72 ? 130.144 9.866 -20.326 1.00 0.00 107 ILE A N 13
ATOM 23192 C CA . ILE A 1 72 ? 129.104 9.164 -19.562 1.00 0.00 107 ILE A CA 13
ATOM 23193 C C . ILE A 1 72 ? 129.279 9.466 -18.069 1.00 0.00 107 ILE A C 13
ATOM 23194 O O . ILE A 1 72 ? 130.352 9.273 -17.492 1.00 0.00 107 ILE A O 13
ATOM 23210 N N . LEU A 1 73 ? 128.205 9.939 -17.439 1.00 0.00 108 LEU A N 13
ATOM 23211 C CA . LEU A 1 73 ? 128.220 10.264 -16.015 1.00 0.00 108 LEU A CA 13
ATOM 23212 C C . LEU A 1 73 ? 127.497 9.175 -15.226 1.00 0.00 108 LEU A C 13
ATOM 23213 O O . LEU A 1 73 ? 126.476 8.647 -15.672 1.00 0.00 108 LEU A O 13
ATOM 23229 N N . ILE A 1 74 ? 128.022 8.818 -14.047 1.00 0.00 109 ILE A N 13
ATOM 23230 C CA . ILE A 1 74 ? 127.386 7.779 -13.223 1.00 0.00 109 ILE A CA 13
ATOM 23231 C C . ILE A 1 74 ? 127.614 8.046 -11.731 1.00 0.00 109 ILE A C 13
ATOM 23232 O O . ILE A 1 74 ? 128.750 8.063 -11.269 1.00 0.00 109 ILE A O 13
ATOM 23248 N N . VAL A 1 75 ? 126.535 8.208 -10.952 1.00 0.00 110 VAL A N 13
ATOM 23249 C CA . VAL A 1 75 ? 126.666 8.421 -9.505 1.00 0.00 110 VAL A CA 13
ATOM 23250 C C . VAL A 1 75 ? 126.049 7.238 -8.733 1.00 0.00 110 VAL A C 13
ATOM 23251 O O . VAL A 1 75 ? 124.840 6.994 -8.780 1.00 0.00 110 VAL A O 13
ATOM 23264 N N . ASN A 1 76 ? 126.898 6.483 -8.026 1.00 0.00 111 ASN A N 13
ATOM 23265 C CA . ASN A 1 76 ? 126.444 5.324 -7.260 1.00 0.00 111 ASN A CA 13
ATOM 23266 C C . ASN A 1 76 ? 125.466 5.748 -6.168 1.00 0.00 111 ASN A C 13
ATOM 23267 O O . ASN A 1 76 ? 125.802 6.520 -5.265 1.00 0.00 111 ASN A O 13
ATOM 23278 N N . GLY A 1 77 ? 124.236 5.242 -6.260 1.00 0.00 112 GLY A N 13
ATOM 23279 C CA . GLY A 1 77 ? 123.193 5.562 -5.297 1.00 0.00 112 GLY A CA 13
ATOM 23280 C C . GLY A 1 77 ? 123.012 7.078 -5.182 1.00 0.00 112 GLY A C 13
ATOM 23281 O O . GLY A 1 77 ? 123.616 7.856 -5.925 1.00 0.00 112 GLY A O 13
ATOM 23285 N N . ASP A 1 78 ? 122.169 7.502 -4.240 1.00 0.00 113 ASP A N 13
ATOM 23286 C CA . ASP A 1 78 ? 121.908 8.931 -4.024 1.00 0.00 113 ASP A CA 13
ATOM 23287 C C . ASP A 1 78 ? 123.123 9.649 -3.401 1.00 0.00 113 ASP A C 13
ATOM 23288 O O . ASP A 1 78 ? 123.116 10.870 -3.219 1.00 0.00 113 ASP A O 13
ATOM 23297 N N . THR A 1 79 ? 124.183 8.891 -3.080 1.00 0.00 114 THR A N 13
ATOM 23298 C CA . THR A 1 79 ? 125.401 9.461 -2.492 1.00 0.00 114 THR A CA 13
ATOM 23299 C C . THR A 1 79 ? 125.064 10.350 -1.279 1.00 0.00 114 THR A C 13
ATOM 23300 O O . THR A 1 79 ? 125.206 11.579 -1.310 1.00 0.00 114 THR A O 13
ATOM 23311 N N . SER A 1 80 ? 124.612 9.718 -0.188 1.00 0.00 115 SER A N 13
ATOM 23312 C CA . SER A 1 80 ? 124.262 10.449 1.033 1.00 0.00 115 SER A CA 13
ATOM 23313 C C . SER A 1 80 ? 125.485 10.640 1.933 1.00 0.00 115 SER A C 13
ATOM 23314 O O . SER A 1 80 ? 125.839 11.760 2.315 1.00 0.00 115 SER A O 13
ATOM 23322 N N . SER A 1 81 ? 126.143 9.530 2.275 1.00 0.00 116 SER A N 13
ATOM 23323 C CA . SER A 1 81 ? 127.319 9.552 3.119 1.00 0.00 116 SER A CA 13
ATOM 23324 C C . SER A 1 81 ? 128.090 8.246 2.948 1.00 0.00 116 SER A C 13
ATOM 23325 O O . SER A 1 81 ? 127.520 7.199 2.630 1.00 0.00 116 SER A O 13
ATOM 23333 N N . LYS A 1 82 ? 129.391 8.307 3.181 1.00 0.00 117 LYS A N 13
ATOM 23334 C CA . LYS A 1 82 ? 130.249 7.129 3.071 1.00 0.00 117 LYS A CA 13
ATOM 23335 C C . LYS A 1 82 ? 129.743 6.018 3.989 1.00 0.00 117 LYS A C 13
ATOM 23336 O O . LYS A 1 82 ? 129.716 4.844 3.617 1.00 0.00 117 LYS A O 13
ATOM 23355 N N . GLU A 1 83 ? 129.293 6.382 5.191 1.00 0.00 118 GLU A N 13
ATOM 23356 C CA . GLU A 1 83 ? 128.737 5.389 6.115 1.00 0.00 118 GLU A CA 13
ATOM 23357 C C . GLU A 1 83 ? 127.560 4.688 5.415 1.00 0.00 118 GLU A C 13
ATOM 23358 O O . GLU A 1 83 ? 127.355 3.474 5.531 1.00 0.00 118 GLU A O 13
ATOM 23370 N N . ASN A 1 84 ? 126.814 5.473 4.629 1.00 0.00 119 ASN A N 13
ATOM 23371 C CA . ASN A 1 84 ? 125.691 4.969 3.852 1.00 0.00 119 ASN A CA 13
ATOM 23372 C C . ASN A 1 84 ? 126.198 4.022 2.751 1.00 0.00 119 ASN A C 13
ATOM 23373 O O . ASN A 1 84 ? 125.531 3.052 2.399 1.00 0.00 119 ASN A O 13
ATOM 23384 N N . TYR A 1 85 ? 127.395 4.300 2.198 1.00 0.00 120 TYR A N 13
ATOM 23385 C CA . TYR A 1 85 ? 127.959 3.447 1.140 1.00 0.00 120 TYR A CA 13
ATOM 23386 C C . TYR A 1 85 ? 128.152 2.025 1.679 1.00 0.00 120 TYR A C 13
ATOM 23387 O O . TYR A 1 85 ? 127.874 1.039 0.992 1.00 0.00 120 TYR A O 13
ATOM 23405 N N . TYR A 1 86 ? 128.610 1.918 2.931 1.00 0.00 121 TYR A N 13
ATOM 23406 C CA . TYR A 1 86 ? 128.816 0.615 3.567 1.00 0.00 121 TYR A CA 13
ATOM 23407 C C . TYR A 1 86 ? 127.480 -0.129 3.692 1.00 0.00 121 TYR A C 13
ATOM 23408 O O . TYR A 1 86 ? 127.405 -1.348 3.521 1.00 0.00 121 TYR A O 13
ATOM 23426 N N . LYS A 1 87 ? 126.410 0.619 3.979 1.00 0.00 122 LYS A N 13
ATOM 23427 C CA . LYS A 1 87 ? 125.065 0.040 4.106 1.00 0.00 122 LYS A CA 13
ATOM 23428 C C . LYS A 1 87 ? 124.309 0.071 2.754 1.00 0.00 122 LYS A C 13
ATOM 23429 O O . LYS A 1 87 ? 123.156 -0.357 2.658 1.00 0.00 122 LYS A O 13
ATOM 23448 N N . LYS A 1 88 ? 124.953 0.597 1.704 1.00 0.00 123 LYS A N 13
ATOM 23449 C CA . LYS A 1 88 ? 124.339 0.702 0.385 1.00 0.00 123 LYS A CA 13
ATOM 23450 C C . LYS A 1 88 ? 125.038 -0.218 -0.618 1.00 0.00 123 LYS A C 13
ATOM 23451 O O . LYS A 1 88 ? 126.242 -0.476 -0.522 1.00 0.00 123 LYS A O 13
ATOM 23470 N N . ASN A 1 89 ? 124.282 -0.707 -1.605 1.00 0.00 124 ASN A N 13
ATOM 23471 C CA . ASN A 1 89 ? 124.834 -1.582 -2.631 1.00 0.00 124 ASN A CA 13
ATOM 23472 C C . ASN A 1 89 ? 125.678 -0.767 -3.610 1.00 0.00 124 ASN A C 13
ATOM 23473 O O . ASN A 1 89 ? 125.325 0.355 -3.984 1.00 0.00 124 ASN A O 13
ATOM 23484 N N . ARG A 1 90 ? 126.805 -1.339 -4.035 1.00 0.00 125 ARG A N 13
ATOM 23485 C CA . ARG A 1 90 ? 127.706 -0.660 -4.985 1.00 0.00 125 ARG A CA 13
ATOM 23486 C C . ARG A 1 90 ? 127.743 -1.432 -6.303 1.00 0.00 125 ARG A C 13
ATOM 23487 O O . ARG A 1 90 ? 127.457 -2.632 -6.358 1.00 0.00 125 ARG A O 13
ATOM 23508 N N . ILE A 1 91 ? 128.124 -0.740 -7.375 1.00 0.00 126 ILE A N 13
ATOM 23509 C CA . ILE A 1 91 ? 128.231 -1.364 -8.698 1.00 0.00 126 ILE A CA 13
ATOM 23510 C C . ILE A 1 91 ? 129.442 -2.325 -8.726 1.00 0.00 126 ILE A C 13
ATOM 23511 O O . ILE A 1 91 ? 129.497 -3.261 -9.527 1.00 0.00 126 ILE A O 13
ATOM 23527 N N . ALA A 1 92 ? 130.422 -2.092 -7.832 1.00 0.00 127 ALA A N 13
ATOM 23528 C CA . ALA A 1 92 ? 131.628 -2.926 -7.743 1.00 0.00 127 ALA A CA 13
ATOM 23529 C C . ALA A 1 92 ? 132.475 -2.791 -9.021 1.00 0.00 127 ALA A C 13
ATOM 23530 O O . ALA A 1 92 ? 133.477 -2.071 -9.051 1.00 0.00 127 ALA A O 13
ATOM 23537 N N . LYS A 1 93 ? 132.064 -3.482 -10.088 1.00 0.00 128 LYS A N 13
ATOM 23538 C CA . LYS A 1 93 ? 132.763 -3.439 -11.365 1.00 0.00 128 LYS A CA 13
ATOM 23539 C C . LYS A 1 93 ? 131.741 -3.556 -12.488 1.00 0.00 128 LYS A C 13
ATOM 23540 O O . LYS A 1 93 ? 130.666 -4.139 -12.303 1.00 0.00 128 LYS A O 13
ATOM 23559 N N . ALA A 1 94 ? 132.057 -3.004 -13.658 1.00 0.00 129 ALA A N 13
ATOM 23560 C CA . ALA A 1 94 ? 131.138 -3.063 -14.788 1.00 0.00 129 ALA A CA 13
ATOM 23561 C C . ALA A 1 94 ? 131.872 -2.780 -16.101 1.00 0.00 129 ALA A C 13
ATOM 23562 O O . ALA A 1 94 ? 132.749 -1.912 -16.178 1.00 0.00 129 ALA A O 13
ATOM 23569 N N . ASP A 1 95 ? 131.502 -3.518 -17.150 1.00 0.00 130 ASP A N 13
ATOM 23570 C CA . ASP A 1 95 ? 132.116 -3.345 -18.467 1.00 0.00 130 ASP A CA 13
ATOM 23571 C C . ASP A 1 95 ? 131.104 -2.744 -19.442 1.00 0.00 130 ASP A C 13
ATOM 23572 O O . ASP A 1 95 ? 130.171 -3.414 -19.894 1.00 0.00 130 ASP A O 13
ATOM 23581 N N . VAL A 1 96 ? 131.293 -1.465 -19.777 1.00 0.00 131 VAL A N 13
ATOM 23582 C CA . VAL A 1 96 ? 130.411 -0.768 -20.705 1.00 0.00 131 VAL A CA 13
ATOM 23583 C C . VAL A 1 96 ? 131.135 -0.558 -22.029 1.00 0.00 131 VAL A C 13
ATOM 23584 O O . VAL A 1 96 ? 132.273 -0.087 -22.096 1.00 0.00 131 VAL A O 13
ATOM 23597 N N . LYS A 1 97 ? 130.453 -0.939 -23.086 1.00 0.00 132 LYS A N 13
ATOM 23598 C CA . LYS A 1 97 ? 131.004 -0.828 -24.446 1.00 0.00 132 LYS A CA 13
ATOM 23599 C C . LYS A 1 97 ? 129.923 -0.540 -25.493 1.00 0.00 132 LYS A C 13
ATOM 23600 O O . LYS A 1 97 ? 128.762 -0.945 -25.343 1.00 0.00 132 LYS A O 13
ATOM 23619 N N . TYR A 1 98 ? 130.305 0.140 -26.597 1.00 0.00 133 TYR A N 13
ATOM 23620 C CA . TYR A 1 98 ? 129.354 0.430 -27.674 1.00 0.00 133 TYR A CA 13
ATOM 23621 C C . TYR A 1 98 ? 130.045 0.150 -29.017 1.00 0.00 133 TYR A C 13
ATOM 23622 O O . TYR A 1 98 ? 131.208 0.542 -29.230 1.00 0.00 133 TYR A O 13
ATOM 23640 N N . TYR A 1 99 ? 129.353 -0.559 -29.930 1.00 0.00 134 TYR A N 13
ATOM 23641 C CA . TYR A 1 99 ? 129.949 -0.896 -31.232 1.00 0.00 134 TYR A CA 13
ATOM 23642 C C . TYR A 1 99 ? 129.006 -0.615 -32.411 1.00 0.00 134 TYR A C 13
ATOM 23643 O O . TYR A 1 99 ? 127.812 -0.381 -32.237 1.00 0.00 134 TYR A O 13
ATOM 23661 N N . ASN A 1 100 ? 129.567 -0.604 -33.635 1.00 0.00 135 ASN A N 13
ATOM 23662 C CA . ASN A 1 100 ? 128.783 -0.312 -34.845 1.00 0.00 135 ASN A CA 13
ATOM 23663 C C . ASN A 1 100 ? 128.102 -1.566 -35.388 1.00 0.00 135 ASN A C 13
ATOM 23664 O O . ASN A 1 100 ? 128.109 -1.856 -36.591 1.00 0.00 135 ASN A O 13
ATOM 23675 N N . GLY A 1 101 ? 127.465 -2.305 -34.487 1.00 0.00 136 GLY A N 13
ATOM 23676 C CA . GLY A 1 101 ? 126.729 -3.516 -34.840 1.00 0.00 136 GLY A CA 13
ATOM 23677 C C . GLY A 1 101 ? 127.593 -4.637 -35.439 1.00 0.00 136 GLY A C 13
ATOM 23678 O O . GLY A 1 101 ? 127.140 -5.782 -35.541 1.00 0.00 136 GLY A O 13
ATOM 23682 N N . ASN A 1 102 ? 128.821 -4.330 -35.871 1.00 0.00 137 ASN A N 13
ATOM 23683 C CA . ASN A 1 102 ? 129.689 -5.334 -36.484 1.00 0.00 137 ASN A CA 13
ATOM 23684 C C . ASN A 1 102 ? 131.032 -5.502 -35.755 1.00 0.00 137 ASN A C 13
ATOM 23685 O O . ASN A 1 102 ? 131.427 -6.621 -35.412 1.00 0.00 137 ASN A O 13
ATOM 23696 N N . LYS A 1 103 ? 131.760 -4.400 -35.543 1.00 0.00 138 LYS A N 13
ATOM 23697 C CA . LYS A 1 103 ? 133.074 -4.460 -34.888 1.00 0.00 138 LYS A CA 13
ATOM 23698 C C . LYS A 1 103 ? 133.130 -3.536 -33.675 1.00 0.00 138 LYS A C 13
ATOM 23699 O O . LYS A 1 103 ? 132.614 -2.418 -33.697 1.00 0.00 138 LYS A O 13
ATOM 23718 N N . LEU A 1 104 ? 133.776 -4.006 -32.604 1.00 0.00 139 LEU A N 13
ATOM 23719 C CA . LEU A 1 104 ? 133.900 -3.219 -31.382 1.00 0.00 139 LEU A CA 13
ATOM 23720 C C . LEU A 1 104 ? 134.835 -2.024 -31.591 1.00 0.00 139 LEU A C 13
ATOM 23721 O O . LEU A 1 104 ? 136.015 -2.191 -31.911 1.00 0.00 139 LEU A O 13
ATOM 23737 N N . VAL A 1 105 ? 134.314 -0.793 -31.409 1.00 0.00 140 VAL A N 13
ATOM 23738 C CA . VAL A 1 105 ? 135.130 0.409 -31.583 1.00 0.00 140 VAL A CA 13
ATOM 23739 C C . VAL A 1 105 ? 135.475 1.053 -30.235 1.00 0.00 140 VAL A C 13
ATOM 23740 O O . VAL A 1 105 ? 136.557 1.629 -30.076 1.00 0.00 140 VAL A O 13
ATOM 23753 N N . LEU A 1 106 ? 134.576 0.947 -29.238 1.00 0.00 141 LEU A N 13
ATOM 23754 C CA . LEU A 1 106 ? 134.858 1.523 -27.917 1.00 0.00 141 LEU A CA 13
ATOM 23755 C C . LEU A 1 106 ? 134.411 0.581 -26.796 1.00 0.00 141 LEU A C 13
ATOM 23756 O O . LEU A 1 106 ? 133.218 0.358 -26.572 1.00 0.00 141 LEU A O 13
ATOM 23772 N N . PHE A 1 107 ? 135.395 0.033 -26.076 1.00 0.00 142 PHE A N 13
ATOM 23773 C CA . PHE A 1 107 ? 135.133 -0.876 -24.964 1.00 0.00 142 PHE A CA 13
ATOM 23774 C C . PHE A 1 107 ? 135.762 -0.324 -23.687 1.00 0.00 142 PHE A C 13
ATOM 23775 O O . PHE A 1 107 ? 136.965 -0.461 -23.451 1.00 0.00 142 PHE A O 13
ATOM 23792 N N . GLN A 1 108 ? 134.939 0.327 -22.860 1.00 0.00 143 GLN A N 13
ATOM 23793 C CA . GLN A 1 108 ? 135.416 0.921 -21.615 1.00 0.00 143 GLN A CA 13
ATOM 23794 C C . GLN A 1 108 ? 135.075 0.046 -20.410 1.00 0.00 143 GLN A C 13
ATOM 23795 O O . GLN A 1 108 ? 133.917 -0.315 -20.175 1.00 0.00 143 GLN A O 13
ATOM 23809 N N . LYS A 1 109 ? 136.098 -0.282 -19.622 1.00 0.00 144 LYS A N 13
ATOM 23810 C CA . LYS A 1 109 ? 135.930 -1.093 -18.417 1.00 0.00 144 LYS A CA 13
ATOM 23811 C C . LYS A 1 109 ? 136.319 -0.256 -17.197 1.00 0.00 144 LYS A C 13
ATOM 23812 O O . LYS A 1 109 ? 137.385 0.369 -17.173 1.00 0.00 144 LYS A O 13
ATOM 23831 N N . ILE A 1 110 ? 135.445 -0.208 -16.183 1.00 0.00 145 ILE A N 13
ATOM 23832 C CA . ILE A 1 110 ? 135.723 0.594 -14.986 1.00 0.00 145 ILE A CA 13
ATOM 23833 C C . ILE A 1 110 ? 135.361 -0.143 -13.694 1.00 0.00 145 ILE A C 13
ATOM 23834 O O . ILE A 1 110 ? 134.514 -1.042 -13.666 1.00 0.00 145 ILE A O 13
ATOM 23850 N N . GLU A 1 111 ? 136.026 0.256 -12.607 1.00 0.00 146 GLU A N 13
ATOM 23851 C CA . GLU A 1 111 ? 135.805 -0.338 -11.291 1.00 0.00 146 GLU A CA 13
ATOM 23852 C C . GLU A 1 111 ? 135.767 0.762 -10.225 1.00 0.00 146 GLU A C 13
ATOM 23853 O O . GLU A 1 111 ? 136.328 1.847 -10.405 1.00 0.00 146 GLU A O 13
ATOM 23865 N N . LEU A 1 112 ? 135.091 0.487 -9.106 1.00 0.00 147 LEU A N 13
ATOM 23866 C CA . LEU A 1 112 ? 134.973 1.461 -8.018 1.00 0.00 147 LEU A CA 13
ATOM 23867 C C . LEU A 1 112 ? 135.771 1.007 -6.787 1.00 0.00 147 LEU A C 13
ATOM 23868 O O . LEU A 1 112 ? 135.503 -0.048 -6.204 1.00 0.00 147 LEU A O 13
ATOM 23884 N N . GLY A 1 113 ? 136.765 1.811 -6.384 1.00 0.00 148 GLY A N 13
ATOM 23885 C CA . GLY A 1 113 ? 137.599 1.489 -5.225 1.00 0.00 148 GLY A CA 13
ATOM 23886 C C . GLY A 1 113 ? 136.891 1.872 -3.924 1.00 0.00 148 GLY A C 13
ATOM 23887 O O . GLY A 1 113 ? 135.880 1.276 -3.543 1.00 0.00 148 GLY A O 13
ATOM 23891 N N . ASP A 1 114 ? 137.423 2.889 -3.240 1.00 0.00 149 ASP A N 13
ATOM 23892 C CA . ASP A 1 114 ? 136.843 3.366 -1.986 1.00 0.00 149 ASP A CA 13
ATOM 23893 C C . ASP A 1 114 ? 137.437 4.724 -1.600 1.00 0.00 149 ASP A C 13
ATOM 23894 O O . ASP A 1 114 ? 138.654 4.880 -1.470 1.00 0.00 149 ASP A O 13
ATOM 23903 N N . THR A 1 115 ? 136.565 5.719 -1.409 1.00 0.00 150 THR A N 13
ATOM 23904 C CA . THR A 1 115 ? 136.981 7.069 -1.031 1.00 0.00 150 THR A CA 13
ATOM 23905 C C . THR A 1 115 ? 135.740 7.944 -0.869 1.00 0.00 150 THR A C 13
ATOM 23906 O O . THR A 1 115 ? 134.624 7.515 -1.177 1.00 0.00 150 THR A O 13
ATOM 23917 N N . TYR A 1 116 ? 135.923 9.180 -0.405 1.00 0.00 151 TYR A N 13
ATOM 23918 C CA . TYR A 1 116 ? 134.799 10.089 -0.234 1.00 0.00 151 TYR A CA 13
ATOM 23919 C C . TYR A 1 116 ? 134.178 10.395 -1.595 1.00 0.00 151 TYR A C 13
ATOM 23920 O O . TYR A 1 116 ? 134.878 10.521 -2.605 1.00 0.00 151 TYR A O 13
ATOM 23938 N N . THR A 1 117 ? 132.848 10.502 -1.632 1.00 0.00 152 THR A N 13
ATOM 23939 C CA . THR A 1 117 ? 132.138 10.777 -2.886 1.00 0.00 152 THR A CA 13
ATOM 23940 C C . THR A 1 117 ? 131.152 11.929 -2.736 1.00 0.00 152 THR A C 13
ATOM 23941 O O . THR A 1 117 ? 130.822 12.370 -1.634 1.00 0.00 152 THR A O 13
ATOM 23952 N N . LYS A 1 118 ? 130.688 12.423 -3.881 1.00 0.00 153 LYS A N 13
ATOM 23953 C CA . LYS A 1 118 ? 129.741 13.540 -3.938 1.00 0.00 153 LYS A CA 13
ATOM 23954 C C . LYS A 1 118 ? 129.399 13.866 -5.399 1.00 0.00 153 LYS A C 13
ATOM 23955 O O . LYS A 1 118 ? 128.227 14.003 -5.764 1.00 0.00 153 LYS A O 13
ATOM 23974 N N . LYS A 1 119 ? 130.429 13.978 -6.249 1.00 0.00 154 LYS A N 13
ATOM 23975 C CA . LYS A 1 119 ? 130.225 14.267 -7.666 1.00 0.00 154 LYS A CA 13
ATOM 23976 C C . LYS A 1 119 ? 130.075 12.946 -8.450 1.00 0.00 154 LYS A C 13
ATOM 23977 O O . LYS A 1 119 ? 130.656 11.934 -8.047 1.00 0.00 154 LYS A O 13
ATOM 23996 N N . PRO A 1 120 ? 129.312 12.911 -9.545 1.00 0.00 155 PRO A N 13
ATOM 23997 C CA . PRO A 1 120 ? 129.122 11.653 -10.337 1.00 0.00 155 PRO A CA 13
ATOM 23998 C C . PRO A 1 120 ? 130.418 11.161 -10.993 1.00 0.00 155 PRO A C 13
ATOM 23999 O O . PRO A 1 120 ? 131.180 11.940 -11.574 1.00 0.00 155 PRO A O 13
ATOM 24010 N N . HIS A 1 121 ? 130.651 9.843 -10.933 1.00 0.00 156 HIS A N 13
ATOM 24011 C CA . HIS A 1 121 ? 131.827 9.241 -11.558 1.00 0.00 156 HIS A CA 13
ATOM 24012 C C . HIS A 1 121 ? 131.744 9.478 -13.063 1.00 0.00 156 HIS A C 13
ATOM 24013 O O . HIS A 1 121 ? 130.968 8.830 -13.774 1.00 0.00 156 HIS A O 13
ATOM 24028 N N . HIS A 1 122 ? 132.514 10.453 -13.553 1.00 0.00 157 HIS A N 13
ATOM 24029 C CA . HIS A 1 122 ? 132.483 10.805 -14.972 1.00 0.00 157 HIS A CA 13
ATOM 24030 C C . HIS A 1 122 ? 133.544 10.057 -15.789 1.00 0.00 157 HIS A C 13
ATOM 24031 O O . HIS A 1 122 ? 134.717 9.975 -15.417 1.00 0.00 157 HIS A O 13
ATOM 24046 N N . ILE A 1 123 ? 133.115 9.542 -16.940 1.00 0.00 158 ILE A N 13
ATOM 24047 C CA . ILE A 1 123 ? 133.990 8.835 -17.870 1.00 0.00 158 ILE A CA 13
ATOM 24048 C C . ILE A 1 123 ? 134.016 9.658 -19.175 1.00 0.00 158 ILE A C 13
ATOM 24049 O O . ILE A 1 123 ? 133.009 10.267 -19.552 1.00 0.00 158 ILE A O 13
ATOM 24065 N N . GLU A 1 124 ? 135.181 9.740 -19.837 1.00 0.00 159 GLU A N 13
ATOM 24066 C CA . GLU A 1 124 ? 135.310 10.550 -21.046 1.00 0.00 159 GLU A CA 13
ATOM 24067 C C . GLU A 1 124 ? 135.774 9.722 -22.256 1.00 0.00 159 GLU A C 13
ATOM 24068 O O . GLU A 1 124 ? 136.891 9.199 -22.287 1.00 0.00 159 GLU A O 13
ATOM 24080 N N . ILE A 1 125 ? 134.915 9.633 -23.283 1.00 0.00 160 ILE A N 13
ATOM 24081 C CA . ILE A 1 125 ? 135.249 8.903 -24.517 1.00 0.00 160 ILE A CA 13
ATOM 24082 C C . ILE A 1 125 ? 135.352 9.883 -25.708 1.00 0.00 160 ILE A C 13
ATOM 24083 O O . ILE A 1 125 ? 134.502 9.930 -26.604 1.00 0.00 160 ILE A O 13
ATOM 24099 N N . ASP A 1 126 ? 136.396 10.714 -25.680 1.00 0.00 161 ASP A N 13
ATOM 24100 C CA . ASP A 1 126 ? 136.632 11.750 -26.703 1.00 0.00 161 ASP A CA 13
ATOM 24101 C C . ASP A 1 126 ? 136.711 11.247 -28.169 1.00 0.00 161 ASP A C 13
ATOM 24102 O O . ASP A 1 126 ? 136.739 12.079 -29.081 1.00 0.00 161 ASP A O 13
ATOM 24111 N N . LYS A 1 127 ? 136.793 9.923 -28.427 1.00 0.00 162 LYS A N 13
ATOM 24112 C CA . LYS A 1 127 ? 136.914 9.404 -29.817 1.00 0.00 162 LYS A CA 13
ATOM 24113 C C . LYS A 1 127 ? 136.104 10.212 -30.840 1.00 0.00 162 LYS A C 13
ATOM 24114 O O . LYS A 1 127 ? 136.621 10.661 -31.866 1.00 0.00 162 LYS A O 13
ATOM 24133 N N . LYS A 1 128 ? 134.830 10.399 -30.550 1.00 0.00 163 LYS A N 13
ATOM 24134 C CA . LYS A 1 128 ? 133.910 11.155 -31.412 1.00 0.00 163 LYS A CA 13
ATOM 24135 C C . LYS A 1 128 ? 133.591 10.368 -32.690 1.00 0.00 163 LYS A C 13
ATOM 24136 O O . LYS A 1 128 ? 134.189 10.563 -33.752 1.00 0.00 163 LYS A O 13
ATOM 24155 N N . LEU A 1 129 ? 132.615 9.472 -32.575 1.00 0.00 164 LEU A N 13
ATOM 24156 C CA . LEU A 1 129 ? 132.161 8.639 -33.699 1.00 0.00 164 LEU A CA 13
ATOM 24157 C C . LEU A 1 129 ? 130.677 8.361 -33.501 1.00 0.00 164 LEU A C 13
ATOM 24158 O O . LEU A 1 129 ? 130.300 7.898 -32.417 1.00 0.00 164 LEU A O 13
ATOM 24174 N N . ASP A 1 130 ? 129.775 8.612 -34.494 1.00 0.00 165 ASP A N 13
ATOM 24175 C CA . ASP A 1 130 ? 128.392 8.287 -34.173 1.00 0.00 165 ASP A CA 13
ATOM 24176 C C . ASP A 1 130 ? 128.175 6.813 -34.445 1.00 0.00 165 ASP A C 13
ATOM 24177 O O . ASP A 1 130 ? 128.214 6.339 -35.582 1.00 0.00 165 ASP A O 13
ATOM 24186 N N . VAL A 1 131 ? 127.836 6.113 -33.382 1.00 0.00 166 VAL A N 13
ATOM 24187 C CA . VAL A 1 131 ? 127.471 4.716 -33.425 1.00 0.00 166 VAL A CA 13
ATOM 24188 C C . VAL A 1 131 ? 126.436 4.485 -32.330 1.00 0.00 166 VAL A C 13
ATOM 24189 O O . VAL A 1 131 ? 126.560 5.160 -31.293 1.00 0.00 166 VAL A O 13
ATOM 24202 N N . ASP A 1 132 ? 125.597 3.415 -32.353 1.00 0.00 167 ASP A N 13
ATOM 24203 C CA . ASP A 1 132 ? 124.910 3.122 -31.108 1.00 0.00 167 ASP A CA 13
ATOM 24204 C C . ASP A 1 132 ? 124.645 1.631 -30.961 1.00 0.00 167 ASP A C 13
ATOM 24205 O O . ASP A 1 132 ? 123.795 1.052 -31.639 1.00 0.00 167 ASP A O 13
ATOM 24214 N N . ARG A 1 133 ? 125.208 1.077 -29.923 1.00 0.00 168 ARG A N 13
ATOM 24215 C CA . ARG A 1 133 ? 124.906 -0.249 -29.439 1.00 0.00 168 ARG A CA 13
ATOM 24216 C C . ARG A 1 133 ? 125.218 -0.147 -27.970 1.00 0.00 168 ARG A C 13
ATOM 24217 O O . ARG A 1 133 ? 126.392 0.107 -27.708 1.00 0.00 168 ARG A O 13
ATOM 24238 N N . ILE A 1 134 ? 124.336 -0.325 -26.984 1.00 0.00 169 ILE A N 13
ATOM 24239 C CA . ILE A 1 134 ? 124.863 -0.191 -25.603 1.00 0.00 169 ILE A CA 13
ATOM 24240 C C . ILE A 1 134 ? 124.737 -1.478 -24.799 1.00 0.00 169 ILE A C 13
ATOM 24241 O O . ILE A 1 134 ? 123.661 -2.029 -24.570 1.00 0.00 169 ILE A O 13
ATOM 24257 N N . ASP A 1 135 ? 125.905 -1.918 -24.321 1.00 0.00 170 ASP A N 13
ATOM 24258 C CA . ASP A 1 135 ? 126.017 -3.092 -23.479 1.00 0.00 170 ASP A CA 13
ATOM 24259 C C . ASP A 1 135 ? 126.704 -2.686 -22.180 1.00 0.00 170 ASP A C 13
ATOM 24260 O O . ASP A 1 135 ? 127.893 -2.352 -22.178 1.00 0.00 170 ASP A O 13
ATOM 24269 N N . ILE A 1 136 ? 125.976 -2.717 -21.067 1.00 0.00 171 ILE A N 13
ATOM 24270 C CA . ILE A 1 136 ? 126.544 -2.361 -19.776 1.00 0.00 171 ILE A CA 13
ATOM 24271 C C . ILE A 1 136 ? 126.376 -3.568 -18.863 1.00 0.00 171 ILE A C 13
ATOM 24272 O O . ILE A 1 136 ? 125.272 -3.901 -18.422 1.00 0.00 171 ILE A O 13
ATOM 24288 N N . GLU A 1 137 ? 127.477 -4.269 -18.640 1.00 0.00 172 GLU A N 13
ATOM 24289 C CA . GLU A 1 137 ? 127.461 -5.497 -17.843 1.00 0.00 172 GLU A CA 13
ATOM 24290 C C . GLU A 1 137 ? 127.932 -5.296 -16.400 1.00 0.00 172 GLU A C 13
ATOM 24291 O O . GLU A 1 137 ? 128.880 -4.566 -16.110 1.00 0.00 172 GLU A O 13
ATOM 24303 N N . VAL A 1 138 ? 127.264 -6.015 -15.495 1.00 0.00 173 VAL A N 13
ATOM 24304 C CA . VAL A 1 138 ? 127.583 -6.011 -14.064 1.00 0.00 173 VAL A CA 13
ATOM 24305 C C . VAL A 1 138 ? 128.002 -7.443 -13.724 1.00 0.00 173 VAL A C 13
ATOM 24306 O O . VAL A 1 138 ? 127.212 -8.378 -13.899 1.00 0.00 173 VAL A O 13
ATOM 24319 N N . THR A 1 139 ? 129.263 -7.656 -13.311 1.00 0.00 174 THR A N 13
ATOM 24320 C CA . THR A 1 139 ? 129.739 -9.032 -13.055 1.00 0.00 174 THR A CA 13
ATOM 24321 C C . THR A 1 139 ? 129.785 -9.449 -11.573 1.00 0.00 174 THR A C 13
ATOM 24322 O O . THR A 1 139 ? 129.798 -10.654 -11.286 1.00 0.00 174 THR A O 13
ATOM 24333 N N . GLU A 1 140 ? 129.808 -8.508 -10.609 1.00 0.00 175 GLU A N 13
ATOM 24334 C CA . GLU A 1 140 ? 129.848 -8.910 -9.202 1.00 0.00 175 GLU A CA 13
ATOM 24335 C C . GLU A 1 140 ? 129.493 -7.773 -8.242 1.00 0.00 175 GLU A C 13
ATOM 24336 O O . GLU A 1 140 ? 129.318 -6.613 -8.620 1.00 0.00 175 GLU A O 13
ATOM 24348 N N . VAL A 1 141 ? 129.385 -8.145 -6.973 1.00 0.00 176 VAL A N 13
ATOM 24349 C CA . VAL A 1 141 ? 129.049 -7.220 -5.888 1.00 0.00 176 VAL A CA 13
ATOM 24350 C C . VAL A 1 141 ? 129.832 -7.575 -4.620 1.00 0.00 176 VAL A C 13
ATOM 24351 O O . VAL A 1 141 ? 130.158 -8.740 -4.372 1.00 0.00 176 VAL A O 13
ATOM 24364 N N . HIS A 1 142 ? 130.137 -6.560 -3.800 1.00 0.00 177 HIS A N 13
ATOM 24365 C CA . HIS A 1 142 ? 130.877 -6.775 -2.552 1.00 0.00 177 HIS A CA 13
ATOM 24366 C C . HIS A 1 142 ? 130.132 -6.161 -1.361 1.00 0.00 177 HIS A C 13
ATOM 24367 O O . HIS A 1 142 ? 129.715 -5.008 -1.387 1.00 0.00 177 HIS A O 13
ATOM 24382 N N . GLN A 1 143 ? 129.966 -6.955 -0.301 1.00 0.00 178 GLN A N 13
ATOM 24383 C CA . GLN A 1 143 ? 129.277 -6.530 0.923 1.00 0.00 178 GLN A CA 13
ATOM 24384 C C . GLN A 1 143 ? 127.763 -6.497 0.702 1.00 0.00 178 GLN A C 13
ATOM 24385 O O . GLN A 1 143 ? 127.038 -7.353 1.217 1.00 0.00 178 GLN A O 13
ATOM 24399 N N . GLY A 1 144 ? 127.264 -5.512 -0.074 1.00 0.00 179 GLY A N 13
ATOM 24400 C CA . GLY A 1 144 ? 125.822 -5.401 -0.349 1.00 0.00 179 GLY A CA 13
ATOM 24401 C C . GLY A 1 144 ? 124.990 -5.647 0.926 1.00 0.00 179 GLY A C 13
ATOM 24402 O O . GLY A 1 144 ? 124.426 -6.730 1.116 1.00 0.00 179 GLY A O 13
ATOM 24406 N N . GLN A 1 145 ? 124.952 -4.659 1.830 1.00 0.00 180 GLN A N 13
ATOM 24407 C CA . GLN A 1 145 ? 124.231 -4.811 3.099 1.00 0.00 180 GLN A CA 13
ATOM 24408 C C . GLN A 1 145 ? 122.709 -4.713 2.933 1.00 0.00 180 GLN A C 13
ATOM 24409 O O . GLN A 1 145 ? 121.962 -5.509 3.515 1.00 0.00 180 GLN A O 13
ATOM 24423 N N . ASN A 1 146 ? 122.229 -3.725 2.169 1.00 0.00 181 ASN A N 13
ATOM 24424 C CA . ASN A 1 146 ? 120.781 -3.549 1.995 1.00 0.00 181 ASN A CA 13
ATOM 24425 C C . ASN A 1 146 ? 120.235 -4.309 0.777 1.00 0.00 181 ASN A C 13
ATOM 24426 O O . ASN A 1 146 ? 119.080 -4.736 0.775 1.00 0.00 181 ASN A O 13
ATOM 24437 N N . LYS A 1 147 ? 121.065 -4.499 -0.258 1.00 0.00 182 LYS A N 13
ATOM 24438 C CA . LYS A 1 147 ? 120.644 -5.225 -1.464 1.00 0.00 182 LYS A CA 13
ATOM 24439 C C . LYS A 1 147 ? 119.326 -4.662 -2.021 1.00 0.00 182 LYS A C 13
ATOM 24440 O O . LYS A 1 147 ? 118.241 -4.969 -1.531 1.00 0.00 182 LYS A O 13
ATOM 24459 N N . ASP A 1 148 ? 119.434 -3.805 -3.053 1.00 0.00 183 ASP A N 13
ATOM 24460 C CA . ASP A 1 148 ? 118.277 -3.147 -3.702 1.00 0.00 183 ASP A CA 13
ATOM 24461 C C . ASP A 1 148 ? 117.874 -1.911 -2.898 1.00 0.00 183 ASP A C 13
ATOM 24462 O O . ASP A 1 148 ? 116.958 -1.933 -2.069 1.00 0.00 183 ASP A O 13
ATOM 24471 N N . ILE A 1 149 ? 118.603 -0.825 -3.130 1.00 0.00 184 ILE A N 13
ATOM 24472 C CA . ILE A 1 149 ? 118.378 0.445 -2.416 1.00 0.00 184 ILE A CA 13
ATOM 24473 C C . ILE A 1 149 ? 117.854 1.555 -3.380 1.00 0.00 184 ILE A C 13
ATOM 24474 O O . ILE A 1 149 ? 116.950 1.311 -4.183 1.00 0.00 184 ILE A O 13
ATOM 24490 N N . LEU A 1 150 ? 118.408 2.784 -3.302 1.00 0.00 185 LEU A N 13
ATOM 24491 C CA . LEU A 1 150 ? 117.992 3.903 -4.139 1.00 0.00 185 LEU A CA 13
ATOM 24492 C C . LEU A 1 150 ? 118.741 3.825 -5.480 1.00 0.00 185 LEU A C 13
ATOM 24493 O O . LEU A 1 150 ? 119.923 3.473 -5.537 1.00 0.00 185 LEU A O 13
ATOM 24509 N N . ALA A 1 151 ? 118.030 4.108 -6.577 1.00 0.00 186 ALA A N 13
ATOM 24510 C CA . ALA A 1 151 ? 118.603 4.023 -7.924 1.00 0.00 186 ALA A CA 13
ATOM 24511 C C . ALA A 1 151 ? 119.469 5.241 -8.255 1.00 0.00 186 ALA A C 13
ATOM 24512 O O . ALA A 1 151 ? 119.276 6.336 -7.729 1.00 0.00 186 ALA A O 13
ATOM 24519 N N . LEU A 1 152 ? 120.449 5.037 -9.142 1.00 0.00 187 LEU A N 13
ATOM 24520 C CA . LEU A 1 152 ? 121.377 6.102 -9.555 1.00 0.00 187 LEU A CA 13
ATOM 24521 C C . LEU A 1 152 ? 120.635 7.419 -9.804 1.00 0.00 187 LEU A C 13
ATOM 24522 O O . LEU A 1 152 ? 119.693 7.499 -10.598 1.00 0.00 187 LEU A O 13
ATOM 24538 N N . SER A 1 153 ? 121.038 8.453 -9.063 1.00 0.00 188 SER A N 13
ATOM 24539 C CA . SER A 1 153 ? 120.400 9.766 -9.133 1.00 0.00 188 SER A CA 13
ATOM 24540 C C . SER A 1 153 ? 120.631 10.486 -10.467 1.00 0.00 188 SER A C 13
ATOM 24541 O O . SER A 1 153 ? 119.760 11.236 -10.925 1.00 0.00 188 SER A O 13
ATOM 24549 N N . GLU A 1 154 ? 121.808 10.312 -11.092 1.00 0.00 189 GLU A N 13
ATOM 24550 C CA . GLU A 1 154 ? 122.084 11.021 -12.345 1.00 0.00 189 GLU A CA 13
ATOM 24551 C C . GLU A 1 154 ? 123.045 10.270 -13.296 1.00 0.00 189 GLU A C 13
ATOM 24552 O O . GLU A 1 154 ? 124.055 10.819 -13.763 1.00 0.00 189 GLU A O 13
ATOM 24564 N N . VAL A 1 155 ? 122.705 9.022 -13.649 1.00 0.00 190 VAL A N 13
ATOM 24565 C CA . VAL A 1 155 ? 123.513 8.264 -14.606 1.00 0.00 190 VAL A CA 13
ATOM 24566 C C . VAL A 1 155 ? 123.066 8.690 -16.010 1.00 0.00 190 VAL A C 13
ATOM 24567 O O . VAL A 1 155 ? 121.888 8.563 -16.361 1.00 0.00 190 VAL A O 13
ATOM 24580 N N . THR A 1 156 ? 123.987 9.243 -16.812 1.00 0.00 191 THR A N 13
ATOM 24581 C CA . THR A 1 156 ? 123.618 9.722 -18.151 1.00 0.00 191 THR A CA 13
ATOM 24582 C C . THR A 1 156 ? 124.651 9.373 -19.224 1.00 0.00 191 THR A C 13
ATOM 24583 O O . THR A 1 156 ? 125.859 9.320 -18.986 1.00 0.00 191 THR A O 13
ATOM 24594 N N . PHE A 1 157 ? 124.141 9.143 -20.434 1.00 0.00 192 PHE A N 13
ATOM 24595 C CA . PHE A 1 157 ? 124.962 8.810 -21.595 1.00 0.00 192 PHE A CA 13
ATOM 24596 C C . PHE A 1 157 ? 124.774 9.879 -22.677 1.00 0.00 192 PHE A C 13
ATOM 24597 O O . PHE A 1 157 ? 123.659 10.082 -23.171 1.00 0.00 192 PHE A O 13
ATOM 24614 N N . GLY A 1 158 ? 125.856 10.570 -23.059 1.00 0.00 193 GLY A N 13
ATOM 24615 C CA . GLY A 1 158 ? 125.769 11.605 -24.088 1.00 0.00 193 GLY A CA 13
ATOM 24616 C C . GLY A 1 158 ? 127.154 12.144 -24.403 1.00 0.00 193 GLY A C 13
ATOM 24617 O O . GLY A 1 158 ? 128.150 11.444 -24.243 1.00 0.00 193 GLY A O 13
ATOM 24621 N N . ASN A 1 159 ? 127.225 13.405 -24.839 1.00 0.00 194 ASN A N 13
ATOM 24622 C CA . ASN A 1 159 ? 128.506 14.036 -25.157 1.00 0.00 194 ASN A CA 13
ATOM 24623 C C . ASN A 1 159 ? 128.914 15.009 -24.045 1.00 0.00 194 ASN A C 13
ATOM 24624 O O . ASN A 1 159 ? 128.172 15.128 -23.084 1.00 0.00 194 ASN A O 13
ATOM 24636 N N . SER A 1 41 ? 117.823 14.459 -17.163 1.00 0.00 76 SER A N 14
ATOM 24637 C CA . SER A 1 41 ? 117.063 14.236 -18.391 1.00 0.00 76 SER A CA 14
ATOM 24638 C C . SER A 1 41 ? 116.482 12.799 -18.396 1.00 0.00 76 SER A C 14
ATOM 24639 O O . SER A 1 41 ? 116.158 12.256 -17.336 1.00 0.00 76 SER A O 14
ATOM 24647 N N . MET A 1 42 ? 116.337 12.169 -19.581 1.00 0.00 77 MET A N 14
ATOM 24648 C CA . MET A 1 42 ? 115.794 10.809 -19.681 1.00 0.00 77 MET A CA 14
ATOM 24649 C C . MET A 1 42 ? 114.369 10.753 -19.125 1.00 0.00 77 MET A C 14
ATOM 24650 O O . MET A 1 42 ? 113.943 11.620 -18.357 1.00 0.00 77 MET A O 14
ATOM 24664 N N . SER A 1 43 ? 113.617 9.723 -19.524 1.00 0.00 78 SER A N 14
ATOM 24665 C CA . SER A 1 43 ? 112.232 9.552 -19.072 1.00 0.00 78 SER A CA 14
ATOM 24666 C C . SER A 1 43 ? 112.174 8.895 -17.685 1.00 0.00 78 SER A C 14
ATOM 24667 O O . SER A 1 43 ? 111.226 9.101 -16.919 1.00 0.00 78 SER A O 14
ATOM 24675 N N . THR A 1 44 ? 113.190 8.090 -17.357 1.00 0.00 79 THR A N 14
ATOM 24676 C CA . THR A 1 44 ? 113.250 7.400 -16.066 1.00 0.00 79 THR A CA 14
ATOM 24677 C C . THR A 1 44 ? 114.707 7.236 -15.620 1.00 0.00 79 THR A C 14
ATOM 24678 O O . THR A 1 44 ? 115.638 7.625 -16.332 1.00 0.00 79 THR A O 14
ATOM 24689 N N . VAL A 1 45 ? 114.911 6.665 -14.428 1.00 0.00 80 VAL A N 14
ATOM 24690 C CA . VAL A 1 45 ? 116.264 6.465 -13.900 1.00 0.00 80 VAL A CA 14
ATOM 24691 C C . VAL A 1 45 ? 116.840 5.133 -14.397 1.00 0.00 80 VAL A C 14
ATOM 24692 O O . VAL A 1 45 ? 117.952 5.085 -14.912 1.00 0.00 80 VAL A O 14
ATOM 24705 N N . TRP A 1 46 ? 116.078 4.048 -14.225 1.00 0.00 81 TRP A N 14
ATOM 24706 C CA . TRP A 1 46 ? 116.507 2.705 -14.647 1.00 0.00 81 TRP A CA 14
ATOM 24707 C C . TRP A 1 46 ? 115.266 1.848 -14.940 1.00 0.00 81 TRP A C 14
ATOM 24708 O O . TRP A 1 46 ? 114.197 2.057 -14.359 1.00 0.00 81 TRP A O 14
ATOM 24729 N N . GLU A 1 47 ? 115.398 0.879 -15.855 1.00 0.00 82 GLU A N 14
ATOM 24730 C CA . GLU A 1 47 ? 114.272 0.010 -16.221 1.00 0.00 82 GLU A CA 14
ATOM 24731 C C . GLU A 1 47 ? 114.615 -1.470 -16.015 1.00 0.00 82 GLU A C 14
ATOM 24732 O O . GLU A 1 47 ? 115.248 -2.107 -16.864 1.00 0.00 82 GLU A O 14
ATOM 24744 N N . GLU A 1 48 ? 114.180 -2.039 -14.878 1.00 0.00 83 GLU A N 14
ATOM 24745 C CA . GLU A 1 48 ? 114.434 -3.455 -14.576 1.00 0.00 83 GLU A CA 14
ATOM 24746 C C . GLU A 1 48 ? 113.789 -3.853 -13.239 1.00 0.00 83 GLU A C 14
ATOM 24747 O O . GLU A 1 48 ? 113.492 -3.007 -12.391 1.00 0.00 83 GLU A O 14
ATOM 24759 N N . ASN A 1 49 ? 113.574 -5.161 -13.050 1.00 0.00 84 ASN A N 14
ATOM 24760 C CA . ASN A 1 49 ? 112.968 -5.679 -11.821 1.00 0.00 84 ASN A CA 14
ATOM 24761 C C . ASN A 1 49 ? 113.885 -5.430 -10.619 1.00 0.00 84 ASN A C 14
ATOM 24762 O O . ASN A 1 49 ? 113.446 -4.992 -9.552 1.00 0.00 84 ASN A O 14
ATOM 24773 N N . SER A 1 50 ? 115.184 -5.704 -10.797 1.00 0.00 85 SER A N 14
ATOM 24774 C CA . SER A 1 50 ? 116.180 -5.500 -9.737 1.00 0.00 85 SER A CA 14
ATOM 24775 C C . SER A 1 50 ? 115.872 -6.365 -8.484 1.00 0.00 85 SER A C 14
ATOM 24776 O O . SER A 1 50 ? 115.057 -5.958 -7.649 1.00 0.00 85 SER A O 14
ATOM 24784 N N . PRO A 1 51 ? 116.508 -7.534 -8.311 1.00 0.00 86 PRO A N 14
ATOM 24785 C CA . PRO A 1 51 ? 116.273 -8.403 -7.114 1.00 0.00 86 PRO A CA 14
ATOM 24786 C C . PRO A 1 51 ? 116.956 -7.816 -5.869 1.00 0.00 86 PRO A C 14
ATOM 24787 O O . PRO A 1 51 ? 116.302 -7.418 -4.900 1.00 0.00 86 PRO A O 14
ATOM 24798 N N . GLY A 1 52 ? 118.289 -7.720 -5.918 1.00 0.00 87 GLY A N 14
ATOM 24799 C CA . GLY A 1 52 ? 119.074 -7.140 -4.837 1.00 0.00 87 GLY A CA 14
ATOM 24800 C C . GLY A 1 52 ? 119.972 -6.085 -5.460 1.00 0.00 87 GLY A C 14
ATOM 24801 O O . GLY A 1 52 ? 121.073 -6.376 -5.923 1.00 0.00 87 GLY A O 14
ATOM 24805 N N . GLY A 1 53 ? 119.484 -4.847 -5.517 1.00 0.00 88 GLY A N 14
ATOM 24806 C CA . GLY A 1 53 ? 120.242 -3.763 -6.146 1.00 0.00 88 GLY A CA 14
ATOM 24807 C C . GLY A 1 53 ? 120.734 -4.176 -7.560 1.00 0.00 88 GLY A C 14
ATOM 24808 O O . GLY A 1 53 ? 121.897 -3.966 -7.914 1.00 0.00 88 GLY A O 14
ATOM 24812 N N . GLY A 1 54 ? 119.840 -4.770 -8.383 1.00 0.00 89 GLY A N 14
ATOM 24813 C CA . GLY A 1 54 ? 120.182 -5.203 -9.743 1.00 0.00 89 GLY A CA 14
ATOM 24814 C C . GLY A 1 54 ? 121.504 -5.976 -9.788 1.00 0.00 89 GLY A C 14
ATOM 24815 O O . GLY A 1 54 ? 122.302 -5.806 -10.715 1.00 0.00 89 GLY A O 14
ATOM 24819 N N . VAL A 1 55 ? 121.759 -6.816 -8.776 1.00 0.00 90 VAL A N 14
ATOM 24820 C CA . VAL A 1 55 ? 123.010 -7.578 -8.722 1.00 0.00 90 VAL A CA 14
ATOM 24821 C C . VAL A 1 55 ? 123.173 -8.532 -9.929 1.00 0.00 90 VAL A C 14
ATOM 24822 O O . VAL A 1 55 ? 122.354 -9.431 -10.152 1.00 0.00 90 VAL A O 14
ATOM 24835 N N . GLY A 1 56 ? 124.283 -8.395 -10.674 1.00 0.00 91 GLY A N 14
ATOM 24836 C CA . GLY A 1 56 ? 124.571 -9.322 -11.774 1.00 0.00 91 GLY A CA 14
ATOM 24837 C C . GLY A 1 56 ? 123.821 -8.984 -13.081 1.00 0.00 91 GLY A C 14
ATOM 24838 O O . GLY A 1 56 ? 123.988 -9.665 -14.098 1.00 0.00 91 GLY A O 14
ATOM 24842 N N . GLU A 1 57 ? 122.923 -7.993 -13.036 1.00 0.00 92 GLU A N 14
ATOM 24843 C CA . GLU A 1 57 ? 122.078 -7.648 -14.183 1.00 0.00 92 GLU A CA 14
ATOM 24844 C C . GLU A 1 57 ? 122.855 -7.030 -15.363 1.00 0.00 92 GLU A C 14
ATOM 24845 O O . GLU A 1 57 ? 123.826 -6.290 -15.193 1.00 0.00 92 GLU A O 14
ATOM 24857 N N . VAL A 1 58 ? 122.382 -7.327 -16.587 1.00 0.00 93 VAL A N 14
ATOM 24858 C CA . VAL A 1 58 ? 122.975 -6.798 -17.824 1.00 0.00 93 VAL A CA 14
ATOM 24859 C C . VAL A 1 58 ? 122.036 -5.750 -18.417 1.00 0.00 93 VAL A C 14
ATOM 24860 O O . VAL A 1 58 ? 120.812 -5.904 -18.407 1.00 0.00 93 VAL A O 14
ATOM 24873 N N . LEU A 1 59 ? 122.614 -4.677 -18.951 1.00 0.00 94 LEU A N 14
ATOM 24874 C CA . LEU A 1 59 ? 121.831 -3.607 -19.565 1.00 0.00 94 LEU A CA 14
ATOM 24875 C C . LEU A 1 59 ? 122.205 -3.478 -21.041 1.00 0.00 94 LEU A C 14
ATOM 24876 O O . LEU A 1 59 ? 123.127 -2.744 -21.417 1.00 0.00 94 LEU A O 14
ATOM 24892 N N . SER A 1 60 ? 121.486 -4.215 -21.891 1.00 0.00 95 SER A N 14
ATOM 24893 C CA . SER A 1 60 ? 121.741 -4.194 -23.327 1.00 0.00 95 SER A CA 14
ATOM 24894 C C . SER A 1 60 ? 120.636 -3.417 -24.050 1.00 0.00 95 SER A C 14
ATOM 24895 O O . SER A 1 60 ? 119.478 -3.842 -24.090 1.00 0.00 95 SER A O 14
ATOM 24903 N N . TYR A 1 61 ? 120.990 -2.260 -24.625 1.00 0.00 96 TYR A N 14
ATOM 24904 C CA . TYR A 1 61 ? 120.011 -1.430 -25.343 1.00 0.00 96 TYR A CA 14
ATOM 24905 C C . TYR A 1 61 ? 120.422 -1.240 -26.807 1.00 0.00 96 TYR A C 14
ATOM 24906 O O . TYR A 1 61 ? 121.608 -1.139 -27.130 1.00 0.00 96 TYR A O 14
ATOM 24924 N N . LYS A 1 62 ? 119.434 -1.185 -27.707 1.00 0.00 97 LYS A N 14
ATOM 24925 C CA . LYS A 1 62 ? 119.701 -1.000 -29.138 1.00 0.00 97 LYS A CA 14
ATOM 24926 C C . LYS A 1 62 ? 118.856 0.153 -29.706 1.00 0.00 97 LYS A C 14
ATOM 24927 O O . LYS A 1 62 ? 117.623 0.123 -29.641 1.00 0.00 97 LYS A O 14
ATOM 24946 N N . PHE A 1 63 ? 119.511 1.181 -30.279 1.00 0.00 98 PHE A N 14
ATOM 24947 C CA . PHE A 1 63 ? 118.798 2.321 -30.853 1.00 0.00 98 PHE A CA 14
ATOM 24948 C C . PHE A 1 63 ? 118.498 2.070 -32.341 1.00 0.00 98 PHE A C 14
ATOM 24949 O O . PHE A 1 63 ? 119.176 1.288 -33.014 1.00 0.00 98 PHE A O 14
ATOM 24966 N N . ALA A 1 64 ? 117.442 2.713 -32.851 1.00 0.00 99 ALA A N 14
ATOM 24967 C CA . ALA A 1 64 ? 117.009 2.542 -34.238 1.00 0.00 99 ALA A CA 14
ATOM 24968 C C . ALA A 1 64 ? 117.988 3.134 -35.263 1.00 0.00 99 ALA A C 14
ATOM 24969 O O . ALA A 1 64 ? 117.917 2.799 -36.450 1.00 0.00 99 ALA A O 14
ATOM 24976 N N . SER A 1 65 ? 118.887 4.040 -34.842 1.00 0.00 100 SER A N 14
ATOM 24977 C CA . SER A 1 65 ? 119.816 4.662 -35.780 1.00 0.00 100 SER A CA 14
ATOM 24978 C C . SER A 1 65 ? 121.115 5.056 -35.064 1.00 0.00 100 SER A C 14
ATOM 24979 O O . SER A 1 65 ? 121.166 5.015 -33.831 1.00 0.00 100 SER A O 14
ATOM 24987 N N . PRO A 1 66 ? 122.167 5.432 -35.793 1.00 0.00 101 PRO A N 14
ATOM 24988 C CA . PRO A 1 66 ? 123.450 5.818 -35.151 1.00 0.00 101 PRO A CA 14
ATOM 24989 C C . PRO A 1 66 ? 123.309 7.091 -34.318 1.00 0.00 101 PRO A C 14
ATOM 24990 O O . PRO A 1 66 ? 122.495 7.971 -34.612 1.00 0.00 101 PRO A O 14
ATOM 25001 N N . MET A 1 67 ? 124.100 7.175 -33.251 1.00 0.00 102 MET A N 14
ATOM 25002 C CA . MET A 1 67 ? 124.069 8.311 -32.340 1.00 0.00 102 MET A CA 14
ATOM 25003 C C . MET A 1 67 ? 125.488 8.567 -31.831 1.00 0.00 102 MET A C 14
ATOM 25004 O O . MET A 1 67 ? 126.168 7.627 -31.414 1.00 0.00 102 MET A O 14
ATOM 25018 N N . HIS A 1 68 ? 125.967 9.819 -31.861 1.00 0.00 103 HIS A N 14
ATOM 25019 C CA . HIS A 1 68 ? 127.323 10.097 -31.384 1.00 0.00 103 HIS A CA 14
ATOM 25020 C C . HIS A 1 68 ? 127.315 10.252 -29.862 1.00 0.00 103 HIS A C 14
ATOM 25021 O O . HIS A 1 68 ? 126.357 10.777 -29.287 1.00 0.00 103 HIS A O 14
ATOM 25036 N N . ILE A 1 69 ? 128.372 9.771 -29.184 1.00 0.00 104 ILE A N 14
ATOM 25037 C CA . ILE A 1 69 ? 128.434 9.856 -27.719 1.00 0.00 104 ILE A CA 14
ATOM 25038 C C . ILE A 1 69 ? 129.737 10.540 -27.305 1.00 0.00 104 ILE A C 14
ATOM 25039 O O . ILE A 1 69 ? 130.835 10.113 -27.676 1.00 0.00 104 ILE A O 14
ATOM 25055 N N . GLY A 1 70 ? 129.613 11.634 -26.550 1.00 0.00 105 GLY A N 14
ATOM 25056 C CA . GLY A 1 70 ? 130.778 12.401 -26.112 1.00 0.00 105 GLY A CA 14
ATOM 25057 C C . GLY A 1 70 ? 131.167 12.073 -24.672 1.00 0.00 105 GLY A C 14
ATOM 25058 O O . GLY A 1 70 ? 132.313 11.712 -24.386 1.00 0.00 105 GLY A O 14
ATOM 25062 N N . ARG A 1 71 ? 130.215 12.218 -23.744 1.00 0.00 106 ARG A N 14
ATOM 25063 C CA . ARG A 1 71 ? 130.482 11.951 -22.332 1.00 0.00 106 ARG A CA 14
ATOM 25064 C C . ARG A 1 71 ? 129.311 11.219 -21.675 1.00 0.00 106 ARG A C 14
ATOM 25065 O O . ARG A 1 71 ? 128.163 11.301 -22.118 1.00 0.00 106 ARG A O 14
ATOM 25086 N N . ILE A 1 72 ? 129.608 10.509 -20.586 1.00 0.00 107 ILE A N 14
ATOM 25087 C CA . ILE A 1 72 ? 128.582 9.778 -19.836 1.00 0.00 107 ILE A CA 14
ATOM 25088 C C . ILE A 1 72 ? 128.659 10.180 -18.358 1.00 0.00 107 ILE A C 14
ATOM 25089 O O . ILE A 1 72 ? 129.700 10.052 -17.712 1.00 0.00 107 ILE A O 14
ATOM 25105 N N . LEU A 1 73 ? 127.544 10.677 -17.819 1.00 0.00 108 LEU A N 14
ATOM 25106 C CA . LEU A 1 73 ? 127.484 11.106 -16.422 1.00 0.00 108 LEU A CA 14
ATOM 25107 C C . LEU A 1 73 ? 126.706 10.078 -15.595 1.00 0.00 108 LEU A C 14
ATOM 25108 O O . LEU A 1 73 ? 125.552 9.758 -15.893 1.00 0.00 108 LEU A O 14
ATOM 25124 N N . ILE A 1 74 ? 127.339 9.559 -14.538 1.00 0.00 109 ILE A N 14
ATOM 25125 C CA . ILE A 1 74 ? 126.694 8.575 -13.666 1.00 0.00 109 ILE A CA 14
ATOM 25126 C C . ILE A 1 74 ? 126.980 8.923 -12.200 1.00 0.00 109 ILE A C 14
ATOM 25127 O O . ILE A 1 74 ? 128.131 9.088 -11.794 1.00 0.00 109 ILE A O 14
ATOM 25143 N N . VAL A 1 75 ? 125.924 9.017 -11.392 1.00 0.00 110 VAL A N 14
ATOM 25144 C CA . VAL A 1 75 ? 126.068 9.326 -9.962 1.00 0.00 110 VAL A CA 14
ATOM 25145 C C . VAL A 1 75 ? 125.602 8.129 -9.135 1.00 0.00 110 VAL A C 14
ATOM 25146 O O . VAL A 1 75 ? 124.410 7.817 -9.076 1.00 0.00 110 VAL A O 14
ATOM 25159 N N . ASN A 1 76 ? 126.550 7.450 -8.486 1.00 0.00 111 ASN A N 14
ATOM 25160 C CA . ASN A 1 76 ? 126.234 6.288 -7.664 1.00 0.00 111 ASN A CA 14
ATOM 25161 C C . ASN A 1 76 ? 125.306 6.686 -6.520 1.00 0.00 111 ASN A C 14
ATOM 25162 O O . ASN A 1 76 ? 125.642 7.511 -5.669 1.00 0.00 111 ASN A O 14
ATOM 25173 N N . GLY A 1 77 ? 124.113 6.097 -6.518 1.00 0.00 112 GLY A N 14
ATOM 25174 C CA . GLY A 1 77 ? 123.107 6.386 -5.491 1.00 0.00 112 GLY A CA 14
ATOM 25175 C C . GLY A 1 77 ? 123.653 6.226 -4.055 1.00 0.00 112 GLY A C 14
ATOM 25176 O O . GLY A 1 77 ? 123.036 6.690 -3.093 1.00 0.00 112 GLY A O 14
ATOM 25180 N N . ASP A 1 78 ? 124.803 5.551 -3.894 1.00 0.00 113 ASP A N 14
ATOM 25181 C CA . ASP A 1 78 ? 125.394 5.323 -2.565 1.00 0.00 113 ASP A CA 14
ATOM 25182 C C . ASP A 1 78 ? 126.630 6.205 -2.302 1.00 0.00 113 ASP A C 14
ATOM 25183 O O . ASP A 1 78 ? 127.310 6.037 -1.287 1.00 0.00 113 ASP A O 14
ATOM 25192 N N . THR A 1 79 ? 126.933 7.156 -3.201 1.00 0.00 114 THR A N 14
ATOM 25193 C CA . THR A 1 79 ? 128.099 8.042 -3.030 1.00 0.00 114 THR A CA 14
ATOM 25194 C C . THR A 1 79 ? 127.883 9.098 -1.924 1.00 0.00 114 THR A C 14
ATOM 25195 O O . THR A 1 79 ? 128.527 10.155 -1.918 1.00 0.00 114 THR A O 14
ATOM 25206 N N . SER A 1 80 ? 126.990 8.819 -0.964 1.00 0.00 115 SER A N 14
ATOM 25207 C CA . SER A 1 80 ? 126.731 9.749 0.135 1.00 0.00 115 SER A CA 14
ATOM 25208 C C . SER A 1 80 ? 127.826 9.618 1.195 1.00 0.00 115 SER A C 14
ATOM 25209 O O . SER A 1 80 ? 128.375 10.608 1.685 1.00 0.00 115 SER A O 14
ATOM 25217 N N . SER A 1 81 ? 128.152 8.372 1.541 1.00 0.00 116 SER A N 14
ATOM 25218 C CA . SER A 1 81 ? 129.175 8.078 2.522 1.00 0.00 116 SER A CA 14
ATOM 25219 C C . SER A 1 81 ? 129.635 6.633 2.355 1.00 0.00 116 SER A C 14
ATOM 25220 O O . SER A 1 81 ? 128.839 5.731 2.081 1.00 0.00 116 SER A O 14
ATOM 25228 N N . LYS A 1 82 ? 130.930 6.410 2.514 1.00 0.00 117 LYS A N 14
ATOM 25229 C CA . LYS A 1 82 ? 131.516 5.074 2.381 1.00 0.00 117 LYS A CA 14
ATOM 25230 C C . LYS A 1 82 ? 130.756 4.077 3.262 1.00 0.00 117 LYS A C 14
ATOM 25231 O O . LYS A 1 82 ? 130.478 2.944 2.862 1.00 0.00 117 LYS A O 14
ATOM 25250 N N . GLU A 1 83 ? 130.375 4.511 4.466 1.00 0.00 118 GLU A N 14
ATOM 25251 C CA . GLU A 1 83 ? 129.601 3.654 5.368 1.00 0.00 118 GLU A CA 14
ATOM 25252 C C . GLU A 1 83 ? 128.286 3.250 4.675 1.00 0.00 118 GLU A C 14
ATOM 25253 O O . GLU A 1 83 ? 127.781 2.135 4.838 1.00 0.00 118 GLU A O 14
ATOM 25265 N N . ASN A 1 84 ? 127.736 4.177 3.879 1.00 0.00 119 ASN A N 14
ATOM 25266 C CA . ASN A 1 84 ? 126.495 3.944 3.139 1.00 0.00 119 ASN A CA 14
ATOM 25267 C C . ASN A 1 84 ? 126.687 2.833 2.095 1.00 0.00 119 ASN A C 14
ATOM 25268 O O . ASN A 1 84 ? 125.770 2.051 1.823 1.00 0.00 119 ASN A O 14
ATOM 25279 N N . TYR A 1 85 ? 127.894 2.745 1.511 1.00 0.00 120 TYR A N 14
ATOM 25280 C CA . TYR A 1 85 ? 128.184 1.707 0.514 1.00 0.00 120 TYR A CA 14
ATOM 25281 C C . TYR A 1 85 ? 128.012 0.335 1.167 1.00 0.00 120 TYR A C 14
ATOM 25282 O O . TYR A 1 85 ? 127.418 -0.584 0.599 1.00 0.00 120 TYR A O 14
ATOM 25300 N N . TYR A 1 86 ? 128.528 0.206 2.391 1.00 0.00 121 TYR A N 14
ATOM 25301 C CA . TYR A 1 86 ? 128.424 -1.041 3.151 1.00 0.00 121 TYR A CA 14
ATOM 25302 C C . TYR A 1 86 ? 126.984 -1.263 3.663 1.00 0.00 121 TYR A C 14
ATOM 25303 O O . TYR A 1 86 ? 126.605 -2.374 4.043 1.00 0.00 121 TYR A O 14
ATOM 25321 N N . LYS A 1 87 ? 126.176 -0.191 3.685 1.00 0.00 122 LYS A N 14
ATOM 25322 C CA . LYS A 1 87 ? 124.790 -0.262 4.158 1.00 0.00 122 LYS A CA 14
ATOM 25323 C C . LYS A 1 87 ? 123.803 -0.519 3.004 1.00 0.00 122 LYS A C 14
ATOM 25324 O O . LYS A 1 87 ? 122.682 -0.989 3.227 1.00 0.00 122 LYS A O 14
ATOM 25343 N N . LYS A 1 88 ? 124.189 -0.182 1.772 1.00 0.00 123 LYS A N 14
ATOM 25344 C CA . LYS A 1 88 ? 123.304 -0.358 0.628 1.00 0.00 123 LYS A CA 14
ATOM 25345 C C . LYS A 1 88 ? 124.095 -0.898 -0.566 1.00 0.00 123 LYS A C 14
ATOM 25346 O O . LYS A 1 88 ? 125.288 -0.631 -0.706 1.00 0.00 123 LYS A O 14
ATOM 25365 N N . ASN A 1 89 ? 123.425 -1.684 -1.428 1.00 0.00 124 ASN A N 14
ATOM 25366 C CA . ASN A 1 89 ? 124.056 -2.290 -2.619 1.00 0.00 124 ASN A CA 14
ATOM 25367 C C . ASN A 1 89 ? 125.101 -1.343 -3.257 1.00 0.00 124 ASN A C 14
ATOM 25368 O O . ASN A 1 89 ? 124.902 -0.129 -3.349 1.00 0.00 124 ASN A O 14
ATOM 25379 N N . ARG A 1 90 ? 126.231 -1.917 -3.675 1.00 0.00 125 ARG A N 14
ATOM 25380 C CA . ARG A 1 90 ? 127.318 -1.144 -4.277 1.00 0.00 125 ARG A CA 14
ATOM 25381 C C . ARG A 1 90 ? 127.478 -1.509 -5.750 1.00 0.00 125 ARG A C 14
ATOM 25382 O O . ARG A 1 90 ? 127.380 -2.679 -6.128 1.00 0.00 125 ARG A O 14
ATOM 25403 N N . ILE A 1 91 ? 127.755 -0.510 -6.591 1.00 0.00 126 ILE A N 14
ATOM 25404 C CA . ILE A 1 91 ? 127.957 -0.752 -8.016 1.00 0.00 126 ILE A CA 14
ATOM 25405 C C . ILE A 1 91 ? 129.241 -1.600 -8.215 1.00 0.00 126 ILE A C 14
ATOM 25406 O O . ILE A 1 91 ? 129.350 -2.409 -9.137 1.00 0.00 126 ILE A O 14
ATOM 25422 N N . ALA A 1 92 ? 130.210 -1.410 -7.306 1.00 0.00 127 ALA A N 14
ATOM 25423 C CA . ALA A 1 92 ? 131.478 -2.136 -7.321 1.00 0.00 127 ALA A CA 14
ATOM 25424 C C . ALA A 1 92 ? 132.227 -1.926 -8.651 1.00 0.00 127 ALA A C 14
ATOM 25425 O O . ALA A 1 92 ? 133.082 -1.043 -8.761 1.00 0.00 127 ALA A O 14
ATOM 25432 N N . LYS A 1 93 ? 131.911 -2.733 -9.672 1.00 0.00 128 LYS A N 14
ATOM 25433 C CA . LYS A 1 93 ? 132.561 -2.617 -10.973 1.00 0.00 128 LYS A CA 14
ATOM 25434 C C . LYS A 1 93 ? 131.528 -2.713 -12.089 1.00 0.00 128 LYS A C 14
ATOM 25435 O O . LYS A 1 93 ? 130.473 -3.335 -11.938 1.00 0.00 128 LYS A O 14
ATOM 25454 N N . ALA A 1 94 ? 131.837 -2.095 -13.229 1.00 0.00 129 ALA A N 14
ATOM 25455 C CA . ALA A 1 94 ? 130.935 -2.119 -14.373 1.00 0.00 129 ALA A CA 14
ATOM 25456 C C . ALA A 1 94 ? 131.722 -2.020 -15.682 1.00 0.00 129 ALA A C 14
ATOM 25457 O O . ALA A 1 94 ? 132.638 -1.203 -15.827 1.00 0.00 129 ALA A O 14
ATOM 25464 N N . ASP A 1 95 ? 131.354 -2.859 -16.646 1.00 0.00 130 ASP A N 14
ATOM 25465 C CA . ASP A 1 95 ? 132.009 -2.877 -17.953 1.00 0.00 130 ASP A CA 14
ATOM 25466 C C . ASP A 1 95 ? 131.083 -2.240 -18.991 1.00 0.00 130 ASP A C 14
ATOM 25467 O O . ASP A 1 95 ? 129.992 -2.751 -19.264 1.00 0.00 130 ASP A O 14
ATOM 25476 N N . VAL A 1 96 ? 131.510 -1.115 -19.585 1.00 0.00 131 VAL A N 14
ATOM 25477 C CA . VAL A 1 96 ? 130.701 -0.434 -20.592 1.00 0.00 131 VAL A CA 14
ATOM 25478 C C . VAL A 1 96 ? 131.390 -0.506 -21.950 1.00 0.00 131 VAL A C 14
ATOM 25479 O O . VAL A 1 96 ? 132.558 -0.127 -22.112 1.00 0.00 131 VAL A O 14
ATOM 25492 N N . LYS A 1 97 ? 130.660 -1.014 -22.933 1.00 0.00 132 LYS A N 14
ATOM 25493 C CA . LYS A 1 97 ? 131.201 -1.155 -24.294 1.00 0.00 132 LYS A CA 14
ATOM 25494 C C . LYS A 1 97 ? 130.232 -0.602 -25.350 1.00 0.00 132 LYS A C 14
ATOM 25495 O O . LYS A 1 97 ? 129.005 -0.634 -25.188 1.00 0.00 132 LYS A O 14
ATOM 25514 N N . TYR A 1 98 ? 130.797 -0.121 -26.467 1.00 0.00 133 TYR A N 14
ATOM 25515 C CA . TYR A 1 98 ? 130.024 0.400 -27.577 1.00 0.00 133 TYR A CA 14
ATOM 25516 C C . TYR A 1 98 ? 130.470 -0.350 -28.842 1.00 0.00 133 TYR A C 14
ATOM 25517 O O . TYR A 1 98 ? 131.672 -0.433 -29.141 1.00 0.00 133 TYR A O 14
ATOM 25535 N N . TYR A 1 99 ? 129.513 -0.921 -29.574 1.00 0.00 134 TYR A N 14
ATOM 25536 C CA . TYR A 1 99 ? 129.828 -1.692 -30.789 1.00 0.00 134 TYR A CA 14
ATOM 25537 C C . TYR A 1 99 ? 129.346 -0.958 -32.049 1.00 0.00 134 TYR A C 14
ATOM 25538 O O . TYR A 1 99 ? 128.282 -0.332 -32.057 1.00 0.00 134 TYR A O 14
ATOM 25556 N N . ASN A 1 100 ? 130.130 -1.045 -33.136 1.00 0.00 135 ASN A N 14
ATOM 25557 C CA . ASN A 1 100 ? 129.765 -0.395 -34.403 1.00 0.00 135 ASN A CA 14
ATOM 25558 C C . ASN A 1 100 ? 128.898 -1.335 -35.260 1.00 0.00 135 ASN A C 14
ATOM 25559 O O . ASN A 1 100 ? 129.027 -1.405 -36.489 1.00 0.00 135 ASN A O 14
ATOM 25570 N N . GLY A 1 101 ? 127.991 -2.068 -34.605 1.00 0.00 136 GLY A N 14
ATOM 25571 C CA . GLY A 1 101 ? 127.095 -2.996 -35.297 1.00 0.00 136 GLY A CA 14
ATOM 25572 C C . GLY A 1 101 ? 127.811 -4.227 -35.884 1.00 0.00 136 GLY A C 14
ATOM 25573 O O . GLY A 1 101 ? 127.163 -5.206 -36.265 1.00 0.00 136 GLY A O 14
ATOM 25577 N N . ASN A 1 102 ? 129.143 -4.189 -35.977 1.00 0.00 137 ASN A N 14
ATOM 25578 C CA . ASN A 1 102 ? 129.910 -5.309 -36.529 1.00 0.00 137 ASN A CA 14
ATOM 25579 C C . ASN A 1 102 ? 131.277 -5.476 -35.839 1.00 0.00 137 ASN A C 14
ATOM 25580 O O . ASN A 1 102 ? 131.674 -6.592 -35.495 1.00 0.00 137 ASN A O 14
ATOM 25591 N N . LYS A 1 103 ? 132.015 -4.372 -35.640 1.00 0.00 138 LYS A N 14
ATOM 25592 C CA . LYS A 1 103 ? 133.333 -4.428 -35.000 1.00 0.00 138 LYS A CA 14
ATOM 25593 C C . LYS A 1 103 ? 133.329 -3.651 -33.676 1.00 0.00 138 LYS A C 14
ATOM 25594 O O . LYS A 1 103 ? 132.504 -2.759 -33.457 1.00 0.00 138 LYS A O 14
ATOM 25613 N N . LEU A 1 104 ? 134.274 -3.982 -32.785 1.00 0.00 139 LEU A N 14
ATOM 25614 C CA . LEU A 1 104 ? 134.386 -3.303 -31.487 1.00 0.00 139 LEU A CA 14
ATOM 25615 C C . LEU A 1 104 ? 135.204 -2.014 -31.640 1.00 0.00 139 LEU A C 14
ATOM 25616 O O . LEU A 1 104 ? 136.342 -2.043 -32.121 1.00 0.00 139 LEU A O 14
ATOM 25632 N N . VAL A 1 105 ? 134.637 -0.866 -31.231 1.00 0.00 140 VAL A N 14
ATOM 25633 C CA . VAL A 1 105 ? 135.348 0.415 -31.339 1.00 0.00 140 VAL A CA 14
ATOM 25634 C C . VAL A 1 105 ? 135.659 0.977 -29.945 1.00 0.00 140 VAL A C 14
ATOM 25635 O O . VAL A 1 105 ? 136.681 1.640 -29.741 1.00 0.00 140 VAL A O 14
ATOM 25648 N N . LEU A 1 106 ? 134.781 0.706 -28.969 1.00 0.00 141 LEU A N 14
ATOM 25649 C CA . LEU A 1 106 ? 134.991 1.188 -27.600 1.00 0.00 141 LEU A CA 14
ATOM 25650 C C . LEU A 1 106 ? 134.681 0.081 -26.585 1.00 0.00 141 LEU A C 14
ATOM 25651 O O . LEU A 1 106 ? 133.607 -0.525 -26.601 1.00 0.00 141 LEU A O 14
ATOM 25667 N N . PHE A 1 107 ? 135.623 -0.168 -25.677 1.00 0.00 142 PHE A N 14
ATOM 25668 C CA . PHE A 1 107 ? 135.445 -1.180 -24.635 1.00 0.00 142 PHE A CA 14
ATOM 25669 C C . PHE A 1 107 ? 136.368 -0.884 -23.455 1.00 0.00 142 PHE A C 14
ATOM 25670 O O . PHE A 1 107 ? 137.590 -1.029 -23.545 1.00 0.00 142 PHE A O 14
ATOM 25687 N N . GLN A 1 108 ? 135.779 -0.442 -22.336 1.00 0.00 143 GLN A N 14
ATOM 25688 C CA . GLN A 1 108 ? 136.561 -0.107 -21.148 1.00 0.00 143 GLN A CA 14
ATOM 25689 C C . GLN A 1 108 ? 135.830 -0.527 -19.867 1.00 0.00 143 GLN A C 14
ATOM 25690 O O . GLN A 1 108 ? 134.597 -0.493 -19.775 1.00 0.00 143 GLN A O 14
ATOM 25704 N N . LYS A 1 109 ? 136.614 -0.925 -18.864 1.00 0.00 144 LYS A N 14
ATOM 25705 C CA . LYS A 1 109 ? 136.074 -1.354 -17.572 1.00 0.00 144 LYS A CA 14
ATOM 25706 C C . LYS A 1 109 ? 136.435 -0.321 -16.502 1.00 0.00 144 LYS A C 14
ATOM 25707 O O . LYS A 1 109 ? 137.601 0.062 -16.360 1.00 0.00 144 LYS A O 14
ATOM 25726 N N . ILE A 1 110 ? 135.439 0.146 -15.739 1.00 0.00 145 ILE A N 14
ATOM 25727 C CA . ILE A 1 110 ? 135.687 1.144 -14.687 1.00 0.00 145 ILE A CA 14
ATOM 25728 C C . ILE A 1 110 ? 135.222 0.641 -13.316 1.00 0.00 145 ILE A C 14
ATOM 25729 O O . ILE A 1 110 ? 134.344 -0.220 -13.202 1.00 0.00 145 ILE A O 14
ATOM 25745 N N . GLU A 1 111 ? 135.839 1.185 -12.261 1.00 0.00 146 GLU A N 14
ATOM 25746 C CA . GLU A 1 111 ? 135.522 0.802 -10.883 1.00 0.00 146 GLU A CA 14
ATOM 25747 C C . GLU A 1 111 ? 135.167 2.043 -10.055 1.00 0.00 146 GLU A C 14
ATOM 25748 O O . GLU A 1 111 ? 135.567 3.166 -10.379 1.00 0.00 146 GLU A O 14
ATOM 25760 N N . LEU A 1 112 ? 134.396 1.843 -8.979 1.00 0.00 147 LEU A N 14
ATOM 25761 C CA . LEU A 1 112 ? 133.981 2.956 -8.118 1.00 0.00 147 LEU A CA 14
ATOM 25762 C C . LEU A 1 112 ? 134.035 2.550 -6.635 1.00 0.00 147 LEU A C 14
ATOM 25763 O O . LEU A 1 112 ? 133.284 1.676 -6.189 1.00 0.00 147 LEU A O 14
ATOM 25779 N N . GLY A 1 113 ? 134.925 3.184 -5.855 1.00 0.00 148 GLY A N 14
ATOM 25780 C CA . GLY A 1 113 ? 135.058 2.876 -4.429 1.00 0.00 148 GLY A CA 14
ATOM 25781 C C . GLY A 1 113 ? 136.529 2.866 -4.009 1.00 0.00 148 GLY A C 14
ATOM 25782 O O . GLY A 1 113 ? 137.362 2.193 -4.621 1.00 0.00 148 GLY A O 14
ATOM 25786 N N . ASP A 1 114 ? 136.859 3.616 -2.944 1.00 0.00 149 ASP A N 14
ATOM 25787 C CA . ASP A 1 114 ? 138.247 3.690 -2.431 1.00 0.00 149 ASP A CA 14
ATOM 25788 C C . ASP A 1 114 ? 138.405 4.773 -1.346 1.00 0.00 149 ASP A C 14
ATOM 25789 O O . ASP A 1 114 ? 138.802 4.487 -0.214 1.00 0.00 149 ASP A O 14
ATOM 25798 N N . THR A 1 115 ? 138.117 6.036 -1.698 1.00 0.00 150 THR A N 14
ATOM 25799 C CA . THR A 1 115 ? 138.253 7.153 -0.768 1.00 0.00 150 THR A CA 14
ATOM 25800 C C . THR A 1 115 ? 136.930 7.913 -0.662 1.00 0.00 150 THR A C 14
ATOM 25801 O O . THR A 1 115 ? 136.019 7.731 -1.476 1.00 0.00 150 THR A O 14
ATOM 25812 N N . TYR A 1 116 ? 136.813 8.763 0.360 1.00 0.00 151 TYR A N 14
ATOM 25813 C CA . TYR A 1 116 ? 135.595 9.533 0.580 1.00 0.00 151 TYR A CA 14
ATOM 25814 C C . TYR A 1 116 ? 135.280 10.431 -0.613 1.00 0.00 151 TYR A C 14
ATOM 25815 O O . TYR A 1 116 ? 136.074 11.291 -1.004 1.00 0.00 151 TYR A O 14
ATOM 25833 N N . THR A 1 117 ? 134.095 10.232 -1.192 1.00 0.00 152 THR A N 14
ATOM 25834 C CA . THR A 1 117 ? 133.656 11.027 -2.339 1.00 0.00 152 THR A CA 14
ATOM 25835 C C . THR A 1 117 ? 132.173 11.392 -2.271 1.00 0.00 152 THR A C 14
ATOM 25836 O O . THR A 1 117 ? 131.351 10.697 -1.670 1.00 0.00 152 THR A O 14
ATOM 25847 N N . LYS A 1 118 ? 131.839 12.503 -2.925 1.00 0.00 153 LYS A N 14
ATOM 25848 C CA . LYS A 1 118 ? 130.460 12.998 -2.988 1.00 0.00 153 LYS A CA 14
ATOM 25849 C C . LYS A 1 118 ? 130.254 13.840 -4.270 1.00 0.00 153 LYS A C 14
ATOM 25850 O O . LYS A 1 118 ? 129.485 14.806 -4.294 1.00 0.00 153 LYS A O 14
ATOM 25869 N N . LYS A 1 119 ? 130.960 13.468 -5.351 1.00 0.00 154 LYS A N 14
ATOM 25870 C CA . LYS A 1 119 ? 130.876 14.174 -6.626 1.00 0.00 154 LYS A CA 14
ATOM 25871 C C . LYS A 1 119 ? 130.373 13.236 -7.742 1.00 0.00 154 LYS A C 14
ATOM 25872 O O . LYS A 1 119 ? 130.603 12.025 -7.668 1.00 0.00 154 LYS A O 14
ATOM 25891 N N . PRO A 1 120 ? 129.715 13.753 -8.782 1.00 0.00 155 PRO A N 14
ATOM 25892 C CA . PRO A 1 120 ? 129.222 12.899 -9.907 1.00 0.00 155 PRO A CA 14
ATOM 25893 C C . PRO A 1 120 ? 130.377 12.144 -10.580 1.00 0.00 155 PRO A C 14
ATOM 25894 O O . PRO A 1 120 ? 131.495 12.657 -10.691 1.00 0.00 155 PRO A O 14
ATOM 25905 N N . HIS A 1 121 ? 130.109 10.916 -11.033 1.00 0.00 156 HIS A N 14
ATOM 25906 C CA . HIS A 1 121 ? 131.128 10.101 -11.695 1.00 0.00 156 HIS A CA 14
ATOM 25907 C C . HIS A 1 121 ? 130.996 10.267 -13.206 1.00 0.00 156 HIS A C 14
ATOM 25908 O O . HIS A 1 121 ? 130.165 9.622 -13.853 1.00 0.00 156 HIS A O 14
ATOM 25923 N N . HIS A 1 122 ? 131.797 11.173 -13.774 1.00 0.00 157 HIS A N 14
ATOM 25924 C CA . HIS A 1 122 ? 131.737 11.456 -15.206 1.00 0.00 157 HIS A CA 14
ATOM 25925 C C . HIS A 1 122 ? 132.850 10.755 -15.992 1.00 0.00 157 HIS A C 14
ATOM 25926 O O . HIS A 1 122 ? 134.042 10.915 -15.721 1.00 0.00 157 HIS A O 14
ATOM 25941 N N . ILE A 1 123 ? 132.439 10.004 -17.012 1.00 0.00 158 ILE A N 14
ATOM 25942 C CA . ILE A 1 123 ? 133.372 9.311 -17.895 1.00 0.00 158 ILE A CA 14
ATOM 25943 C C . ILE A 1 123 ? 133.408 10.086 -19.224 1.00 0.00 158 ILE A C 14
ATOM 25944 O O . ILE A 1 123 ? 132.365 10.502 -19.738 1.00 0.00 158 ILE A O 14
ATOM 25960 N N . GLU A 1 124 ? 134.609 10.319 -19.778 1.00 0.00 159 GLU A N 14
ATOM 25961 C CA . GLU A 1 124 ? 134.743 11.078 -21.017 1.00 0.00 159 GLU A CA 14
ATOM 25962 C C . GLU A 1 124 ? 135.237 10.185 -22.167 1.00 0.00 159 GLU A C 14
ATOM 25963 O O . GLU A 1 124 ? 136.359 9.673 -22.149 1.00 0.00 159 GLU A O 14
ATOM 25975 N N . ILE A 1 125 ? 134.400 10.033 -23.198 1.00 0.00 160 ILE A N 14
ATOM 25976 C CA . ILE A 1 125 ? 134.753 9.253 -24.374 1.00 0.00 160 ILE A CA 14
ATOM 25977 C C . ILE A 1 125 ? 135.652 10.126 -25.274 1.00 0.00 160 ILE A C 14
ATOM 25978 O O . ILE A 1 125 ? 135.281 11.231 -25.681 1.00 0.00 160 ILE A O 14
ATOM 25994 N N . ASP A 1 126 ? 136.864 9.645 -25.532 1.00 0.00 161 ASP A N 14
ATOM 25995 C CA . ASP A 1 126 ? 137.858 10.383 -26.322 1.00 0.00 161 ASP A CA 14
ATOM 25996 C C . ASP A 1 126 ? 137.363 10.880 -27.703 1.00 0.00 161 ASP A C 14
ATOM 25997 O O . ASP A 1 126 ? 137.973 11.796 -28.267 1.00 0.00 161 ASP A O 14
ATOM 26006 N N . LYS A 1 127 ? 136.289 10.301 -28.288 1.00 0.00 162 LYS A N 14
ATOM 26007 C CA . LYS A 1 127 ? 135.833 10.756 -29.613 1.00 0.00 162 LYS A CA 14
ATOM 26008 C C . LYS A 1 127 ? 134.304 10.855 -29.722 1.00 0.00 162 LYS A C 14
ATOM 26009 O O . LYS A 1 127 ? 133.555 10.494 -28.811 1.00 0.00 162 LYS A O 14
ATOM 26028 N N . LYS A 1 128 ? 133.847 11.361 -30.873 1.00 0.00 163 LYS A N 14
ATOM 26029 C CA . LYS A 1 128 ? 132.420 11.532 -31.155 1.00 0.00 163 LYS A CA 14
ATOM 26030 C C . LYS A 1 128 ? 132.006 10.623 -32.325 1.00 0.00 163 LYS A C 14
ATOM 26031 O O . LYS A 1 128 ? 131.488 11.061 -33.361 1.00 0.00 163 LYS A O 14
ATOM 26050 N N . LEU A 1 129 ? 132.227 9.327 -32.136 1.00 0.00 164 LEU A N 14
ATOM 26051 C CA . LEU A 1 129 ? 131.882 8.319 -33.136 1.00 0.00 164 LEU A CA 14
ATOM 26052 C C . LEU A 1 129 ? 130.416 7.965 -32.971 1.00 0.00 164 LEU A C 14
ATOM 26053 O O . LEU A 1 129 ? 129.995 7.673 -31.843 1.00 0.00 164 LEU A O 14
ATOM 26069 N N . ASP A 1 130 ? 129.600 7.974 -34.052 1.00 0.00 165 ASP A N 14
ATOM 26070 C CA . ASP A 1 130 ? 128.196 7.604 -33.845 1.00 0.00 165 ASP A CA 14
ATOM 26071 C C . ASP A 1 130 ? 127.884 6.224 -34.419 1.00 0.00 165 ASP A C 14
ATOM 26072 O O . ASP A 1 130 ? 127.911 5.961 -35.619 1.00 0.00 165 ASP A O 14
ATOM 26081 N N . VAL A 1 131 ? 127.477 5.365 -33.501 1.00 0.00 166 VAL A N 14
ATOM 26082 C CA . VAL A 1 131 ? 127.008 4.011 -33.778 1.00 0.00 166 VAL A CA 14
ATOM 26083 C C . VAL A 1 131 ? 125.940 3.723 -32.732 1.00 0.00 166 VAL A C 14
ATOM 26084 O O . VAL A 1 131 ? 125.935 4.429 -31.703 1.00 0.00 166 VAL A O 14
ATOM 26097 N N . ASP A 1 132 ? 125.222 2.574 -32.782 1.00 0.00 167 ASP A N 14
ATOM 26098 C CA . ASP A 1 132 ? 124.505 2.251 -31.569 1.00 0.00 167 ASP A CA 14
ATOM 26099 C C . ASP A 1 132 ? 124.435 0.749 -31.352 1.00 0.00 167 ASP A C 14
ATOM 26100 O O . ASP A 1 132 ? 123.732 -0.009 -32.019 1.00 0.00 167 ASP A O 14
ATOM 26109 N N . ARG A 1 133 ? 125.038 0.399 -30.237 1.00 0.00 168 ARG A N 14
ATOM 26110 C CA . ARG A 1 133 ? 125.006 -0.885 -29.608 1.00 0.00 168 ARG A CA 14
ATOM 26111 C C . ARG A 1 133 ? 125.216 -0.535 -28.146 1.00 0.00 168 ARG A C 14
ATOM 26112 O O . ARG A 1 133 ? 126.286 0.034 -27.881 1.00 0.00 168 ARG A O 14
ATOM 26133 N N . ILE A 1 134 ? 124.340 -0.797 -27.181 1.00 0.00 169 ILE A N 14
ATOM 26134 C CA . ILE A 1 134 ? 124.704 -0.385 -25.811 1.00 0.00 169 ILE A CA 14
ATOM 26135 C C . ILE A 1 134 ? 124.932 -1.604 -24.940 1.00 0.00 169 ILE A C 14
ATOM 26136 O O . ILE A 1 134 ? 124.049 -2.434 -24.733 1.00 0.00 169 ILE A O 14
ATOM 26152 N N . ASP A 1 135 ? 126.138 -1.662 -24.375 1.00 0.00 170 ASP A N 14
ATOM 26153 C CA . ASP A 1 135 ? 126.504 -2.725 -23.459 1.00 0.00 170 AS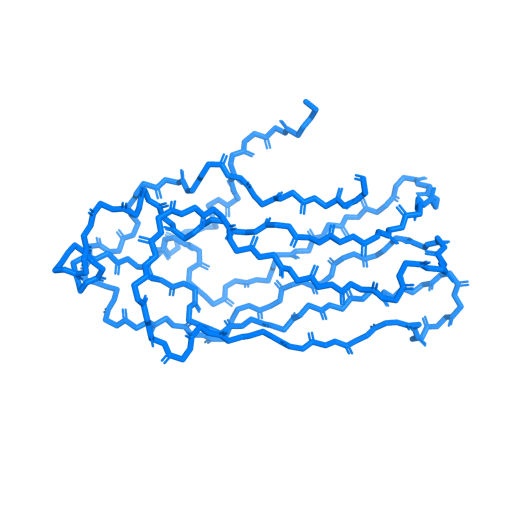P A CA 14
ATOM 26154 C C . ASP A 1 135 ? 126.952 -2.098 -22.147 1.00 0.00 170 ASP A C 14
ATOM 26155 O O . ASP A 1 135 ? 128.012 -1.474 -22.070 1.00 0.00 170 ASP A O 14
ATOM 26164 N N . ILE A 1 136 ? 126.167 -2.285 -21.099 1.00 0.00 171 ILE A N 14
ATOM 26165 C CA . ILE A 1 136 ? 126.509 -1.765 -19.787 1.00 0.00 171 ILE A CA 14
ATOM 26166 C C . ILE A 1 136 ? 126.208 -2.878 -18.785 1.00 0.00 171 ILE A C 14
ATOM 26167 O O . ILE A 1 136 ? 125.048 -3.189 -18.503 1.00 0.00 171 ILE A O 14
ATOM 26183 N N . GLU A 1 137 ? 127.257 -3.528 -18.295 1.00 0.00 172 GLU A N 14
ATOM 26184 C CA . GLU A 1 137 ? 127.085 -4.664 -17.381 1.00 0.00 172 GLU A CA 14
ATOM 26185 C C . GLU A 1 137 ? 127.796 -4.502 -16.032 1.00 0.00 172 GLU A C 14
ATOM 26186 O O . GLU A 1 137 ? 128.970 -4.151 -15.941 1.00 0.00 172 GLU A O 14
ATOM 26198 N N . VAL A 1 138 ? 127.070 -4.878 -14.977 1.00 0.00 173 VAL A N 14
ATOM 26199 C CA . VAL A 1 138 ? 127.607 -4.895 -13.621 1.00 0.00 173 VAL A CA 14
ATOM 26200 C C . VAL A 1 138 ? 127.829 -6.369 -13.273 1.00 0.00 173 VAL A C 14
ATOM 26201 O O . VAL A 1 138 ? 126.912 -7.189 -13.381 1.00 0.00 173 VAL A O 14
ATOM 26214 N N . THR A 1 139 ? 129.071 -6.739 -12.946 1.00 0.00 174 THR A N 14
ATOM 26215 C CA . THR A 1 139 ? 129.396 -8.152 -12.698 1.00 0.00 174 THR A CA 14
ATOM 26216 C C . THR A 1 139 ? 129.295 -8.586 -11.231 1.00 0.00 174 THR A C 14
ATOM 26217 O O . THR A 1 139 ? 129.111 -9.777 -10.950 1.00 0.00 174 THR A O 14
ATOM 26228 N N . GLU A 1 140 ? 129.436 -7.658 -10.282 1.00 0.00 175 GLU A N 14
ATOM 26229 C CA . GLU A 1 140 ? 129.377 -8.027 -8.871 1.00 0.00 175 GLU A CA 14
ATOM 26230 C C . GLU A 1 140 ? 129.173 -6.814 -7.967 1.00 0.00 175 GLU A C 14
ATOM 26231 O O . GLU A 1 140 ? 129.475 -5.673 -8.320 1.00 0.00 175 GLU A O 14
ATOM 26243 N N . VAL A 1 141 ? 128.687 -7.094 -6.766 1.00 0.00 176 VAL A N 14
ATOM 26244 C CA . VAL A 1 141 ? 128.459 -6.073 -5.742 1.00 0.00 176 VAL A CA 14
ATOM 26245 C C . VAL A 1 141 ? 129.061 -6.580 -4.422 1.00 0.00 176 VAL A C 14
ATOM 26246 O O . VAL A 1 141 ? 129.160 -7.791 -4.207 1.00 0.00 176 VAL A O 14
ATOM 26259 N N . HIS A 1 142 ? 129.496 -5.670 -3.540 1.00 0.00 177 HIS A N 14
ATOM 26260 C CA . HIS A 1 142 ? 130.115 -6.084 -2.273 1.00 0.00 177 HIS A CA 14
ATOM 26261 C C . HIS A 1 142 ? 129.194 -5.872 -1.067 1.00 0.00 177 HIS A C 14
ATOM 26262 O O . HIS A 1 142 ? 128.802 -4.754 -0.734 1.00 0.00 177 HIS A O 14
ATOM 26277 N N . GLN A 1 143 ? 128.870 -6.980 -0.389 1.00 0.00 178 GLN A N 14
ATOM 26278 C CA . GLN A 1 143 ? 128.025 -6.975 0.810 1.00 0.00 178 GLN A CA 14
ATOM 26279 C C . GLN A 1 143 ? 126.574 -6.622 0.483 1.00 0.00 178 GLN A C 14
ATOM 26280 O O . GLN A 1 143 ? 125.674 -7.459 0.609 1.00 0.00 178 GLN A O 14
ATOM 26294 N N . GLY A 1 144 ? 126.326 -5.372 0.078 1.00 0.00 179 GLY A N 14
ATOM 26295 C CA . GLY A 1 144 ? 124.964 -4.933 -0.238 1.00 0.00 179 GLY A CA 14
ATOM 26296 C C . GLY A 1 144 ? 124.007 -5.297 0.907 1.00 0.00 179 GLY A C 14
ATOM 26297 O O . GLY A 1 144 ? 123.321 -6.323 0.866 1.00 0.00 179 GLY A O 14
ATOM 26301 N N . GLN A 1 145 ? 123.989 -4.468 1.957 1.00 0.00 180 GLN A N 14
ATOM 26302 C CA . GLN A 1 145 ? 123.152 -4.727 3.126 1.00 0.00 180 GLN A CA 14
ATOM 26303 C C . GLN A 1 145 ? 121.677 -4.370 2.881 1.00 0.00 180 GLN A C 14
ATOM 26304 O O . GLN A 1 145 ? 120.780 -5.134 3.257 1.00 0.00 180 GLN A O 14
ATOM 26318 N N . ASN A 1 146 ? 121.405 -3.203 2.277 1.00 0.00 181 ASN A N 14
ATOM 26319 C CA . ASN A 1 146 ? 120.017 -2.791 2.040 1.00 0.00 181 ASN A CA 14
ATOM 26320 C C . ASN A 1 146 ? 119.378 -3.553 0.876 1.00 0.00 181 ASN A C 14
ATOM 26321 O O . ASN A 1 146 ? 118.163 -3.759 0.854 1.00 0.00 181 ASN A O 14
ATOM 26332 N N . LYS A 1 147 ? 120.195 -3.981 -0.105 1.00 0.00 182 LYS A N 14
ATOM 26333 C CA . LYS A 1 147 ? 119.701 -4.725 -1.284 1.00 0.00 182 LYS A CA 14
ATOM 26334 C C . LYS A 1 147 ? 118.340 -4.184 -1.768 1.00 0.00 182 LYS A C 14
ATOM 26335 O O . LYS A 1 147 ? 117.392 -4.927 -2.043 1.00 0.00 182 LYS A O 14
ATOM 26354 N N . ASP A 1 148 ? 118.257 -2.854 -1.871 1.00 0.00 183 ASP A N 14
ATOM 26355 C CA . ASP A 1 148 ? 117.046 -2.159 -2.312 1.00 0.00 183 ASP A CA 14
ATOM 26356 C C . ASP A 1 148 ? 117.303 -0.652 -2.221 1.00 0.00 183 ASP A C 14
ATOM 26357 O O . ASP A 1 148 ? 116.683 0.094 -1.452 1.00 0.00 183 ASP A O 14
ATOM 26366 N N . ILE A 1 149 ? 118.268 -0.216 -3.007 1.00 0.00 184 ILE A N 14
ATOM 26367 C CA . ILE A 1 149 ? 118.694 1.181 -3.043 1.00 0.00 184 ILE A CA 14
ATOM 26368 C C . ILE A 1 149 ? 118.326 1.798 -4.388 1.00 0.00 184 ILE A C 14
ATOM 26369 O O . ILE A 1 149 ? 117.869 1.118 -5.312 1.00 0.00 184 ILE A O 14
ATOM 26385 N N . LEU A 1 150 ? 118.513 3.099 -4.485 1.00 0.00 185 LEU A N 14
ATOM 26386 C CA . LEU A 1 150 ? 118.191 3.840 -5.713 1.00 0.00 185 LEU A CA 14
ATOM 26387 C C . LEU A 1 150 ? 119.365 3.756 -6.691 1.00 0.00 185 LEU A C 14
ATOM 26388 O O . LEU A 1 150 ? 120.492 4.165 -6.399 1.00 0.00 185 LEU A O 14
ATOM 26404 N N . ALA A 1 151 ? 119.095 3.184 -7.866 1.00 0.00 186 ALA A N 14
ATOM 26405 C CA . ALA A 1 151 ? 120.117 3.007 -8.892 1.00 0.00 186 ALA A CA 14
ATOM 26406 C C . ALA A 1 151 ? 120.366 4.312 -9.651 1.00 0.00 186 ALA A C 14
ATOM 26407 O O . ALA A 1 151 ? 119.455 4.909 -10.212 1.00 0.00 186 ALA A O 14
ATOM 26414 N N . LEU A 1 152 ? 121.628 4.742 -9.675 1.00 0.00 187 LEU A N 14
ATOM 26415 C CA . LEU A 1 152 ? 122.042 5.969 -10.373 1.00 0.00 187 LEU A CA 14
ATOM 26416 C C . LEU A 1 152 ? 121.086 7.136 -10.119 1.00 0.00 187 LEU A C 14
ATOM 26417 O O . LEU A 1 152 ? 120.042 7.257 -10.752 1.00 0.00 187 LEU A O 14
ATOM 26433 N N . SER A 1 153 ? 121.462 8.033 -9.205 1.00 0.00 188 SER A N 14
ATOM 26434 C CA . SER A 1 153 ? 120.637 9.207 -8.899 1.00 0.00 188 SER A CA 14
ATOM 26435 C C . SER A 1 153 ? 120.219 9.945 -10.188 1.00 0.00 188 SER A C 14
ATOM 26436 O O . SER A 1 153 ? 119.205 10.647 -10.219 1.00 0.00 188 SER A O 14
ATOM 26444 N N . GLU A 1 154 ? 121.003 9.781 -11.267 1.00 0.00 189 GLU A N 14
ATOM 26445 C CA . GLU A 1 154 ? 120.707 10.430 -12.555 1.00 0.00 189 GLU A CA 14
ATOM 26446 C C . GLU A 1 154 ? 121.738 10.038 -13.638 1.00 0.00 189 GLU A C 14
ATOM 26447 O O . GLU A 1 154 ? 122.659 10.796 -13.966 1.00 0.00 189 GLU A O 14
ATOM 26459 N N . VAL A 1 155 ? 121.577 8.835 -14.211 1.00 0.00 190 VAL A N 14
ATOM 26460 C CA . VAL A 1 155 ? 122.480 8.348 -15.263 1.00 0.00 190 VAL A CA 14
ATOM 26461 C C . VAL A 1 155 ? 122.086 8.938 -16.629 1.00 0.00 190 VAL A C 14
ATOM 26462 O O . VAL A 1 155 ? 120.945 8.816 -17.081 1.00 0.00 190 VAL A O 14
ATOM 26475 N N . THR A 1 156 ? 123.052 9.584 -17.289 1.00 0.00 191 THR A N 14
ATOM 26476 C CA . THR A 1 156 ? 122.822 10.195 -18.600 1.00 0.00 191 THR A CA 14
ATOM 26477 C C . THR A 1 156 ? 124.006 9.927 -19.534 1.00 0.00 191 THR A C 14
ATOM 26478 O O . THR A 1 156 ? 125.157 9.844 -19.098 1.00 0.00 191 THR A O 14
ATOM 26489 N N . PHE A 1 157 ? 123.728 9.785 -20.839 1.00 0.00 192 PHE A N 14
ATOM 26490 C CA . PHE A 1 157 ? 124.783 9.524 -21.824 1.00 0.00 192 PHE A CA 14
ATOM 26491 C C . PHE A 1 157 ? 124.639 10.457 -23.046 1.00 0.00 192 PHE A C 14
ATOM 26492 O O . PHE A 1 157 ? 123.541 10.911 -23.379 1.00 0.00 192 PHE A O 14
ATOM 26509 N N . GLY A 1 158 ? 125.761 10.736 -23.722 1.00 0.00 193 GLY A N 14
ATOM 26510 C CA . GLY A 1 158 ? 125.750 11.599 -24.907 1.00 0.00 193 GLY A CA 14
ATOM 26511 C C . GLY A 1 158 ? 126.595 12.856 -24.695 1.00 0.00 193 GLY A C 14
ATOM 26512 O O . GLY A 1 158 ? 127.247 13.031 -23.663 1.00 0.00 193 GLY A O 14
ATOM 26516 N N . ASN A 1 159 ? 126.584 13.747 -25.690 1.00 0.00 194 ASN A N 14
ATOM 26517 C CA . ASN A 1 159 ? 127.347 14.991 -25.622 1.00 0.00 194 ASN A CA 14
ATOM 26518 C C . ASN A 1 159 ? 126.524 16.093 -24.949 1.00 0.00 194 ASN A C 14
ATOM 26519 O O . ASN A 1 159 ? 125.317 15.936 -24.864 1.00 0.00 194 ASN A O 14
ATOM 26531 N N . SER A 1 41 ? 114.536 12.744 -22.099 1.00 0.00 76 SER A N 15
ATOM 26532 C CA . SER A 1 41 ? 113.857 11.467 -21.850 1.00 0.00 76 SER A CA 15
ATOM 26533 C C . SER A 1 41 ? 114.838 10.292 -21.954 1.00 0.00 76 SER A C 15
ATOM 26534 O O . SER A 1 41 ? 115.972 10.432 -22.421 1.00 0.00 76 SER A O 15
ATOM 26542 N N . MET A 1 42 ? 114.390 9.111 -21.515 1.00 0.00 77 MET A N 15
ATOM 26543 C CA . MET A 1 42 ? 115.217 7.906 -21.563 1.00 0.00 77 MET A CA 15
ATOM 26544 C C . MET A 1 42 ? 114.331 6.650 -21.445 1.00 0.00 77 MET A C 15
ATOM 26545 O O . MET A 1 42 ? 114.064 5.973 -22.438 1.00 0.00 77 MET A O 15
ATOM 26559 N N . SER A 1 43 ? 113.848 6.350 -20.222 1.00 0.00 78 SER A N 15
ATOM 26560 C CA . SER A 1 43 ? 112.971 5.194 -19.948 1.00 0.00 78 SER A CA 15
ATOM 26561 C C . SER A 1 43 ? 112.965 4.911 -18.437 1.00 0.00 78 SER A C 15
ATOM 26562 O O . SER A 1 43 ? 111.955 5.080 -17.751 1.00 0.00 78 SER A O 15
ATOM 26570 N N . THR A 1 44 ? 114.121 4.476 -17.921 1.00 0.00 79 THR A N 15
ATOM 26571 C CA . THR A 1 44 ? 114.285 4.163 -16.501 1.00 0.00 79 THR A CA 15
ATOM 26572 C C . THR A 1 44 ? 115.775 4.007 -16.192 1.00 0.00 79 THR A C 15
ATOM 26573 O O . THR A 1 44 ? 116.500 3.317 -16.916 1.00 0.00 79 THR A O 15
ATOM 26584 N N . VAL A 1 45 ? 116.252 4.652 -15.121 1.00 0.00 80 VAL A N 15
ATOM 26585 C CA . VAL A 1 45 ? 117.671 4.567 -14.760 1.00 0.00 80 VAL A CA 15
ATOM 26586 C C . VAL A 1 45 ? 118.005 3.149 -14.272 1.00 0.00 80 VAL A C 15
ATOM 26587 O O . VAL A 1 45 ? 118.907 2.500 -14.794 1.00 0.00 80 VAL A O 15
ATOM 26600 N N . TRP A 1 46 ? 117.237 2.640 -13.309 1.00 0.00 81 TRP A N 15
ATOM 26601 C CA . TRP A 1 46 ? 117.442 1.283 -12.780 1.00 0.00 81 TRP A CA 15
ATOM 26602 C C . TRP A 1 46 ? 116.105 0.747 -12.245 1.00 0.00 81 TRP A C 15
ATOM 26603 O O . TRP A 1 46 ? 115.222 1.523 -11.865 1.00 0.00 81 TRP A O 15
ATOM 26624 N N . GLU A 1 47 ? 115.939 -0.585 -12.217 1.00 0.00 82 GLU A N 15
ATOM 26625 C CA . GLU A 1 47 ? 114.694 -1.193 -11.730 1.00 0.00 82 GLU A CA 15
ATOM 26626 C C . GLU A 1 47 ? 114.928 -2.653 -11.288 1.00 0.00 82 GLU A C 15
ATOM 26627 O O . GLU A 1 47 ? 116.067 -3.106 -11.157 1.00 0.00 82 GLU A O 15
ATOM 26639 N N . GLU A 1 48 ? 113.832 -3.393 -11.037 1.00 0.00 83 GLU A N 15
ATOM 26640 C CA . GLU A 1 48 ? 113.902 -4.790 -10.599 1.00 0.00 83 GLU A CA 15
ATOM 26641 C C . GLU A 1 48 ? 114.615 -4.903 -9.252 1.00 0.00 83 GLU A C 15
ATOM 26642 O O . GLU A 1 48 ? 115.786 -4.542 -9.109 1.00 0.00 83 GLU A O 15
ATOM 26654 N N . ASN A 1 49 ? 113.891 -5.408 -8.245 1.00 0.00 84 ASN A N 15
ATOM 26655 C CA . ASN A 1 49 ? 114.448 -5.567 -6.902 1.00 0.00 84 ASN A CA 15
ATOM 26656 C C . ASN A 1 49 ? 115.627 -6.543 -6.912 1.00 0.00 84 ASN A C 15
ATOM 26657 O O . ASN A 1 49 ? 116.691 -6.265 -6.353 1.00 0.00 84 ASN A O 15
ATOM 26668 N N . SER A 1 50 ? 115.441 -7.703 -7.558 1.00 0.00 85 SER A N 15
ATOM 26669 C CA . SER A 1 50 ? 116.499 -8.721 -7.640 1.00 0.00 85 SER A CA 15
ATOM 26670 C C . SER A 1 50 ? 116.898 -9.181 -6.219 1.00 0.00 85 SER A C 15
ATOM 26671 O O . SER A 1 50 ? 116.534 -8.515 -5.245 1.00 0.00 85 SER A O 15
ATOM 26679 N N . PRO A 1 51 ? 117.622 -10.296 -6.060 1.00 0.00 86 PRO A N 15
ATOM 26680 C CA . PRO A 1 51 ? 118.024 -10.786 -4.704 1.00 0.00 86 PRO A CA 15
ATOM 26681 C C . PRO A 1 51 ? 118.650 -9.665 -3.871 1.00 0.00 86 PRO A C 15
ATOM 26682 O O . PRO A 1 51 ? 118.197 -9.359 -2.763 1.00 0.00 86 PRO A O 15
ATOM 26693 N N . GLY A 1 52 ? 119.692 -9.029 -4.415 1.00 0.00 87 GLY A N 15
ATOM 26694 C CA . GLY A 1 52 ? 120.361 -7.925 -3.730 1.00 0.00 87 GLY A CA 15
ATOM 26695 C C . GLY A 1 52 ? 120.027 -6.608 -4.427 1.00 0.00 87 GLY A C 15
ATOM 26696 O O . GLY A 1 52 ? 118.857 -6.234 -4.558 1.00 0.00 87 GLY A O 15
ATOM 26700 N N . GLY A 1 53 ? 121.055 -5.902 -4.899 1.00 0.00 88 GLY A N 15
ATOM 26701 C CA . GLY A 1 53 ? 120.853 -4.636 -5.604 1.00 0.00 88 GLY A CA 15
ATOM 26702 C C . GLY A 1 53 ? 121.119 -4.833 -7.102 1.00 0.00 88 GLY A C 15
ATOM 26703 O O . GLY A 1 53 ? 122.071 -4.288 -7.667 1.00 0.00 88 GLY A O 15
ATOM 26707 N N . GLY A 1 54 ? 120.261 -5.630 -7.752 1.00 0.00 89 GLY A N 15
ATOM 26708 C CA . GLY A 1 54 ? 120.389 -5.917 -9.187 1.00 0.00 89 GLY A CA 15
ATOM 26709 C C . GLY A 1 54 ? 121.714 -6.621 -9.523 1.00 0.00 89 GLY A C 15
ATOM 26710 O O . GLY A 1 54 ? 122.396 -6.265 -10.488 1.00 0.00 89 GLY A O 15
ATOM 26714 N N . VAL A 1 55 ? 122.093 -7.625 -8.718 1.00 0.00 90 VAL A N 15
ATOM 26715 C CA . VAL A 1 55 ? 123.343 -8.363 -8.931 1.00 0.00 90 VAL A CA 15
ATOM 26716 C C . VAL A 1 55 ? 123.376 -9.090 -10.297 1.00 0.00 90 VAL A C 15
ATOM 26717 O O . VAL A 1 55 ? 122.542 -9.958 -10.576 1.00 0.00 90 VAL A O 15
ATOM 26730 N N . GLY A 1 56 ? 124.405 -8.811 -11.118 1.00 0.00 91 GLY A N 15
ATOM 26731 C CA . GLY A 1 56 ? 124.580 -9.540 -12.377 1.00 0.00 91 GLY A CA 15
ATOM 26732 C C . GLY A 1 56 ? 123.719 -9.017 -13.538 1.00 0.00 91 GLY A C 15
ATOM 26733 O O . GLY A 1 56 ? 123.803 -9.537 -14.656 1.00 0.00 91 GLY A O 15
ATOM 26737 N N . GLU A 1 57 ? 122.826 -8.050 -13.282 1.00 0.00 92 GLU A N 15
ATOM 26738 C CA . GLU A 1 57 ? 121.908 -7.573 -14.324 1.00 0.00 92 GLU A CA 15
ATOM 26739 C C . GLU A 1 57 ? 122.654 -6.818 -15.437 1.00 0.00 92 GLU A C 15
ATOM 26740 O O . GLU A 1 57 ? 123.583 -6.047 -15.190 1.00 0.00 92 GLU A O 15
ATOM 26752 N N . VAL A 1 58 ? 122.244 -7.076 -16.692 1.00 0.00 93 VAL A N 15
ATOM 26753 C CA . VAL A 1 58 ? 122.867 -6.465 -17.866 1.00 0.00 93 VAL A CA 15
ATOM 26754 C C . VAL A 1 58 ? 121.958 -5.389 -18.488 1.00 0.00 93 VAL A C 15
ATOM 26755 O O . VAL A 1 58 ? 120.833 -5.666 -18.914 1.00 0.00 93 VAL A O 15
ATOM 26768 N N . LEU A 1 59 ? 122.465 -4.154 -18.560 1.00 0.00 94 LEU A N 15
ATOM 26769 C CA . LEU A 1 59 ? 121.720 -3.049 -19.151 1.00 0.00 94 LEU A CA 15
ATOM 26770 C C . LEU A 1 59 ? 122.026 -2.978 -20.649 1.00 0.00 94 LEU A C 15
ATOM 26771 O O . LEU A 1 59 ? 123.036 -2.407 -21.075 1.00 0.00 94 LEU A O 15
ATOM 26787 N N . SER A 1 60 ? 121.143 -3.573 -21.456 1.00 0.00 95 SER A N 15
ATOM 26788 C CA . SER A 1 60 ? 121.313 -3.585 -22.906 1.00 0.00 95 SER A CA 15
ATOM 26789 C C . SER A 1 60 ? 120.321 -2.627 -23.566 1.00 0.00 95 SER A C 15
ATOM 26790 O O . SER A 1 60 ? 119.101 -2.799 -23.468 1.00 0.00 95 SER A O 15
ATOM 26798 N N . TYR A 1 61 ? 120.847 -1.612 -24.253 1.00 0.00 96 TYR A N 15
ATOM 26799 C CA . TYR A 1 61 ? 120.016 -0.626 -24.939 1.00 0.00 96 TYR A CA 15
ATOM 26800 C C . TYR A 1 61 ? 120.111 -0.844 -26.451 1.00 0.00 96 TYR A C 15
ATOM 26801 O O . TYR A 1 61 ? 121.161 -1.240 -26.985 1.00 0.00 96 TYR A O 15
ATOM 26819 N N . LYS A 1 62 ? 118.999 -0.596 -27.148 1.00 0.00 97 LYS A N 15
ATOM 26820 C CA . LYS A 1 62 ? 118.938 -0.789 -28.593 1.00 0.00 97 LYS A CA 15
ATOM 26821 C C . LYS A 1 62 ? 118.825 0.575 -29.278 1.00 0.00 97 LYS A C 15
ATOM 26822 O O . LYS A 1 62 ? 118.107 1.466 -28.828 1.00 0.00 97 LYS A O 15
ATOM 26841 N N . PHE A 1 63 ? 119.619 0.759 -30.333 1.00 0.00 98 PHE A N 15
ATOM 26842 C CA . PHE A 1 63 ? 119.715 2.030 -31.039 1.00 0.00 98 PHE A CA 15
ATOM 26843 C C . PHE A 1 63 ? 118.561 2.351 -31.995 1.00 0.00 98 PHE A C 15
ATOM 26844 O O . PHE A 1 63 ? 118.127 1.524 -32.801 1.00 0.00 98 PHE A O 15
ATOM 26861 N N . ALA A 1 64 ? 118.107 3.610 -31.938 1.00 0.00 99 ALA A N 15
ATOM 26862 C CA . ALA A 1 64 ? 117.071 4.105 -32.830 1.00 0.00 99 ALA A CA 15
ATOM 26863 C C . ALA A 1 64 ? 117.720 4.676 -34.111 1.00 0.00 99 ALA A C 15
ATOM 26864 O O . ALA A 1 64 ? 117.117 4.685 -35.186 1.00 0.00 99 ALA A O 15
ATOM 26871 N N . SER A 1 65 ? 118.976 5.172 -33.992 1.00 0.00 100 SER A N 15
ATOM 26872 C CA . SER A 1 65 ? 119.706 5.749 -35.118 1.00 0.00 100 SER A CA 15
ATOM 26873 C C . SER A 1 65 ? 121.122 6.139 -34.645 1.00 0.00 100 SER A C 15
ATOM 26874 O O . SER A 1 65 ? 121.378 6.115 -33.435 1.00 0.00 100 SER A O 15
ATOM 26882 N N . PRO A 1 66 ? 122.050 6.503 -35.534 1.00 0.00 101 PRO A N 15
ATOM 26883 C CA . PRO A 1 66 ? 123.430 6.891 -35.100 1.00 0.00 101 PRO A CA 15
ATOM 26884 C C . PRO A 1 66 ? 123.387 8.109 -34.177 1.00 0.00 101 PRO A C 15
ATOM 26885 O O . PRO A 1 66 ? 122.614 9.048 -34.391 1.00 0.00 101 PRO A O 15
ATOM 26896 N N . MET A 1 67 ? 124.222 8.094 -33.136 1.00 0.00 102 MET A N 15
ATOM 26897 C CA . MET A 1 67 ? 124.276 9.183 -32.174 1.00 0.00 102 MET A CA 15
ATOM 26898 C C . MET A 1 67 ? 125.722 9.347 -31.701 1.00 0.00 102 MET A C 15
ATOM 26899 O O . MET A 1 67 ? 126.361 8.360 -31.315 1.00 0.00 102 MET A O 15
ATOM 26913 N N . HIS A 1 68 ? 126.274 10.570 -31.733 1.00 0.00 103 HIS A N 15
ATOM 26914 C CA . HIS A 1 68 ? 127.655 10.752 -31.303 1.00 0.00 103 HIS A CA 15
ATOM 26915 C C . HIS A 1 68 ? 127.713 10.877 -29.784 1.00 0.00 103 HIS A C 15
ATOM 26916 O O . HIS A 1 68 ? 126.833 11.479 -29.160 1.00 0.00 103 HIS A O 15
ATOM 26931 N N . ILE A 1 69 ? 128.749 10.290 -29.168 1.00 0.00 104 ILE A N 15
ATOM 26932 C CA . ILE A 1 69 ? 128.887 10.334 -27.709 1.00 0.00 104 ILE A CA 15
ATOM 26933 C C . ILE A 1 69 ? 130.256 10.880 -27.312 1.00 0.00 104 ILE A C 15
ATOM 26934 O O . ILE A 1 69 ? 131.192 10.905 -28.118 1.00 0.00 104 ILE A O 15
ATOM 26950 N N . GLY A 1 70 ? 130.373 11.355 -26.067 1.00 0.00 105 GLY A N 15
ATOM 26951 C CA . GLY A 1 70 ? 131.629 11.930 -25.595 1.00 0.00 105 GLY A CA 15
ATOM 26952 C C . GLY A 1 70 ? 131.790 11.836 -24.075 1.00 0.00 105 GLY A C 15
ATOM 26953 O O . GLY A 1 70 ? 132.893 11.605 -23.567 1.00 0.00 105 GLY A O 15
ATOM 26957 N N . ARG A 1 71 ? 130.699 12.051 -23.331 1.00 0.00 106 ARG A N 15
ATOM 26958 C CA . ARG A 1 71 ? 130.755 12.020 -21.871 1.00 0.00 106 ARG A CA 15
ATOM 26959 C C . ARG A 1 71 ? 129.595 11.213 -21.280 1.00 0.00 106 ARG A C 15
ATOM 26960 O O . ARG A 1 71 ? 128.439 11.341 -21.692 1.00 0.00 106 ARG A O 15
ATOM 26981 N N . ILE A 1 72 ? 129.913 10.392 -20.279 1.00 0.00 107 ILE A N 15
ATOM 26982 C CA . ILE A 1 72 ? 128.902 9.582 -19.590 1.00 0.00 107 ILE A CA 15
ATOM 26983 C C . ILE A 1 72 ? 128.978 9.854 -18.082 1.00 0.00 107 ILE A C 15
ATOM 26984 O O . ILE A 1 72 ? 130.045 9.723 -17.470 1.00 0.00 107 ILE A O 15
ATOM 27000 N N . LEU A 1 73 ? 127.845 10.236 -17.466 1.00 0.00 108 LEU A N 15
ATOM 27001 C CA . LEU A 1 73 ? 127.818 10.520 -16.028 1.00 0.00 108 LEU A CA 15
ATOM 27002 C C . LEU A 1 73 ? 127.006 9.455 -15.292 1.00 0.00 108 LEU A C 15
ATOM 27003 O O . LEU A 1 73 ? 125.955 9.014 -15.768 1.00 0.00 108 LEU A O 15
ATOM 27019 N N . ILE A 1 74 ? 127.480 9.052 -14.112 1.00 0.00 109 ILE A N 15
ATOM 27020 C CA . ILE A 1 74 ? 126.777 8.051 -13.303 1.00 0.00 109 ILE A CA 15
ATOM 27021 C C . ILE A 1 74 ? 126.912 8.384 -11.806 1.00 0.00 109 ILE A C 15
ATOM 27022 O O . ILE A 1 74 ? 128.008 8.636 -11.311 1.00 0.00 109 ILE A O 15
ATOM 27038 N N . VAL A 1 75 ? 125.794 8.344 -11.068 1.00 0.00 110 VAL A N 15
ATOM 27039 C CA . VAL A 1 75 ? 125.824 8.610 -9.619 1.00 0.00 110 VAL A CA 15
ATOM 27040 C C . VAL A 1 75 ? 125.588 7.304 -8.856 1.00 0.00 110 VAL A C 15
ATOM 27041 O O . VAL A 1 75 ? 124.514 6.709 -8.941 1.00 0.00 110 VAL A O 15
ATOM 27054 N N . ASN A 1 76 ? 126.590 6.858 -8.086 1.00 0.00 111 ASN A N 15
ATOM 27055 C CA . ASN A 1 76 ? 126.465 5.630 -7.299 1.00 0.00 111 ASN A CA 15
ATOM 27056 C C . ASN A 1 76 ? 125.521 5.882 -6.127 1.00 0.00 111 ASN A C 15
ATOM 27057 O O . ASN A 1 76 ? 125.775 6.740 -5.277 1.00 0.00 111 ASN A O 15
ATOM 27068 N N . GLY A 1 77 ? 124.401 5.145 -6.090 1.00 0.00 112 GLY A N 15
ATOM 27069 C CA . GLY A 1 77 ? 123.397 5.302 -5.039 1.00 0.00 112 GLY A CA 15
ATOM 27070 C C . GLY A 1 77 ? 123.104 6.787 -4.788 1.00 0.00 112 GLY A C 15
ATOM 27071 O O . GLY A 1 77 ? 123.439 7.647 -5.607 1.00 0.00 112 GLY A O 15
ATOM 27075 N N . ASP A 1 78 ? 122.500 7.096 -3.641 1.00 0.00 113 ASP A N 15
ATOM 27076 C CA . ASP A 1 78 ? 122.195 8.487 -3.286 1.00 0.00 113 ASP A CA 15
ATOM 27077 C C . ASP A 1 78 ? 123.481 9.280 -2.969 1.00 0.00 113 ASP A C 15
ATOM 27078 O O . ASP A 1 78 ? 123.470 10.511 -2.891 1.00 0.00 113 ASP A O 15
ATOM 27087 N N . THR A 1 79 ? 124.606 8.569 -2.785 1.00 0.00 114 THR A N 15
ATOM 27088 C CA . THR A 1 79 ? 125.899 9.201 -2.483 1.00 0.00 114 THR A CA 15
ATOM 27089 C C . THR A 1 79 ? 125.827 9.980 -1.155 1.00 0.00 114 THR A C 15
ATOM 27090 O O . THR A 1 79 ? 126.063 11.193 -1.090 1.00 0.00 114 THR A O 15
ATOM 27101 N N . SER A 1 80 ? 125.483 9.268 -0.076 1.00 0.00 115 SER A N 15
ATOM 27102 C CA . SER A 1 80 ? 125.366 9.883 1.249 1.00 0.00 115 SER A CA 15
ATOM 27103 C C . SER A 1 80 ? 126.715 9.905 1.982 1.00 0.00 115 SER A C 15
ATOM 27104 O O . SER A 1 80 ? 127.174 10.959 2.433 1.00 0.00 115 SER A O 15
ATOM 27112 N N . SER A 1 81 ? 127.364 8.738 2.104 1.00 0.00 116 SER A N 15
ATOM 27113 C CA . SER A 1 81 ? 128.645 8.641 2.776 1.00 0.00 116 SER A CA 15
ATOM 27114 C C . SER A 1 81 ? 129.354 7.352 2.367 1.00 0.00 116 SER A C 15
ATOM 27115 O O . SER A 1 81 ? 128.754 6.425 1.812 1.00 0.00 116 SER A O 15
ATOM 27123 N N . LYS A 1 82 ? 130.644 7.299 2.645 1.00 0.00 117 LYS A N 15
ATOM 27124 C CA . LYS A 1 82 ? 131.464 6.130 2.318 1.00 0.00 117 LYS A CA 15
ATOM 27125 C C . LYS A 1 82 ? 130.985 4.916 3.113 1.00 0.00 117 LYS A C 15
ATOM 27126 O O . LYS A 1 82 ? 130.789 3.821 2.569 1.00 0.00 117 LYS A O 15
ATOM 27145 N N . GLU A 1 83 ? 130.771 5.114 4.416 1.00 0.00 118 GLU A N 15
ATOM 27146 C CA . GLU A 1 83 ? 130.291 4.039 5.281 1.00 0.00 118 GLU A CA 15
ATOM 27147 C C . GLU A 1 83 ? 128.929 3.552 4.784 1.00 0.00 118 GLU A C 15
ATOM 27148 O O . GLU A 1 83 ? 128.610 2.359 4.838 1.00 0.00 118 GLU A O 15
ATOM 27160 N N . ASN A 1 84 ? 128.119 4.487 4.273 1.00 0.00 119 ASN A N 15
ATOM 27161 C CA . ASN A 1 84 ? 126.804 4.156 3.744 1.00 0.00 119 ASN A CA 15
ATOM 27162 C C . ASN A 1 84 ? 126.933 3.194 2.558 1.00 0.00 119 ASN A C 15
ATOM 27163 O O . ASN A 1 84 ? 126.091 2.312 2.360 1.00 0.00 119 ASN A O 15
ATOM 27174 N N . TYR A 1 85 ? 128.008 3.345 1.766 1.00 0.00 120 TYR A N 15
ATOM 27175 C CA . TYR A 1 85 ? 128.229 2.463 0.618 1.00 0.00 120 TYR A CA 15
ATOM 27176 C C . TYR A 1 85 ? 128.373 1.024 1.105 1.00 0.00 120 TYR A C 15
ATOM 27177 O O . TYR A 1 85 ? 127.752 0.103 0.571 1.00 0.00 120 TYR A O 15
ATOM 27195 N N . TYR A 1 86 ? 129.189 0.826 2.144 1.00 0.00 121 TYR A N 15
ATOM 27196 C CA . TYR A 1 86 ? 129.387 -0.513 2.716 1.00 0.00 121 TYR A CA 15
ATOM 27197 C C . TYR A 1 86 ? 128.110 -1.002 3.433 1.00 0.00 121 TYR A C 15
ATOM 27198 O O . TYR A 1 86 ? 127.960 -2.186 3.743 1.00 0.00 121 TYR A O 15
ATOM 27216 N N . LYS A 1 87 ? 127.180 -0.075 3.694 1.00 0.00 122 LYS A N 15
ATOM 27217 C CA . LYS A 1 87 ? 125.914 -0.388 4.359 1.00 0.00 122 LYS A CA 15
ATOM 27218 C C . LYS A 1 87 ? 124.768 -0.520 3.329 1.00 0.00 122 LYS A C 15
ATOM 27219 O O . LYS A 1 87 ? 123.631 -0.846 3.684 1.00 0.00 122 LYS A O 15
ATOM 27238 N N . LYS A 1 88 ? 125.037 -0.243 2.047 1.00 0.00 123 LYS A N 15
ATOM 27239 C CA . LYS A 1 88 ? 123.981 -0.320 1.039 1.00 0.00 123 LYS A CA 15
ATOM 27240 C C . LYS A 1 88 ? 124.519 -0.701 -0.348 1.00 0.00 123 LYS A C 15
ATOM 27241 O O . LYS A 1 88 ? 125.723 -0.769 -0.586 1.00 0.00 123 LYS A O 15
ATOM 27260 N N . ASN A 1 89 ? 123.582 -0.962 -1.264 1.00 0.00 124 ASN A N 15
ATOM 27261 C CA . ASN A 1 89 ? 123.871 -1.355 -2.649 1.00 0.00 124 ASN A CA 15
ATOM 27262 C C . ASN A 1 89 ? 125.134 -0.701 -3.221 1.00 0.00 124 ASN A C 15
ATOM 27263 O O . ASN A 1 89 ? 125.197 0.509 -3.451 1.00 0.00 124 ASN A O 15
ATOM 27274 N N . ARG A 1 90 ? 126.136 -1.536 -3.485 1.00 0.00 125 ARG A N 15
ATOM 27275 C CA . ARG A 1 90 ? 127.398 -1.083 -4.069 1.00 0.00 125 ARG A CA 15
ATOM 27276 C C . ARG A 1 90 ? 127.525 -1.630 -5.501 1.00 0.00 125 ARG A C 15
ATOM 27277 O O . ARG A 1 90 ? 127.299 -2.817 -5.758 1.00 0.00 125 ARG A O 15
ATOM 27298 N N . ILE A 1 91 ? 127.855 -0.749 -6.447 1.00 0.00 126 ILE A N 15
ATOM 27299 C CA . ILE A 1 91 ? 127.976 -1.133 -7.855 1.00 0.00 126 ILE A CA 15
ATOM 27300 C C . ILE A 1 91 ? 129.215 -2.028 -8.095 1.00 0.00 126 ILE A C 15
ATOM 27301 O O . ILE A 1 91 ? 129.219 -2.906 -8.962 1.00 0.00 126 ILE A O 15
ATOM 27317 N N . ALA A 1 92 ? 130.271 -1.807 -7.304 1.00 0.00 127 ALA A N 15
ATOM 27318 C CA . ALA A 1 92 ? 131.516 -2.584 -7.399 1.00 0.00 127 ALA A CA 15
ATOM 27319 C C . ALA A 1 92 ? 132.259 -2.312 -8.729 1.00 0.00 127 ALA A C 15
ATOM 27320 O O . ALA A 1 92 ? 133.225 -1.544 -8.760 1.00 0.00 127 ALA A O 15
ATOM 27327 N N . LYS A 1 93 ? 131.826 -2.944 -9.837 1.00 0.00 128 LYS A N 15
ATOM 27328 C CA . LYS A 1 93 ? 132.481 -2.749 -11.135 1.00 0.00 128 LYS A CA 15
ATOM 27329 C C . LYS A 1 93 ? 131.498 -3.023 -12.267 1.00 0.00 128 LYS A C 15
ATOM 27330 O O . LYS A 1 93 ? 130.495 -3.722 -12.083 1.00 0.00 128 LYS A O 15
ATOM 27349 N N . ALA A 1 94 ? 131.774 -2.470 -13.454 1.00 0.00 129 ALA A N 15
ATOM 27350 C CA . ALA A 1 94 ? 130.889 -2.672 -14.600 1.00 0.00 129 ALA A CA 15
ATOM 27351 C C . ALA A 1 94 ? 131.661 -2.663 -15.919 1.00 0.00 129 ALA A C 15
ATOM 27352 O O . ALA A 1 94 ? 132.496 -1.798 -16.173 1.00 0.00 129 ALA A O 15
ATOM 27359 N N . ASP A 1 95 ? 131.348 -3.626 -16.785 1.00 0.00 130 ASP A N 15
ATOM 27360 C CA . ASP A 1 95 ? 131.982 -3.717 -18.096 1.00 0.00 130 ASP A CA 15
ATOM 27361 C C . ASP A 1 95 ? 131.070 -3.063 -19.132 1.00 0.00 130 ASP A C 15
ATOM 27362 O O . ASP A 1 95 ? 129.935 -3.501 -19.347 1.00 0.00 130 ASP A O 15
ATOM 27371 N N . VAL A 1 96 ? 131.556 -1.997 -19.777 1.00 0.00 131 VAL A N 15
ATOM 27372 C CA . VAL A 1 96 ? 130.777 -1.285 -20.781 1.00 0.00 131 VAL A CA 15
ATOM 27373 C C . VAL A 1 96 ? 131.462 -1.395 -22.140 1.00 0.00 131 VAL A C 15
ATOM 27374 O O . VAL A 1 96 ? 132.689 -1.306 -22.276 1.00 0.00 131 VAL A O 15
ATOM 27387 N N . LYS A 1 97 ? 130.635 -1.595 -23.144 1.00 0.00 132 LYS A N 15
ATOM 27388 C CA . LYS A 1 97 ? 131.116 -1.735 -24.525 1.00 0.00 132 LYS A CA 15
ATOM 27389 C C . LYS A 1 97 ? 130.200 -1.000 -25.517 1.00 0.00 132 LYS A C 15
ATOM 27390 O O . LYS A 1 97 ? 128.985 -0.887 -25.314 1.00 0.00 132 LYS A O 15
ATOM 27409 N N . TYR A 1 98 ? 130.786 -0.533 -26.628 1.00 0.00 133 TYR A N 15
ATOM 27410 C CA . TYR A 1 98 ? 130.053 0.137 -27.679 1.00 0.00 133 TYR A CA 15
ATOM 27411 C C . TYR A 1 98 ? 130.501 -0.518 -28.992 1.00 0.00 133 TYR A C 15
ATOM 27412 O O . TYR A 1 98 ? 131.691 -0.826 -29.156 1.00 0.00 133 TYR A O 15
ATOM 27430 N N . TYR A 1 99 ? 129.575 -0.766 -29.924 1.00 0.00 134 TYR A N 15
ATOM 27431 C CA . TYR A 1 99 ? 129.943 -1.424 -31.187 1.00 0.00 134 TYR A CA 15
ATOM 27432 C C . TYR A 1 99 ? 129.843 -0.463 -32.367 1.00 0.00 134 TYR A C 15
ATOM 27433 O O . TYR A 1 99 ? 129.002 0.436 -32.394 1.00 0.00 134 TYR A O 15
ATOM 27451 N N . ASN A 1 100 ? 130.716 -0.664 -33.365 1.00 0.00 135 ASN A N 15
ATOM 27452 C CA . ASN A 1 100 ? 130.730 0.177 -34.562 1.00 0.00 135 ASN A CA 15
ATOM 27453 C C . ASN A 1 100 ? 129.735 -0.356 -35.610 1.00 0.00 135 ASN A C 15
ATOM 27454 O O . ASN A 1 100 ? 130.007 -0.381 -36.818 1.00 0.00 135 ASN A O 15
ATOM 27465 N N . GLY A 1 101 ? 128.551 -0.766 -35.143 1.00 0.00 136 GLY A N 15
ATOM 27466 C CA . GLY A 1 101 ? 127.499 -1.274 -36.021 1.00 0.00 136 GLY A CA 15
ATOM 27467 C C . GLY A 1 101 ? 127.739 -2.716 -36.496 1.00 0.00 136 GLY A C 15
ATOM 27468 O O . GLY A 1 101 ? 126.822 -3.377 -36.992 1.00 0.00 136 GLY A O 15
ATOM 27472 N N . ASN A 1 102 ? 128.965 -3.215 -36.340 1.00 0.00 137 ASN A N 15
ATOM 27473 C CA . ASN A 1 102 ? 129.299 -4.576 -36.750 1.00 0.00 137 ASN A CA 15
ATOM 27474 C C . ASN A 1 102 ? 130.352 -5.194 -35.818 1.00 0.00 137 ASN A C 15
ATOM 27475 O O . ASN A 1 102 ? 130.164 -6.288 -35.277 1.00 0.00 137 ASN A O 15
ATOM 27486 N N . LYS A 1 103 ? 131.481 -4.495 -35.633 1.00 0.00 138 LYS A N 15
ATOM 27487 C CA . LYS A 1 103 ? 132.561 -4.988 -34.777 1.00 0.00 138 LYS A CA 15
ATOM 27488 C C . LYS A 1 103 ? 132.695 -4.137 -33.512 1.00 0.00 138 LYS A C 15
ATOM 27489 O O . LYS A 1 103 ? 132.486 -2.920 -33.527 1.00 0.00 138 LYS A O 15
ATOM 27508 N N . LEU A 1 104 ? 133.058 -4.789 -32.403 1.00 0.00 139 LEU A N 15
ATOM 27509 C CA . LEU A 1 104 ? 133.234 -4.101 -31.124 1.00 0.00 139 LEU A CA 15
ATOM 27510 C C . LEU A 1 104 ? 134.538 -3.287 -31.151 1.00 0.00 139 LEU A C 15
ATOM 27511 O O . LEU A 1 104 ? 135.636 -3.854 -31.160 1.00 0.00 139 LEU A O 15
ATOM 27527 N N . VAL A 1 105 ? 134.436 -1.947 -31.177 1.00 0.00 140 VAL A N 15
ATOM 27528 C CA . VAL A 1 105 ? 135.628 -1.090 -31.222 1.00 0.00 140 VAL A CA 15
ATOM 27529 C C . VAL A 1 105 ? 135.879 -0.429 -29.857 1.00 0.00 140 VAL A C 15
ATOM 27530 O O . VAL A 1 105 ? 137.029 -0.182 -29.480 1.00 0.00 140 VAL A O 15
ATOM 27543 N N . LEU A 1 106 ? 134.807 -0.123 -29.115 1.00 0.00 141 LEU A N 15
ATOM 27544 C CA . LEU A 1 106 ? 134.947 0.511 -27.799 1.00 0.00 141 LEU A CA 15
ATOM 27545 C C . LEU A 1 106 ? 134.826 -0.539 -26.691 1.00 0.00 141 LEU A C 15
ATOM 27546 O O . LEU A 1 106 ? 133.727 -0.967 -26.324 1.00 0.00 141 LEU A O 15
ATOM 27562 N N . PHE A 1 107 ? 135.974 -0.956 -26.152 1.00 0.00 142 PHE A N 15
ATOM 27563 C CA . PHE A 1 107 ? 136.020 -1.954 -25.083 1.00 0.00 142 PHE A CA 15
ATOM 27564 C C . PHE A 1 107 ? 136.664 -1.343 -23.835 1.00 0.00 142 PHE A C 15
ATOM 27565 O O . PHE A 1 107 ? 137.873 -1.090 -23.809 1.00 0.00 142 PHE A O 15
ATOM 27582 N N . GLN A 1 108 ? 135.866 -1.090 -22.790 1.00 0.00 143 GLN A N 15
ATOM 27583 C CA . GLN A 1 108 ? 136.405 -0.498 -21.563 1.00 0.00 143 GLN A CA 15
ATOM 27584 C C . GLN A 1 108 ? 135.543 -0.845 -20.346 1.00 0.00 143 GLN A C 15
ATOM 27585 O O . GLN A 1 108 ? 134.311 -0.872 -20.404 1.00 0.00 143 GLN A O 15
ATOM 27599 N N . LYS A 1 109 ? 136.218 -1.104 -19.224 1.00 0.00 144 LYS A N 15
ATOM 27600 C CA . LYS A 1 109 ? 135.548 -1.442 -17.974 1.00 0.00 144 LYS A CA 15
ATOM 27601 C C . LYS A 1 109 ? 135.746 -0.314 -16.963 1.00 0.00 144 LYS A C 15
ATOM 27602 O O . LYS A 1 109 ? 136.735 0.424 -17.014 1.00 0.00 144 LYS A O 15
ATOM 27621 N N . ILE A 1 110 ? 134.804 -0.171 -16.028 1.00 0.00 145 ILE A N 15
ATOM 27622 C CA . ILE A 1 110 ? 134.894 0.874 -15.007 1.00 0.00 145 ILE A CA 15
ATOM 27623 C C . ILE A 1 110 ? 135.061 0.247 -13.612 1.00 0.00 145 ILE A C 15
ATOM 27624 O O . ILE A 1 110 ? 134.654 -0.894 -13.359 1.00 0.00 145 ILE A O 15
ATOM 27640 N N . GLU A 1 111 ? 135.663 1.017 -12.701 1.00 0.00 146 GLU A N 15
ATOM 27641 C CA . GLU A 1 111 ? 135.899 0.567 -11.330 1.00 0.00 146 GLU A CA 15
ATOM 27642 C C . GLU A 1 111 ? 135.928 1.770 -10.384 1.00 0.00 146 GLU A C 15
ATOM 27643 O O . GLU A 1 111 ? 136.425 2.845 -10.731 1.00 0.00 146 GLU A O 15
ATOM 27655 N N . LEU A 1 112 ? 135.379 1.594 -9.179 1.00 0.00 147 LEU A N 15
ATOM 27656 C CA . LEU A 1 112 ? 135.329 2.675 -8.192 1.00 0.00 147 LEU A CA 15
ATOM 27657 C C . LEU A 1 112 ? 136.073 2.286 -6.910 1.00 0.00 147 LEU A C 15
ATOM 27658 O O . LEU A 1 112 ? 135.541 1.577 -6.051 1.00 0.00 147 LEU A O 15
ATOM 27674 N N . GLY A 1 113 ? 137.318 2.754 -6.779 1.00 0.00 148 GLY A N 15
ATOM 27675 C CA . GLY A 1 113 ? 138.136 2.454 -5.603 1.00 0.00 148 GLY A CA 15
ATOM 27676 C C . GLY A 1 113 ? 137.606 3.180 -4.364 1.00 0.00 148 GLY A C 15
ATOM 27677 O O . GLY A 1 113 ? 136.396 3.310 -4.162 1.00 0.00 148 GLY A O 15
ATOM 27681 N N . ASP A 1 114 ? 138.527 3.663 -3.522 1.00 0.00 149 ASP A N 15
ATOM 27682 C CA . ASP A 1 114 ? 138.154 4.378 -2.300 1.00 0.00 149 ASP A CA 15
ATOM 27683 C C . ASP A 1 114 ? 138.427 5.878 -2.448 1.00 0.00 149 ASP A C 15
ATOM 27684 O O . ASP A 1 114 ? 139.578 6.322 -2.465 1.00 0.00 149 ASP A O 15
ATOM 27693 N N . THR A 1 115 ? 137.353 6.668 -2.545 1.00 0.00 150 THR A N 15
ATOM 27694 C CA . THR A 1 115 ? 137.470 8.120 -2.685 1.00 0.00 150 THR A CA 15
ATOM 27695 C C . THR A 1 115 ? 136.126 8.784 -2.389 1.00 0.00 150 THR A C 15
ATOM 27696 O O . THR A 1 115 ? 135.064 8.257 -2.739 1.00 0.00 150 THR A O 15
ATOM 27707 N N . TYR A 1 116 ? 136.161 9.949 -1.735 1.00 0.00 151 TYR A N 15
ATOM 27708 C CA . TYR A 1 116 ? 134.936 10.663 -1.398 1.00 0.00 151 TYR A CA 15
ATOM 27709 C C . TYR A 1 116 ? 134.260 11.186 -2.663 1.00 0.00 151 TYR A C 15
ATOM 27710 O O . TYR A 1 116 ? 134.912 11.681 -3.588 1.00 0.00 151 TYR A O 15
ATOM 27728 N N . THR A 1 117 ? 132.933 11.062 -2.707 1.00 0.00 152 THR A N 15
ATOM 27729 C CA . THR A 1 117 ? 132.163 11.509 -3.868 1.00 0.00 152 THR A CA 15
ATOM 27730 C C . THR A 1 117 ? 130.889 12.261 -3.480 1.00 0.00 152 THR A C 15
ATOM 27731 O O . THR A 1 117 ? 130.428 12.248 -2.337 1.00 0.00 152 THR A O 15
ATOM 27742 N N . LYS A 1 118 ? 130.325 12.927 -4.481 1.00 0.00 153 LYS A N 15
ATOM 27743 C CA . LYS A 1 118 ? 129.101 13.715 -4.336 1.00 0.00 153 LYS A CA 15
ATOM 27744 C C . LYS A 1 118 ? 128.511 13.967 -5.727 1.00 0.00 153 LYS A C 15
ATOM 27745 O O . LYS A 1 118 ? 127.370 13.609 -6.027 1.00 0.00 153 LYS A O 15
ATOM 27764 N N . LYS A 1 119 ? 129.324 14.578 -6.593 1.00 0.00 154 LYS A N 15
ATOM 27765 C CA . LYS A 1 119 ? 128.930 14.873 -7.966 1.00 0.00 154 LYS A CA 15
ATOM 27766 C C . LYS A 1 119 ? 128.957 13.570 -8.784 1.00 0.00 154 LYS A C 15
ATOM 27767 O O . LYS A 1 119 ? 129.711 12.655 -8.437 1.00 0.00 154 LYS A O 15
ATOM 27786 N N . PRO A 1 120 ? 128.155 13.440 -9.839 1.00 0.00 155 PRO A N 15
ATOM 27787 C CA . PRO A 1 120 ? 128.125 12.185 -10.651 1.00 0.00 155 PRO A CA 15
ATOM 27788 C C . PRO A 1 120 ? 129.488 11.834 -11.245 1.00 0.00 155 PRO A C 15
ATOM 27789 O O . PRO A 1 120 ? 130.204 12.689 -11.775 1.00 0.00 155 PRO A O 15
ATOM 27800 N N . HIS A 1 121 ? 129.838 10.548 -11.170 1.00 0.00 156 HIS A N 15
ATOM 27801 C CA . HIS A 1 121 ? 131.098 10.049 -11.711 1.00 0.00 156 HIS A CA 15
ATOM 27802 C C . HIS A 1 121 ? 131.243 10.482 -13.167 1.00 0.00 156 HIS A C 15
ATOM 27803 O O . HIS A 1 121 ? 130.363 10.249 -13.997 1.00 0.00 156 HIS A O 15
ATOM 27818 N N . HIS A 1 122 ? 132.351 11.159 -13.466 1.00 0.00 157 HIS A N 15
ATOM 27819 C CA . HIS A 1 122 ? 132.599 11.677 -14.808 1.00 0.00 157 HIS A CA 15
ATOM 27820 C C . HIS A 1 122 ? 133.525 10.756 -15.618 1.00 0.00 157 HIS A C 15
ATOM 27821 O O . HIS A 1 122 ? 134.703 10.572 -15.301 1.00 0.00 157 HIS A O 15
ATOM 27836 N N . ILE A 1 123 ? 132.978 10.218 -16.711 1.00 0.00 158 ILE A N 15
ATOM 27837 C CA . ILE A 1 123 ? 133.732 9.363 -17.627 1.00 0.00 158 ILE A CA 15
ATOM 27838 C C . ILE A 1 123 ? 133.705 10.025 -19.018 1.00 0.00 158 ILE A C 15
ATOM 27839 O O . ILE A 1 123 ? 132.654 10.488 -19.471 1.00 0.00 158 ILE A O 15
ATOM 27855 N N . GLU A 1 124 ? 134.864 10.118 -19.694 1.00 0.00 159 GLU A N 15
ATOM 27856 C CA . GLU A 1 124 ? 134.929 10.772 -21.000 1.00 0.00 159 GLU A CA 15
ATOM 27857 C C . GLU A 1 124 ? 135.402 9.804 -22.097 1.00 0.00 159 GLU A C 15
ATOM 27858 O O . GLU A 1 124 ? 136.533 9.311 -22.079 1.00 0.00 159 GLU A O 15
ATOM 27870 N N . ILE A 1 125 ? 134.528 9.550 -23.076 1.00 0.00 160 ILE A N 15
ATOM 27871 C CA . ILE A 1 125 ? 134.831 8.675 -24.196 1.00 0.00 160 ILE A CA 15
ATOM 27872 C C . ILE A 1 125 ? 135.719 9.461 -25.185 1.00 0.00 160 ILE A C 15
ATOM 27873 O O . ILE A 1 125 ? 135.935 10.666 -25.027 1.00 0.00 160 ILE A O 15
ATOM 27889 N N . ASP A 1 126 ? 136.261 8.777 -26.185 1.00 0.00 161 ASP A N 15
ATOM 27890 C CA . ASP A 1 126 ? 137.157 9.392 -27.179 1.00 0.00 161 ASP A CA 15
ATOM 27891 C C . ASP A 1 126 ? 136.578 10.659 -27.857 1.00 0.00 161 ASP A C 15
ATOM 27892 O O . ASP A 1 126 ? 137.315 11.391 -28.525 1.00 0.00 161 ASP A O 15
ATOM 27901 N N . LYS A 1 127 ? 135.280 10.961 -27.673 1.00 0.00 162 LYS A N 15
ATOM 27902 C CA . LYS A 1 127 ? 134.674 12.174 -28.252 1.00 0.00 162 LYS A CA 15
ATOM 27903 C C . LYS A 1 127 ? 134.875 12.295 -29.792 1.00 0.00 162 LYS A C 15
ATOM 27904 O O . LYS A 1 127 ? 135.176 13.381 -30.308 1.00 0.00 162 LYS A O 15
ATOM 27923 N N . LYS A 1 128 ? 134.669 11.202 -30.558 1.00 0.00 163 LYS A N 15
ATOM 27924 C CA . LYS A 1 128 ? 134.809 11.256 -32.024 1.00 0.00 163 LYS A CA 15
ATOM 27925 C C . LYS A 1 128 ? 134.515 9.883 -32.666 1.00 0.00 163 LYS A C 15
ATOM 27926 O O . LYS A 1 128 ? 135.398 9.217 -33.220 1.00 0.00 163 LYS A O 15
ATOM 27945 N N . LEU A 1 129 ? 133.248 9.445 -32.586 1.00 0.00 164 LEU A N 15
ATOM 27946 C CA . LEU A 1 129 ? 132.842 8.153 -33.159 1.00 0.00 164 LEU A CA 15
ATOM 27947 C C . LEU A 1 129 ? 131.335 7.993 -32.994 1.00 0.00 164 LEU A C 15
ATOM 27948 O O . LEU A 1 129 ? 130.896 7.511 -31.937 1.00 0.00 164 LEU A O 15
ATOM 27964 N N . ASP A 1 130 ? 130.490 8.368 -34.003 1.00 0.00 165 ASP A N 15
ATOM 27965 C CA . ASP A 1 130 ? 129.071 8.160 -33.752 1.00 0.00 165 ASP A CA 15
ATOM 27966 C C . ASP A 1 130 ? 128.633 6.813 -34.341 1.00 0.00 165 ASP A C 15
ATOM 27967 O O . ASP A 1 130 ? 128.542 6.597 -35.551 1.00 0.00 165 ASP A O 15
ATOM 27976 N N . VAL A 1 131 ? 128.199 5.975 -33.430 1.00 0.00 166 VAL A N 15
ATOM 27977 C CA . VAL A 1 131 ? 127.556 4.711 -33.686 1.00 0.00 166 VAL A CA 15
ATOM 27978 C C . VAL A 1 131 ? 126.583 4.518 -32.527 1.00 0.00 166 VAL A C 15
ATOM 27979 O O . VAL A 1 131 ? 126.821 5.144 -31.474 1.00 0.00 166 VAL A O 15
ATOM 27992 N N . ASP A 1 132 ? 125.664 3.528 -32.534 1.00 0.00 167 ASP A N 15
ATOM 27993 C CA . ASP A 1 132 ? 125.032 3.259 -31.262 1.00 0.00 167 ASP A CA 15
ATOM 27994 C C . ASP A 1 132 ? 124.687 1.776 -31.112 1.00 0.00 167 ASP A C 15
ATOM 27995 O O . ASP A 1 132 ? 123.835 1.212 -31.787 1.00 0.00 167 ASP A O 15
ATOM 28004 N N . ARG A 1 133 ? 125.289 1.208 -30.083 1.00 0.00 168 ARG A N 15
ATOM 28005 C CA . ARG A 1 133 ? 125.038 -0.129 -29.583 1.00 0.00 168 ARG A CA 15
ATOM 28006 C C . ARG A 1 133 ? 125.377 -0.048 -28.102 1.00 0.00 168 ARG A C 15
ATOM 28007 O O . ARG A 1 133 ? 126.520 0.352 -27.836 1.00 0.00 168 ARG A O 15
ATOM 28028 N N . ILE A 1 134 ? 124.534 -0.396 -27.107 1.00 0.00 169 ILE A N 15
ATOM 28029 C CA . ILE A 1 134 ? 125.053 -0.276 -25.719 1.00 0.00 169 ILE A CA 15
ATOM 28030 C C . ILE A 1 134 ? 124.941 -1.575 -24.922 1.00 0.00 169 ILE A C 15
ATOM 28031 O O . ILE A 1 134 ? 123.864 -2.132 -24.694 1.00 0.00 169 ILE A O 15
ATOM 28047 N N . ASP A 1 135 ? 126.107 -1.999 -24.431 1.00 0.00 170 ASP A N 15
ATOM 28048 C CA . ASP A 1 135 ? 126.219 -3.172 -23.578 1.00 0.00 170 ASP A CA 15
ATOM 28049 C C . ASP A 1 135 ? 126.894 -2.751 -22.269 1.00 0.00 170 ASP A C 15
ATOM 28050 O O . ASP A 1 135 ? 128.077 -2.405 -22.258 1.00 0.00 170 ASP A O 15
ATOM 28059 N N . ILE A 1 136 ? 126.155 -2.774 -21.152 1.00 0.00 171 ILE A N 15
ATOM 28060 C CA . ILE A 1 136 ? 126.717 -2.386 -19.859 1.00 0.00 171 ILE A CA 15
ATOM 28061 C C . ILE A 1 136 ? 126.329 -3.451 -18.836 1.00 0.00 171 ILE A C 15
ATOM 28062 O O . ILE A 1 136 ? 125.177 -3.543 -18.412 1.00 0.00 171 ILE A O 15
ATOM 28078 N N . GLU A 1 137 ? 127.289 -4.294 -18.469 1.00 0.00 172 GLU A N 15
ATOM 28079 C CA . GLU A 1 137 ? 127.024 -5.394 -17.526 1.00 0.00 172 GLU A CA 15
ATOM 28080 C C . GLU A 1 137 ? 127.935 -5.396 -16.290 1.00 0.00 172 GLU A C 15
ATOM 28081 O O . GLU A 1 137 ? 129.162 -5.418 -16.390 1.00 0.00 172 GLU A O 15
ATOM 28093 N N . VAL A 1 138 ? 127.308 -5.466 -15.105 1.00 0.00 173 VAL A N 15
ATOM 28094 C CA . VAL A 1 138 ? 128.042 -5.570 -13.840 1.00 0.00 173 VAL A CA 15
ATOM 28095 C C . VAL A 1 138 ? 128.379 -7.053 -13.646 1.00 0.00 173 VAL A C 15
ATOM 28096 O O . VAL A 1 138 ? 127.519 -7.919 -13.840 1.00 0.00 173 VAL A O 15
ATOM 28109 N N . THR A 1 139 ? 129.644 -7.373 -13.334 1.00 0.00 174 THR A N 15
ATOM 28110 C CA . THR A 1 139 ? 130.051 -8.787 -13.212 1.00 0.00 174 THR A CA 15
ATOM 28111 C C . THR A 1 139 ? 130.004 -9.310 -11.767 1.00 0.00 174 THR A C 15
ATOM 28112 O O . THR A 1 139 ? 129.987 -10.526 -11.542 1.00 0.00 174 THR A O 15
ATOM 28123 N N . GLU A 1 140 ? 129.991 -8.413 -10.775 1.00 0.00 175 GLU A N 15
ATOM 28124 C CA . GLU A 1 140 ? 129.959 -8.837 -9.380 1.00 0.00 175 GLU A CA 15
ATOM 28125 C C . GLU A 1 140 ? 129.574 -7.688 -8.454 1.00 0.00 175 GLU A C 15
ATOM 28126 O O . GLU A 1 140 ? 129.790 -6.511 -8.752 1.00 0.00 175 GLU A O 15
ATOM 28138 N N . VAL A 1 141 ? 129.019 -8.048 -7.304 1.00 0.00 176 VAL A N 15
ATOM 28139 C CA . VAL A 1 141 ? 128.620 -7.077 -6.290 1.00 0.00 176 VAL A CA 15
ATOM 28140 C C . VAL A 1 141 ? 128.923 -7.637 -4.890 1.00 0.00 176 VAL A C 15
ATOM 28141 O O . VAL A 1 141 ? 129.075 -8.851 -4.715 1.00 0.00 176 VAL A O 15
ATOM 28154 N N . HIS A 1 142 ? 128.983 -6.761 -3.884 1.00 0.00 177 HIS A N 15
ATOM 28155 C CA . HIS A 1 142 ? 129.238 -7.200 -2.508 1.00 0.00 177 HIS A CA 15
ATOM 28156 C C . HIS A 1 142 ? 127.901 -7.285 -1.768 1.00 0.00 177 HIS A C 15
ATOM 28157 O O . HIS A 1 142 ? 126.998 -6.503 -2.024 1.00 0.00 177 HIS A O 15
ATOM 28172 N N . GLN A 1 143 ? 127.743 -8.269 -0.881 1.00 0.00 178 GLN A N 15
ATOM 28173 C CA . GLN A 1 143 ? 126.485 -8.439 -0.153 1.00 0.00 178 GLN A CA 15
ATOM 28174 C C . GLN A 1 143 ? 126.280 -7.279 0.832 1.00 0.00 178 GLN A C 15
ATOM 28175 O O . GLN A 1 143 ? 126.448 -7.418 2.051 1.00 0.00 178 GLN A O 15
ATOM 28189 N N . GLY A 1 144 ? 125.915 -6.104 0.294 1.00 0.00 179 GLY A N 15
ATOM 28190 C CA . GLY A 1 144 ? 125.695 -4.929 1.114 1.00 0.00 179 GLY A CA 15
ATOM 28191 C C . GLY A 1 144 ? 124.634 -5.213 2.175 1.00 0.00 179 GLY A C 15
ATOM 28192 O O . GLY A 1 144 ? 123.871 -6.179 2.077 1.00 0.00 179 GLY A O 15
ATOM 28196 N N . GLN A 1 145 ? 124.605 -4.382 3.214 1.00 0.00 180 GLN A N 15
ATOM 28197 C CA . GLN A 1 145 ? 123.656 -4.562 4.317 1.00 0.00 180 GLN A CA 15
ATOM 28198 C C . GLN A 1 145 ? 122.216 -4.376 3.846 1.00 0.00 180 GLN A C 15
ATOM 28199 O O . GLN A 1 145 ? 121.328 -5.161 4.197 1.00 0.00 180 GLN A O 15
ATOM 28213 N N . ASN A 1 146 ? 121.963 -3.324 3.052 1.00 0.00 181 ASN A N 15
ATOM 28214 C CA . ASN A 1 146 ? 120.601 -3.064 2.564 1.00 0.00 181 ASN A CA 15
ATOM 28215 C C . ASN A 1 146 ? 120.303 -3.822 1.259 1.00 0.00 181 ASN A C 15
ATOM 28216 O O . ASN A 1 146 ? 119.158 -4.192 0.996 1.00 0.00 181 ASN A O 15
ATOM 28227 N N . LYS A 1 147 ? 121.347 -4.076 0.449 1.00 0.00 182 LYS A N 15
ATOM 28228 C CA . LYS A 1 147 ? 121.224 -4.811 -0.830 1.00 0.00 182 LYS A CA 15
ATOM 28229 C C . LYS A 1 147 ? 119.847 -4.613 -1.522 1.00 0.00 182 LYS A C 15
ATOM 28230 O O . LYS A 1 147 ? 119.246 -5.553 -2.038 1.00 0.00 182 LYS A O 15
ATOM 28249 N N . ASP A 1 148 ? 119.354 -3.363 -1.526 1.00 0.00 183 ASP A N 15
ATOM 28250 C CA . ASP A 1 148 ? 118.059 -2.985 -2.136 1.00 0.00 183 ASP A CA 15
ATOM 28251 C C . ASP A 1 148 ? 117.678 -1.584 -1.623 1.00 0.00 183 ASP A C 15
ATOM 28252 O O . ASP A 1 148 ? 116.869 -1.426 -0.700 1.00 0.00 183 ASP A O 15
ATOM 28261 N N . ILE A 1 149 ? 118.308 -0.547 -2.192 1.00 0.00 184 ILE A N 15
ATOM 28262 C CA . ILE A 1 149 ? 118.060 0.844 -1.753 1.00 0.00 184 ILE A CA 15
ATOM 28263 C C . ILE A 1 149 ? 117.516 1.735 -2.909 1.00 0.00 184 ILE A C 15
ATOM 28264 O O . ILE A 1 149 ? 116.611 1.326 -3.642 1.00 0.00 184 ILE A O 15
ATOM 28280 N N . LEU A 1 150 ? 118.033 2.972 -3.059 1.00 0.00 185 LEU A N 15
ATOM 28281 C CA . LEU A 1 150 ? 117.574 3.909 -4.078 1.00 0.00 185 LEU A CA 15
ATOM 28282 C C . LEU A 1 150 ? 118.278 3.661 -5.410 1.00 0.00 185 LEU A C 15
ATOM 28283 O O . LEU A 1 150 ? 119.485 3.402 -5.461 1.00 0.00 185 LEU A O 15
ATOM 28299 N N . ALA A 1 151 ? 117.523 3.770 -6.504 1.00 0.00 186 ALA A N 15
ATOM 28300 C CA . ALA A 1 151 ? 118.086 3.586 -7.836 1.00 0.00 186 ALA A CA 15
ATOM 28301 C C . ALA A 1 151 ? 118.827 4.865 -8.219 1.00 0.00 186 ALA A C 15
ATOM 28302 O O . ALA A 1 151 ? 118.384 5.971 -7.906 1.00 0.00 186 ALA A O 15
ATOM 28309 N N . LEU A 1 152 ? 119.999 4.707 -8.852 1.00 0.00 187 LEU A N 15
ATOM 28310 C CA . LEU A 1 152 ? 120.866 5.845 -9.241 1.00 0.00 187 LEU A CA 15
ATOM 28311 C C . LEU A 1 152 ? 120.054 7.072 -9.671 1.00 0.00 187 LEU A C 15
ATOM 28312 O O . LEU A 1 152 ? 118.995 6.958 -10.296 1.00 0.00 187 LEU A O 15
ATOM 28328 N N . SER A 1 153 ? 120.545 8.257 -9.298 1.00 0.00 188 SER A N 15
ATOM 28329 C CA . SER A 1 153 ? 119.853 9.505 -9.608 1.00 0.00 188 SER A CA 15
ATOM 28330 C C . SER A 1 153 ? 119.573 9.643 -11.103 1.00 0.00 188 SER A C 15
ATOM 28331 O O . SER A 1 153 ? 118.452 9.980 -11.501 1.00 0.00 188 SER A O 15
ATOM 28339 N N . GLU A 1 154 ? 120.583 9.380 -11.955 1.00 0.00 189 GLU A N 15
ATOM 28340 C CA . GLU A 1 154 ? 120.399 9.490 -13.411 1.00 0.00 189 GLU A CA 15
ATOM 28341 C C . GLU A 1 154 ? 121.670 9.112 -14.189 1.00 0.00 189 GLU A C 15
ATOM 28342 O O . GLU A 1 154 ? 122.591 9.922 -14.345 1.00 0.00 189 GLU A O 15
ATOM 28354 N N . VAL A 1 155 ? 121.706 7.885 -14.719 1.00 0.00 190 VAL A N 15
ATOM 28355 C CA . VAL A 1 155 ? 122.837 7.427 -15.520 1.00 0.00 190 VAL A CA 15
ATOM 28356 C C . VAL A 1 155 ? 122.653 7.994 -16.945 1.00 0.00 190 VAL A C 15
ATOM 28357 O O . VAL A 1 155 ? 121.628 7.748 -17.594 1.00 0.00 190 VAL A O 15
ATOM 28370 N N . THR A 1 156 ? 123.608 8.808 -17.427 1.00 0.00 191 THR A N 15
ATOM 28371 C CA . THR A 1 156 ? 123.466 9.424 -18.759 1.00 0.00 191 THR A CA 15
ATOM 28372 C C . THR A 1 156 ? 124.710 9.241 -19.618 1.00 0.00 191 THR A C 15
ATOM 28373 O O . THR A 1 156 ? 125.818 9.567 -19.205 1.00 0.00 191 THR A O 15
ATOM 28384 N N . PHE A 1 157 ? 124.515 8.742 -20.843 1.00 0.00 192 PHE A N 15
ATOM 28385 C CA . PHE A 1 157 ? 125.624 8.542 -21.779 1.00 0.00 192 PHE A CA 15
ATOM 28386 C C . PHE A 1 157 ? 125.336 9.241 -23.112 1.00 0.00 192 PHE A C 15
ATOM 28387 O O . PHE A 1 157 ? 124.352 8.950 -23.795 1.00 0.00 192 PHE A O 15
ATOM 28404 N N . GLY A 1 158 ? 126.205 10.188 -23.488 1.00 0.00 193 GLY A N 15
ATOM 28405 C CA . GLY A 1 158 ? 126.043 10.932 -24.736 1.00 0.00 193 GLY A CA 15
ATOM 28406 C C . GLY A 1 158 ? 127.026 12.100 -24.817 1.00 0.00 193 GLY A C 15
ATOM 28407 O O . GLY A 1 158 ? 127.963 12.205 -24.022 1.00 0.00 193 GLY A O 15
ATOM 28411 N N . ASN A 1 159 ? 126.811 12.987 -25.792 1.00 0.00 194 ASN A N 15
ATOM 28412 C CA . ASN A 1 159 ? 127.681 14.147 -25.983 1.00 0.00 194 ASN A CA 15
ATOM 28413 C C . ASN A 1 159 ? 127.811 14.957 -24.690 1.00 0.00 194 ASN A C 15
ATOM 28414 O O . ASN A 1 159 ? 128.730 15.754 -24.605 1.00 0.00 194 ASN A O 15
#

Secondary structure (DSSP, 8-state):
---SS----SSGGGTT-EEEE--SS--B--EEEE--SS---HHHHHTS----EEEEEE-SSSSS-EEEEEE--S----SPEEEE-----B---EEEEE---S---SSS----S--EEE-

Sequence (119 aa):
SMSTVWEENSPGGGVGEVLSYKFASPMHIGRILIVNGDTSSKENYYKKNRIAKADVKYYNGNKLVLFQKIELGDTYTKKPHHIEIDKKLDVDRIDIEVTEVHQGQNKDILALSEVTFGNSMSTVWEENSPGGGVGEVLSYKFASPMHIGRILIVNGDTSSKENYYKKNRIAKADVKYYNGNKLVLFQKIELGDTYTKKPHHIEIDKKLDVDRIDIEVTEVHQGQNKDILALSEVTFGNSMSTVWEENSPGGGVGEVLSYKFASPMHIGRILIVNGDTSSKENYYKKNRIAKADVKYYNGNKLVLFQKIELGDTYTKKPHHIEIDKKLDVDRIDIEVTEVHQGQNKDILALSEVTFGNSMSTVWEENSPGGGVGEVLSYKFASPMHIGRILIVNGDTSSKENYYKKNRIAKADVKYYNGNKLVLFQKIELGDTYTKKPHHIEIDKKLDVDRIDIEVTEVHQGQNKDILALSEVTFGNSMSTVWEENSPGGGVGEVLSYKFASPMHIGRILIVNGDTSSKENYYKKNRIAKADVKYYNGNKLVLFQKIELGDTYTKKPHHIEIDKKLDVDRIDIEVTEVHQGQNKDILALSEVTFGNSMSTVWEENSPGGGVGEVLSYKFASPMHIGRILIVNGDTSSKENYYKKNRIAKADVKYYNGNKLVLFQKIELGDTYTKKPHHIEIDKKLDVDRIDIEVTEVHQGQNKDILALSEVTFGNSMSTVWEENSPGGGVGEVLSYKFASPMHIGRILIVNGDTSSKENYYKKNRIAKADVKYYNGNKLVLFQKIELGDTYTKKPHHIEIDKKLDVDRIDIEVTEVHQGQNKDILALSEVTFGNSMSTVWEENSPGGGVGEVLSYKFASPMHIGRILIVNGDTSSKENYYKKNRIAKADVKYYNGNKLVLFQKIELGDTYTKKPHHIEIDKKLDVDRIDIEVTEVHQGQNKDILALSEVTFGNSMSTVWEENSPGGGVGEVLSYKFASPMHIGRILIVNGDTSSKENYYKKNRIAKADVKYYNGNKLVLFQKIELGDTYTKKPHHIEIDKKLDVDRIDIEVTEVHQGQNKDILALSEVTFGNSMSTVWEENSPGGGVGEVLSYKFASPMHIGRILIVNGDTSSKENYYKKNRIAKADVKYYNGNKLVLFQKIELGDTYTKKPHHIEIDKKLDVDRIDIEVTEVHQGQNKDILALSEVTFGNSMSTVWEENSPGGGVGEVLSYKFASPMHIGRILIVNGDTSSKENYYKKNRIAKADVKYYNGNKLVLFQKIELGDTYTKKPHHIEIDKKLDVDRIDIEVTEVHQGQNKDILALSEVTFGNSMSTVWEENSPGGGVGEVLSYKFASPMHIGRILIVNGDTSSKENYYKKNRIAKADVKYYNGNKLVLFQKIELGDTYTKKPHHIEIDKKLDVDRIDIEVTEVHQGQNKDILALSEVTFGNSMSTVWEENSPGGGVGEVLSYKFASPMHIGRILIVNGDTSSKENYYKKNRIAKADVKYYNGNKLVLFQKIELGDTYTKKPHHIEIDKKLDVDRIDIEVTEVHQGQNKDILALSEVTFGNSMSTVWEENSPGGGVGEVLSYKFASPMHIGRILIVNGDTSSKENYYKKNRIAKADVKYYNGNKLVLFQKIELGDTYTKKPHHIEIDKKLDVDRIDIEVTEVHQGQNKDILALSEVTFGNSMSTVWEENSPGGGVGEVLSYKFASPMHIGRILIVNGDTSSKENYYKKNRIAKADVKYYNGNKLVLFQKIELGDTYTKKPHHIEIDKKLDVDRIDIEVTEVHQGQNKDILALSEVTFGN

InterPro domains:
  IPR010900 Nicotine adenine dinucleotide glycohydrolase, catalytic domain [PF07461] (246-445)
  IPR041934 NAD glycohydrolase, helical linker domain [G3DSA:1.10.10.1660] (190-270)
  IPR057561 NAD glycohydrolase, translocation F5/8 type C domain [NF047619] (61-190)
  IPR057561 NAD glycohydrolase, translocation F5/8 type C domain [PF25302] (50-192)

Solvent-accessible surface area: 8007 Å² total; per-residue (Å²): 170,120,103,93,44,66,114,104,98,102,62,1,38,5,54,41,28,80,35,57,129,147,84,105,71,97,71,92,1,0,78,3,72,29,7,9,13,86,22,69,44,78,146,53,18,122,116,15,27,42,56,22,76,8,56,12,69,0,68,52,45,126,147,71,49,11,128,51,137,37,110,40,56,98,80,144,19,122,148,69,48,128,26,112,7,114,86,172,39,78,6,6,111,13,51,24,80,22,98,118,27,95,95,14,127,70,128,79,46,113,62,21,90,40,5,64,56,23,147

Nearest PDB structures (foldseek):
  7ji1-assembly1_A  TM=8.916E-01  e=6.877E-16  Streptococcus pyogenes
  7nsn-assembly2_B  TM=6.421E-01  e=5.822E-03  Neobacillus novalis
  7wdt-assembly1_A  TM=5.948E-01  e=1.816E-03  Bifidobacterium bifidum JCM 1254
  7nsn-assembly1_A  TM=6.436E-01  e=1.359E-02  Neobacillus novalis
  2yc4-assembly1_B  TM=6.186E-01  e=3.919E-02  Chlamydomonas reinhardtii